Protein 5WKA (pdb70)

Nearest PDB structures (foldseek):
  5wka-assembly2_D  TM=1.002E+00  e=0.000E+00  metagenome
  5wka-assembly1_A  TM=1.000E+00  e=1.214E-97  metagenome
  5wka-assembly1_B  TM=9.982E-01  e=7.435E-96  metagenome
  1tr1-assembly1_A  TM=9.714E-01  e=1.075E-53  Paenibacillus polymyxa
  5n6s-assembly3_C  TM=9.539E-01  e=1.691E-50  Thermotoga maritima

B-factor: mean 56.99, std 7.03, range [36.9, 96.83]

Foldseek 3Di:
DFDDQFFEEFEDEDLWAAACCPPLLFAAFLQQVQLCDPQLAPPSFGSRPWLNCLVVVLVLLVLRLLLPGQAYEYEQALRLQCVPLVDHGRVVSLVSVLVSLVSCVVSNHAYEYEHDDLGHGVVCVVVPHLLDQVNLVSLLVSLLRCLASHPNHQEYAYEAALLCSQCVDAPCQSFPNRHNFLQSSLSSLLSSLLSQLSSLVSCCVRPVRHFYEYAHAAAQEAFLDPDPQRVVLSVLVNLSRPQQQQCLQFVLDRDPVNCVLSVVGPPGCVPDDPPSSVSSNRDGQEYEYEYEAHWYKGFAPCQPVSVVSPWADDDPDSSRMDTTHRVPFDAFPVRHGADLLSLLVVQVCCCPVGDQHEYEHAEYWTWHQWDQDPVRATEDLVGLVRVQSNVVSVVVSVVVPGRYRYYHYPHQEQTQPGRHGSRIGTHQWYADSVVSDIHGHLSSVLSSVCSVVVHHDDSVVSVVVVD/DFDPQFFEEFADEPLWAAACCPPLNFAAFLQQVQLCDPPQAVVSFGSNPWLNCLVVVLVLLVLRLLLPGQAYEYEQALRLQCVPLVDHGRVSSLVSVLVSLVSCVVSNYAYEYEHDDLGHHVVCVVVLHLLDLVNLVSSLVSLLSNLQRRDNHAEYAYEAALLCSQCCDAPVQNFPPGHNFPQSSLSSLLSSLLSQLSSVVSCCVRPVRHFYEYAHAQAQEAFLDPDPQRVVLSVLVNLSRPQQQQCLQFPLDRDPVNCVLQVPGPPRCVPPDPPSSVSSNDDGQEYEYEYEAHFHKGFAPCQPVSVVSVWAAVPPSSRMGTTHHPVFDAAPVRGTADLLSLLVVLVCCCPPGDQHEYEHAEYWTWHDWDQDPVRAIEDVVRLVRVQSNVVSVVVSVVVVRNYRYYHYPHQEQTQPGRHGSRTGTHQWYADSVVSDTHGHPNSVLSSCCNVVVHHDDD/DFDDQFFEEAEEEPLWAQAPCPPLNQAAFLQQVQLCDPPQAVVSFGSNQWLNCLVVVLVLLVLRLLLVGQAYEYEQAQSLQCVPLVDHGRVVSLVSVQCSLVSNVVSNYAYEYEHDDLGHHVVCVVVLHLQDLVNLVSLLVSLLCCLASHPNHQEYAYEAALLCSQCVDADVQNFPPGHNFLQSSLSSLLNSLLSQLSSLVSCCVRPVRGFYDYEHAAADEAALDPPVQFVVLSVLVNLSRPQQLQCLQFVLDHDPVNCVLQVPGPPRCVNDDDCSSVSSNRDGQEYEYEYEAHWYKGFAPCPVVSVVSPWDDPDDSSGMDTTHHPPFDAAPVRGGADLLRLLVVLVCCCPPGDQHEYEHNEYWGWHQWDQDPVRATEDLVRVVRVLSNVVSVVVNVVVPHNYRYYYYPHQEQTQPGRHGSRTGGHQWYAPSVVSDTHGHLNSVLSSVCSVVVDHDDSVVSSVVPD/DFDPLFFEEFEDEPLWAAACCVPLQFAAFLQQVQLCDPPLAPPSFGSRPWLNCLVCVLVLLVLRLLLPGQAYEYEQALSLQPVPLPDHGRVVSLVSVQVSLVSCVVSNHAYEYEHDDLGHHVVCVVVLNLQDLVNLVSLLVSLLVCLASRDNHQEYAYEAALLCNQCCDADCQSFPPRHHAPQSSLSSLLSSLLSQLSNVVSCCVRPVRHFYEYAAAQAQEAELDPDPQFVVLSVLVNLSRPQQQQCLQFVLDRDPVNCVLCVPRPPHCVPDDPPRSVSSNPDGQEYEYEYEAHWYKGFAPCVVVSVVSPWADDDDSDSSRMDTTHHDPFDAAPVRGTADLLSLLVVLVCCCPPGDQHEYEHAEYWGWHDWDQDPVRATEDLVGVVRVQSNVVSVVVSVVVPGRYRYYHYPHQEQTQPGNHGSVTGTHQWYADSVVSDIHGHVSSVLSSVCSVVVHHDDSVVSVVVVD

Solvent-accessible surface area: 61570 Å² total; per-residue (Å²): 154,17,50,146,66,3,21,0,0,0,0,1,1,2,5,0,4,6,2,12,17,91,74,52,48,15,36,58,0,4,1,1,52,6,2,116,64,196,70,80,7,59,30,51,10,27,0,57,70,2,0,33,4,20,100,67,31,92,68,0,0,62,18,1,42,112,1,44,6,58,3,1,0,5,2,0,1,0,0,4,0,14,23,91,24,122,25,119,24,25,110,116,0,4,68,3,0,33,116,3,0,73,8,0,82,119,66,131,2,48,0,6,0,0,0,1,3,14,1,0,1,40,62,10,9,100,129,17,0,1,27,54,57,77,2,0,75,86,0,20,93,1,0,27,17,0,1,97,96,3,81,33,11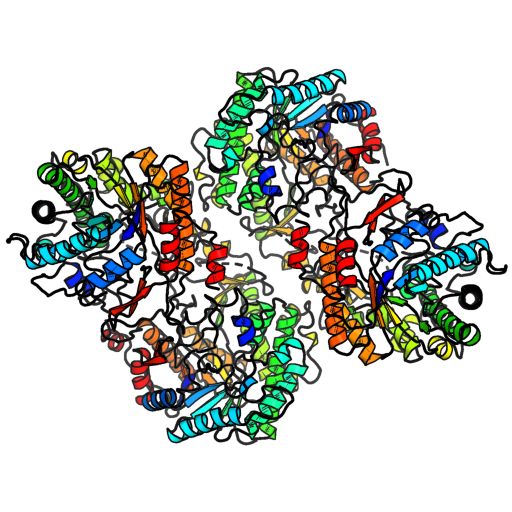,82,40,2,0,0,1,0,15,2,36,5,8,0,0,32,0,1,6,74,9,116,23,3,30,16,94,108,72,30,0,4,0,0,0,0,0,0,1,0,0,1,0,0,0,34,0,1,82,20,0,91,85,63,70,82,181,14,78,0,0,0,0,2,21,5,7,17,46,30,24,0,4,35,76,108,81,0,63,94,0,7,123,32,11,11,0,3,42,0,8,1,1,1,23,0,11,47,109,23,99,22,12,75,57,2,62,136,16,1,52,162,55,99,51,0,18,113,31,48,102,161,30,5,50,134,40,0,31,10,113,17,47,3,0,0,0,0,4,39,25,11,26,8,10,0,22,65,66,39,48,119,30,0,25,76,12,11,0,17,10,34,144,207,60,20,17,98,17,27,47,3,73,13,42,68,54,88,76,16,17,24,41,101,11,25,26,14,86,0,0,81,89,3,0,40,53,0,78,100,89,35,13,103,41,40,2,20,0,0,7,0,1,2,0,30,60,17,15,14,17,34,88,22,44,0,43,4,36,106,2,0,47,5,0,1,50,0,0,94,9,0,35,10,0,40,114,56,39,7,44,6,67,0,0,1,0,7,0,0,0,0,3,0,18,10,18,84,0,8,16,48,13,4,0,0,0,13,0,25,6,42,89,6,97,20,25,40,0,1,0,9,105,3,0,68,29,0,10,86,99,35,9,19,56,104,31,114,41,45,42,80,99,16,89,177,15,52,155,64,7,25,2,0,0,0,1,2,0,6,0,2,6,3,14,19,76,76,54,45,14,42,61,0,4,2,2,52,7,2,121,66,103,78,78,9,60,20,23,11,31,0,55,67,2,0,29,5,18,100,87,37,95,73,1,0,69,24,0,43,123,2,36,6,78,4,1,0,5,2,0,0,1,0,3,0,7,21,88,20,114,25,108,36,31,105,125,1,7,62,2,1,43,102,3,0,72,5,0,87,113,63,130,3,67,0,7,0,0,0,2,2,14,0,0,1,43,55,5,14,96,105,11,0,1,26,50,83,76,2,0,86,71,0,20,87,3,0,29,22,0,0,108,113,2,76,40,13,78,43,0,1,0,0,1,12,2,39,5,7,0,0,30,0,0,5,40,13,103,23,3,30,18,90,112,66,25,1,3,0,0,0,0,0,0,1,0,0,1,0,0,0,28,0,1,82,16,0,84,84,53,46,84,132,6,69,0,0,0,0,4,23,5,9,15,43,47,58,17,25,134,88,109,44,0,63,97,0,9,134,30,11,9,0,3,41,0,15,0,2,2,28,0,8,41,152,24,97,19,10,90,47,2,38,121,26,1,3,44,40,38,44,0,4,50,29,46,99,163,42,4,43,141,35,0,33,12,107,16,52,3,0,0,0,1,2,37,21,16,18,10,8,0,7,24,10,38,47,61,22,0,24,90,52,32,29,19,53,169,121,47,19,19,59,21,24,56,7,66,36,39,54,62,82,79,14,20,30,38,96,14,22,34,18,81,0,0,93,88,3,0,42,52,1,62,110,110,48,11,87,40,37,1,14,0,0,9,0,1,0,0,25,59,18,13,14,16,27,100,19,62,0,88,4,68,103,1,25,63,5,0,5,59,0,0,96,10,0,30,14,0,44,123,73,39,6,46,7,65,0,0,1,1,7,0,1,0,0,0,0,17,12,16,80,0,9,24,48,18,3,0,0,0,12,1,27,5,40,76,4,100,18,20,40,0,18,0,14,115,27,0,67,27,0,7,85,97,40,7,33,61,156,144,182,14,47,150,65,7,21,0,0,0,0,1,2,1,8,0,1,6,3,14,20,82,71,44,48,13,44,58,0,5,2,1,52,7,2,125,62,112,72,83,12,60,12,19,10,26,0,58,66,2,0,36,4,18,98,76,50,93,64,1,0,69,20,0,44,105,2,45,5,64,2,1,1,5,2,0,1,1,0,2,0,12,20,104,19,116,28,123,32,28,123,124,1,13,61,1,1,35,106,3,0,57,8,0,83,117,68,131,2,64,0,9,0,1,0,2,4,16,1,0,2,46,55,16,16,95,104,15,0,0,28,52,80,79,2,0,74,74,0,18,90,1,0,30,20,0,0,104,99,0,74,32,6,84,45,0,0,0,1,0,19,1,38,6,8,0,0,37,0,1,0,50,10,114,25,4,28,20,90,106,67,11,0,4,0,0,0,0,0,0,2,1,0,1,0,1,0,28,0,0,80,17,0,85,80,63,67,92,172,16,65,0,0,0,0,3,22,7,6,15,41,64,60,16,29,127,101,102,54,0,62,102,0,9,130,29,10,11,0,3,43,1,12,0,1,1,14,0,8,50,119,20,102,21,14,88,51,0,41,121,22,0,5,40,38,40,52,0,7,46,23,38,101,168,30,7,39,122,41,0,36,12,107,17,44,2,0,0,0,1,2,38,24,11,24,10,12,0,11,26,5,43,50,52,20,0,28,79,51,26,26,19,56,209,71,60,18,14,57,23,21,58,4,54,42,35,49,63,85,87,15,17,25,36,99,10,23,29,19,91,0,0,100,87,1,0,25,40,0,52,104,91,37,16,95,40,35,4,12,0,0,4,0,2,1,0,27,63,17,14,12,13,31,94,25,53,0,42,6,37,104,1,0,44,6,0,2,53,0,0,98,10,0,33,14,0,39,131,66,43,7,47,7,71,0,0,1,1,9,0,0,0,0,0,0,16,11,17,82,0,10,22,48,16,2,0,0,0,13,0,26,6,40,77,8,100,22,18,35,0,6,0,2,108,2,0,56,29,0,8,84,102,34,11,34,50,108,29,106,40,59,37,74,107,25,70,180,15,71,133,64,4,22,0,0,0,0,1,1,1,6,0,3,7,2,15,14,94,65,50,48,14,41,62,0,6,1,1,56,9,2,123,66,134,56,85,5,64,14,31,8,25,0,51,76,2,0,37,3,20,103,71,47,100,68,0,0,64,14,0,45,99,2,42,6,56,2,0,0,6,2,0,1,1,0,2,0,12,20,91,19,92,24,113,25,24,102,118,0,4,48,11,0,43,138,3,1,69,6,0,87,117,63,137,3,55,0,6,0,0,0,2,3,15,0,0,2,46,51,17,8,99,137,14,0,1,30,50,72,90,1,0,90,103,0,22,77,0,0,30,19,0,0,98,114,2,84,29,12,79,37,2,0,0,1,1,16,2,38,8,9,0,0,33,0,2,5,76,10,117,22,4,31,16,96,104,73,27,0,4,0,0,0,0,0,0,1,1,1,1,0,0,0,27,0,2,86,19,0,82,79,61,60,85,178,15,60,0,0,1,1,3,20,3,10,15,40,16,24,0,13,39,82,114,71,0,65,104,0,8,122,32,11,12,0,3,40,0,13,2,2,0,23,0,9,44,114,26,98,16,9,79,98,5,62,125,37,1,50,223,82,99,50,0,15,104,24,49,94,150,31,1,44,117,34,0,32,10,113,15,49,2,0,0,0,1,4,38,24,11,24,8,8,0,18,65,58,38,12,110,28,0,21,82,14,10,0,11,8,33,99,168,201,64,24,16,112,21,34,54,7,66,20,33,66,51,88,101,15,16,24,42,95,17,26,27,16,85,0,0,74,84,3,0,33,43,0,76,99,85,32,15,108,40,35,4,11,0,0,4,0,1,0,0,33,62,19,15,13,17,37,86,19,55,0,41,3,30,97,0,0,43,8,0,2,55,0,0,96,9,0,32,7,0,42,114,60,45,7,50,8,66,0,0,1,0,10,0,0,0,0,0,0,16,11,15,78,0,7,20,50,19,2,0,0,0,12,0,28,6,44,86,6,93,21,16,47,0,0,0,8,105,4,0,65,30,0,11,88,99,22,7,30,58,103,32,97,37,44,38,80,97,12,84

CATH classification: 3.20.20.80

Sequence (1859 aa):
MFPDGFVWGTSTAAYQIEGAVAEDGRTPSIWDTFSRTKGKVVNGDTGDVACDHYHRWEEDLDLLAELGVQAYRFSVAWPRIHPDVTGPANQKGLDFYQRLIDGLRDRNIIPLPTMYHWDLPQALEDEGGWIVRDTALRFADYAATVLEKLDGIDKWTTFNEPWTSAWLGYGYGHHAPGRTDIGAAAAATHHLLLAHGLGVQAARAIRPHVEIGLTLNLGVLRPGTTEDQDVEATWRADGNQNRIWLDPLFKGEYPADMIEHYSRWTPGFHTVQNGDLEIISSPIDFLGVNFYGPGTVMNVGREDAARAAGFNVGPDNHLRCIGVETPGRPKTAMGWEVDATALRELLVRIKNEYTDIPLYITENGAAYHDYVNASGDVKDPERITYLNDHLEACLGAIDDGVNLQGYFIWSLLDNFEWGFGYSRRFGIVWIDYDTGRRIPKASYRWYQGVVATNGLPDLDGHLDTLNMFPDGFVWGTSTAAYQIEGAVAEDGRTPSIWDTFSRTKGKVVNGDTGDVACDHYHRWEEDLDLLAELGVQAYRFSVAWPRIHPDVTGPANQKGLDFYQRLIDGLRDRNIIPLPTMYHWDLPQALEDEGGWIVRDTALRFADYAATVLEKLDGIDKWTTFNEPWTSAWLGYGYGHHAPGRTDIGAAAAATHHLLLAHGLGVQAARAIRPHVEIGLTLNLGVLRPGTTEDQDVEATWRADGNQNRIWLDPLFKGEYPADMIEHYSRWTPGFHTVQNGDLEIISSPIDFLGVNFYGPGTVMNVGREDAARAAGFNVEDNHLRCIGVETPGRPKTAMGWEVDATALRELLVRIKNEYTDIPLYITENGAAYHDYVNASGDVKDPERITYLNDHLEACLGAIDDGVNLQGYFIWSLLDNFEWGFGYSRRFGIVWIDYDTGRRIPKASYRWYQGVVATNGLPDLMFPDGFVWGTSTAAYQIEGAVAEDGRTPSIWDTFSRTKGKVVNGDTGDVACDHYHRWEEDLDLLAELGVQAYRFSVAWPRIHPDVTGPANQKGLDFYQRLIDGLRDRNIIPLPTMYHWDLPQALEDEGGWIVRDTALRFADYAATVLEKLDGIDKWTTFNEPWTSAWLGYGYGHHAPGRTDIGAAAAATHHLLLAHGLGVQAARAIRPHVEIGLTLNLGVLRPGTTEDQDVEATWRADGNQNRIWLDPLFKGEYPADMIEHYSRWTPGFHTVQNGDLEIISSPIDFLGVNFYGPGTVMNVGREDAARAAGFNVEDNHLRCIGVETPGRPKTAMGWEVDATALRELLVRIKNEYTDIPLYITENGAAYHDYVNASGDVKDPERITYLNDHLEACLGAIDDGVNLQGYFIWSLLDNFEWGFGYSRRFGIVWIDYDTGRRIPKASYRWYQGVVATNGLPDLDGHLDTLNMFPDGFVWGTSTAAYQIEGAVAEDGRTPSIWDTFSRTKGKVVNGDTGDVACDHYHRWEEDLDLLAELGVQAYRFSVAWPRIHPDVTGPANQKGLDFYQRLIDGLRDRNIIPLPTMYHWDLPQALEDEGGWIVRDTALRFADYAATVLEKLDGIDKWTTFNEPWTSAWLGYGYGHHAPGRTDIGAAAAATHHLLLAHGLGVQAARAIRPHVEIGLTLNLGVLRPGTTEDQDVEATWRADGNQNRIWLDPLFKGEYPADMIEHYSRWTPGFHTVQNGDLEIISSPIDFLGVNFYGPGTVMNVGREDAARAAGFNVGPRDNHLRCIGVETPGRPKTAMGWEVDATALRELLVRIKNEYTDIPLYITENGAAYHDYVNASGDVKDPERITYLNDHLEACLGAIDDGVNLQGYFIWSLLDNFEWGFGYSRRFGIVWIDYDTGRRIPKASYRWYQGVVATNGLPDLDGHLDTLN

Structure (mmCIF, N/CA/C/O backbone):
data_5WKA
#
_entry.id   5WKA
#
_cell.length_a   165.471
_cell.length_b   56.652
_cell.length_c   209.546
_cell.angle_alpha   90.000
_cell.angle_beta   96.660
_cell.angle_gamma   90.000
#
_symmetry.space_group_name_H-M   'C 1 2 1'
#
loop_
_entity.id
_entity.type
_entity.pdbx_description
1 polymer Beta-glucosidase
2 non-polymer GLYCEROL
3 non-polymer DI(HYDROXYETHYL)ETHER
4 water water
#
loop_
_atom_site.group_PDB
_atom_site.id
_atom_site.type_symbol
_atom_site.label_atom_id
_atom_site.label_alt_id
_atom_site.label_comp_id
_atom_site.label_asym_id
_atom_site.label_entity_id
_atom_site.label_seq_id
_atom_site.pdbx_PDB_ins_code
_atom_site.Cartn_x
_atom_site.Cartn_y
_atom_site.Cartn_z
_atom_site.occupancy
_atom_site.B_iso_or_equiv
_atom_site.auth_seq_id
_atom_site.auth_comp_id
_atom_site.auth_asym_id
_atom_site.auth_atom_id
_atom_site.pdbx_PDB_model_num
ATOM 1 N N . MET A 1 1 ? 128.986 -19.671 481.162 1.00 64.06 1 MET A N 1
ATOM 2 C CA . MET A 1 1 ? 128.806 -18.284 480.747 1.00 65.24 1 MET A CA 1
ATOM 3 C C . MET A 1 1 ? 129.376 -17.330 481.795 1.00 65.39 1 MET A C 1
ATOM 4 O O . MET A 1 1 ? 130.048 -16.355 481.461 1.00 68.66 1 MET A O 1
ATOM 9 N N . PHE A 1 2 ? 129.103 -17.624 483.063 1.00 64.61 2 PHE A N 1
ATOM 10 C CA . PHE A 1 2 ? 129.647 -16.858 484.181 1.00 65.48 2 PHE A CA 1
ATOM 11 C C . PHE A 1 2 ? 131.023 -17.397 484.585 1.00 67.94 2 PHE A C 1
ATOM 12 O O . PHE A 1 2 ? 131.409 -18.485 484.154 1.00 71.28 2 PHE A O 1
ATOM 20 N N . PRO A 1 3 ? 131.778 -16.632 485.397 1.00 67.05 3 PRO A N 1
ATOM 21 C CA . PRO A 1 3 ? 133.065 -17.119 485.915 1.00 65.67 3 PRO A CA 1
ATOM 22 C C . PRO A 1 3 ? 132.966 -18.444 486.673 1.00 66.99 3 PRO A C 1
ATOM 23 O O . PRO A 1 3 ? 131.870 -18.880 487.027 1.00 66.80 3 PRO A O 1
ATOM 27 N N . ASP A 1 4 ? 134.115 -19.065 486.924 1.00 72.21 4 ASP A N 1
ATOM 28 C CA . ASP A 1 4 ? 134.166 -20.387 487.544 1.00 74.52 4 ASP A CA 1
ATOM 29 C C . ASP A 1 4 ? 133.688 -20.383 488.994 1.00 75.00 4 ASP A C 1
ATOM 30 O O . ASP A 1 4 ? 132.783 -21.134 489.358 1.00 78.14 4 ASP A O 1
ATOM 35 N N . GLY A 1 5 ? 134.304 -19.542 489.820 1.00 68.18 5 GLY A N 1
ATOM 36 C CA . GLY A 1 5 ? 133.975 -19.489 491.233 1.00 61.26 5 GLY A CA 1
ATOM 37 C C . GLY A 1 5 ? 132.953 -18.422 491.573 1.00 62.57 5 GLY A C 1
ATOM 38 O O . GLY A 1 5 ? 133.022 -17.801 492.634 1.00 65.74 5 GLY A O 1
ATOM 39 N N . PHE A 1 6 ? 132.001 -18.210 490.671 1.00 64.87 6 PHE A N 1
ATOM 40 C CA . PHE A 1 6 ? 130.966 -17.201 490.866 1.00 62.42 6 PHE A CA 1
ATOM 41 C C . PHE A 1 6 ? 129.989 -17.640 491.954 1.00 58.13 6 PHE A C 1
ATOM 42 O O . PHE A 1 6 ? 129.447 -18.744 491.903 1.00 59.95 6 PHE A O 1
ATOM 50 N N . VAL A 1 7 ? 129.768 -16.771 492.935 1.00 54.25 7 VAL A N 1
ATOM 51 C CA . VAL A 1 7 ? 128.962 -17.121 494.100 1.00 54.39 7 VAL A CA 1
ATOM 52 C C . VAL A 1 7 ? 127.501 -16.705 493.952 1.00 51.77 7 VAL A C 1
ATOM 53 O O . VAL A 1 7 ? 127.165 -15.527 494.064 1.00 53.06 7 VAL A O 1
ATOM 57 N N . TRP A 1 8 ? 126.635 -17.682 493.703 1.00 52.94 8 TRP A N 1
ATOM 58 C CA . TRP A 1 8 ? 125.202 -17.432 493.609 1.00 52.53 8 TRP A CA 1
ATOM 59 C C . TRP A 1 8 ? 124.548 -17.536 494.980 1.00 50.21 8 TRP A C 1
ATOM 60 O O . TRP A 1 8 ? 124.922 -18.385 495.789 1.00 54.04 8 TRP A O 1
ATOM 71 N N . GLY A 1 9 ? 123.567 -16.678 495.239 1.00 48.61 9 GLY A N 1
ATOM 72 C CA . GLY A 1 9 ? 122.869 -16.700 496.510 1.00 51.88 9 GLY A CA 1
ATOM 73 C C . GLY A 1 9 ? 121.515 -16.018 496.487 1.00 49.50 9 GLY A C 1
ATOM 74 O O . GLY A 1 9 ? 120.955 -15.756 495.423 1.00 50.11 9 GLY A O 1
ATOM 75 N N . THR A 1 10 ? 120.987 -15.743 497.675 1.00 49.06 10 THR A N 1
ATOM 76 C CA . THR A 1 10 ? 119.728 -15.023 497.827 1.00 52.19 10 THR A CA 1
ATOM 77 C C . THR A 1 10 ? 119.647 -14.438 499.235 1.00 51.38 10 THR A C 1
ATOM 78 O O . THR A 1 10 ? 120.179 -15.013 500.185 1.00 53.72 10 THR A O 1
ATOM 82 N N . SER A 1 11 ? 118.981 -13.294 499.367 1.00 49.78 11 SER A N 1
ATOM 83 C CA . SER A 1 11 ? 119.043 -12.516 500.601 1.00 48.66 11 SER A CA 1
ATOM 84 C C . SER A 1 11 ? 117.706 -12.386 501.326 1.00 49.95 11 SER A C 1
ATOM 85 O O . SER A 1 11 ? 116.642 -12.448 500.711 1.00 57.08 11 SER A O 1
ATOM 88 N N . THR A 1 12 ? 117.780 -12.201 502.642 1.00 47.77 12 THR A N 1
ATOM 89 C CA . THR A 1 12 ? 116.606 -11.954 503.474 1.00 48.09 12 THR A CA 1
ATOM 90 C C . THR A 1 12 ? 116.920 -10.901 504.533 1.00 51.35 12 THR A C 1
ATOM 91 O O . THR A 1 12 ? 118.049 -10.418 504.623 1.00 54.06 12 THR A O 1
ATOM 95 N N . ALA A 1 13 ? 115.919 -10.550 505.334 1.00 49.62 13 ALA A N 1
ATOM 96 C CA . ALA A 1 13 ? 116.117 -9.628 506.448 1.00 51.20 13 ALA A CA 1
ATOM 97 C C . ALA A 1 13 ? 115.461 -10.168 507.714 1.00 50.43 13 ALA A C 1
ATOM 98 O O . ALA A 1 13 ? 114.533 -10.972 507.646 1.00 50.07 13 ALA A O 1
ATOM 100 N N . ALA A 1 14 ? 115.946 -9.714 508.866 1.00 52.79 14 ALA A N 1
ATOM 101 C CA . ALA A 1 14 ? 115.511 -10.241 510.156 1.00 53.01 14 ALA A CA 1
ATOM 102 C C . ALA A 1 14 ? 114.031 -9.993 510.419 1.00 53.80 14 ALA A C 1
ATOM 103 O O . ALA A 1 14 ? 113.246 -10.933 510.522 1.00 49.37 14 ALA A O 1
ATOM 105 N N . TYR A 1 15 ? 113.654 -8.724 510.525 1.00 55.81 15 TYR A N 1
ATOM 106 C CA . TYR A 1 15 ? 112.287 -8.366 510.882 1.00 51.35 15 TYR A CA 1
ATOM 107 C C . TYR A 1 15 ? 111.285 -8.728 509.790 1.00 50.09 15 TYR A C 1
ATOM 108 O O . TYR A 1 15 ? 110.091 -8.871 510.054 1.00 51.44 15 TYR A O 1
ATOM 117 N N . GLN A 1 16 ? 111.776 -8.889 508.566 1.00 48.92 16 GLN A N 1
ATOM 118 C CA . GLN A 1 16 ? 110.903 -9.118 507.422 1.00 50.88 16 GLN A CA 1
ATOM 119 C C . GLN A 1 16 ? 110.364 -10.547 507.345 1.00 51.82 16 GLN A C 1
ATOM 120 O O . GLN A 1 16 ? 109.237 -10.760 506.899 1.00 50.36 16 GLN A O 1
ATOM 126 N N . ILE A 1 17 ? 111.157 -11.524 507.781 1.00 53.48 17 ILE A N 1
ATOM 127 C CA . ILE A 1 17 ? 110.760 -12.923 507.630 1.00 49.31 17 ILE A CA 1
ATOM 128 C C . ILE A 1 17 ? 110.625 -13.698 508.942 1.00 50.69 17 ILE A C 1
ATOM 129 O O . ILE A 1 17 ? 109.866 -14.664 509.010 1.00 55.75 17 ILE A O 1
ATOM 134 N N . GLU A 1 18 ? 111.346 -13.284 509.979 1.00 49.78 18 GLU A N 1
ATOM 135 C CA . GLU A 1 18 ? 111.439 -14.086 511.198 1.00 50.42 18 GLU A CA 1
ATOM 136 C C . GLU A 1 18 ? 110.134 -14.152 511.986 1.00 48.73 18 GLU A C 1
ATOM 137 O O . GLU A 1 18 ? 109.576 -15.231 512.177 1.00 49.60 18 GLU A O 1
ATOM 143 N N . GLY A 1 19 ? 109.653 -13.005 512.449 1.00 50.02 19 GLY A N 1
ATOM 144 C CA . GLY A 1 19 ? 108.474 -12.976 513.294 1.00 51.95 19 GLY A CA 1
ATOM 145 C C . GLY A 1 19 ? 108.833 -13.336 514.722 1.00 51.78 19 GLY A C 1
ATOM 146 O O . GLY A 1 19 ? 109.993 -13.208 515.116 1.00 53.02 19 GLY A O 1
ATOM 147 N N . ALA A 1 20 ? 107.842 -13.794 515.487 1.00 51.60 20 ALA A N 1
ATOM 148 C CA . ALA A 1 20 ? 108.020 -14.125 516.901 1.00 50.63 20 ALA A CA 1
ATOM 149 C C . ALA A 1 20 ? 108.658 -12.959 517.646 1.00 54.50 20 ALA A C 1
ATOM 150 O O . ALA A 1 20 ? 109.655 -13.126 518.351 1.00 57.59 20 ALA A O 1
ATOM 152 N N . VAL A 1 21 ? 108.069 -11.780 517.481 1.00 51.27 21 VAL A N 1
ATOM 153 C CA . VAL A 1 21 ? 108.658 -10.537 517.967 1.00 51.12 21 VAL A CA 1
ATOM 154 C C . VAL A 1 21 ? 108.721 -10.450 519.491 1.00 51.03 21 VAL A C 1
ATOM 155 O O . VAL A 1 21 ? 109.576 -9.757 520.039 1.00 50.68 21 VAL A O 1
ATOM 159 N N . ALA A 1 22 ? 107.820 -11.152 520.170 1.00 57.75 22 ALA A N 1
ATOM 160 C CA . ALA A 1 22 ? 107.798 -11.152 521.628 1.00 50.62 22 ALA A CA 1
ATOM 161 C C . ALA A 1 22 ? 107.995 -12.561 522.170 1.00 51.52 22 ALA A C 1
ATOM 162 O O . ALA A 1 22 ? 107.285 -12.996 523.078 1.00 50.80 22 ALA A O 1
ATOM 164 N N . GLU A 1 23 ? 108.960 -13.272 521.597 1.00 50.56 23 GLU A N 1
ATOM 165 C CA . GLU A 1 23 ? 109.322 -14.601 522.069 1.00 59.35 23 GLU A CA 1
ATOM 166 C C . GLU A 1 23 ? 110.797 -14.655 522.446 1.00 60.32 23 GLU A C 1
ATOM 167 O O . GLU A 1 23 ? 111.629 -13.995 521.820 1.00 58.56 23 GLU A O 1
ATOM 173 N N . ASP A 1 24 ? 111.107 -15.441 523.473 1.00 58.28 24 ASP A N 1
ATOM 174 C CA . ASP A 1 24 ? 112.480 -15.645 523.929 1.00 61.55 24 ASP A CA 1
ATOM 175 C C . ASP A 1 24 ? 113.181 -14.336 524.292 1.00 57.29 24 ASP A C 1
ATOM 176 O O . ASP A 1 24 ? 114.363 -14.151 524.000 1.00 53.58 24 ASP A O 1
ATOM 181 N N . GLY A 1 25 ? 112.441 -13.433 524.926 1.00 54.75 25 GLY A N 1
ATOM 182 C CA . GLY A 1 25 ? 113.011 -12.212 525.467 1.00 59.70 25 GLY A CA 1
ATOM 183 C C . GLY A 1 25 ? 113.408 -11.152 524.456 1.00 61.75 25 GLY A C 1
ATOM 184 O O . GLY A 1 25 ? 114.234 -10.291 524.756 1.00 62.75 25 GLY A O 1
ATOM 185 N N . ARG A 1 26 ? 112.824 -11.201 523.263 1.00 56.49 26 ARG A N 1
ATOM 186 C CA . ARG A 1 26 ? 113.120 -10.205 522.239 1.00 53.00 26 ARG A CA 1
ATOM 187 C C . ARG A 1 26 ? 112.351 -8.911 522.492 1.00 54.83 26 ARG A C 1
ATOM 188 O O . ARG A 1 26 ? 111.152 -8.937 522.770 1.00 53.97 26 ARG A O 1
ATOM 196 N N . THR A 1 27 ? 113.047 -7.782 522.390 1.00 59.12 27 THR A N 1
ATOM 197 C CA . THR A 1 27 ? 112.449 -6.472 522.640 1.00 56.29 27 THR A CA 1
ATOM 198 C C . THR A 1 27 ? 112.077 -5.762 521.337 1.00 56.13 27 THR A C 1
ATOM 199 O O . THR A 1 27 ? 112.580 -6.117 520.271 1.00 54.32 27 THR A O 1
ATOM 203 N N . PRO A 1 28 ? 111.175 -4.768 521.418 1.00 52.78 28 PRO A N 1
ATOM 204 C CA . PRO A 1 28 ? 110.791 -3.984 520.240 1.00 48.54 28 PRO A CA 1
ATOM 205 C C . PRO A 1 28 ? 111.945 -3.273 519.534 1.00 51.00 28 PRO A C 1
ATOM 206 O O . PRO A 1 28 ? 112.754 -2.599 520.172 1.00 52.06 28 PRO A O 1
ATOM 210 N N . SER A 1 29 ? 112.007 -3.436 518.216 1.00 53.73 29 SER A N 1
ATOM 211 C CA . SER A 1 29 ? 112.906 -2.651 517.381 1.00 52.28 29 SER A CA 1
ATOM 212 C C . SER A 1 29 ? 112.181 -1.385 516.946 1.00 51.34 29 SER A C 1
ATOM 213 O O . SER A 1 29 ? 111.018 -1.185 517.297 1.00 51.32 29 SER A O 1
ATOM 216 N N . ILE A 1 30 ? 112.856 -0.530 516.184 1.00 51.41 30 ILE A N 1
ATOM 217 C CA . ILE A 1 30 ? 112.232 0.708 515.734 1.00 51.49 30 ILE A CA 1
ATOM 218 C C . ILE A 1 30 ? 111.087 0.421 514.770 1.00 52.40 30 ILE A C 1
ATOM 219 O O . ILE A 1 30 ? 110.151 1.210 514.665 1.00 52.60 30 ILE A O 1
ATOM 224 N N . TRP A 1 31 ? 111.158 -0.714 514.080 1.00 54.14 31 TRP A N 1
ATOM 225 C CA . TRP A 1 31 ? 110.111 -1.097 513.138 1.00 52.44 31 TRP A CA 1
ATOM 226 C C . TRP A 1 31 ? 108.941 -1.774 513.836 1.00 50.90 31 TRP A C 1
ATOM 227 O O . TRP A 1 31 ? 107.850 -1.875 513.276 1.00 52.05 31 TRP A O 1
ATOM 238 N N . ASP A 1 32 ? 109.170 -2.239 515.058 1.00 52.85 32 ASP A N 1
ATOM 239 C CA . ASP A 1 32 ? 108.078 -2.740 515.878 1.00 54.09 32 ASP A CA 1
ATOM 240 C C . ASP A 1 32 ? 107.138 -1.590 516.216 1.00 53.75 32 ASP A C 1
ATOM 241 O O . ASP A 1 32 ? 105.943 -1.654 515.940 1.00 53.09 32 ASP A O 1
ATOM 246 N N . THR A 1 33 ? 107.692 -0.527 516.787 1.00 55.56 33 THR A N 1
ATOM 247 C CA . THR A 1 33 ? 106.895 0.627 517.184 1.00 54.27 33 THR A CA 1
ATOM 248 C C . THR A 1 33 ? 106.391 1.420 515.979 1.00 51.62 33 THR A C 1
ATOM 249 O O . THR A 1 33 ? 105.299 1.985 516.020 1.00 56.56 33 THR A O 1
ATOM 253 N N . PHE A 1 34 ? 107.180 1.456 514.909 1.00 49.94 34 PHE A N 1
ATOM 254 C CA . PHE A 1 34 ? 106.816 2.235 513.725 1.00 53.63 34 PHE A CA 1
ATOM 255 C C . PHE A 1 34 ? 105.622 1.638 512.987 1.00 54.30 34 PHE A C 1
ATOM 256 O O . PHE A 1 34 ? 104.672 2.346 512.660 1.00 52.83 34 PHE A O 1
ATOM 264 N N . SER A 1 35 ? 105.676 0.336 512.723 1.00 52.28 35 SER A N 1
ATOM 265 C CA . SER A 1 35 ? 104.610 -0.334 511.984 1.00 52.64 35 SER A CA 1
ATOM 266 C C . SER A 1 35 ? 103.313 -0.380 512.787 1.00 53.67 35 SER A C 1
ATOM 267 O O . SER A 1 35 ? 102.222 -0.449 512.218 1.00 58.05 35 SER A O 1
ATOM 270 N N . ARG A 1 36 ? 103.436 -0.338 514.109 1.00 51.56 36 ARG A N 1
ATOM 271 C CA . ARG A 1 36 ? 102.273 -0.356 514.988 1.00 48.77 36 ARG A CA 1
ATOM 272 C C . ARG A 1 36 ? 101.674 1.038 515.140 1.00 49.73 36 ARG A C 1
ATOM 273 O O . ARG A 1 36 ? 100.631 1.210 515.770 1.00 49.70 36 ARG A O 1
ATOM 281 N N . THR A 1 37 ? 102.341 2.030 514.558 1.00 50.08 37 THR A N 1
ATOM 282 C CA . THR A 1 37 ? 101.845 3.401 514.569 1.00 52.92 37 THR A CA 1
ATOM 283 C C . THR A 1 37 ? 100.774 3.563 513.495 1.00 50.90 37 THR A C 1
ATOM 284 O O . THR A 1 37 ? 100.814 2.887 512.467 1.00 53.44 37 THR A O 1
ATOM 288 N N . LYS A 1 38 ? 99.817 4.454 513.737 1.00 49.11 38 LYS A N 1
ATOM 289 C CA . LYS A 1 38 ? 98.723 4.676 512.796 1.00 52.47 38 LYS A CA 1
ATOM 290 C C . LYS A 1 38 ? 99.204 5.182 511.440 1.00 49.25 38 LYS A C 1
ATOM 291 O O . LYS A 1 38 ? 99.847 6.227 511.347 1.00 47.12 38 LYS A O 1
ATOM 297 N N . GLY A 1 39 ? 98.885 4.428 510.392 1.00 47.67 39 GLY A N 1
ATOM 298 C CA . GLY A 1 39 ? 99.107 4.869 509.027 1.00 46.86 39 GLY A CA 1
ATOM 299 C C . GLY A 1 39 ? 100.553 5.026 508.598 1.00 46.81 39 GLY A C 1
ATOM 300 O O . GLY A 1 39 ? 100.881 5.939 507.840 1.00 54.00 39 GLY A O 1
ATOM 301 N N . LYS A 1 40 ? 101.421 4.140 509.071 1.00 45.55 40 LYS A N 1
ATOM 302 C CA . LYS A 1 40 ? 102.814 4.149 508.641 1.00 47.45 40 LYS A CA 1
ATOM 303 C C . LYS A 1 40 ? 103.080 3.006 507.667 1.00 49.72 40 LYS A C 1
ATOM 304 O O . LYS A 1 40 ? 103.945 3.105 506.796 1.00 47.54 40 LYS A O 1
ATOM 310 N N . VAL A 1 41 ? 102.327 1.922 507.826 1.00 48.16 41 VAL A N 1
ATOM 311 C CA . VAL A 1 41 ? 102.451 0.748 506.969 1.00 47.54 41 VAL A CA 1
ATOM 312 C C . VAL A 1 41 ? 101.079 0.372 506.404 1.00 51.34 41 VAL A C 1
ATOM 313 O O . VAL A 1 41 ? 100.066 0.502 507.092 1.00 51.64 41 VAL A O 1
ATOM 317 N N . VAL A 1 42 ? 101.056 -0.074 505.149 1.00 49.90 42 VAL A N 1
ATOM 318 C CA . VAL A 1 42 ? 99.820 -0.455 504.461 1.00 50.78 42 VAL A CA 1
ATOM 319 C C . VAL A 1 42 ? 98.960 -1.426 505.271 1.00 53.10 42 VAL A C 1
ATOM 320 O O . VAL A 1 42 ? 99.457 -2.431 505.783 1.00 49.00 42 VAL A O 1
ATOM 324 N N . ASN A 1 43 ? 97.673 -1.101 505.390 1.00 51.86 43 ASN A N 1
ATOM 325 C CA . ASN A 1 43 ? 96.695 -1.934 506.090 1.00 53.09 43 ASN A CA 1
ATOM 326 C C . ASN A 1 43 ? 97.056 -2.206 507.547 1.00 58.42 43 ASN A C 1
ATOM 327 O O . ASN A 1 43 ? 96.583 -3.177 508.139 1.00 64.69 43 ASN A O 1
ATOM 332 N N . GLY A 1 44 ? 97.889 -1.343 508.122 1.00 53.78 44 GLY A N 1
ATOM 333 C CA . GLY A 1 44 ? 98.306 -1.487 509.505 1.00 53.16 44 GLY A CA 1
ATOM 334 C C . GLY A 1 44 ? 99.114 -2.747 509.750 1.00 56.63 44 GLY A C 1
ATOM 335 O O . GLY A 1 44 ? 99.088 -3.309 510.845 1.00 53.74 44 GLY A O 1
ATOM 336 N N . ASP A 1 45 ? 99.837 -3.192 508.726 1.00 57.57 45 ASP A N 1
ATOM 337 C CA . ASP A 1 45 ? 100.633 -4.408 508.827 1.00 50.31 45 ASP A CA 1
ATOM 338 C C . ASP A 1 45 ? 101.838 -4.236 509.741 1.00 53.25 45 ASP A C 1
ATOM 339 O O . ASP A 1 45 ? 102.416 -3.152 509.836 1.00 53.62 45 ASP A O 1
ATOM 344 N N . THR A 1 46 ? 102.202 -5.320 510.418 1.00 55.13 46 THR A N 1
ATOM 345 C CA . THR A 1 46 ? 103.404 -5.364 511.239 1.00 49.05 46 THR A CA 1
ATOM 346 C C . THR A 1 46 ? 104.190 -6.623 510.896 1.00 46.91 46 THR A C 1
ATOM 347 O O . THR A 1 46 ? 103.795 -7.385 510.015 1.00 49.80 46 THR A O 1
ATOM 351 N N . GLY A 1 47 ? 105.300 -6.840 511.591 1.00 47.68 47 GLY A N 1
ATOM 352 C CA . GLY A 1 47 ? 106.116 -8.018 511.362 1.00 50.52 47 GLY A CA 1
ATOM 353 C C . GLY A 1 47 ? 105.999 -9.025 512.489 1.00 49.75 47 GLY A C 1
ATOM 354 O O . GLY A 1 47 ? 106.919 -9.809 512.729 1.00 43.84 47 GLY A O 1
ATOM 355 N N . ASP A 1 48 ? 104.860 -8.999 513.178 1.00 46.50 48 ASP A N 1
ATOM 356 C CA . ASP A 1 48 ? 104.608 -9.884 514.313 1.00 47.45 48 ASP A CA 1
ATOM 357 C C . ASP A 1 48 ? 104.772 -11.355 513.949 1.00 48.91 48 ASP A C 1
ATOM 358 O O . ASP A 1 48 ? 105.546 -12.077 514.576 1.00 48.54 48 ASP A O 1
ATOM 363 N N . VAL A 1 49 ? 104.038 -11.792 512.932 1.00 53.33 49 VAL A N 1
ATOM 364 C CA . VAL A 1 49 ? 104.090 -13.179 512.490 1.00 46.96 49 VAL A CA 1
ATOM 365 C C . VAL A 1 49 ? 104.987 -13.326 511.266 1.00 48.10 49 VAL A C 1
ATOM 366 O O . VAL A 1 49 ? 105.877 -14.175 511.240 1.00 52.73 49 VAL A O 1
ATOM 370 N N . ALA A 1 50 ? 104.742 -12.486 510.262 1.00 49.33 50 ALA A N 1
ATOM 371 C CA . ALA A 1 50 ? 105.510 -12.486 509.018 1.00 47.90 50 ALA A CA 1
ATOM 372 C C . ALA A 1 50 ? 105.569 -13.872 508.380 1.00 51.08 50 ALA A C 1
ATOM 373 O O . ALA A 1 50 ? 104.565 -14.582 508.325 1.00 54.15 50 ALA A O 1
ATOM 375 N N . CYS A 1 51 ? 106.751 -14.253 507.907 1.00 51.77 51 CYS A N 1
ATOM 376 C CA . CYS A 1 51 ? 106.938 -15.544 507.252 1.00 51.24 51 CYS A CA 1
ATOM 377 C C . CYS A 1 51 ? 107.076 -16.681 508.263 1.00 50.44 51 CYS A C 1
ATOM 378 O O . CYS A 1 51 ? 107.153 -17.850 507.881 1.00 50.13 51 CYS A O 1
ATOM 381 N N . ASP A 1 52 ? 107.106 -16.323 509.545 1.00 50.62 52 ASP A N 1
ATOM 382 C CA . ASP A 1 52 ? 107.277 -17.278 510.641 1.00 50.64 52 ASP A CA 1
ATOM 383 C C . ASP A 1 52 ? 108.551 -18.106 510.464 1.00 53.07 52 ASP A C 1
ATOM 384 O O . ASP A 1 52 ? 108.566 -19.311 510.710 1.00 52.85 52 ASP A O 1
ATOM 389 N N . HIS A 1 53 ? 109.622 -17.441 510.042 1.00 50.92 53 HIS A N 1
ATOM 390 C CA . HIS A 1 53 ? 110.899 -18.102 509.803 1.00 48.03 53 HIS A CA 1
ATOM 391 C C . HIS A 1 53 ? 111.594 -18.489 511.110 1.00 54.52 53 HIS A C 1
ATOM 392 O O . HIS A 1 53 ? 112.496 -19.324 511.116 1.00 54.24 53 HIS A O 1
ATOM 399 N N . TYR A 1 54 ? 111.172 -17.891 512.219 1.00 54.18 54 TYR A N 1
ATOM 400 C CA . TYR A 1 54 ? 111.760 -18.221 513.513 1.00 53.82 54 TYR A CA 1
ATOM 401 C C . TYR A 1 54 ? 111.363 -19.633 513.931 1.00 55.28 54 TYR A C 1
ATOM 402 O O . TYR A 1 54 ? 112.107 -20.313 514.637 1.00 62.15 54 TYR A O 1
ATOM 411 N N . HIS A 1 55 ? 110.189 -20.070 513.484 1.00 55.25 55 HIS A N 1
ATOM 412 C CA . HIS A 1 55 ? 109.704 -21.413 513.783 1.00 56.78 55 HIS A CA 1
ATOM 413 C C . HIS A 1 55 ? 109.864 -22.345 512.583 1.00 53.47 55 HIS A C 1
ATOM 414 O O . HIS A 1 55 ? 109.829 -23.567 512.725 1.00 55.84 55 HIS A O 1
ATOM 421 N N . ARG A 1 56 ? 110.042 -21.759 511.403 1.00 50.52 56 ARG A N 1
ATOM 422 C CA . ARG A 1 56 ? 110.148 -22.530 510.169 1.00 50.36 56 ARG A CA 1
ATOM 423 C C . ARG A 1 56 ? 111.522 -22.394 509.520 1.00 51.81 56 ARG A C 1
ATOM 424 O O . ARG A 1 56 ? 111.652 -22.529 508.304 1.00 54.49 56 ARG A O 1
ATOM 432 N N . TRP A 1 57 ? 112.542 -22.131 510.332 1.00 53.05 57 TRP A N 1
ATOM 433 C CA . TRP A 1 57 ? 113.890 -21.885 509.824 1.00 52.63 57 TRP A CA 1
ATOM 434 C C . TRP A 1 57 ? 114.476 -23.100 509.112 1.00 54.02 57 TRP A C 1
ATOM 435 O O . TRP A 1 57 ? 115.235 -22.960 508.153 1.00 54.50 57 TRP A O 1
ATOM 446 N N . GLU A 1 58 ? 114.119 -24.291 509.582 1.00 57.28 58 GLU A N 1
ATOM 447 C CA . GLU A 1 58 ? 114.682 -25.519 509.036 1.00 56.52 58 GLU A CA 1
ATOM 448 C C . GLU A 1 58 ? 114.083 -25.832 507.669 1.00 56.52 58 GLU A C 1
ATOM 449 O O . GLU A 1 58 ? 114.734 -26.443 506.822 1.00 57.23 58 GLU A O 1
ATOM 455 N N . GLU A 1 59 ? 112.842 -25.403 507.461 1.00 57.63 59 GLU A N 1
ATOM 456 C CA . GLU A 1 59 ? 112.174 -25.577 506.176 1.00 60.64 59 GLU A CA 1
ATOM 457 C C . GLU A 1 59 ? 112.807 -24.690 505.108 1.00 57.94 59 GLU A C 1
ATOM 458 O O . GLU A 1 59 ? 112.983 -25.107 503.962 1.00 57.73 59 GLU A O 1
ATOM 464 N N . ASP A 1 60 ? 113.148 -23.465 505.494 1.00 54.51 60 ASP A N 1
ATOM 465 C CA . ASP A 1 60 ? 113.744 -22.508 504.571 1.00 49.36 60 ASP A CA 1
ATOM 466 C C . ASP A 1 60 ? 115.187 -22.873 504.241 1.00 52.02 60 ASP A C 1
ATOM 467 O O . ASP A 1 60 ? 115.660 -22.614 503.135 1.00 50.29 60 ASP A O 1
ATOM 472 N N . LEU A 1 61 ? 115.883 -23.469 505.204 1.00 52.97 61 LEU A N 1
ATOM 473 C CA . LEU A 1 61 ? 117.237 -23.957 504.971 1.00 54.87 61 LEU A CA 1
ATOM 474 C C . LEU A 1 61 ? 117.224 -25.068 503.931 1.00 54.27 61 LEU A C 1
ATOM 475 O O . LEU A 1 61 ? 118.100 -25.138 503.069 1.00 53.93 61 LEU A O 1
ATOM 480 N N . ASP A 1 62 ? 116.221 -25.935 504.020 1.00 55.58 62 ASP A N 1
ATOM 481 C CA . ASP A 1 62 ? 116.070 -27.027 503.069 1.00 54.39 62 ASP A CA 1
ATOM 482 C C . ASP A 1 62 ? 115.779 -26.491 501.672 1.00 52.93 62 ASP A C 1
ATOM 483 O O . ASP A 1 62 ? 116.243 -27.050 500.681 1.00 53.37 62 ASP A O 1
ATOM 488 N N . LEU A 1 63 ? 115.020 -25.402 501.596 1.00 53.08 63 LEU A N 1
ATOM 489 C CA . LEU A 1 63 ? 114.750 -24.750 500.318 1.00 52.57 63 LEU A CA 1
ATOM 490 C C . LEU A 1 63 ? 116.023 -24.153 499.729 1.00 52.78 63 LEU A C 1
ATOM 491 O O . LEU A 1 63 ? 116.228 -24.180 498.516 1.00 54.95 63 LEU A O 1
ATOM 496 N N . LEU A 1 64 ? 116.873 -23.615 500.599 1.00 51.95 64 LEU A N 1
ATOM 497 C CA . LEU A 1 64 ? 118.139 -23.025 500.179 1.00 49.88 64 LEU A CA 1
ATOM 498 C C . LEU A 1 64 ? 119.102 -24.089 499.667 1.00 52.29 64 LEU A C 1
ATOM 499 O O . LEU A 1 64 ? 119.890 -23.841 498.755 1.00 52.20 64 LEU A O 1
ATOM 504 N N . ALA A 1 65 ? 119.034 -25.274 500.265 1.00 54.63 65 ALA A N 1
ATOM 505 C CA . ALA A 1 65 ? 119.881 -26.387 499.855 1.00 55.77 65 ALA A CA 1
ATOM 506 C C . ALA A 1 65 ? 119.377 -26.999 498.554 1.00 55.65 65 ALA A C 1
ATOM 507 O O . ALA A 1 65 ? 120.166 -27.407 497.702 1.00 60.18 65 ALA A O 1
ATOM 509 N N . GLU A 1 66 ? 118.057 -27.057 498.406 1.00 53.31 66 GLU A N 1
ATOM 510 C CA . GLU A 1 66 ? 117.446 -27.604 497.200 1.00 52.60 66 GLU A CA 1
ATOM 511 C C . GLU A 1 66 ? 117.583 -26.638 496.025 1.00 56.89 66 GLU A C 1
ATOM 512 O O . GLU A 1 66 ? 117.595 -27.056 494.868 1.00 58.43 66 GLU A O 1
ATOM 518 N N . LEU A 1 67 ? 117.692 -25.347 496.327 1.00 54.28 67 LEU A N 1
ATOM 519 C CA . LEU A 1 67 ? 117.893 -24.334 495.295 1.00 51.58 67 LEU A CA 1
ATOM 520 C C . LEU A 1 67 ? 119.301 -24.446 494.717 1.00 51.31 67 LEU A C 1
ATOM 521 O O . LEU A 1 67 ? 119.532 -24.140 493.548 1.00 46.35 67 LEU A O 1
ATOM 526 N N . GLY A 1 68 ? 120.240 -24.888 495.549 1.00 55.38 68 GLY A N 1
ATOM 527 C CA . GLY A 1 68 ? 121.593 -25.165 495.103 1.00 59.62 68 GLY A CA 1
ATOM 528 C C . GLY A 1 68 ? 122.539 -23.978 495.129 1.00 58.52 68 GLY A C 1
ATOM 529 O O . GLY A 1 68 ? 123.577 -23.995 494.468 1.00 56.97 68 GLY A O 1
ATOM 530 N N . VAL A 1 69 ? 122.191 -22.952 495.900 1.00 55.10 69 VAL A N 1
ATOM 531 C CA . VAL A 1 69 ? 123.002 -21.741 495.970 1.00 54.23 69 VAL A CA 1
ATOM 532 C C . VAL A 1 69 ? 124.260 -21.936 496.813 1.00 59.61 69 VAL A C 1
ATOM 533 O O . VAL A 1 69 ? 124.284 -22.748 497.739 1.00 57.06 69 VAL A O 1
ATOM 537 N N . GLN A 1 70 ? 125.304 -21.180 496.482 1.00 55.24 70 GLN A N 1
ATOM 538 C CA . GLN A 1 70 ? 126.569 -21.258 497.201 1.00 52.79 70 GLN A CA 1
ATOM 539 C C . GLN A 1 70 ? 126.509 -20.514 498.531 1.00 52.11 70 GLN A C 1
ATOM 540 O O . GLN A 1 70 ? 127.235 -20.848 499.466 1.00 56.64 70 GLN A O 1
ATOM 546 N N . ALA A 1 71 ? 125.645 -19.507 498.615 1.00 54.21 71 ALA A N 1
ATOM 547 C CA . ALA A 1 71 ? 125.577 -18.673 499.810 1.00 53.94 71 ALA A CA 1
ATOM 548 C C . ALA A 1 71 ? 124.167 -18.167 500.103 1.00 50.98 71 ALA A C 1
ATOM 549 O O . ALA A 1 71 ? 123.286 -18.215 499.246 1.00 53.25 71 ALA A O 1
ATOM 551 N N . TYR A 1 72 ? 123.965 -17.681 501.324 1.00 51.38 72 TYR A N 1
ATOM 552 C CA . TYR A 1 72 ? 122.671 -17.153 501.744 1.00 49.65 72 TYR A CA 1
ATOM 553 C C . TYR A 1 72 ? 122.833 -15.973 502.697 1.00 54.83 72 TYR A C 1
ATOM 554 O O . TYR A 1 72 ? 123.292 -16.137 503.828 1.00 53.11 72 TYR A O 1
ATOM 563 N N . ARG A 1 73 ? 122.456 -14.786 502.231 1.00 56.77 73 ARG A N 1
ATOM 564 C CA . ARG A 1 73 ? 122.480 -13.590 503.067 1.00 53.39 73 ARG A CA 1
ATOM 565 C C . ARG A 1 73 ? 121.292 -13.555 504.014 1.00 53.58 73 ARG A C 1
ATOM 566 O O . ARG A 1 73 ? 120.171 -13.889 503.634 1.00 51.90 73 ARG A O 1
ATOM 574 N N . PHE A 1 74 ? 121.544 -13.142 505.250 1.00 53.65 74 PHE A N 1
ATOM 575 C CA . PHE A 1 74 ? 120.474 -12.942 506.215 1.00 55.80 74 PHE A CA 1
ATOM 576 C C . PHE A 1 74 ? 120.871 -11.876 507.225 1.00 53.64 74 PHE A C 1
ATOM 577 O O . PHE A 1 74 ? 122.024 -11.446 507.271 1.00 50.62 74 PHE A O 1
ATOM 585 N N . SER A 1 75 ? 119.906 -11.444 508.024 1.00 52.37 75 SER A N 1
ATOM 586 C CA . SER A 1 75 ? 120.161 -10.430 509.032 1.00 50.10 75 SER A CA 1
ATOM 587 C C . SER A 1 75 ? 120.141 -11.030 510.428 1.00 53.26 75 SER A C 1
ATOM 588 O O . SER A 1 75 ? 119.333 -11.909 510.728 1.00 53.54 75 SER A O 1
ATOM 591 N N . VAL A 1 76 ? 121.044 -10.555 511.277 1.00 53.37 76 VAL A N 1
ATOM 592 C CA . VAL A 1 76 ? 121.049 -10.943 512.677 1.00 48.20 76 VAL A CA 1
ATOM 593 C C . VAL A 1 76 ? 120.412 -9.826 513.494 1.00 50.79 76 VAL A C 1
ATOM 594 O O . VAL A 1 76 ? 120.892 -8.693 513.487 1.00 56.94 76 VAL A O 1
ATOM 598 N N . ALA A 1 77 ? 119.325 -10.146 514.188 1.00 47.22 77 ALA A N 1
ATOM 599 C CA . ALA A 1 77 ? 118.548 -9.131 514.889 1.00 50.20 77 ALA A CA 1
ATOM 600 C C . ALA A 1 77 ? 119.247 -8.629 516.146 1.00 57.44 77 ALA A C 1
ATOM 601 O O . ALA A 1 77 ? 119.547 -9.401 517.057 1.00 61.17 77 ALA A O 1
ATOM 603 N N . TRP A 1 78 ? 119.501 -7.325 516.176 1.00 52.33 78 TRP A N 1
ATOM 604 C CA . TRP A 1 78 ? 120.038 -6.653 517.354 1.00 52.73 78 TRP A CA 1
ATOM 605 C C . TRP A 1 78 ? 119.153 -6.851 518.598 1.00 55.99 78 TRP A C 1
ATOM 606 O O . TRP A 1 78 ? 119.667 -7.214 519.657 1.00 59.12 78 TRP A O 1
ATOM 617 N N . PRO A 1 79 ? 117.825 -6.626 518.486 1.00 56.20 79 PRO A N 1
ATOM 618 C CA . PRO A 1 79 ? 117.021 -6.769 519.707 1.00 58.55 79 PRO A CA 1
ATOM 619 C C . PRO A 1 79 ? 116.898 -8.210 520.202 1.00 57.47 79 PRO A C 1
ATOM 620 O O . PRO A 1 79 ? 116.499 -8.426 521.347 1.00 58.86 79 PRO A O 1
ATOM 624 N N . ARG A 1 80 ? 117.229 -9.177 519.353 1.00 58.17 80 ARG A N 1
ATOM 625 C CA . ARG A 1 80 ? 117.150 -10.581 519.737 1.00 55.91 80 ARG A CA 1
ATOM 626 C C . ARG A 1 80 ? 118.411 -11.000 520.488 1.00 55.89 80 ARG A C 1
ATOM 627 O O . ARG A 1 80 ? 118.372 -11.870 521.359 1.00 51.95 80 ARG A O 1
ATOM 635 N N . ILE A 1 81 ? 119.527 -10.366 520.144 1.00 58.22 81 ILE A N 1
ATOM 636 C CA . ILE A 1 81 ? 120.808 -10.651 520.779 1.00 58.68 81 ILE A CA 1
ATOM 637 C C . ILE A 1 81 ? 120.995 -9.820 522.047 1.00 60.20 81 ILE A C 1
ATOM 638 O O . ILE A 1 81 ? 121.392 -10.342 523.090 1.00 62.33 81 ILE A O 1
ATOM 643 N N . HIS A 1 82 ? 120.700 -8.527 521.956 1.00 56.28 82 HIS A N 1
ATOM 644 C CA . HIS A 1 82 ? 120.775 -7.645 523.115 1.00 55.22 82 HIS A CA 1
ATOM 645 C C . HIS A 1 82 ? 119.449 -6.932 523.362 1.00 60.85 82 HIS A C 1
ATOM 646 O O . HIS A 1 82 ? 119.256 -5.803 522.908 1.00 63.11 82 HIS A O 1
ATOM 653 N N . PRO A 1 83 ? 118.528 -7.594 524.082 1.00 59.12 83 PRO A N 1
ATOM 654 C CA . PRO A 1 83 ? 117.242 -7.006 524.472 1.00 59.47 83 PRO A CA 1
ATOM 655 C C . PRO A 1 83 ? 117.447 -5.709 525.244 1.00 63.06 83 PRO A C 1
ATOM 656 O O . PRO A 1 83 ? 116.843 -4.686 524.922 1.00 63.13 83 PRO A O 1
ATOM 660 N N . ASP A 1 84 ? 118.297 -5.768 526.264 1.00 68.44 84 ASP A N 1
ATOM 661 C CA . ASP A 1 84 ? 118.789 -4.574 526.937 1.00 68.27 84 ASP A CA 1
ATOM 662 C C . ASP A 1 84 ? 120.260 -4.414 526.578 1.00 71.11 84 ASP A C 1
ATOM 663 O O . ASP A 1 84 ? 121.087 -5.237 526.972 1.00 76.23 84 ASP A O 1
ATOM 668 N N . VAL A 1 85 ? 120.583 -3.369 525.823 1.00 69.35 85 VAL A N 1
ATOM 669 C CA . VAL A 1 85 ? 121.937 -3.189 525.304 1.00 71.14 85 VAL A CA 1
ATOM 670 C C . VAL A 1 85 ? 122.965 -3.089 526.431 1.00 75.94 85 VAL A C 1
ATOM 671 O O . VAL A 1 85 ? 124.099 -3.553 526.294 1.00 74.01 85 VAL A O 1
ATOM 675 N N . THR A 1 86 ? 122.560 -2.493 527.548 1.00 74.49 86 THR A N 1
ATOM 676 C CA . THR A 1 86 ? 123.412 -2.427 528.729 1.00 74.16 86 THR A CA 1
ATOM 677 C C . THR A 1 86 ? 123.695 -3.825 529.267 1.00 74.61 86 THR A C 1
ATOM 678 O O . THR A 1 86 ? 124.792 -4.106 529.752 1.00 77.02 86 THR A O 1
ATOM 682 N N . GLY A 1 87 ? 122.699 -4.701 529.169 1.00 74.34 87 GLY A N 1
ATOM 683 C CA . GLY A 1 87 ? 122.818 -6.058 529.668 1.00 70.74 87 GLY A CA 1
ATOM 684 C C . GLY A 1 87 ? 123.667 -6.956 528.788 1.00 69.25 87 GLY A C 1
ATOM 685 O O . GLY A 1 87 ? 124.244 -6.501 527.799 1.00 66.91 87 GLY A O 1
ATOM 686 N N . PRO A 1 88 ? 123.746 -8.247 529.147 1.00 70.40 88 PRO A N 1
ATOM 687 C CA . PRO A 1 88 ? 124.543 -9.251 528.438 1.00 68.03 88 PRO A CA 1
ATOM 688 C C . PRO A 1 88 ? 123.810 -9.834 527.232 1.00 73.90 88 PRO A C 1
ATOM 689 O O . PRO A 1 88 ? 122.691 -9.420 526.924 1.00 71.39 88 PRO A O 1
ATOM 693 N N . ALA A 1 89 ? 124.440 -10.795 526.565 1.00 69.52 89 ALA A N 1
ATOM 694 C CA . ALA A 1 89 ? 123.864 -11.404 525.374 1.00 62.35 89 ALA A CA 1
ATOM 695 C C . ALA A 1 89 ? 122.758 -12.390 525.726 1.00 62.54 89 ALA A C 1
ATOM 696 O O . ALA A 1 89 ? 122.932 -13.251 526.587 1.00 62.48 89 ALA A O 1
ATOM 698 N N . ASN A 1 90 ? 121.617 -12.253 525.058 1.00 62.80 90 ASN A N 1
ATOM 699 C CA . ASN A 1 90 ? 120.534 -13.217 525.192 1.00 62.68 90 ASN A CA 1
ATOM 700 C C . ASN A 1 90 ? 120.923 -14.528 524.523 1.00 63.66 90 ASN A C 1
ATOM 701 O O . ASN A 1 90 ? 120.950 -14.618 523.295 1.00 63.98 90 ASN A O 1
ATOM 706 N N . GLN A 1 91 ? 121.231 -15.538 525.333 1.00 62.46 91 GLN A N 1
ATOM 707 C CA . GLN A 1 91 ? 121.713 -16.815 524.817 1.00 62.30 91 GLN A CA 1
ATOM 708 C C . GLN A 1 91 ? 120.704 -17.455 523.871 1.00 61.45 91 GLN A C 1
ATOM 709 O O . GLN A 1 91 ? 121.077 -18.000 522.833 1.00 62.92 91 GLN A O 1
ATOM 715 N N . LYS A 1 92 ? 119.426 -17.374 524.231 1.00 60.26 92 LYS A N 1
ATOM 716 C CA . LYS A 1 92 ? 118.355 -17.913 523.399 1.00 58.14 92 LYS A CA 1
ATOM 717 C C . LYS A 1 92 ? 118.335 -17.250 522.023 1.00 61.85 92 LYS A C 1
ATOM 718 O O . LYS A 1 92 ? 117.920 -17.859 521.037 1.00 61.83 92 LYS A O 1
ATOM 724 N N . GLY A 1 93 ? 118.790 -16.003 521.965 1.00 61.63 93 GLY A N 1
ATOM 725 C CA . GLY A 1 93 ? 118.897 -15.289 520.707 1.00 59.02 93 GLY A CA 1
ATOM 726 C C . GLY A 1 93 ? 120.098 -15.751 519.906 1.00 60.29 93 GLY A C 1
ATOM 727 O O . GLY A 1 93 ? 120.013 -15.932 518.692 1.00 63.57 93 GLY A O 1
ATOM 728 N N . LEU A 1 94 ? 121.219 -15.947 520.591 1.00 59.02 94 LEU A N 1
ATOM 729 C CA . LEU A 1 94 ? 122.447 -16.397 519.945 1.00 59.49 94 LEU A CA 1
ATOM 730 C C . LEU A 1 94 ? 122.304 -17.800 519.369 1.00 62.33 94 LEU A C 1
ATOM 731 O O . LEU A 1 94 ? 122.804 -18.085 518.281 1.00 61.00 94 LEU A O 1
ATOM 736 N N . ASP A 1 95 ? 121.621 -18.671 520.104 1.00 62.18 95 ASP A N 1
ATOM 737 C CA . ASP A 1 95 ? 121.483 -20.066 519.698 1.00 59.75 95 ASP A CA 1
ATOM 738 C C . ASP A 1 95 ? 120.609 -20.228 518.462 1.00 61.26 95 ASP A C 1
ATOM 739 O O . ASP A 1 95 ? 120.762 -21.195 517.720 1.00 63.76 95 ASP A O 1
ATOM 744 N N . PHE A 1 96 ? 119.695 -19.289 518.237 1.00 58.68 96 PHE A N 1
ATOM 745 C CA . PHE A 1 96 ? 118.840 -19.356 517.057 1.00 61.21 96 PHE A CA 1
ATOM 746 C C . PHE A 1 96 ? 119.646 -19.144 515.785 1.00 60.73 96 PHE A C 1
ATOM 747 O O . PHE A 1 96 ? 119.453 -19.844 514.790 1.00 60.31 96 PHE A O 1
ATOM 755 N N . TYR A 1 97 ? 120.549 -18.172 515.823 1.00 58.50 97 TYR A N 1
ATOM 756 C CA . TYR A 1 97 ? 121.350 -17.838 514.655 1.00 55.87 97 TYR A CA 1
ATOM 757 C C . TYR A 1 97 ? 122.525 -18.793 514.501 1.00 56.45 97 TYR A C 1
ATOM 758 O O . TYR A 1 97 ? 122.964 -19.064 513.388 1.00 54.50 97 TYR A O 1
ATOM 767 N N . GLN A 1 98 ? 123.021 -19.312 515.620 1.00 60.15 98 GLN A N 1
ATOM 768 C CA . GLN A 1 98 ? 124.107 -20.285 515.592 1.00 59.11 98 GLN A CA 1
ATOM 769 C C . GLN A 1 98 ? 123.625 -21.600 514.990 1.00 58.59 98 GLN A C 1
ATOM 770 O O . GLN A 1 98 ? 124.337 -22.243 514.219 1.00 57.28 98 GLN A O 1
ATOM 776 N N . ARG A 1 99 ? 122.406 -21.987 515.351 1.00 58.67 99 ARG A N 1
ATOM 777 C CA . ARG A 1 99 ? 121.775 -23.194 514.829 1.00 55.93 99 ARG A CA 1
ATOM 778 C C . ARG A 1 99 ? 121.438 -23.021 513.350 1.00 59.81 99 ARG A C 1
ATOM 779 O O . ARG A 1 99 ? 121.391 -23.991 512.591 1.00 62.53 99 ARG A O 1
ATOM 787 N N . LEU A 1 100 ? 121.208 -21.773 512.955 1.00 59.62 100 LEU A N 1
ATOM 788 C CA . LEU A 1 100 ? 120.938 -21.425 511.566 1.00 52.69 100 LEU A CA 1
ATOM 789 C C . LEU A 1 100 ? 122.230 -21.438 510.755 1.00 53.51 100 LEU A C 1
ATOM 790 O O . LEU A 1 100 ? 122.257 -21.901 509.615 1.00 50.74 100 LEU A O 1
ATOM 795 N N . ILE A 1 101 ? 123.300 -20.926 511.355 1.00 58.39 101 ILE A N 1
ATOM 796 C CA . ILE A 1 101 ? 124.618 -20.924 510.728 1.00 59.92 101 ILE A CA 1
ATOM 797 C C . ILE A 1 101 ? 125.173 -22.345 510.633 1.00 61.58 101 ILE A C 1
ATOM 798 O O . ILE A 1 101 ? 125.747 -22.729 509.612 1.00 61.98 101 ILE A O 1
ATOM 803 N N . ASP A 1 102 ? 124.994 -23.120 511.699 1.00 58.60 102 ASP A N 1
ATOM 804 C CA . ASP A 1 102 ? 125.401 -24.521 511.701 1.00 57.11 102 ASP A CA 1
ATOM 805 C C . ASP A 1 102 ? 124.650 -25.296 510.626 1.00 60.35 102 ASP A C 1
ATOM 806 O O . ASP A 1 102 ? 125.239 -26.095 509.898 1.00 62.08 102 ASP A O 1
ATOM 811 N N . GLY A 1 103 ? 123.347 -25.049 510.530 1.00 60.78 103 GLY A N 1
ATOM 812 C CA . GLY A 1 103 ? 122.516 -25.695 509.531 1.00 59.49 103 GLY A CA 1
ATOM 813 C C . GLY A 1 103 ? 122.895 -25.298 508.117 1.00 57.93 103 GLY A C 1
ATOM 814 O O . GLY A 1 103 ? 122.739 -26.080 507.179 1.00 57.05 103 GLY A O 1
ATOM 815 N N . LEU A 1 104 ? 123.393 -24.074 507.966 1.00 56.45 104 LEU A N 1
ATOM 816 C CA . LEU A 1 104 ? 123.846 -23.587 506.669 1.00 59.82 104 LEU A CA 1
ATOM 817 C C . LEU A 1 104 ? 125.129 -24.285 506.234 1.00 60.27 104 LEU A C 1
ATOM 818 O O . LEU A 1 104 ? 125.266 -24.683 505.077 1.00 61.01 104 LEU A O 1
ATOM 823 N N . ARG A 1 105 ? 126.065 -24.432 507.165 1.00 58.78 105 ARG A N 1
ATOM 824 C CA . ARG A 1 105 ? 127.339 -25.076 506.868 1.00 62.09 105 ARG A CA 1
ATOM 825 C C . ARG A 1 105 ? 127.181 -26.585 506.692 1.00 63.29 105 ARG A C 1
ATOM 826 O O . ARG A 1 105 ? 127.909 -27.204 505.914 1.00 60.51 105 ARG A O 1
ATOM 834 N N . ASP A 1 106 ? 126.230 -27.173 507.411 1.00 61.34 106 ASP A N 1
ATOM 835 C CA . ASP A 1 106 ? 125.941 -28.597 507.268 1.00 60.13 106 ASP A CA 1
ATOM 836 C C . ASP A 1 106 ? 125.313 -28.885 505.909 1.00 60.33 106 ASP A C 1
ATOM 837 O O . ASP A 1 106 ? 125.448 -29.984 505.372 1.00 61.87 106 ASP A O 1
ATOM 842 N N . ARG A 1 107 ? 124.625 -27.890 505.359 1.00 59.82 107 ARG A N 1
ATOM 843 C CA . ARG A 1 107 ? 124.048 -28.005 504.026 1.00 61.39 107 ARG A CA 1
ATOM 844 C C . ARG A 1 107 ? 124.997 -27.415 502.991 1.00 60.13 107 ARG A C 1
ATOM 845 O O . ARG A 1 107 ? 124.619 -27.196 501.840 1.00 58.16 107 ARG A O 1
ATOM 853 N N . ASN A 1 108 ? 126.231 -27.167 503.425 1.00 59.42 108 ASN A N 1
ATOM 854 C CA . ASN A 1 108 ? 127.290 -26.634 502.573 1.00 58.98 108 ASN A CA 1
ATOM 855 C C . ASN A 1 108 ? 126.881 -25.359 501.843 1.00 62.45 108 ASN A C 1
ATOM 856 O O . ASN A 1 108 ? 127.189 -25.172 500.665 1.00 64.26 108 ASN A O 1
ATOM 861 N N . ILE A 1 109 ? 126.177 -24.489 502.560 1.00 62.15 109 ILE A N 1
ATOM 862 C CA . ILE A 1 109 ? 125.839 -23.160 502.070 1.00 59.74 109 ILE A CA 1
ATOM 863 C C . ILE A 1 109 ? 126.613 -22.120 502.869 1.00 59.35 109 ILE A C 1
ATOM 864 O O . ILE A 1 109 ? 126.580 -22.129 504.099 1.00 61.33 109 ILE A O 1
ATOM 869 N N . ILE A 1 110 ? 127.314 -21.230 502.173 1.00 57.37 110 ILE A N 1
ATOM 870 C CA . ILE A 1 110 ? 128.091 -20.191 502.838 1.00 57.24 110 ILE A CA 1
ATOM 871 C C . ILE A 1 110 ? 127.182 -19.173 503.517 1.00 59.08 110 ILE A C 1
ATOM 872 O O . ILE A 1 110 ? 126.346 -18.552 502.865 1.00 61.40 110 ILE A O 1
ATOM 877 N N . PRO A 1 111 ? 127.337 -19.006 504.838 1.00 54.01 111 PRO A N 1
ATOM 878 C CA . PRO A 1 111 ? 126.556 -17.996 505.556 1.00 58.42 111 PRO A CA 1
ATOM 879 C C . PRO A 1 111 ? 127.151 -16.598 505.407 1.00 61.01 111 PRO A C 1
ATOM 880 O O . PRO A 1 111 ? 128.360 -16.422 505.558 1.00 66.59 111 PRO A O 1
ATOM 884 N N . LEU A 1 112 ? 126.306 -15.620 505.100 1.00 57.33 112 LEU A N 1
ATOM 885 C CA . LEU A 1 112 ? 126.737 -14.230 505.014 1.00 60.17 112 LEU A CA 1
ATOM 886 C C . LEU A 1 112 ? 125.796 -13.350 505.835 1.00 61.33 112 LEU A C 1
ATOM 887 O O . LEU A 1 112 ? 124.922 -12.677 505.286 1.00 60.72 112 LEU A O 1
ATOM 892 N N . PRO A 1 113 ? 125.967 -13.364 507.166 1.00 61.05 113 PRO A N 1
ATOM 893 C CA . PRO A 1 113 ? 125.074 -12.617 508.055 1.00 57.26 113 PRO A CA 1
ATOM 894 C C . PRO A 1 113 ? 125.321 -11.113 508.008 1.00 58.48 113 PRO A C 1
ATOM 895 O O . PRO A 1 113 ? 126.433 -10.673 507.715 1.00 55.41 113 PRO A O 1
ATOM 899 N N . THR A 1 114 ? 124.278 -10.340 508.290 1.00 60.35 114 THR A N 1
ATOM 900 C CA . THR A 1 114 ? 124.383 -8.889 508.348 1.00 54.57 114 THR A CA 1
ATOM 901 C C . THR A 1 114 ? 124.016 -8.402 509.744 1.00 51.04 114 THR A C 1
ATOM 902 O O . THR A 1 114 ? 122.957 -8.744 510.270 1.00 53.21 114 THR A O 1
ATOM 906 N N . MET A 1 115 ? 124.897 -7.607 510.340 1.00 49.54 115 MET A N 1
ATOM 907 C CA . MET A 1 115 ? 124.717 -7.156 511.714 1.00 52.70 115 MET A CA 1
ATOM 908 C C . MET A 1 115 ? 123.483 -6.275 511.888 1.00 56.88 115 MET A C 1
ATOM 909 O O . MET A 1 115 ? 122.725 -6.445 512.843 1.00 55.92 115 MET A O 1
ATOM 914 N N . TYR A 1 116 ? 123.278 -5.341 510.965 1.00 52.79 116 TYR A N 1
ATOM 915 C CA . TYR A 1 116 ? 122.189 -4.382 511.105 1.00 50.53 116 TYR A CA 1
ATOM 916 C C . TYR A 1 116 ? 121.321 -4.264 509.858 1.00 52.97 116 TYR A C 1
ATOM 917 O O . TYR A 1 116 ? 121.756 -3.728 508.838 1.00 52.08 116 TYR A O 1
ATOM 926 N N . HIS A 1 117 ? 120.088 -4.754 509.946 1.00 53.75 117 HIS A N 1
ATOM 927 C CA . HIS A 1 117 ? 119.112 -4.518 508.889 1.00 52.01 117 HIS A CA 1
ATOM 928 C C . HIS A 1 117 ? 117.926 -3.727 509.431 1.00 53.51 117 HIS A C 1
ATOM 929 O O . HIS A 1 117 ? 116.799 -4.225 509.475 1.00 52.00 117 HIS A O 1
ATOM 936 N N . TRP A 1 118 ? 118.217 -2.506 509.871 1.00 51.87 118 TRP A N 1
ATOM 937 C CA . TRP A 1 118 ? 117.220 -1.483 510.194 1.00 49.66 118 TRP A CA 1
ATOM 938 C C . TRP A 1 118 ? 116.430 -1.764 511.473 1.00 49.55 118 TRP A C 1
ATOM 939 O O . TRP A 1 118 ? 115.501 -1.024 511.793 1.00 48.61 118 TRP A O 1
ATOM 950 N N . ASP A 1 119 ? 116.782 -2.815 512.207 1.00 50.48 119 ASP A N 1
ATOM 951 C CA . ASP A 1 119 ? 116.085 -3.093 513.462 1.00 52.10 119 ASP A CA 1
ATOM 952 C C . ASP A 1 119 ? 116.907 -2.669 514.680 1.00 57.16 119 ASP A C 1
ATOM 953 O O . ASP A 1 119 ? 117.388 -3.503 515.448 1.00 57.17 119 ASP A O 1
ATOM 958 N N . LEU A 1 120 ? 117.059 -1.358 514.840 1.00 54.81 120 LEU A N 1
ATOM 959 C CA . LEU A 1 120 ? 117.661 -0.774 516.032 1.00 51.35 120 LEU A CA 1
ATOM 960 C C . LEU A 1 120 ? 116.695 -0.901 517.204 1.00 51.39 120 LEU A C 1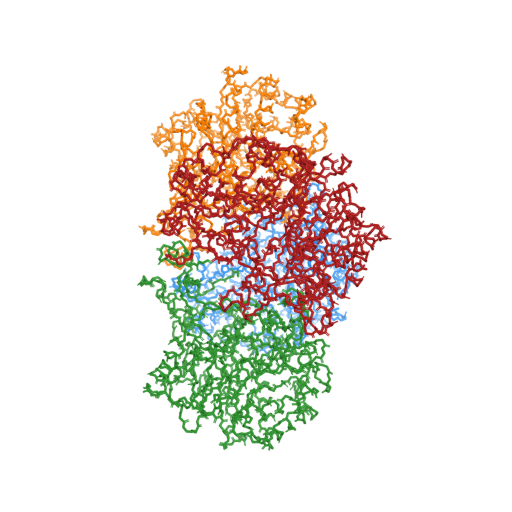
ATOM 961 O O . LEU A 1 120 ? 115.504 -0.640 517.049 1.00 55.21 120 LEU A O 1
ATOM 966 N N . PRO A 1 121 ? 117.200 -1.315 518.378 1.00 52.76 121 PRO A N 1
ATOM 967 C CA . PRO A 1 121 ? 116.349 -1.440 519.568 1.00 52.38 121 PRO A CA 1
ATOM 968 C C . PRO A 1 121 ? 115.639 -0.131 519.903 1.00 54.82 121 PRO A C 1
ATOM 969 O O . PRO A 1 121 ? 116.204 0.941 519.689 1.00 55.85 121 PRO A O 1
ATOM 973 N N . GLN A 1 122 ? 114.415 -0.221 520.413 1.00 52.57 122 GLN A N 1
ATOM 974 C CA . GLN A 1 122 ? 113.617 0.966 520.702 1.00 51.83 122 GLN A CA 1
ATOM 975 C C . GLN A 1 122 ? 114.222 1.786 521.838 1.00 56.60 122 GLN A C 1
ATOM 976 O O . GLN A 1 122 ? 114.109 3.012 521.859 1.00 59.88 122 GLN A O 1
ATOM 982 N N . ALA A 1 123 ? 114.871 1.103 522.775 1.00 55.63 123 ALA A N 1
ATOM 983 C CA . ALA A 1 123 ? 115.489 1.765 523.918 1.00 53.86 123 ALA A CA 1
ATOM 984 C C . ALA A 1 123 ? 116.621 2.689 523.479 1.00 54.74 123 ALA A C 1
ATOM 985 O O . ALA A 1 123 ? 116.875 3.715 524.111 1.00 55.92 123 ALA A O 1
ATOM 987 N N . LEU A 1 124 ? 117.299 2.320 522.397 1.00 50.50 124 LEU A N 1
ATOM 988 C CA . LEU A 1 124 ? 118.372 3.144 521.854 1.00 52.38 124 LEU A CA 1
ATOM 989 C C . LEU A 1 124 ? 117.812 4.319 521.061 1.00 55.47 124 LEU A C 1
ATOM 990 O O . LEU A 1 124 ? 118.432 5.380 520.985 1.00 58.15 124 LEU A O 1
ATOM 995 N N . GLU A 1 125 ? 116.638 4.123 520.470 1.00 51.52 125 GLU A N 1
ATOM 996 C CA . GLU A 1 125 ? 115.974 5.186 519.729 1.00 52.05 125 GLU A CA 1
ATOM 997 C C . GLU A 1 125 ? 115.454 6.255 520.681 1.00 52.12 125 GLU A C 1
ATOM 998 O O . GLU A 1 125 ? 115.536 7.450 520.395 1.00 51.86 125 GLU A O 1
ATOM 1004 N N . ASP A 1 126 ? 114.927 5.814 521.819 1.00 51.02 126 ASP A N 1
ATOM 1005 C CA . ASP A 1 126 ? 114.388 6.721 522.825 1.00 55.72 126 ASP A CA 1
ATOM 1006 C C . ASP A 1 126 ? 115.454 7.675 523.361 1.00 58.07 126 ASP A C 1
ATOM 1007 O O . ASP A 1 126 ? 115.136 8.760 523.847 1.00 58.36 126 ASP A O 1
ATOM 1012 N N . GLU A 1 127 ? 116.715 7.266 523.267 1.00 57.61 127 GLU A N 1
ATOM 1013 C CA . GLU A 1 127 ? 117.826 8.112 523.688 1.00 53.31 127 GLU A CA 1
ATOM 1014 C C . GLU A 1 127 ? 118.490 8.791 522.493 1.00 52.19 127 GLU A C 1
ATOM 1015 O O . GLU A 1 127 ? 119.702 9.003 522.486 1.00 49.97 127 GLU A O 1
ATOM 1021 N N . GLY A 1 128 ? 117.694 9.122 521.481 1.00 52.91 128 GLY A N 1
ATOM 1022 C CA . GLY A 1 128 ? 118.193 9.863 520.336 1.00 49.19 128 GLY A CA 1
ATOM 1023 C C . GLY A 1 128 ? 118.306 9.064 519.051 1.00 48.78 128 GLY A C 1
ATOM 1024 O O . GLY A 1 128 ? 118.160 9.613 517.960 1.00 52.55 128 GLY A O 1
ATOM 1025 N N . GLY A 1 129 ? 118.570 7.768 519.173 1.00 45.75 129 GLY A N 1
ATOM 1026 C CA . GLY A 1 129 ? 118.744 6.924 518.005 1.00 49.41 129 GLY A CA 1
ATOM 1027 C C . GLY A 1 129 ? 120.053 7.209 517.295 1.00 48.93 129 GLY A C 1
ATOM 1028 O O . GLY A 1 129 ? 121.033 7.600 517.925 1.00 50.82 129 GLY A O 1
ATOM 1029 N N . TRP A 1 130 ? 120.069 7.028 515.978 1.00 48.59 130 TRP A N 1
ATOM 1030 C CA . TRP A 1 130 ? 121.285 7.230 515.194 1.00 49.04 130 TRP A CA 1
ATOM 1031 C C . TRP A 1 130 ? 121.709 8.694 515.144 1.00 52.34 130 TRP A C 1
ATOM 1032 O O . TRP A 1 130 ? 122.798 9.016 514.668 1.00 53.64 130 TRP A O 1
ATOM 1043 N N . ILE A 1 131 ? 120.843 9.575 515.634 1.00 53.82 131 ILE A N 1
ATOM 1044 C CA . ILE A 1 131 ? 121.162 10.993 515.731 1.00 51.85 131 ILE A CA 1
ATOM 1045 C C . ILE A 1 131 ? 122.346 11.212 516.669 1.00 50.02 131 ILE A C 1
ATOM 1046 O O . ILE A 1 131 ? 123.284 11.937 516.337 1.00 50.11 131 ILE A O 1
ATOM 1051 N N . VAL A 1 132 ? 122.304 10.573 517.835 1.00 49.72 132 VAL A N 1
ATOM 1052 C CA . VAL A 1 132 ? 123.370 10.718 518.821 1.00 48.72 132 VAL A CA 1
ATOM 1053 C C . VAL A 1 132 ? 124.542 9.787 518.523 1.00 52.24 132 VAL A C 1
ATOM 1054 O O . VAL A 1 132 ? 124.395 8.782 517.825 1.00 54.95 132 VAL A O 1
ATOM 1058 N N . ARG A 1 133 ? 125.704 10.134 519.064 1.00 53.27 133 ARG A N 1
ATOM 1059 C CA . ARG A 1 133 ? 126.940 9.398 518.819 1.00 52.45 133 ARG A CA 1
ATOM 1060 C C . ARG A 1 133 ? 126.994 8.062 519.559 1.00 50.65 133 ARG A C 1
ATOM 1061 O O . ARG A 1 133 ? 127.532 7.081 519.041 1.00 47.50 133 ARG A O 1
ATOM 1069 N N . ASP A 1 134 ? 126.429 8.025 520.762 1.00 54.00 134 ASP A N 1
ATOM 1070 C CA . ASP A 1 134 ? 126.504 6.837 521.610 1.00 58.65 134 ASP A CA 1
ATOM 1071 C C . ASP A 1 134 ? 125.889 5.596 520.966 1.00 56.54 134 ASP A C 1
ATOM 1072 O O . ASP A 1 134 ? 126.272 4.473 521.291 1.00 57.00 134 ASP A O 1
ATOM 1077 N N . THR A 1 135 ? 124.941 5.799 520.056 1.00 54.90 135 THR A N 1
ATOM 1078 C CA . THR A 1 135 ? 124.331 4.685 519.337 1.00 54.77 135 THR A CA 1
ATOM 1079 C C . THR A 1 135 ? 125.379 3.949 518.508 1.00 49.70 135 THR A C 1
ATOM 1080 O O . THR A 1 135 ? 125.395 2.719 518.459 1.00 49.69 135 THR A O 1
ATOM 1084 N N . ALA A 1 136 ? 126.259 4.713 517.869 1.00 50.08 136 ALA A N 1
ATOM 1085 C CA . ALA A 1 136 ? 127.333 4.142 517.064 1.00 48.88 136 ALA A CA 1
ATOM 1086 C C . ALA A 1 136 ? 128.281 3.320 517.928 1.00 49.46 136 ALA A C 1
ATOM 1087 O O . ALA A 1 136 ? 128.774 2.276 517.504 1.00 51.83 136 ALA A O 1
ATOM 1089 N N . LEU A 1 137 ? 128.528 3.798 519.142 1.00 51.51 137 LEU A N 1
ATOM 1090 C CA . LEU A 1 137 ? 129.406 3.104 520.075 1.00 53.14 137 LEU A CA 1
ATOM 1091 C C . LEU A 1 137 ? 128.757 1.820 520.582 1.00 57.56 137 LEU A C 1
ATOM 1092 O O . LEU A 1 137 ? 129.420 0.793 520.731 1.00 55.35 137 LEU A O 1
ATOM 1097 N N . ARG A 1 138 ? 127.454 1.886 520.841 1.00 55.23 138 ARG A N 1
ATOM 1098 C CA . ARG A 1 138 ? 126.707 0.728 521.317 1.00 52.89 138 ARG A CA 1
ATOM 1099 C C . ARG A 1 138 ? 126.637 -0.364 520.252 1.00 57.58 138 ARG A C 1
ATOM 1100 O O . ARG A 1 138 ? 126.478 -1.541 520.575 1.00 58.40 138 ARG A O 1
ATOM 1108 N N . PHE A 1 139 ? 126.757 0.026 518.985 1.00 58.25 139 PHE A N 1
ATOM 1109 C CA . PHE A 1 139 ? 126.778 -0.948 517.900 1.00 55.06 139 PHE A CA 1
ATOM 1110 C C . PHE A 1 139 ? 128.101 -1.700 517.874 1.00 55.54 139 PHE A C 1
ATOM 1111 O O . PHE A 1 139 ? 128.134 -2.900 517.600 1.00 58.18 139 PHE A O 1
ATOM 1119 N N . ALA A 1 140 ? 129.188 -0.985 518.144 1.00 52.65 140 ALA A N 1
ATOM 1120 C CA . ALA A 1 140 ? 130.515 -1.588 518.170 1.00 55.96 140 ALA A CA 1
ATOM 1121 C C . ALA A 1 140 ? 130.581 -2.682 519.230 1.00 58.05 140 ALA A C 1
ATOM 1122 O O . ALA A 1 140 ? 131.222 -3.715 519.033 1.00 59.52 140 ALA A O 1
ATOM 1124 N N . ASP A 1 141 ? 129.909 -2.447 520.353 1.00 54.71 141 ASP A N 1
ATOM 1125 C CA . ASP A 1 141 ? 129.811 -3.444 521.409 1.00 55.27 141 ASP A CA 1
ATOM 1126 C C . ASP A 1 141 ? 128.939 -4.608 520.959 1.00 55.99 141 ASP A C 1
ATOM 1127 O O . ASP A 1 141 ? 129.229 -5.767 521.259 1.00 58.77 141 ASP A O 1
ATOM 1132 N N . TYR A 1 142 ? 127.867 -4.289 520.240 1.00 55.39 142 TYR A N 1
ATOM 1133 C CA . TYR A 1 142 ? 126.980 -5.305 519.686 1.00 57.21 142 TYR A CA 1
ATOM 1134 C C . TYR A 1 142 ? 127.711 -6.137 518.639 1.00 55.62 142 TYR A C 1
ATOM 1135 O O . TYR A 1 142 ? 127.631 -7.363 518.647 1.00 52.83 142 TYR A O 1
ATOM 1144 N N . ALA A 1 143 ? 128.430 -5.459 517.749 1.00 55.91 143 ALA A N 1
ATOM 1145 C CA . ALA A 1 143 ? 129.210 -6.129 516.715 1.00 54.54 143 ALA A CA 1
ATOM 1146 C C . ALA A 1 143 ? 130.244 -7.060 517.336 1.00 53.94 143 ALA A C 1
ATOM 1147 O O . ALA A 1 143 ? 130.468 -8.167 516.850 1.00 54.05 143 ALA A O 1
ATOM 1149 N N . ALA A 1 144 ? 130.865 -6.599 518.417 1.00 56.79 144 ALA A N 1
ATOM 1150 C CA . ALA A 1 144 ? 131.848 -7.393 519.144 1.00 55.22 144 ALA A CA 1
ATOM 1151 C C . ALA A 1 144 ? 131.230 -8.685 519.667 1.00 52.47 144 ALA A C 1
ATOM 1152 O O . ALA A 1 144 ? 131.833 -9.755 519.578 1.00 52.90 144 ALA A O 1
ATOM 1154 N N . THR A 1 145 ? 130.021 -8.570 520.207 1.00 52.30 145 THR A N 1
ATOM 1155 C CA . THR A 1 145 ? 129.303 -9.709 520.762 1.00 52.58 145 THR A CA 1
ATOM 1156 C C . THR A 1 145 ? 129.049 -10.783 519.711 1.00 55.31 145 THR A C 1
ATOM 1157 O O . THR A 1 145 ? 129.278 -11.968 519.953 1.00 59.86 145 THR A O 1
ATOM 1161 N N . VAL A 1 146 ? 128.585 -10.358 518.541 1.00 55.02 146 VAL A N 1
ATOM 1162 C CA . VAL A 1 146 ? 128.226 -11.289 517.479 1.00 50.58 146 VAL A CA 1
ATOM 1163 C C . VAL A 1 146 ? 129.461 -11.873 516.799 1.00 50.73 146 VAL A C 1
ATOM 1164 O O . VAL A 1 146 ? 129.478 -13.047 516.434 1.00 54.34 146 VAL A O 1
ATOM 1168 N N . LEU A 1 147 ? 130.490 -11.049 516.627 1.00 52.25 147 LEU A N 1
ATOM 1169 C CA . LEU A 1 147 ? 131.749 -11.502 516.042 1.00 52.11 147 LEU A CA 1
ATOM 1170 C C . LEU A 1 147 ? 132.393 -12.590 516.891 1.00 59.26 147 LEU A C 1
ATOM 1171 O O . LEU A 1 147 ? 133.026 -13.508 516.370 1.00 63.30 147 LEU A O 1
ATOM 1176 N N . GLU A 1 148 ? 132.220 -12.481 518.204 1.00 57.62 148 GLU A N 1
ATOM 1177 C CA . GLU A 1 148 ? 132.851 -13.398 519.142 1.00 54.37 148 GLU A CA 1
ATOM 1178 C C . GLU A 1 148 ? 132.046 -14.678 519.342 1.00 55.56 148 GLU A C 1
ATOM 1179 O O . GLU A 1 148 ? 132.580 -15.780 519.223 1.00 60.20 148 GLU A O 1
ATOM 1185 N N . LYS A 1 149 ? 130.760 -14.526 519.638 1.00 54.29 149 LYS A N 1
ATOM 1186 C CA . LYS A 1 149 ? 129.944 -15.648 520.091 1.00 55.64 149 LYS A CA 1
ATOM 1187 C C . LYS A 1 149 ? 129.253 -16.417 518.961 1.00 57.94 149 LYS A C 1
ATOM 1188 O O . LYS A 1 149 ? 128.520 -17.373 519.217 1.00 58.45 149 LYS A O 1
ATOM 1194 N N . LEU A 1 150 ? 129.488 -16.011 517.718 1.00 57.72 150 LEU A N 1
ATOM 1195 C CA . LEU A 1 150 ? 128.967 -16.759 516.576 1.00 57.83 150 LEU A CA 1
ATOM 1196 C C . LEU A 1 150 ? 130.101 -17.369 515.760 1.00 63.01 150 LEU A C 1
ATOM 1197 O O . LEU A 1 150 ? 130.896 -16.654 515.150 1.00 64.94 150 LEU A O 1
ATOM 1202 N N . ASP A 1 151 ? 130.164 -18.697 515.753 1.00 61.45 151 ASP A N 1
ATOM 1203 C CA . ASP A 1 151 ? 131.199 -19.420 515.023 1.00 61.83 151 ASP A CA 1
ATOM 1204 C C . ASP A 1 151 ? 130.730 -19.817 513.626 1.00 59.57 151 ASP A C 1
ATOM 1205 O O . ASP A 1 151 ? 129.533 -19.966 513.383 1.00 60.61 151 ASP A O 1
ATOM 1210 N N . GLY A 1 152 ? 131.680 -19.986 512.711 1.00 60.21 152 GLY A N 1
ATOM 1211 C CA . GLY A 1 152 ? 131.381 -20.494 511.384 1.00 56.38 152 GLY A CA 1
ATOM 1212 C C . GLY A 1 152 ? 131.265 -19.438 510.302 1.00 64.43 152 GLY A C 1
ATOM 1213 O O . GLY A 1 152 ? 131.029 -19.761 509.138 1.00 61.24 152 GLY A O 1
ATOM 1214 N N . ILE A 1 153 ? 131.433 -18.174 510.681 1.00 65.60 153 ILE A N 1
ATOM 1215 C CA . ILE A 1 153 ? 131.296 -17.071 509.736 1.00 57.15 153 ILE A CA 1
ATOM 1216 C C . ILE A 1 153 ? 132.638 -16.651 509.145 1.00 60.11 153 ILE A C 1
ATOM 1217 O O . ILE A 1 153 ? 133.561 -16.290 509.874 1.00 60.77 153 ILE A O 1
ATOM 1222 N N . ASP A 1 154 ? 132.739 -16.695 507.821 1.00 64.89 154 ASP A N 1
ATOM 1223 C CA . ASP A 1 154 ? 133.951 -16.263 507.134 1.00 66.24 154 ASP A CA 1
ATOM 1224 C C . ASP A 1 154 ? 133.795 -14.852 506.580 1.00 63.08 154 ASP A C 1
ATOM 1225 O O . ASP A 1 154 ? 134.743 -14.067 506.585 1.00 66.29 154 ASP A O 1
ATOM 1230 N N . LYS A 1 155 ? 132.597 -14.537 506.098 1.00 63.49 155 LYS A N 1
ATOM 1231 C CA . LYS A 1 155 ? 132.312 -13.206 505.573 1.00 63.73 155 LYS A CA 1
ATOM 1232 C C . LYS A 1 155 ? 131.218 -12.510 506.379 1.00 61.67 155 LYS A C 1
ATOM 1233 O O . LYS A 1 155 ? 130.123 -13.046 506.555 1.00 60.11 155 LYS A O 1
ATOM 1239 N N . TRP A 1 156 ? 131.530 -11.314 506.870 1.00 56.97 156 TRP A N 1
ATOM 1240 C CA . TRP A 1 156 ? 130.583 -10.520 507.645 1.00 54.28 156 TRP A CA 1
ATOM 1241 C C . TRP A 1 156 ? 130.136 -9.269 506.894 1.00 57.64 156 TRP A C 1
ATOM 1242 O O . TRP A 1 156 ? 130.871 -8.730 506.066 1.00 59.38 156 TRP A O 1
ATOM 1253 N N . THR A 1 157 ? 128.924 -8.814 507.193 1.00 54.70 157 THR A N 1
ATOM 1254 C CA . THR A 1 157 ? 128.430 -7.538 506.692 1.00 52.82 157 THR A CA 1
ATOM 1255 C C . THR A 1 157 ? 127.990 -6.684 507.875 1.00 52.60 157 THR A C 1
ATOM 1256 O O . THR A 1 157 ? 127.304 -7.170 508.775 1.00 55.37 157 THR A O 1
ATOM 1260 N N . THR A 1 158 ? 128.394 -5.418 507.882 1.00 48.98 158 THR A N 1
ATOM 1261 C CA . THR A 1 158 ? 128.066 -4.529 508.989 1.00 48.37 158 THR A CA 1
ATOM 1262 C C . THR A 1 158 ? 126.677 -3.918 508.842 1.00 48.74 158 THR A C 1
ATOM 1263 O O . THR A 1 158 ? 125.826 -4.075 509.718 1.00 48.60 158 THR A O 1
ATOM 1267 N N . PHE A 1 159 ? 126.449 -3.224 507.732 1.00 50.23 159 PHE A N 1
ATOM 1268 C CA . PHE A 1 159 ? 125.194 -2.507 507.538 1.00 48.70 159 PHE A CA 1
ATOM 1269 C C . PHE A 1 159 ? 124.552 -2.769 506.182 1.00 51.51 159 PHE A C 1
ATOM 1270 O O . PHE A 1 159 ? 125.232 -2.852 505.159 1.00 51.23 159 PHE A O 1
ATOM 1278 N N . ASN A 1 160 ? 123.230 -2.897 506.189 1.00 50.04 160 ASN A N 1
ATOM 1279 C CA . ASN A 1 160 ? 122.465 -3.007 504.959 1.00 52.09 160 ASN A CA 1
ATOM 1280 C C . ASN A 1 160 ? 121.760 -1.693 504.649 1.00 57.08 160 ASN A C 1
ATOM 1281 O O . ASN A 1 160 ? 120.826 -1.302 505.352 1.00 57.03 160 ASN A O 1
ATOM 1286 N N . GLU A 1 161 ? 122.225 -1.020 503.600 1.00 58.85 161 GLU A N 1
ATOM 1287 C CA . GLU A 1 161 ? 121.660 0.252 503.152 1.00 54.41 161 GLU A CA 1
ATOM 1288 C C . GLU A 1 161 ? 121.592 1.289 504.268 1.00 54.47 161 GLU A C 1
ATOM 1289 O O . GLU A 1 161 ? 120.536 1.490 504.868 1.00 53.43 161 GLU A O 1
ATOM 1295 N N . PRO A 1 162 ? 122.726 1.944 504.558 1.00 56.25 162 PRO A N 1
ATOM 1296 C CA . PRO A 1 162 ? 122.732 3.043 505.528 1.00 52.05 162 PRO A CA 1
ATOM 1297 C C . PRO A 1 162 ? 121.838 4.199 505.085 1.00 53.28 162 PRO A C 1
ATOM 1298 O O . PRO A 1 162 ? 121.195 4.827 505.927 1.00 54.80 162 PRO A O 1
ATOM 1302 N N . TRP A 1 163 ? 121.798 4.463 503.781 1.00 52.75 163 TRP A N 1
ATOM 1303 C CA . TRP A 1 163 ? 121.000 5.559 503.234 1.00 52.25 163 TRP A CA 1
ATOM 1304 C C . TRP A 1 163 ? 119.533 5.444 503.622 1.00 51.28 163 TRP A C 1
ATOM 1305 O O . TRP A 1 163 ? 118.902 6.431 503.998 1.00 53.54 163 TRP A O 1
ATOM 1316 N N . THR A 1 164 ? 118.996 4.234 503.529 1.00 49.85 164 THR A N 1
ATOM 1317 C CA . THR A 1 164 ? 117.592 4.005 503.835 1.00 49.12 164 THR A CA 1
ATOM 1318 C C . THR A 1 164 ? 117.334 4.113 505.334 1.00 54.69 164 THR A C 1
ATOM 1319 O O . THR A 1 164 ? 116.283 4.594 505.757 1.00 57.23 164 THR A O 1
ATOM 1323 N N . SER A 1 165 ? 118.298 3.666 506.135 1.00 57.13 165 SER A N 1
ATOM 1324 C CA . SER A 1 165 ? 118.203 3.799 507.584 1.00 52.55 165 SER A CA 1
ATOM 1325 C C . SER A 1 165 ? 118.192 5.269 507.984 1.00 51.47 165 SER A C 1
ATOM 1326 O O . SER A 1 165 ? 117.446 5.678 508.873 1.00 53.17 165 SER A O 1
ATOM 1329 N N . ALA A 1 166 ? 119.018 6.059 507.307 1.00 52.75 166 ALA A N 1
ATOM 1330 C CA . ALA A 1 166 ? 119.200 7.461 507.658 1.00 50.35 166 ALA A CA 1
ATOM 1331 C C . ALA A 1 166 ? 118.141 8.367 507.039 1.00 51.09 166 ALA A C 1
ATOM 1332 O O . ALA A 1 166 ? 117.438 9.082 507.749 1.00 53.31 166 ALA A O 1
ATOM 1334 N N . TRP A 1 167 ? 118.025 8.332 505.716 1.00 50.31 167 TRP A N 1
ATOM 1335 C CA . TRP A 1 167 ? 117.224 9.326 505.007 1.00 52.49 167 TRP A CA 1
ATOM 1336 C C . TRP A 1 167 ? 115.738 8.986 504.909 1.00 49.82 167 TRP A C 1
ATOM 1337 O O . TRP A 1 167 ? 114.898 9.884 504.907 1.00 53.83 167 TRP A O 1
ATOM 1348 N N . LEU A 1 168 ? 115.405 7.703 504.835 1.00 45.65 168 LEU A N 1
ATOM 1349 C CA . LEU A 1 168 ? 114.000 7.314 504.867 1.00 47.54 168 LEU A CA 1
ATOM 1350 C C . LEU A 1 168 ? 113.506 7.239 506.307 1.00 50.23 168 LEU A C 1
ATOM 1351 O O . LEU A 1 168 ? 112.312 7.377 506.572 1.00 53.50 168 LEU A O 1
ATOM 1356 N N . GLY A 1 169 ? 114.434 7.034 507.235 1.00 50.79 169 GLY A N 1
ATOM 1357 C CA . GLY A 1 169 ? 114.089 6.877 508.636 1.00 48.96 169 GLY A CA 1
ATOM 1358 C C . GLY A 1 169 ? 114.088 8.167 509.435 1.00 52.32 169 GLY A C 1
ATOM 1359 O O . GLY A 1 169 ? 113.241 8.361 510.307 1.00 52.34 169 GLY A O 1
ATOM 1360 N N . TYR A 1 170 ? 115.035 9.052 509.142 1.00 50.17 170 TYR A N 1
ATOM 1361 C CA . TYR A 1 170 ? 115.175 10.290 509.903 1.00 53.10 170 TYR A CA 1
ATOM 1362 C C . TYR A 1 170 ? 114.899 11.533 509.060 1.00 54.64 170 TYR A C 1
ATOM 1363 O O . TYR A 1 170 ? 114.479 12.564 509.584 1.00 58.24 170 TYR A O 1
ATOM 1372 N N . GLY A 1 171 ? 115.131 11.430 507.755 1.00 54.23 171 GLY A N 1
ATOM 1373 C CA . GLY A 1 171 ? 114.993 12.571 506.868 1.00 54.03 171 GLY A CA 1
ATOM 1374 C C . GLY A 1 171 ? 113.602 12.778 506.300 1.00 52.56 171 GLY A C 1
ATOM 1375 O O . GLY A 1 171 ? 113.045 13.872 506.390 1.00 55.35 171 GLY A O 1
ATOM 1376 N N . TYR A 1 172 ? 113.037 11.727 505.715 1.00 51.48 172 TYR A N 1
ATOM 1377 C CA . TYR A 1 172 ? 111.758 11.838 505.020 1.00 53.46 172 TYR A CA 1
ATOM 1378 C C . TYR A 1 172 ? 110.602 11.243 505.823 1.00 51.90 172 TYR A C 1
ATOM 1379 O O . TYR A 1 172 ? 109.438 11.565 505.581 1.00 53.51 172 TYR A O 1
ATOM 1388 N N . GLY A 1 173 ? 110.924 10.371 506.773 1.00 50.97 173 GLY A N 1
ATOM 1389 C CA . GLY A 1 173 ? 109.927 9.828 507.677 1.00 52.41 173 GLY A CA 1
ATOM 1390 C C . GLY A 1 173 ? 109.121 8.665 507.130 1.00 53.08 173 GLY A C 1
ATOM 1391 O O . GLY A 1 173 ? 108.100 8.290 507.707 1.00 55.28 173 GLY A O 1
ATOM 1392 N N . HIS A 1 174 ? 109.576 8.089 506.023 1.00 50.95 174 HIS A N 1
ATOM 1393 C CA . HIS A 1 174 ? 108.875 6.966 505.408 1.00 53.56 174 HIS A CA 1
ATOM 1394 C C . HIS A 1 174 ? 109.168 5.658 506.135 1.00 52.75 174 HIS A C 1
ATOM 1395 O O . HIS A 1 174 ? 108.327 4.761 506.181 1.00 57.59 174 HIS A O 1
ATOM 1402 N N . HIS A 1 175 ? 110.365 5.557 506.701 1.00 49.59 175 HIS A N 1
ATOM 1403 C CA . HIS A 1 175 ? 110.767 4.363 507.434 1.00 47.78 175 HIS A CA 1
ATOM 1404 C C . HIS A 1 175 ? 110.976 4.663 508.911 1.00 51.31 175 HIS A C 1
ATOM 1405 O O . HIS A 1 175 ? 111.006 5.822 509.319 1.00 52.55 175 HIS A O 1
ATOM 1412 N N . ALA A 1 176 ? 111.116 3.607 509.707 1.00 53.02 176 ALA A N 1
ATOM 1413 C CA . ALA A 1 176 ? 111.416 3.743 511.127 1.00 49.75 176 ALA A CA 1
ATOM 1414 C C . ALA A 1 176 ? 112.732 4.489 511.316 1.00 47.97 176 ALA A C 1
ATOM 1415 O O . ALA A 1 176 ? 113.664 4.303 510.535 1.00 47.10 176 ALA A O 1
ATOM 1417 N N . PRO A 1 177 ? 112.821 5.331 512.358 1.00 50.13 177 PRO A N 1
ATOM 1418 C CA . PRO A 1 177 ? 111.809 5.578 513.394 1.00 50.06 177 PRO A CA 1
ATOM 1419 C C . PRO A 1 177 ? 110.717 6.573 512.990 1.00 54.07 177 PRO A C 1
ATOM 1420 O O . PRO A 1 177 ? 109.811 6.823 513.785 1.00 55.31 177 PRO A O 1
ATOM 1424 N N . GLY A 1 178 ? 110.806 7.135 511.788 1.00 54.96 178 GLY A N 1
ATOM 1425 C CA . GLY A 1 178 ? 109.731 7.955 511.254 1.00 51.99 178 GLY A CA 1
ATOM 1426 C C . GLY A 1 178 ? 109.884 9.459 511.395 1.00 57.07 178 GLY A C 1
ATOM 1427 O O . GLY A 1 178 ? 108.919 10.202 511.210 1.00 62.00 178 GLY A O 1
ATOM 1428 N N . ARG A 1 179 ? 111.091 9.914 511.712 1.00 56.85 179 ARG A N 1
ATOM 1429 C CA . ARG A 1 179 ? 111.338 11.341 511.897 1.00 58.26 179 ARG A CA 1
ATOM 1430 C C . ARG A 1 179 ? 111.431 12.090 510.570 1.00 56.15 179 ARG A C 1
ATOM 1431 O O . ARG A 1 179 ? 111.837 11.527 509.556 1.00 54.12 179 ARG A O 1
ATOM 1439 N N . THR A 1 180 ? 111.051 13.364 510.588 1.00 59.53 180 THR A N 1
ATOM 1440 C CA . THR A 1 180 ? 111.187 14.228 509.420 1.00 57.90 180 THR A CA 1
ATOM 1441 C C . THR A 1 180 ? 112.108 15.403 509.740 1.00 60.06 180 THR A C 1
ATOM 1442 O O . THR A 1 180 ? 111.647 16.522 509.971 1.00 60.31 180 THR A O 1
ATOM 1446 N N . ASP A 1 181 ? 113.411 15.138 509.752 1.00 56.17 181 ASP A N 1
ATOM 1447 C CA . ASP A 1 181 ? 114.400 16.145 510.118 1.00 56.08 181 ASP A CA 1
ATOM 1448 C C . ASP A 1 181 ? 115.703 15.930 509.350 1.00 54.76 181 ASP A C 1
ATOM 1449 O O . ASP A 1 181 ? 116.341 14.885 509.476 1.00 53.49 181 ASP A O 1
ATOM 1454 N N . ILE A 1 182 ? 116.095 16.927 508.560 1.00 55.77 182 ILE A N 1
ATOM 1455 C CA . ILE A 1 182 ? 117.258 16.808 507.683 1.00 51.98 182 ILE A CA 1
ATOM 1456 C C . ILE A 1 182 ? 118.566 16.687 508.462 1.00 53.14 182 ILE A C 1
ATOM 1457 O O . ILE A 1 182 ? 119.430 15.881 508.113 1.00 54.39 182 ILE A O 1
ATOM 1462 N N . GLY A 1 183 ? 118.709 17.488 509.512 1.00 55.92 183 GLY A N 1
ATOM 1463 C CA . GLY A 1 183 ? 119.893 17.437 510.350 1.00 51.11 183 GLY A CA 1
ATOM 1464 C C . GLY A 1 183 ? 120.047 16.084 511.013 1.00 54.11 183 GLY A C 1
ATOM 1465 O O . GLY A 1 183 ? 121.158 15.579 511.172 1.00 54.02 183 GLY A O 1
ATOM 1466 N N . ALA A 1 184 ? 118.918 15.493 511.390 1.00 55.53 184 ALA A N 1
ATOM 1467 C CA . ALA A 1 184 ? 118.902 14.184 512.028 1.00 53.29 184 ALA A CA 1
ATOM 1468 C C . ALA A 1 184 ? 119.425 13.101 511.092 1.00 53.13 184 ALA A C 1
ATOM 1469 O O . ALA A 1 184 ? 120.163 12.210 511.510 1.00 56.23 184 ALA A O 1
ATOM 1471 N N . ALA A 1 185 ? 119.039 13.187 509.823 1.00 51.39 185 ALA A N 1
ATOM 1472 C CA . ALA A 1 185 ? 119.437 12.194 508.833 1.00 50.74 185 ALA A CA 1
ATOM 1473 C C . ALA A 1 185 ? 120.896 12.367 508.425 1.00 52.15 185 ALA A C 1
ATOM 1474 O O . ALA A 1 185 ? 121.596 11.388 508.168 1.00 52.29 185 ALA A O 1
ATOM 1476 N N . ALA A 1 186 ? 121.348 13.616 508.363 1.00 53.35 186 ALA A N 1
ATOM 1477 C CA . ALA A 1 186 ? 122.743 13.905 508.055 1.00 52.45 186 ALA A CA 1
ATOM 1478 C C . ALA A 1 186 ? 123.637 13.435 509.196 1.00 53.24 186 ALA A C 1
ATOM 1479 O O . ALA A 1 186 ? 124.778 13.026 508.979 1.00 51.82 186 ALA A O 1
ATOM 1481 N N . ALA A 1 187 ? 123.107 13.497 510.413 1.00 52.12 187 ALA A N 1
ATOM 1482 C CA . ALA A 1 187 ? 123.816 13.004 511.586 1.00 51.55 187 ALA A CA 1
ATOM 1483 C C . ALA A 1 187 ? 123.848 11.482 511.576 1.00 49.94 187 ALA A C 1
ATOM 1484 O O . ALA A 1 187 ? 124.889 10.871 511.817 1.00 48.25 187 ALA A O 1
ATOM 1486 N N . ALA A 1 188 ? 122.697 10.880 511.292 1.00 50.00 188 ALA A N 1
ATOM 1487 C CA . ALA A 1 188 ? 122.585 9.430 511.201 1.00 45.91 188 ALA A CA 1
ATOM 1488 C C . ALA A 1 188 ? 123.480 8.891 510.093 1.00 48.16 188 ALA A C 1
ATOM 1489 O O . ALA A 1 188 ? 124.019 7.793 510.202 1.00 50.24 188 ALA A O 1
ATOM 1491 N N . THR A 1 189 ? 123.632 9.674 509.029 1.00 48.99 189 THR A N 1
ATOM 1492 C CA . THR A 1 189 ? 124.528 9.330 507.929 1.00 47.48 189 THR A CA 1
ATOM 1493 C C . THR A 1 189 ? 125.941 9.060 508.431 1.00 51.21 189 THR A C 1
ATOM 1494 O O . THR A 1 189 ? 126.546 8.037 508.108 1.00 51.40 189 THR A O 1
ATOM 1498 N N . HIS A 1 190 ? 126.453 9.984 509.235 1.00 55.82 190 HIS A N 1
ATOM 1499 C CA . HIS A 1 190 ? 127.818 9.903 509.739 1.00 52.95 190 HIS A CA 1
ATOM 1500 C C . HIS A 1 190 ? 127.988 8.809 510.788 1.00 52.76 190 HIS A C 1
ATOM 1501 O O . HIS A 1 190 ? 128.991 8.096 510.794 1.00 55.15 190 HIS A O 1
ATOM 1508 N N . HIS A 1 191 ? 127.005 8.679 511.674 1.00 52.32 191 HIS A N 1
ATOM 1509 C CA . HIS A 1 191 ? 127.102 7.736 512.783 1.00 52.64 191 HIS A CA 1
ATOM 1510 C C . HIS A 1 191 ? 126.854 6.296 512.344 1.00 50.60 191 HIS A C 1
ATOM 1511 O O . HIS A 1 191 ? 127.280 5.358 513.017 1.00 47.36 191 HIS A O 1
ATOM 1518 N N . LEU A 1 192 ? 126.167 6.121 511.219 1.00 51.41 192 LEU A N 1
ATOM 1519 C CA . LEU A 1 192 ? 126.032 4.797 510.621 1.00 48.93 192 LEU A CA 1
ATOM 1520 C C . LEU A 1 192 ? 127.367 4.378 510.021 1.00 48.67 192 LEU A C 1
ATOM 1521 O O . LEU A 1 192 ? 127.826 3.254 510.224 1.00 51.23 192 LEU A O 1
ATOM 1526 N N . LEU A 1 193 ? 127.987 5.295 509.285 1.00 47.46 193 LEU A N 1
ATOM 1527 C CA . LEU A 1 193 ? 129.307 5.061 508.712 1.00 47.10 193 LEU A CA 1
ATOM 1528 C C . LEU A 1 193 ? 130.353 4.865 509.805 1.00 52.74 193 LEU A C 1
ATOM 1529 O O . LEU A 1 193 ? 131.266 4.051 509.662 1.00 55.80 193 LEU A O 1
ATOM 1534 N N . LEU A 1 194 ? 130.217 5.616 510.895 1.00 49.92 194 LEU A N 1
ATOM 1535 C CA . LEU A 1 194 ? 131.131 5.494 512.025 1.00 47.73 194 LEU A CA 1
ATOM 1536 C C . LEU A 1 194 ? 130.958 4.149 512.720 1.00 51.89 194 LEU A C 1
ATOM 1537 O O . LEU A 1 194 ? 131.929 3.552 513.185 1.00 56.25 194 LEU A O 1
ATOM 1542 N N . ALA A 1 195 ? 129.717 3.676 512.787 1.00 52.65 195 ALA A N 1
ATOM 1543 C CA . ALA A 1 195 ? 129.422 2.395 513.419 1.00 49.15 195 ALA A CA 1
ATOM 1544 C C . ALA A 1 195 ? 129.938 1.239 512.570 1.00 47.50 195 ALA A C 1
ATOM 1545 O O . ALA A 1 195 ? 130.314 0.192 513.095 1.00 50.54 195 ALA A O 1
ATOM 1547 N N . HIS A 1 196 ? 129.948 1.432 511.255 1.00 49.79 196 HIS A N 1
ATOM 1548 C CA . HIS A 1 196 ? 130.520 0.448 510.344 1.00 49.83 196 HIS A CA 1
ATOM 1549 C C . HIS A 1 196 ? 132.025 0.353 510.544 1.00 49.16 196 HIS A C 1
ATOM 1550 O O . HIS A 1 196 ? 132.587 -0.740 510.600 1.00 54.20 196 HIS A O 1
ATOM 1557 N N . GLY A 1 197 ? 132.670 1.511 510.649 1.00 49.52 197 GLY A N 1
ATOM 1558 C CA . GLY A 1 197 ? 134.109 1.580 510.817 1.00 52.79 197 GLY A CA 1
ATOM 1559 C C . GLY A 1 197 ? 134.579 0.946 512.111 1.00 52.96 197 GLY A C 1
ATOM 1560 O O . GLY A 1 197 ? 135.564 0.208 512.128 1.00 52.92 197 GLY A O 1
ATOM 1561 N N . LEU A 1 198 ? 133.872 1.238 513.198 1.00 49.65 198 LEU A N 1
ATOM 1562 C CA . LEU A 1 198 ? 134.171 0.629 514.486 1.00 52.72 198 LEU A CA 1
ATOM 1563 C C . LEU A 1 198 ? 133.907 -0.871 514.427 1.00 52.01 198 LEU A C 1
ATOM 1564 O O . LEU A 1 198 ? 134.606 -1.659 515.061 1.00 52.38 198 LEU A O 1
ATOM 1569 N N . GLY A 1 199 ? 132.895 -1.253 513.654 1.00 52.38 199 GLY A N 1
ATOM 1570 C CA . GLY A 1 199 ? 132.550 -2.651 513.469 1.00 49.12 199 GLY A CA 1
ATOM 1571 C C . GLY A 1 199 ? 133.610 -3.400 512.687 1.00 52.03 199 GLY A C 1
ATOM 1572 O O . GLY A 1 199 ? 133.890 -4.566 512.966 1.00 56.65 199 GLY A O 1
ATOM 1573 N N . VAL A 1 200 ? 134.200 -2.731 511.702 1.00 47.73 200 VAL A N 1
ATOM 1574 C CA . VAL A 1 200 ? 135.285 -3.318 510.923 1.00 52.40 200 VAL A CA 1
ATOM 1575 C C . VAL A 1 200 ? 136.518 -3.531 511.793 1.00 54.77 200 VAL A C 1
ATOM 1576 O O . VAL A 1 200 ? 137.125 -4.602 511.777 1.00 56.76 200 VAL A O 1
ATOM 1580 N N . GLN A 1 201 ? 136.880 -2.506 512.557 1.00 54.24 201 GLN A N 1
ATOM 1581 C CA . GLN A 1 201 ? 138.047 -2.576 513.426 1.00 52.26 201 GLN A CA 1
ATOM 1582 C C . GLN A 1 201 ? 137.849 -3.592 514.546 1.00 56.50 201 GLN A C 1
ATOM 1583 O O . GLN A 1 201 ? 138.791 -4.280 514.942 1.00 54.91 201 GLN A O 1
ATOM 1589 N N . ALA A 1 202 ? 136.622 -3.688 515.049 1.00 55.81 202 ALA A N 1
ATOM 1590 C CA . ALA A 1 202 ? 136.295 -4.675 516.071 1.00 53.09 202 ALA A CA 1
ATOM 1591 C C . ALA A 1 202 ? 136.492 -6.084 515.526 1.00 56.01 202 ALA A C 1
ATOM 1592 O O . ALA A 1 202 ? 136.844 -7.002 516.264 1.00 58.51 202 ALA A O 1
ATOM 1594 N N . ALA A 1 203 ? 136.268 -6.245 514.226 1.00 54.62 203 ALA A N 1
ATOM 1595 C CA . ALA A 1 203 ? 136.456 -7.534 513.573 1.00 55.95 203 ALA A CA 1
ATOM 1596 C C . ALA A 1 203 ? 137.933 -7.906 513.505 1.00 58.92 203 ALA A C 1
ATOM 1597 O O . ALA A 1 203 ? 138.299 -9.058 513.731 1.00 62.22 203 ALA A O 1
ATOM 1599 N N . ARG A 1 204 ? 138.776 -6.924 513.204 1.00 54.86 204 ARG A N 1
ATOM 1600 C CA . ARG A 1 204 ? 140.206 -7.162 513.030 1.00 55.79 204 ARG A CA 1
ATOM 1601 C C . ARG A 1 204 ? 140.880 -7.660 514.307 1.00 61.18 204 ARG A C 1
ATOM 1602 O O . ARG A 1 204 ? 141.896 -8.353 514.250 1.00 61.46 204 ARG A O 1
ATOM 1610 N N . ALA A 1 205 ? 140.313 -7.306 515.455 1.00 63.84 205 ALA A N 1
ATOM 1611 C CA . ALA A 1 205 ? 140.892 -7.682 516.740 1.00 57.92 205 ALA A CA 1
ATOM 1612 C C . ALA A 1 205 ? 140.301 -8.984 517.270 1.00 59.86 205 ALA A C 1
ATOM 1613 O O . ALA A 1 205 ? 141.011 -9.810 517.843 1.00 62.74 205 ALA A O 1
ATOM 1615 N N . ILE A 1 206 ? 139.000 -9.164 517.072 1.00 59.48 206 ILE A N 1
ATOM 1616 C CA . ILE A 1 206 ? 138.295 -10.327 517.603 1.00 61.23 206 ILE A CA 1
ATOM 1617 C C . ILE A 1 206 ? 138.389 -11.535 516.673 1.00 59.75 206 ILE A C 1
ATOM 1618 O O . ILE A 1 206 ? 138.702 -12.643 517.111 1.00 57.31 206 ILE A O 1
ATOM 1623 N N . ARG A 1 207 ? 138.114 -11.317 515.392 1.00 60.49 207 ARG A N 1
ATOM 1624 C CA . ARG A 1 207 ? 138.218 -12.374 514.392 1.00 60.47 207 ARG A CA 1
ATOM 1625 C C . ARG A 1 207 ? 139.091 -11.916 513.229 1.00 60.87 207 ARG A C 1
ATOM 1626 O O . ARG A 1 207 ? 138.578 -11.490 512.196 1.00 53.66 207 ARG A O 1
ATOM 1634 N N . PRO A 1 208 ? 140.419 -11.999 513.401 1.00 64.89 208 PRO A N 1
ATOM 1635 C CA . PRO A 1 208 ? 141.396 -11.501 512.425 1.00 64.05 208 PRO A CA 1
ATOM 1636 C C . PRO A 1 208 ? 141.206 -12.067 511.019 1.00 63.47 208 PRO A C 1
ATOM 1637 O O . PRO A 1 208 ? 141.408 -11.352 510.038 1.00 60.26 208 PRO A O 1
ATOM 1641 N N . HIS A 1 209 ? 140.807 -13.331 510.930 1.00 65.07 209 HIS A N 1
ATOM 1642 C CA . HIS A 1 209 ? 140.807 -14.044 509.656 1.00 67.23 209 HIS A CA 1
ATOM 1643 C C . HIS A 1 209 ? 139.579 -13.788 508.782 1.00 66.11 209 HIS A C 1
ATOM 1644 O O . HIS A 1 209 ? 139.598 -14.092 507.589 1.00 73.23 209 HIS A O 1
ATOM 1651 N N . VAL A 1 210 ? 138.515 -13.235 509.357 1.00 63.24 210 VAL A N 1
ATOM 1652 C CA . VAL A 1 210 ? 137.279 -13.057 508.596 1.00 63.17 210 VAL A CA 1
ATOM 1653 C C . VAL A 1 210 ? 137.335 -11.841 507.676 1.00 63.38 210 VAL A C 1
ATOM 1654 O O . VAL A 1 210 ? 137.985 -10.838 507.979 1.00 62.30 210 VAL A O 1
ATOM 1658 N N . GLU A 1 211 ? 136.662 -11.952 506.535 1.00 63.75 211 GLU A N 1
ATOM 1659 C CA . GLU A 1 211 ? 136.490 -10.826 505.627 1.00 57.11 211 GLU A CA 1
ATOM 1660 C C . GLU A 1 211 ? 135.253 -10.045 506.042 1.00 53.85 211 GLU A C 1
ATOM 1661 O O . GLU A 1 211 ? 134.278 -10.628 506.514 1.00 53.50 211 GLU A O 1
ATOM 1667 N N . ILE A 1 212 ? 135.288 -8.728 505.874 1.00 56.41 212 ILE A N 1
ATOM 1668 C CA . ILE A 1 212 ? 134.162 -7.898 506.284 1.00 54.28 212 ILE A CA 1
ATOM 1669 C C . ILE A 1 212 ? 133.961 -6.718 505.336 1.00 53.12 212 ILE A C 1
ATOM 1670 O O . ILE A 1 212 ? 134.913 -6.209 504.743 1.00 54.97 212 ILE A O 1
ATOM 1675 N N . GLY A 1 213 ? 132.707 -6.306 505.183 1.00 52.07 213 GLY A N 1
ATOM 1676 C CA . GLY A 1 213 ? 132.359 -5.168 504.353 1.00 48.11 213 GLY A CA 1
ATOM 1677 C C . GLY A 1 213 ? 131.007 -4.615 504.753 1.00 46.28 213 GLY A C 1
ATOM 1678 O O . GLY A 1 213 ? 130.534 -4.857 505.863 1.00 47.36 213 GLY A O 1
ATOM 1679 N N . LEU A 1 214 ? 130.382 -3.869 503.850 1.00 50.56 214 LEU A N 1
ATOM 1680 C CA . LEU A 1 214 ? 129.051 -3.330 504.101 1.00 48.38 214 LEU A CA 1
ATOM 1681 C C . LEU A 1 214 ? 128.231 -3.298 502.818 1.00 49.51 214 LEU A C 1
ATOM 1682 O O . LEU A 1 214 ? 128.771 -3.415 501.719 1.00 49.42 214 LEU A O 1
ATOM 1687 N N . THR A 1 215 ? 126.921 -3.135 502.969 1.00 50.57 215 THR A N 1
ATOM 1688 C CA . THR A 1 215 ? 126.011 -3.131 501.832 1.00 50.88 215 THR A CA 1
ATOM 1689 C C . THR A 1 215 ? 125.422 -1.745 501.578 1.00 51.47 215 THR A C 1
ATOM 1690 O O . THR A 1 215 ? 124.755 -1.177 502.443 1.00 51.33 215 THR A O 1
ATOM 1694 N N . LEU A 1 216 ? 125.675 -1.207 500.388 1.00 50.90 216 LEU A N 1
ATOM 1695 C CA . LEU A 1 216 ? 125.159 0.104 500.003 1.00 51.70 216 LEU A CA 1
ATOM 1696 C C . LEU A 1 216 ? 124.132 0.001 498.879 1.00 56.18 216 LEU A C 1
ATOM 1697 O O . LEU A 1 216 ? 124.313 -0.765 497.932 1.00 50.78 216 LEU A O 1
ATOM 1702 N N . ASN A 1 217 ? 123.058 0.778 498.983 1.00 59.27 217 ASN A N 1
ATOM 1703 C CA . ASN A 1 217 ? 122.094 0.876 497.894 1.00 55.01 217 ASN A CA 1
ATOM 1704 C C . ASN A 1 217 ? 122.386 2.095 497.026 1.00 56.90 217 ASN A C 1
ATOM 1705 O O . ASN A 1 217 ? 121.764 3.146 497.172 1.00 62.37 217 ASN A O 1
ATOM 1710 N N . LEU A 1 218 ? 123.348 1.942 496.123 1.00 57.06 218 LEU A N 1
ATOM 1711 C CA . LEU A 1 218 ? 123.757 3.028 495.244 1.00 57.77 218 LEU A CA 1
ATOM 1712 C C . LEU A 1 218 ? 122.780 3.190 494.085 1.00 59.97 218 LEU A C 1
ATOM 1713 O O . LEU A 1 218 ? 122.067 2.252 493.728 1.00 56.58 218 LEU A O 1
ATOM 1718 N N . GLY A 1 219 ? 122.750 4.381 493.498 1.00 53.94 219 GLY A N 1
ATOM 1719 C CA . GLY A 1 219 ? 121.823 4.661 492.419 1.00 57.44 219 GLY A CA 1
ATOM 1720 C C . GLY A 1 219 ? 122.484 5.160 491.151 1.00 54.71 219 GLY A C 1
ATOM 1721 O O . GLY A 1 219 ? 123.614 5.650 491.172 1.00 52.25 219 GLY A O 1
ATOM 1722 N N . VAL A 1 220 ? 121.772 5.021 490.038 1.00 52.20 220 VAL A N 1
ATOM 1723 C CA . VAL A 1 220 ? 122.210 5.577 488.765 1.00 53.92 220 VAL A CA 1
ATOM 1724 C C . VAL A 1 220 ? 121.249 6.682 488.354 1.00 58.56 220 VAL A C 1
ATOM 1725 O O . VAL A 1 220 ? 120.105 6.415 487.987 1.00 59.06 220 VAL A O 1
ATOM 1729 N N . LEU A 1 221 ? 121.712 7.924 488.421 1.00 57.68 221 LEU A N 1
ATOM 1730 C CA . LEU A 1 221 ? 120.835 9.064 488.194 1.00 56.21 221 LEU A CA 1
ATOM 1731 C C . LEU A 1 221 ? 121.147 9.782 486.886 1.00 55.88 221 LEU A C 1
ATOM 1732 O O . LEU A 1 221 ? 122.281 10.192 486.641 1.00 58.75 221 LEU A O 1
ATOM 1737 N N . ARG A 1 222 ? 120.125 9.922 486.047 1.00 55.73 222 ARG A N 1
ATOM 1738 C CA . ARG A 1 222 ? 120.263 10.590 484.759 1.00 60.75 222 ARG A CA 1
ATOM 1739 C C . ARG A 1 222 ? 119.594 11.961 484.787 1.00 61.23 222 ARG A C 1
ATOM 1740 O O . ARG A 1 222 ? 118.479 12.100 485.290 1.00 61.79 222 ARG A O 1
ATOM 1748 N N . PRO A 1 223 ? 120.278 12.983 484.252 1.00 58.82 223 PRO A N 1
ATOM 1749 C CA . PRO A 1 223 ? 119.688 14.320 484.131 1.00 57.80 223 PRO A CA 1
ATOM 1750 C C . PRO A 1 223 ? 118.564 14.345 483.099 1.00 60.93 223 PRO A C 1
ATOM 1751 O O . PRO A 1 223 ? 118.740 13.834 481.992 1.00 62.84 223 PRO A O 1
ATOM 1755 N N . GLY A 1 224 ? 117.427 14.929 483.463 1.00 58.94 224 GLY A N 1
ATOM 1756 C CA . GLY A 1 224 ? 116.284 15.002 482.571 1.00 57.92 224 GLY A CA 1
ATOM 1757 C C . GLY A 1 224 ? 116.576 15.774 481.300 1.00 61.63 224 GLY A C 1
ATOM 1758 O O . GLY A 1 224 ? 116.101 15.417 480.222 1.00 60.84 224 GLY A O 1
ATOM 1759 N N . THR A 1 225 ? 117.357 16.841 481.431 1.00 63.59 225 THR A N 1
ATOM 1760 C CA . THR A 1 225 ? 117.762 17.649 480.287 1.00 60.39 225 THR A CA 1
ATOM 1761 C C . THR A 1 225 ? 119.278 17.822 480.273 1.00 62.14 225 THR A C 1
ATOM 1762 O O . THR A 1 225 ? 119.962 17.427 481.218 1.00 60.13 225 THR A O 1
ATOM 1766 N N . THR A 1 226 ? 119.799 18.411 479.202 1.00 62.37 226 THR A N 1
ATOM 1767 C CA . THR A 1 226 ? 121.237 18.630 479.079 1.00 61.55 226 THR A CA 1
ATOM 1768 C C . THR A 1 226 ? 121.630 20.037 479.515 1.00 60.60 226 THR A C 1
ATOM 1769 O O . THR A 1 226 ? 122.717 20.516 479.191 1.00 61.05 226 THR A O 1
ATOM 1773 N N . GLU A 1 227 ? 120.742 20.695 480.251 1.00 58.46 227 GLU A N 1
ATOM 1774 C CA . GLU A 1 227 ? 121.003 22.045 480.733 1.00 62.48 227 GLU A CA 1
ATOM 1775 C C . GLU A 1 227 ? 121.762 22.009 482.054 1.00 61.44 227 GLU A C 1
ATOM 1776 O O . GLU A 1 227 ? 121.717 21.011 482.773 1.00 61.50 227 GLU A O 1
ATOM 1782 N N . ASP A 1 228 ? 122.455 23.100 482.367 1.00 62.19 228 ASP A N 1
ATOM 1783 C CA . ASP A 1 228 ? 123.240 23.195 483.595 1.00 57.84 228 ASP A CA 1
ATOM 1784 C C . ASP A 1 228 ? 122.367 23.029 484.836 1.00 56.35 228 ASP A C 1
ATOM 1785 O O . ASP A 1 228 ? 122.780 22.417 485.821 1.00 57.59 228 ASP A O 1
ATOM 1790 N N . GLN A 1 229 ? 121.158 23.576 484.769 1.00 55.39 229 GLN A N 1
ATOM 1791 C CA . GLN A 1 229 ? 120.226 23.574 485.891 1.00 53.11 229 GLN A CA 1
ATOM 1792 C C . GLN A 1 229 ? 119.886 22.169 486.392 1.00 59.11 229 GLN A C 1
ATOM 1793 O O . GLN A 1 229 ? 119.853 21.927 487.598 1.00 58.83 229 GLN A O 1
ATOM 1799 N N . ASP A 1 230 ? 119.636 21.248 485.466 1.00 62.60 230 ASP A N 1
ATOM 1800 C CA . ASP A 1 230 ? 119.216 19.897 485.829 1.00 56.27 230 ASP A CA 1
ATOM 1801 C C . ASP A 1 230 ? 120.390 18.955 486.065 1.00 55.79 230 ASP A C 1
ATOM 1802 O O . ASP A 1 230 ? 120.301 18.041 486.884 1.00 57.04 230 ASP A O 1
ATOM 1807 N N . VAL A 1 231 ? 121.484 19.171 485.343 1.00 56.90 231 VAL A N 1
ATOM 1808 C CA . VAL A 1 231 ? 122.685 18.364 485.526 1.00 56.36 231 VAL A CA 1
ATOM 1809 C C . VAL A 1 231 ? 123.227 18.542 486.941 1.00 56.39 231 VAL A C 1
ATOM 1810 O O . VAL A 1 231 ? 123.578 17.570 487.611 1.00 56.43 231 VAL A O 1
ATOM 1814 N N . GLU A 1 232 ? 123.275 19.790 487.396 1.00 61.20 232 GLU A N 1
ATOM 1815 C CA . GLU A 1 232 ? 123.747 20.101 488.740 1.00 58.47 232 GLU A CA 1
ATOM 1816 C C . GLU A 1 232 ? 122.738 19.671 489.800 1.00 57.64 232 GLU A C 1
ATOM 1817 O O . GLU A 1 232 ? 123.103 19.416 490.947 1.00 63.51 232 GLU A O 1
ATOM 1823 N N . ALA A 1 233 ? 121.469 19.592 489.413 1.00 57.27 233 ALA A N 1
ATOM 1824 C CA . ALA A 1 233 ? 120.427 19.116 490.315 1.00 55.31 233 ALA A CA 1
ATOM 1825 C C . ALA A 1 233 ? 120.560 17.613 490.514 1.00 58.37 233 ALA A C 1
ATOM 1826 O O . ALA A 1 233 ? 120.201 17.076 491.562 1.00 58.11 233 ALA A O 1
ATOM 1828 N N . THR A 1 234 ? 121.079 16.941 489.492 1.00 56.89 234 THR A N 1
ATOM 1829 C CA . THR A 1 234 ? 121.319 15.507 489.551 1.00 57.43 234 THR A CA 1
ATOM 1830 C C . THR A 1 234 ? 122.587 15.226 490.353 1.00 56.41 234 THR A C 1
ATOM 1831 O O . THR A 1 234 ? 122.696 14.202 491.029 1.00 50.06 234 THR A O 1
ATOM 1835 N N . TRP A 1 235 ? 123.538 16.153 490.277 1.00 58.89 235 TRP A N 1
ATOM 1836 C CA . TRP A 1 235 ? 124.797 16.046 491.009 1.00 58.81 235 TRP A CA 1
ATOM 1837 C C . TRP A 1 235 ? 124.563 16.160 492.514 1.00 57.91 235 TRP A C 1
ATOM 1838 O O . TRP A 1 235 ? 125.285 15.559 493.310 1.00 57.99 235 TRP A O 1
ATOM 1849 N N . ARG A 1 236 ? 123.549 16.930 492.897 1.00 56.38 236 ARG A N 1
ATOM 1850 C CA . ARG A 1 236 ? 123.157 17.031 494.297 1.00 52.99 236 ARG A CA 1
ATOM 1851 C C . ARG A 1 236 ? 122.479 15.743 494.746 1.00 50.79 236 ARG A C 1
ATOM 1852 O O . ARG A 1 236 ? 122.724 15.249 495.846 1.00 50.82 236 ARG A O 1
ATOM 1860 N N . ALA A 1 237 ? 121.622 15.206 493.883 1.00 56.14 237 ALA A N 1
ATOM 1861 C CA . ALA A 1 237 ? 120.919 13.961 494.166 1.00 54.04 237 ALA A CA 1
ATOM 1862 C C . ALA A 1 237 ? 121.892 12.788 494.202 1.00 55.18 237 ALA A C 1
ATOM 1863 O O . ALA A 1 237 ? 121.698 11.829 494.950 1.00 53.61 237 ALA A O 1
ATOM 1865 N N . ASP A 1 238 ? 122.939 12.874 493.388 1.00 57.74 238 ASP A N 1
ATOM 1866 C CA . ASP A 1 238 ? 123.968 11.843 493.346 1.00 54.12 238 ASP A CA 1
ATOM 1867 C C . ASP A 1 238 ? 124.803 11.861 494.620 1.00 53.66 238 ASP A C 1
ATOM 1868 O O . ASP A 1 238 ? 125.253 10.818 495.093 1.00 56.78 238 ASP A O 1
ATOM 1873 N N . GLY A 1 239 ? 125.009 13.055 495.168 1.00 58.37 239 GLY A N 1
ATOM 1874 C CA . GLY A 1 239 ? 125.769 13.210 496.394 1.00 54.60 239 GLY A CA 1
ATOM 1875 C C . GLY A 1 239 ? 125.090 12.530 497.563 1.00 53.30 239 GLY A C 1
ATOM 1876 O O . GLY A 1 239 ? 125.730 11.832 498.346 1.00 51.49 239 GLY A O 1
ATOM 1877 N N . ASN A 1 240 ? 123.781 12.732 497.672 1.00 51.79 240 ASN A N 1
ATOM 1878 C CA . ASN A 1 240 ? 122.993 12.126 498.736 1.00 54.42 240 ASN A CA 1
ATOM 1879 C C . ASN A 1 240 ? 122.918 10.608 498.607 1.00 59.13 240 ASN A C 1
ATOM 1880 O O . ASN A 1 240 ? 123.093 9.880 499.585 1.00 58.16 240 ASN A O 1
ATOM 1885 N N . GLN A 1 241 ? 122.665 10.138 497.390 1.00 57.36 241 GLN A N 1
ATOM 1886 C CA . GLN A 1 241 ? 122.474 8.716 497.134 1.00 57.82 241 GLN A CA 1
ATOM 1887 C C . GLN A 1 241 ? 123.781 7.925 497.205 1.00 58.26 241 GLN A C 1
ATOM 1888 O O . GLN A 1 241 ? 123.835 6.862 497.825 1.00 58.97 241 GLN A O 1
ATOM 1894 N N . ASN A 1 242 ? 124.831 8.445 496.576 1.00 53.92 242 ASN A N 1
ATOM 1895 C CA . ASN A 1 242 ? 126.065 7.682 496.407 1.00 51.34 242 ASN A CA 1
ATOM 1896 C C . ASN A 1 242 ? 127.287 8.251 497.125 1.00 53.20 242 ASN A C 1
ATOM 1897 O O . ASN A 1 242 ? 127.940 7.555 497.901 1.00 54.15 242 ASN A O 1
ATOM 1902 N N . ARG A 1 243 ? 127.591 9.517 496.861 1.00 56.45 243 ARG A N 1
ATOM 1903 C CA . ARG A 1 243 ? 128.909 10.070 497.165 1.00 55.75 243 ARG A CA 1
ATOM 1904 C C . ARG A 1 243 ? 129.189 10.381 498.638 1.00 54.23 243 ARG A C 1
ATOM 1905 O O . ARG A 1 243 ? 130.348 10.382 499.053 1.00 53.69 243 ARG A O 1
ATOM 1913 N N . ILE A 1 244 ? 128.153 10.633 499.434 1.00 51.45 244 ILE A N 1
ATOM 1914 C CA . ILE A 1 244 ? 128.372 10.857 500.864 1.00 54.22 244 ILE A CA 1
ATOM 1915 C C . ILE A 1 244 ? 128.555 9.531 501.598 1.00 55.66 244 ILE A C 1
ATOM 1916 O O . ILE A 1 244 ? 128.605 9.490 502.828 1.00 57.99 244 ILE A O 1
ATOM 1921 N N . TRP A 1 245 ? 128.651 8.449 500.832 1.00 51.80 245 TRP A N 1
ATOM 1922 C CA . TRP A 1 245 ? 128.950 7.136 501.382 1.00 48.88 245 TRP A CA 1
ATOM 1923 C C . TRP A 1 245 ? 130.258 6.619 500.797 1.00 51.33 245 TRP A C 1
ATOM 1924 O O . TRP A 1 245 ? 131.140 6.167 501.524 1.00 53.77 245 TRP A O 1
ATOM 1935 N N . LEU A 1 246 ? 130.377 6.707 499.476 1.00 51.30 246 LEU A N 1
ATOM 1936 C CA . LEU A 1 246 ? 131.524 6.158 498.759 1.00 55.96 246 LEU A CA 1
ATOM 1937 C C . LEU A 1 246 ? 132.828 6.892 499.063 1.00 57.45 246 LEU A C 1
ATOM 1938 O O . LEU A 1 246 ? 133.863 6.261 499.279 1.00 57.87 246 LEU A O 1
ATOM 1943 N N . ASP A 1 247 ? 132.781 8.220 499.075 1.00 57.19 247 ASP A N 1
ATOM 1944 C CA . ASP A 1 247 ? 133.975 9.012 499.360 1.00 56.04 247 ASP A CA 1
ATOM 1945 C C . ASP A 1 247 ? 134.494 8.834 500.798 1.00 57.22 247 ASP A C 1
ATOM 1946 O O . ASP A 1 247 ? 135.702 8.720 500.996 1.00 59.43 247 ASP A O 1
ATOM 1951 N N . PRO A 1 248 ? 133.600 8.818 501.808 1.00 57.66 248 PRO A N 1
ATOM 1952 C CA . PRO A 1 248 ? 134.138 8.523 503.143 1.00 55.44 248 PRO A CA 1
ATOM 1953 C C . PRO A 1 248 ? 134.782 7.139 503.252 1.00 54.78 248 PRO A C 1
ATOM 1954 O O . PRO A 1 248 ? 135.770 6.983 503.969 1.00 52.59 248 PRO A O 1
ATOM 1958 N N . LEU A 1 249 ? 134.234 6.157 502.543 1.00 58.76 249 LEU A N 1
ATOM 1959 C CA . LEU A 1 249 ? 134.728 4.784 502.627 1.00 53.51 249 LEU A CA 1
ATOM 1960 C C . LEU A 1 249 ? 136.034 4.571 501.867 1.00 52.93 249 LEU A C 1
ATOM 1961 O O . LEU A 1 249 ? 136.941 3.900 502.359 1.00 53.47 249 LEU A O 1
ATOM 1966 N N . PHE A 1 250 ? 136.129 5.139 500.669 1.00 54.51 250 PHE A N 1
ATOM 1967 C CA . PHE A 1 250 ? 137.243 4.828 499.777 1.00 53.70 250 PHE A CA 1
ATOM 1968 C C . PHE A 1 250 ? 138.187 6.006 499.533 1.00 57.55 250 PHE A C 1
ATOM 1969 O O . PHE A 1 250 ? 139.282 5.824 498.999 1.00 55.79 250 PHE A O 1
ATOM 1977 N N . LYS A 1 251 ? 137.769 7.207 499.919 1.00 53.72 251 LYS A N 1
ATOM 1978 C CA . LYS A 1 251 ? 138.617 8.385 499.767 1.00 51.24 251 LYS A CA 1
ATOM 1979 C C . LYS A 1 251 ? 138.980 8.966 501.130 1.00 50.59 251 LYS A C 1
ATOM 1980 O O . LYS A 1 251 ? 139.930 9.738 501.254 1.00 49.61 251 LYS A O 1
ATOM 1986 N N . GLY A 1 252 ? 138.214 8.590 502.150 1.00 50.62 252 GLY A N 1
ATOM 1987 C CA . GLY A 1 252 ? 138.478 9.028 503.508 1.00 53.81 252 GLY A CA 1
ATOM 1988 C C . GLY A 1 252 ? 138.095 10.473 503.764 1.00 56.84 252 GLY A C 1
ATOM 1989 O O . GLY A 1 252 ? 138.719 11.155 504.579 1.00 55.60 252 GLY A O 1
ATOM 1990 N N . GLU A 1 253 ? 137.060 10.937 503.071 1.00 57.13 253 GLU A N 1
ATOM 1991 C CA . GLU A 1 253 ? 136.604 12.317 503.191 1.00 56.68 253 GLU A CA 1
ATOM 1992 C C . GLU A 1 253 ? 135.187 12.467 502.651 1.00 56.05 253 GLU A C 1
ATOM 1993 O O . GLU A 1 253 ? 134.759 11.696 501.796 1.00 55.98 253 GLU A O 1
ATOM 1999 N N . TYR A 1 254 ? 134.459 13.457 503.155 1.00 57.62 254 TYR A N 1
ATOM 2000 C CA . TYR A 1 254 ? 133.145 13.780 502.612 1.00 56.69 254 TYR A CA 1
ATOM 2001 C C . TYR A 1 254 ? 133.290 14.703 501.407 1.00 54.59 254 TYR A C 1
ATOM 2002 O O . TYR A 1 254 ? 134.221 15.508 501.351 1.00 54.40 254 TYR A O 1
ATOM 2011 N N . PRO A 1 255 ? 132.376 14.583 500.431 1.00 54.56 255 PRO A N 1
ATOM 2012 C CA . PRO A 1 255 ? 132.367 15.508 499.293 1.00 59.95 255 PRO A CA 1
ATOM 2013 C C . PRO A 1 255 ? 132.137 16.947 499.750 1.00 60.20 255 PRO A C 1
ATOM 2014 O O . PRO A 1 255 ? 131.137 17.225 500.414 1.00 58.76 255 PRO A O 1
ATOM 2018 N N . ALA A 1 256 ? 133.061 17.838 499.399 1.00 55.87 256 ALA A N 1
ATOM 2019 C CA . ALA A 1 256 ? 133.024 19.226 499.849 1.00 51.05 256 ALA A CA 1
ATOM 2020 C C . ALA A 1 256 ? 131.704 19.915 499.520 1.00 58.01 256 ALA A C 1
ATOM 2021 O O . ALA A 1 256 ? 131.156 20.647 500.343 1.00 62.30 256 ALA A O 1
ATOM 2023 N N . ASP A 1 257 ? 131.196 19.670 498.316 1.00 55.85 257 ASP A N 1
ATOM 2024 C CA . ASP A 1 257 ? 129.971 20.314 497.854 1.00 56.94 257 ASP A CA 1
ATOM 2025 C C . ASP A 1 257 ? 128.744 19.857 498.638 1.00 58.10 257 ASP A C 1
ATOM 2026 O O . ASP A 1 257 ? 127.751 20.579 498.722 1.00 56.69 257 ASP A O 1
ATOM 2031 N N . MET A 1 258 ? 128.812 18.659 499.211 1.00 60.34 258 MET A N 1
ATOM 2032 C CA . MET A 1 258 ? 127.704 18.140 500.006 1.00 58.47 258 MET A CA 1
ATOM 2033 C C . MET A 1 258 ? 127.779 18.647 501.440 1.00 57.25 258 MET A C 1
ATOM 2034 O O . MET A 1 258 ? 126.754 18.816 502.100 1.00 59.10 258 MET A O 1
ATOM 2039 N N . ILE A 1 259 ? 128.996 18.888 501.917 1.00 55.36 259 ILE A N 1
ATOM 2040 C CA . ILE A 1 259 ? 129.196 19.458 503.244 1.00 55.11 259 ILE A CA 1
ATOM 2041 C C . ILE A 1 259 ? 128.664 20.887 503.283 1.00 58.22 259 ILE A C 1
ATOM 2042 O O . ILE A 1 259 ? 127.998 21.288 504.238 1.00 58.31 259 ILE A O 1
ATOM 2047 N N . GLU A 1 260 ? 128.955 21.645 502.229 1.00 59.04 260 GLU A N 1
ATOM 2048 C CA . GLU A 1 260 ? 128.453 23.007 502.098 1.00 61.79 260 GLU A CA 1
ATOM 2049 C C . GLU A 1 260 ? 126.929 23.021 502.009 1.00 63.04 260 GLU A C 1
ATOM 2050 O O . GLU A 1 260 ? 126.278 23.955 502.478 1.00 61.98 260 GLU A O 1
ATOM 2056 N N . HIS A 1 261 ? 126.370 21.975 501.409 1.00 65.04 261 HIS A N 1
ATOM 2057 C CA . HIS A 1 261 ? 124.925 21.865 501.231 1.00 63.42 261 HIS A CA 1
ATOM 2058 C C . HIS A 1 261 ? 124.211 21.540 502.542 1.00 63.29 261 HIS A C 1
ATOM 2059 O O . HIS A 1 261 ? 123.135 22.070 502.815 1.00 66.29 261 HIS A O 1
ATOM 2066 N N . TYR A 1 262 ? 124.814 20.670 503.349 1.00 59.09 262 TYR A N 1
ATOM 2067 C CA . TYR A 1 262 ? 124.170 20.181 504.568 1.00 57.43 262 TYR A CA 1
ATOM 2068 C C . TYR A 1 262 ? 124.574 20.942 505.827 1.00 59.65 262 TYR A C 1
ATOM 2069 O O . TYR A 1 262 ? 124.155 20.588 506.929 1.00 60.24 262 TYR A O 1
ATOM 2078 N N . SER A 1 263 ? 125.381 21.984 505.668 1.00 57.92 263 SER A N 1
ATOM 2079 C CA . SER A 1 263 ? 125.922 22.702 506.817 1.00 60.20 263 SER A CA 1
ATOM 2080 C C . SER A 1 263 ? 124.859 23.481 507.594 1.00 60.23 263 SER A C 1
ATOM 2081 O O . SER A 1 263 ? 125.045 23.779 508.774 1.00 62.33 263 SER A O 1
ATOM 2084 N N . ARG A 1 264 ? 123.747 23.801 506.940 1.00 57.08 264 ARG A N 1
ATOM 2085 C CA . ARG A 1 264 ? 122.727 24.651 507.551 1.00 56.40 264 ARG A CA 1
ATOM 2086 C C . ARG A 1 264 ? 121.866 23.908 508.571 1.00 55.50 264 ARG A C 1
ATOM 2087 O O . ARG A 1 264 ? 121.193 24.534 509.389 1.00 57.93 264 ARG A O 1
ATOM 2095 N N . TRP A 1 265 ? 121.883 22.580 508.521 1.00 58.44 265 TRP A N 1
ATOM 2096 C CA . TRP A 1 265 ? 121.083 21.779 509.444 1.00 57.67 265 TRP A CA 1
ATOM 2097 C C . TRP A 1 265 ? 121.925 21.220 510.588 1.00 55.36 265 TRP A C 1
ATOM 2098 O O . TRP A 1 265 ? 123.092 20.873 510.403 1.00 55.63 265 TRP A O 1
ATOM 2109 N N . THR A 1 266 ? 121.322 21.135 511.769 1.00 52.55 266 THR A N 1
ATOM 2110 C CA . THR A 1 266 ? 121.995 20.597 512.946 1.00 57.05 266 THR A CA 1
ATOM 2111 C C . THR A 1 266 ? 121.237 19.384 513.483 1.00 53.45 266 THR A C 1
ATOM 2112 O O . THR A 1 266 ? 120.011 19.330 513.385 1.00 55.33 266 THR A O 1
ATOM 2116 N N . PRO A 1 267 ? 121.956 18.404 514.059 1.00 51.93 267 PRO A N 1
ATOM 2117 C CA . PRO A 1 267 ? 123.410 18.318 514.256 1.00 52.29 267 PRO A CA 1
ATOM 2118 C C . PRO A 1 267 ? 124.189 18.131 512.955 1.00 55.62 267 PRO A C 1
ATOM 2119 O O . PRO A 1 267 ? 125.222 18.773 512.764 1.00 55.09 267 PRO A O 1
ATOM 2123 N N . GLY A 1 268 ? 123.695 17.259 512.081 1.00 56.14 268 GLY A N 1
ATOM 2124 C CA . GLY A 1 268 ? 124.294 17.055 510.774 1.00 52.03 268 GLY A CA 1
ATOM 2125 C C . GLY A 1 268 ? 125.733 16.580 510.812 1.00 53.75 268 GLY A C 1
ATOM 2126 O O . GLY A 1 268 ? 126.121 15.810 511.692 1.00 53.55 268 GLY A O 1
ATOM 2127 N N . PHE A 1 269 ? 126.529 17.050 509.856 1.00 53.16 269 PHE A N 1
ATOM 2128 C CA . PHE A 1 269 ? 127.925 16.639 509.747 1.00 54.41 269 PHE A CA 1
ATOM 2129 C C . PHE A 1 269 ? 128.838 17.476 510.640 1.00 56.84 269 PHE A C 1
ATOM 2130 O O . PHE A 1 269 ? 130.059 17.479 510.471 1.00 52.61 269 PHE A O 1
ATOM 2138 N N . HIS A 1 270 ? 128.237 18.187 511.588 1.00 56.51 270 HIS A N 1
ATOM 2139 C CA . HIS A 1 270 ? 128.994 18.874 512.625 1.00 55.26 270 HIS A CA 1
ATOM 2140 C C . HIS A 1 270 ? 129.354 17.876 513.720 1.00 52.75 270 HIS A C 1
ATOM 2141 O O . HIS A 1 270 ? 130.190 18.151 514.581 1.00 49.70 270 HIS A O 1
ATOM 2148 N N . THR A 1 271 ? 128.713 16.711 513.673 1.00 54.52 271 THR A N 1
ATOM 2149 C CA . THR A 1 271 ? 128.976 15.639 514.626 1.00 53.57 271 THR A CA 1
ATOM 2150 C C . THR A 1 271 ? 130.256 14.892 514.277 1.00 51.00 271 THR A C 1
ATOM 2151 O O . THR A 1 271 ? 130.669 13.981 514.996 1.00 51.84 271 THR A O 1
ATOM 2155 N N . VAL A 1 272 ? 130.876 15.276 513.167 1.00 49.48 272 VAL A N 1
ATOM 2156 C CA . VAL A 1 272 ? 132.146 14.691 512.765 1.00 52.09 272 VAL A CA 1
ATOM 2157 C C . VAL A 1 272 ? 133.260 15.147 513.697 1.00 56.81 272 VAL A C 1
ATOM 2158 O O . VAL A 1 272 ? 133.684 16.303 513.657 1.00 59.84 272 VAL A O 1
ATOM 2162 N N . GLN A 1 273 ? 133.721 14.238 514.548 1.00 57.46 273 GLN A N 1
ATOM 2163 C CA . GLN A 1 273 ? 134.844 14.527 515.427 1.00 53.71 273 GLN A CA 1
ATOM 2164 C C . GLN A 1 273 ? 136.147 14.203 514.708 1.00 56.77 273 GLN A C 1
ATOM 2165 O O . GLN A 1 273 ? 136.135 13.728 513.573 1.00 60.74 273 GLN A O 1
ATOM 2171 N N . ASN A 1 274 ? 137.270 14.466 515.367 1.00 64.71 274 ASN A N 1
ATOM 2172 C CA . ASN A 1 274 ? 138.571 14.207 514.768 1.00 64.87 274 ASN A CA 1
ATOM 2173 C C . ASN A 1 274 ? 138.864 12.712 514.677 1.00 65.09 274 ASN A C 1
ATOM 2174 O O . ASN A 1 274 ? 138.657 11.969 515.638 1.00 63.59 274 ASN A O 1
ATOM 2179 N N . GLY A 1 275 ? 139.335 12.274 513.514 1.00 65.12 275 GLY A N 1
ATOM 2180 C CA . GLY A 1 275 ? 139.736 10.892 513.324 1.00 62.33 275 GLY A CA 1
ATOM 2181 C C . GLY A 1 275 ? 138.613 9.948 512.936 1.00 61.24 275 GLY A C 1
ATOM 2182 O O . GLY A 1 275 ? 138.824 8.739 512.839 1.00 61.62 275 GLY A O 1
ATOM 2183 N N . ASP A 1 276 ? 137.419 10.490 512.716 1.00 59.16 276 ASP A N 1
ATOM 2184 C CA . ASP A 1 276 ? 136.282 9.671 512.307 1.00 56.65 276 ASP A CA 1
ATOM 2185 C C . ASP A 1 276 ? 136.466 9.132 510.894 1.00 57.32 276 ASP A C 1
ATOM 2186 O O . ASP A 1 276 ? 136.192 7.962 510.627 1.00 54.74 276 ASP A O 1
ATOM 2191 N N . LEU A 1 277 ? 136.934 9.993 509.995 1.00 56.88 277 LEU A N 1
ATOM 2192 C CA . LEU A 1 277 ? 137.097 9.634 508.590 1.00 57.68 277 LEU A CA 1
ATOM 2193 C C . LEU A 1 277 ? 138.067 8.472 508.394 1.00 60.50 277 LEU A C 1
ATOM 2194 O O . LEU A 1 277 ? 137.937 7.703 507.443 1.00 62.10 277 LEU A O 1
ATOM 2199 N N . GLU A 1 278 ? 139.039 8.348 509.293 1.00 56.68 278 GLU A N 1
ATOM 2200 C CA . GLU A 1 278 ? 139.995 7.250 509.224 1.00 55.52 278 GLU A CA 1
ATOM 2201 C C . GLU A 1 278 ? 139.363 5.957 509.727 1.00 57.86 278 GLU A C 1
ATOM 2202 O O . GLU A 1 278 ? 139.717 4.866 509.278 1.00 54.88 278 GLU A O 1
ATOM 2208 N N . ILE A 1 279 ? 138.424 6.086 510.659 1.00 56.54 279 ILE A N 1
ATOM 2209 C CA . ILE A 1 279 ? 137.667 4.938 511.143 1.00 54.34 279 ILE A CA 1
ATOM 2210 C C . ILE A 1 279 ? 136.703 4.460 510.063 1.00 60.21 279 ILE A C 1
ATOM 2211 O O . ILE A 1 279 ? 136.611 3.265 509.780 1.00 60.74 279 ILE A O 1
ATOM 2216 N N . ILE A 1 280 ? 135.994 5.410 509.461 1.00 58.62 280 ILE A N 1
ATOM 2217 C CA . ILE A 1 280 ? 135.044 5.119 508.393 1.00 52.47 280 ILE A CA 1
ATOM 2218 C C . ILE A 1 280 ? 135.735 4.462 507.199 1.00 54.71 280 ILE A C 1
ATOM 2219 O O . ILE A 1 280 ? 135.189 3.549 506.576 1.00 55.38 280 ILE A O 1
ATOM 2224 N N . SER A 1 281 ? 136.949 4.912 506.898 1.00 53.87 281 SER A N 1
ATOM 2225 C CA . SER A 1 281 ? 137.682 4.412 505.740 1.00 55.15 281 SER A CA 1
ATOM 2226 C C . SER A 1 281 ? 138.525 3.182 506.061 1.00 55.86 281 SER A C 1
ATOM 2227 O O . SER A 1 281 ? 139.469 2.871 505.334 1.00 59.53 281 SER A O 1
ATOM 2230 N N . SER A 1 282 ? 138.191 2.492 507.148 1.00 53.99 282 SER A N 1
ATOM 2231 C CA . SER A 1 282 ? 138.872 1.250 507.500 1.00 55.27 282 SER A CA 1
ATOM 2232 C C . SER A 1 282 ? 138.744 0.249 506.357 1.00 60.89 282 SER A C 1
ATOM 2233 O O . SER A 1 282 ? 137.630 -0.112 505.975 1.00 63.89 282 SER A O 1
ATOM 2236 N N . PRO A 1 283 ? 139.887 -0.186 505.800 1.00 59.70 283 PRO A N 1
ATOM 2237 C CA . PRO A 1 283 ? 139.951 -1.080 504.638 1.00 58.25 283 PRO A CA 1
ATOM 2238 C C . PRO A 1 283 ? 139.017 -2.281 504.751 1.00 57.30 283 PRO A C 1
ATOM 2239 O O . PRO A 1 283 ? 139.081 -3.031 505.724 1.00 59.52 283 PRO A O 1
ATOM 2243 N N . ILE A 1 284 ? 138.148 -2.444 503.759 1.00 58.00 284 ILE A N 1
ATOM 2244 C CA . ILE A 1 284 ? 137.186 -3.537 503.755 1.00 60.78 284 ILE A CA 1
ATOM 2245 C C . ILE A 1 284 ? 137.493 -4.524 502.633 1.00 61.04 284 ILE A C 1
ATOM 2246 O O . ILE A 1 284 ? 138.020 -4.148 501.586 1.00 64.46 284 ILE A O 1
ATOM 2251 N N . ASP A 1 285 ? 137.160 -5.790 502.861 1.00 57.90 285 ASP A N 1
ATOM 2252 C CA . ASP A 1 285 ? 137.505 -6.853 501.925 1.00 62.43 285 ASP A CA 1
ATOM 2253 C C . ASP A 1 285 ? 136.580 -6.884 500.710 1.00 59.11 285 ASP A C 1
ATOM 2254 O O . ASP A 1 285 ? 137.009 -7.220 499.606 1.00 58.81 285 ASP A O 1
ATOM 2259 N N . PHE A 1 286 ? 135.313 -6.536 500.913 1.00 58.55 286 PHE A N 1
ATOM 2260 C CA . PHE A 1 286 ? 134.366 -6.478 499.804 1.00 59.87 286 PHE A CA 1
ATOM 2261 C C . PHE A 1 286 ? 133.319 -5.388 500.011 1.00 56.76 286 PHE A C 1
ATOM 2262 O O . PHE A 1 286 ? 133.242 -4.777 501.077 1.00 53.02 286 PHE A O 1
ATOM 2270 N N . LEU A 1 287 ? 132.515 -5.155 498.979 1.00 56.07 287 LEU A N 1
ATOM 2271 C CA . LEU A 1 287 ? 131.456 -4.156 499.035 1.00 54.97 287 LEU A CA 1
ATOM 2272 C C . LEU A 1 287 ? 130.145 -4.715 498.496 1.00 54.30 287 LEU A C 1
ATOM 2273 O O . LEU A 1 287 ? 130.057 -5.097 497.329 1.00 55.00 287 LEU A O 1
ATOM 2278 N N . GLY A 1 288 ? 129.130 -4.761 499.352 1.00 55.12 288 GLY A N 1
ATOM 2279 C CA . GLY A 1 288 ? 127.813 -5.220 498.949 1.00 51.69 288 GLY A CA 1
ATOM 2280 C C . GLY A 1 288 ? 127.084 -4.167 498.139 1.00 49.72 288 GLY A C 1
ATOM 2281 O O . GLY A 1 288 ? 127.001 -3.009 498.547 1.00 49.78 288 GLY A O 1
ATOM 2282 N N . VAL A 1 289 ? 126.553 -4.569 496.988 1.00 52.88 289 VAL A N 1
ATOM 2283 C CA . VAL A 1 289 ? 125.880 -3.636 496.090 1.00 49.07 289 VAL A CA 1
ATOM 2284 C C . VAL A 1 289 ? 124.397 -3.956 495.926 1.00 49.85 289 VAL A C 1
ATOM 2285 O O . VAL A 1 289 ? 124.030 -5.055 495.512 1.00 56.38 289 VAL A O 1
ATOM 2289 N N . ASN A 1 290 ? 123.549 -2.987 496.253 1.00 48.87 290 ASN A N 1
ATOM 2290 C CA . ASN A 1 290 ? 122.114 -3.110 496.029 1.00 47.20 290 ASN A CA 1
ATOM 2291 C C . ASN A 1 290 ? 121.662 -2.215 494.886 1.00 52.45 290 ASN A C 1
ATOM 2292 O O . ASN A 1 290 ? 122.013 -1.036 494.837 1.00 57.12 290 ASN A O 1
ATOM 2297 N N . PHE A 1 291 ? 120.883 -2.775 493.967 1.00 51.62 291 PHE A N 1
ATOM 2298 C CA . PHE A 1 291 ? 120.384 -2.004 492.836 1.00 52.25 291 PHE A CA 1
ATOM 2299 C C . PHE A 1 291 ? 119.082 -2.578 492.288 1.00 54.55 291 PHE A C 1
ATOM 2300 O O . PHE A 1 291 ? 118.962 -3.783 492.071 1.00 55.04 291 PHE A O 1
ATOM 2308 N N . TYR A 1 292 ? 118.111 -1.700 492.061 1.00 55.10 292 TYR A N 1
ATOM 2309 C CA . TYR A 1 292 ? 116.806 -2.111 491.563 1.00 50.24 292 TYR A CA 1
ATOM 2310 C C . TYR A 1 292 ? 116.451 -1.383 490.272 1.00 54.68 292 TYR A C 1
ATOM 2311 O O . TYR A 1 292 ? 115.765 -1.931 489.409 1.00 58.29 292 TYR A O 1
ATOM 2320 N N . GLY A 1 293 ? 116.922 -0.147 490.143 1.00 53.87 293 GLY A N 1
ATOM 2321 C CA . GLY A 1 293 ? 116.644 0.644 488.959 1.00 59.59 293 GLY A CA 1
ATOM 2322 C C . GLY A 1 293 ? 117.017 2.106 489.107 1.00 60.37 293 GLY A C 1
ATOM 2323 O O . GLY A 1 293 ? 117.103 2.622 490.222 1.00 60.71 293 GLY A O 1
ATOM 2324 N N . PRO A 1 294 ? 117.236 2.785 487.972 1.00 62.62 294 PRO A N 1
ATOM 2325 C CA . PRO A 1 294 ? 117.647 4.191 487.927 1.00 59.66 294 PRO A CA 1
ATOM 2326 C C . PRO A 1 294 ? 116.479 5.152 488.114 1.00 61.60 294 PRO A C 1
ATOM 2327 O O . PRO A 1 294 ? 115.328 4.722 488.190 1.00 62.67 294 PRO A O 1
ATOM 2331 N N . GLY A 1 295 ? 116.786 6.443 488.184 1.00 54.35 295 GLY A N 1
ATOM 2332 C CA . GLY A 1 295 ? 115.768 7.471 488.297 1.00 61.03 295 GLY A CA 1
ATOM 2333 C C . GLY A 1 295 ? 116.220 8.756 487.633 1.00 58.36 295 GLY A C 1
ATOM 2334 O O . GLY A 1 295 ? 117.343 9.210 487.851 1.00 63.07 295 GLY A O 1
ATOM 2335 N N . THR A 1 296 ? 115.350 9.341 486.817 1.00 59.99 296 THR A N 1
ATOM 2336 C CA . THR A 1 296 ? 115.683 10.572 486.110 1.00 57.86 296 THR A CA 1
ATOM 2337 C C . THR A 1 296 ? 115.416 11.784 487.001 1.00 58.59 296 THR A C 1
ATOM 2338 O O . THR A 1 296 ? 114.369 11.876 487.642 1.00 59.04 296 THR A O 1
ATOM 2342 N N . VAL A 1 297 ? 116.368 12.712 487.035 1.00 60.54 297 VAL A N 1
ATOM 2343 C CA . VAL A 1 297 ? 116.324 13.825 487.980 1.00 59.38 297 VAL A CA 1
ATOM 2344 C C . VAL A 1 297 ? 116.322 15.189 487.293 1.00 58.05 297 VAL A C 1
ATOM 2345 O O . VAL A 1 297 ? 117.084 15.424 486.355 1.00 59.55 297 VAL A O 1
ATOM 2349 N N . MET A 1 298 ? 115.457 16.082 487.766 1.00 58.23 298 MET A N 1
ATOM 2350 C CA . MET A 1 298 ? 115.452 17.469 487.315 1.00 61.06 298 MET A CA 1
ATOM 2351 C C . MET A 1 298 ? 115.327 18.414 488.507 1.00 59.45 298 MET A C 1
ATOM 2352 O O . MET A 1 298 ? 114.999 17.986 489.612 1.00 55.61 298 MET A O 1
ATOM 2357 N N . ASN A 1 299 ? 115.591 19.696 488.273 1.00 60.36 299 ASN A N 1
ATOM 2358 C CA . ASN A 1 299 ? 115.584 20.695 489.338 1.00 63.27 299 ASN A CA 1
ATOM 2359 C C . ASN A 1 299 ? 114.203 20.868 489.967 1.00 63.68 299 ASN A C 1
ATOM 2360 O O . ASN A 1 299 ? 113.196 20.439 489.405 1.00 65.68 299 ASN A O 1
ATOM 2365 N N . VAL A 1 300 ? 114.166 21.495 491.140 1.00 62.84 300 VAL A N 1
ATOM 2366 C CA . VAL A 1 300 ? 112.915 21.708 491.857 1.00 63.87 300 VAL A CA 1
ATOM 2367 C C . VAL A 1 300 ? 112.063 22.747 491.130 1.00 65.02 300 VAL A C 1
ATOM 2368 O O . VAL A 1 300 ? 112.590 23.651 490.479 1.00 62.92 300 VAL A O 1
ATOM 2372 N N . GLY A 1 301 ? 110.745 22.596 491.225 1.00 62.18 301 GLY A N 1
ATOM 2373 C CA . GLY A 1 301 ? 109.820 23.506 490.577 1.00 64.46 301 GLY A CA 1
ATOM 2374 C C . GLY A 1 301 ? 109.965 23.500 489.069 1.00 62.62 301 GLY A C 1
ATOM 2375 O O . GLY A 1 301 ? 109.639 24.481 488.400 1.00 60.73 301 GLY A O 1
ATOM 2376 N N . ARG A 1 302 ? 110.461 22.392 488.528 1.00 60.98 302 ARG A N 1
ATOM 2377 C CA . ARG A 1 302 ? 110.652 22.285 487.090 1.00 64.16 302 ARG A CA 1
ATOM 2378 C C . ARG A 1 302 ? 109.802 21.168 486.498 1.00 65.06 302 ARG A C 1
ATOM 2379 O O . ARG A 1 302 ? 110.277 20.371 485.690 1.00 66.33 302 ARG A O 1
ATOM 2387 N N . GLU A 1 303 ? 108.538 21.126 486.904 1.00 62.97 303 GLU A N 1
ATOM 2388 C CA . GLU A 1 303 ? 107.601 20.137 486.393 1.00 57.18 303 GLU A CA 1
ATOM 2389 C C . GLU A 1 303 ? 107.211 20.443 484.949 1.00 62.37 303 GLU A C 1
ATOM 2390 O O . GLU A 1 303 ? 107.079 19.535 484.130 1.00 64.92 303 GLU A O 1
ATOM 2396 N N . ASP A 1 304 ? 107.035 21.726 484.643 1.00 62.89 304 ASP A N 1
ATOM 2397 C CA . ASP A 1 304 ? 106.615 22.153 483.310 1.00 59.73 304 ASP A CA 1
ATOM 2398 C C . ASP A 1 304 ? 107.645 21.821 482.234 1.00 63.15 304 ASP A C 1
ATOM 2399 O O . ASP A 1 304 ? 107.291 21.356 481.151 1.00 64.89 304 ASP A O 1
ATOM 2404 N N . ALA A 1 305 ? 108.916 22.069 482.533 1.00 63.13 305 ALA A N 1
ATOM 2405 C CA . ALA A 1 305 ? 109.989 21.795 481.583 1.00 60.66 305 ALA A CA 1
ATOM 2406 C C . ALA A 1 305 ? 110.167 20.294 481.383 1.00 63.75 305 ALA A C 1
ATOM 2407 O O . ALA A 1 305 ? 110.661 19.852 480.345 1.00 64.96 305 ALA A O 1
ATOM 2409 N N . ALA A 1 306 ? 109.764 19.518 482.384 1.00 61.73 306 ALA A N 1
ATOM 2410 C CA . ALA A 1 306 ? 109.820 18.064 482.301 1.00 62.71 306 ALA A CA 1
ATOM 2411 C C . ALA A 1 306 ? 108.786 17.546 481.307 1.00 62.53 306 ALA A C 1
ATOM 2412 O O . ALA A 1 306 ? 109.100 16.737 480.434 1.00 59.28 306 ALA A O 1
ATOM 2414 N N . ARG A 1 307 ? 107.550 18.018 481.448 1.00 62.79 307 ARG A N 1
ATOM 2415 C CA . ARG A 1 307 ? 106.484 17.658 480.522 1.00 61.35 307 ARG A CA 1
ATOM 2416 C C . ARG A 1 307 ? 106.798 18.196 479.131 1.00 59.50 307 ARG A C 1
ATOM 2417 O O . ARG A 1 307 ? 106.450 17.583 478.123 1.00 58.10 307 ARG A O 1
ATOM 2425 N N . ALA A 1 308 ? 107.464 19.345 479.089 1.00 62.12 308 ALA A N 1
ATOM 2426 C CA . ALA A 1 308 ? 107.884 19.945 477.829 1.00 59.60 308 ALA A CA 1
ATOM 2427 C C . ALA A 1 308 ? 108.958 19.096 477.160 1.00 58.93 308 ALA A C 1
ATOM 2428 O O . ALA A 1 308 ? 109.047 19.042 475.934 1.00 59.64 308 ALA A O 1
ATOM 2430 N N . ALA A 1 309 ? 109.772 18.433 477.976 1.00 62.26 309 ALA A N 1
ATOM 2431 C CA . ALA A 1 309 ? 110.846 17.589 477.467 1.00 60.85 309 ALA A CA 1
ATOM 2432 C C . ALA A 1 309 ? 110.315 16.229 477.024 1.00 58.38 309 ALA A C 1
ATOM 2433 O O . ALA A 1 309 ? 110.886 15.589 476.143 1.00 56.83 309 ALA A O 1
ATOM 2435 N N . GLY A 1 310 ? 109.221 15.791 477.641 1.00 59.23 310 GLY A N 1
ATOM 2436 C CA . GLY A 1 310 ? 108.591 14.536 477.271 1.00 58.49 310 GLY A CA 1
ATOM 2437 C C . GLY A 1 310 ? 108.478 13.542 478.413 1.00 62.12 310 GLY A C 1
ATOM 2438 O O . GLY A 1 310 ? 108.356 12.339 478.184 1.00 63.15 310 GLY A O 1
ATOM 2439 N N . PHE A 1 311 ? 108.517 14.043 479.644 1.00 55.25 311 PHE A N 1
ATOM 2440 C CA . PHE A 1 311 ? 108.401 13.189 480.820 1.00 52.64 311 PHE A CA 1
ATOM 2441 C C . PHE A 1 311 ? 106.991 13.200 481.399 1.00 55.61 311 PHE A C 1
ATOM 2442 O O . PHE A 1 311 ? 106.170 14.047 481.051 1.00 59.98 311 PHE A O 1
ATOM 2450 N N . ASN A 1 312 ? 106.722 12.244 482.283 1.00 57.72 312 ASN A N 1
ATOM 2451 C CA . ASN A 1 312 ? 105.529 12.270 483.118 1.00 58.81 312 ASN A CA 1
ATOM 2452 C C . ASN A 1 312 ? 105.919 12.647 484.541 1.00 60.27 312 ASN A C 1
ATOM 2453 O O . ASN A 1 312 ? 106.942 12.187 485.047 1.00 60.00 312 ASN A O 1
ATOM 2458 N N . VAL A 1 313 ? 105.122 13.498 485.179 1.00 64.77 313 VAL A N 1
ATOM 2459 C CA . VAL A 1 313 ? 105.381 13.889 486.563 1.00 63.81 313 VAL A CA 1
ATOM 2460 C C . VAL A 1 313 ? 104.095 13.822 487.382 1.00 64.28 313 VAL A C 1
ATOM 2461 O O . VAL A 1 313 ? 103.000 13.997 486.846 1.00 64.68 313 VAL A O 1
ATOM 2465 N N . GLY A 1 314 ? 104.229 13.565 488.680 1.00 66.08 314 GLY A N 1
ATOM 2466 C CA . GLY A 1 314 ? 103.090 13.574 489.579 1.00 71.33 314 GLY A CA 1
ATOM 2467 C C . GLY A 1 314 ? 102.681 14.990 489.941 1.00 73.99 314 GLY A C 1
ATOM 2468 O O . GLY A 1 314 ? 103.126 15.948 489.308 1.00 73.04 314 GLY A O 1
ATOM 2469 N N . PRO A 1 315 ? 101.824 15.133 490.963 1.00 79.03 315 PRO A N 1
ATOM 2470 C CA . PRO A 1 315 ? 101.388 16.449 491.436 1.00 79.88 315 PRO A CA 1
ATOM 2471 C C . PRO A 1 315 ? 102.318 17.015 492.507 1.00 71.93 315 PRO A C 1
ATOM 2472 O O . PRO A 1 315 ? 102.735 18.168 492.392 1.00 70.64 315 PRO A O 1
ATOM 2476 N N . ASP A 1 322 ? 108.653 20.303 501.916 1.00 81.17 322 ASP A N 1
ATOM 2477 C CA . ASP A 1 322 ? 110.000 20.784 501.634 1.00 79.11 322 ASP A CA 1
ATOM 2478 C C . ASP A 1 322 ? 110.718 19.913 500.607 1.00 76.67 322 ASP A C 1
ATOM 2479 O O . ASP A 1 322 ? 110.335 18.769 500.365 1.00 80.78 322 ASP A O 1
ATOM 2484 N N . ASN A 1 323 ? 111.760 20.477 500.005 1.00 72.17 323 ASN A N 1
ATOM 2485 C CA . ASN A 1 323 ? 112.681 19.730 499.156 1.00 68.92 323 ASN A CA 1
ATOM 2486 C C . ASN A 1 323 ? 114.094 20.248 499.399 1.00 64.61 323 ASN A C 1
ATOM 2487 O O . ASN A 1 323 ? 114.493 21.268 498.835 1.00 63.55 323 ASN A O 1
ATOM 2492 N N . HIS A 1 324 ? 114.845 19.547 500.242 1.00 59.20 324 HIS A N 1
ATOM 2493 C CA . HIS A 1 324 ? 116.141 20.042 500.692 1.00 58.30 324 HIS A CA 1
ATOM 2494 C C . HIS A 1 324 ? 117.242 19.819 499.658 1.00 58.14 324 HIS A C 1
ATOM 2495 O O . HIS A 1 324 ? 118.235 20.546 499.638 1.00 61.60 324 HIS A O 1
ATOM 2502 N N . LEU A 1 325 ? 117.068 18.818 498.803 1.00 58.28 325 LEU A N 1
ATOM 2503 C CA . LEU A 1 325 ? 118.036 18.559 497.742 1.00 59.26 325 LEU A CA 1
ATOM 2504 C C . LEU A 1 325 ? 117.752 19.428 496.523 1.00 60.32 325 LEU A C 1
ATOM 2505 O O . LEU A 1 325 ? 118.581 19.528 495.616 1.00 58.72 325 LEU A O 1
ATOM 2510 N N . ARG A 1 326 ? 116.575 20.051 496.518 1.00 61.13 326 ARG A N 1
ATOM 2511 C CA . ARG A 1 326 ? 116.146 20.936 495.437 1.00 62.29 326 ARG A CA 1
ATOM 2512 C C . ARG A 1 326 ? 116.160 20.230 494.085 1.00 63.27 326 ARG A C 1
ATOM 2513 O O . ARG A 1 326 ? 116.754 20.721 493.124 1.00 62.37 326 ARG A O 1
ATOM 2521 N N . CYS A 1 327 ? 115.506 19.075 494.020 1.00 61.00 327 CYS A N 1
ATOM 2522 C CA . CYS A 1 327 ? 115.396 18.323 492.777 1.00 58.99 327 CYS A CA 1
ATOM 2523 C C . CYS A 1 327 ? 114.215 17.361 492.836 1.00 58.46 327 CYS A C 1
ATOM 2524 O O . CYS A 1 327 ? 113.849 16.882 493.908 1.00 58.23 327 CYS A O 1
ATOM 2527 N N . ILE A 1 328 ? 113.622 17.083 491.679 1.00 60.11 328 ILE A N 1
ATOM 2528 C CA . ILE A 1 328 ? 112.465 16.198 491.610 1.00 57.95 328 ILE A CA 1
ATOM 2529 C C . ILE A 1 328 ? 112.723 14.994 490.711 1.00 59.86 328 ILE A C 1
ATOM 2530 O O . ILE A 1 328 ? 113.639 15.001 489.887 1.00 59.11 328 ILE A O 1
ATOM 2535 N N . GLY A 1 329 ? 111.908 13.958 490.878 1.00 60.51 329 GLY A N 1
ATOM 2536 C CA . GLY A 1 329 ? 111.995 12.777 490.042 1.00 55.96 329 GLY A CA 1
ATOM 2537 C C . GLY A 1 329 ? 110.975 12.823 488.921 1.00 58.92 329 GLY A C 1
ATOM 2538 O O . GLY A 1 329 ? 109.839 13.252 489.120 1.00 59.06 329 GLY A O 1
ATOM 2539 N N . VAL A 1 330 ? 111.385 12.389 487.734 1.00 56.76 330 VAL A N 1
ATOM 2540 C CA . VAL A 1 330 ? 110.493 12.370 486.583 1.00 56.57 330 VAL A CA 1
ATOM 2541 C C . VAL A 1 330 ? 110.496 10.993 485.923 1.00 62.22 330 VAL A C 1
ATOM 2542 O O . VAL A 1 330 ? 111.523 10.314 485.881 1.00 63.93 330 VAL A O 1
ATOM 2546 N N . GLU A 1 331 ? 109.340 10.581 485.413 1.00 59.90 331 GLU A N 1
ATOM 2547 C CA . GLU A 1 331 ? 109.177 9.231 484.886 1.00 54.92 331 GLU A CA 1
ATOM 2548 C C . GLU A 1 331 ? 109.210 9.182 483.362 1.00 58.61 331 GLU A C 1
ATOM 2549 O O . GLU A 1 331 ? 108.383 9.799 482.691 1.00 59.35 331 GLU A O 1
ATOM 2555 N N . THR A 1 332 ? 110.174 8.442 482.824 1.00 61.65 332 THR A N 1
ATOM 2556 C CA . THR A 1 332 ? 110.221 8.173 481.393 1.00 57.26 332 THR A CA 1
ATOM 2557 C C . THR A 1 332 ? 109.050 7.268 481.032 1.00 57.59 332 THR A C 1
ATOM 2558 O O . THR A 1 332 ? 108.973 6.133 481.502 1.00 58.21 332 THR A O 1
ATOM 2562 N N . PRO A 1 333 ? 108.130 7.771 480.195 1.00 60.44 333 PRO A N 1
ATOM 2563 C CA . PRO A 1 333 ? 106.851 7.103 479.926 1.00 59.42 333 PRO A CA 1
ATOM 2564 C C . PRO A 1 333 ? 106.989 5.727 479.274 1.00 57.38 333 PRO A C 1
ATOM 2565 O O . PRO A 1 333 ? 106.204 4.830 479.578 1.00 54.42 333 PRO A O 1
ATOM 2569 N N . GLY A 1 334 ? 107.975 5.565 478.399 1.00 53.78 334 GLY A N 1
ATOM 2570 C CA . GLY A 1 334 ? 108.125 4.334 477.646 1.00 53.81 334 GLY A CA 1
ATOM 2571 C C . GLY A 1 334 ? 108.560 3.125 478.454 1.00 58.75 334 GLY A C 1
ATOM 2572 O O . GLY A 1 334 ? 108.110 2.007 478.198 1.00 58.66 334 GLY A O 1
ATOM 2573 N N . ARG A 1 335 ? 109.431 3.346 479.433 1.00 58.85 335 ARG A N 1
ATOM 2574 C CA . ARG A 1 335 ? 110.067 2.249 480.161 1.00 57.42 335 ARG A CA 1
ATOM 2575 C C . ARG A 1 335 ? 109.122 1.524 481.120 1.00 55.56 335 ARG A C 1
ATOM 2576 O O . ARG A 1 335 ? 108.227 2.138 481.702 1.00 52.58 335 ARG A O 1
ATOM 2584 N N . PRO A 1 336 ? 109.325 0.204 481.281 1.00 54.36 336 PRO A N 1
ATOM 2585 C CA . PRO A 1 336 ? 108.516 -0.640 482.169 1.00 51.92 336 PRO A CA 1
ATOM 2586 C C . PRO A 1 336 ? 108.713 -0.317 483.648 1.00 55.31 336 PRO A C 1
ATOM 2587 O O . PRO A 1 336 ? 109.779 0.153 484.045 1.00 55.44 336 PRO A O 1
ATOM 2591 N N . LYS A 1 337 ? 107.683 -0.572 484.448 1.00 53.08 337 LYS A N 1
ATOM 2592 C CA . LYS A 1 337 ? 107.763 -0.394 485.892 1.00 48.82 337 LYS A CA 1
ATOM 2593 C C . LYS A 1 337 ? 107.485 -1.722 486.588 1.00 52.18 337 LYS A C 1
ATOM 2594 O O . LYS A 1 337 ? 106.869 -2.616 486.007 1.00 57.36 337 LYS A O 1
ATOM 2600 N N . THR A 1 338 ? 107.939 -1.851 487.830 1.00 48.50 338 THR A N 1
ATOM 2601 C CA . THR A 1 338 ? 107.609 -3.019 488.638 1.00 45.45 338 THR A CA 1
ATOM 2602 C C . THR A 1 338 ? 106.345 -2.730 489.440 1.00 46.97 338 THR A C 1
ATOM 2603 O O . THR A 1 338 ? 105.686 -1.715 489.216 1.00 49.42 338 THR A O 1
ATOM 2607 N N . ALA A 1 339 ? 106.005 -3.616 490.370 1.00 46.44 339 ALA A N 1
ATOM 2608 C CA . ALA A 1 339 ? 104.827 -3.409 491.208 1.00 51.03 339 ALA A CA 1
ATOM 2609 C C . ALA A 1 339 ? 105.070 -2.285 492.208 1.00 54.77 339 ALA A C 1
ATOM 2610 O O . ALA A 1 339 ? 104.127 -1.708 492.749 1.00 58.66 339 ALA A O 1
ATOM 2612 N N . MET A 1 340 ? 106.341 -1.985 492.454 1.00 52.34 340 MET A N 1
ATOM 2613 C CA . MET A 1 340 ? 106.711 -0.866 493.309 1.00 54.92 340 MET A CA 1
ATOM 2614 C C . MET A 1 340 ? 106.479 0.448 492.577 1.00 52.65 340 MET A C 1
ATOM 2615 O O . MET A 1 340 ? 106.078 1.445 493.176 1.00 59.38 340 MET A O 1
ATOM 2620 N N . GLY A 1 341 ? 106.733 0.435 491.273 1.00 50.88 341 GLY A N 1
ATOM 2621 C CA . GLY A 1 341 ? 106.632 1.629 490.456 1.00 48.12 341 GLY A CA 1
ATOM 2622 C C . GLY A 1 341 ? 108.002 2.047 489.963 1.00 49.09 341 GLY A C 1
ATOM 2623 O O . GLY A 1 341 ? 108.142 3.021 489.225 1.00 53.49 341 GLY A O 1
ATOM 2624 N N . TRP A 1 342 ? 109.017 1.297 490.377 1.00 48.63 342 TRP A N 1
ATOM 2625 C CA . TRP A 1 342 ? 110.398 1.600 490.024 1.00 51.17 342 TRP A CA 1
ATOM 2626 C C . TRP A 1 342 ? 110.674 1.270 488.564 1.00 51.25 342 TRP A C 1
ATOM 2627 O O . TRP A 1 342 ? 110.280 0.214 488.072 1.00 52.23 342 TRP A O 1
ATOM 2638 N N . GLU A 1 343 ? 111.356 2.178 487.873 1.00 54.45 343 GLU A N 1
ATOM 2639 C CA . GLU A 1 343 ? 111.666 1.984 486.462 1.00 54.10 343 GLU A CA 1
ATOM 2640 C C . GLU A 1 343 ? 112.732 0.912 486.265 1.00 57.65 343 GLU A C 1
ATOM 2641 O O . GLU A 1 343 ? 113.751 0.895 486.957 1.00 60.15 343 GLU A O 1
ATOM 2647 N N . VAL A 1 344 ? 112.484 0.016 485.316 1.00 58.89 344 VAL A N 1
ATOM 2648 C CA . VAL A 1 344 ? 113.421 -1.055 485.003 1.00 57.73 344 VAL A CA 1
ATOM 2649 C C . VAL A 1 344 ? 114.363 -0.637 483.878 1.00 57.82 344 VAL A C 1
ATOM 2650 O O . VAL A 1 344 ? 113.924 -0.153 482.835 1.00 58.91 344 VAL A O 1
ATOM 2654 N N . ASP A 1 345 ? 115.659 -0.822 484.107 1.00 58.25 345 ASP A N 1
ATOM 2655 C CA . ASP A 1 345 ? 116.679 -0.522 483.110 1.00 57.75 345 ASP A CA 1
ATOM 2656 C C . ASP A 1 345 ? 117.979 -1.217 483.496 1.00 60.95 345 ASP A C 1
ATOM 2657 O O . ASP A 1 345 ? 118.810 -0.652 484.207 1.00 63.37 345 ASP A O 1
ATOM 2662 N N . ALA A 1 346 ? 118.142 -2.447 483.020 1.00 59.16 346 ALA A N 1
ATOM 2663 C CA . ALA A 1 346 ? 119.248 -3.305 483.433 1.00 61.61 346 ALA A CA 1
ATOM 2664 C C . ALA A 1 346 ? 120.617 -2.743 483.061 1.00 62.31 346 ALA A C 1
ATOM 2665 O O . ALA A 1 346 ? 121.609 -3.016 483.737 1.00 59.25 346 ALA A O 1
ATOM 2667 N N . THR A 1 347 ? 120.670 -1.956 481.992 1.00 61.72 347 THR A N 1
ATOM 2668 C CA . THR A 1 347 ? 121.934 -1.400 481.519 1.00 63.38 347 THR A CA 1
ATOM 2669 C C . THR A 1 347 ? 122.521 -0.391 482.505 1.00 61.10 347 THR A C 1
ATOM 2670 O O . THR A 1 347 ? 123.708 -0.076 482.444 1.00 61.19 347 THR A O 1
ATOM 2674 N N . ALA A 1 348 ? 121.686 0.108 483.411 1.00 59.38 348 ALA A N 1
ATOM 2675 C CA . ALA A 1 348 ? 122.134 1.057 484.424 1.00 61.75 348 ALA A CA 1
ATOM 2676 C C . ALA A 1 348 ? 122.999 0.373 485.480 1.00 63.08 348 ALA A C 1
ATOM 2677 O O . ALA A 1 348 ? 123.900 0.988 486.049 1.00 61.78 348 ALA A O 1
ATOM 2679 N N . LEU A 1 349 ? 122.718 -0.902 485.737 1.00 62.75 349 LEU A N 1
ATOM 2680 C CA . LEU A 1 349 ? 123.490 -1.681 486.700 1.00 59.63 349 LEU A CA 1
ATOM 2681 C C . LEU A 1 349 ? 124.926 -1.869 486.221 1.00 59.32 349 LEU A C 1
ATOM 2682 O O . LEU A 1 349 ? 125.858 -1.934 487.023 1.00 62.53 349 LEU A O 1
ATOM 2687 N N . ARG A 1 350 ? 125.094 -1.953 484.906 1.00 59.68 350 ARG A N 1
ATOM 2688 C CA . ARG A 1 350 ? 126.414 -2.104 484.309 1.00 58.12 350 ARG A CA 1
ATOM 2689 C C . ARG A 1 350 ? 127.216 -0.817 484.455 1.00 61.88 350 ARG A C 1
ATOM 2690 O O . ARG A 1 350 ? 128.431 -0.850 484.633 1.00 66.61 350 ARG A O 1
ATOM 2698 N N . GLU A 1 351 ? 126.525 0.317 484.386 1.00 59.64 351 GLU A N 1
ATOM 2699 C CA . GLU A 1 351 ? 127.171 1.616 484.529 1.00 59.24 351 GLU A CA 1
ATOM 2700 C C . GLU A 1 351 ? 127.592 1.863 485.973 1.00 60.57 351 GLU A C 1
ATOM 2701 O O . GLU A 1 351 ? 128.646 2.444 486.231 1.00 61.24 351 GLU A O 1
ATOM 2707 N N . LEU A 1 352 ? 126.761 1.418 486.911 1.00 57.19 352 LEU A N 1
ATOM 2708 C CA . LEU A 1 352 ? 127.054 1.577 488.331 1.00 53.53 352 LEU A CA 1
ATOM 2709 C C . LEU A 1 352 ? 128.282 0.765 488.729 1.00 61.15 352 LEU A C 1
ATOM 2710 O O . LEU A 1 352 ? 129.155 1.259 489.439 1.00 62.01 352 LEU A O 1
ATOM 2715 N N . LEU A 1 353 ? 128.345 -0.479 488.263 1.00 61.96 353 LEU A N 1
ATOM 2716 C CA . LEU A 1 353 ? 129.457 -1.366 488.591 1.00 62.69 353 LEU A CA 1
ATOM 2717 C C . LEU A 1 353 ? 130.776 -0.866 488.006 1.00 62.50 353 LEU A C 1
ATOM 2718 O O . LEU A 1 353 ? 131.811 -0.902 488.671 1.00 59.70 353 LEU A O 1
ATOM 2723 N N . VAL A 1 354 ? 130.733 -0.398 486.762 1.00 62.85 354 VAL A N 1
ATOM 2724 C CA . VAL A 1 354 ? 131.921 0.128 486.099 1.00 61.93 354 VAL A CA 1
ATOM 2725 C C . VAL A 1 354 ? 132.371 1.437 486.752 1.00 61.73 354 VAL A C 1
ATOM 2726 O O . VAL A 1 354 ? 133.570 1.701 486.871 1.00 62.26 354 VAL A O 1
ATOM 2730 N N . ARG A 1 355 ? 131.409 2.242 487.192 1.00 58.22 355 ARG A N 1
ATOM 2731 C CA . ARG A 1 355 ? 131.718 3.496 487.873 1.00 58.82 355 ARG A CA 1
ATOM 2732 C C . ARG A 1 355 ? 132.459 3.249 489.184 1.00 58.61 355 ARG A C 1
ATOM 2733 O O . ARG A 1 355 ? 133.428 3.940 489.497 1.00 59.49 355 ARG A O 1
ATOM 2741 N N . ILE A 1 356 ? 131.993 2.264 489.945 1.00 57.82 356 ILE A N 1
ATOM 2742 C CA . ILE A 1 356 ? 132.619 1.905 491.213 1.00 57.11 356 ILE A CA 1
ATOM 2743 C C . ILE A 1 356 ? 134.048 1.417 490.986 1.00 60.65 356 ILE A C 1
ATOM 2744 O O . ILE A 1 356 ? 134.946 1.698 491.781 1.00 60.74 356 ILE A O 1
ATOM 2749 N N . LYS A 1 357 ? 134.253 0.697 489.888 1.00 61.42 357 LYS A N 1
ATOM 2750 C CA . LYS A 1 357 ? 135.581 0.215 489.526 1.00 61.99 357 LYS A CA 1
ATOM 2751 C C . LYS A 1 357 ? 136.527 1.371 489.220 1.00 62.89 357 LYS A C 1
ATOM 2752 O O . LYS A 1 357 ? 137.639 1.430 489.744 1.00 68.96 357 LYS A O 1
ATOM 2758 N N . ASN A 1 358 ? 136.076 2.290 488.372 1.00 60.15 358 ASN A N 1
ATOM 2759 C CA . ASN A 1 358 ? 136.912 3.397 487.920 1.00 60.82 358 ASN A CA 1
ATOM 2760 C C . ASN A 1 358 ? 137.154 4.456 488.990 1.00 59.30 358 ASN A C 1
ATOM 2761 O O . ASN A 1 358 ? 138.297 4.807 489.280 1.00 58.02 358 ASN A O 1
ATOM 2766 N N . GLU A 1 359 ? 136.074 4.962 489.574 1.00 58.85 359 GLU A N 1
ATOM 2767 C CA . GLU A 1 359 ? 136.160 6.101 490.479 1.00 58.03 359 GLU A CA 1
ATOM 2768 C C . GLU A 1 359 ? 136.577 5.730 491.898 1.00 61.21 359 GLU A C 1
ATOM 2769 O O . GLU A 1 359 ? 137.031 6.590 492.653 1.00 67.04 359 GLU A O 1
ATOM 2775 N N . TYR A 1 360 ? 136.430 4.463 492.268 1.00 59.90 360 TYR A N 1
ATOM 2776 C CA . TYR A 1 360 ? 136.657 4.085 493.659 1.00 63.75 360 TYR A CA 1
ATOM 2777 C C . TYR A 1 360 ? 137.525 2.840 493.853 1.00 62.96 360 TYR A C 1
ATOM 2778 O O . TYR A 1 360 ? 138.752 2.939 493.882 1.00 63.72 360 TYR A O 1
ATOM 2787 N N . THR A 1 361 ? 136.902 1.674 493.991 1.00 60.51 361 THR A N 1
ATOM 2788 C CA . THR A 1 361 ? 137.634 0.499 494.458 1.00 60.42 361 THR A CA 1
ATOM 2789 C C . THR A 1 361 ? 137.699 -0.671 493.473 1.00 66.11 361 THR A C 1
ATOM 2790 O O . THR A 1 361 ? 136.845 -0.822 492.598 1.00 67.64 361 THR A O 1
ATOM 2794 N N . ASP A 1 362 ? 138.728 -1.499 493.641 1.00 67.92 362 ASP A N 1
ATOM 2795 C CA . ASP A 1 362 ? 138.948 -2.673 492.802 1.00 68.79 362 ASP A CA 1
ATOM 2796 C C . ASP A 1 362 ? 138.733 -3.957 493.612 1.00 67.38 362 ASP A C 1
ATOM 2797 O O . ASP A 1 362 ? 138.952 -5.066 493.121 1.00 66.92 362 ASP A O 1
ATOM 2802 N N . ILE A 1 363 ? 138.292 -3.803 494.857 1.00 64.29 363 ILE A N 1
ATOM 2803 C CA . ILE A 1 363 ? 138.013 -4.953 495.713 1.00 62.62 363 ILE A CA 1
ATOM 2804 C C . ILE A 1 363 ? 136.859 -5.777 495.145 1.00 61.87 363 ILE A C 1
ATOM 2805 O O . ILE A 1 363 ? 136.060 -5.263 494.360 1.00 61.80 363 ILE A O 1
ATOM 2810 N N . PRO A 1 364 ? 136.786 -7.068 495.518 1.00 59.59 364 PRO A N 1
ATOM 2811 C CA . PRO A 1 364 ? 135.663 -7.929 495.130 1.00 59.66 364 PRO A CA 1
ATOM 2812 C C . PRO A 1 364 ? 134.302 -7.296 495.406 1.00 61.41 364 PRO A C 1
ATOM 2813 O O . PRO A 1 364 ? 134.101 -6.701 496.465 1.00 60.79 364 PRO A O 1
ATOM 2817 N N . LEU A 1 365 ? 133.385 -7.419 494.451 1.00 61.61 365 LEU A N 1
ATOM 2818 C CA . LEU A 1 365 ? 132.045 -6.865 494.597 1.00 58.26 365 LEU A CA 1
ATOM 2819 C C . LEU A 1 365 ? 130.987 -7.964 494.589 1.00 55.78 365 LEU A C 1
ATOM 2820 O O . LEU A 1 365 ? 131.182 -9.025 493.995 1.00 55.50 365 LEU A O 1
ATOM 2825 N N . TYR A 1 366 ? 129.869 -7.701 495.258 1.00 53.52 366 TYR A N 1
ATOM 2826 C CA . TYR A 1 366 ? 128.753 -8.637 495.309 1.00 53.57 366 TYR A CA 1
ATOM 2827 C C . TYR A 1 366 ? 127.426 -7.909 495.135 1.00 51.67 366 TYR A C 1
ATOM 2828 O O . TYR A 1 366 ? 127.139 -6.954 495.855 1.00 52.83 366 TYR A O 1
ATOM 2837 N N . ILE A 1 367 ? 126.617 -8.356 494.181 1.00 48.76 367 ILE A N 1
ATOM 2838 C CA . ILE A 1 367 ? 125.250 -7.864 494.088 1.00 53.56 367 ILE A CA 1
ATOM 2839 C C . ILE A 1 367 ? 124.445 -8.507 495.212 1.00 54.21 367 ILE A C 1
ATOM 2840 O O . ILE A 1 367 ? 123.896 -9.598 495.055 1.00 54.34 367 ILE A O 1
ATOM 2845 N N . THR A 1 368 ? 124.399 -7.832 496.356 1.00 51.29 368 THR A N 1
ATOM 2846 C CA . THR A 1 368 ? 123.771 -8.386 497.548 1.00 51.00 368 THR A CA 1
ATOM 2847 C C . THR A 1 368 ? 122.248 -8.340 497.478 1.00 51.82 368 THR A C 1
ATOM 2848 O O . THR A 1 368 ? 121.570 -9.163 498.092 1.00 52.14 368 THR A O 1
ATOM 2852 N N . GLU A 1 369 ? 121.710 -7.376 496.738 1.00 51.52 369 GLU A N 1
ATOM 2853 C CA . GLU A 1 369 ? 120.268 -7.304 496.524 1.00 54.15 369 GLU A CA 1
ATOM 2854 C C . GLU A 1 369 ? 119.919 -6.860 495.111 1.00 55.80 369 GLU A C 1
ATOM 2855 O O . GLU A 1 369 ? 120.222 -5.737 494.706 1.00 57.54 369 GLU A O 1
ATOM 2861 N N . ASN A 1 370 ? 119.282 -7.755 494.365 1.00 53.46 370 ASN A N 1
ATOM 2862 C CA . ASN A 1 370 ? 118.681 -7.404 493.089 1.00 50.41 370 ASN A CA 1
ATOM 2863 C C . ASN A 1 370 ? 117.451 -8.262 492.848 1.00 54.31 370 ASN A C 1
ATOM 2864 O O . ASN A 1 370 ? 117.479 -9.477 493.041 1.00 56.10 370 ASN A O 1
ATOM 2869 N N . GLY A 1 371 ? 116.368 -7.618 492.437 1.00 54.90 371 GLY A N 1
ATOM 2870 C CA . GLY A 1 371 ? 115.111 -8.304 492.221 1.00 48.71 371 GLY A CA 1
ATOM 2871 C C . GLY A 1 371 ? 114.019 -7.302 491.926 1.00 51.61 371 GLY A C 1
ATOM 2872 O O . GLY A 1 371 ? 114.278 -6.105 491.811 1.00 54.05 371 GLY A O 1
ATOM 2873 N N . ALA A 1 372 ? 112.792 -7.790 491.801 1.00 50.82 372 ALA A N 1
ATOM 2874 C CA . ALA A 1 372 ? 111.672 -6.921 491.478 1.00 53.36 372 ALA A CA 1
ATOM 2875 C C . ALA A 1 372 ? 110.417 -7.359 492.213 1.00 50.08 372 ALA A C 1
ATOM 2876 O O . ALA A 1 372 ? 110.328 -8.487 492.696 1.00 49.88 372 ALA A O 1
ATOM 2878 N N . ALA A 1 373 ? 109.451 -6.454 492.305 1.00 47.95 373 ALA A N 1
ATOM 2879 C CA . ALA A 1 373 ? 108.165 -6.783 492.894 1.00 46.02 373 ALA A CA 1
ATOM 2880 C C . ALA A 1 373 ? 107.120 -6.915 491.798 1.00 52.96 373 ALA A C 1
ATOM 2881 O O . ALA A 1 373 ? 107.058 -6.095 490.881 1.00 51.65 373 ALA A O 1
ATOM 2883 N N . TYR A 1 374 ? 106.315 -7.965 491.892 1.00 51.78 374 TYR A N 1
ATOM 2884 C CA . TYR A 1 374 ? 105.216 -8.173 490.965 1.00 44.82 374 TYR A CA 1
ATOM 2885 C C . TYR A 1 374 ? 104.025 -8.744 491.719 1.00 50.81 374 TYR A C 1
ATOM 2886 O O . TYR A 1 374 ? 104.150 -9.147 492.875 1.00 54.62 374 TYR A O 1
ATOM 2895 N N . HIS A 1 375 ? 102.869 -8.768 491.069 1.00 52.02 375 HIS A N 1
ATOM 2896 C CA . HIS A 1 375 ? 101.649 -9.216 491.723 1.00 52.55 375 HIS A CA 1
ATOM 2897 C C . HIS A 1 375 ? 101.393 -10.690 491.440 1.00 53.55 375 HIS A C 1
ATOM 2898 O O . HIS A 1 375 ? 100.609 -11.044 490.559 1.00 57.24 375 HIS A O 1
ATOM 2905 N N . ASP A 1 376 ? 102.069 -11.544 492.202 1.00 54.44 376 ASP A N 1
ATOM 2906 C CA . ASP A 1 376 ? 101.978 -12.986 492.024 1.00 51.04 376 ASP A CA 1
ATOM 2907 C C . ASP A 1 376 ? 100.656 -13.531 492.547 1.00 51.17 376 ASP A C 1
ATOM 2908 O O . ASP A 1 376 ? 99.953 -12.865 493.308 1.00 47.35 376 ASP A O 1
ATOM 2913 N N . TYR A 1 377 ? 100.324 -14.750 492.134 1.00 50.44 377 TYR A N 1
ATOM 2914 C CA . TYR A 1 377 ? 99.088 -15.390 492.561 1.00 51.88 377 TYR A CA 1
ATOM 2915 C C . TYR A 1 377 ? 99.159 -16.903 492.395 1.00 51.85 377 TYR A C 1
ATOM 2916 O O . TYR A 1 377 ? 99.718 -17.407 491.421 1.00 55.90 377 TYR A O 1
ATOM 2925 N N . VAL A 1 378 ? 98.595 -17.620 493.359 1.00 51.63 378 VAL A N 1
ATOM 2926 C CA . VAL A 1 378 ? 98.502 -19.069 493.275 1.00 51.61 378 VAL A CA 1
ATOM 2927 C C . VAL A 1 378 ? 97.336 -19.444 492.371 1.00 52.52 378 VAL A C 1
ATOM 2928 O O . VAL A 1 378 ? 96.191 -19.081 492.641 1.00 56.10 378 VAL A O 1
ATOM 2932 N N . ASN A 1 379 ? 97.629 -20.161 491.291 1.00 52.25 379 ASN A N 1
ATOM 2933 C CA . ASN A 1 379 ? 96.599 -20.539 490.331 1.00 51.05 379 ASN A CA 1
ATOM 2934 C C . ASN A 1 379 ? 95.906 -21.845 490.707 1.00 53.88 379 ASN A C 1
ATOM 2935 O O . ASN A 1 379 ? 96.110 -22.376 491.799 1.00 51.32 379 ASN A O 1
ATOM 2940 N N . ALA A 1 380 ? 95.088 -22.359 489.795 1.00 56.67 380 ALA A N 1
ATOM 2941 C CA . ALA A 1 380 ? 94.375 -23.608 490.025 1.00 50.56 380 ALA A CA 1
ATOM 2942 C C . ALA A 1 380 ? 95.336 -24.792 490.035 1.00 54.48 380 ALA A C 1
ATOM 2943 O O . ALA A 1 380 ? 95.107 -25.782 490.729 1.00 57.81 380 ALA A O 1
ATOM 2945 N N . SER A 1 381 ? 96.413 -24.680 489.264 1.00 56.70 381 SER A N 1
ATOM 2946 C CA . SER A 1 381 ? 97.405 -25.746 489.172 1.00 56.36 381 SER A CA 1
ATOM 2947 C C . SER A 1 381 ? 98.331 -25.760 490.387 1.00 57.87 381 SER A C 1
ATOM 2948 O O . SER A 1 381 ? 99.131 -26.680 490.557 1.00 56.51 381 SER A O 1
ATOM 2951 N N . GLY A 1 382 ? 98.218 -24.735 491.226 1.00 56.30 382 GLY A N 1
ATOM 2952 C CA . GLY A 1 382 ? 99.004 -24.650 492.443 1.00 53.04 382 GLY A CA 1
ATOM 2953 C C . GLY A 1 382 ? 100.338 -23.960 492.243 1.00 55.61 382 GLY A C 1
ATOM 2954 O O . GLY A 1 382 ? 101.121 -23.819 493.184 1.00 54.72 382 GLY A O 1
ATOM 2955 N N . ASP A 1 383 ? 100.598 -23.524 491.015 1.00 52.44 383 ASP A N 1
ATOM 2956 C CA . ASP A 1 383 ? 101.865 -22.881 490.686 1.00 56.17 383 ASP A CA 1
ATOM 2957 C C . ASP A 1 383 ? 101.809 -21.370 490.882 1.00 53.29 383 ASP A C 1
ATOM 2958 O O . ASP A 1 383 ? 100.736 -20.785 491.028 1.00 51.55 383 ASP A O 1
ATOM 2963 N N . VAL A 1 384 ? 102.982 -20.746 490.888 1.00 52.42 384 VAL A N 1
ATOM 2964 C CA . VAL A 1 384 ? 103.086 -19.295 490.917 1.00 51.22 384 VAL A CA 1
ATOM 2965 C C . VAL A 1 384 ? 104.042 -18.858 489.812 1.00 52.88 384 VAL A C 1
ATOM 2966 O O . VAL A 1 384 ? 105.249 -18.740 490.030 1.00 51.65 384 VAL A O 1
ATOM 2970 N N . LYS A 1 385 ? 103.499 -18.646 488.616 1.00 53.68 385 LYS A N 1
ATOM 2971 C CA . LYS A 1 385 ? 104.310 -18.261 487.466 1.00 54.76 385 LYS A CA 1
ATOM 2972 C C . LYS A 1 385 ? 104.603 -16.765 487.480 1.00 55.71 385 LYS A C 1
ATOM 2973 O O . LYS A 1 385 ? 103.688 -15.946 487.561 1.00 53.43 385 LYS A O 1
ATOM 2979 N N . ASP A 1 386 ? 105.883 -16.415 487.397 1.00 57.84 386 ASP A N 1
ATOM 2980 C CA . ASP A 1 386 ? 106.303 -15.017 487.434 1.00 57.21 386 ASP A CA 1
ATOM 2981 C C . ASP A 1 386 ? 107.305 -14.701 486.323 1.00 58.37 386 ASP A C 1
ATOM 2982 O O . ASP A 1 386 ? 108.494 -14.514 486.585 1.00 54.90 386 ASP A O 1
ATOM 2987 N N . PRO A 1 387 ? 106.818 -14.626 485.074 1.00 61.17 387 PRO A N 1
ATOM 2988 C CA . PRO A 1 387 ? 107.676 -14.433 483.899 1.00 59.79 387 PRO A CA 1
ATOM 2989 C C . PRO A 1 387 ? 108.394 -13.085 483.889 1.00 58.49 387 PRO A C 1
ATOM 2990 O O . PRO A 1 387 ? 109.551 -13.016 483.472 1.00 58.24 387 PRO A O 1
ATOM 2994 N N . GLU A 1 388 ? 107.718 -12.033 484.342 1.00 57.40 388 GLU A N 1
ATOM 2995 C CA . GLU A 1 388 ? 108.307 -10.697 484.363 1.00 59.16 388 GLU A CA 1
ATOM 2996 C C . GLU A 1 388 ? 109.478 -10.611 485.335 1.00 57.29 388 GLU A C 1
ATOM 2997 O O . GLU A 1 388 ? 110.383 -9.794 485.157 1.00 58.92 388 GLU A O 1
ATOM 3003 N N . ARG A 1 389 ? 109.456 -11.453 486.363 1.00 55.17 389 ARG A N 1
ATOM 3004 C CA . ARG A 1 389 ? 110.542 -11.496 487.334 1.00 54.44 389 ARG A CA 1
ATOM 3005 C C . ARG A 1 389 ? 111.740 -12.236 486.755 1.00 56.22 389 ARG A C 1
ATOM 3006 O O . ARG A 1 389 ? 112.889 -11.884 487.022 1.00 56.52 389 ARG A O 1
ATOM 3014 N N . ILE A 1 390 ? 111.464 -13.267 485.964 1.00 56.65 390 ILE A N 1
ATOM 3015 C CA . ILE A 1 390 ? 112.513 -13.991 485.260 1.00 53.92 390 ILE A CA 1
ATOM 3016 C C . ILE A 1 390 ? 113.139 -13.082 484.208 1.00 57.42 390 ILE A C 1
ATOM 3017 O O . ILE A 1 390 ? 114.359 -13.055 484.042 1.00 54.69 390 ILE A O 1
ATOM 3022 N N . THR A 1 391 ? 112.292 -12.329 483.510 1.00 58.46 391 THR A N 1
ATOM 3023 C CA . THR A 1 391 ? 112.749 -11.361 482.520 1.00 58.40 391 THR A CA 1
ATOM 3024 C C . THR A 1 391 ? 113.621 -10.292 483.172 1.00 57.86 391 THR A C 1
ATOM 3025 O O . THR A 1 391 ? 114.656 -9.903 482.628 1.00 57.37 391 THR A O 1
ATOM 3029 N N . TYR A 1 392 ? 113.195 -9.826 484.343 1.00 57.05 392 TYR A N 1
ATOM 3030 C CA . TYR A 1 392 ? 113.948 -8.833 485.100 1.00 53.55 392 TYR A CA 1
ATOM 3031 C C . TYR A 1 392 ? 115.334 -9.358 485.455 1.00 58.29 392 TYR A C 1
ATOM 3032 O O . TYR A 1 392 ? 116.347 -8.790 485.044 1.00 59.29 392 TYR A O 1
ATOM 3041 N N . LEU A 1 393 ? 115.361 -10.443 486.225 1.00 58.36 393 LEU A N 1
ATOM 3042 C CA . LEU A 1 393 ? 116.603 -11.045 486.700 1.00 54.08 393 LEU A CA 1
ATOM 3043 C C . LEU A 1 393 ? 117.563 -11.374 485.560 1.00 55.27 393 LEU A C 1
ATOM 3044 O O . LEU A 1 393 ? 118.769 -11.159 485.676 1.00 57.41 393 LEU A O 1
ATOM 3049 N N . ASN A 1 394 ? 117.021 -11.889 484.461 1.00 56.16 394 ASN A N 1
ATOM 3050 C CA . ASN A 1 394 ? 117.830 -12.233 483.297 1.00 56.40 394 ASN A CA 1
ATOM 3051 C C . ASN A 1 394 ? 118.544 -11.019 482.716 1.00 57.34 394 ASN A C 1
ATOM 3052 O O . ASN A 1 394 ? 119.755 -11.045 482.499 1.00 58.17 394 ASN A O 1
ATOM 3057 N N . ASP A 1 395 ? 117.783 -9.958 482.468 1.00 58.06 395 ASP A N 1
ATOM 3058 C CA . ASP A 1 395 ? 118.325 -8.742 481.873 1.00 59.40 395 ASP A CA 1
ATOM 3059 C C . ASP A 1 395 ? 119.394 -8.109 482.757 1.00 61.31 395 ASP A C 1
ATOM 3060 O O . ASP A 1 395 ? 120.382 -7.571 482.257 1.00 61.55 395 ASP A O 1
ATOM 3065 N N . HIS A 1 396 ? 119.196 -8.178 484.070 1.00 61.84 396 HIS A N 1
ATOM 3066 C CA . HIS A 1 396 ? 120.165 -7.629 485.013 1.00 59.52 396 HIS A CA 1
ATOM 3067 C C . HIS A 1 396 ? 121.400 -8.515 485.110 1.00 60.65 396 HIS A C 1
ATOM 3068 O O . HIS A 1 396 ? 122.510 -8.024 485.315 1.00 63.63 396 HIS A O 1
ATOM 3075 N N . LEU A 1 397 ? 121.207 -9.822 484.958 1.00 60.62 397 LEU A N 1
ATOM 3076 C CA . LEU A 1 397 ? 122.327 -10.755 484.951 1.00 57.24 397 LEU A CA 1
ATOM 3077 C C . LEU A 1 397 ? 123.110 -10.644 483.648 1.00 60.75 397 LEU A C 1
ATOM 3078 O O . LEU A 1 397 ? 124.324 -10.853 483.624 1.00 57.94 397 LEU A O 1
ATOM 3083 N N . GLU A 1 398 ? 122.412 -10.311 482.566 1.00 62.91 398 GLU A N 1
ATOM 3084 C CA . GLU A 1 398 ? 123.067 -10.059 481.287 1.00 64.10 398 GLU A CA 1
ATOM 3085 C C . GLU A 1 398 ? 123.951 -8.822 481.385 1.00 60.54 398 GLU A C 1
ATOM 3086 O O . GLU A 1 398 ? 125.007 -8.748 480.757 1.00 59.63 398 GLU A O 1
ATOM 3092 N N . ALA A 1 399 ? 123.511 -7.854 482.180 1.00 58.31 399 ALA A N 1
ATOM 3093 C CA . ALA A 1 399 ? 124.278 -6.635 482.400 1.00 62.98 399 ALA A CA 1
ATOM 3094 C C . ALA A 1 399 ? 125.474 -6.909 483.305 1.00 63.29 399 ALA A C 1
ATOM 3095 O O . ALA A 1 399 ? 126.507 -6.246 483.204 1.00 65.66 399 ALA A O 1
ATOM 3097 N N . CYS A 1 400 ? 125.325 -7.888 484.192 1.00 59.13 400 CYS A N 1
ATOM 3098 C CA . CYS A 1 400 ? 126.415 -8.291 485.072 1.00 59.50 400 CYS A CA 1
ATOM 3099 C C . CYS A 1 400 ? 127.534 -8.944 484.269 1.00 63.35 400 CYS A C 1
ATOM 3100 O O . CYS A 1 400 ? 128.713 -8.683 484.510 1.00 61.90 400 CYS A O 1
ATOM 3103 N N . LEU A 1 401 ? 127.156 -9.788 483.313 1.00 63.89 401 LEU A N 1
ATOM 3104 C CA . LEU A 1 401 ? 128.121 -10.425 482.421 1.00 60.83 401 LEU A CA 1
ATOM 3105 C C . LEU A 1 401 ? 128.873 -9.379 481.608 1.00 62.74 401 LEU A C 1
ATOM 3106 O O . LEU A 1 401 ? 130.036 -9.573 481.252 1.00 61.73 401 LEU A O 1
ATOM 3111 N N . GLY A 1 402 ? 128.199 -8.272 481.315 1.00 66.59 402 GLY A N 1
ATOM 3112 C CA . GLY A 1 402 ? 128.826 -7.157 480.633 1.00 64.46 402 GLY A CA 1
ATOM 3113 C C . GLY A 1 402 ? 129.834 -6.481 481.540 1.00 63.14 402 GLY A C 1
ATOM 3114 O O . GLY A 1 402 ? 130.949 -6.170 481.122 1.00 64.98 402 GLY A O 1
ATOM 3115 N N . ALA A 1 403 ? 129.436 -6.259 482.789 1.00 61.15 403 ALA A N 1
ATOM 3116 C CA . ALA A 1 403 ? 130.315 -5.662 483.787 1.00 61.41 403 ALA A CA 1
ATOM 3117 C C . ALA A 1 403 ? 131.553 -6.523 484.003 1.00 61.64 403 ALA A C 1
ATOM 3118 O O . ALA A 1 403 ? 132.671 -6.013 484.075 1.00 64.28 403 ALA A O 1
ATOM 3120 N N . ILE A 1 404 ? 131.342 -7.831 484.100 1.00 64.01 404 ILE A N 1
ATOM 3121 C CA . ILE A 1 404 ? 132.429 -8.784 484.295 1.00 61.25 404 ILE A CA 1
ATOM 3122 C C . ILE A 1 404 ? 133.372 -8.782 483.090 1.00 62.73 404 ILE A C 1
ATOM 3123 O O . ILE A 1 404 ? 134.589 -8.908 483.238 1.00 62.67 404 ILE A O 1
ATOM 3128 N N . ASP A 1 405 ? 132.801 -8.619 481.900 1.00 65.49 405 ASP A N 1
ATOM 3129 C CA . ASP A 1 405 ? 133.585 -8.511 480.675 1.00 63.90 405 ASP A CA 1
ATOM 3130 C C . ASP A 1 405 ? 134.334 -7.180 480.675 1.00 62.85 405 ASP A C 1
ATOM 3131 O O . ASP A 1 405 ? 135.488 -7.108 480.253 1.00 66.64 405 ASP A O 1
ATOM 3136 N N . ASP A 1 406 ? 133.678 -6.133 481.166 1.00 62.13 406 ASP A N 1
ATOM 3137 C CA . ASP A 1 406 ? 134.262 -4.793 481.180 1.00 67.44 406 ASP A CA 1
ATOM 3138 C C . ASP A 1 406 ? 135.516 -4.708 482.049 1.00 67.24 406 ASP A C 1
ATOM 3139 O O . ASP A 1 406 ? 136.393 -3.880 481.803 1.00 65.98 406 ASP A O 1
ATOM 3144 N N . GLY A 1 407 ? 135.595 -5.565 483.063 1.00 63.20 407 GLY A N 1
ATOM 3145 C CA . GLY A 1 407 ? 136.753 -5.605 483.937 1.00 60.11 407 GLY A CA 1
ATOM 3146 C C . GLY A 1 407 ? 136.404 -5.424 485.402 1.00 65.77 407 GLY A C 1
ATOM 3147 O O . GLY A 1 407 ? 137.287 -5.375 486.258 1.00 64.76 407 GLY A O 1
ATOM 3148 N N . VAL A 1 408 ? 135.110 -5.326 485.690 1.00 62.09 408 VAL A N 1
ATOM 3149 C CA . VAL A 1 408 ? 134.638 -5.154 487.060 1.00 59.75 408 VAL A CA 1
ATOM 3150 C C . VAL A 1 408 ? 134.845 -6.433 487.869 1.00 62.46 408 VAL A C 1
ATOM 3151 O O . VAL A 1 408 ? 134.578 -7.533 487.385 1.00 61.17 408 VAL A O 1
ATOM 3155 N N . ASN A 1 409 ? 135.326 -6.282 489.099 1.00 64.68 409 ASN A N 1
ATOM 3156 C CA . ASN A 1 409 ? 135.599 -7.426 489.962 1.00 62.66 409 ASN A CA 1
ATOM 3157 C C . ASN A 1 409 ? 134.344 -7.923 490.679 1.00 61.49 409 ASN A C 1
ATOM 3158 O O . ASN A 1 409 ? 134.260 -7.883 491.906 1.00 60.55 409 ASN A O 1
ATOM 3163 N N . LEU A 1 410 ? 133.371 -8.390 489.902 1.00 60.53 410 LEU A N 1
ATOM 3164 C CA . LEU A 1 410 ? 132.131 -8.925 490.457 1.00 60.96 410 LEU A CA 1
ATOM 3165 C C . LEU A 1 410 ? 132.244 -10.432 490.664 1.00 61.29 410 LEU A C 1
ATOM 3166 O O . LEU A 1 410 ? 132.412 -11.185 489.705 1.00 63.62 410 LEU A O 1
ATOM 3171 N N . GLN A 1 411 ? 132.144 -10.868 491.916 1.00 60.40 411 GLN A N 1
ATOM 3172 C CA . GLN A 1 411 ? 132.385 -12.268 492.252 1.00 62.18 411 GLN A CA 1
ATOM 3173 C C . GLN A 1 411 ? 131.168 -12.962 492.863 1.00 59.32 411 GLN A C 1
ATOM 3174 O O . GLN A 1 411 ? 131.278 -14.079 493.369 1.00 58.09 411 GLN A O 1
ATOM 3180 N N . GLY A 1 412 ? 130.012 -12.309 492.813 1.00 57.11 412 GLY A N 1
ATOM 3181 C CA . GLY A 1 412 ? 128.808 -12.882 493.388 1.00 56.31 412 GLY A CA 1
ATOM 3182 C C . GLY A 1 412 ? 127.516 -12.202 492.977 1.00 57.37 412 GLY A C 1
ATOM 3183 O O . GLY A 1 412 ? 127.530 -11.172 492.305 1.00 58.42 412 GLY A O 1
ATOM 3184 N N . TYR A 1 413 ? 126.395 -12.783 493.395 1.00 54.94 413 TYR A N 1
ATOM 3185 C CA . TYR A 1 413 ? 125.075 -12.271 493.040 1.00 50.39 413 TYR A CA 1
ATOM 3186 C C . TYR A 1 413 ? 124.000 -12.855 493.952 1.00 51.56 413 TYR A C 1
ATOM 3187 O O . TYR A 1 413 ? 123.882 -14.073 494.084 1.00 57.09 413 TYR A O 1
ATOM 3196 N N . PHE A 1 414 ? 123.218 -11.982 494.579 1.00 49.95 414 PHE A N 1
ATOM 3197 C CA . PHE A 1 414 ? 122.165 -12.410 495.497 1.00 49.84 414 PHE A CA 1
ATOM 3198 C C . PHE A 1 414 ? 120.803 -11.853 495.092 1.00 49.01 414 PHE A C 1
ATOM 3199 O O . PHE A 1 414 ? 120.647 -10.647 494.908 1.00 53.58 414 PHE A O 1
ATOM 3207 N N . ILE A 1 415 ? 119.818 -12.736 494.963 1.00 49.22 415 ILE A N 1
ATOM 3208 C CA . ILE A 1 415 ? 118.466 -12.320 494.607 1.00 54.56 415 ILE A CA 1
ATOM 3209 C C . ILE A 1 415 ? 117.661 -11.906 495.830 1.00 52.59 415 ILE A C 1
ATOM 3210 O O . ILE A 1 415 ? 117.573 -12.648 496.808 1.00 52.30 415 ILE A O 1
ATOM 3215 N N . TRP A 1 416 ? 117.077 -10.715 495.770 1.00 52.61 416 TRP A N 1
ATOM 3216 C CA . TRP A 1 416 ? 116.088 -10.312 496.757 1.00 53.62 416 TRP A CA 1
ATOM 3217 C C . TRP A 1 416 ? 114.693 -10.612 496.222 1.00 52.63 416 TRP A C 1
ATOM 3218 O O . TRP A 1 416 ? 114.288 -10.062 495.198 1.00 57.39 416 TRP A O 1
ATOM 3229 N N . SER A 1 417 ? 113.958 -11.484 496.906 1.00 51.51 417 SER A N 1
ATOM 3230 C CA . SER A 1 417 ? 114.432 -12.141 498.118 1.00 51.96 417 SER A CA 1
ATOM 3231 C C . SER A 1 417 ? 114.200 -13.647 498.035 1.00 53.42 417 SER A C 1
ATOM 3232 O O . SER A 1 417 ? 113.829 -14.168 496.983 1.00 54.07 417 SER A O 1
ATOM 3235 N N . LEU A 1 418 ? 114.423 -14.346 499.142 1.00 50.13 418 LEU A N 1
ATOM 3236 C CA . LEU A 1 418 ? 114.107 -15.766 499.207 1.00 48.23 418 LEU A CA 1
ATOM 3237 C C . LEU A 1 418 ? 112.608 -15.950 499.394 1.00 50.99 418 LEU A C 1
ATOM 3238 O O . LEU A 1 418 ? 111.973 -16.722 498.677 1.00 55.53 418 LEU A O 1
ATOM 3243 N N . LEU A 1 419 ? 112.047 -15.225 500.356 1.00 48.17 419 LEU A N 1
ATOM 3244 C CA . LEU A 1 419 ? 110.632 -15.340 500.683 1.00 49.82 419 LEU A CA 1
ATOM 3245 C C . LEU A 1 419 ? 109.868 -14.049 500.403 1.00 51.82 419 LEU A C 1
ATOM 3246 O O . LEU A 1 419 ? 110.412 -12.953 500.540 1.00 52.80 419 LEU A O 1
ATOM 3251 N N . ASP A 1 420 ? 108.606 -14.185 500.004 1.00 51.42 420 ASP A N 1
ATOM 3252 C CA . ASP A 1 420 ? 107.703 -13.043 499.935 1.00 51.70 420 ASP A CA 1
ATOM 3253 C C . ASP A 1 420 ? 107.505 -12.499 501.342 1.00 51.12 420 ASP A C 1
ATOM 3254 O O . ASP A 1 420 ? 106.745 -13.063 502.128 1.00 53.92 420 ASP A O 1
ATOM 3259 N N . ASN A 1 421 ? 108.187 -11.406 501.662 1.00 51.18 421 ASN A N 1
ATOM 3260 C CA . ASN A 1 421 ? 108.225 -10.930 503.038 1.00 50.62 421 ASN A CA 1
ATOM 3261 C C . ASN A 1 421 ? 107.542 -9.590 503.283 1.00 50.92 421 ASN A C 1
ATOM 3262 O O . ASN A 1 421 ? 106.875 -9.034 502.410 1.00 52.01 421 ASN A O 1
ATOM 3267 N N . PHE A 1 422 ? 107.724 -9.096 504.502 1.00 50.11 422 PHE A N 1
ATOM 3268 C CA . PHE A 1 422 ? 107.235 -7.795 504.927 1.00 49.10 422 PHE A CA 1
ATOM 3269 C C . PHE A 1 422 ? 108.020 -6.692 504.222 1.00 49.15 422 PHE A C 1
ATOM 3270 O O . PHE A 1 422 ? 109.127 -6.350 504.636 1.00 48.87 422 PHE A O 1
ATOM 3278 N N . GLU A 1 423 ? 107.455 -6.150 503.145 1.00 51.50 423 GLU A N 1
ATOM 3279 C CA . GLU A 1 423 ? 108.113 -5.083 502.396 1.00 51.69 423 GLU A CA 1
ATOM 3280 C C . GLU A 1 423 ? 107.904 -3.745 503.106 1.00 51.19 423 GLU A C 1
ATOM 3281 O O . GLU A 1 423 ? 107.231 -2.844 502.600 1.00 46.26 423 GLU A O 1
ATOM 3287 N N . TRP A 1 424 ? 108.471 -3.661 504.308 1.00 52.28 424 TRP A N 1
ATOM 3288 C CA . TRP A 1 424 ? 108.572 -2.433 505.092 1.00 47.19 424 TRP A CA 1
ATOM 3289 C C . TRP A 1 424 ? 107.326 -1.549 505.057 1.00 47.35 424 TRP A C 1
ATOM 3290 O O . TRP A 1 424 ? 106.305 -1.884 505.658 1.00 50.25 424 TRP A O 1
ATOM 3301 N N . GLY A 1 425 ? 107.411 -0.425 504.352 1.00 43.33 425 GLY A N 1
ATOM 3302 C CA . GLY A 1 425 ? 106.304 0.512 504.281 1.00 42.97 425 GLY A CA 1
ATOM 3303 C C . GLY A 1 425 ? 105.066 -0.052 503.608 1.00 48.95 425 GLY A C 1
ATOM 3304 O O . GLY A 1 425 ? 103.941 0.319 503.947 1.00 45.62 425 GLY A O 1
ATOM 3305 N N . PHE A 1 426 ? 105.272 -0.959 502.659 1.00 50.89 426 PHE A N 1
ATOM 3306 C CA . PHE A 1 426 ? 104.176 -1.498 501.860 1.00 48.89 426 PHE A CA 1
ATOM 3307 C C . PHE A 1 426 ? 103.603 -2.789 502.438 1.00 50.46 426 PHE A C 1
ATOM 3308 O O . PHE A 1 426 ? 102.807 -3.465 501.786 1.00 49.17 426 PHE A O 1
ATOM 3316 N N . GLY A 1 427 ? 104.006 -3.125 503.661 1.00 52.23 427 GLY A N 1
ATOM 3317 C CA . GLY A 1 427 ? 103.513 -4.316 504.331 1.00 49.46 427 GLY A CA 1
ATOM 3318 C C . GLY A 1 427 ? 103.777 -5.587 503.550 1.00 48.98 427 GLY A C 1
ATOM 3319 O O . GLY A 1 427 ? 104.857 -5.768 502.992 1.00 52.09 427 GLY A O 1
ATOM 3320 N N . TYR A 1 428 ? 102.783 -6.469 503.506 1.00 49.97 428 TYR A N 1
ATOM 3321 C CA . TYR A 1 428 ? 102.902 -7.717 502.761 1.00 51.55 428 TYR A CA 1
ATOM 3322 C C . TYR A 1 428 ? 102.289 -7.588 501.368 1.00 54.18 428 TYR A C 1
ATOM 3323 O O . TYR A 1 428 ? 102.234 -8.560 500.616 1.00 56.24 428 TYR A O 1
ATOM 3332 N N . SER A 1 429 ? 101.836 -6.383 501.031 1.00 54.51 429 SER A N 1
ATOM 3333 C CA . SER A 1 429 ? 101.124 -6.149 499.776 1.00 52.91 429 SER A CA 1
ATOM 3334 C C . SER A 1 429 ? 102.039 -6.229 498.554 1.00 55.72 429 SER A C 1
ATOM 3335 O O . SER A 1 429 ? 101.577 -6.494 497.443 1.00 56.02 429 SER A O 1
ATOM 3338 N N . ARG A 1 430 ? 103.331 -5.992 498.760 1.00 52.20 430 ARG A N 1
ATOM 3339 C CA . ARG A 1 430 ? 104.315 -6.124 497.690 1.00 50.10 430 ARG A CA 1
ATOM 3340 C C . ARG A 1 430 ? 105.156 -7.380 497.913 1.00 53.48 430 ARG A C 1
ATOM 3341 O O . ARG A 1 430 ? 105.577 -7.659 499.035 1.00 55.37 430 ARG A O 1
ATOM 3349 N N . ARG A 1 431 ? 105.395 -8.139 496.847 1.00 51.80 431 ARG A N 1
ATOM 3350 C CA . ARG A 1 431 ? 106.062 -9.433 496.968 1.00 47.45 431 ARG A CA 1
ATOM 3351 C C . ARG A 1 431 ? 107.299 -9.547 496.076 1.00 48.13 431 ARG A C 1
ATOM 3352 O O . ARG A 1 431 ? 107.200 -9.513 494.850 1.00 48.66 431 ARG A O 1
ATOM 3360 N N . PHE A 1 432 ? 108.461 -9.701 496.708 1.00 49.30 432 PHE A N 1
ATOM 3361 C CA . PHE A 1 432 ? 109.746 -9.702 496.009 1.00 47.96 432 PHE A CA 1
ATOM 3362 C C . PHE A 1 432 ? 110.338 -11.093 495.789 1.00 51.64 432 PHE A C 1
ATOM 3363 O O . PHE A 1 432 ? 111.155 -11.290 494.889 1.00 53.71 432 PHE A O 1
ATOM 3371 N N . GLY A 1 433 ? 109.934 -12.050 496.618 1.00 53.11 433 GLY A N 1
ATOM 3372 C CA . GLY A 1 433 ? 110.620 -13.328 496.697 1.00 51.15 433 GLY A CA 1
ATOM 3373 C C . GLY A 1 433 ? 110.535 -14.247 495.492 1.00 51.71 433 GLY A C 1
ATOM 3374 O O . GLY A 1 433 ? 109.784 -14.003 494.547 1.00 48.84 433 GLY A O 1
ATOM 3375 N N . ILE A 1 434 ? 111.333 -15.310 495.537 1.00 53.10 434 ILE A N 1
ATOM 3376 C CA . ILE A 1 434 ? 111.284 -16.373 494.542 1.00 53.08 434 ILE A CA 1
ATOM 3377 C C . ILE A 1 434 ? 110.471 -17.540 495.094 1.00 52.04 434 ILE A C 1
ATOM 3378 O O . ILE A 1 434 ? 110.246 -18.540 494.412 1.00 52.02 434 ILE A O 1
ATOM 3383 N N . VAL A 1 435 ? 110.040 -17.397 496.344 1.00 46.98 435 VAL A N 1
ATOM 3384 C CA . VAL A 1 435 ? 109.167 -18.371 496.984 1.00 49.44 435 VAL A CA 1
ATOM 3385 C C . VAL A 1 435 ? 107.915 -17.685 497.523 1.00 50.13 435 VAL A C 1
ATOM 3386 O O . VAL A 1 435 ? 108.001 -16.807 498.382 1.00 50.84 435 VAL A O 1
ATOM 3390 N N . TRP A 1 436 ? 106.755 -18.082 497.009 1.00 49.32 436 TRP A N 1
ATOM 3391 C CA . TRP A 1 436 ? 105.482 -17.536 497.469 1.00 49.12 436 TRP A CA 1
ATOM 3392 C C . TRP A 1 436 ? 105.207 -17.934 498.916 1.00 50.18 436 TRP A C 1
ATOM 3393 O O . TRP A 1 436 ? 105.582 -19.024 499.350 1.00 48.85 436 TRP A O 1
ATOM 3404 N N . ILE A 1 437 ? 104.549 -17.049 499.660 1.00 47.55 437 ILE A N 1
ATOM 3405 C CA . ILE A 1 437 ? 104.173 -17.345 501.038 1.00 48.38 437 ILE A CA 1
ATOM 3406 C C . ILE A 1 437 ? 102.677 -17.173 501.289 1.00 49.77 437 ILE A C 1
ATOM 3407 O O . ILE A 1 437 ? 102.115 -16.106 501.040 1.00 47.03 437 ILE A O 1
ATOM 3412 N N . ASP A 1 438 ? 102.039 -18.232 501.776 1.00 49.91 438 ASP A N 1
ATOM 3413 C CA . ASP A 1 438 ? 100.706 -18.121 502.357 1.00 51.81 438 ASP A CA 1
ATOM 3414 C C . ASP A 1 438 ? 100.866 -17.774 503.832 1.00 55.13 438 ASP A C 1
ATOM 3415 O O . ASP A 1 438 ? 101.277 -18.615 504.627 1.00 56.60 438 ASP A O 1
ATOM 3420 N N . TYR A 1 439 ? 100.550 -16.537 504.197 1.00 53.21 439 TYR A N 1
ATOM 3421 C CA . TYR A 1 439 ? 100.827 -16.060 505.548 1.00 53.03 439 TYR A CA 1
ATOM 3422 C C . TYR A 1 439 ? 99.895 -16.645 506.606 1.00 56.27 439 TYR A C 1
ATOM 3423 O O . TYR A 1 439 ? 100.298 -16.826 507.755 1.00 59.47 439 TYR A O 1
ATOM 3432 N N . ASP A 1 440 ? 98.656 -16.940 506.225 1.00 52.58 440 ASP A N 1
ATOM 3433 C CA . ASP A 1 440 ? 97.670 -17.424 507.188 1.00 53.25 440 ASP A CA 1
ATOM 3434 C C . ASP A 1 440 ? 97.992 -18.838 507.670 1.00 56.68 440 ASP A C 1
ATOM 3435 O O . ASP A 1 440 ? 97.664 -19.204 508.800 1.00 58.42 440 ASP A O 1
ATOM 3440 N N . THR A 1 441 ? 98.637 -19.626 506.817 1.00 57.04 441 THR A N 1
ATOM 3441 C CA . THR A 1 441 ? 99.031 -20.982 507.188 1.00 57.11 441 THR A CA 1
ATOM 3442 C C . THR A 1 441 ? 100.536 -21.076 507.417 1.00 55.81 441 THR A C 1
ATOM 3443 O O . THR A 1 441 ? 100.992 -21.790 508.309 1.00 57.00 441 THR A O 1
ATOM 3447 N N . GLY A 1 442 ? 101.301 -20.349 506.608 1.00 52.44 442 GLY A N 1
ATOM 3448 C CA . GLY A 1 442 ? 102.750 -20.398 506.678 1.00 52.94 442 GLY A CA 1
ATOM 3449 C C . GLY A 1 442 ? 103.323 -21.204 505.529 1.00 55.80 442 GLY A C 1
ATOM 3450 O O . GLY A 1 442 ? 104.531 -21.432 505.457 1.00 54.47 442 GLY A O 1
ATOM 3451 N N . ARG A 1 443 ? 102.445 -21.630 504.625 1.00 55.44 443 ARG A N 1
ATOM 3452 C CA . ARG A 1 443 ? 102.824 -22.482 503.501 1.00 52.86 443 ARG A CA 1
ATOM 3453 C C . ARG A 1 443 ? 103.779 -21.769 502.545 1.00 52.13 443 ARG A C 1
ATOM 3454 O O . ARG A 1 443 ? 103.736 -20.547 502.405 1.00 53.04 443 ARG A O 1
ATOM 3462 N N . ARG A 1 444 ? 104.647 -22.539 501.894 1.00 53.88 444 ARG A N 1
ATOM 3463 C CA . ARG A 1 444 ? 105.634 -21.979 500.976 1.00 51.16 444 ARG A CA 1
ATOM 3464 C C . ARG A 1 444 ? 105.600 -22.673 499.619 1.00 52.54 444 ARG A C 1
ATOM 3465 O O . ARG A 1 444 ? 105.622 -23.902 499.534 1.00 54.67 444 ARG A O 1
ATOM 3473 N N . ILE A 1 445 ? 105.545 -21.873 498.559 1.00 52.22 445 ILE A N 1
ATOM 3474 C CA . ILE A 1 445 ? 105.476 -22.391 497.198 1.00 47.82 445 ILE A CA 1
ATOM 3475 C C . ILE A 1 445 ? 106.530 -21.740 496.310 1.00 49.50 445 ILE A C 1
ATOM 3476 O O . ILE A 1 445 ? 106.424 -20.557 495.987 1.00 51.71 445 ILE A O 1
ATOM 3481 N N . PRO A 1 446 ? 107.559 -22.510 495.921 1.00 48.73 446 PRO A N 1
ATOM 3482 C CA . PRO A 1 446 ? 108.583 -22.009 494.999 1.00 49.69 446 PRO A CA 1
ATOM 3483 C C . PRO A 1 446 ? 107.980 -21.515 493.689 1.00 53.16 446 PRO A C 1
ATOM 3484 O O . PRO A 1 446 ? 107.193 -22.228 493.065 1.00 52.92 446 PRO A O 1
ATOM 3488 N N . LYS A 1 447 ? 108.341 -20.302 493.286 1.00 51.43 447 LYS A N 1
ATOM 3489 C CA . LYS A 1 447 ? 107.818 -19.716 492.059 1.00 52.37 447 LYS A CA 1
ATOM 3490 C C . LYS A 1 447 ? 108.572 -20.242 490.847 1.00 52.88 447 LYS A C 1
ATOM 3491 O O . LYS A 1 447 ? 109.552 -20.971 490.986 1.00 58.42 447 LYS A O 1
ATOM 3497 N N . ALA A 1 448 ? 108.112 -19.866 489.659 1.00 50.24 448 ALA A N 1
ATOM 3498 C CA . ALA A 1 448 ? 108.770 -20.266 488.422 1.00 52.30 448 ALA A CA 1
ATOM 3499 C C . ALA A 1 448 ? 110.184 -19.697 488.349 1.00 56.67 448 ALA A C 1
ATOM 3500 O O . ALA A 1 448 ? 111.062 -20.266 487.699 1.00 55.96 448 ALA A O 1
ATOM 3502 N N . SER A 1 449 ? 110.396 -18.570 489.023 1.00 59.47 449 SER A N 1
ATOM 3503 C CA . SER A 1 449 ? 111.710 -17.942 489.084 1.00 56.66 449 SER A CA 1
ATOM 3504 C C . SER A 1 449 ? 112.680 -18.786 489.904 1.00 52.05 449 SER A C 1
ATOM 3505 O O . SER A 1 449 ? 113.870 -18.847 489.600 1.00 52.28 449 SER A O 1
ATOM 3508 N N . TYR A 1 450 ? 112.158 -19.431 490.943 1.00 51.86 450 TYR A N 1
ATOM 3509 C CA . TYR A 1 450 ? 112.945 -20.333 491.779 1.00 52.47 450 TYR A CA 1
ATOM 3510 C C . TYR A 1 450 ? 113.512 -21.479 490.947 1.00 53.96 450 TYR A C 1
ATOM 3511 O O . TYR A 1 450 ? 114.688 -21.821 491.062 1.00 50.79 450 TYR A O 1
ATOM 3520 N N . ARG A 1 451 ? 112.665 -22.063 490.104 1.00 55.91 451 ARG A N 1
ATOM 3521 C CA . ARG A 1 451 ? 113.063 -23.183 489.259 1.00 51.71 451 ARG A CA 1
ATOM 3522 C C . ARG A 1 451 ? 113.962 -22.715 488.120 1.00 55.39 451 ARG A C 1
ATOM 3523 O O . ARG A 1 451 ? 114.802 -23.469 487.629 1.00 57.38 451 ARG A O 1
ATOM 3531 N N . TRP A 1 452 ? 113.772 -21.468 487.699 1.00 57.53 452 TRP A N 1
ATOM 3532 C CA . TRP A 1 452 ? 114.630 -20.863 486.688 1.00 54.17 452 TRP A CA 1
ATOM 3533 C C . TRP A 1 452 ? 116.004 -20.585 487.279 1.00 53.25 452 TRP A C 1
ATOM 3534 O O . TRP A 1 452 ? 117.028 -20.900 486.674 1.00 53.65 452 TRP A O 1
ATOM 3545 N N . TYR A 1 453 ? 116.010 -20.000 488.472 1.00 54.26 453 TYR A N 1
ATOM 3546 C CA . TYR A 1 453 ? 117.246 -19.685 489.178 1.00 55.51 453 TYR A CA 1
ATOM 3547 C C . TYR A 1 453 ? 117.974 -20.959 489.588 1.00 53.38 453 TYR A C 1
ATOM 3548 O O . TYR A 1 453 ? 119.203 -20.996 489.624 1.00 51.34 453 TYR A O 1
ATOM 3557 N N . GLN A 1 454 ? 117.208 -22.004 489.888 1.00 53.43 454 GLN A N 1
ATOM 3558 C CA . GLN A 1 454 ? 117.780 -23.292 490.263 1.00 54.36 454 GLN A CA 1
ATOM 3559 C C . GLN A 1 454 ? 118.610 -23.862 489.119 1.00 53.58 454 GLN A C 1
ATOM 3560 O O . GLN A 1 454 ? 119.669 -24.449 489.339 1.00 54.96 454 GLN A O 1
ATOM 3566 N N . GLY A 1 455 ? 118.125 -23.678 487.895 1.00 48.85 455 GLY A N 1
ATOM 3567 C CA . GLY A 1 455 ? 118.845 -24.121 486.717 1.00 49.21 455 GLY A CA 1
ATOM 3568 C C . GLY A 1 455 ? 120.030 -23.227 486.402 1.00 54.62 455 GLY A C 1
ATOM 3569 O O . GLY A 1 455 ? 121.090 -23.707 486.000 1.00 50.81 455 GLY A O 1
ATOM 3570 N N . VAL A 1 456 ? 119.847 -21.922 486.587 1.00 57.51 456 VAL A N 1
ATOM 3571 C CA . VAL A 1 456 ? 120.904 -20.947 486.330 1.00 56.88 456 VAL A CA 1
ATOM 3572 C C . VAL A 1 456 ? 122.097 -21.168 487.253 1.00 52.81 456 VAL A C 1
ATOM 3573 O O . VAL A 1 456 ? 123.244 -21.146 486.811 1.00 52.36 456 VAL A O 1
ATOM 3577 N N . VAL A 1 457 ? 121.821 -21.387 488.534 1.00 49.58 457 VAL A N 1
ATOM 3578 C CA . VAL A 1 457 ? 122.875 -21.648 489.508 1.00 53.98 457 VAL A CA 1
ATOM 3579 C C . VAL A 1 457 ? 123.572 -22.976 489.212 1.00 53.08 457 VAL A C 1
ATOM 3580 O O . VAL A 1 457 ? 124.797 -23.080 489.297 1.00 49.28 457 VAL A O 1
ATOM 3584 N N . ALA A 1 458 ? 122.783 -23.983 488.850 1.00 54.70 458 ALA A N 1
ATOM 3585 C CA . ALA A 1 458 ? 123.308 -25.316 488.572 1.00 53.19 458 ALA A CA 1
ATOM 3586 C C . ALA A 1 458 ? 124.188 -25.336 487.326 1.00 54.90 458 ALA A C 1
ATOM 3587 O O . ALA A 1 458 ? 125.238 -25.978 487.308 1.00 55.25 458 ALA A O 1
ATOM 3589 N N . THR A 1 459 ? 123.753 -24.635 486.284 1.00 56.68 459 THR A N 1
ATOM 3590 C CA . THR A 1 459 ? 124.496 -24.596 485.029 1.00 54.19 459 THR A CA 1
ATOM 3591 C C . THR A 1 459 ? 125.509 -23.457 485.015 1.00 55.09 459 THR A C 1
ATOM 3592 O O . THR A 1 459 ? 126.326 -23.357 484.098 1.00 50.90 459 THR A O 1
ATOM 3596 N N . ASN A 1 460 ? 125.446 -22.611 486.042 1.00 58.66 460 ASN A N 1
ATOM 3597 C CA . ASN A 1 460 ? 126.307 -21.436 486.163 1.00 54.88 460 ASN A CA 1
ATOM 3598 C C . ASN A 1 460 ? 126.285 -20.592 484.891 1.00 57.51 460 ASN A C 1
ATOM 3599 O O . ASN A 1 460 ? 127.323 -20.124 484.422 1.00 61.97 460 ASN A O 1
ATOM 3604 N N . GLY A 1 461 ? 125.091 -20.408 484.336 1.00 56.71 461 GLY A N 1
ATOM 3605 C CA . GLY A 1 461 ? 124.922 -19.654 483.107 1.00 58.76 461 GLY A CA 1
ATOM 3606 C C . GLY A 1 461 ? 123.462 -19.433 482.759 1.00 61.64 461 GLY A C 1
ATOM 3607 O O . GLY A 1 461 ? 122.583 -20.153 483.234 1.00 56.60 461 GLY A O 1
ATOM 3608 N N . LEU A 1 462 ? 123.206 -18.433 481.921 1.00 64.32 462 LEU A N 1
ATOM 3609 C CA . LEU A 1 462 ? 121.844 -18.065 481.547 1.00 60.46 462 LEU A CA 1
ATOM 3610 C C . LEU A 1 462 ? 121.315 -18.885 480.374 1.00 59.74 462 LEU A C 1
ATOM 3611 O O . LEU A 1 462 ? 121.943 -18.938 479.317 1.00 58.54 462 LEU A O 1
ATOM 3616 N N . PRO A 1 463 ? 120.157 -19.535 480.562 1.00 59.45 463 PRO A N 1
ATOM 3617 C CA . PRO A 1 463 ? 119.425 -20.150 479.449 1.00 60.68 463 PRO A CA 1
ATOM 3618 C C . PRO A 1 463 ? 118.774 -19.090 478.563 1.00 61.27 463 PRO A C 1
ATOM 3619 O O . PRO A 1 463 ? 118.795 -17.908 478.911 1.00 63.15 463 PRO A O 1
ATOM 3623 N N . ASP A 1 464 ? 118.204 -19.508 477.437 1.00 59.51 464 ASP A N 1
ATOM 3624 C CA . ASP A 1 464 ? 117.524 -18.582 476.538 1.00 60.27 464 ASP A CA 1
ATOM 3625 C C . ASP A 1 464 ? 116.250 -18.051 477.191 1.00 65.87 464 ASP A C 1
ATOM 3626 O O . ASP A 1 464 ? 115.365 -18.824 477.558 1.00 65.79 464 ASP A O 1
ATOM 3631 N N . LEU A 1 465 ? 116.166 -16.730 477.332 1.00 64.84 465 LEU A N 1
ATOM 3632 C CA . LEU A 1 465 ? 115.058 -16.094 478.043 1.00 64.97 465 LEU A CA 1
ATOM 3633 C C . LEU A 1 465 ? 113.705 -16.370 477.390 1.00 67.61 465 LEU A C 1
ATOM 3634 O O . LEU A 1 465 ? 112.784 -16.850 478.049 1.00 65.75 465 LEU A O 1
ATOM 3639 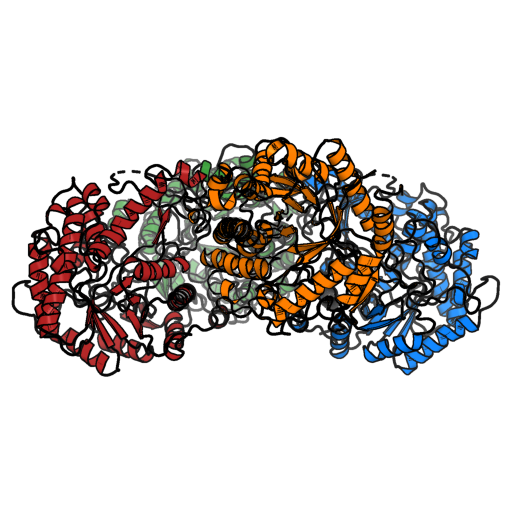N N . ASP A 1 466 ? 113.588 -16.064 476.102 1.00 69.11 466 ASP A N 1
ATOM 3640 C CA . ASP A 1 466 ? 112.335 -16.273 475.381 1.00 68.58 466 ASP A CA 1
ATOM 3641 C C . ASP A 1 466 ? 111.957 -17.751 475.337 1.00 68.93 466 ASP A C 1
ATOM 3642 O O . ASP A 1 466 ? 110.776 -18.099 475.331 1.00 71.63 466 ASP A O 1
ATOM 3647 N N . GLY A 1 467 ? 112.966 -18.615 475.313 1.00 68.11 467 GLY A N 1
ATOM 3648 C CA . GLY A 1 467 ? 112.742 -20.048 475.263 1.00 67.75 467 GLY A CA 1
ATOM 3649 C C . GLY A 1 467 ? 112.191 -20.617 476.558 1.00 70.00 467 GLY A C 1
ATOM 3650 O O . GLY A 1 467 ? 111.346 -21.513 476.537 1.00 67.68 467 GLY A O 1
ATOM 3651 N N . HIS A 1 468 ? 112.667 -20.097 477.686 1.00 67.40 468 HIS A N 1
ATOM 3652 C CA . HIS A 1 468 ? 112.248 -20.596 478.992 1.00 64.38 468 HIS A CA 1
ATOM 3653 C C . HIS A 1 468 ? 110.869 -20.075 479.385 1.00 66.05 468 HIS A C 1
ATOM 3654 O O . HIS A 1 468 ? 110.174 -20.688 480.195 1.00 68.12 468 HIS A O 1
ATOM 3661 N N . LEU A 1 469 ? 110.477 -18.942 478.812 1.00 66.41 469 LEU A N 1
ATOM 3662 C CA . LEU A 1 469 ? 109.163 -18.369 479.081 1.00 64.66 469 LEU A CA 1
ATOM 3663 C C . LEU A 1 469 ? 108.074 -19.180 478.385 1.00 65.47 469 LEU A C 1
ATOM 3664 O O . LEU A 1 469 ? 106.902 -19.115 478.755 1.00 64.62 469 LEU A O 1
ATOM 3669 N N . ASP A 1 470 ? 108.477 -19.950 477.378 1.00 67.08 470 ASP A N 1
ATOM 3670 C CA . ASP A 1 470 ? 107.549 -20.774 476.613 1.00 68.01 470 ASP A CA 1
ATOM 3671 C C . ASP A 1 470 ? 107.035 -21.952 477.436 1.00 66.04 470 ASP A C 1
ATOM 3672 O O . ASP A 1 470 ? 105.932 -22.446 477.203 1.00 68.16 470 ASP A O 1
ATOM 3677 N N . THR A 1 471 ? 107.837 -22.398 478.398 1.00 64.05 471 THR A N 1
ATOM 3678 C CA . THR A 1 471 ? 107.458 -23.522 479.248 1.00 64.98 471 THR A CA 1
ATOM 3679 C C . THR A 1 471 ? 106.462 -23.096 480.322 1.00 66.02 471 THR A C 1
ATOM 3680 O O . THR A 1 471 ? 105.863 -23.935 480.996 1.00 68.05 471 THR A O 1
ATOM 3684 N N . LEU A 1 472 ? 106.290 -21.788 480.477 1.00 66.16 472 LEU A N 1
ATOM 3685 C CA . LEU A 1 472 ? 105.343 -21.247 481.443 1.00 65.45 472 LEU A CA 1
ATOM 3686 C C . LEU A 1 472 ? 104.090 -20.739 480.739 1.00 64.39 472 LEU A C 1
ATOM 3687 O O . LEU A 1 472 ? 103.243 -20.088 481.354 1.00 58.02 472 LEU A O 1
ATOM 3692 N N . ASN A 1 473 ? 103.993 -21.046 479.447 1.00 65.75 473 ASN A N 1
ATOM 3693 C CA . ASN A 1 473 ? 102.858 -20.656 478.614 1.00 62.33 473 ASN A CA 1
ATOM 3694 C C . ASN A 1 473 ? 102.648 -19.146 478.581 1.00 59.19 473 ASN A C 1
ATOM 3695 O O . ASN A 1 473 ? 102.804 -18.514 477.536 1.00 56.83 473 ASN A O 1
ATOM 3700 N N . MET B 1 1 ? 69.478 5.793 503.090 1.00 67.86 1 MET B N 1
ATOM 3701 C CA . MET B 1 1 ? 69.335 6.939 502.200 1.00 69.52 1 MET B CA 1
ATOM 3702 C C . MET B 1 1 ? 68.768 6.523 500.846 1.00 71.34 1 MET B C 1
ATOM 3703 O O . MET B 1 1 ? 68.205 7.342 500.118 1.00 70.35 1 MET B O 1
ATOM 3708 N N . PHE B 1 2 ? 68.923 5.245 500.515 1.00 73.25 2 PHE B N 1
ATOM 3709 C CA . PHE B 1 2 ? 68.409 4.694 499.265 1.00 70.45 2 PHE B CA 1
ATOM 3710 C C . PHE B 1 2 ? 66.904 4.434 499.360 1.00 69.05 2 PHE B C 1
ATOM 3711 O O . PHE B 1 2 ? 66.364 4.329 500.462 1.00 70.54 2 PHE B O 1
ATOM 3719 N N . PRO B 1 3 ? 66.218 4.345 498.204 1.00 68.64 3 PRO B N 1
ATOM 3720 C CA . PRO B 1 3 ? 64.769 4.098 498.165 1.00 67.15 3 PRO B CA 1
ATOM 3721 C C . PRO B 1 3 ? 64.320 2.821 498.879 1.00 67.58 3 PRO B C 1
ATOM 3722 O O . PRO B 1 3 ? 65.146 2.022 499.319 1.00 68.52 3 PRO B O 1
ATOM 3726 N N . ASP B 1 4 ? 63.005 2.641 498.978 1.00 66.26 4 ASP B N 1
ATOM 3727 C CA . ASP B 1 4 ? 62.422 1.514 499.700 1.00 73.75 4 ASP B CA 1
ATOM 3728 C C . ASP B 1 4 ? 62.600 0.187 498.967 1.00 73.95 4 ASP B C 1
ATOM 3729 O O . ASP B 1 4 ? 62.864 -0.844 499.588 1.00 75.75 4 ASP B O 1
ATOM 3734 N N . GLY B 1 5 ? 62.446 0.213 497.649 1.00 63.55 5 GLY B N 1
ATOM 3735 C CA . GLY B 1 5 ? 62.554 -0.994 496.853 1.00 68.32 5 GLY B CA 1
ATOM 3736 C C . GLY B 1 5 ? 63.816 -1.035 496.016 1.00 66.34 5 GLY B C 1
ATOM 3737 O O . GLY B 1 5 ? 63.800 -1.505 494.878 1.00 74.12 5 GLY B O 1
ATOM 3738 N N . PHE B 1 6 ? 64.914 -0.543 496.578 1.00 62.67 6 PHE B N 1
ATOM 3739 C CA . PHE B 1 6 ? 66.182 -0.526 495.862 1.00 63.97 6 PHE B CA 1
ATOM 3740 C C . PHE B 1 6 ? 66.796 -1.918 495.831 1.00 62.72 6 PHE B C 1
ATOM 3741 O O . PHE B 1 6 ? 66.980 -2.550 496.871 1.00 69.52 6 PHE B O 1
ATOM 3749 N N . VAL B 1 7 ? 67.114 -2.390 494.631 1.00 63.87 7 VAL B N 1
ATOM 3750 C CA . VAL B 1 7 ? 67.641 -3.737 494.453 1.00 61.59 7 VAL B CA 1
ATOM 3751 C C . VAL B 1 7 ? 69.160 -3.779 494.589 1.00 59.82 7 VAL B C 1
ATOM 3752 O O . VAL B 1 7 ? 69.885 -3.277 493.731 1.00 56.73 7 VAL B O 1
ATOM 3756 N N . TRP B 1 8 ? 69.634 -4.377 495.676 1.00 58.06 8 TRP B N 1
ATOM 3757 C CA . TRP B 1 8 ? 71.063 -4.584 495.870 1.00 58.05 8 TRP B CA 1
ATOM 3758 C C . TRP B 1 8 ? 71.472 -5.926 495.279 1.00 56.12 8 TRP B C 1
ATOM 3759 O O . TRP B 1 8 ? 70.657 -6.843 495.190 1.00 54.09 8 TRP B O 1
ATOM 3770 N N . GLY B 1 9 ? 72.732 -6.042 494.873 1.00 54.87 9 GLY B N 1
ATOM 3771 C CA . GLY B 1 9 ? 73.207 -7.284 494.296 1.00 52.13 9 GLY B CA 1
ATOM 3772 C C . GLY B 1 9 ? 74.677 -7.333 493.938 1.00 55.65 9 GLY B C 1
ATOM 3773 O O . GLY B 1 9 ? 75.464 -6.475 494.337 1.00 61.28 9 GLY B O 1
ATOM 3774 N N . THR B 1 10 ? 75.042 -8.361 493.180 1.00 51.46 10 THR B N 1
ATOM 3775 C CA . THR B 1 10 ? 76.417 -8.564 492.748 1.00 53.47 10 THR B CA 1
ATOM 3776 C C . THR B 1 10 ? 76.427 -9.410 491.478 1.00 53.22 10 THR B C 1
ATOM 3777 O O . THR B 1 10 ? 75.563 -10.266 491.289 1.00 57.26 10 THR B O 1
ATOM 3781 N N . SER B 1 11 ? 77.401 -9.168 490.606 1.00 51.80 11 SER B N 1
ATOM 3782 C CA . SER B 1 11 ? 77.389 -9.771 489.277 1.00 56.77 11 SER B CA 1
ATOM 3783 C C . SER B 1 11 ? 78.543 -10.738 489.033 1.00 59.90 11 SER B C 1
ATOM 3784 O O . SER B 1 11 ? 79.658 -10.528 489.510 1.00 60.44 11 SER B O 1
ATOM 3787 N N . THR B 1 12 ? 78.259 -11.800 488.286 1.00 56.72 12 THR B N 1
ATOM 3788 C CA . THR B 1 12 ? 79.285 -12.732 487.832 1.00 58.59 12 THR B CA 1
ATOM 3789 C C . THR B 1 12 ? 79.051 -13.092 486.370 1.00 59.77 12 THR B C 1
ATOM 3790 O O . THR B 1 12 ? 78.043 -12.703 485.779 1.00 64.23 12 THR B O 1
ATOM 3794 N N . ALA B 1 13 ? 79.987 -13.834 485.790 1.00 58.61 13 ALA B N 1
ATOM 3795 C CA . ALA B 1 13 ? 79.828 -14.344 484.435 1.00 57.02 13 ALA B CA 1
ATOM 3796 C C . ALA B 1 13 ? 79.831 -15.864 484.457 1.00 58.47 13 ALA B C 1
ATOM 3797 O O . ALA B 1 13 ? 79.970 -16.474 485.516 1.00 61.08 13 ALA B O 1
ATOM 3799 N N . ALA B 1 14 ? 79.676 -16.475 483.289 1.00 58.39 14 ALA B N 1
ATOM 3800 C CA . ALA B 1 14 ? 79.683 -17.927 483.192 1.00 54.87 14 ALA B CA 1
ATOM 3801 C C . ALA B 1 14 ? 81.111 -18.454 483.140 1.00 55.99 14 ALA B C 1
ATOM 3802 O O . ALA B 1 14 ? 81.551 -19.171 484.036 1.00 57.79 14 ALA B O 1
ATOM 3804 N N . TYR B 1 15 ? 81.837 -18.077 482.094 1.00 56.27 15 TYR B N 1
ATOM 3805 C CA . TYR B 1 15 ? 83.184 -18.587 481.867 1.00 53.18 15 TYR B CA 1
ATOM 3806 C C . TYR B 1 15 ? 84.171 -18.173 482.955 1.00 52.07 15 TYR B C 1
ATOM 3807 O O . TYR B 1 15 ? 85.168 -18.855 483.190 1.00 54.63 15 TYR B O 1
ATOM 3816 N N . GLN B 1 16 ? 83.886 -17.061 483.624 1.00 55.75 16 GLN B N 1
ATOM 3817 C CA . GLN B 1 16 ? 84.822 -16.490 484.586 1.00 51.48 16 GLN B CA 1
ATOM 3818 C C . GLN B 1 16 ? 84.874 -17.243 485.914 1.00 53.72 16 GLN B C 1
ATOM 3819 O O . GLN B 1 16 ? 85.921 -17.287 486.559 1.00 55.24 16 GLN B O 1
ATOM 3825 N N . ILE B 1 17 ? 83.757 -17.837 486.325 1.00 55.72 17 ILE B N 1
ATOM 3826 C CA . ILE B 1 17 ? 83.694 -18.460 487.643 1.00 49.32 17 ILE B CA 1
ATOM 3827 C C . ILE B 1 17 ? 83.364 -19.954 487.624 1.00 52.66 17 ILE B C 1
ATOM 3828 O O . ILE B 1 17 ? 83.734 -20.679 488.547 1.00 56.47 17 ILE B O 1
ATOM 3833 N N . GLU B 1 18 ? 82.679 -20.416 486.582 1.00 54.34 18 GLU B N 1
ATOM 3834 C CA . GLU B 1 18 ? 82.151 -21.779 486.571 1.00 55.28 18 GLU B CA 1
ATOM 3835 C C . GLU B 1 18 ? 83.235 -22.851 486.511 1.00 54.02 18 GLU B C 1
ATOM 3836 O O . GLU B 1 18 ? 83.324 -23.700 487.398 1.00 57.45 18 GLU B O 1
ATOM 3842 N N . GLY B 1 19 ? 84.055 -22.815 485.467 1.00 53.96 19 GLY B N 1
ATOM 3843 C CA . GLY B 1 19 ? 85.021 -23.873 485.241 1.00 56.48 19 GLY B CA 1
ATOM 3844 C C . GLY B 1 19 ? 84.315 -25.077 484.649 1.00 58.85 19 GLY B C 1
ATOM 3845 O O . GLY B 1 19 ? 83.244 -24.928 484.058 1.00 58.26 19 GLY B O 1
ATOM 3846 N N . ALA B 1 20 ? 84.903 -26.261 484.818 1.00 54.53 20 ALA B N 1
ATOM 3847 C CA . ALA B 1 20 ? 84.352 -27.498 484.265 1.00 55.65 20 ALA B CA 1
ATOM 3848 C C . ALA B 1 20 ? 84.027 -27.326 482.785 1.00 58.54 20 ALA B C 1
ATOM 3849 O O . ALA B 1 20 ? 82.895 -27.549 482.355 1.00 60.51 20 ALA B O 1
ATOM 3851 N N . VAL B 1 21 ? 85.033 -26.921 482.017 1.00 56.55 21 VAL B N 1
ATOM 3852 C CA . VAL B 1 21 ? 84.844 -26.528 480.625 1.00 57.83 21 VAL B CA 1
ATOM 3853 C C . VAL B 1 21 ? 84.373 -27.661 479.715 1.00 61.10 21 VAL B C 1
ATOM 3854 O O . VAL B 1 21 ? 83.873 -27.409 478.618 1.00 59.08 21 VAL B O 1
ATOM 3858 N N . ALA B 1 22 ? 84.526 -28.901 480.165 1.00 59.92 22 ALA B N 1
ATOM 3859 C CA . ALA B 1 22 ? 84.183 -30.050 479.334 1.00 56.26 22 ALA B CA 1
ATOM 3860 C C . ALA B 1 22 ? 83.047 -30.883 479.920 1.00 60.86 22 ALA B C 1
ATOM 3861 O O . ALA B 1 22 ? 82.420 -31.670 479.209 1.00 67.37 22 ALA B O 1
ATOM 3863 N N . GLU B 1 23 ? 82.784 -30.709 481.211 1.00 58.42 23 GLU B N 1
ATOM 3864 C CA . GLU B 1 23 ? 81.776 -31.509 481.901 1.00 60.00 23 GLU B CA 1
ATOM 3865 C C . GLU B 1 23 ? 80.371 -31.302 481.345 1.00 60.95 23 GLU B C 1
ATOM 3866 O O . GLU B 1 23 ? 80.032 -30.217 480.869 1.00 62.93 23 GLU B O 1
ATOM 3872 N N . ASP B 1 24 ? 79.568 -32.361 481.412 1.00 58.25 24 ASP B N 1
ATOM 3873 C CA . ASP B 1 24 ? 78.169 -32.335 480.994 1.00 62.17 24 ASP B CA 1
ATOM 3874 C C . ASP B 1 24 ? 77.989 -31.885 479.544 1.00 64.67 24 ASP B C 1
ATOM 3875 O O . ASP B 1 24 ? 77.004 -31.231 479.203 1.00 62.98 24 ASP B O 1
ATOM 3880 N N . GLY B 1 25 ? 78.952 -32.239 478.699 1.00 64.45 25 GLY B N 1
ATOM 3881 C CA . GLY B 1 25 ? 78.833 -32.036 477.267 1.00 59.75 25 GLY B CA 1
ATOM 3882 C C . GLY B 1 25 ? 79.110 -30.634 476.759 1.00 60.16 25 GLY B C 1
ATOM 3883 O O . GLY B 1 25 ? 78.766 -30.311 475.624 1.00 65.69 25 GLY B O 1
ATOM 3884 N N . ARG B 1 26 ? 79.735 -29.799 477.581 1.00 58.08 26 ARG B N 1
ATOM 3885 C CA . ARG B 1 26 ? 80.032 -28.428 477.176 1.00 58.36 26 ARG B CA 1
ATOM 3886 C C . ARG B 1 26 ? 81.143 -28.380 476.127 1.00 61.19 26 ARG B C 1
ATOM 3887 O O . ARG B 1 26 ? 82.185 -29.017 476.282 1.00 62.04 26 ARG B O 1
ATOM 3895 N N . THR B 1 27 ? 80.911 -27.622 475.059 1.00 61.67 27 THR B N 1
ATOM 3896 C CA . THR B 1 27 ? 81.893 -27.467 473.989 1.00 62.52 27 THR B CA 1
ATOM 3897 C C . THR B 1 27 ? 82.762 -26.233 474.228 1.00 60.08 27 THR B C 1
ATOM 3898 O O . THR B 1 27 ? 82.353 -25.317 474.938 1.00 60.47 27 THR B O 1
ATOM 3902 N N . PRO B 1 28 ? 83.974 -26.209 473.650 1.00 57.54 28 PRO B N 1
ATOM 3903 C CA . PRO B 1 28 ? 84.840 -25.037 473.826 1.00 56.40 28 PRO B CA 1
ATOM 3904 C C . PRO B 1 28 ? 84.289 -23.777 473.161 1.00 60.44 28 PRO B C 1
ATOM 3905 O O . PRO B 1 28 ? 83.967 -23.790 471.972 1.00 61.58 28 PRO B O 1
ATOM 3909 N N . SER B 1 29 ? 84.183 -22.701 473.933 1.00 60.87 29 SER B N 1
ATOM 3910 C CA . SER B 1 29 ? 83.755 -21.413 473.401 1.00 58.87 29 SER B CA 1
ATOM 3911 C C . SER B 1 29 ? 84.928 -20.703 472.735 1.00 60.05 29 SER B C 1
ATOM 3912 O O . SER B 1 29 ? 86.012 -21.273 472.608 1.00 61.46 29 SER B O 1
ATOM 3915 N N . ILE B 1 30 ? 84.715 -19.460 472.313 1.00 58.64 30 ILE B N 1
ATOM 3916 C CA . ILE B 1 30 ? 85.779 -18.689 471.678 1.00 58.91 30 ILE B CA 1
ATOM 3917 C C . ILE B 1 30 ? 86.869 -18.327 472.679 1.00 61.27 30 ILE B C 1
ATOM 3918 O O . ILE B 1 30 ? 88.002 -18.046 472.295 1.00 62.47 30 ILE B O 1
ATOM 3923 N N . TRP B 1 31 ? 86.523 -18.337 473.963 1.00 59.48 31 TRP B N 1
ATOM 3924 C CA . TRP B 1 31 ? 87.486 -18.005 475.005 1.00 58.31 31 TRP B CA 1
ATOM 3925 C C . TRP B 1 31 ? 88.280 -19.227 475.445 1.00 61.65 31 TRP B C 1
ATOM 3926 O O . TRP B 1 31 ? 89.369 -19.098 476.004 1.00 62.23 31 TRP B O 1
ATOM 3937 N N . ASP B 1 32 ? 87.735 -20.411 475.191 1.00 61.81 32 ASP B N 1
ATOM 3938 C CA . ASP B 1 32 ? 88.485 -21.639 475.411 1.00 57.25 32 ASP B CA 1
ATOM 3939 C C . ASP B 1 32 ? 89.676 -21.682 474.463 1.00 56.72 32 ASP B C 1
ATOM 3940 O O . ASP B 1 32 ? 90.788 -22.007 474.866 1.00 60.06 32 ASP B O 1
ATOM 3945 N N . THR B 1 33 ? 89.436 -21.335 473.203 1.00 61.00 33 THR B N 1
ATOM 3946 C CA . THR B 1 33 ? 90.476 -21.389 472.181 1.00 63.22 33 THR B CA 1
ATOM 3947 C C . THR B 1 33 ? 91.384 -20.160 472.200 1.00 60.35 33 THR B C 1
ATOM 3948 O O . THR B 1 33 ? 92.554 -20.242 471.826 1.00 61.05 33 THR B O 1
ATOM 3952 N N . PHE B 1 34 ? 90.848 -19.024 472.634 1.00 56.96 34 PHE B N 1
ATOM 3953 C CA . PHE B 1 34 ? 91.628 -17.791 472.674 1.00 58.61 34 PHE B CA 1
ATOM 3954 C C . PHE B 1 34 ? 92.629 -17.804 473.822 1.00 61.27 34 PHE B C 1
ATOM 3955 O O . PHE B 1 34 ? 93.746 -17.310 473.684 1.00 65.18 34 PHE B O 1
ATOM 3963 N N . SER B 1 35 ? 92.223 -18.368 474.955 1.00 59.45 35 SER B N 1
ATOM 3964 C CA . SER B 1 35 ? 93.092 -18.430 476.125 1.00 58.74 35 SER B CA 1
ATOM 3965 C C . SER B 1 35 ? 94.172 -19.493 475.960 1.00 57.49 35 SER B C 1
ATOM 3966 O O . SER B 1 35 ? 95.246 -19.394 476.553 1.00 59.61 35 SER B O 1
ATOM 3969 N N . ARG B 1 36 ? 93.883 -20.507 475.152 1.00 60.05 36 ARG B N 1
ATOM 3970 C CA . ARG B 1 36 ? 94.836 -21.585 474.911 1.00 60.71 36 ARG B CA 1
ATOM 3971 C C . ARG B 1 36 ? 95.810 -21.218 473.795 1.00 61.95 36 ARG B C 1
ATOM 3972 O O . ARG B 1 36 ? 96.794 -21.922 473.560 1.00 58.23 36 ARG B O 1
ATOM 3980 N N . THR B 1 37 ? 95.533 -20.112 473.111 1.00 57.31 37 THR B N 1
ATOM 3981 C CA . THR B 1 37 ? 96.475 -19.556 472.147 1.00 56.70 37 THR B CA 1
ATOM 3982 C C . THR B 1 37 ? 97.518 -18.732 472.894 1.00 58.67 37 THR B C 1
ATOM 3983 O O . THR B 1 37 ? 97.172 -17.852 473.682 1.00 56.08 37 THR B O 1
ATOM 3987 N N . LYS B 1 38 ? 98.792 -19.026 472.653 1.00 60.55 38 LYS B N 1
ATOM 3988 C CA . LYS B 1 38 ? 99.878 -18.378 473.382 1.00 59.49 38 LYS B CA 1
ATOM 3989 C C . LYS B 1 38 ? 99.941 -16.875 473.132 1.00 59.48 38 LYS B C 1
ATOM 3990 O O . LYS B 1 38 ? 99.610 -16.399 472.046 1.00 59.36 38 LYS B O 1
ATOM 3996 N N . GLY B 1 39 ? 100.361 -16.134 474.154 1.00 57.12 39 GLY B N 1
ATOM 3997 C CA . GLY B 1 39 ? 100.531 -14.697 474.046 1.00 61.53 39 GLY B CA 1
ATOM 3998 C C . GLY B 1 39 ? 99.245 -13.903 474.171 1.00 65.27 39 GLY B C 1
ATOM 3999 O O . GLY B 1 39 ? 99.262 -12.673 474.111 1.00 66.12 39 GLY B O 1
ATOM 4000 N N . LYS B 1 40 ? 98.128 -14.601 474.349 1.00 62.61 40 LYS B N 1
ATOM 4001 C CA . LYS B 1 40 ? 96.825 -13.948 474.419 1.00 57.91 40 LYS B CA 1
ATOM 4002 C C . LYS B 1 40 ? 96.421 -13.629 475.856 1.00 55.83 40 LYS B C 1
ATOM 4003 O O . LYS B 1 40 ? 95.853 -12.571 476.128 1.00 61.41 40 LYS B O 1
ATOM 4009 N N . VAL B 1 41 ? 96.711 -14.549 476.769 1.00 54.41 41 VAL B N 1
ATOM 4010 C CA . VAL B 1 41 ? 96.395 -14.358 478.181 1.00 55.94 41 VAL B CA 1
ATOM 4011 C C . VAL B 1 41 ? 97.666 -14.459 479.024 1.00 53.76 41 VAL B C 1
ATOM 4012 O O . VAL B 1 41 ? 98.560 -15.247 478.717 1.00 55.58 41 VAL B O 1
ATOM 4016 N N . VAL B 1 42 ? 97.748 -13.645 480.074 1.00 54.45 42 VAL B N 1
ATOM 4017 C CA . VAL B 1 42 ? 98.901 -13.643 480.969 1.00 53.88 42 VAL B CA 1
ATOM 4018 C C . VAL B 1 42 ? 99.106 -15.010 481.618 1.00 55.46 42 VAL B C 1
ATOM 4019 O O . VAL B 1 42 ? 98.176 -15.576 482.195 1.00 57.62 42 VAL B O 1
ATOM 4023 N N . ASN B 1 43 ? 100.328 -15.529 481.503 1.00 54.45 43 ASN B N 1
ATOM 4024 C CA . ASN B 1 43 ? 100.711 -16.834 482.049 1.00 57.47 43 ASN B CA 1
ATOM 4025 C C . ASN B 1 43 ? 99.939 -17.999 481.434 1.00 56.22 43 ASN B C 1
ATOM 4026 O O . ASN B 1 43 ? 99.886 -19.085 482.012 1.00 59.40 43 ASN B O 1
ATOM 4031 N N . GLY B 1 44 ? 99.351 -17.772 480.264 1.00 53.59 44 GLY B N 1
ATOM 4032 C CA . GLY B 1 44 ? 98.583 -18.797 479.580 1.00 57.01 44 GLY B CA 1
ATOM 4033 C C . GLY B 1 44 ? 97.421 -19.318 480.405 1.00 59.90 44 GLY B C 1
ATOM 4034 O O . GLY B 1 44 ? 97.074 -20.497 480.331 1.00 62.42 44 GLY B O 1
ATOM 4035 N N . ASP B 1 45 ? 96.820 -18.434 481.196 1.00 58.57 45 ASP B N 1
ATOM 4036 C CA . ASP B 1 45 ? 95.701 -18.806 482.056 1.00 56.93 45 ASP B CA 1
ATOM 4037 C C . ASP B 1 45 ? 94.448 -19.121 481.248 1.00 59.42 45 ASP B C 1
ATOM 4038 O O . ASP B 1 45 ? 94.164 -18.470 480.242 1.00 62.46 45 ASP B O 1
ATOM 4043 N N . THR B 1 46 ? 93.704 -20.128 481.695 1.00 59.07 46 THR B N 1
ATOM 4044 C CA . THR B 1 46 ? 92.441 -20.496 481.067 1.00 56.81 46 THR B CA 1
ATOM 4045 C C . THR B 1 46 ? 91.340 -20.588 482.120 1.00 57.95 46 THR B C 1
ATOM 4046 O O . THR B 1 46 ? 91.603 -20.449 483.315 1.00 59.08 46 THR B O 1
ATOM 4050 N N . GLY B 1 47 ? 90.110 -20.825 481.675 1.00 55.84 47 GLY B N 1
ATOM 4051 C CA . GLY B 1 47 ? 88.978 -20.901 482.580 1.00 55.98 47 GLY B CA 1
ATOM 4052 C C . GLY B 1 47 ? 88.515 -22.322 482.844 1.00 58.48 47 GLY B C 1
ATOM 4053 O O . GLY B 1 47 ? 87.324 -22.567 483.040 1.00 59.14 47 GLY B O 1
ATOM 4054 N N . ASP B 1 48 ? 89.460 -23.257 482.855 1.00 57.43 48 ASP B N 1
ATOM 4055 C CA . ASP B 1 48 ? 89.146 -24.670 483.049 1.00 55.26 48 ASP B CA 1
ATOM 4056 C C . ASP B 1 48 ? 88.624 -24.954 484.452 1.00 59.26 48 ASP B C 1
ATOM 4057 O O . ASP B 1 48 ? 87.680 -25.725 484.627 1.00 64.02 48 ASP B O 1
ATOM 4062 N N . VAL B 1 49 ? 89.241 -24.331 485.450 1.00 54.35 49 VAL B N 1
ATOM 4063 C CA . VAL B 1 49 ? 88.823 -24.517 486.833 1.00 56.04 49 VAL B CA 1
ATOM 4064 C C . VAL B 1 49 ? 88.197 -23.244 487.388 1.00 53.30 49 VAL B C 1
ATOM 4065 O O . VAL B 1 49 ? 87.071 -23.264 487.888 1.00 52.49 49 VAL B O 1
ATOM 4069 N N . ALA B 1 50 ? 88.939 -22.143 487.289 1.00 53.63 50 ALA B N 1
ATOM 4070 C CA . ALA B 1 50 ? 88.502 -20.840 487.788 1.00 51.04 50 ALA B CA 1
ATOM 4071 C C . ALA B 1 50 ? 88.089 -20.905 489.256 1.00 53.71 50 ALA B C 1
ATOM 4072 O O . ALA B 1 50 ? 88.837 -21.399 490.101 1.00 55.41 50 ALA B O 1
ATOM 4074 N N . CYS B 1 51 ? 86.894 -20.404 489.553 1.00 49.63 51 CYS B N 1
ATOM 4075 C CA . CYS B 1 51 ? 86.374 -20.426 490.914 1.00 49.76 51 CYS B CA 1
ATOM 4076 C C . CYS B 1 51 ? 85.720 -21.760 491.240 1.00 55.77 51 CYS B C 1
ATOM 4077 O O . CYS B 1 51 ? 85.314 -21.992 492.380 1.00 59.67 51 CYS B O 1
ATOM 4080 N N . ASP B 1 52 ? 85.619 -22.623 490.231 1.00 53.88 52 ASP B N 1
ATOM 4081 C CA . ASP B 1 52 ? 84.967 -23.924 490.365 1.00 52.93 52 ASP B CA 1
ATOM 4082 C C . ASP B 1 52 ? 83.532 -23.747 490.858 1.00 55.91 52 ASP B C 1
ATOM 4083 O O . ASP B 1 52 ? 83.060 -24.491 491.715 1.00 60.57 52 ASP B O 1
ATOM 4088 N N . HIS B 1 53 ? 82.845 -22.752 490.306 1.00 52.77 53 HIS B N 1
ATOM 4089 C CA . HIS B 1 53 ? 81.486 -22.428 490.726 1.00 53.12 53 HIS B CA 1
ATOM 4090 C C . HIS B 1 53 ? 80.503 -23.529 490.347 1.00 54.74 53 HIS B C 1
ATOM 4091 O O . HIS B 1 53 ? 79.468 -23.691 490.991 1.00 57.78 53 HIS B O 1
ATOM 4098 N N . TYR B 1 54 ? 80.836 -24.284 489.304 1.00 55.07 54 TYR B N 1
ATOM 4099 C CA . TYR B 1 54 ? 79.958 -25.335 488.798 1.00 57.55 54 TYR B CA 1
ATOM 4100 C C . TYR B 1 54 ? 79.689 -26.404 489.854 1.00 59.80 54 TYR B C 1
ATOM 4101 O O . TYR B 1 54 ? 78.609 -26.993 489.894 1.00 61.68 54 TYR B O 1
ATOM 4110 N N . HIS B 1 55 ? 80.676 -26.647 490.710 1.00 61.70 55 HIS B N 1
ATOM 4111 C CA . HIS B 1 55 ? 80.525 -27.612 491.792 1.00 59.37 55 HIS B CA 1
ATOM 4112 C C . HIS B 1 55 ? 80.151 -26.920 493.100 1.00 58.00 55 HIS B C 1
ATOM 4113 O O . HIS B 1 55 ? 79.270 -27.380 493.825 1.00 58.81 55 HIS B O 1
ATOM 4120 N N . ARG B 1 56 ? 80.820 -25.809 493.392 1.00 55.85 56 ARG B N 1
ATOM 4121 C CA . ARG B 1 56 ? 80.598 -25.094 494.645 1.00 58.20 56 ARG B CA 1
ATOM 4122 C C . ARG B 1 56 ? 79.544 -24.002 494.497 1.00 59.29 56 ARG B C 1
ATOM 4123 O O . ARG B 1 56 ? 79.673 -22.923 495.076 1.00 59.70 56 ARG B O 1
ATOM 4131 N N . TRP B 1 57 ? 78.500 -24.287 493.727 1.00 58.33 57 TRP B N 1
ATOM 4132 C CA . TRP B 1 57 ? 77.434 -23.319 493.504 1.00 56.74 57 TRP B CA 1
ATOM 4133 C C . TRP B 1 57 ? 76.612 -23.096 494.772 1.00 58.03 57 TRP B C 1
ATOM 4134 O O . TRP B 1 57 ? 76.168 -21.981 495.042 1.00 58.12 57 TRP B O 1
ATOM 4145 N N . GLU B 1 58 ? 76.421 -24.156 495.552 1.00 60.98 58 GLU B N 1
ATOM 4146 C CA . GLU B 1 58 ? 75.570 -24.083 496.736 1.00 61.38 58 GLU B CA 1
ATOM 4147 C C . GLU B 1 58 ? 76.253 -23.329 497.874 1.00 64.14 58 GLU B C 1
ATOM 4148 O O . GLU B 1 58 ? 75.586 -22.776 498.748 1.00 68.11 58 GLU B O 1
ATOM 4154 N N . GLU B 1 59 ? 77.582 -23.307 497.863 1.00 61.84 59 GLU B N 1
ATOM 4155 C CA . GLU B 1 59 ? 78.324 -22.513 498.835 1.00 64.01 59 GLU B CA 1
ATOM 4156 C C . GLU B 1 59 ? 78.185 -21.032 498.503 1.00 62.24 59 GLU B C 1
ATOM 4157 O O . GLU B 1 59 ? 78.071 -20.190 499.395 1.00 60.66 59 GLU B O 1
ATOM 4163 N N . ASP B 1 60 ? 78.186 -20.726 497.210 1.00 61.01 60 ASP B N 1
ATOM 4164 C CA . ASP B 1 60 ? 78.106 -19.348 496.744 1.00 57.70 60 ASP B CA 1
ATOM 4165 C C . ASP B 1 60 ? 76.706 -18.768 496.921 1.00 58.45 60 ASP B C 1
ATOM 4166 O O . ASP B 1 60 ? 76.546 -17.559 497.086 1.00 57.20 60 ASP B O 1
ATOM 4171 N N . LEU B 1 61 ? 75.693 -19.629 496.883 1.00 55.68 61 LEU B N 1
ATOM 4172 C CA . LEU B 1 61 ? 74.327 -19.188 497.139 1.00 55.51 61 LEU B CA 1
ATOM 4173 C C . LEU B 1 61 ? 74.169 -18.810 498.607 1.00 58.69 61 LEU B C 1
ATOM 4174 O O . LEU B 1 61 ? 73.480 -17.846 498.939 1.00 58.62 61 LEU B O 1
ATOM 4179 N N . ASP B 1 62 ? 74.817 -19.575 499.480 1.00 61.29 62 ASP B N 1
ATOM 4180 C CA . ASP B 1 62 ? 74.779 -19.311 500.914 1.00 58.12 62 ASP B CA 1
ATOM 4181 C C . ASP B 1 62 ? 75.536 -18.033 501.259 1.00 58.17 62 ASP B C 1
ATOM 4182 O O . ASP B 1 62 ? 75.207 -17.352 502.230 1.00 59.08 62 ASP B O 1
ATOM 4187 N N . LEU B 1 63 ? 76.553 -17.715 500.464 1.00 57.72 63 LEU B N 1
ATOM 4188 C CA . LEU B 1 63 ? 77.281 -16.461 500.624 1.00 55.54 63 LEU B CA 1
ATOM 4189 C C . LEU B 1 63 ? 76.394 -15.287 500.233 1.00 58.09 63 LEU B C 1
ATOM 4190 O O . LEU B 1 63 ? 76.424 -14.234 500.869 1.00 59.29 63 LEU B O 1
ATOM 4195 N N . LEU B 1 64 ? 75.606 -15.480 499.180 1.00 58.02 64 LEU B N 1
ATOM 4196 C CA . LEU B 1 64 ? 74.647 -14.477 498.736 1.00 56.77 64 LEU B CA 1
ATOM 4197 C C . LEU B 1 64 ? 73.544 -14.289 499.769 1.00 56.15 64 LEU B C 1
ATOM 4198 O O . LEU B 1 64 ? 73.061 -13.178 499.984 1.00 57.00 64 LEU B O 1
ATOM 4203 N N . ALA B 1 65 ? 73.153 -15.389 500.404 1.00 55.48 65 ALA B N 1
ATOM 4204 C CA . ALA B 1 65 ? 72.125 -15.356 501.435 1.00 56.25 65 ALA B CA 1
ATOM 4205 C C . ALA B 1 65 ? 72.624 -14.623 502.675 1.00 60.28 65 ALA B C 1
ATOM 4206 O O . ALA B 1 65 ? 71.916 -13.788 503.238 1.00 65.26 65 ALA B O 1
ATOM 4208 N N . GLU B 1 66 ? 73.845 -14.940 503.097 1.00 57.54 66 GLU B N 1
ATOM 4209 C CA . GLU B 1 66 ? 74.446 -14.290 504.256 1.00 59.12 66 GLU B CA 1
ATOM 4210 C C . GLU B 1 66 ? 74.742 -12.820 503.968 1.00 62.08 66 GLU B C 1
ATOM 4211 O O . GLU B 1 66 ? 74.680 -11.979 504.865 1.00 61.66 66 GLU B O 1
ATOM 4217 N N . LEU B 1 67 ? 75.062 -12.516 502.714 1.00 61.14 67 LEU B N 1
ATOM 4218 C CA . LEU B 1 67 ? 75.292 -11.136 502.304 1.00 56.27 67 LEU B CA 1
ATOM 4219 C C . LEU B 1 67 ? 73.973 -10.371 502.318 1.00 57.93 67 LEU B C 1
ATOM 4220 O O . LEU B 1 67 ? 73.935 -9.183 502.641 1.00 61.23 67 LEU B O 1
ATOM 4225 N N . GLY B 1 68 ? 72.893 -11.064 501.967 1.00 57.62 68 GLY B N 1
ATOM 4226 C CA . GLY B 1 68 ? 71.552 -10.519 502.087 1.00 58.66 68 GLY B CA 1
ATOM 4227 C C . GLY B 1 68 ? 71.065 -9.700 500.906 1.00 56.39 68 GLY B C 1
ATOM 4228 O O . GLY B 1 68 ? 70.160 -8.879 501.051 1.00 51.41 68 GLY B O 1
ATOM 4229 N N . VAL B 1 69 ? 71.653 -9.926 499.736 1.00 56.95 69 VAL B N 1
ATOM 4230 C CA . VAL B 1 69 ? 71.272 -9.185 498.536 1.00 58.22 69 VAL B CA 1
ATOM 4231 C C . VAL B 1 69 ? 69.866 -9.546 498.064 1.00 58.54 69 VAL B C 1
ATOM 4232 O O . VAL B 1 69 ? 69.356 -10.625 498.364 1.00 54.18 69 VAL B O 1
ATOM 4236 N N . GLN B 1 70 ? 69.244 -8.630 497.326 1.00 59.08 70 GLN B N 1
ATOM 4237 C CA . GLN B 1 70 ? 67.920 -8.871 496.765 1.00 55.92 70 GLN B CA 1
ATOM 4238 C C . GLN B 1 70 ? 68.001 -9.644 495.452 1.00 58.34 70 GLN B C 1
ATOM 4239 O O . GLN B 1 70 ? 67.087 -10.393 495.109 1.00 56.71 70 GLN B O 1
ATOM 4245 N N . ALA B 1 71 ? 69.097 -9.464 494.722 1.00 54.76 71 ALA B N 1
ATOM 4246 C CA . ALA B 1 71 ? 69.243 -10.096 493.415 1.00 53.96 71 ALA B CA 1
ATOM 4247 C C . ALA B 1 71 ? 70.686 -10.482 493.106 1.00 52.64 71 ALA B C 1
ATOM 4248 O O . ALA B 1 71 ? 71.616 -9.749 493.424 1.00 49.94 71 ALA B O 1
ATOM 4250 N N . TYR B 1 72 ? 70.862 -11.639 492.477 1.00 56.31 72 TYR B N 1
ATOM 4251 C CA . TYR B 1 72 ? 72.184 -12.090 492.058 1.00 53.26 72 TYR B CA 1
ATOM 4252 C C . TYR B 1 72 ? 72.255 -12.214 490.541 1.00 56.51 72 TYR B C 1
ATOM 4253 O O . TYR B 1 72 ? 71.547 -13.022 489.939 1.00 58.25 72 TYR B O 1
ATOM 4262 N N . ARG B 1 73 ? 73.114 -11.407 489.929 1.00 58.37 73 ARG B N 1
ATOM 4263 C CA . ARG B 1 73 ? 73.271 -11.411 488.481 1.00 56.67 73 ARG B CA 1
ATOM 4264 C C . ARG B 1 73 ? 74.341 -12.406 488.053 1.00 58.95 73 ARG B C 1
ATOM 4265 O O . ARG B 1 73 ? 75.440 -12.427 488.608 1.00 59.65 73 ARG B O 1
ATOM 4273 N N . PHE B 1 74 ? 74.012 -13.230 487.064 1.00 60.80 74 PHE B N 1
ATOM 4274 C CA . PHE B 1 74 ? 74.944 -14.226 486.551 1.00 56.89 74 PHE B CA 1
ATOM 4275 C C . PHE B 1 74 ? 74.733 -14.445 485.058 1.00 57.32 74 PHE B C 1
ATOM 4276 O O . PHE B 1 74 ? 73.896 -13.791 484.437 1.00 60.48 74 PHE B O 1
ATOM 4284 N N . SER B 1 75 ? 75.495 -15.370 484.487 1.00 53.67 75 SER B N 1
ATOM 4285 C CA . SER B 1 75 ? 75.431 -15.627 483.056 1.00 50.64 75 SER B CA 1
ATOM 4286 C C . SER B 1 75 ? 75.185 -17.097 482.750 1.00 57.19 75 SER B C 1
ATOM 4287 O O . SER B 1 75 ? 75.717 -17.979 483.423 1.00 60.04 75 SER B O 1
ATOM 4290 N N . VAL B 1 76 ? 74.373 -17.352 481.729 1.00 58.32 76 VAL B N 1
ATOM 4291 C CA . VAL B 1 76 ? 74.140 -18.710 481.254 1.00 56.57 76 VAL B CA 1
ATOM 4292 C C . VAL B 1 76 ? 75.060 -18.995 480.071 1.00 58.62 76 VAL B C 1
ATOM 4293 O O . VAL B 1 76 ? 75.178 -18.179 479.157 1.00 62.21 76 VAL B O 1
ATOM 4297 N N . ALA B 1 77 ? 75.716 -20.150 480.097 1.00 55.74 77 ALA B N 1
ATOM 4298 C CA . ALA B 1 77 ? 76.704 -20.486 479.079 1.00 56.15 77 ALA B CA 1
ATOM 4299 C C . ALA B 1 77 ? 76.069 -21.100 477.838 1.00 61.33 77 ALA B C 1
ATOM 4300 O O . ALA B 1 77 ? 75.440 -22.156 477.905 1.00 63.07 77 ALA B O 1
ATOM 4302 N N . TRP B 1 78 ? 76.243 -20.419 476.709 1.00 61.84 78 TRP B N 1
ATOM 4303 C CA . TRP B 1 78 ? 75.819 -20.916 475.402 1.00 60.18 78 TRP B CA 1
ATOM 4304 C C . TRP B 1 78 ? 76.333 -22.337 475.104 1.00 61.95 78 TRP B C 1
ATOM 4305 O O . TRP B 1 78 ? 75.556 -23.186 474.665 1.00 62.24 78 TRP B O 1
ATOM 4316 N N . PRO B 1 79 ? 77.634 -22.611 475.342 1.00 58.83 79 PRO B N 1
ATOM 4317 C CA . PRO B 1 79 ? 78.088 -23.968 475.011 1.00 59.62 79 PRO B CA 1
ATOM 4318 C C . PRO B 1 79 ? 77.534 -25.061 475.927 1.00 62.24 79 PRO B C 1
ATOM 4319 O O . PRO B 1 79 ? 77.665 -26.240 475.599 1.00 66.83 79 PRO B O 1
ATOM 4323 N N . ARG B 1 80 ? 76.937 -24.686 477.054 1.00 62.77 80 ARG B N 1
ATOM 4324 C CA . ARG B 1 80 ? 76.331 -25.671 477.945 1.00 62.21 80 ARG B CA 1
ATOM 4325 C C . ARG B 1 80 ? 74.923 -26.030 477.483 1.00 64.58 80 ARG B C 1
ATOM 4326 O O . ARG B 1 80 ? 74.530 -27.196 477.507 1.00 65.16 80 ARG B O 1
ATOM 4334 N N . ILE B 1 81 ? 74.169 -25.018 477.064 1.00 62.84 81 ILE B N 1
ATOM 4335 C CA . ILE B 1 81 ? 72.797 -25.218 476.613 1.00 63.93 81 ILE B CA 1
ATOM 4336 C C . ILE B 1 81 ? 72.760 -25.865 475.233 1.00 66.55 81 ILE B C 1
ATOM 4337 O O . ILE B 1 81 ? 72.073 -26.865 475.024 1.00 67.23 81 ILE B O 1
ATOM 4342 N N . HIS B 1 82 ? 73.501 -25.288 474.294 1.00 67.14 82 HIS B N 1
ATOM 4343 C CA . HIS B 1 82 ? 73.592 -25.844 472.950 1.00 66.04 82 HIS B CA 1
ATOM 4344 C C . HIS B 1 82 ? 75.038 -26.111 472.543 1.00 65.78 82 HIS B C 1
ATOM 4345 O O . HIS B 1 82 ? 75.655 -25.292 471.862 1.00 66.70 82 HIS B O 1
ATOM 4352 N N . PRO B 1 83 ? 75.584 -27.260 472.972 1.00 63.28 83 PRO B N 1
ATOM 4353 C CA . PRO B 1 83 ? 76.900 -27.717 472.516 1.00 65.07 83 PRO B CA 1
ATOM 4354 C C . PRO B 1 83 ? 76.879 -27.905 471.007 1.00 71.35 83 PRO B C 1
ATOM 4355 O O . PRO B 1 83 ? 77.700 -27.332 470.291 1.00 71.36 83 PRO B O 1
ATOM 4359 N N . ASP B 1 84 ? 75.934 -28.714 470.538 1.00 77.40 84 ASP B N 1
ATOM 4360 C CA . ASP B 1 84 ? 75.590 -28.747 469.126 1.00 74.34 84 ASP B CA 1
ATOM 4361 C C . ASP B 1 84 ? 74.792 -27.484 468.837 1.00 74.71 84 ASP B C 1
ATOM 4362 O O . ASP B 1 84 ? 73.660 -27.346 469.300 1.00 77.72 84 ASP B O 1
ATOM 4367 N N . VAL B 1 85 ? 75.386 -26.558 468.091 1.00 71.78 85 VAL B N 1
ATOM 4368 C CA . VAL B 1 85 ? 74.778 -25.249 467.865 1.00 72.12 85 VAL B CA 1
ATOM 4369 C C . VAL B 1 85 ? 73.406 -25.350 467.204 1.00 75.90 85 VAL B C 1
ATOM 4370 O O . VAL B 1 85 ? 72.428 -24.784 467.695 1.00 73.84 85 VAL B O 1
ATOM 4374 N N . THR B 1 86 ? 73.337 -26.074 466.092 1.00 79.18 86 THR B N 1
ATOM 4375 C CA . THR B 1 86 ? 72.079 -26.253 465.376 1.00 73.14 86 THR B CA 1
ATOM 4376 C C . THR B 1 86 ? 71.247 -27.370 465.996 1.00 71.34 86 THR B C 1
ATOM 4377 O O . THR B 1 86 ? 70.031 -27.426 465.813 1.00 71.46 86 THR B O 1
ATOM 4381 N N . GLY B 1 87 ? 71.912 -28.253 466.735 1.00 72.50 87 GLY B N 1
ATOM 4382 C CA . GLY B 1 87 ? 71.263 -29.412 467.322 1.00 70.35 87 GLY B CA 1
ATOM 4383 C C . GLY B 1 87 ? 70.283 -29.093 468.436 1.00 68.97 87 GLY B C 1
ATOM 4384 O O . GLY B 1 87 ? 69.909 -27.936 468.632 1.00 69.44 87 GLY B O 1
ATOM 4385 N N . PRO B 1 88 ? 69.857 -30.128 469.175 1.00 68.45 88 PRO B N 1
ATOM 4386 C CA . PRO B 1 88 ? 68.884 -29.998 470.264 1.00 67.29 88 PRO B CA 1
ATOM 4387 C C . PRO B 1 88 ? 69.507 -29.473 471.554 1.00 67.98 88 PRO B C 1
ATOM 4388 O O . PRO B 1 88 ? 70.729 -29.354 471.650 1.00 66.77 88 PRO B O 1
ATOM 4392 N N . ALA B 1 89 ? 68.665 -29.169 472.535 1.00 67.13 89 ALA B N 1
ATOM 4393 C CA . ALA B 1 89 ? 69.131 -28.640 473.809 1.00 67.85 89 ALA B CA 1
ATOM 4394 C C . ALA B 1 89 ? 69.719 -29.737 474.688 1.00 68.51 89 ALA B C 1
ATOM 4395 O O . ALA B 1 89 ? 69.142 -30.816 474.825 1.00 68.22 89 ALA B O 1
ATOM 4397 N N . ASN B 1 90 ? 70.876 -29.451 475.276 1.00 70.54 90 ASN B N 1
ATOM 4398 C CA . ASN B 1 90 ? 71.506 -30.357 476.228 1.00 71.23 90 ASN B CA 1
ATOM 4399 C C . ASN B 1 90 ? 70.827 -30.260 477.588 1.00 69.78 90 ASN B C 1
ATOM 4400 O O . ASN B 1 90 ? 70.957 -29.252 478.283 1.00 65.80 90 ASN B O 1
ATOM 4405 N N . GLN B 1 91 ? 70.100 -31.310 477.961 1.00 72.60 91 GLN B N 1
ATOM 4406 C CA . GLN B 1 91 ? 69.312 -31.304 479.191 1.00 71.55 91 GLN B CA 1
ATOM 4407 C C . GLN B 1 91 ? 70.184 -31.119 480.430 1.00 70.35 91 GLN B C 1
ATOM 4408 O O . GLN B 1 91 ? 69.768 -30.487 481.400 1.00 67.21 91 GLN B O 1
ATOM 4414 N N . LYS B 1 92 ? 71.396 -31.664 480.387 1.00 70.79 92 LYS B N 1
ATOM 4415 C CA . LYS B 1 92 ? 72.332 -31.538 481.499 1.00 68.89 92 LYS B CA 1
ATOM 4416 C C . LYS B 1 92 ? 72.736 -30.085 481.738 1.00 67.89 92 LYS B C 1
ATOM 4417 O O . LYS B 1 92 ? 72.997 -29.683 482.872 1.00 65.85 92 LYS B O 1
ATOM 4423 N N . GLY B 1 93 ? 72.785 -29.303 480.664 1.00 67.50 93 GLY B N 1
ATOM 4424 C CA . GLY B 1 93 ? 73.142 -27.899 480.760 1.00 63.26 93 GLY B CA 1
ATOM 4425 C C . GLY B 1 93 ? 72.005 -27.050 481.294 1.00 61.73 93 GLY B C 1
ATOM 4426 O O . GLY B 1 93 ? 72.230 -26.033 481.949 1.00 59.66 93 GLY B O 1
ATOM 4427 N N . LEU B 1 94 ? 70.777 -27.470 481.008 1.00 65.55 94 LEU B N 1
ATOM 4428 C CA . LEU B 1 94 ? 69.592 -26.758 481.471 1.00 66.24 94 LEU B CA 1
ATOM 4429 C C . LEU B 1 94 ? 69.291 -27.072 482.932 1.00 69.24 94 LEU B C 1
ATOM 4430 O O . LEU B 1 94 ? 68.702 -26.259 483.643 1.00 69.13 94 LEU B O 1
ATOM 4435 N N . ASP B 1 95 ? 69.700 -28.257 483.373 1.00 71.17 95 ASP B N 1
ATOM 4436 C CA . ASP B 1 95 ? 69.450 -28.689 484.743 1.00 67.89 95 ASP B CA 1
ATOM 4437 C C . ASP B 1 95 ? 70.317 -27.929 485.742 1.00 67.89 95 ASP B C 1
ATOM 4438 O O . ASP B 1 95 ? 69.879 -27.640 486.856 1.00 73.17 95 ASP B O 1
ATOM 4443 N N . PHE B 1 96 ? 71.543 -27.605 485.342 1.00 65.83 96 PHE B N 1
ATOM 4444 C CA . PHE B 1 96 ? 72.474 -26.899 486.220 1.00 64.28 96 PHE B CA 1
ATOM 4445 C C . PHE B 1 96 ? 71.974 -25.509 486.593 1.00 65.41 96 PHE B C 1
ATOM 4446 O O . PHE B 1 96 ? 72.048 -25.105 487.753 1.00 69.88 96 PHE B O 1
ATOM 4454 N N . TYR B 1 97 ? 71.468 -24.777 485.606 1.00 61.22 97 TYR B N 1
ATOM 4455 C CA . TYR B 1 97 ? 71.034 -23.406 485.833 1.00 62.08 97 TYR B CA 1
ATOM 4456 C C . TYR B 1 97 ? 69.674 -23.345 486.518 1.00 66.41 97 TYR B C 1
ATOM 4457 O O . TYR B 1 97 ? 69.408 -22.426 487.290 1.00 69.21 97 TYR B O 1
ATOM 4466 N N . GLN B 1 98 ? 68.819 -24.325 486.245 1.00 66.62 98 GLN B N 1
ATOM 4467 C CA . GLN B 1 98 ? 67.516 -24.389 486.896 1.00 67.24 98 GLN B CA 1
ATOM 4468 C C . GLN B 1 98 ? 67.689 -24.678 488.384 1.00 68.64 98 GLN B C 1
ATOM 4469 O O . GLN B 1 98 ? 66.920 -24.198 489.216 1.00 66.94 98 GLN B O 1
ATOM 4475 N N . ARG B 1 99 ? 68.711 -25.463 488.708 1.00 67.02 99 ARG B N 1
ATOM 4476 C CA . ARG B 1 99 ? 69.026 -25.783 490.093 1.00 67.07 99 ARG B CA 1
ATOM 4477 C C . ARG B 1 99 ? 69.575 -24.547 490.797 1.00 66.51 99 ARG B C 1
ATOM 4478 O O . ARG B 1 99 ? 69.316 -24.321 491.979 1.00 61.10 99 ARG B O 1
ATOM 4486 N N . LEU B 1 100 ? 70.332 -23.750 490.050 1.00 67.46 100 LEU B N 1
ATOM 4487 C CA . LEU B 1 100 ? 70.876 -22.495 490.552 1.00 63.69 100 LEU B CA 1
ATOM 4488 C C . LEU B 1 100 ? 69.754 -21.491 490.798 1.00 66.01 100 LEU B C 1
ATOM 4489 O O . LEU B 1 100 ? 69.723 -20.814 491.826 1.00 61.53 100 LEU B O 1
ATOM 4494 N N . ILE B 1 101 ? 68.834 -21.407 489.840 1.00 65.45 101 ILE B N 1
ATOM 4495 C CA . ILE B 1 101 ? 67.679 -20.521 489.937 1.00 61.75 101 ILE B CA 1
ATOM 4496 C C . ILE B 1 101 ? 66.779 -20.918 491.104 1.00 62.35 101 ILE B C 1
ATOM 4497 O O . ILE B 1 101 ? 66.327 -20.065 491.870 1.00 58.11 101 ILE B O 1
ATOM 4502 N N . ASP B 1 102 ? 66.530 -22.218 491.235 1.00 66.46 102 ASP B N 1
ATOM 4503 C CA . ASP B 1 102 ? 65.704 -22.740 492.320 1.00 66.39 102 ASP B CA 1
ATOM 4504 C C . ASP B 1 102 ? 66.332 -22.465 493.681 1.00 65.58 102 ASP B C 1
ATOM 4505 O O . ASP B 1 102 ? 65.635 -22.137 494.641 1.00 64.63 102 ASP B O 1
ATOM 4510 N N . GLY B 1 103 ? 67.652 -22.600 493.757 1.00 64.18 103 GLY B N 1
ATOM 4511 C CA . GLY B 1 103 ? 68.374 -22.332 494.987 1.00 62.51 103 GLY B CA 1
ATOM 4512 C C . GLY B 1 103 ? 68.293 -20.869 495.376 1.00 64.42 103 GLY B C 1
ATOM 4513 O O . GLY B 1 103 ? 68.213 -20.533 496.558 1.00 63.54 103 GLY B O 1
ATOM 4514 N N . LEU B 1 104 ? 68.313 -19.997 494.373 1.00 61.87 104 LEU B N 1
ATOM 4515 C CA . LEU B 1 104 ? 68.207 -18.561 494.601 1.00 60.99 104 LEU B CA 1
ATOM 4516 C C . LEU B 1 104 ? 66.803 -18.174 495.053 1.00 63.95 104 LEU B C 1
ATOM 4517 O O . LEU B 1 104 ? 66.639 -17.321 495.926 1.00 65.10 104 LEU B O 1
ATOM 4522 N N . ARG B 1 105 ? 65.795 -18.803 494.457 1.00 64.06 105 ARG B N 1
ATOM 4523 C CA . ARG B 1 105 ? 64.408 -18.541 494.827 1.00 63.87 105 ARG B CA 1
ATOM 4524 C C . ARG B 1 105 ? 64.112 -19.029 496.242 1.00 62.72 105 ARG B C 1
ATOM 4525 O O . ARG B 1 105 ? 63.260 -18.472 496.934 1.00 61.79 105 ARG B O 1
ATOM 4533 N N . ASP B 1 106 ? 64.821 -20.072 496.665 1.00 63.74 106 ASP B N 1
ATOM 4534 C CA . ASP B 1 106 ? 64.677 -20.600 498.018 1.00 61.69 106 ASP B CA 1
ATOM 4535 C C . ASP B 1 106 ? 65.169 -19.593 499.050 1.00 64.10 106 ASP B C 1
ATOM 4536 O O . ASP B 1 106 ? 64.587 -19.455 500.126 1.00 67.78 106 ASP B O 1
ATOM 4541 N N . ARG B 1 107 ? 66.244 -18.891 498.709 1.00 63.92 107 ARG B N 1
ATOM 4542 C CA . ARG B 1 107 ? 66.859 -17.928 499.614 1.00 60.28 107 ARG B CA 1
ATOM 4543 C C . ARG B 1 107 ? 66.286 -16.529 499.414 1.00 61.60 107 ARG B C 1
ATOM 4544 O O . ARG B 1 107 ? 66.837 -15.547 499.915 1.00 60.76 107 ARG B O 1
ATOM 4552 N N . ASN B 1 108 ? 65.176 -16.458 498.684 1.00 63.99 108 ASN B N 1
ATOM 4553 C CA . ASN B 1 108 ? 64.518 -15.195 498.357 1.00 64.03 108 ASN B CA 1
ATOM 4554 C C . ASN B 1 108 ? 65.476 -14.202 497.704 1.00 60.34 108 ASN B C 1
ATOM 4555 O O . ASN B 1 108 ? 65.527 -13.028 498.072 1.00 59.12 108 ASN B O 1
ATOM 4560 N N . ILE B 1 109 ? 66.237 -14.697 496.734 1.00 59.39 109 ILE B N 1
ATOM 4561 C CA . ILE B 1 109 ? 67.140 -13.870 495.945 1.00 56.51 109 ILE B CA 1
ATOM 4562 C C . ILE B 1 109 ? 66.710 -13.899 494.481 1.00 63.93 109 ILE B C 1
ATOM 4563 O O . ILE B 1 109 ? 66.622 -14.967 493.875 1.00 62.76 109 ILE B O 1
ATOM 4568 N N . ILE B 1 110 ? 66.437 -12.724 493.920 1.00 61.71 110 ILE B N 1
ATOM 4569 C CA . ILE B 1 110 ? 65.952 -12.618 492.547 1.00 57.53 110 ILE B CA 1
ATOM 4570 C C . ILE B 1 110 ? 67.047 -12.901 491.522 1.00 59.77 110 ILE B C 1
ATOM 4571 O O . ILE B 1 110 ? 68.032 -12.173 491.445 1.00 61.46 110 ILE B O 1
ATOM 4576 N N . PRO B 1 111 ? 66.878 -13.961 490.720 1.00 60.61 111 PRO B N 1
ATOM 4577 C CA . PRO B 1 111 ? 67.884 -14.236 489.690 1.00 58.32 111 PRO B CA 1
ATOM 4578 C C . PRO B 1 111 ? 67.787 -13.266 488.514 1.00 60.35 111 PRO B C 1
ATOM 4579 O O . PRO B 1 111 ? 66.690 -12.961 488.047 1.00 55.86 111 PRO B O 1
ATOM 4583 N N . LEU B 1 112 ? 68.936 -12.780 488.055 1.00 60.07 112 LEU B N 1
ATOM 4584 C CA . LEU B 1 112 ? 69.001 -11.922 486.879 1.00 53.43 112 LEU B CA 1
ATOM 4585 C C . LEU B 1 112 ? 69.996 -12.512 485.883 1.00 57.02 112 LEU B C 1
ATOM 4586 O O . LEU B 1 112 ? 71.129 -12.040 485.771 1.00 57.65 112 LEU B O 1
ATOM 4591 N N . PRO B 1 113 ? 69.578 -13.565 485.162 1.00 56.89 113 PRO B N 1
ATOM 4592 C CA . PRO B 1 113 ? 70.485 -14.271 484.252 1.00 55.63 113 PRO B CA 1
ATOM 4593 C C . PRO B 1 113 ? 70.739 -13.519 482.949 1.00 55.58 113 PRO B C 1
ATOM 4594 O O . PRO B 1 113 ? 69.847 -12.854 482.423 1.00 55.17 113 PRO B O 1
ATOM 4598 N N . THR B 1 114 ? 71.963 -13.631 482.447 1.00 57.13 114 THR B N 1
ATOM 4599 C CA . THR B 1 114 ? 72.340 -13.044 481.170 1.00 53.64 114 THR B CA 1
ATOM 4600 C C . THR B 1 114 ? 72.551 -14.160 480.152 1.00 55.10 114 THR B C 1
ATOM 4601 O O . THR B 1 114 ? 73.187 -15.168 480.456 1.00 58.95 114 THR B O 1
ATOM 4605 N N . MET B 1 115 ? 72.008 -13.986 478.952 1.00 56.79 115 MET B N 1
ATOM 4606 C CA . MET B 1 115 ? 72.107 -15.010 477.918 1.00 56.60 115 MET B CA 1
ATOM 4607 C C . MET B 1 115 ? 73.518 -15.119 477.354 1.00 58.34 115 MET B C 1
ATOM 4608 O O . MET B 1 115 ? 73.994 -16.215 477.058 1.00 60.26 115 MET B O 1
ATOM 4613 N N . TYR B 1 116 ? 74.184 -13.978 477.209 1.00 56.69 116 TYR B N 1
ATOM 4614 C CA . TYR B 1 116 ? 75.484 -13.940 476.552 1.00 59.12 116 TYR B CA 1
ATOM 4615 C C . TYR B 1 116 ? 76.495 -13.094 477.318 1.00 59.67 116 TYR B C 1
ATOM 4616 O O . TYR B 1 116 ? 76.350 -11.876 477.421 1.00 58.52 116 TYR B O 1
ATOM 4625 N N . HIS B 1 117 ? 77.518 -13.750 477.857 1.00 62.27 117 HIS B N 1
ATOM 4626 C CA . HIS B 1 117 ? 78.629 -13.046 478.484 1.00 59.85 117 HIS B CA 1
ATOM 4627 C C . HIS B 1 117 ? 79.935 -13.439 477.802 1.00 58.15 117 HIS B C 1
ATOM 4628 O O . HIS B 1 117 ? 80.854 -13.955 478.442 1.00 52.82 117 HIS B O 1
ATOM 4635 N N . TRP B 1 118 ? 79.970 -13.219 476.489 1.00 59.72 118 TRP B N 1
ATOM 4636 C CA . TRP B 1 118 ? 81.168 -13.320 475.649 1.00 60.24 118 TRP B CA 1
ATOM 4637 C C . TRP B 1 118 ? 81.595 -14.753 475.313 1.00 57.12 118 TRP B C 1
ATOM 4638 O O . TRP B 1 118 ? 82.570 -14.944 474.587 1.00 58.36 118 TRP B O 1
ATOM 4649 N N . ASP B 1 119 ? 80.885 -15.758 475.819 1.00 55.86 119 ASP B N 1
ATOM 4650 C CA . ASP B 1 119 ? 81.259 -17.140 475.510 1.00 59.03 119 ASP B CA 1
ATOM 4651 C C . ASP B 1 119 ? 80.497 -17.692 474.300 1.00 65.09 119 ASP B C 1
ATOM 4652 O O . ASP B 1 119 ? 79.579 -18.503 474.436 1.00 64.01 119 ASP B O 1
ATOM 4657 N N . LEU B 1 120 ? 80.899 -17.241 473.115 1.00 60.88 120 LEU B N 1
ATOM 4658 C CA . LEU B 1 120 ? 80.359 -17.740 471.855 1.00 56.67 120 LEU B CA 1
ATOM 4659 C C . LEU B 1 120 ? 80.972 -19.092 471.505 1.00 58.44 120 LEU B C 1
ATOM 4660 O O . LEU B 1 120 ? 82.186 -19.261 471.596 1.00 60.58 120 LEU B O 1
ATOM 4665 N N . PRO B 1 121 ? 80.133 -20.064 471.112 1.00 58.62 121 PRO B N 1
ATOM 4666 C CA . PRO B 1 121 ? 80.625 -21.376 470.675 1.00 58.33 121 PRO B CA 1
ATOM 4667 C C . PRO B 1 121 ? 81.571 -21.266 469.482 1.00 59.71 121 PRO B C 1
ATOM 4668 O O . PRO B 1 121 ? 81.319 -20.479 468.570 1.00 61.26 121 PRO B O 1
ATOM 4672 N N . GLN B 1 122 ? 82.645 -22.052 469.499 1.00 59.00 122 GLN B N 1
ATOM 4673 C CA . GLN B 1 122 ? 83.678 -21.987 468.468 1.00 60.84 122 GLN B CA 1
ATOM 4674 C C . GLN B 1 122 ? 83.136 -22.283 467.069 1.00 66.49 122 GLN B C 1
ATOM 4675 O O . GLN B 1 122 ? 83.619 -21.732 466.078 1.00 65.56 122 GLN B O 1
ATOM 4681 N N . ALA B 1 123 ? 82.128 -23.147 466.997 1.00 65.41 123 ALA B N 1
ATOM 4682 C CA . ALA B 1 123 ? 81.562 -23.576 465.721 1.00 64.27 123 ALA B CA 1
ATOM 4683 C C . ALA B 1 123 ? 80.982 -22.410 464.921 1.00 69.57 123 ALA B C 1
ATOM 4684 O O . ALA B 1 123 ? 81.025 -22.410 463.691 1.00 70.54 123 ALA B O 1
ATOM 4686 N N . LEU B 1 124 ? 80.437 -21.421 465.622 1.00 68.63 124 LEU B N 1
ATOM 4687 C CA . LEU B 1 124 ? 79.906 -20.229 464.971 1.00 66.07 124 LEU B CA 1
ATOM 4688 C C . LEU B 1 124 ? 81.027 -19.257 464.625 1.00 65.45 124 LEU B C 1
ATOM 4689 O O . LEU B 1 124 ? 80.923 -18.485 463.672 1.00 66.73 124 LEU B O 1
ATOM 4694 N N . GLU B 1 125 ? 82.098 -19.302 465.410 1.00 64.19 125 GLU B N 1
ATOM 4695 C CA . GLU B 1 125 ? 83.253 -18.443 465.182 1.00 68.05 125 GLU B CA 1
ATOM 4696 C C . GLU B 1 125 ? 84.013 -18.871 463.933 1.00 65.03 125 GLU B C 1
ATOM 4697 O O . GLU B 1 125 ? 84.503 -18.033 463.174 1.00 61.60 125 GLU B O 1
ATOM 4703 N N . ASP B 1 126 ? 84.104 -20.181 463.727 1.00 66.69 126 ASP B N 1
ATOM 4704 C CA . ASP B 1 126 ? 84.764 -20.733 462.550 1.00 69.88 126 ASP B CA 1
ATOM 4705 C C . ASP B 1 126 ? 84.070 -20.279 461.269 1.00 67.58 126 ASP B C 1
ATOM 4706 O O . ASP B 1 126 ? 84.709 -20.108 460.231 1.00 67.33 126 ASP B O 1
ATOM 4711 N N . GLU B 1 127 ? 82.759 -20.080 461.352 1.00 63.68 127 GLU B N 1
ATOM 4712 C CA . GLU B 1 127 ? 81.983 -19.629 460.205 1.00 65.96 127 GLU B CA 1
ATOM 4713 C C . GLU B 1 127 ? 81.747 -18.122 460.234 1.00 67.52 127 GLU B C 1
ATOM 4714 O O . GLU B 1 127 ? 80.668 -17.650 459.876 1.00 68.12 127 GLU B O 1
ATOM 4720 N N . GLY B 1 128 ? 82.756 -17.371 460.665 1.00 71.57 128 GLY B N 1
ATOM 4721 C CA . GLY B 1 128 ? 82.702 -15.921 460.604 1.00 68.70 128 GLY B CA 1
ATOM 4722 C C . GLY B 1 128 ? 82.484 -15.214 461.928 1.00 65.30 128 GLY B C 1
ATOM 4723 O O . GLY B 1 128 ? 82.956 -14.093 462.123 1.00 62.05 128 GLY B O 1
ATOM 4724 N N . GLY B 1 129 ? 81.764 -15.860 462.840 1.00 65.91 129 GLY B N 1
ATOM 4725 C CA . GLY B 1 129 ? 81.460 -15.259 464.125 1.00 64.37 129 GLY B CA 1
ATOM 4726 C C . GLY B 1 129 ? 80.438 -14.145 464.001 1.00 62.59 129 GLY B C 1
ATOM 4727 O O . GLY B 1 129 ? 79.497 -14.243 463.216 1.00 66.38 129 GLY B O 1
ATOM 4728 N N . TRP B 1 130 ? 80.627 -13.076 464.768 1.00 60.98 130 TRP B N 1
ATOM 4729 C CA . TRP B 1 130 ? 79.682 -11.964 464.773 1.00 58.63 130 TRP B CA 1
ATOM 4730 C C . TRP B 1 130 ? 79.810 -11.093 463.531 1.00 58.25 130 TRP B C 1
ATOM 4731 O O . TRP B 1 130 ? 78.988 -10.207 463.296 1.00 57.45 130 TRP B O 1
ATOM 4742 N N . ILE B 1 131 ? 80.845 -11.351 462.739 1.00 60.66 131 ILE B N 1
ATOM 4743 C CA . ILE B 1 131 ? 81.030 -10.660 461.471 1.00 61.31 131 ILE B CA 1
ATOM 4744 C C . ILE B 1 131 ? 79.860 -10.949 460.537 1.00 57.21 131 ILE B C 1
ATOM 4745 O O . ILE B 1 131 ? 79.377 -10.060 459.837 1.00 55.90 131 ILE B O 1
ATOM 4750 N N . VAL B 1 132 ? 79.400 -12.197 460.543 1.00 60.35 132 VAL B N 1
ATOM 4751 C CA . VAL B 1 132 ? 78.298 -12.609 459.681 1.00 60.87 132 VAL B CA 1
ATOM 4752 C C . VAL B 1 132 ? 76.956 -12.550 460.407 1.00 61.91 132 VAL B C 1
ATOM 4753 O O . VAL B 1 132 ? 76.892 -12.590 461.636 1.00 59.77 132 VAL B O 1
ATOM 4757 N N . ARG B 1 133 ? 75.887 -12.459 459.623 1.00 59.95 133 ARG B N 1
ATOM 4758 C CA . ARG B 1 133 ? 74.535 -12.317 460.147 1.00 56.94 133 ARG B CA 1
ATOM 4759 C C . ARG B 1 133 ? 74.010 -13.622 460.744 1.00 60.69 133 ARG B C 1
ATOM 4760 O O . ARG B 1 133 ? 73.171 -13.605 461.645 1.00 60.00 133 ARG B O 1
ATOM 4768 N N . ASP B 1 134 ? 74.515 -14.747 460.239 1.00 61.99 134 ASP B N 1
ATOM 4769 C CA . ASP B 1 134 ? 74.063 -16.075 460.659 1.00 62.60 134 ASP B CA 1
ATOM 4770 C C . ASP B 1 134 ? 74.168 -16.303 462.164 1.00 60.66 134 ASP B C 1
ATOM 4771 O O . ASP B 1 134 ? 73.294 -16.927 462.767 1.00 60.98 134 ASP B O 1
ATOM 4776 N N . THR B 1 135 ? 75.242 -15.799 462.763 1.00 63.01 135 THR B N 1
ATOM 4777 C CA . THR B 1 135 ? 75.481 -15.980 464.190 1.00 59.92 135 THR B CA 1
ATOM 4778 C C . THR B 1 135 ? 74.409 -15.279 465.019 1.00 60.57 135 THR B C 1
ATOM 4779 O O . THR B 1 135 ? 73.980 -15.787 466.057 1.00 55.95 135 THR B O 1
ATOM 4783 N N . ALA B 1 136 ? 73.972 -14.116 464.547 1.00 63.39 136 ALA B N 1
ATOM 4784 C CA . ALA B 1 136 ? 72.920 -13.361 465.218 1.00 62.88 136 ALA B CA 1
ATOM 4785 C C . ALA B 1 136 ? 71.591 -14.108 465.164 1.00 62.94 136 ALA B C 1
ATOM 4786 O O . ALA B 1 136 ? 70.756 -13.977 466.060 1.00 61.63 136 ALA B O 1
ATOM 4788 N N . LEU B 1 137 ? 71.403 -14.891 464.106 1.00 63.50 137 LEU B N 1
ATOM 4789 C CA . LEU B 1 137 ? 70.193 -15.688 463.945 1.00 64.05 137 LEU B CA 1
ATOM 4790 C C . LEU B 1 137 ? 70.167 -16.856 464.923 1.00 63.96 137 LEU B C 1
ATOM 4791 O O . LEU B 1 137 ? 69.137 -17.143 465.534 1.00 66.36 137 LEU B O 1
ATOM 4796 N N . ARG B 1 138 ? 71.304 -17.528 465.067 1.00 61.00 138 ARG B N 1
ATOM 4797 C CA . ARG B 1 138 ? 71.373 -18.723 465.898 1.00 61.43 138 ARG B CA 1
ATOM 4798 C C . ARG B 1 138 ? 71.569 -18.384 467.373 1.00 60.95 138 ARG B C 1
ATOM 4799 O O . ARG B 1 138 ? 71.561 -19.274 468.225 1.00 55.89 138 ARG B O 1
ATOM 4807 N N . PHE B 1 139 ? 71.744 -17.101 467.674 1.00 58.07 139 PHE B N 1
ATOM 4808 C CA . PHE B 1 139 ? 71.659 -16.649 469.056 1.00 57.71 139 PHE B CA 1
ATOM 4809 C C . PHE B 1 139 ? 70.201 -16.656 469.478 1.00 60.43 139 PHE B C 1
ATOM 4810 O O . PHE B 1 139 ? 69.860 -17.102 470.573 1.00 61.09 139 PHE B O 1
ATOM 4818 N N . ALA B 1 140 ? 69.349 -16.147 468.592 1.00 61.69 140 ALA B N 1
ATOM 4819 C CA . ALA B 1 140 ? 67.913 -16.089 468.832 1.00 56.01 140 ALA B CA 1
ATOM 4820 C C . ALA B 1 140 ? 67.350 -17.481 469.081 1.00 58.35 140 ALA B C 1
ATOM 4821 O O . ALA B 1 140 ? 66.458 -17.658 469.909 1.00 60.87 140 ALA B O 1
ATOM 4823 N N . ASP B 1 141 ? 67.881 -18.466 468.364 1.00 61.59 141 ASP B N 1
ATOM 4824 C CA . ASP B 1 141 ? 67.464 -19.850 468.546 1.00 63.31 141 ASP B CA 1
ATOM 4825 C C . ASP B 1 141 ? 67.973 -20.378 469.883 1.00 61.33 141 ASP B C 1
ATOM 4826 O O . ASP B 1 141 ? 67.318 -21.198 470.528 1.00 61.16 141 ASP B O 1
ATOM 4831 N N . TYR B 1 142 ? 69.146 -19.905 470.290 1.00 58.26 142 TYR B N 1
ATOM 4832 C CA . TYR B 1 142 ? 69.681 -20.223 471.608 1.00 59.97 142 TYR B CA 1
ATOM 4833 C C . TYR B 1 142 ? 68.889 -19.492 472.682 1.00 58.30 142 TYR B C 1
ATOM 4834 O O . TYR B 1 142 ? 68.506 -20.081 473.690 1.00 57.00 142 TYR B O 1
ATOM 4843 N N . ALA B 1 143 ? 68.646 -18.206 472.448 1.00 57.64 143 ALA B N 1
ATOM 4844 C CA . ALA B 1 143 ? 67.893 -17.373 473.380 1.00 57.88 143 ALA B CA 1
ATOM 4845 C C . ALA B 1 143 ? 66.497 -17.932 473.624 1.00 62.25 143 ALA B C 1
ATOM 4846 O O . ALA B 1 143 ? 66.020 -17.957 474.757 1.00 61.49 143 ALA B O 1
ATOM 4848 N N . ALA B 1 144 ? 65.853 -18.383 472.552 1.00 63.43 144 ALA B N 1
ATOM 4849 C CA . ALA B 1 144 ? 64.505 -18.933 472.634 1.00 58.61 144 ALA B CA 1
ATOM 4850 C C . ALA B 1 144 ? 64.457 -20.175 473.518 1.00 61.36 144 ALA B C 1
ATOM 4851 O O . ALA B 1 144 ? 63.528 -20.350 474.306 1.00 65.11 144 ALA B O 1
ATOM 4853 N N . THR B 1 145 ? 65.463 -21.032 473.377 1.00 61.80 145 THR B N 1
ATOM 4854 C CA . THR B 1 145 ? 65.549 -22.258 474.163 1.00 65.03 145 THR B CA 1
ATOM 4855 C C . THR B 1 145 ? 65.652 -21.953 475.653 1.00 66.16 145 THR B C 1
ATOM 4856 O O . THR B 1 145 ? 64.982 -22.579 476.475 1.00 67.05 145 THR B O 1
ATOM 4860 N N . VAL B 1 146 ? 66.487 -20.977 475.992 1.00 67.33 146 VAL B N 1
ATOM 4861 C CA . VAL B 1 146 ? 66.704 -20.605 477.384 1.00 64.40 146 VAL B CA 1
ATOM 4862 C C . VAL B 1 146 ? 65.518 -19.807 477.925 1.00 61.65 146 VAL B C 1
ATOM 4863 O O . VAL B 1 146 ? 65.241 -19.819 479.124 1.00 62.59 146 VAL B O 1
ATOM 4867 N N . LEU B 1 147 ? 64.815 -19.120 477.031 1.00 62.88 147 LEU B N 1
ATOM 4868 C CA . LEU B 1 147 ? 63.615 -18.383 477.409 1.00 61.43 147 LEU B CA 1
ATOM 4869 C C . LEU B 1 147 ? 62.467 -19.328 477.741 1.00 64.38 147 LEU B C 1
ATOM 4870 O O . LEU B 1 147 ? 61.632 -19.029 478.591 1.00 65.73 147 LEU B O 1
ATOM 4875 N N . GLU B 1 148 ? 62.438 -20.475 477.072 1.00 61.36 148 GLU B N 1
ATOM 4876 C CA . GLU B 1 148 ? 61.303 -21.385 477.168 1.00 62.94 148 GLU B CA 1
ATOM 4877 C C . GLU B 1 148 ? 61.488 -22.447 478.247 1.00 64.22 148 GLU B C 1
ATOM 4878 O O . GLU B 1 148 ? 60.555 -22.756 478.989 1.00 65.67 148 GLU B O 1
ATOM 4884 N N . LYS B 1 149 ? 62.693 -23.001 478.334 1.00 65.96 149 LYS B N 1
ATOM 4885 C CA . LYS B 1 149 ? 62.961 -24.110 479.245 1.00 70.13 149 LYS B CA 1
ATOM 4886 C C . LYS B 1 149 ? 63.132 -23.670 480.699 1.00 70.12 149 LYS B C 1
ATOM 4887 O O . LYS B 1 149 ? 62.450 -24.179 481.588 1.00 75.30 149 LYS B O 1
ATOM 4893 N N . LEU B 1 150 ? 64.044 -22.733 480.938 1.00 68.89 150 LEU B N 1
ATOM 4894 C CA . LEU B 1 150 ? 64.338 -22.286 482.297 1.00 63.74 150 LEU B CA 1
ATOM 4895 C C . LEU B 1 150 ? 63.190 -21.478 482.894 1.00 65.57 150 LEU B C 1
ATOM 4896 O O . LEU B 1 150 ? 62.797 -20.443 482.356 1.00 65.56 150 LEU B O 1
ATOM 4901 N N . ASP B 1 151 ? 62.660 -21.960 484.014 1.00 66.52 151 ASP B N 1
ATOM 4902 C CA . ASP B 1 151 ? 61.551 -21.299 484.690 1.00 69.29 151 ASP B CA 1
ATOM 4903 C C . ASP B 1 151 ? 62.039 -20.520 485.908 1.00 65.83 151 ASP B C 1
ATOM 4904 O O . ASP B 1 151 ? 63.187 -20.664 486.328 1.00 64.75 151 ASP B O 1
ATOM 4909 N N . GLY B 1 152 ? 61.161 -19.694 486.470 1.00 65.49 152 GLY B N 1
ATOM 4910 C CA . GLY B 1 152 ? 61.473 -18.950 487.677 1.00 66.51 152 GLY B CA 1
ATOM 4911 C C . GLY B 1 152 ? 62.135 -17.608 487.423 1.00 64.81 152 GLY B C 1
ATOM 4912 O O . GLY B 1 152 ? 62.582 -16.942 488.356 1.00 58.29 152 GLY B O 1
ATOM 4913 N N . ILE B 1 153 ? 62.194 -17.209 486.157 1.00 65.08 153 ILE B N 1
ATOM 4914 C CA . ILE B 1 153 ? 62.836 -15.956 485.777 1.00 60.07 153 ILE B CA 1
ATOM 4915 C C . ILE B 1 153 ? 61.806 -14.883 485.444 1.00 57.26 153 ILE B C 1
ATOM 4916 O O . ILE B 1 153 ? 60.859 -15.135 484.703 1.00 53.68 153 ILE B O 1
ATOM 4921 N N . ASP B 1 154 ? 61.992 -13.690 486.001 1.00 61.22 154 ASP B N 1
ATOM 4922 C CA . ASP B 1 154 ? 61.108 -12.565 485.715 1.00 58.73 154 ASP B CA 1
ATOM 4923 C C . ASP B 1 154 ? 61.826 -11.502 484.890 1.00 58.97 154 ASP B C 1
ATOM 4924 O O . ASP B 1 154 ? 61.209 -10.806 484.085 1.00 57.15 154 ASP B O 1
ATOM 4929 N N . LYS B 1 155 ? 63.133 -11.377 485.099 1.00 59.71 155 LYS B N 1
ATOM 4930 C CA . LYS B 1 155 ? 63.940 -10.418 484.353 1.00 60.62 155 LYS B CA 1
ATOM 4931 C C . LYS B 1 155 ? 65.056 -11.117 483.583 1.00 60.02 155 LYS B C 1
ATOM 4932 O O . LYS B 1 155 ? 65.768 -11.958 484.130 1.00 57.35 155 LYS B O 1
ATOM 4938 N N . TRP B 1 156 ? 65.204 -10.760 482.312 1.00 58.77 156 TRP B N 1
ATOM 4939 C CA . TRP B 1 156 ? 66.244 -11.338 481.467 1.00 54.76 156 TRP B CA 1
ATOM 4940 C C . TRP B 1 156 ? 67.188 -10.274 480.919 1.00 56.68 156 TRP B C 1
ATOM 4941 O O . TRP B 1 156 ? 66.815 -9.110 480.773 1.00 60.69 156 TRP B O 1
ATOM 4952 N N . THR B 1 157 ? 68.415 -10.685 480.619 1.00 54.42 157 THR B N 1
ATOM 4953 C CA . THR B 1 157 ? 69.387 -9.807 479.980 1.00 54.94 157 THR B CA 1
ATOM 4954 C C . THR B 1 157 ? 69.962 -10.497 478.748 1.00 56.85 157 THR B C 1
ATOM 4955 O O . THR B 1 157 ? 70.494 -11.602 478.840 1.00 57.89 157 THR B O 1
ATOM 4959 N N . THR B 1 158 ? 69.845 -9.848 477.594 1.00 55.12 158 THR B N 1
ATOM 4960 C CA . THR B 1 158 ? 70.332 -10.431 476.349 1.00 56.24 158 THR B CA 1
ATOM 4961 C C . THR B 1 158 ? 71.855 -10.451 476.299 1.00 56.49 158 THR B C 1
ATOM 4962 O O . THR B 1 158 ? 72.471 -11.516 476.333 1.00 57.10 158 THR B O 1
ATOM 4966 N N . PHE B 1 159 ? 72.458 -9.269 476.226 1.00 54.68 159 PHE B N 1
ATOM 4967 C CA . PHE B 1 159 ? 73.904 -9.161 476.070 1.00 56.11 159 PHE B CA 1
ATOM 4968 C C . PHE B 1 159 ? 74.568 -8.370 477.190 1.00 58.01 159 PHE B C 1
ATOM 4969 O O . PHE B 1 159 ? 73.999 -7.413 477.715 1.00 59.48 159 PHE B O 1
ATOM 4977 N N . ASN B 1 160 ? 75.778 -8.785 477.550 1.00 58.85 160 ASN B N 1
ATOM 4978 C CA . ASN B 1 160 ? 76.595 -8.047 478.503 1.00 58.08 160 ASN B CA 1
ATOM 4979 C C . ASN B 1 160 ? 77.775 -7.388 477.801 1.00 61.78 160 ASN B C 1
ATOM 4980 O O . ASN B 1 160 ? 78.737 -8.060 477.426 1.00 64.17 160 ASN B O 1
ATOM 4985 N N . GLU B 1 161 ? 77.685 -6.072 477.630 1.00 63.43 161 GLU B N 1
ATOM 4986 C CA . GLU B 1 161 ? 78.718 -5.278 476.965 1.00 61.98 161 GLU B CA 1
ATOM 4987 C C . GLU B 1 161 ? 79.000 -5.748 475.539 1.00 59.68 161 GLU B C 1
ATOM 4988 O O . GLU B 1 161 ? 80.011 -6.407 475.289 1.00 57.12 161 GLU B O 1
ATOM 4994 N N . PRO B 1 162 ? 78.105 -5.409 474.599 1.00 58.17 162 PRO B N 1
ATOM 4995 C CA . PRO B 1 162 ? 78.317 -5.706 473.179 1.00 54.94 162 PRO B CA 1
ATOM 4996 C C . PRO B 1 162 ? 79.551 -5.003 472.622 1.00 53.08 162 PRO B C 1
ATOM 4997 O O . PRO B 1 162 ? 80.147 -5.485 471.659 1.00 52.27 162 PRO B O 1
ATOM 5001 N N . TRP B 1 163 ? 79.925 -3.876 473.221 1.00 54.66 163 TRP B N 1
ATOM 5002 C CA . TRP B 1 163 ? 81.084 -3.120 472.761 1.00 54.90 163 TRP B CA 1
ATOM 5003 C C . TRP B 1 163 ? 82.371 -3.920 472.905 1.00 57.15 163 TRP B C 1
ATOM 5004 O O . TRP B 1 163 ? 83.247 -3.862 472.043 1.00 59.45 163 TRP B O 1
ATOM 5015 N N . THR B 1 164 ? 82.484 -4.658 474.003 1.00 53.26 164 THR B N 1
ATOM 5016 C CA . THR B 1 164 ? 83.717 -5.370 474.304 1.00 56.85 164 THR B CA 1
ATOM 5017 C C . THR B 1 164 ? 83.864 -6.619 473.444 1.00 56.74 164 THR B C 1
ATOM 5018 O O . THR B 1 164 ? 84.959 -6.935 472.979 1.00 61.44 164 THR B O 1
ATOM 5022 N N . SER B 1 165 ? 82.758 -7.327 473.235 1.00 57.13 165 SER B N 1
ATOM 5023 C CA . SER B 1 165 ? 82.760 -8.508 472.379 1.00 56.78 165 SER B CA 1
ATOM 5024 C C . SER B 1 165 ? 83.174 -8.143 470.959 1.00 58.51 165 SER B C 1
ATOM 5025 O O . SER B 1 165 ? 83.908 -8.882 470.304 1.00 59.59 165 SER B O 1
ATOM 5028 N N . ALA B 1 166 ? 82.707 -6.988 470.498 1.00 54.98 166 ALA B N 1
ATOM 5029 C CA . ALA B 1 166 ? 82.940 -6.557 469.127 1.00 55.90 166 ALA B CA 1
ATOM 5030 C C . ALA B 1 166 ? 84.302 -5.897 468.942 1.00 58.88 166 ALA B C 1
ATOM 5031 O O . ALA B 1 166 ? 85.114 -6.348 468.135 1.00 61.40 166 ALA B O 1
ATOM 5033 N N . TRP B 1 167 ? 84.551 -4.832 469.695 1.00 59.73 167 TRP B N 1
ATOM 5034 C CA . TRP B 1 167 ? 85.696 -3.968 469.424 1.00 59.23 167 TRP B CA 1
ATOM 5035 C C . TRP B 1 167 ? 87.006 -4.460 470.034 1.00 58.82 167 TRP B C 1
ATOM 5036 O O . TRP B 1 167 ? 88.074 -4.230 469.469 1.00 59.65 167 TRP B O 1
ATOM 5047 N N . LEU B 1 168 ? 86.939 -5.140 471.173 1.00 58.25 168 LEU B N 1
ATOM 5048 C CA . LEU B 1 168 ? 88.135 -5.783 471.704 1.00 60.01 168 LEU B CA 1
ATOM 5049 C C . LEU B 1 168 ? 88.345 -7.129 471.022 1.00 57.22 168 LEU B C 1
ATOM 5050 O O . LEU B 1 168 ? 89.478 -7.569 470.832 1.00 60.78 168 LEU B O 1
ATOM 5055 N N . GLY B 1 169 ? 87.243 -7.769 470.642 1.00 58.51 169 GLY B N 1
ATOM 5056 C CA . GLY B 1 169 ? 87.285 -9.100 470.064 1.00 59.93 169 GLY B CA 1
ATOM 5057 C C . GLY B 1 169 ? 87.632 -9.154 468.588 1.00 63.25 169 GLY B C 1
ATOM 5058 O O . GLY B 1 169 ? 88.347 -10.054 468.147 1.00 64.55 169 GLY B O 1
ATOM 5059 N N . TYR B 1 170 ? 87.123 -8.198 467.818 1.00 62.45 170 TYR B N 1
ATOM 5060 C CA . TYR B 1 170 ? 87.360 -8.181 466.378 1.00 63.16 170 TYR B CA 1
ATOM 5061 C C . TYR B 1 170 ? 88.188 -6.976 465.944 1.00 65.24 170 TYR B C 1
ATOM 5062 O O . TYR B 1 170 ? 88.877 -7.020 464.925 1.00 67.60 170 TYR B O 1
ATOM 5071 N N . GLY B 1 171 ? 88.119 -5.901 466.721 1.00 63.59 171 GLY B N 1
ATOM 5072 C CA . GLY B 1 171 ? 88.776 -4.661 466.355 1.00 63.22 171 GLY B CA 1
ATOM 5073 C C . GLY B 1 171 ? 90.230 -4.558 466.776 1.00 62.82 171 GLY B C 1
ATOM 5074 O O . GLY B 1 171 ? 91.102 -4.296 465.948 1.00 64.81 171 GLY B O 1
ATOM 5075 N N . TYR B 1 172 ? 90.495 -4.767 468.061 1.00 62.85 172 TYR B N 1
ATOM 5076 C CA . TYR B 1 172 ? 91.826 -4.527 468.610 1.00 65.40 172 TYR B CA 1
ATOM 5077 C C . TYR B 1 172 ? 92.580 -5.819 468.925 1.00 65.89 172 TYR B C 1
ATOM 5078 O O . TYR B 1 172 ? 93.811 -5.837 468.944 1.00 70.46 172 TYR B O 1
ATOM 5087 N N . GLY B 1 173 ? 91.841 -6.895 469.174 1.00 62.09 173 GLY B N 1
ATOM 5088 C CA . GLY B 1 173 ? 92.440 -8.207 469.344 1.00 62.13 173 GLY B CA 1
ATOM 5089 C C . GLY B 1 173 ? 92.827 -8.573 470.765 1.00 62.46 173 GLY B C 1
ATOM 5090 O O . GLY B 1 173 ? 93.600 -9.506 470.980 1.00 61.36 173 GLY B O 1
ATOM 5091 N N . HIS B 1 174 ? 92.288 -7.845 471.738 1.00 61.58 174 HIS B N 1
ATOM 5092 C CA . HIS B 1 174 ? 92.578 -8.123 473.141 1.00 62.83 174 HIS B CA 1
ATOM 5093 C C . HIS B 1 174 ? 91.738 -9.283 473.663 1.00 60.23 174 HIS B C 1
ATOM 5094 O O . HIS B 1 174 ? 92.236 -10.149 474.381 1.00 60.39 174 HIS B O 1
ATOM 5101 N N . HIS B 1 175 ? 90.460 -9.292 473.298 1.00 59.21 175 HIS B N 1
ATOM 5102 C CA . HIS B 1 175 ? 89.549 -10.346 473.729 1.00 62.55 175 HIS B CA 1
ATOM 5103 C C . HIS B 1 175 ? 89.240 -11.309 472.586 1.00 62.12 175 HIS B C 1
ATOM 5104 O O . HIS B 1 175 ? 89.601 -11.058 471.438 1.00 60.53 175 HIS B O 1
ATOM 5111 N N . ALA B 1 176 ? 88.572 -12.411 472.911 1.00 59.26 176 ALA B N 1
ATOM 5112 C CA . ALA B 1 176 ? 88.198 -13.408 471.916 1.00 57.69 176 ALA B CA 1
ATOM 5113 C C . ALA B 1 176 ? 87.202 -12.827 470.913 1.00 64.51 176 ALA B C 1
ATOM 5114 O O . ALA B 1 176 ? 86.342 -12.027 471.286 1.00 66.46 176 ALA B O 1
ATOM 5116 N N . PRO B 1 177 ? 87.304 -13.233 469.636 1.00 63.82 177 PRO B N 1
ATOM 5117 C CA . PRO B 1 177 ? 88.229 -14.234 469.090 1.00 60.26 177 PRO B CA 1
ATOM 5118 C C . PRO B 1 177 ? 89.648 -13.717 468.853 1.00 59.99 177 PRO B C 1
ATOM 5119 O O . PRO B 1 177 ? 90.552 -14.519 468.622 1.00 61.05 177 PRO B O 1
ATOM 5123 N N . GLY B 1 178 ? 89.835 -12.401 468.895 1.00 59.57 178 GLY B N 1
ATOM 5124 C CA . GLY B 1 178 ? 91.164 -11.823 468.808 1.00 60.75 178 GLY B CA 1
ATOM 5125 C C . GLY B 1 178 ? 91.600 -11.390 467.422 1.00 65.05 178 GLY B C 1
ATOM 5126 O O . GLY B 1 178 ? 92.742 -11.625 467.026 1.00 68.97 178 GLY B O 1
ATOM 5127 N N . ARG B 1 179 ? 90.700 -10.749 466.683 1.00 64.14 179 ARG B N 1
ATOM 5128 C CA . ARG B 1 179 ? 91.038 -10.238 465.359 1.00 66.79 179 ARG B CA 1
ATOM 5129 C C . ARG B 1 179 ? 91.452 -8.771 465.427 1.00 68.27 179 ARG B C 1
ATOM 5130 O O . ARG B 1 179 ? 91.151 -8.072 466.394 1.00 66.52 179 ARG B O 1
ATOM 5138 N N . THR B 1 180 ? 92.145 -8.312 464.390 1.00 66.63 180 THR B N 1
ATOM 5139 C CA . THR B 1 180 ? 92.580 -6.924 464.307 1.00 62.66 180 THR B CA 1
ATOM 5140 C C . THR B 1 180 ? 92.032 -6.281 463.038 1.00 61.61 180 THR B C 1
ATOM 5141 O O . THR B 1 180 ? 92.785 -5.921 462.133 1.00 61.46 180 THR B O 1
ATOM 5145 N N . ASP B 1 181 ? 90.711 -6.141 462.984 1.00 57.06 181 ASP B N 1
ATOM 5146 C CA . ASP B 1 181 ? 90.032 -5.663 461.787 1.00 60.00 181 ASP B CA 1
ATOM 5147 C C . ASP B 1 181 ? 88.866 -4.750 462.156 1.00 60.82 181 ASP B C 1
ATOM 5148 O O . ASP B 1 181 ? 87.945 -5.166 462.858 1.00 62.24 181 ASP B O 1
ATOM 5153 N N . ILE B 1 182 ? 88.910 -3.507 461.682 1.00 58.69 182 ILE B N 1
ATOM 5154 C CA . ILE B 1 182 ? 87.894 -2.516 462.031 1.00 61.23 182 ILE B CA 1
ATOM 5155 C C . ILE B 1 182 ? 86.531 -2.852 461.429 1.00 62.97 182 ILE B C 1
ATOM 5156 O O . ILE B 1 182 ? 85.505 -2.752 462.103 1.00 62.55 182 ILE B O 1
ATOM 5161 N N . GLY B 1 183 ? 86.527 -3.250 460.160 1.00 64.93 183 GLY B N 1
ATOM 5162 C CA . GLY B 1 183 ? 85.297 -3.610 459.476 1.00 60.91 183 GLY B CA 1
ATOM 5163 C C . GLY B 1 183 ? 84.607 -4.804 460.105 1.00 60.31 183 GLY B C 1
ATOM 5164 O O . GLY B 1 183 ? 83.383 -4.930 460.048 1.00 56.46 183 GLY B O 1
ATOM 5165 N N . ALA B 1 184 ? 85.399 -5.681 460.712 1.00 59.38 184 ALA B N 1
ATOM 5166 C CA . ALA B 1 184 ? 84.870 -6.859 461.385 1.00 55.84 184 ALA B CA 1
ATOM 5167 C C . ALA B 1 184 ? 84.130 -6.471 462.659 1.00 57.40 184 ALA B C 1
ATOM 5168 O O . ALA B 1 184 ? 83.111 -7.071 463.003 1.00 54.84 184 ALA B O 1
ATOM 5170 N N . ALA B 1 185 ? 84.647 -5.462 463.352 1.00 60.07 185 ALA B N 1
ATOM 5171 C CA . ALA B 1 185 ? 84.068 -5.020 464.616 1.00 59.37 185 ALA B CA 1
ATOM 5172 C C . ALA B 1 185 ? 82.813 -4.182 464.395 1.00 57.50 185 ALA B C 1
ATOM 5173 O O . ALA B 1 185 ? 81.873 -4.241 465.188 1.00 57.60 185 ALA B O 1
ATOM 5175 N N . ALA B 1 186 ? 82.804 -3.401 463.319 1.00 57.06 186 ALA B N 1
ATOM 5176 C CA . ALA B 1 186 ? 81.641 -2.589 462.977 1.00 59.57 186 ALA B CA 1
ATOM 5177 C C . ALA B 1 186 ? 80.498 -3.474 462.492 1.00 58.76 186 ALA B C 1
ATOM 5178 O O . ALA B 1 186 ? 79.326 -3.116 462.612 1.00 58.74 186 ALA B O 1
ATOM 5180 N N . ALA B 1 187 ? 80.850 -4.630 461.938 1.00 54.94 187 ALA B N 1
ATOM 5181 C CA . ALA B 1 187 ? 79.859 -5.619 461.536 1.00 55.81 187 ALA B CA 1
ATOM 5182 C C . ALA B 1 187 ? 79.303 -6.319 462.768 1.00 57.89 187 ALA B C 1
ATOM 5183 O O . ALA B 1 187 ? 78.094 -6.525 462.889 1.00 56.98 187 ALA B O 1
ATOM 5185 N N . ALA B 1 188 ? 80.200 -6.679 463.681 1.00 56.65 188 ALA B N 1
ATOM 5186 C CA . ALA B 1 188 ? 79.817 -7.309 464.937 1.00 54.72 188 ALA B CA 1
ATOM 5187 C C . ALA B 1 188 ? 78.920 -6.383 465.747 1.00 56.79 188 ALA B C 1
ATOM 5188 O O . ALA B 1 188 ? 77.991 -6.835 466.412 1.00 57.14 188 ALA B O 1
ATOM 5190 N N . THR B 1 189 ? 79.206 -5.086 465.679 1.00 55.94 189 THR B N 1
ATOM 5191 C CA . THR B 1 189 ? 78.407 -4.071 466.357 1.00 56.87 189 THR B CA 1
ATOM 5192 C C . THR B 1 189 ? 76.935 -4.172 465.966 1.00 58.17 189 THR B C 1
ATOM 5193 O O . THR B 1 189 ? 76.048 -4.139 466.821 1.00 56.43 189 THR B O 1
ATOM 5197 N N . HIS B 1 190 ? 76.686 -4.312 464.668 1.00 61.38 190 HIS B N 1
ATOM 5198 C CA . HIS B 1 190 ? 75.327 -4.399 464.149 1.00 60.37 190 HIS B CA 1
ATOM 5199 C C . HIS B 1 190 ? 74.660 -5.724 464.504 1.00 57.22 190 HIS B C 1
ATOM 5200 O O . HIS B 1 190 ? 73.513 -5.751 464.951 1.00 56.32 190 HIS B O 1
ATOM 5207 N N . HIS B 1 191 ? 75.386 -6.820 464.309 1.00 55.11 191 HIS B N 1
ATOM 5208 C CA . HIS B 1 191 ? 74.824 -8.154 464.487 1.00 55.11 191 HIS B CA 1
ATOM 5209 C C . HIS B 1 191 ? 74.622 -8.517 465.956 1.00 55.75 191 HIS B C 1
ATOM 5210 O O . HIS B 1 191 ? 73.766 -9.339 466.279 1.00 58.92 191 HIS B O 1
ATOM 5217 N N . LEU B 1 192 ? 75.405 -7.909 466.843 1.00 57.68 192 LEU B N 1
ATOM 5218 C CA . LEU B 1 192 ? 75.190 -8.075 468.279 1.00 54.37 192 LEU B CA 1
ATOM 5219 C C . LEU B 1 192 ? 73.914 -7.352 468.694 1.00 56.49 192 LEU B C 1
ATOM 5220 O O . LEU B 1 192 ? 73.094 -7.893 469.436 1.00 55.50 192 LEU B O 1
ATOM 5225 N N . LEU B 1 193 ? 73.759 -6.124 468.207 1.00 55.39 193 LEU B N 1
ATOM 5226 C CA . LEU B 1 193 ? 72.552 -5.342 468.451 1.00 56.45 193 LEU B CA 1
ATOM 5227 C C . LEU B 1 193 ? 71.344 -5.997 467.794 1.00 62.30 193 LEU B C 1
ATOM 5228 O O . LEU B 1 193 ? 70.234 -5.951 468.325 1.00 64.46 193 LEU B O 1
ATOM 5233 N N . LEU B 1 194 ? 71.568 -6.601 466.632 1.00 62.03 194 LEU B N 1
ATOM 5234 C CA . LEU B 1 194 ? 70.517 -7.326 465.931 1.00 59.72 194 LEU B CA 1
ATOM 5235 C C . LEU B 1 194 ? 70.100 -8.547 466.741 1.00 60.28 194 LEU B C 1
ATOM 5236 O O . LEU B 1 194 ? 68.910 -8.801 466.930 1.00 62.98 194 LEU B O 1
ATOM 5241 N N . ALA B 1 195 ? 71.090 -9.294 467.222 1.00 58.07 195 ALA B N 1
ATOM 5242 C CA . ALA B 1 195 ? 70.836 -10.481 468.031 1.00 59.92 195 ALA B CA 1
ATOM 5243 C C . ALA B 1 195 ? 70.166 -10.106 469.349 1.00 59.06 195 ALA B C 1
ATOM 5244 O O . ALA B 1 195 ? 69.426 -10.904 469.925 1.00 59.42 195 ALA B O 1
ATOM 5246 N N . HIS B 1 196 ? 70.429 -8.892 469.823 1.00 58.45 196 HIS B N 1
ATOM 5247 C CA . HIS B 1 196 ? 69.731 -8.369 470.990 1.00 55.60 196 HIS B CA 1
ATOM 5248 C C . HIS B 1 196 ? 68.255 -8.175 470.675 1.00 56.11 196 HIS B C 1
ATOM 5249 O O . HIS B 1 196 ? 67.387 -8.555 471.461 1.00 54.14 196 HIS B O 1
ATOM 5256 N N . GLY B 1 197 ? 67.983 -7.577 469.519 1.00 61.83 197 GLY B N 1
ATOM 5257 C CA . GLY B 1 197 ? 66.622 -7.337 469.078 1.00 57.81 197 GLY B CA 1
ATOM 5258 C C . GLY B 1 197 ? 65.853 -8.628 468.892 1.00 54.54 197 GLY B C 1
ATOM 5259 O O . GLY B 1 197 ? 64.678 -8.719 469.251 1.00 55.11 197 GLY B O 1
ATOM 5260 N N . LEU B 1 198 ? 66.522 -9.632 468.335 1.00 55.15 198 LEU B N 1
ATOM 5261 C CA . LEU B 1 198 ? 65.914 -10.941 468.139 1.00 57.76 198 LEU B CA 1
ATOM 5262 C C . LEU B 1 198 ? 65.629 -11.606 469.480 1.00 58.50 198 LEU B C 1
ATOM 5263 O O . LEU B 1 198 ? 64.642 -12.325 469.628 1.00 60.44 198 LEU B O 1
ATOM 5268 N N . GLY B 1 199 ? 66.499 -11.358 470.454 1.00 56.27 199 GLY B N 1
ATOM 5269 C CA . GLY B 1 199 ? 66.312 -11.880 471.794 1.00 53.76 199 GLY B CA 1
ATOM 5270 C C . GLY B 1 199 ? 65.091 -11.272 472.457 1.00 55.19 199 GLY B C 1
ATOM 5271 O O . GLY B 1 199 ? 64.305 -11.973 473.093 1.00 54.98 199 GLY B O 1
ATOM 5272 N N . VAL B 1 200 ? 64.935 -9.961 472.301 1.00 55.39 200 VAL B N 1
ATOM 5273 C CA . VAL B 1 200 ? 63.783 -9.251 472.844 1.00 54.30 200 VAL B CA 1
ATOM 5274 C C . VAL B 1 200 ? 62.504 -9.710 472.153 1.00 57.79 200 VAL B C 1
ATOM 5275 O O . VAL B 1 200 ? 61.474 -9.906 472.799 1.00 61.98 200 VAL B O 1
ATOM 5279 N N . GLN B 1 201 ? 62.578 -9.887 470.837 1.00 59.51 201 GLN B N 1
ATOM 5280 C CA . GLN B 1 201 ? 61.440 -10.381 470.068 1.00 57.84 201 GLN B CA 1
ATOM 5281 C C . GLN B 1 201 ? 61.086 -11.809 470.467 1.00 56.91 201 GLN B C 1
ATOM 5282 O O . GLN B 1 201 ? 59.912 -12.170 470.533 1.00 60.92 201 GLN B O 1
ATOM 5288 N N . ALA B 1 202 ? 62.107 -12.618 470.735 1.00 54.49 202 ALA B N 1
ATOM 5289 C CA . ALA B 1 202 ? 61.898 -13.993 471.171 1.00 54.11 202 ALA B CA 1
ATOM 5290 C C . ALA B 1 202 ? 61.278 -14.025 472.562 1.00 57.95 202 ALA B C 1
ATOM 5291 O O . ALA B 1 202 ? 60.558 -14.959 472.912 1.00 58.95 202 ALA B O 1
ATOM 5293 N N . ALA B 1 203 ? 61.565 -12.995 473.352 1.00 59.29 203 ALA B N 1
ATOM 5294 C CA . ALA B 1 203 ? 61.033 -12.898 474.703 1.00 58.31 203 ALA B CA 1
ATOM 5295 C C . ALA B 1 203 ? 59.534 -12.628 474.685 1.00 59.52 203 ALA B C 1
ATOM 5296 O O . ALA B 1 203 ? 58.773 -13.294 475.377 1.00 60.77 203 ALA B O 1
ATOM 5298 N N . ARG B 1 204 ? 59.115 -11.659 473.878 1.00 58.93 204 ARG B N 1
ATOM 5299 C CA . ARG B 1 204 ? 57.718 -11.233 473.842 1.00 58.37 204 ARG B CA 1
ATOM 5300 C C . ARG B 1 204 ? 56.776 -12.298 473.274 1.00 59.65 204 ARG B C 1
ATOM 5301 O O . ARG B 1 204 ? 55.564 -12.234 473.478 1.00 54.75 204 ARG B O 1
ATOM 5309 N N . ALA B 1 205 ? 57.336 -13.276 472.568 1.00 58.84 205 ALA B N 1
ATOM 5310 C CA . ALA B 1 205 ? 56.541 -14.340 471.962 1.00 55.91 205 ALA B CA 1
ATOM 5311 C C . ALA B 1 205 ? 56.407 -15.528 472.904 1.00 61.42 205 ALA B C 1
ATOM 5312 O O . ALA B 1 205 ? 55.304 -16.012 473.165 1.00 60.93 205 ALA B O 1
ATOM 5314 N N . ILE B 1 206 ? 57.545 -15.996 473.405 1.00 59.44 206 ILE B N 1
ATOM 5315 C CA . ILE B 1 206 ? 57.575 -17.108 474.344 1.00 59.24 206 ILE B CA 1
ATOM 5316 C C . ILE B 1 206 ? 57.108 -16.685 475.733 1.00 61.54 206 ILE B C 1
ATOM 5317 O O . ILE B 1 206 ? 56.281 -17.360 476.349 1.00 62.98 206 ILE B O 1
ATOM 5322 N N . ARG B 1 207 ? 57.646 -15.576 476.232 1.00 64.06 207 ARG B N 1
ATOM 5323 C CA . ARG B 1 207 ? 57.331 -15.133 477.587 1.00 65.84 207 ARG B CA 1
ATOM 5324 C C . ARG B 1 207 ? 57.007 -13.643 477.647 1.00 65.40 207 ARG B C 1
ATOM 5325 O O . ARG B 1 207 ? 57.866 -12.829 477.986 1.00 67.55 207 ARG B O 1
ATOM 5333 N N . PRO B 1 208 ? 55.758 -13.281 477.316 1.00 66.82 208 PRO B N 1
ATOM 5334 C CA . PRO B 1 208 ? 55.268 -11.907 477.472 1.00 65.81 208 PRO B CA 1
ATOM 5335 C C . PRO B 1 208 ? 55.471 -11.483 478.913 1.00 65.04 208 PRO B C 1
ATOM 5336 O O . PRO B 1 208 ? 55.833 -10.339 479.195 1.00 63.33 208 PRO B O 1
ATOM 5340 N N . HIS B 1 209 ? 55.233 -12.453 479.794 1.00 68.27 209 HIS B N 1
ATOM 5341 C CA . HIS B 1 209 ? 55.538 -12.421 481.223 1.00 73.00 209 HIS B CA 1
ATOM 5342 C C . HIS B 1 209 ? 56.672 -11.480 481.600 1.00 68.29 209 HIS B C 1
ATOM 5343 O O . HIS B 1 209 ? 56.493 -10.542 482.371 1.00 63.47 209 HIS B O 1
ATOM 5350 N N . VAL B 1 210 ? 57.844 -11.771 481.048 1.00 64.13 210 VAL B N 1
ATOM 5351 C CA . VAL B 1 210 ? 59.103 -11.306 481.606 1.00 60.41 210 VAL B CA 1
ATOM 5352 C C . VAL B 1 210 ? 59.689 -10.024 481.009 1.00 60.44 210 VAL B C 1
ATOM 5353 O O . VAL B 1 210 ? 59.596 -9.761 479.810 1.00 62.91 210 VAL B O 1
ATOM 5357 N N . GLU B 1 211 ? 60.304 -9.228 481.876 1.00 63.93 211 GLU B N 1
ATOM 5358 C CA . GLU B 1 211 ? 60.997 -8.031 481.438 1.00 65.41 211 GLU B CA 1
ATOM 5359 C C . GLU B 1 211 ? 62.360 -8.411 480.882 1.00 63.11 211 GLU B C 1
ATOM 5360 O O . GLU B 1 211 ? 63.001 -9.342 481.369 1.00 61.94 211 GLU B O 1
ATOM 5366 N N . ILE B 1 212 ? 62.799 -7.696 479.855 1.00 61.05 212 ILE B N 1
ATOM 5367 C CA . ILE B 1 212 ? 64.070 -8.012 479.226 1.00 57.06 212 ILE B CA 1
ATOM 5368 C C . ILE B 1 212 ? 64.746 -6.749 478.710 1.00 55.71 212 ILE B C 1
ATOM 5369 O O . ILE B 1 212 ? 64.102 -5.867 478.140 1.00 57.41 212 ILE B O 1
ATOM 5374 N N . GLY B 1 213 ? 66.049 -6.663 478.948 1.00 53.15 213 GLY B N 1
ATOM 5375 C CA . GLY B 1 213 ? 66.851 -5.550 478.483 1.00 51.07 213 GLY B CA 1
ATOM 5376 C C . GLY B 1 213 ? 68.251 -6.042 478.194 1.00 49.86 213 GLY B C 1
ATOM 5377 O O . GLY B 1 213 ? 68.462 -7.237 477.990 1.00 51.77 213 GLY B O 1
ATOM 5378 N N . LEU B 1 214 ? 69.214 -5.129 478.182 1.00 52.13 214 LEU B N 1
ATOM 5379 C CA . LEU B 1 214 ? 70.599 -5.507 477.935 1.00 55.13 214 LEU B CA 1
ATOM 5380 C C . LEU B 1 214 ? 71.566 -4.661 478.754 1.00 58.72 214 LEU B C 1
ATOM 5381 O O . LEU B 1 214 ? 71.209 -3.595 479.257 1.00 61.17 214 LEU B O 1
ATOM 5386 N N . THR B 1 215 ? 72.794 -5.150 478.879 1.00 55.59 215 THR B N 1
ATOM 5387 C CA . THR B 1 215 ? 73.820 -4.473 479.657 1.00 57.20 215 THR B CA 1
ATOM 5388 C C . THR B 1 215 ? 74.864 -3.829 478.747 1.00 59.18 215 THR B C 1
ATOM 5389 O O . THR B 1 215 ? 75.420 -4.483 477.864 1.00 56.60 215 THR B O 1
ATOM 5393 N N . LEU B 1 216 ? 75.119 -2.542 478.964 1.00 60.65 216 LEU B N 1
ATOM 5394 C CA . LEU B 1 216 ? 76.088 -1.802 478.163 1.00 59.43 216 LEU B CA 1
ATOM 5395 C C . LEU B 1 216 ? 77.172 -1.173 479.033 1.00 58.90 216 LEU B C 1
ATOM 5396 O O . LEU B 1 216 ? 76.887 -0.661 480.116 1.00 56.25 216 LEU B O 1
ATOM 5401 N N . ASN B 1 217 ? 78.414 -1.207 478.559 1.00 56.87 217 ASN B N 1
ATOM 5402 C CA . ASN B 1 217 ? 79.490 -0.500 479.241 1.00 55.12 217 ASN B CA 1
ATOM 5403 C C . ASN B 1 217 ? 79.679 0.892 478.643 1.00 55.21 217 ASN B C 1
ATOM 5404 O O . ASN B 1 217 ? 80.615 1.145 477.884 1.00 52.55 217 ASN B O 1
ATOM 5409 N N . LEU B 1 218 ? 78.764 1.790 478.992 1.00 55.74 218 LEU B N 1
ATOM 5410 C CA . LEU B 1 218 ? 78.811 3.168 478.522 1.00 58.21 218 LEU B CA 1
ATOM 5411 C C . LEU B 1 218 ? 79.949 3.927 479.196 1.00 57.46 218 LEU B C 1
ATOM 5412 O O . LEU B 1 218 ? 80.360 3.588 480.305 1.00 56.09 218 LEU B O 1
ATOM 5417 N N . GLY B 1 219 ? 80.453 4.956 478.527 1.00 58.05 219 GLY B N 1
ATOM 5418 C CA . GLY B 1 219 ? 81.565 5.718 479.058 1.00 56.38 219 GLY B CA 1
ATOM 5419 C C . GLY B 1 219 ? 81.299 7.206 479.172 1.00 62.53 219 GLY B C 1
ATOM 5420 O O . GLY B 1 219 ? 80.483 7.766 478.438 1.00 61.52 219 GLY B O 1
ATOM 5421 N N . VAL B 1 220 ? 81.989 7.843 480.112 1.00 58.10 220 VAL B N 1
ATOM 5422 C CA . VAL B 1 220 ? 81.970 9.294 480.236 1.00 53.01 220 VAL B CA 1
ATOM 5423 C C . VAL B 1 220 ? 83.299 9.845 479.747 1.00 52.65 220 VAL B C 1
ATOM 5424 O O . VAL B 1 220 ? 84.344 9.579 480.338 1.00 54.21 220 VAL B O 1
ATOM 5428 N N . LEU B 1 221 ? 83.260 10.606 478.661 1.00 55.29 221 LEU B N 1
ATOM 5429 C CA . LEU B 1 221 ? 84.486 11.080 478.038 1.00 54.41 221 LEU B CA 1
ATOM 5430 C C . LEU B 1 221 ? 84.566 12.600 478.021 1.00 56.01 221 LEU B C 1
ATOM 5431 O O . LEU B 1 221 ? 83.645 13.282 477.570 1.00 53.33 221 LEU B O 1
ATOM 5436 N N . ARG B 1 222 ? 85.683 13.118 478.519 1.00 55.49 222 ARG B N 1
ATOM 5437 C CA . ARG B 1 222 ? 85.875 14.552 478.668 1.00 53.71 222 ARG B CA 1
ATOM 5438 C C . ARG B 1 222 ? 87.027 15.056 477.809 1.00 54.85 222 ARG B C 1
ATOM 5439 O O . ARG B 1 222 ? 88.081 14.425 477.744 1.00 51.99 222 ARG B O 1
ATOM 5447 N N . PRO B 1 223 ? 86.823 16.195 477.134 1.00 58.00 223 PRO B N 1
ATOM 5448 C CA . PRO B 1 223 ? 87.889 16.823 476.349 1.00 59.60 223 PRO B CA 1
ATOM 5449 C C . PRO B 1 223 ? 89.024 17.315 477.241 1.00 54.53 223 PRO B C 1
ATOM 5450 O O . PRO B 1 223 ? 88.761 17.918 478.281 1.00 56.58 223 PRO B O 1
ATOM 5454 N N . GLY B 1 224 ? 90.264 17.052 476.841 1.00 57.33 224 GLY B N 1
ATOM 5455 C CA . GLY B 1 224 ? 91.420 17.507 477.594 1.00 58.48 224 GLY B CA 1
ATOM 5456 C C . GLY B 1 224 ? 91.583 19.009 477.492 1.00 55.73 224 GLY B C 1
ATOM 5457 O O . GLY B 1 224 ? 91.907 19.683 478.469 1.00 50.22 224 GLY B O 1
ATOM 5458 N N . THR B 1 225 ? 91.363 19.527 476.289 1.00 52.81 225 THR B N 1
ATOM 5459 C CA . THR B 1 225 ? 91.358 20.962 476.052 1.00 52.31 225 THR B CA 1
ATOM 5460 C C . THR B 1 225 ? 90.003 21.355 475.477 1.00 58.51 225 THR B C 1
ATOM 5461 O O . THR B 1 225 ? 89.179 20.492 475.181 1.00 59.63 225 THR B O 1
ATOM 5465 N N . THR B 1 226 ? 89.770 22.652 475.318 1.00 58.07 226 THR B N 1
ATOM 5466 C CA . THR B 1 226 ? 88.492 23.123 474.800 1.00 60.32 226 THR B CA 1
ATOM 5467 C C . THR B 1 226 ? 88.591 23.506 473.327 1.00 60.20 226 THR B C 1
ATOM 5468 O O . THR B 1 226 ? 87.728 24.205 472.798 1.00 62.81 226 THR B O 1
ATOM 5472 N N . GLU B 1 227 ? 89.648 23.041 472.669 1.00 57.70 227 GLU B N 1
ATOM 5473 C CA . GLU B 1 227 ? 89.852 23.323 471.254 1.00 58.87 227 GLU B CA 1
ATOM 5474 C C . GLU B 1 227 ? 89.042 22.368 470.387 1.00 57.58 227 GLU B C 1
ATOM 5475 O O . GLU B 1 227 ? 88.663 21.287 470.834 1.00 57.98 227 GLU B O 1
ATOM 5481 N N . ASP B 1 228 ? 88.781 22.779 469.149 1.00 64.77 228 ASP B N 1
ATOM 5482 C CA . ASP B 1 228 ? 88.010 21.974 468.204 1.00 61.44 228 ASP B CA 1
ATOM 5483 C C . ASP B 1 228 ? 88.623 20.594 468.003 1.00 60.86 228 ASP B C 1
ATOM 5484 O O . ASP B 1 228 ? 87.929 19.580 468.066 1.00 60.11 228 ASP B O 1
ATOM 5489 N N . GLN B 1 229 ? 89.931 20.574 467.768 1.00 59.63 229 GLN B N 1
ATOM 5490 C CA . GLN B 1 229 ? 90.667 19.345 467.496 1.00 59.97 229 GLN B CA 1
ATOM 5491 C C . GLN B 1 229 ? 90.462 18.282 468.575 1.00 62.95 229 GLN B C 1
ATOM 5492 O O . GLN B 1 229 ? 90.358 17.093 468.275 1.00 65.91 229 GLN B O 1
ATOM 5498 N N . ASP B 1 230 ? 90.391 18.718 469.829 1.00 63.03 230 ASP B N 1
ATOM 5499 C CA . ASP B 1 230 ? 90.289 17.796 470.954 1.00 61.53 230 ASP B CA 1
ATOM 5500 C C . ASP B 1 230 ? 88.845 17.492 471.345 1.00 60.20 230 ASP B C 1
ATOM 5501 O O . ASP B 1 230 ? 88.535 16.377 471.763 1.00 65.65 230 ASP B O 1
ATOM 5506 N N . VAL B 1 231 ? 87.966 18.481 471.217 1.00 59.58 231 VAL B N 1
ATOM 5507 C CA . VAL B 1 231 ? 86.556 18.280 471.537 1.00 60.67 231 VAL B CA 1
ATOM 5508 C C . VAL B 1 231 ? 85.915 17.330 470.530 1.00 61.11 231 VAL B C 1
ATOM 5509 O O . VAL B 1 231 ? 85.146 16.442 470.903 1.00 60.26 231 VAL B O 1
ATOM 5513 N N . GLU B 1 232 ? 86.249 17.510 469.256 1.00 62.52 232 GLU B N 1
ATOM 5514 C CA . GLU B 1 232 ? 85.719 16.655 468.198 1.00 64.33 232 GLU B CA 1
ATOM 5515 C C . GLU B 1 232 ? 86.218 15.219 468.332 1.00 61.85 232 GLU B C 1
ATOM 5516 O O . GLU B 1 232 ? 85.512 14.275 467.981 1.00 63.01 232 GLU B O 1
ATOM 5522 N N . ALA B 1 233 ? 87.435 15.060 468.840 1.00 64.66 233 ALA B N 1
ATOM 5523 C CA . ALA B 1 233 ? 87.996 13.733 469.067 1.00 65.55 233 ALA B CA 1
ATOM 5524 C C . ALA B 1 233 ? 87.255 13.028 470.196 1.00 63.96 233 ALA B C 1
ATOM 5525 O O . ALA B 1 233 ? 87.093 11.807 470.181 1.00 65.02 233 ALA B O 1
ATOM 5527 N N . THR B 1 234 ? 86.808 13.809 471.174 1.00 60.89 234 THR B N 1
ATOM 5528 C CA . THR B 1 234 ? 86.031 13.283 472.287 1.00 61.77 234 THR B CA 1
ATOM 5529 C C . THR B 1 234 ? 84.668 12.815 471.795 1.00 62.31 234 THR B C 1
ATOM 5530 O O . THR B 1 234 ? 84.099 11.857 472.317 1.00 58.82 234 THR B O 1
ATOM 5534 N N . TRP B 1 235 ? 84.158 13.501 470.777 1.00 66.31 235 TRP B N 1
ATOM 5535 C CA . TRP B 1 235 ? 82.853 13.200 470.204 1.00 63.42 235 TRP B CA 1
ATOM 5536 C C . TRP B 1 235 ? 82.878 11.894 469.413 1.00 61.87 235 TRP B C 1
ATOM 5537 O O . TRP B 1 235 ? 81.865 11.202 469.309 1.00 61.91 235 TRP B O 1
ATOM 5548 N N . ARG B 1 236 ? 84.040 11.560 468.859 1.00 62.30 236 ARG B N 1
ATOM 5549 C CA . ARG B 1 236 ? 84.201 10.322 468.104 1.00 63.03 236 ARG B CA 1
ATOM 5550 C C . ARG B 1 236 ? 84.245 9.119 469.038 1.00 62.00 236 ARG B C 1
ATOM 5551 O O . ARG B 1 236 ? 83.573 8.113 468.806 1.00 63.24 236 ARG B O 1
ATOM 5559 N N . ALA B 1 237 ? 85.045 9.230 470.092 1.00 59.74 237 ALA B N 1
ATOM 5560 C CA . ALA B 1 237 ? 85.160 8.167 471.079 1.00 60.92 237 ALA B CA 1
ATOM 5561 C C . ALA B 1 237 ? 83.833 7.964 471.800 1.00 56.01 237 ALA B C 1
ATOM 5562 O O . ALA B 1 237 ? 83.454 6.838 472.115 1.00 58.20 237 ALA B O 1
ATOM 5564 N N . ASP B 1 238 ? 83.129 9.063 472.052 1.00 58.02 238 ASP B N 1
ATOM 5565 C CA . ASP B 1 238 ? 81.810 9.009 472.672 1.00 58.27 238 ASP B CA 1
ATOM 5566 C C . ASP B 1 238 ? 80.834 8.221 471.807 1.00 62.72 238 ASP B C 1
ATOM 5567 O O . ASP B 1 238 ? 80.094 7.372 472.305 1.00 64.59 238 ASP B O 1
ATOM 5572 N N . GLY B 1 239 ? 80.842 8.509 470.509 1.00 63.12 239 GLY B N 1
ATOM 5573 C CA . GLY B 1 239 ? 79.970 7.835 469.566 1.00 61.22 239 GLY B CA 1
ATOM 5574 C C . GLY B 1 239 ? 80.210 6.339 469.522 1.00 60.78 239 GLY B C 1
ATOM 5575 O O . GLY B 1 239 ? 79.267 5.550 469.564 1.00 63.81 239 GLY B O 1
ATOM 5576 N N . ASN B 1 240 ? 81.478 5.951 469.442 1.00 59.93 240 ASN B N 1
ATOM 5577 C CA . ASN B 1 240 ? 81.852 4.541 469.417 1.00 59.49 240 ASN B CA 1
ATOM 5578 C C . ASN B 1 240 ? 81.512 3.829 470.722 1.00 59.60 240 ASN B C 1
ATOM 5579 O O . ASN B 1 240 ? 81.097 2.670 470.720 1.00 59.25 240 ASN B O 1
ATOM 5584 N N . GLN B 1 241 ? 81.691 4.531 471.835 1.00 59.01 241 GLN B N 1
ATOM 5585 C CA . GLN B 1 241 ? 81.469 3.949 473.151 1.00 61.32 241 GLN B CA 1
ATOM 5586 C C . GLN B 1 241 ? 79.984 3.864 473.489 1.00 60.44 241 GLN B C 1
ATOM 5587 O O . GLN B 1 241 ? 79.523 2.873 474.056 1.00 60.82 241 GLN B O 1
ATOM 5593 N N . ASN B 1 242 ? 79.236 4.904 473.132 1.00 54.69 242 ASN B N 1
ATOM 5594 C CA . ASN B 1 242 ? 77.849 5.020 473.566 1.00 57.01 242 ASN B CA 1
ATOM 5595 C C . ASN B 1 242 ? 76.834 5.088 472.429 1.00 60.14 242 ASN B C 1
ATOM 5596 O O . ASN B 1 242 ? 75.918 4.269 472.349 1.00 60.13 242 ASN B O 1
ATOM 5601 N N . ARG B 1 243 ? 77.006 6.072 471.553 1.00 60.49 243 ARG B N 1
ATOM 5602 C CA . ARG B 1 243 ? 75.957 6.467 470.617 1.00 61.82 243 ARG B CA 1
ATOM 5603 C C . ARG B 1 243 ? 75.663 5.467 469.498 1.00 62.52 243 ARG B C 1
ATOM 5604 O O . ARG B 1 243 ? 74.545 5.432 468.986 1.00 67.01 243 ARG B O 1
ATOM 5612 N N . ILE B 1 244 ? 76.640 4.650 469.117 1.00 56.83 244 ILE B N 1
ATOM 5613 C CA . ILE B 1 244 ? 76.375 3.620 468.114 1.00 57.80 244 ILE B CA 1
ATOM 5614 C C . ILE B 1 244 ? 75.634 2.447 468.749 1.00 61.89 244 ILE B C 1
ATOM 5615 O O . ILE B 1 244 ? 75.352 1.446 468.090 1.00 66.04 244 ILE B O 1
ATOM 5620 N N . TRP B 1 245 ? 75.323 2.583 470.034 1.00 59.75 245 TRP B N 1
ATOM 5621 C CA . TRP B 1 245 ? 74.521 1.601 470.748 1.00 58.06 245 TRP B CA 1
ATOM 5622 C C . TRP B 1 245 ? 73.230 2.239 471.246 1.00 59.91 245 TRP B C 1
ATOM 5623 O O . TRP B 1 245 ? 72.152 1.664 471.116 1.00 58.93 245 TRP B O 1
ATOM 5634 N N . LEU B 1 246 ? 73.348 3.440 471.804 1.00 58.23 246 LEU B N 1
ATOM 5635 C CA . LEU B 1 246 ? 72.213 4.125 472.416 1.00 58.90 246 LEU B CA 1
ATOM 5636 C C . LEU B 1 246 ? 71.207 4.652 471.393 1.00 61.16 246 LEU B C 1
ATOM 5637 O O . LEU B 1 246 ? 69.998 4.524 471.583 1.00 62.83 246 LEU B O 1
ATOM 5642 N N . ASP B 1 247 ? 71.706 5.253 470.318 1.00 59.16 247 ASP B N 1
ATOM 5643 C CA . ASP B 1 247 ? 70.831 5.763 469.266 1.00 60.37 247 ASP B CA 1
ATOM 5644 C C . ASP B 1 247 ? 70.046 4.655 468.542 1.00 63.62 247 ASP B C 1
ATOM 5645 O O . ASP B 1 247 ? 68.857 4.831 468.274 1.00 66.14 247 ASP B O 1
ATOM 5650 N N . PRO B 1 248 ? 70.696 3.519 468.208 1.00 62.95 248 PRO B N 1
ATOM 5651 C CA . PRO B 1 248 ? 69.887 2.443 467.620 1.00 58.82 248 PRO B CA 1
ATOM 5652 C C . PRO B 1 248 ? 68.821 1.899 468.568 1.00 60.22 248 PRO B C 1
ATOM 5653 O O . PRO B 1 248 ? 67.674 1.722 468.160 1.00 67.07 248 PRO B O 1
ATOM 5657 N N . LEU B 1 249 ? 69.199 1.641 469.815 1.00 57.65 249 LEU B N 1
ATOM 5658 C CA . LEU B 1 249 ? 68.285 1.056 470.790 1.00 58.06 249 LEU B CA 1
ATOM 5659 C C . LEU B 1 249 ? 67.115 1.973 471.139 1.00 58.13 249 LEU B C 1
ATOM 5660 O O . LEU B 1 249 ? 65.994 1.506 471.335 1.00 59.99 249 LEU B O 1
ATOM 5665 N N . PHE B 1 250 ? 67.374 3.276 471.213 1.00 57.44 250 PHE B N 1
ATOM 5666 C CA . PHE B 1 250 ? 66.381 4.206 471.742 1.00 59.53 250 PHE B CA 1
ATOM 5667 C C . PHE B 1 250 ? 65.887 5.251 470.741 1.00 64.93 250 PHE B C 1
ATOM 5668 O O . PHE B 1 250 ? 65.156 6.168 471.115 1.00 67.97 250 PHE B O 1
ATOM 5676 N N . LYS B 1 251 ? 66.279 5.122 469.477 1.00 63.15 251 LYS B N 1
ATOM 5677 C CA . LYS B 1 251 ? 65.796 6.046 468.454 1.00 67.37 251 LYS B CA 1
ATOM 5678 C C . LYS B 1 251 ? 65.750 5.397 467.074 1.00 64.93 251 LYS B C 1
ATOM 5679 O O . LYS B 1 251 ? 65.385 6.038 466.088 1.00 59.47 251 LYS B O 1
ATOM 5685 N N . GLY B 1 252 ? 66.124 4.124 467.012 1.00 63.51 252 GLY B N 1
ATOM 5686 C CA . GLY B 1 252 ? 66.017 3.347 465.791 1.00 66.02 252 GLY B CA 1
ATOM 5687 C C . GLY B 1 252 ? 66.863 3.847 464.635 1.00 66.95 252 GLY B C 1
ATOM 5688 O O . GLY B 1 252 ? 66.440 3.789 463.481 1.00 70.86 252 GLY B O 1
ATOM 5689 N N . GLU B 1 253 ? 68.060 4.336 464.943 1.00 64.27 253 GLU B N 1
ATOM 5690 C CA . GLU B 1 253 ? 68.985 4.795 463.912 1.00 63.22 253 GLU B CA 1
ATOM 5691 C C . GLU B 1 253 ? 70.408 4.889 464.448 1.00 62.19 253 GLU B C 1
ATOM 5692 O O . GLU B 1 253 ? 70.619 5.113 465.637 1.00 60.85 253 GLU B O 1
ATOM 5698 N N . TYR B 1 254 ? 71.383 4.710 463.565 1.00 59.50 254 TYR B N 1
ATOM 5699 C CA . TYR B 1 254 ? 72.779 4.916 463.921 1.00 58.13 254 TYR B CA 1
ATOM 5700 C C . TYR B 1 254 ? 73.124 6.399 463.812 1.00 64.62 254 TYR B C 1
ATOM 5701 O O . TYR B 1 254 ? 72.458 7.137 463.084 1.00 66.41 254 TYR B O 1
ATOM 5710 N N . PRO B 1 255 ? 74.157 6.849 464.544 1.00 66.12 255 PRO B N 1
ATOM 5711 C CA . PRO B 1 255 ? 74.565 8.254 464.435 1.00 65.95 255 PRO B CA 1
ATOM 5712 C C . PRO B 1 255 ? 75.130 8.565 463.055 1.00 65.94 255 PRO B C 1
ATOM 5713 O O . PRO B 1 255 ? 75.859 7.745 462.494 1.00 67.55 255 PRO B O 1
ATOM 5717 N N . ALA B 1 256 ? 74.794 9.734 462.519 1.00 60.76 256 ALA B N 1
ATOM 5718 C CA . ALA B 1 256 ? 75.223 10.122 461.180 1.00 61.75 256 ALA B CA 1
ATOM 5719 C C . ALA B 1 256 ? 76.744 10.171 461.054 1.00 66.80 256 ALA B C 1
ATOM 5720 O O . ALA B 1 256 ? 77.310 9.674 460.080 1.00 64.27 256 ALA B O 1
ATOM 5722 N N . ASP B 1 257 ? 77.399 10.763 462.048 1.00 70.13 257 ASP B N 1
ATOM 5723 C CA . ASP B 1 257 ? 78.841 10.984 461.992 1.00 67.02 257 ASP B CA 1
ATOM 5724 C C . ASP B 1 257 ? 79.639 9.699 462.190 1.00 66.40 257 ASP B C 1
ATOM 5725 O O . ASP B 1 257 ? 80.759 9.578 461.695 1.00 68.60 257 ASP B O 1
ATOM 5730 N N . MET B 1 258 ? 79.067 8.744 462.916 1.00 66.44 258 MET B N 1
ATOM 5731 C CA . MET B 1 258 ? 79.746 7.475 463.159 1.00 69.72 258 MET B CA 1
ATOM 5732 C C . MET B 1 258 ? 79.602 6.544 461.960 1.00 71.62 258 MET B C 1
ATOM 5733 O O . MET B 1 258 ? 80.512 5.775 461.647 1.00 71.75 258 MET B O 1
ATOM 5738 N N . ILE B 1 259 ? 78.453 6.613 461.295 1.00 68.05 259 ILE B N 1
ATOM 5739 C CA . ILE B 1 259 ? 78.256 5.898 460.041 1.00 66.69 259 ILE B CA 1
ATOM 5740 C C . ILE B 1 259 ? 79.196 6.470 458.988 1.00 66.36 259 ILE B C 1
ATOM 5741 O O . ILE B 1 259 ? 79.813 5.734 458.216 1.00 68.70 259 ILE B O 1
ATOM 5746 N N . GLU B 1 260 ? 79.311 7.793 458.979 1.00 64.58 260 GLU B N 1
ATOM 5747 C CA . GLU B 1 260 ? 80.212 8.483 458.068 1.00 67.28 260 GLU B CA 1
ATOM 5748 C C . GLU B 1 260 ? 81.664 8.121 458.368 1.00 71.21 260 GLU B C 1
ATOM 5749 O O . GLU B 1 260 ? 82.475 7.961 457.456 1.00 72.27 260 GLU B O 1
ATOM 5755 N N . HIS B 1 261 ? 81.981 7.985 459.652 1.00 70.88 261 HIS B N 1
ATOM 5756 C CA . HIS B 1 261 ? 83.330 7.632 460.077 1.00 69.53 261 HIS B CA 1
ATOM 5757 C C . HIS B 1 261 ? 83.664 6.185 459.733 1.00 73.14 261 HIS B C 1
ATOM 5758 O O . HIS B 1 261 ? 84.798 5.871 459.372 1.00 74.52 261 HIS B O 1
ATOM 5765 N N . TYR B 1 262 ? 82.673 5.305 459.850 1.00 74.34 262 TYR B N 1
ATOM 5766 C CA . TYR B 1 262 ? 82.877 3.885 459.582 1.00 71.57 262 TYR B CA 1
ATOM 5767 C C . TYR B 1 262 ? 82.423 3.487 458.183 1.00 71.51 262 TYR B C 1
ATOM 5768 O O . TYR B 1 262 ? 82.220 2.305 457.904 1.00 72.06 262 TYR B O 1
ATOM 5777 N N . SER B 1 263 ? 82.263 4.472 457.305 1.00 72.61 263 SER B N 1
ATOM 5778 C CA . SER B 1 263 ? 81.843 4.204 455.935 1.00 73.12 263 SER B CA 1
ATOM 5779 C C . SER B 1 263 ? 82.941 3.485 455.158 1.00 72.96 263 SER B C 1
ATOM 5780 O O . SER B 1 263 ? 82.664 2.723 454.232 1.00 70.11 263 SER B O 1
ATOM 5783 N N . ARG B 1 264 ? 84.186 3.723 455.559 1.00 72.84 264 ARG B N 1
ATOM 5784 C CA . ARG B 1 264 ? 85.356 3.208 454.855 1.00 66.09 264 ARG B CA 1
ATOM 5785 C C . ARG B 1 264 ? 85.460 1.684 454.842 1.00 63.29 264 ARG B C 1
ATOM 5786 O O . ARG B 1 264 ? 85.630 1.079 453.785 1.00 67.73 264 ARG B O 1
ATOM 5794 N N . TRP B 1 265 ? 85.359 1.068 456.016 1.00 67.21 265 TRP B N 1
ATOM 5795 C CA . TRP B 1 265 ? 85.670 -0.352 456.164 1.00 69.61 265 TRP B CA 1
ATOM 5796 C C . TRP B 1 265 ? 84.545 -1.292 455.736 1.00 68.44 265 TRP B C 1
ATOM 5797 O O . TRP B 1 265 ? 83.368 -0.931 455.762 1.00 70.00 265 TRP B O 1
ATOM 5808 N N . THR B 1 266 ? 84.931 -2.506 455.347 1.00 66.78 266 THR B N 1
ATOM 5809 C CA . THR B 1 266 ? 83.988 -3.553 454.967 1.00 62.76 266 THR B CA 1
ATOM 5810 C C . THR B 1 266 ? 84.259 -4.826 455.772 1.00 64.44 266 THR B C 1
ATOM 5811 O O . THR B 1 266 ? 85.412 -5.123 456.089 1.00 60.32 266 THR B O 1
ATOM 5815 N N . PRO B 1 267 ? 83.202 -5.588 456.110 1.00 62.08 267 PRO B N 1
ATOM 5816 C CA . PRO B 1 267 ? 81.778 -5.366 455.815 1.00 59.77 267 PRO B CA 1
ATOM 5817 C C . PRO B 1 267 ? 81.186 -4.149 456.530 1.00 62.58 267 PRO B C 1
ATOM 5818 O O . PRO B 1 267 ? 80.498 -3.349 455.894 1.00 63.75 267 PRO B O 1
ATOM 5822 N N . GLY B 1 268 ? 81.455 -4.013 457.824 1.00 63.10 268 GLY B N 1
ATOM 5823 C CA . GLY B 1 268 ? 81.017 -2.854 458.582 1.00 59.32 268 GLY B CA 1
ATOM 5824 C C . GLY B 1 268 ? 79.512 -2.664 458.613 1.00 60.95 268 GLY B C 1
ATOM 5825 O O . GLY B 1 268 ? 78.761 -3.607 458.863 1.00 61.55 268 GLY B O 1
ATOM 5826 N N . PHE B 1 269 ? 79.070 -1.438 458.353 1.00 64.10 269 PHE B N 1
ATOM 5827 C CA . PHE B 1 269 ? 77.650 -1.111 458.405 1.00 63.73 269 PHE B CA 1
ATOM 5828 C C . PHE B 1 269 ? 76.979 -1.254 457.044 1.00 64.93 269 PHE B C 1
ATOM 5829 O O . PHE B 1 269 ? 75.891 -0.724 456.817 1.00 64.43 269 PHE B O 1
ATOM 5837 N N . HIS B 1 270 ? 77.635 -1.973 456.139 1.00 64.80 270 HIS B N 1
ATOM 5838 C CA . HIS B 1 270 ? 77.007 -2.362 454.885 1.00 68.16 270 HIS B CA 1
ATOM 5839 C C . HIS B 1 270 ? 76.047 -3.514 455.155 1.00 70.08 270 HIS B C 1
ATOM 5840 O O . HIS B 1 270 ? 75.160 -3.804 454.352 1.00 74.40 270 HIS B O 1
ATOM 5847 N N . THR B 1 271 ? 76.235 -4.160 456.303 1.00 64.98 271 THR B N 1
ATOM 5848 C CA . THR B 1 271 ? 75.394 -5.274 456.720 1.00 63.92 271 THR B CA 1
ATOM 5849 C C . THR B 1 271 ? 74.061 -4.791 457.287 1.00 66.89 271 THR B C 1
ATOM 5850 O O . THR B 1 271 ? 73.206 -5.596 457.655 1.00 70.99 271 THR B O 1
ATOM 5854 N N . VAL B 1 272 ? 73.890 -3.474 457.356 1.00 69.23 272 VAL B N 1
ATOM 5855 C CA . VAL B 1 272 ? 72.650 -2.887 457.851 1.00 68.25 272 VAL B CA 1
ATOM 5856 C C . VAL B 1 272 ? 71.562 -2.923 456.782 1.00 72.96 272 VAL B C 1
ATOM 5857 O O . VAL B 1 272 ? 71.617 -2.182 455.800 1.00 74.10 272 VAL B O 1
ATOM 5861 N N . GLN B 1 273 ? 70.577 -3.793 456.981 1.00 71.14 273 GLN B N 1
ATOM 5862 C CA . GLN B 1 273 ? 69.475 -3.936 456.037 1.00 72.44 273 GLN B CA 1
ATOM 5863 C C . GLN B 1 273 ? 68.237 -3.193 456.531 1.00 70.39 273 GLN B C 1
ATOM 5864 O O . GLN B 1 273 ? 68.112 -2.908 457.721 1.00 71.35 273 GLN B O 1
ATOM 5870 N N . ASN B 1 274 ? 67.327 -2.879 455.614 1.00 72.57 274 ASN B N 1
ATOM 5871 C CA . ASN B 1 274 ? 66.098 -2.179 455.974 1.00 74.02 274 ASN B CA 1
ATOM 5872 C C . ASN B 1 274 ? 65.188 -3.040 456.842 1.00 74.12 274 ASN B C 1
ATOM 5873 O O . ASN B 1 274 ? 64.769 -4.123 456.436 1.00 77.28 274 ASN B O 1
ATOM 5878 N N . GLY B 1 275 ? 64.888 -2.548 458.039 1.00 70.44 275 GLY B N 1
ATOM 5879 C CA . GLY B 1 275 ? 64.050 -3.272 458.976 1.00 68.19 275 GLY B CA 1
ATOM 5880 C C . GLY B 1 275 ? 64.830 -3.763 460.180 1.00 72.18 275 GLY B C 1
ATOM 5881 O O . GLY B 1 275 ? 64.247 -4.172 461.184 1.00 71.16 275 GLY B O 1
ATOM 5882 N N . ASP B 1 276 ? 66.155 -3.720 460.078 1.00 73.90 276 ASP B N 1
ATOM 5883 C CA . ASP B 1 276 ? 67.023 -4.165 461.163 1.00 69.64 276 ASP B CA 1
ATOM 5884 C C . ASP B 1 276 ? 66.937 -3.237 462.370 1.00 67.47 276 ASP B C 1
ATOM 5885 O O . ASP B 1 276 ? 66.892 -3.695 463.511 1.00 68.50 276 ASP B O 1
ATOM 5890 N N . LEU B 1 277 ? 66.913 -1.933 462.113 1.00 62.18 277 LEU B N 1
ATOM 5891 C CA . LEU B 1 277 ? 66.832 -0.951 463.187 1.00 64.16 277 LEU B CA 1
ATOM 5892 C C . LEU B 1 277 ? 65.509 -1.046 463.941 1.00 65.35 277 LEU B C 1
ATOM 5893 O O . LEU B 1 277 ? 65.438 -0.702 465.118 1.00 67.00 277 LEU B O 1
ATOM 5898 N N . GLU B 1 278 ? 64.464 -1.513 463.265 1.00 69.87 278 GLU B N 1
ATOM 5899 C CA . GLU B 1 278 ? 63.174 -1.698 463.920 1.00 72.89 278 GLU B CA 1
ATOM 5900 C C . GLU B 1 278 ? 63.237 -2.916 464.836 1.00 67.51 278 GLU B C 1
ATOM 5901 O O . GLU B 1 278 ? 62.539 -2.981 465.849 1.00 67.29 278 GLU B O 1
ATOM 5907 N N . ILE B 1 279 ? 64.079 -3.877 464.469 1.00 62.48 279 ILE B N 1
ATOM 5908 C CA . ILE B 1 279 ? 64.331 -5.041 465.308 1.00 64.17 279 ILE B CA 1
ATOM 5909 C C . ILE B 1 279 ? 65.198 -4.644 466.497 1.00 62.22 279 ILE B C 1
ATOM 5910 O O . ILE B 1 279 ? 64.919 -5.013 467.638 1.00 60.71 279 ILE B O 1
ATOM 5915 N N . ILE B 1 280 ? 66.250 -3.883 466.212 1.00 60.77 280 ILE B N 1
ATOM 5916 C CA . ILE B 1 280 ? 67.189 -3.439 467.234 1.00 64.86 280 ILE B CA 1
ATOM 5917 C C . ILE B 1 280 ? 66.521 -2.511 468.248 1.00 62.98 280 ILE B C 1
ATOM 5918 O O . ILE B 1 280 ? 66.789 -2.593 469.448 1.00 60.96 280 ILE B O 1
ATOM 5923 N N . SER B 1 281 ? 65.635 -1.645 467.767 1.00 60.37 281 SER B N 1
ATOM 5924 C CA . SER B 1 281 ? 64.963 -0.685 468.638 1.00 60.92 281 SER B CA 1
ATOM 5925 C C . SER B 1 281 ? 63.684 -1.247 469.251 1.00 64.26 281 SER B C 1
ATOM 5926 O O . SER B 1 281 ? 62.779 -0.490 469.606 1.00 64.96 281 SER B O 1
ATOM 5929 N N . SER B 1 282 ? 63.607 -2.570 469.368 1.00 62.04 282 SER B N 1
ATOM 5930 C CA . SER B 1 282 ? 62.482 -3.207 470.044 1.00 60.82 282 SER B CA 1
ATOM 5931 C C . SER B 1 282 ? 62.438 -2.741 471.493 1.00 64.57 282 SER B C 1
ATOM 5932 O O . SER B 1 282 ? 63.447 -2.814 472.196 1.00 67.31 282 SER B O 1
ATOM 5935 N N . PRO B 1 283 ? 61.269 -2.258 471.943 1.00 62.44 283 PRO B N 1
ATOM 5936 C CA . PRO B 1 283 ? 61.142 -1.642 473.269 1.00 62.79 283 PRO B CA 1
ATOM 5937 C C . PRO B 1 283 ? 61.554 -2.580 474.398 1.00 61.49 283 PRO B C 1
ATOM 5938 O O . PRO B 1 283 ? 60.964 -3.648 474.566 1.00 63.81 283 PRO B O 1
ATOM 5942 N N . ILE B 1 284 ? 62.573 -2.179 475.151 1.00 61.95 284 ILE B N 1
ATOM 5943 C CA . ILE B 1 284 ? 63.055 -2.966 476.279 1.00 56.06 284 ILE B CA 1
ATOM 5944 C C . ILE B 1 284 ? 62.527 -2.391 477.586 1.00 53.16 284 ILE B C 1
ATOM 5945 O O . ILE B 1 284 ? 62.215 -1.203 477.670 1.00 53.02 284 ILE B O 1
ATOM 5950 N N . ASP B 1 285 ? 62.425 -3.239 478.603 1.00 54.56 285 ASP B N 1
ATOM 5951 C CA . ASP B 1 285 ? 61.841 -2.837 479.878 1.00 57.28 285 ASP B CA 1
ATOM 5952 C C . ASP B 1 285 ? 62.816 -2.047 480.746 1.00 57.11 285 ASP B C 1
ATOM 5953 O O . ASP B 1 285 ? 62.420 -1.108 481.437 1.00 58.12 285 ASP B O 1
ATOM 5958 N N . PHE B 1 286 ? 64.088 -2.430 480.714 1.00 56.28 286 PHE B N 1
ATOM 5959 C CA . PHE B 1 286 ? 65.096 -1.775 481.538 1.00 56.17 286 PHE B CA 1
ATOM 5960 C C . PHE B 1 286 ? 66.455 -1.759 480.848 1.00 54.61 286 PHE B C 1
ATOM 5961 O O . PHE B 1 286 ? 66.687 -2.503 479.895 1.00 52.98 286 PHE B O 1
ATOM 5969 N N . LEU B 1 287 ? 67.352 -0.910 481.339 1.00 55.60 287 LEU B N 1
ATOM 5970 C CA . LEU B 1 287 ? 68.683 -0.780 480.756 1.00 60.06 287 LEU B CA 1
ATOM 5971 C C . LEU B 1 287 ? 69.782 -1.048 481.783 1.00 59.75 287 LEU B C 1
ATOM 5972 O O . LEU B 1 287 ? 69.782 -0.473 482.873 1.00 62.24 287 LEU B O 1
ATOM 5977 N N . GLY B 1 288 ? 70.715 -1.925 481.427 1.00 57.52 288 GLY B N 1
ATOM 5978 C CA . GLY B 1 288 ? 71.844 -2.232 482.287 1.00 57.02 288 GLY B CA 1
ATOM 5979 C C . GLY B 1 288 ? 73.019 -1.317 482.003 1.00 59.35 288 GLY B C 1
ATOM 5980 O O . GLY B 1 288 ? 73.347 -1.058 480.845 1.00 60.90 288 GLY B O 1
ATOM 5981 N N . VAL B 1 289 ? 73.654 -0.824 483.061 1.00 56.96 289 VAL B N 1
ATOM 5982 C CA . VAL B 1 289 ? 74.761 0.115 482.920 1.00 55.28 289 VAL B CA 1
ATOM 5983 C C . VAL B 1 289 ? 76.026 -0.385 483.617 1.00 58.98 289 VAL B C 1
ATOM 5984 O O . VAL B 1 289 ? 75.993 -0.769 484.786 1.00 62.11 289 VAL B O 1
ATOM 5988 N N . ASN B 1 290 ? 77.137 -0.378 482.886 1.00 59.33 290 ASN B N 1
ATOM 5989 C CA . ASN B 1 290 ? 78.430 -0.787 483.427 1.00 54.71 290 ASN B CA 1
ATOM 5990 C C . ASN B 1 290 ? 79.424 0.365 483.452 1.00 55.50 290 ASN B C 1
ATOM 5991 O O . ASN B 1 290 ? 79.899 0.800 482.403 1.00 58.63 290 ASN B O 1
ATOM 5996 N N . PHE B 1 291 ? 79.752 0.855 484.641 1.00 55.54 291 PHE B N 1
ATOM 5997 C CA . PHE B 1 291 ? 80.712 1.946 484.737 1.00 59.70 291 PHE B CA 1
ATOM 5998 C C . PHE B 1 291 ? 81.862 1.634 485.688 1.00 61.46 291 PHE B C 1
ATOM 5999 O O . PHE B 1 291 ? 81.690 0.934 486.685 1.00 61.13 291 PHE B O 1
ATOM 6007 N N . TYR B 1 292 ? 83.035 2.167 485.361 1.00 59.92 292 TYR B N 1
ATOM 6008 C CA . TYR B 1 292 ? 84.236 1.954 486.157 1.00 57.95 292 TYR B CA 1
ATOM 6009 C C . TYR B 1 292 ? 84.978 3.264 486.382 1.00 61.30 292 TYR B C 1
ATOM 6010 O O . TYR B 1 292 ? 85.336 3.605 487.510 1.00 63.96 292 TYR B O 1
ATOM 6019 N N . GLY B 1 293 ? 85.209 3.993 485.297 1.00 56.60 293 GLY B N 1
ATOM 6020 C CA . GLY B 1 293 ? 85.908 5.261 485.367 1.00 57.58 293 GLY B CA 1
ATOM 6021 C C . GLY B 1 293 ? 85.803 6.017 484.061 1.00 58.72 293 GLY B C 1
ATOM 6022 O O . GLY B 1 293 ? 85.628 5.413 483.003 1.00 65.61 293 GLY B O 1
ATOM 6023 N N . PRO B 1 294 ? 85.907 7.352 484.126 1.00 56.02 294 PRO B N 1
ATOM 6024 C CA . PRO B 1 294 ? 85.830 8.176 482.919 1.00 53.70 294 PRO B CA 1
ATOM 6025 C C . PRO B 1 294 ? 87.124 8.130 482.120 1.00 53.96 294 PRO B C 1
ATOM 6026 O O . PRO B 1 294 ? 87.944 7.231 482.309 1.00 56.39 294 PRO B O 1
ATOM 6030 N N . GLY B 1 295 ? 87.300 9.101 481.235 1.00 51.83 295 GLY B N 1
ATOM 6031 C CA . GLY B 1 295 ? 88.505 9.192 480.439 1.00 50.15 295 GLY B CA 1
ATOM 6032 C C . GLY B 1 295 ? 88.648 10.572 479.838 1.00 48.73 295 GLY B C 1
ATOM 6033 O O . GLY B 1 295 ? 87.742 11.063 479.166 1.00 58.02 295 GLY B O 1
ATOM 6034 N N . THR B 1 296 ? 89.783 11.209 480.093 1.00 50.65 296 THR B N 1
ATOM 6035 C CA . THR B 1 296 ? 90.069 12.497 479.485 1.00 53.44 296 THR B CA 1
ATOM 6036 C C . THR B 1 296 ? 90.617 12.248 478.085 1.00 55.12 296 THR B C 1
ATOM 6037 O O . THR B 1 296 ? 91.609 11.539 477.915 1.00 53.89 296 THR B O 1
ATOM 6041 N N . VAL B 1 297 ? 89.958 12.822 477.084 1.00 56.40 297 VAL B N 1
ATOM 6042 C CA . VAL B 1 297 ? 90.244 12.493 475.691 1.00 57.88 297 VAL B CA 1
ATOM 6043 C C . VAL B 1 297 ? 90.772 13.683 474.894 1.00 59.08 297 VAL B C 1
ATOM 6044 O O . VAL B 1 297 ? 90.257 14.797 475.001 1.00 57.90 297 VAL B O 1
ATOM 6048 N N . MET B 1 298 ? 91.810 13.436 474.101 1.00 59.64 298 MET B N 1
ATOM 6049 C CA . MET B 1 298 ? 92.331 14.433 473.176 1.00 60.79 298 MET B CA 1
ATOM 6050 C C . MET B 1 298 ? 92.559 13.810 471.800 1.00 64.72 298 MET B C 1
ATOM 6051 O O . MET B 1 298 ? 92.394 12.603 471.623 1.00 63.88 298 MET B O 1
ATOM 6056 N N . ASN B 1 299 ? 92.937 14.637 470.831 1.00 64.60 299 ASN B N 1
ATOM 6057 C CA . ASN B 1 299 ? 93.125 14.176 469.459 1.00 62.81 299 ASN B CA 1
ATOM 6058 C C . ASN B 1 299 ? 94.368 13.304 469.307 1.00 62.39 299 ASN B C 1
ATOM 6059 O O . ASN B 1 299 ? 95.265 13.334 470.149 1.00 65.88 299 ASN B O 1
ATOM 6064 N N . VAL B 1 300 ? 94.415 12.525 468.231 1.00 64.36 300 VAL B N 1
ATOM 6065 C CA . VAL B 1 300 ? 95.556 11.657 467.966 1.00 63.51 300 VAL B CA 1
ATOM 6066 C C . VAL B 1 300 ? 96.789 12.490 467.613 1.00 62.75 300 VAL B C 1
ATOM 6067 O O . VAL B 1 300 ? 96.691 13.507 466.923 1.00 62.04 300 VAL B O 1
ATOM 6071 N N . GLY B 1 301 ? 97.946 12.068 468.113 1.00 62.78 301 GLY B N 1
ATOM 6072 C CA . GLY B 1 301 ? 99.189 12.774 467.862 1.00 64.59 301 GLY B CA 1
ATOM 6073 C C . GLY B 1 301 ? 99.271 14.091 468.611 1.00 67.27 301 GLY B C 1
ATOM 6074 O O . GLY B 1 301 ? 100.057 14.971 468.258 1.00 67.47 301 GLY B O 1
ATOM 6075 N N . ARG B 1 302 ? 98.456 14.224 469.653 1.00 64.02 302 ARG B N 1
ATOM 6076 C CA . ARG B 1 302 ? 98.407 15.450 470.440 1.00 67.09 302 ARG B CA 1
ATOM 6077 C C . ARG B 1 302 ? 98.962 15.214 471.847 1.00 67.29 302 ARG B C 1
ATOM 6078 O O . ARG B 1 302 ? 98.316 15.535 472.846 1.00 64.62 302 ARG B O 1
ATOM 6086 N N . GLU B 1 303 ? 100.163 14.650 471.920 1.00 65.71 303 GLU B N 1
ATOM 6087 C CA . GLU B 1 303 ? 100.773 14.327 473.206 1.00 64.16 303 GLU B CA 1
ATOM 6088 C C . GLU B 1 303 ? 101.442 15.540 473.845 1.00 66.26 303 GLU B C 1
ATOM 6089 O O . GLU B 1 303 ? 101.501 15.646 475.069 1.00 61.02 303 GLU B O 1
ATOM 6095 N N . ASP B 1 304 ? 101.946 16.451 473.017 1.00 65.69 304 ASP B N 1
ATOM 6096 C CA . ASP B 1 304 ? 102.650 17.624 473.528 1.00 65.01 304 ASP B CA 1
ATOM 6097 C C . ASP B 1 304 ? 101.708 18.643 474.157 1.00 66.24 304 ASP B C 1
ATOM 6098 O O . ASP B 1 304 ? 102.042 19.256 475.169 1.00 69.68 304 ASP B O 1
ATOM 6103 N N . ALA B 1 305 ? 100.540 18.831 473.553 1.00 63.85 305 ALA B N 1
ATOM 6104 C CA . ALA B 1 305 ? 99.536 19.722 474.122 1.00 63.00 305 ALA B CA 1
ATOM 6105 C C . ALA B 1 305 ? 98.956 19.106 475.386 1.00 63.19 305 ALA B C 1
ATOM 6106 O O . ALA B 1 305 ? 98.559 19.815 476.311 1.00 63.25 305 ALA B O 1
ATOM 6108 N N . ALA B 1 306 ? 98.910 17.777 475.412 1.00 63.32 306 ALA B N 1
ATOM 6109 C CA . ALA B 1 306 ? 98.437 17.040 476.576 1.00 62.06 306 ALA B CA 1
ATOM 6110 C C . ALA B 1 306 ? 99.348 17.286 477.771 1.00 62.27 306 ALA B C 1
ATOM 6111 O O . ALA B 1 306 ? 98.881 17.563 478.875 1.00 60.63 306 ALA B O 1
ATOM 6113 N N . ARG B 1 307 ? 100.652 17.187 477.540 1.00 63.81 307 ARG B N 1
ATOM 6114 C CA . ARG B 1 307 ? 101.633 17.422 478.591 1.00 62.56 307 ARG B CA 1
ATOM 6115 C C . ARG B 1 307 ? 101.719 18.909 478.925 1.00 61.83 307 ARG B C 1
ATOM 6116 O O . ARG B 1 307 ? 102.055 19.283 480.047 1.00 62.36 307 ARG B O 1
ATOM 6124 N N . ALA B 1 308 ? 101.404 19.753 477.947 1.00 62.90 308 ALA B N 1
ATOM 6125 C CA . ALA B 1 308 ? 101.410 21.197 478.154 1.00 62.63 308 ALA B CA 1
ATOM 6126 C C . ALA B 1 308 ? 100.163 21.650 478.905 1.00 63.80 308 ALA B C 1
ATOM 6127 O O . ALA B 1 308 ? 100.126 22.749 479.458 1.00 68.29 308 ALA B O 1
ATOM 6129 N N . ALA B 1 309 ? 99.142 20.801 478.916 1.00 65.47 309 ALA B N 1
ATOM 6130 C CA . ALA B 1 309 ? 97.909 21.095 479.637 1.00 62.75 309 ALA B CA 1
ATOM 6131 C C . ALA B 1 309 ? 97.970 20.535 481.055 1.00 62.73 309 ALA B C 1
ATOM 6132 O O . ALA B 1 309 ? 97.026 20.682 481.832 1.00 60.37 309 ALA B O 1
ATOM 6134 N N . GLY B 1 310 ? 99.085 19.887 481.380 1.00 61.60 310 GLY B N 1
ATOM 6135 C CA . GLY B 1 310 ? 99.314 19.377 482.720 1.00 60.39 310 GLY B CA 1
ATOM 6136 C C . GLY B 1 310 ? 98.985 17.907 482.906 1.00 63.24 310 GLY B C 1
ATOM 6137 O O . GLY B 1 310 ? 98.913 17.425 484.036 1.00 61.14 310 GLY B O 1
ATOM 6138 N N . PHE B 1 311 ? 98.790 17.191 481.801 1.00 61.77 311 PHE B N 1
ATOM 6139 C CA . PHE B 1 311 ? 98.449 15.772 481.862 1.00 56.71 311 PHE B CA 1
ATOM 6140 C C . PHE B 1 311 ? 99.673 14.867 481.760 1.00 58.34 311 PHE B C 1
ATOM 6141 O O . PHE B 1 311 ? 100.769 15.312 481.419 1.00 56.59 311 PHE B O 1
ATOM 6149 N N . ASN B 1 312 ? 99.465 13.589 482.063 1.00 58.79 312 ASN B N 1
ATOM 6150 C CA . ASN B 1 312 ? 100.445 12.549 481.779 1.00 59.40 312 ASN B CA 1
ATOM 6151 C C . ASN B 1 312 ? 99.967 11.690 480.615 1.00 60.31 312 ASN B C 1
ATOM 6152 O O . ASN B 1 312 ? 98.763 11.531 480.409 1.00 58.32 312 ASN B O 1
ATOM 6157 N N . VAL B 1 313 ? 100.905 11.148 479.844 1.00 63.68 313 VAL B N 1
ATOM 6158 C CA . VAL B 1 313 ? 100.562 10.247 478.747 1.00 66.13 313 VAL B CA 1
ATOM 6159 C C . VAL B 1 313 ? 101.457 9.011 478.761 1.00 61.94 313 VAL B C 1
ATOM 6160 O O . VAL B 1 313 ? 101.024 7.921 479.134 1.00 60.97 313 VAL B O 1
ATOM 6164 N N . GLU B 1 321 ? 95.360 -1.885 467.913 1.00 83.95 321 GLU B N 1
ATOM 6165 C CA . GLU B 1 321 ? 95.788 -0.766 468.746 1.00 89.64 321 GLU B CA 1
ATOM 6166 C C . GLU B 1 321 ? 96.035 0.504 467.928 1.00 85.64 321 GLU B C 1
ATOM 6167 O O . GLU B 1 321 ? 96.321 1.559 468.493 1.00 77.18 321 GLU B O 1
ATOM 6173 N N . ASP B 1 322 ? 95.922 0.405 466.602 1.00 85.85 322 ASP B N 1
ATOM 6174 C CA . ASP B 1 322 ? 96.085 1.580 465.745 1.00 86.89 322 ASP B CA 1
ATOM 6175 C C . ASP B 1 322 ? 94.852 2.454 465.933 1.00 85.29 322 ASP B C 1
ATOM 6176 O O . ASP B 1 322 ? 93.719 1.972 465.976 1.00 82.63 322 ASP B O 1
ATOM 6181 N N . ASN B 1 323 ? 95.110 3.752 466.031 1.00 85.04 323 ASN B N 1
ATOM 6182 C CA . ASN B 1 323 ? 94.110 4.757 466.352 1.00 82.44 323 ASN B CA 1
ATOM 6183 C C . ASN B 1 323 ? 93.152 5.033 465.194 1.00 78.15 323 ASN B C 1
ATOM 6184 O O . ASN B 1 323 ? 93.342 5.991 464.448 1.00 76.41 323 ASN B O 1
ATOM 6189 N N . HIS B 1 324 ? 92.130 4.196 465.034 1.00 78.01 324 HIS B N 1
ATOM 6190 C CA . HIS B 1 324 ? 91.143 4.402 463.975 1.00 74.38 324 HIS B CA 1
ATOM 6191 C C . HIS B 1 324 ? 90.135 5.475 464.375 1.00 72.75 324 HIS B C 1
ATOM 6192 O O . HIS B 1 324 ? 89.495 6.090 463.522 1.00 76.82 324 HIS B O 1
ATOM 6199 N N . LEU B 1 325 ? 89.998 5.688 465.680 1.00 69.40 325 LEU B N 1
ATOM 6200 C CA . LEU B 1 325 ? 89.105 6.713 466.206 1.00 68.16 325 LEU B CA 1
ATOM 6201 C C . LEU B 1 325 ? 89.779 8.081 466.205 1.00 69.02 325 LEU B C 1
ATOM 6202 O O . LEU B 1 325 ? 89.122 9.105 466.400 1.00 69.93 325 LEU B O 1
ATOM 6207 N N . ARG B 1 326 ? 91.091 8.079 465.981 1.00 68.85 326 ARG B N 1
ATOM 6208 C CA . ARG B 1 326 ? 91.904 9.294 465.987 1.00 69.05 326 ARG B CA 1
ATOM 6209 C C . ARG B 1 326 ? 91.759 10.072 467.292 1.00 68.26 326 ARG B C 1
ATOM 6210 O O . ARG B 1 326 ? 91.479 11.271 467.285 1.00 69.63 326 ARG B O 1
ATOM 6218 N N . CYS B 1 327 ? 91.955 9.380 468.409 1.00 67.67 327 CYS B N 1
ATOM 6219 C CA . CYS B 1 327 ? 91.878 10.006 469.723 1.00 66.27 327 CYS B CA 1
ATOM 6220 C C . CYS B 1 327 ? 92.744 9.262 470.733 1.00 67.16 327 CYS B C 1
ATOM 6221 O O . CYS B 1 327 ? 92.904 8.044 470.651 1.00 65.64 327 CYS B O 1
ATOM 6224 N N . ILE B 1 328 ? 93.304 10.003 471.683 1.00 67.88 328 ILE B N 1
ATOM 6225 C CA . ILE B 1 328 ? 94.133 9.409 472.722 1.00 65.13 328 ILE B CA 1
ATOM 6226 C C . ILE B 1 328 ? 93.583 9.722 474.108 1.00 62.85 328 ILE B C 1
ATOM 6227 O O . ILE B 1 328 ? 92.953 10.759 474.319 1.00 61.63 328 ILE B O 1
ATOM 6232 N N . GLY B 1 329 ? 93.814 8.811 475.046 1.00 64.62 329 GLY B N 1
ATOM 6233 C CA . GLY B 1 329 ? 93.444 9.035 476.430 1.00 59.09 329 GLY B CA 1
ATOM 6234 C C . GLY B 1 329 ? 94.615 9.637 477.177 1.00 55.55 329 GLY B C 1
ATOM 6235 O O . GLY B 1 329 ? 95.766 9.286 476.919 1.00 57.70 329 GLY B O 1
ATOM 6236 N N . VAL B 1 330 ? 94.330 10.553 478.095 1.00 55.66 330 VAL B N 1
ATOM 6237 C CA . VAL B 1 330 ? 95.386 11.195 478.868 1.00 59.65 330 VAL B CA 1
ATOM 6238 C C . VAL B 1 330 ? 95.108 11.093 480.365 1.00 55.46 330 VAL B C 1
ATOM 6239 O O . VAL B 1 330 ? 93.954 11.063 480.797 1.00 52.06 330 VAL B O 1
ATOM 6243 N N . GLU B 1 331 ? 96.177 11.038 481.152 1.00 54.63 331 GLU B N 1
ATOM 6244 C CA . GLU B 1 331 ? 96.061 10.804 482.586 1.00 58.80 331 GLU B CA 1
ATOM 6245 C C . GLU B 1 331 ? 96.125 12.097 483.391 1.00 56.21 331 GLU B C 1
ATOM 6246 O O . GLU B 1 331 ? 96.868 13.018 483.053 1.00 56.27 331 GLU B O 1
ATOM 6252 N N . THR B 1 332 ? 95.333 12.158 484.456 1.00 56.78 332 THR B N 1
ATOM 6253 C CA . THR B 1 332 ? 95.386 13.273 485.393 1.00 62.16 332 THR B CA 1
ATOM 6254 C C . THR B 1 332 ? 96.258 12.887 486.585 1.00 62.58 332 THR B C 1
ATOM 6255 O O . THR B 1 332 ? 95.962 11.916 487.282 1.00 65.46 332 THR B O 1
ATOM 6259 N N . PRO B 1 333 ? 97.342 13.647 486.813 1.00 58.65 333 PRO B N 1
ATOM 6260 C CA . PRO B 1 333 ? 98.379 13.370 487.817 1.00 63.95 333 PRO B CA 1
ATOM 6261 C C . PRO B 1 333 ? 97.856 13.015 489.211 1.00 65.45 333 PRO B C 1
ATOM 6262 O O . PRO B 1 333 ? 98.331 12.049 489.809 1.00 60.39 333 PRO B O 1
ATOM 6266 N N . GLY B 1 334 ? 96.896 13.781 489.719 1.00 64.45 334 GLY B N 1
ATOM 6267 C CA . GLY B 1 334 ? 96.417 13.588 491.076 1.00 68.15 334 GLY B CA 1
ATOM 6268 C C . GLY B 1 334 ? 95.346 12.525 491.237 1.00 67.77 334 GLY B C 1
ATOM 6269 O O . GLY B 1 334 ? 95.132 12.013 492.337 1.00 63.89 334 GLY B O 1
ATOM 6270 N N . ARG B 1 335 ? 94.676 12.187 490.140 1.00 67.76 335 ARG B N 1
ATOM 6271 C CA . ARG B 1 335 ? 93.534 11.279 490.185 1.00 62.06 335 ARG B CA 1
ATOM 6272 C C . ARG B 1 335 ? 93.954 9.840 490.476 1.00 55.67 335 ARG B C 1
ATOM 6273 O O . ARG B 1 335 ? 94.878 9.321 489.849 1.00 55.31 335 ARG B O 1
ATOM 6281 N N . PRO B 1 336 ? 93.274 9.196 491.439 1.00 54.95 336 PRO B N 1
ATOM 6282 C CA . PRO B 1 336 ? 93.537 7.808 491.838 1.00 55.98 336 PRO B CA 1
ATOM 6283 C C . PRO B 1 336 ? 93.346 6.806 490.703 1.00 56.55 336 PRO B C 1
ATOM 6284 O O . PRO B 1 336 ? 92.508 7.008 489.823 1.00 55.99 336 PRO B O 1
ATOM 6288 N N . LYS B 1 337 ? 94.124 5.730 490.736 1.00 56.20 337 LYS B N 1
ATOM 6289 C CA . LYS B 1 337 ? 94.027 4.671 489.740 1.00 51.66 337 LYS B CA 1
ATOM 6290 C C . LYS B 1 337 ? 93.757 3.331 490.410 1.00 52.31 337 LYS B C 1
ATOM 6291 O O . LYS B 1 337 ? 94.030 3.156 491.598 1.00 52.01 337 LYS B O 1
ATOM 6297 N N . THR B 1 338 ? 93.215 2.388 489.647 1.00 53.18 338 THR B N 1
ATOM 6298 C CA . THR B 1 338 ? 92.998 1.038 490.150 1.00 51.98 338 THR B CA 1
ATOM 6299 C C . THR B 1 338 ? 94.099 0.119 489.634 1.00 50.14 338 THR B C 1
ATOM 6300 O O . THR B 1 338 ? 95.014 0.568 488.942 1.00 51.74 338 THR B O 1
ATOM 6304 N N . ALA B 1 339 ? 94.012 -1.165 489.968 1.00 46.01 339 ALA B N 1
ATOM 6305 C CA . ALA B 1 339 ? 95.014 -2.131 489.528 1.00 50.42 339 ALA B CA 1
ATOM 6306 C C . ALA B 1 339 ? 94.984 -2.304 488.013 1.00 50.89 339 ALA B C 1
ATOM 6307 O O . ALA B 1 339 ? 95.951 -2.772 487.413 1.00 54.31 339 ALA B O 1
ATOM 6309 N N . MET B 1 340 ? 93.869 -1.922 487.399 1.00 48.98 340 MET B N 1
ATOM 6310 C CA . MET B 1 340 ? 93.730 -1.989 485.950 1.00 50.63 340 MET B CA 1
ATOM 6311 C C . MET B 1 340 ? 94.381 -0.780 485.287 1.00 51.29 340 MET B C 1
ATOM 6312 O O . MET B 1 340 ? 94.716 -0.817 484.103 1.00 49.39 340 MET B O 1
ATOM 6317 N N . GLY B 1 341 ? 94.555 0.289 486.058 1.00 48.16 341 GLY B N 1
ATOM 6318 C CA . GLY B 1 341 ? 95.127 1.519 485.543 1.00 47.55 341 GLY B CA 1
ATOM 6319 C C . GLY B 1 341 ? 94.058 2.545 485.225 1.00 50.90 341 GLY B C 1
ATOM 6320 O O . GLY B 1 341 ? 94.351 3.637 484.736 1.00 51.94 341 GLY B O 1
ATOM 6321 N N . TRP B 1 342 ? 92.809 2.188 485.507 1.00 50.28 342 TRP B N 1
ATOM 6322 C CA . TRP B 1 342 ? 91.674 3.064 485.246 1.00 50.08 342 TRP B CA 1
ATOM 6323 C C . TRP B 1 342 ? 91.563 4.153 486.307 1.00 55.61 342 TRP B C 1
ATOM 6324 O O . TRP B 1 342 ? 91.696 3.880 487.500 1.00 57.03 342 TRP B O 1
ATOM 6335 N N . GLU B 1 343 ? 91.314 5.383 485.868 1.00 59.19 343 GLU B N 1
ATOM 6336 C CA . GLU B 1 343 ? 91.151 6.503 486.789 1.00 56.37 343 GLU B CA 1
ATOM 6337 C C . GLU B 1 343 ? 89.873 6.361 487.606 1.00 57.19 343 GLU B C 1
ATOM 6338 O O . GLU B 1 343 ? 88.931 5.686 487.190 1.00 56.71 343 GLU B O 1
ATOM 6344 N N . VAL B 1 344 ? 89.847 7.004 488.768 1.00 56.88 344 VAL B N 1
ATOM 6345 C CA . VAL B 1 344 ? 88.677 6.965 489.636 1.00 55.97 344 VAL B CA 1
ATOM 6346 C C . VAL B 1 344 ? 88.041 8.343 489.769 1.00 55.90 344 VAL B C 1
ATOM 6347 O O . VAL B 1 344 ? 88.683 9.294 490.217 1.00 58.22 344 VAL B O 1
ATOM 6351 N N . ASP B 1 345 ? 86.777 8.441 489.373 1.00 58.59 345 ASP B N 1
ATOM 6352 C CA . ASP B 1 345 ? 86.017 9.679 489.495 1.00 54.41 345 ASP B CA 1
ATOM 6353 C C . ASP B 1 345 ? 84.531 9.356 489.573 1.00 55.77 345 ASP B C 1
ATOM 6354 O O . ASP B 1 345 ? 83.881 9.128 488.552 1.00 59.09 345 ASP B O 1
ATOM 6359 N N . ALA B 1 346 ? 84.001 9.335 490.791 1.00 53.65 346 ALA B N 1
ATOM 6360 C CA . ALA B 1 346 ? 82.625 8.917 491.030 1.00 54.95 346 ALA B CA 1
ATOM 6361 C C . ALA B 1 346 ? 81.607 9.857 490.391 1.00 56.68 346 ALA B C 1
ATOM 6362 O O . ALA B 1 346 ? 80.513 9.432 490.021 1.00 57.41 346 ALA B O 1
ATOM 6364 N N . THR B 1 347 ? 81.969 11.130 490.256 1.00 56.89 347 THR B N 1
ATOM 6365 C CA . THR B 1 347 ? 81.068 12.125 489.679 1.00 59.17 347 THR B CA 1
ATOM 6366 C C . THR B 1 347 ? 80.734 11.819 488.221 1.00 59.66 347 THR B C 1
ATOM 6367 O O . THR B 1 347 ? 79.742 12.314 487.687 1.00 61.02 347 THR B O 1
ATOM 6371 N N . ALA B 1 348 ? 81.565 11.000 487.585 1.00 59.42 348 ALA B N 1
ATOM 6372 C CA . ALA B 1 348 ? 81.333 10.591 486.206 1.00 58.05 348 ALA B CA 1
ATOM 6373 C C . ALA B 1 348 ? 80.116 9.679 486.105 1.00 56.31 348 ALA B C 1
ATOM 6374 O O . ALA B 1 348 ? 79.362 9.742 485.135 1.00 59.27 348 ALA B O 1
ATOM 6376 N N . LEU B 1 349 ? 79.929 8.832 487.112 1.00 58.82 349 LEU B N 1
ATOM 6377 C CA . LEU B 1 349 ? 78.790 7.923 487.147 1.00 58.75 349 LEU B CA 1
ATOM 6378 C C . LEU B 1 349 ? 77.483 8.704 487.234 1.00 59.42 349 LEU B C 1
ATOM 6379 O O . LEU B 1 349 ? 76.463 8.289 486.685 1.00 57.57 349 LEU B O 1
ATOM 6384 N N . ARG B 1 350 ? 77.525 9.842 487.921 1.00 59.35 350 ARG B N 1
ATOM 6385 C CA . ARG B 1 350 ? 76.363 10.714 488.023 1.00 59.03 350 ARG B CA 1
ATOM 6386 C C . ARG B 1 350 ? 76.072 11.363 486.674 1.00 59.75 350 ARG B C 1
ATOM 6387 O O . ARG B 1 350 ? 74.921 11.444 486.251 1.00 58.02 350 ARG B O 1
ATOM 6395 N N . GLU B 1 351 ? 77.126 11.817 486.003 1.00 58.60 351 GLU B N 1
ATOM 6396 C CA . GLU B 1 351 ? 76.998 12.447 484.693 1.00 58.89 351 GLU B CA 1
ATOM 6397 C C . GLU B 1 351 ? 76.424 11.481 483.661 1.00 60.90 351 GLU B C 1
ATOM 6398 O O . GLU B 1 351 ? 75.705 11.886 482.747 1.00 61.48 351 GLU B O 1
ATOM 6404 N N . LEU B 1 352 ? 76.749 10.201 483.814 1.00 59.34 352 LEU B N 1
ATOM 6405 C CA . LEU B 1 352 ? 76.286 9.169 482.895 1.00 55.04 352 LEU B CA 1
ATOM 6406 C C . LEU B 1 352 ? 74.799 8.882 483.068 1.00 55.34 352 LEU B C 1
ATOM 6407 O O . LEU B 1 352 ? 74.046 8.858 482.096 1.00 59.28 352 LEU B O 1
ATOM 6412 N N . LEU B 1 353 ? 74.384 8.662 484.312 1.00 58.88 353 LEU B N 1
ATOM 6413 C CA . LEU B 1 353 ? 72.995 8.338 484.613 1.00 58.42 353 LEU B CA 1
ATOM 6414 C C . LEU B 1 353 ? 72.061 9.503 484.297 1.00 58.67 353 LEU B C 1
ATOM 6415 O O . LEU B 1 353 ? 70.926 9.299 483.867 1.00 61.80 353 LEU B O 1
ATOM 6420 N N . VAL B 1 354 ? 72.544 10.722 484.510 1.00 59.41 354 VAL B N 1
ATOM 6421 C CA . VAL B 1 354 ? 71.759 11.917 484.218 1.00 62.29 354 VAL B CA 1
ATOM 6422 C C . VAL B 1 354 ? 71.625 12.116 482.706 1.00 61.64 354 VAL B C 1
ATOM 6423 O O . VAL B 1 354 ? 70.588 12.572 482.220 1.00 64.62 354 VAL B O 1
ATOM 6427 N N . ARG B 1 355 ? 72.667 11.748 481.964 1.00 57.96 355 ARG B N 1
ATOM 6428 C CA . ARG B 1 355 ? 72.649 11.874 480.509 1.00 60.06 355 ARG B CA 1
ATOM 6429 C C . ARG B 1 355 ? 71.646 10.914 479.873 1.00 63.86 355 ARG B C 1
ATOM 6430 O O . ARG B 1 355 ? 70.921 11.283 478.947 1.00 63.11 355 ARG B O 1
ATOM 6438 N N . ILE B 1 356 ? 71.618 9.680 480.369 1.00 62.02 356 ILE B N 1
ATOM 6439 C CA . ILE B 1 356 ? 70.686 8.670 479.882 1.00 57.62 356 ILE B CA 1
ATOM 6440 C C . ILE B 1 356 ? 69.246 9.106 480.134 1.00 56.80 356 ILE B C 1
ATOM 6441 O O . ILE B 1 356 ? 68.377 8.949 479.276 1.00 61.94 356 ILE B O 1
ATOM 6446 N N . LYS B 1 357 ? 69.011 9.664 481.317 1.00 58.71 357 LYS B N 1
ATOM 6447 C CA . LYS B 1 357 ? 67.704 10.190 481.692 1.00 62.49 357 LYS B CA 1
ATOM 6448 C C . LYS B 1 357 ? 67.243 11.287 480.736 1.00 66.74 357 LYS B C 1
ATOM 6449 O O . LYS B 1 357 ? 66.103 11.281 480.269 1.00 68.04 357 LYS B O 1
ATOM 6455 N N . ASN B 1 358 ? 68.140 12.223 480.444 1.00 62.69 358 ASN B N 1
ATOM 6456 C CA . ASN B 1 358 ? 67.812 13.372 479.608 1.00 62.94 358 ASN B CA 1
ATOM 6457 C C . ASN B 1 358 ? 67.753 13.048 478.120 1.00 62.73 358 ASN B C 1
ATOM 6458 O O . ASN B 1 358 ? 66.730 13.262 477.470 1.00 64.01 358 ASN B O 1
ATOM 6463 N N . GLU B 1 359 ? 68.853 12.529 477.586 1.00 61.56 359 GLU B N 1
ATOM 6464 C CA . GLU B 1 359 ? 69.002 12.383 476.143 1.00 59.07 359 GLU B CA 1
ATOM 6465 C C . GLU B 1 359 ? 68.249 11.193 475.551 1.00 64.53 359 GLU B C 1
ATOM 6466 O O . GLU B 1 359 ? 67.681 11.300 474.465 1.00 70.76 359 GLU B O 1
ATOM 6472 N N . TYR B 1 360 ? 68.237 10.063 476.252 1.00 62.61 360 TYR B N 1
ATOM 6473 C CA . TYR B 1 360 ? 67.711 8.837 475.657 1.00 59.27 360 TYR B CA 1
ATOM 6474 C C . TYR B 1 360 ? 66.449 8.290 476.323 1.00 60.64 360 TYR B C 1
ATOM 6475 O O . TYR B 1 360 ? 65.338 8.612 475.903 1.00 63.76 360 TYR B O 1
ATOM 6484 N N . THR B 1 361 ? 66.611 7.460 477.349 1.00 56.59 361 THR B N 1
ATOM 6485 C CA . THR B 1 361 ? 65.475 6.713 477.885 1.00 55.58 361 THR B CA 1
ATOM 6486 C C . THR B 1 361 ? 65.132 7.025 479.341 1.00 58.38 361 THR B C 1
ATOM 6487 O O . THR B 1 361 ? 65.991 7.419 480.128 1.00 64.12 361 THR B O 1
ATOM 6491 N N . ASP B 1 362 ? 63.862 6.827 479.686 1.00 61.39 362 ASP B N 1
ATOM 6492 C CA . ASP B 1 362 ? 63.362 7.111 481.027 1.00 62.31 362 ASP B CA 1
ATOM 6493 C C . ASP B 1 362 ? 62.905 5.829 481.726 1.00 62.36 362 ASP B C 1
ATOM 6494 O O . ASP B 1 362 ? 62.190 5.877 482.727 1.00 63.84 362 ASP B O 1
ATOM 6499 N N . ILE B 1 363 ? 63.319 4.685 481.189 1.00 58.50 363 ILE B N 1
ATOM 6500 C CA . ILE B 1 363 ? 62.977 3.389 481.768 1.00 57.86 363 ILE B CA 1
ATOM 6501 C C . ILE B 1 363 ? 63.861 3.101 482.981 1.00 60.07 363 ILE B C 1
ATOM 6502 O O . ILE B 1 363 ? 64.909 3.729 483.140 1.00 62.78 363 ILE B O 1
ATOM 6507 N N . PRO B 1 364 ? 63.431 2.169 483.854 1.00 62.75 364 PRO B N 1
ATOM 6508 C CA . PRO B 1 364 ? 64.240 1.739 485.003 1.00 64.58 364 PRO B CA 1
ATOM 6509 C C . PRO B 1 364 ? 65.685 1.390 484.643 1.00 61.37 364 PRO B C 1
ATOM 6510 O O . PRO B 1 364 ? 65.923 0.635 483.700 1.00 62.70 364 PRO B O 1
ATOM 6514 N N . LEU B 1 365 ? 66.633 1.942 485.394 1.00 62.31 365 LEU B N 1
ATOM 6515 C CA . LEU B 1 365 ? 68.051 1.705 485.145 1.00 60.93 365 LEU B CA 1
ATOM 6516 C C . LEU B 1 365 ? 68.690 0.899 486.273 1.00 58.48 365 LEU B C 1
ATOM 6517 O O . LEU B 1 365 ? 68.354 1.077 487.444 1.00 57.34 365 LEU B O 1
ATOM 6522 N N . TYR B 1 366 ? 69.614 0.015 485.908 1.00 59.43 366 TYR B N 1
ATOM 6523 C CA . TYR B 1 366 ? 70.319 -0.819 486.877 1.00 58.59 366 TYR B CA 1
ATOM 6524 C C . TYR B 1 366 ? 71.828 -0.774 486.658 1.00 60.63 366 TYR B C 1
ATOM 6525 O O . TYR B 1 366 ? 72.308 -1.034 485.555 1.00 65.37 366 TYR B O 1
ATOM 6534 N N . ILE B 1 367 ? 72.577 -0.448 487.707 1.00 56.25 367 ILE B N 1
ATOM 6535 C CA . ILE B 1 367 ? 74.032 -0.520 487.641 1.00 50.84 367 ILE B CA 1
ATOM 6536 C C . ILE B 1 367 ? 74.452 -1.979 487.780 1.00 57.87 367 ILE B C 1
ATOM 6537 O O . ILE B 1 367 ? 74.681 -2.472 488.885 1.00 58.93 367 ILE B O 1
ATOM 6542 N N . THR B 1 368 ? 74.542 -2.667 486.646 1.00 57.96 368 THR B N 1
ATOM 6543 C CA . THR B 1 368 ? 74.732 -4.114 486.632 1.00 56.51 368 THR B CA 1
ATOM 6544 C C . THR B 1 368 ? 76.177 -4.546 486.862 1.00 56.33 368 THR B C 1
ATOM 6545 O O . THR B 1 368 ? 76.454 -5.736 487.011 1.00 53.18 368 THR B O 1
ATOM 6549 N N . GLU B 1 369 ? 77.094 -3.585 486.894 1.00 60.50 369 GLU B N 1
ATOM 6550 C CA . GLU B 1 369 ? 78.511 -3.906 487.011 1.00 59.35 369 GLU B CA 1
ATOM 6551 C C . GLU B 1 369 ? 79.331 -2.683 487.410 1.00 58.26 369 GLU B C 1
ATOM 6552 O O . GLU B 1 369 ? 79.648 -1.835 486.576 1.00 58.08 369 GLU B O 1
ATOM 6558 N N . ASN B 1 370 ? 79.665 -2.597 488.693 1.00 57.89 370 ASN B N 1
ATOM 6559 C CA . ASN B 1 370 ? 80.518 -1.528 489.192 1.00 54.88 370 ASN B CA 1
ATOM 6560 C C . ASN B 1 370 ? 81.455 -2.030 490.283 1.00 57.14 370 ASN B C 1
ATOM 6561 O O . ASN B 1 370 ? 81.015 -2.517 491.324 1.00 56.31 370 ASN B O 1
ATOM 6566 N N . GLY B 1 371 ? 82.752 -1.911 490.028 1.00 57.30 371 GLY B N 1
ATOM 6567 C CA . GLY B 1 371 ? 83.768 -2.346 490.965 1.00 49.54 371 GLY B CA 1
ATOM 6568 C C . GLY B 1 371 ? 85.128 -1.866 490.508 1.00 50.29 371 GLY B C 1
ATOM 6569 O O . GLY B 1 371 ? 85.225 -0.996 489.642 1.00 54.24 371 GLY B O 1
ATOM 6570 N N . ALA B 1 372 ? 86.181 -2.433 491.085 1.00 48.21 372 ALA B N 1
ATOM 6571 C CA . ALA B 1 372 ? 87.540 -2.050 490.728 1.00 48.48 372 ALA B CA 1
ATOM 6572 C C . ALA B 1 372 ? 88.538 -3.097 491.196 1.00 51.31 372 ALA B C 1
ATOM 6573 O O . ALA B 1 372 ? 88.361 -3.710 492.247 1.00 52.71 372 ALA B O 1
ATOM 6575 N N . ALA B 1 373 ? 89.590 -3.297 490.411 1.00 52.99 373 ALA B N 1
ATOM 6576 C CA . ALA B 1 373 ? 90.631 -4.247 490.772 1.00 47.77 373 ALA B CA 1
ATOM 6577 C C . ALA B 1 373 ? 91.631 -3.618 491.734 1.00 49.24 373 ALA B C 1
ATOM 6578 O O . ALA B 1 373 ? 92.061 -2.480 491.548 1.00 47.91 373 ALA B O 1
ATOM 6580 N N . TYR B 1 374 ? 91.985 -4.367 492.770 1.00 51.16 374 TYR B N 1
ATOM 6581 C CA . TYR B 1 374 ? 93.027 -3.955 493.699 1.00 49.61 374 TYR B CA 1
ATOM 6582 C C . TYR B 1 374 ? 93.841 -5.170 494.114 1.00 51.02 374 TYR B C 1
ATOM 6583 O O . TYR B 1 374 ? 93.310 -6.275 494.221 1.00 53.86 374 TYR B O 1
ATOM 6592 N N . HIS B 1 375 ? 95.132 -4.965 494.340 1.00 51.57 375 HIS B N 1
ATOM 6593 C CA . HIS B 1 375 ? 96.032 -6.069 494.642 1.00 51.03 375 HIS B CA 1
ATOM 6594 C C . HIS B 1 375 ? 95.855 -6.549 496.077 1.00 50.88 375 HIS B C 1
ATOM 6595 O O . HIS B 1 375 ? 96.507 -6.056 496.998 1.00 55.72 375 HIS B O 1
ATOM 6602 N N . ASP B 1 376 ? 94.963 -7.518 496.253 1.00 47.49 376 ASP B N 1
ATOM 6603 C CA . ASP B 1 376 ? 94.645 -8.046 497.572 1.00 52.89 376 ASP B CA 1
ATOM 6604 C C . ASP B 1 376 ? 95.559 -9.204 497.948 1.00 56.32 376 ASP B C 1
ATOM 6605 O O . ASP B 1 376 ? 96.271 -9.749 497.104 1.00 56.03 376 ASP B O 1
ATOM 6610 N N . TYR B 1 377 ? 95.523 -9.576 499.223 1.00 57.81 377 TYR B N 1
ATOM 6611 C CA . TYR B 1 377 ? 96.332 -10.673 499.735 1.00 55.67 377 TYR B CA 1
ATOM 6612 C C . TYR B 1 377 ? 95.763 -11.173 501.056 1.00 58.07 377 TYR B C 1
ATOM 6613 O O . TYR B 1 377 ? 95.130 -10.416 501.793 1.00 60.64 377 TYR B O 1
ATOM 6622 N N . VAL B 1 378 ? 95.984 -12.448 501.351 1.00 59.82 378 VAL B N 1
ATOM 6623 C CA . VAL B 1 378 ? 95.617 -12.995 502.649 1.00 55.97 378 VAL B CA 1
ATOM 6624 C C . VAL B 1 378 ? 96.747 -12.732 503.633 1.00 53.93 378 VAL B C 1
ATOM 6625 O O . VAL B 1 378 ? 97.860 -13.222 503.445 1.00 55.81 378 VAL B O 1
ATOM 6629 N N . ASN B 1 379 ? 96.472 -11.951 504.673 1.00 54.92 379 ASN B N 1
ATOM 6630 C CA . ASN B 1 379 ? 97.499 -11.648 505.662 1.00 52.12 379 ASN B CA 1
ATOM 6631 C C . ASN B 1 379 ? 97.622 -12.755 506.707 1.00 52.57 379 ASN B C 1
ATOM 6632 O O . ASN B 1 379 ? 96.966 -13.792 506.605 1.00 52.40 379 ASN B O 1
ATOM 6637 N N . ALA B 1 380 ? 98.465 -12.523 507.708 1.00 57.50 380 ALA B N 1
ATOM 6638 C CA . ALA B 1 380 ? 98.786 -13.537 508.709 1.00 57.17 380 ALA B CA 1
ATOM 6639 C C . ALA B 1 380 ? 97.558 -14.030 509.471 1.00 55.61 380 ALA B C 1
ATOM 6640 O O . ALA B 1 380 ? 97.440 -15.219 509.764 1.00 60.43 380 ALA B O 1
ATOM 6642 N N . SER B 1 381 ? 96.646 -13.116 509.788 1.00 53.85 381 SER B N 1
ATOM 6643 C CA . SER B 1 381 ? 95.458 -13.466 510.559 1.00 57.54 381 SER B CA 1
ATOM 6644 C C . SER B 1 381 ? 94.451 -14.253 509.723 1.00 61.82 381 SER B C 1
ATOM 6645 O O . SER B 1 381 ? 93.633 -14.999 510.262 1.00 65.71 381 SER B O 1
ATOM 6648 N N . GLY B 1 382 ? 94.515 -14.084 508.406 1.00 59.09 382 GLY B N 1
ATOM 6649 C CA . GLY B 1 382 ? 93.624 -14.792 507.504 1.00 56.76 382 GLY B CA 1
ATOM 6650 C C . GLY B 1 382 ? 92.593 -13.885 506.862 1.00 58.96 382 GLY B C 1
ATOM 6651 O O . GLY B 1 382 ? 91.709 -14.349 506.141 1.00 58.96 382 GLY B O 1
ATOM 6652 N N . ASP B 1 383 ? 92.707 -12.587 507.126 1.00 59.76 383 ASP B N 1
ATOM 6653 C CA . ASP B 1 383 ? 91.776 -11.606 506.581 1.00 54.99 383 ASP B CA 1
ATOM 6654 C C . ASP B 1 383 ? 92.299 -11.008 505.281 1.00 55.52 383 ASP B C 1
ATOM 6655 O O . ASP B 1 383 ? 93.506 -10.988 505.039 1.00 54.41 383 ASP B O 1
ATOM 6660 N N . VAL B 1 384 ? 91.384 -10.525 504.446 1.00 56.82 384 VAL B N 1
ATOM 6661 C CA . VAL B 1 384 ? 91.753 -9.828 503.220 1.00 51.99 384 VAL B CA 1
ATOM 6662 C C . VAL B 1 384 ? 91.266 -8.385 503.286 1.00 53.32 384 VAL B C 1
ATOM 6663 O O . VAL B 1 384 ? 90.085 -8.109 503.078 1.00 56.73 384 VAL B O 1
ATOM 6667 N N . LYS B 1 385 ? 92.183 -7.469 503.580 1.00 55.01 385 LYS B N 1
ATOM 6668 C CA . LYS B 1 385 ? 91.827 -6.074 503.809 1.00 52.71 385 LYS B CA 1
ATOM 6669 C C . LYS B 1 385 ? 91.978 -5.226 502.551 1.00 51.77 385 LYS B C 1
ATOM 6670 O O . LYS B 1 385 ? 93.086 -5.037 502.048 1.00 50.95 385 LYS B O 1
ATOM 6676 N N . ASP B 1 386 ? 90.857 -4.717 502.049 1.00 56.69 386 ASP B N 1
ATOM 6677 C CA . ASP B 1 386 ? 90.861 -3.858 500.868 1.00 57.06 386 ASP B CA 1
ATOM 6678 C C . ASP B 1 386 ? 90.086 -2.563 501.118 1.00 56.93 386 ASP B C 1
ATOM 6679 O O . ASP B 1 386 ? 88.931 -2.431 500.711 1.00 55.93 386 ASP B O 1
ATOM 6684 N N . PRO B 1 387 ? 90.728 -1.595 501.789 1.00 56.31 387 PRO B N 1
ATOM 6685 C CA . PRO B 1 387 ? 90.078 -0.324 502.126 1.00 56.98 387 PRO B CA 1
ATOM 6686 C C . PRO B 1 387 ? 89.812 0.549 500.902 1.00 56.72 387 PRO B C 1
ATOM 6687 O O . PRO B 1 387 ? 88.893 1.367 500.926 1.00 60.74 387 PRO B O 1
ATOM 6691 N N . GLU B 1 388 ? 90.604 0.375 499.849 1.00 54.06 388 GLU B N 1
ATOM 6692 C CA . GLU B 1 388 ? 90.450 1.188 498.647 1.00 54.48 388 GLU B CA 1
ATOM 6693 C C . GLU B 1 388 ? 89.263 0.735 497.804 1.00 56.12 388 GLU B C 1
ATOM 6694 O O . GLU B 1 388 ? 88.726 1.509 497.013 1.00 57.84 388 GLU B O 1
ATOM 6700 N N . ARG B 1 389 ? 88.859 -0.520 497.968 1.00 53.88 389 ARG B N 1
ATOM 6701 C CA . ARG B 1 389 ? 87.682 -1.023 497.274 1.00 51.67 389 ARG B CA 1
ATOM 6702 C C . ARG B 1 389 ? 86.428 -0.540 497.986 1.00 53.35 389 ARG B C 1
ATOM 6703 O O . ARG B 1 389 ? 85.438 -0.188 497.349 1.00 54.45 389 ARG B O 1
ATOM 6711 N N . ILE B 1 390 ? 86.482 -0.526 499.315 1.00 55.95 390 ILE B N 1
ATOM 6712 C CA . ILE B 1 390 ? 85.387 -0.006 500.125 1.00 58.64 390 ILE B CA 1
ATOM 6713 C C . ILE B 1 390 ? 85.183 1.479 499.839 1.00 59.21 390 ILE B C 1
ATOM 6714 O O . ILE B 1 390 ? 84.053 1.939 499.676 1.00 58.66 390 ILE B O 1
ATOM 6719 N N . THR B 1 391 ? 86.286 2.218 499.771 1.00 56.94 391 THR B N 1
ATOM 6720 C CA . THR B 1 391 ? 86.248 3.634 499.423 1.00 60.11 391 THR B CA 1
ATOM 6721 C C . THR B 1 391 ? 85.697 3.826 498.013 1.00 58.91 391 THR B C 1
ATOM 6722 O O . THR B 1 391 ? 84.903 4.735 497.762 1.00 55.28 391 THR B O 1
ATOM 6726 N N . TYR B 1 392 ? 86.118 2.958 497.098 1.00 57.08 392 TYR B N 1
ATOM 6727 C CA . TYR B 1 392 ? 85.667 3.015 495.713 1.00 55.82 392 TYR B CA 1
ATOM 6728 C C . TYR B 1 392 ? 84.163 2.786 495.613 1.00 56.77 392 TYR B C 1
ATOM 6729 O O . TYR B 1 392 ? 83.453 3.544 494.953 1.00 57.18 392 TYR B O 1
ATOM 6738 N N . LEU B 1 393 ? 83.689 1.727 496.261 1.00 55.97 393 LEU B N 1
ATOM 6739 C CA . LEU B 1 393 ? 82.272 1.389 496.244 1.00 54.52 393 LEU B CA 1
ATOM 6740 C C . LEU B 1 393 ? 81.450 2.479 496.917 1.00 58.75 393 LEU B C 1
ATOM 6741 O O . LEU B 1 393 ? 80.371 2.833 496.446 1.00 59.50 393 LEU B O 1
ATOM 6746 N N . ASN B 1 394 ? 81.973 3.013 498.016 1.00 58.90 394 ASN B N 1
ATOM 6747 C CA . ASN B 1 394 ? 81.278 4.048 498.767 1.00 60.02 394 ASN B CA 1
ATOM 6748 C C . ASN B 1 394 ? 81.162 5.341 497.968 1.00 59.11 394 ASN B C 1
ATOM 6749 O O . ASN B 1 394 ? 80.077 5.907 497.853 1.00 61.98 394 ASN B O 1
ATOM 6754 N N . ASP B 1 395 ? 82.284 5.798 497.416 1.00 58.40 395 ASP B N 1
ATOM 6755 C CA . ASP B 1 395 ? 82.312 7.022 496.617 1.00 59.05 395 ASP B CA 1
ATOM 6756 C C . ASP B 1 395 ? 81.348 6.955 495.438 1.00 61.93 395 ASP B C 1
ATOM 6757 O O . ASP B 1 395 ? 80.607 7.903 495.177 1.00 65.94 395 ASP B O 1
ATOM 6762 N N . HIS B 1 396 ? 81.361 5.831 494.731 1.00 59.41 396 HIS B N 1
ATOM 6763 C CA . HIS B 1 396 ? 80.508 5.659 493.562 1.00 61.24 396 HIS B CA 1
ATOM 6764 C C . HIS B 1 396 ? 79.034 5.533 493.939 1.00 63.64 396 HIS B C 1
ATOM 6765 O O . HIS B 1 396 ? 78.155 5.879 493.150 1.00 66.11 396 HIS B O 1
ATOM 6772 N N . LEU B 1 397 ? 78.764 5.043 495.145 1.00 62.80 397 LEU B N 1
ATOM 6773 C CA . LEU B 1 397 ? 77.386 4.885 495.597 1.00 62.71 397 LEU B CA 1
ATOM 6774 C C . LEU B 1 397 ? 76.774 6.212 496.043 1.00 64.71 397 LEU B C 1
ATOM 6775 O O . LEU B 1 397 ? 75.558 6.389 495.969 1.00 65.24 397 LEU B O 1
ATOM 6780 N N . GLU B 1 398 ? 77.608 7.145 496.498 1.00 61.27 398 GLU B N 1
ATOM 6781 C CA . GLU B 1 398 ? 77.116 8.483 496.824 1.00 63.11 398 GLU B CA 1
ATOM 6782 C C . GLU B 1 398 ? 76.797 9.260 495.555 1.00 62.89 398 GLU B C 1
ATOM 6783 O O . GLU B 1 398 ? 76.027 10.220 495.582 1.00 66.60 398 GLU B O 1
ATOM 6789 N N . ALA B 1 399 ? 77.405 8.849 494.447 1.00 61.09 399 ALA B N 1
ATOM 6790 C CA . ALA B 1 399 ? 77.096 9.438 493.153 1.00 59.53 399 ALA B CA 1
ATOM 6791 C C . ALA B 1 399 ? 75.729 8.954 492.691 1.00 59.94 399 ALA B C 1
ATOM 6792 O O . ALA B 1 399 ? 74.958 9.706 492.092 1.00 61.92 399 ALA B O 1
ATOM 6794 N N . CYS B 1 400 ? 75.438 7.689 492.980 1.00 58.93 400 CYS B N 1
ATOM 6795 C CA . CYS B 1 400 ? 74.150 7.097 492.649 1.00 57.13 400 CYS B CA 1
ATOM 6796 C C . CYS B 1 400 ? 73.036 7.723 493.480 1.00 57.42 400 CYS B C 1
ATOM 6797 O O . CYS B 1 400 ? 71.919 7.896 492.998 1.00 58.17 400 CYS B O 1
ATOM 6800 N N . LEU B 1 401 ? 73.347 8.060 494.729 1.00 58.26 401 LEU B N 1
ATOM 6801 C CA . LEU B 1 401 ? 72.398 8.752 495.595 1.00 56.17 401 LEU B CA 1
ATOM 6802 C C . LEU B 1 401 ? 72.083 10.136 495.046 1.00 54.79 401 LEU B C 1
ATOM 6803 O O . LEU B 1 401 ? 70.979 10.649 495.222 1.00 55.19 401 LEU B O 1
ATOM 6808 N N . GLY B 1 402 ? 73.066 10.737 494.382 1.00 54.11 402 GLY B N 1
ATOM 6809 C CA . GLY B 1 402 ? 72.889 12.039 493.768 1.00 58.97 402 GLY B CA 1
ATOM 6810 C C . GLY B 1 402 ? 72.071 11.946 492.496 1.00 60.79 402 GLY B C 1
ATOM 6811 O O . GLY B 1 402 ? 71.280 12.838 492.188 1.00 61.49 402 GLY B O 1
ATOM 6812 N N . ALA B 1 403 ? 72.265 10.859 491.755 1.00 58.90 403 ALA B N 1
ATOM 6813 C CA . ALA B 1 403 ? 71.518 10.625 490.526 1.00 57.41 403 ALA B CA 1
ATOM 6814 C C . ALA B 1 403 ? 70.043 10.386 490.832 1.00 58.33 403 ALA B C 1
ATOM 6815 O O . ALA B 1 403 ? 69.167 10.803 490.074 1.00 60.21 403 ALA B O 1
ATOM 6817 N N . ILE B 1 404 ? 69.776 9.714 491.947 1.00 56.41 404 ILE B N 1
ATOM 6818 C CA . ILE B 1 404 ? 68.407 9.473 492.385 1.00 57.85 404 ILE B CA 1
ATOM 6819 C C . ILE B 1 404 ? 67.772 10.786 492.837 1.00 60.14 404 ILE B C 1
ATOM 6820 O O . ILE B 1 404 ? 66.576 11.010 492.644 1.00 66.04 404 ILE B O 1
ATOM 6825 N N . ASP B 1 405 ? 68.584 11.661 493.423 1.00 59.14 405 ASP B N 1
ATOM 6826 C CA . ASP B 1 405 ? 68.108 12.973 493.843 1.00 60.71 405 ASP B CA 1
ATOM 6827 C C . ASP B 1 405 ? 67.878 13.868 492.628 1.00 64.37 405 ASP B C 1
ATOM 6828 O O . ASP B 1 405 ? 67.074 14.799 492.674 1.00 69.70 405 ASP B O 1
ATOM 6833 N N . ASP B 1 406 ? 68.589 13.579 491.541 1.00 60.33 406 ASP B N 1
ATOM 6834 C CA . ASP B 1 406 ? 68.422 14.325 490.298 1.00 61.40 406 ASP B CA 1
ATOM 6835 C C . ASP B 1 406 ? 67.139 13.915 489.579 1.00 62.10 406 ASP B C 1
ATOM 6836 O O . ASP B 1 406 ? 66.615 14.661 488.750 1.00 59.80 406 ASP B O 1
ATOM 6841 N N . GLY B 1 407 ? 66.638 12.725 489.899 1.00 59.26 407 GLY B N 1
ATOM 6842 C CA . GLY B 1 407 ? 65.392 12.247 489.331 1.00 59.19 407 GLY B CA 1
ATOM 6843 C C . GLY B 1 407 ? 65.564 11.093 488.361 1.00 63.86 407 GLY B C 1
ATOM 6844 O O . GLY B 1 407 ? 64.614 10.695 487.686 1.00 63.59 407 GLY B O 1
ATOM 6845 N N . VAL B 1 408 ? 66.776 10.554 488.291 1.00 62.19 408 VAL B N 1
ATOM 6846 C CA . VAL B 1 408 ? 67.062 9.430 487.406 1.00 60.16 408 VAL B CA 1
ATOM 6847 C C . VAL B 1 408 ? 66.432 8.147 487.940 1.00 61.65 408 VAL B C 1
ATOM 6848 O O . VAL B 1 408 ? 66.601 7.804 489.110 1.00 62.20 408 VAL B O 1
ATOM 6852 N N . ASN B 1 409 ? 65.707 7.444 487.076 1.00 62.64 409 ASN B N 1
ATOM 6853 C CA . ASN B 1 409 ? 65.027 6.211 487.460 1.00 64.33 409 ASN B CA 1
ATOM 6854 C C . ASN B 1 409 ? 66.010 5.075 487.746 1.00 62.39 409 ASN B C 1
ATOM 6855 O O . ASN B 1 409 ? 66.083 4.103 486.995 1.00 65.41 409 ASN B O 1
ATOM 6860 N N . LEU B 1 410 ? 66.762 5.205 488.835 1.00 59.95 410 LEU B N 1
ATOM 6861 C CA . LEU B 1 410 ? 67.740 4.194 489.228 1.00 61.83 410 LEU B CA 1
ATOM 6862 C C . LEU B 1 410 ? 67.161 3.266 490.291 1.00 59.36 410 LEU B C 1
ATOM 6863 O O . LEU B 1 410 ? 66.836 3.703 491.395 1.00 55.88 410 LEU B O 1
ATOM 6868 N N . GLN B 1 411 ? 67.044 1.983 489.964 1.00 55.96 411 GLN B N 1
ATOM 6869 C CA . GLN B 1 411 ? 66.353 1.047 490.844 1.00 57.58 411 GLN B CA 1
ATOM 6870 C C . GLN B 1 411 ? 67.213 -0.128 491.304 1.00 59.24 411 GLN B C 1
ATOM 6871 O O . GLN B 1 411 ? 66.698 -1.078 491.894 1.00 60.07 411 GLN B O 1
ATOM 6877 N N . GLY B 1 412 ? 68.515 -0.071 491.045 1.00 57.12 412 GLY B N 1
ATOM 6878 C CA . GLY B 1 412 ? 69.387 -1.166 491.427 1.00 56.95 412 GLY B CA 1
ATOM 6879 C C . GLY B 1 412 ? 70.875 -0.912 491.285 1.00 58.32 412 GLY B C 1
ATOM 6880 O O . GLY B 1 412 ? 71.302 -0.039 490.528 1.00 57.44 412 GLY B O 1
ATOM 6881 N N . TYR B 1 413 ? 71.664 -1.692 492.019 1.00 53.46 413 TYR B N 1
ATOM 6882 C CA . TYR B 1 413 ? 73.118 -1.589 491.987 1.00 54.00 413 TYR B CA 1
ATOM 6883 C C . TYR B 1 413 ? 73.753 -2.966 492.175 1.00 54.10 413 TYR B C 1
ATOM 6884 O O . TYR B 1 413 ? 73.385 -3.707 493.086 1.00 55.76 413 TYR B O 1
ATOM 6893 N N . PHE B 1 414 ? 74.704 -3.305 491.309 1.00 52.89 414 PHE B N 1
ATOM 6894 C CA . PHE B 1 414 ? 75.347 -4.617 491.346 1.00 54.89 414 PHE B CA 1
ATOM 6895 C C . PHE B 1 414 ? 76.869 -4.508 491.371 1.00 56.03 414 PHE B C 1
ATOM 6896 O O . PHE B 1 414 ? 77.474 -3.954 490.453 1.00 53.70 414 PHE B O 1
ATOM 6904 N N . ILE B 1 415 ? 77.484 -5.050 492.418 1.00 56.76 415 ILE B N 1
ATOM 6905 C CA . ILE B 1 415 ? 78.937 -5.016 492.551 1.00 55.50 415 ILE B CA 1
ATOM 6906 C C . ILE B 1 415 ? 79.619 -6.088 491.714 1.00 57.40 415 ILE B C 1
ATOM 6907 O O . ILE B 1 415 ? 79.287 -7.268 491.811 1.00 57.60 415 ILE B O 1
ATOM 6912 N N . TRP B 1 416 ? 80.578 -5.671 490.895 1.00 58.02 416 TRP B N 1
ATOM 6913 C CA . TRP B 1 416 ? 81.454 -6.616 490.220 1.00 57.15 416 TRP B CA 1
ATOM 6914 C C . TRP B 1 416 ? 82.756 -6.748 490.994 1.00 57.33 416 TRP B C 1
ATOM 6915 O O . TRP B 1 416 ? 83.506 -5.780 491.117 1.00 60.81 416 TRP B O 1
ATOM 6926 N N . SER B 1 417 ? 83.030 -7.941 491.513 1.00 60.39 417 SER B N 1
ATOM 6927 C CA . SER B 1 417 ? 82.148 -9.092 491.356 1.00 60.11 417 SER B CA 1
ATOM 6928 C C . SER B 1 417 ? 81.860 -9.732 492.707 1.00 57.17 417 SER B C 1
ATOM 6929 O O . SER B 1 417 ? 82.268 -9.213 493.745 1.00 62.68 417 SER B O 1
ATOM 6932 N N . LEU B 1 418 ? 81.152 -10.857 492.695 1.00 51.65 418 LEU B N 1
ATOM 6933 C CA . LEU B 1 418 ? 80.966 -11.628 493.915 1.00 55.00 418 LEU B CA 1
ATOM 6934 C C . LEU B 1 418 ? 82.268 -12.333 494.269 1.00 56.91 418 LEU B C 1
ATOM 6935 O O . LEU B 1 418 ? 82.693 -12.327 495.422 1.00 55.45 418 LEU B O 1
ATOM 6940 N N . LEU B 1 419 ? 82.903 -12.926 493.263 1.00 55.64 419 LEU B N 1
ATOM 6941 C CA . LEU B 1 419 ? 84.124 -13.695 493.469 1.00 55.27 419 LEU B CA 1
ATOM 6942 C C . LEU B 1 419 ? 85.289 -13.171 492.632 1.00 54.98 419 LEU B C 1
ATOM 6943 O O . LEU B 1 419 ? 85.087 -12.597 491.561 1.00 54.61 419 LEU B O 1
ATOM 6948 N N . ASP B 1 420 ? 86.508 -13.368 493.130 1.00 52.56 420 ASP B N 1
ATOM 6949 C CA . ASP B 1 420 ? 87.712 -13.116 492.343 1.00 53.33 420 ASP B CA 1
ATOM 6950 C C . ASP B 1 420 ? 87.750 -14.084 491.169 1.00 56.52 420 ASP B C 1
ATOM 6951 O O . ASP B 1 420 ? 87.882 -15.289 491.365 1.00 61.15 420 ASP B O 1
ATOM 6956 N N . ASN B 1 421 ? 87.647 -13.561 489.952 1.00 52.04 421 ASN B N 1
ATOM 6957 C CA . ASN B 1 421 ? 87.449 -14.418 488.788 1.00 52.64 421 ASN B CA 1
ATOM 6958 C C . ASN B 1 421 ? 88.499 -14.282 487.688 1.00 56.93 421 ASN B C 1
ATOM 6959 O O . ASN B 1 421 ? 89.450 -13.508 487.800 1.00 58.03 421 ASN B O 1
ATOM 6964 N N . PHE B 1 422 ? 88.301 -15.059 486.627 1.00 55.62 422 PHE B N 1
ATOM 6965 C CA . PHE B 1 422 ? 89.134 -15.017 485.432 1.00 52.95 422 PHE B CA 1
ATOM 6966 C C . PHE B 1 422 ? 88.957 -13.680 484.721 1.00 52.32 422 PHE B C 1
ATOM 6967 O O . PHE B 1 422 ? 87.967 -13.472 484.022 1.00 54.98 422 PHE B O 1
ATOM 6975 N N . GLU B 1 423 ? 89.910 -12.772 484.908 1.00 53.83 423 GLU B N 1
ATOM 6976 C CA . GLU B 1 423 ? 89.795 -11.432 484.340 1.00 59.22 423 GLU B CA 1
ATOM 6977 C C . GLU B 1 423 ? 90.324 -11.391 482.906 1.00 61.29 423 GLU B C 1
ATOM 6978 O O . GLU B 1 423 ? 91.229 -10.620 482.579 1.00 61.10 423 GLU B O 1
ATOM 6984 N N . TRP B 1 424 ? 89.754 -12.251 482.066 1.00 54.38 424 TRP B N 1
ATOM 6985 C CA . TRP B 1 424 ? 89.962 -12.218 480.621 1.00 57.05 424 TRP B CA 1
ATOM 6986 C C . TRP B 1 424 ? 91.433 -12.170 480.207 1.00 54.60 424 TRP B C 1
ATOM 6987 O O . TRP B 1 424 ? 92.199 -13.084 480.512 1.00 53.68 424 TRP B O 1
ATOM 6998 N N . GLY B 1 425 ? 91.818 -11.101 479.517 1.00 55.25 425 GLY B N 1
ATOM 6999 C CA . GLY B 1 425 ? 93.162 -10.972 478.982 1.00 57.71 425 GLY B CA 1
ATOM 7000 C C . GLY B 1 425 ? 94.276 -11.056 480.009 1.00 54.74 425 GLY B C 1
ATOM 7001 O O . GLY B 1 425 ? 95.387 -11.482 479.693 1.00 53.76 425 GLY B O 1
ATOM 7002 N N . PHE B 1 426 ? 93.981 -10.655 481.241 1.00 52.63 426 PHE B N 1
ATOM 7003 C CA . PHE B 1 426 ? 94.986 -10.642 482.298 1.00 53.59 426 PHE B CA 1
ATOM 7004 C C . PHE B 1 426 ? 94.927 -11.907 483.143 1.00 54.70 426 PHE B C 1
ATOM 7005 O O . PHE B 1 426 ? 95.670 -12.048 484.114 1.00 57.24 426 PHE B O 1
ATOM 7013 N N . GLY B 1 427 ? 94.040 -12.823 482.769 1.00 50.66 427 GLY B N 1
ATOM 7014 C CA . GLY B 1 427 ? 93.875 -14.063 483.504 1.00 51.56 427 GLY B CA 1
ATOM 7015 C C . GLY B 1 427 ? 93.376 -13.827 484.915 1.00 54.25 427 GLY B C 1
ATOM 7016 O O . GLY B 1 427 ? 92.437 -13.062 485.129 1.00 52.64 427 GLY B O 1
ATOM 7017 N N . TYR B 1 428 ? 94.014 -14.477 485.883 1.00 51.31 428 TYR B N 1
ATOM 7018 C CA . TYR B 1 428 ? 93.603 -14.366 487.278 1.00 52.06 428 TYR B CA 1
ATOM 7019 C C . TYR B 1 428 ? 94.447 -13.341 488.034 1.00 54.79 428 TYR B C 1
ATOM 7020 O O . TYR B 1 428 ? 94.413 -13.285 489.263 1.00 52.89 428 TYR B O 1
ATOM 7029 N N . SER B 1 429 ? 95.192 -12.525 487.292 1.00 55.14 429 SER B N 1
ATOM 7030 C CA . SER B 1 429 ? 96.124 -11.571 487.889 1.00 48.61 429 SER B CA 1
ATOM 7031 C C . SER B 1 429 ? 95.457 -10.263 488.308 1.00 46.93 429 SER B C 1
ATOM 7032 O O . SER B 1 429 ? 96.121 -9.353 488.802 1.00 55.16 429 SER B O 1
ATOM 7035 N N . ARG B 1 430 ? 94.148 -10.168 488.102 1.00 46.40 430 ARG B N 1
ATOM 7036 C CA . ARG B 1 430 ? 93.390 -8.988 488.508 1.00 45.69 430 ARG B CA 1
ATOM 7037 C C . ARG B 1 430 ? 92.133 -9.418 489.256 1.00 49.99 430 ARG B C 1
ATOM 7038 O O . ARG B 1 430 ? 91.347 -10.221 488.752 1.00 50.21 430 ARG B O 1
ATOM 7046 N N . ARG B 1 431 ? 91.942 -8.879 490.456 1.00 47.87 431 ARG B N 1
ATOM 7047 C CA . ARG B 1 431 ? 90.857 -9.326 491.322 1.00 48.55 431 ARG B CA 1
ATOM 7048 C C . ARG B 1 431 ? 89.820 -8.236 491.580 1.00 49.01 431 ARG B C 1
ATOM 7049 O O . ARG B 1 431 ? 90.126 -7.193 492.157 1.00 51.93 431 ARG B O 1
ATOM 7057 N N . PHE B 1 432 ? 88.590 -8.496 491.146 1.00 53.60 432 PHE B N 1
ATOM 7058 C CA . PHE B 1 432 ? 87.494 -7.538 491.265 1.00 52.02 432 PHE B CA 1
ATOM 7059 C C . PHE B 1 432 ? 86.520 -7.904 492.380 1.00 54.46 432 PHE B C 1
ATOM 7060 O O . PHE B 1 432 ? 85.752 -7.063 492.845 1.00 55.56 432 PHE B O 1
ATOM 7068 N N . GLY B 1 433 ? 86.552 -9.164 492.800 1.00 56.02 433 GLY B N 1
ATOM 7069 C CA . GLY B 1 433 ? 85.563 -9.685 493.724 1.00 56.06 433 GLY B CA 1
ATOM 7070 C C . GLY B 1 433 ? 85.637 -9.129 495.132 1.00 56.32 433 GLY B C 1
ATOM 7071 O O . GLY B 1 433 ? 86.680 -8.648 495.573 1.00 57.13 433 GLY B O 1
ATOM 7072 N N . ILE B 1 434 ? 84.512 -9.196 495.838 1.00 54.92 434 ILE B N 1
ATOM 7073 C CA . ILE B 1 434 ? 84.460 -8.806 497.240 1.00 51.44 434 ILE B CA 1
ATOM 7074 C C . ILE B 1 434 ? 84.662 -10.037 498.118 1.00 52.88 434 ILE B C 1
ATOM 7075 O O . ILE B 1 434 ? 84.669 -9.945 499.346 1.00 55.08 434 ILE B O 1
ATOM 7080 N N . VAL B 1 435 ? 84.823 -11.188 497.470 1.00 54.60 435 VAL B N 1
ATOM 7081 C CA . VAL B 1 435 ? 85.166 -12.433 498.152 1.00 54.13 435 VAL B CA 1
ATOM 7082 C C . VAL B 1 435 ? 86.441 -13.020 497.551 1.00 53.69 435 VAL B C 1
ATOM 7083 O O . VAL B 1 435 ? 86.490 -13.321 496.359 1.00 53.65 435 VAL B O 1
ATOM 7087 N N . TRP B 1 436 ? 87.468 -13.177 498.381 1.00 53.25 436 TRP B N 1
ATOM 7088 C CA . TRP B 1 436 ? 88.760 -13.684 497.927 1.00 52.77 436 TRP B CA 1
ATOM 7089 C C . TRP B 1 436 ? 88.693 -15.170 497.585 1.00 50.77 436 TRP B C 1
ATOM 7090 O O . TRP B 1 436 ? 87.940 -15.925 498.199 1.00 48.15 436 TRP B O 1
ATOM 7101 N N . ILE B 1 437 ? 89.488 -15.579 496.599 1.00 52.02 437 ILE B N 1
ATOM 7102 C CA . ILE B 1 437 ? 89.529 -16.971 496.165 1.00 51.35 437 ILE B CA 1
ATOM 7103 C C . ILE B 1 437 ? 90.939 -17.555 496.191 1.00 54.78 437 ILE B C 1
ATOM 7104 O O . ILE B 1 437 ? 91.865 -16.991 495.608 1.00 52.64 437 ILE B O 1
ATOM 7109 N N . ASP B 1 438 ? 91.095 -18.685 496.872 1.00 57.93 438 ASP B N 1
ATOM 7110 C CA . ASP B 1 438 ? 92.296 -19.497 496.724 1.00 59.09 438 ASP B CA 1
ATOM 7111 C C . ASP B 1 438 ? 92.060 -20.475 495.581 1.00 60.75 438 ASP B C 1
ATOM 7112 O O . ASP B 1 438 ? 91.362 -21.473 495.746 1.00 63.14 438 ASP B O 1
ATOM 7117 N N . TYR B 1 439 ? 92.636 -20.178 494.420 1.00 59.55 439 TYR B N 1
ATOM 7118 C CA . TYR B 1 439 ? 92.344 -20.933 493.204 1.00 56.31 439 TYR B CA 1
ATOM 7119 C C . TYR B 1 439 ? 92.791 -22.392 493.263 1.00 61.33 439 TYR B C 1
ATOM 7120 O O . TYR B 1 439 ? 92.179 -23.253 492.631 1.00 67.57 439 TYR B O 1
ATOM 7129 N N . ASP B 1 440 ? 93.851 -22.672 494.016 1.00 54.34 440 ASP B N 1
ATOM 7130 C CA . ASP B 1 440 ? 94.384 -24.030 494.078 1.00 54.93 440 ASP B CA 1
ATOM 7131 C C . ASP B 1 440 ? 93.479 -24.952 494.893 1.00 58.06 440 ASP B C 1
ATOM 7132 O O . ASP B 1 440 ? 93.440 -26.160 494.658 1.00 57.85 440 ASP B O 1
ATOM 7137 N N . THR B 1 441 ? 92.748 -24.378 495.843 1.00 58.04 441 THR B N 1
ATOM 7138 C CA . THR B 1 441 ? 91.849 -25.159 496.687 1.00 58.68 441 THR B CA 1
ATOM 7139 C C . THR B 1 441 ? 90.383 -24.886 496.361 1.00 61.73 441 THR B C 1
ATOM 7140 O O . THR B 1 441 ? 89.552 -25.794 496.397 1.00 64.68 441 THR B O 1
ATOM 7144 N N . GLY B 1 442 ? 90.071 -23.633 496.045 1.00 59.06 442 GLY B N 1
ATOM 7145 C CA . GLY B 1 442 ? 88.705 -23.238 495.756 1.00 53.87 442 GLY B CA 1
ATOM 7146 C C . GLY B 1 442 ? 88.002 -22.693 496.984 1.00 56.03 442 GLY B C 1
ATOM 7147 O O . GLY B 1 442 ? 86.775 -22.712 497.069 1.00 58.23 442 GLY B O 1
ATOM 7148 N N . ARG B 1 443 ? 88.789 -22.207 497.939 1.00 60.37 443 ARG B N 1
ATOM 7149 C CA . ARG B 1 443 ? 88.254 -21.667 499.185 1.00 57.06 443 ARG B CA 1
ATOM 7150 C C . ARG B 1 443 ? 87.656 -20.277 498.977 1.00 57.20 443 ARG B C 1
ATOM 7151 O O . ARG B 1 443 ? 88.111 -19.518 498.122 1.00 55.24 443 ARG B O 1
ATOM 7159 N N . ARG B 1 444 ? 86.631 -19.956 499.761 1.00 57.98 444 ARG B N 1
ATOM 7160 C CA . ARG B 1 444 ? 85.995 -18.646 499.709 1.00 54.69 444 ARG B CA 1
ATOM 7161 C C . ARG B 1 444 ? 86.298 -17.835 500.969 1.00 52.88 444 ARG B C 1
ATOM 7162 O O . ARG B 1 444 ? 85.813 -18.164 502.053 1.00 53.50 444 ARG B O 1
ATOM 7170 N N . ILE B 1 445 ? 87.098 -16.781 500.828 1.00 50.27 445 ILE B N 1
ATOM 7171 C CA . ILE B 1 445 ? 87.358 -15.868 501.940 1.00 53.34 445 ILE B CA 1
ATOM 7172 C C . ILE B 1 445 ? 86.745 -14.494 501.689 1.00 48.66 445 ILE B C 1
ATOM 7173 O O . ILE B 1 445 ? 87.269 -13.719 500.891 1.00 49.84 445 ILE B O 1
ATOM 7178 N N . PRO B 1 446 ? 85.628 -14.190 502.367 1.00 45.91 446 PRO B N 1
ATOM 7179 C CA . PRO B 1 446 ? 85.017 -12.860 502.281 1.00 47.98 446 PRO B CA 1
ATOM 7180 C C . PRO B 1 446 ? 85.987 -11.747 502.674 1.00 53.36 446 PRO B C 1
ATOM 7181 O O . PRO B 1 446 ? 86.627 -11.828 503.724 1.00 52.70 446 PRO B O 1
ATOM 7185 N N . LYS B 1 447 ? 86.097 -10.725 501.831 1.00 55.47 447 LYS B N 1
ATOM 7186 C CA . LYS B 1 447 ? 86.986 -9.600 502.102 1.00 54.61 447 LYS B CA 1
ATOM 7187 C C . LYS B 1 447 ? 86.301 -8.571 502.992 1.00 55.00 447 LYS B C 1
ATOM 7188 O O . LYS B 1 447 ? 85.174 -8.777 503.443 1.00 58.54 447 LYS B O 1
ATOM 7194 N N . ALA B 1 448 ? 86.985 -7.458 503.235 1.00 53.46 448 ALA B N 1
ATOM 7195 C CA . ALA B 1 448 ? 86.422 -6.372 504.027 1.00 52.74 448 ALA B CA 1
ATOM 7196 C C . ALA B 1 448 ? 85.251 -5.728 503.296 1.00 55.01 448 ALA B C 1
ATOM 7197 O O . ALA B 1 448 ? 84.371 -5.131 503.916 1.00 59.93 448 ALA B O 1
ATOM 7199 N N . SER B 1 449 ? 85.251 -5.857 501.972 1.00 59.18 449 SER B N 1
ATOM 7200 C CA . SER B 1 449 ? 84.182 -5.320 501.137 1.00 55.83 449 SER B CA 1
ATOM 7201 C C . SER B 1 449 ? 82.864 -6.036 501.413 1.00 54.78 449 SER B C 1
ATOM 7202 O O . SER B 1 449 ? 81.826 -5.398 501.588 1.00 56.31 449 SER B O 1
ATOM 7205 N N . TYR B 1 450 ? 82.924 -7.364 501.446 1.00 52.59 450 TYR B N 1
ATOM 7206 C CA . TYR B 1 450 ? 81.763 -8.212 501.706 1.00 52.83 450 TYR B CA 1
ATOM 7207 C C . TYR B 1 450 ? 81.072 -7.827 503.010 1.00 56.84 450 TYR B C 1
ATOM 7208 O O . TYR B 1 450 ? 79.847 -7.718 503.069 1.00 57.96 450 TYR B O 1
ATOM 7217 N N . ARG B 1 451 ? 81.869 -7.621 504.052 1.00 60.94 451 ARG B N 1
ATOM 7218 C CA . ARG B 1 451 ? 81.340 -7.263 505.361 1.00 61.09 451 ARG B CA 1
ATOM 7219 C C . ARG B 1 451 ? 80.759 -5.853 505.340 1.00 59.21 451 ARG B C 1
ATOM 7220 O O . ARG B 1 451 ? 79.686 -5.605 505.892 1.00 58.87 451 ARG B O 1
ATOM 7228 N N . TRP B 1 452 ? 81.474 -4.937 504.694 1.00 53.85 452 TRP B N 1
ATOM 7229 C CA . TRP B 1 452 ? 81.021 -3.557 504.564 1.00 55.10 452 TRP B CA 1
ATOM 7230 C C . TRP B 1 452 ? 79.750 -3.464 503.730 1.00 60.02 452 TRP B C 1
ATOM 7231 O O . TRP B 1 452 ? 78.831 -2.715 504.064 1.00 62.00 452 TRP B O 1
ATOM 7242 N N . TYR B 1 453 ? 79.706 -4.227 502.643 1.00 60.66 453 TYR B N 1
ATOM 7243 C CA . TYR B 1 453 ? 78.562 -4.212 501.740 1.00 59.86 453 TYR B CA 1
ATOM 7244 C C . TYR B 1 453 ? 77.335 -4.824 502.404 1.00 57.85 453 TYR B C 1
ATOM 7245 O O . TYR B 1 453 ? 76.204 -4.449 502.104 1.00 58.69 453 TYR B O 1
ATOM 7254 N N . GLN B 1 454 ? 77.572 -5.765 503.313 1.00 58.63 454 GLN B N 1
ATOM 7255 C CA . GLN B 1 454 ? 76.498 -6.404 504.062 1.00 58.47 454 GLN B CA 1
ATOM 7256 C C . GLN B 1 454 ? 75.749 -5.381 504.909 1.00 59.65 454 GLN B C 1
ATOM 7257 O O . GLN B 1 454 ? 74.532 -5.464 505.071 1.00 59.48 454 GLN B O 1
ATOM 7263 N N . GLY B 1 455 ? 76.490 -4.417 505.446 1.00 59.48 455 GLY B N 1
ATOM 7264 C CA . GLY B 1 455 ? 75.907 -3.352 506.239 1.00 59.40 455 GLY B CA 1
ATOM 7265 C C . GLY B 1 455 ? 75.169 -2.351 505.374 1.00 64.52 455 GLY B C 1
ATOM 7266 O O . GLY B 1 455 ? 74.149 -1.798 505.781 1.00 66.52 455 GLY B O 1
ATOM 7267 N N . VAL B 1 456 ? 75.691 -2.116 504.174 1.00 65.07 456 VAL B N 1
ATOM 7268 C CA . VAL B 1 456 ? 75.042 -1.229 503.216 1.00 61.92 456 VAL B CA 1
ATOM 7269 C C . VAL B 1 456 ? 73.731 -1.843 502.733 1.00 64.41 456 VAL B C 1
ATOM 7270 O O . VAL B 1 456 ? 72.717 -1.155 502.609 1.00 66.04 456 VAL B O 1
ATOM 7274 N N . VAL B 1 457 ? 73.758 -3.146 502.473 1.00 59.62 457 VAL B N 1
ATOM 7275 C CA . VAL B 1 457 ? 72.578 -3.859 501.999 1.00 60.98 457 VAL B CA 1
ATOM 7276 C C . VAL B 1 457 ? 71.490 -3.936 503.068 1.00 63.33 457 VAL B C 1
ATOM 7277 O O . VAL B 1 457 ? 70.335 -3.594 502.813 1.00 66.34 457 VAL B O 1
ATOM 7281 N N . ALA B 1 458 ? 71.864 -4.379 504.264 1.00 61.64 458 ALA B N 1
ATOM 7282 C CA . ALA B 1 458 ? 70.908 -4.551 505.353 1.00 62.95 458 ALA B CA 1
ATOM 7283 C C . ALA B 1 458 ? 70.254 -3.230 505.757 1.00 68.74 458 ALA B C 1
ATOM 7284 O O . ALA B 1 458 ? 69.033 -3.153 505.897 1.00 66.75 458 ALA B O 1
ATOM 7286 N N . THR B 1 459 ? 71.067 -2.194 505.939 1.00 68.55 459 THR B N 1
ATOM 7287 C CA . THR B 1 459 ? 70.560 -0.896 506.375 1.00 70.06 459 THR B CA 1
ATOM 7288 C C . THR B 1 459 ? 69.964 -0.088 505.226 1.00 71.93 459 THR B C 1
ATOM 7289 O O . THR B 1 459 ? 69.336 0.947 505.457 1.00 77.95 459 THR B O 1
ATOM 7293 N N . ASN B 1 460 ? 70.166 -0.563 503.999 1.00 68.60 460 ASN B N 1
ATOM 7294 C CA . ASN B 1 460 ? 69.679 0.117 502.798 1.00 66.10 460 ASN B CA 1
ATOM 7295 C C . ASN B 1 460 ? 70.212 1.547 502.706 1.00 70.75 460 ASN B C 1
ATOM 7296 O O . ASN B 1 460 ? 69.466 2.489 502.437 1.00 72.66 460 ASN B O 1
ATOM 7301 N N . GLY B 1 461 ? 71.512 1.698 502.936 1.00 68.72 461 GLY B N 1
ATOM 7302 C CA . GLY B 1 461 ? 72.150 3.001 502.903 1.00 67.35 461 GLY B CA 1
ATOM 7303 C C . GLY B 1 461 ? 73.608 2.917 503.309 1.00 71.55 461 GLY B C 1
ATOM 7304 O O . GLY B 1 461 ? 74.049 1.913 503.868 1.00 72.60 461 GLY B O 1
ATOM 7305 N N . LEU B 1 462 ? 74.358 3.977 503.032 1.00 69.18 462 LEU B N 1
ATOM 7306 C CA . LEU B 1 462 ? 75.790 3.992 503.306 1.00 68.85 462 LEU B CA 1
ATOM 7307 C C . LEU B 1 462 ? 76.108 4.460 504.722 1.00 78.23 462 LEU B C 1
ATOM 7308 O O . LEU B 1 462 ? 75.680 5.538 505.133 1.00 79.61 462 LEU B O 1
ATOM 7313 N N . PRO B 1 463 ? 76.859 3.642 505.476 1.00 79.08 463 PRO B N 1
ATOM 7314 C CA . PRO B 1 463 ? 77.387 4.089 506.768 1.00 75.67 463 PRO B CA 1
ATOM 7315 C C . PRO B 1 463 ? 78.470 5.140 506.559 1.00 78.00 463 PRO B C 1
ATOM 7316 O O . PRO B 1 463 ? 79.192 5.076 505.562 1.00 78.07 463 PRO B O 1
ATOM 7320 N N . ASP B 1 464 ? 78.580 6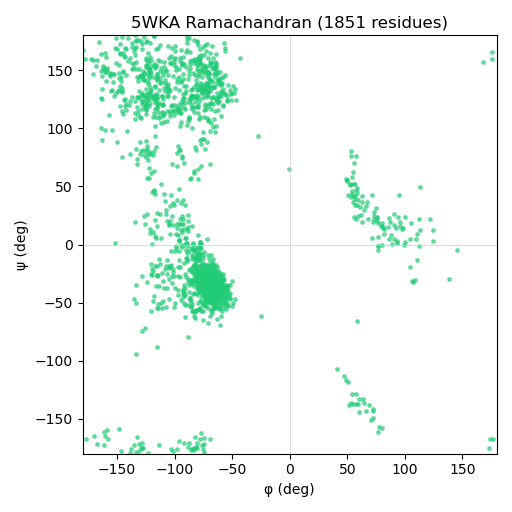.096 507.474 1.00 78.70 464 ASP B N 1
ATOM 7321 C CA . ASP B 1 464 ? 79.580 7.146 507.334 1.00 82.01 464 ASP B CA 1
ATOM 7322 C C . ASP B 1 464 ? 80.932 6.672 507.856 1.00 83.36 464 ASP B C 1
ATOM 7323 O O . ASP B 1 464 ? 81.078 6.348 509.036 1.00 81.92 464 ASP B O 1
ATOM 7328 N N . LEU B 1 465 ? 81.916 6.635 506.963 1.00 82.95 465 LEU B N 1
ATOM 7329 C CA . LEU B 1 465 ? 83.231 6.086 507.273 1.00 82.78 465 LEU B CA 1
ATOM 7330 C C . LEU B 1 465 ? 83.990 6.933 508.289 1.00 86.66 465 LEU B C 1
ATOM 7331 O O . LEU B 1 465 ? 84.853 6.427 509.009 1.00 84.84 465 LEU B O 1
ATOM 7336 N N . MET C 1 1 ? 126.474 22.962 428.003 1.00 64.38 1 MET C N 1
ATOM 7337 C CA . MET C 1 1 ? 125.633 23.614 429.002 1.00 68.76 1 MET C CA 1
ATOM 7338 C C . MET C 1 1 ? 126.352 23.758 430.340 1.00 68.40 1 MET C C 1
ATOM 7339 O O . MET C 1 1 ? 126.226 24.779 431.015 1.00 71.89 1 MET C O 1
ATOM 7344 N N . PHE C 1 2 ? 127.105 22.729 430.716 1.00 68.33 2 PHE C N 1
ATOM 7345 C CA . PHE C 1 2 ? 127.815 22.709 431.993 1.00 69.75 2 PHE C CA 1
ATOM 7346 C C . PHE C 1 2 ? 129.146 23.463 431.923 1.00 69.50 2 PHE C C 1
ATOM 7347 O O . PHE C 1 2 ? 129.673 23.689 430.833 1.00 67.99 2 PHE C O 1
ATOM 7355 N N . PRO C 1 3 ? 129.683 23.870 433.090 1.00 68.56 3 PRO C N 1
ATOM 7356 C CA . PRO C 1 3 ? 130.995 24.526 433.171 1.00 67.47 3 PRO C CA 1
ATOM 7357 C C . PRO C 1 3 ? 132.139 23.716 432.555 1.00 69.39 3 PRO C C 1
ATOM 7358 O O . PRO C 1 3 ? 131.981 22.535 432.245 1.00 70.08 3 PRO C O 1
ATOM 7362 N N . ASP C 1 4 ? 133.289 24.364 432.397 1.00 69.62 4 ASP C N 1
ATOM 7363 C CA . ASP C 1 4 ? 134.419 23.788 431.674 1.00 70.49 4 ASP C CA 1
ATOM 7364 C C . ASP C 1 4 ? 135.175 22.734 432.477 1.00 71.02 4 ASP C C 1
ATOM 7365 O O . ASP C 1 4 ? 135.631 21.734 431.923 1.00 71.57 4 ASP C O 1
ATOM 7370 N N . GLY C 1 5 ? 135.313 22.962 433.779 1.00 68.86 5 GLY C N 1
ATOM 7371 C CA . GLY C 1 5 ? 136.058 22.054 434.630 1.00 67.49 5 GLY C CA 1
ATOM 7372 C C . GLY C 1 5 ? 135.171 21.181 435.495 1.00 69.82 5 GLY C C 1
ATOM 7373 O O . GLY C 1 5 ? 135.620 20.636 436.505 1.00 64.96 5 GLY C O 1
ATOM 7374 N N . PHE C 1 6 ? 133.910 21.047 435.096 1.00 68.93 6 PHE C N 1
ATOM 7375 C CA . PHE C 1 6 ? 132.943 20.258 435.849 1.00 65.34 6 PHE C CA 1
ATOM 7376 C C . PHE C 1 6 ? 133.383 18.801 435.934 1.00 65.78 6 PHE C C 1
ATOM 7377 O O . PHE C 1 6 ? 133.938 18.254 434.982 1.00 65.61 6 PHE C O 1
ATOM 7385 N N . VAL C 1 7 ? 133.137 18.182 437.083 1.00 67.87 7 VAL C N 1
ATOM 7386 C CA . VAL C 1 7 ? 133.586 16.818 437.329 1.00 64.47 7 VAL C CA 1
ATOM 7387 C C . VAL C 1 7 ? 132.442 15.813 437.224 1.00 65.86 7 VAL C C 1
ATOM 7388 O O . VAL C 1 7 ? 131.522 15.818 438.041 1.00 67.24 7 VAL C O 1
ATOM 7392 N N . TRP C 1 8 ? 132.506 14.954 436.212 1.00 63.39 8 TRP C N 1
ATOM 7393 C CA . TRP C 1 8 ? 131.523 13.889 436.052 1.00 59.22 8 TRP C CA 1
ATOM 7394 C C . TRP C 1 8 ? 132.034 12.600 436.686 1.00 57.97 8 TRP C C 1
ATOM 7395 O O . TRP C 1 8 ? 133.215 12.270 436.574 1.00 57.42 8 TRP C O 1
ATOM 7406 N N . GLY C 1 9 ? 131.146 11.871 437.353 1.00 55.07 9 GLY C N 1
ATOM 7407 C CA . GLY C 1 9 ? 131.540 10.641 438.012 1.00 53.56 9 GLY C CA 1
ATOM 7408 C C . GLY C 1 9 ? 130.396 9.761 438.472 1.00 53.12 9 GLY C C 1
ATOM 7409 O O . GLY C 1 9 ? 129.232 10.006 438.155 1.00 52.80 9 GLY C O 1
ATOM 7410 N N . THR C 1 10 ? 130.740 8.722 439.225 1.00 57.54 10 THR C N 1
ATOM 7411 C CA . THR C 1 10 ? 129.760 7.786 439.760 1.00 61.02 10 THR C CA 1
ATOM 7412 C C . THR C 1 10 ? 130.237 7.254 441.110 1.00 58.34 10 THR C C 1
ATOM 7413 O O . THR C 1 10 ? 131.438 7.225 441.382 1.00 56.51 10 THR C O 1
ATOM 7417 N N . SER C 1 11 ? 129.298 6.836 441.952 1.00 55.72 11 SER C N 1
ATOM 7418 C CA . SER C 1 11 ? 129.627 6.458 443.323 1.00 53.65 11 SER C CA 1
ATOM 7419 C C . SER C 1 11 ? 129.307 5.000 443.643 1.00 56.51 11 SER C C 1
ATOM 7420 O O . SER C 1 11 ? 128.321 4.447 443.159 1.00 57.00 11 SER C O 1
ATOM 7423 N N . THR C 1 12 ? 130.157 4.389 444.462 1.00 55.30 12 THR C N 1
ATOM 7424 C CA . THR C 1 12 ? 129.926 3.042 444.973 1.00 53.50 12 THR C CA 1
ATOM 7425 C C . THR C 1 12 ? 130.305 2.973 446.448 1.00 56.86 12 THR C C 1
ATOM 7426 O O . THR C 1 12 ? 130.722 3.969 447.037 1.00 58.91 12 THR C O 1
ATOM 7430 N N . ALA C 1 13 ? 130.159 1.793 447.040 1.00 60.69 13 ALA C N 1
ATOM 7431 C CA . ALA C 1 13 ? 130.597 1.570 448.413 1.00 59.48 13 ALA C CA 1
ATOM 7432 C C . ALA C 1 13 ? 131.491 0.340 448.484 1.00 58.18 13 ALA C C 1
ATOM 7433 O O . ALA C 1 13 ? 131.893 -0.204 447.457 1.00 62.46 13 ALA C O 1
ATOM 7435 N N . ALA C 1 14 ? 131.802 -0.094 449.699 1.00 61.53 14 ALA C N 1
ATOM 7436 C CA . ALA C 1 14 ? 132.637 -1.272 449.890 1.00 64.36 14 ALA C CA 1
ATOM 7437 C C . ALA C 1 14 ? 131.782 -2.529 449.980 1.00 59.70 14 ALA C C 1
ATOM 7438 O O . ALA C 1 14 ? 131.879 -3.420 449.139 1.00 59.03 14 ALA C O 1
ATOM 7440 N N . TYR C 1 15 ? 130.933 -2.585 451.000 1.00 61.14 15 TYR C N 1
ATOM 7441 C CA . TYR C 1 15 ? 130.127 -3.769 451.274 1.00 59.73 15 TYR C CA 1
ATOM 7442 C C . TYR C 1 15 ? 129.126 -4.070 450.161 1.00 59.17 15 TYR C C 1
ATOM 7443 O O . TYR C 1 15 ? 128.680 -5.208 450.006 1.00 56.13 15 TYR C O 1
ATOM 7452 N N . GLN C 1 16 ? 128.785 -3.050 449.382 1.00 57.00 16 GLN C N 1
ATOM 7453 C CA . GLN C 1 16 ? 127.722 -3.170 448.393 1.00 52.97 16 GLN C CA 1
ATOM 7454 C C . GLN C 1 16 ? 128.158 -3.844 447.092 1.00 56.09 16 GLN C C 1
ATOM 7455 O O . GLN C 1 16 ? 127.329 -4.413 446.383 1.00 54.40 16 GLN C O 1
ATOM 7461 N N . ILE C 1 17 ? 129.449 -3.789 446.774 1.00 56.45 17 ILE C N 1
ATOM 7462 C CA . ILE C 1 17 ? 129.918 -4.337 445.503 1.00 54.43 17 ILE C CA 1
ATOM 7463 C C . ILE C 1 17 ? 131.086 -5.318 445.629 1.00 55.93 17 ILE C C 1
ATOM 7464 O O . ILE C 1 17 ? 131.245 -6.203 444.787 1.00 55.15 17 ILE C O 1
ATOM 7469 N N . GLU C 1 18 ? 131.894 -5.174 446.676 1.00 55.59 18 GLU C N 1
ATOM 7470 C CA . GLU C 1 18 ? 133.136 -5.938 446.788 1.00 56.64 18 GLU C CA 1
ATOM 7471 C C . GLU C 1 18 ? 132.923 -7.439 446.951 1.00 54.26 18 GLU C C 1
ATOM 7472 O O . GLU C 1 18 ? 133.518 -8.236 446.227 1.00 57.46 18 GLU C O 1
ATOM 7478 N N . GLY C 1 19 ? 132.080 -7.824 447.902 1.00 50.99 19 GLY C N 1
ATOM 7479 C CA . GLY C 1 19 ? 131.972 -9.222 448.272 1.00 51.97 19 GLY C CA 1
ATOM 7480 C C . GLY C 1 19 ? 133.246 -9.622 448.990 1.00 60.28 19 GLY C C 1
ATOM 7481 O O . GLY C 1 19 ? 133.889 -8.775 449.613 1.00 60.53 19 GLY C O 1
ATOM 7482 N N . ALA C 1 20 ? 133.614 -10.899 448.895 1.00 59.73 20 ALA C N 1
ATOM 7483 C CA . ALA C 1 20 ? 134.833 -11.417 449.517 1.00 58.66 20 ALA C CA 1
ATOM 7484 C C . ALA C 1 20 ? 134.939 -10.986 450.978 1.00 59.91 20 ALA C C 1
ATOM 7485 O O . ALA C 1 20 ? 135.925 -10.374 451.386 1.00 61.87 20 ALA C O 1
ATOM 7487 N N . VAL C 1 21 ? 133.912 -11.311 451.756 1.00 58.11 21 VAL C N 1
ATOM 7488 C CA . VAL C 1 21 ? 133.782 -10.805 453.117 1.00 57.07 21 VAL C CA 1
ATOM 7489 C C . VAL C 1 21 ? 134.766 -11.432 454.102 1.00 59.34 21 VAL C C 1
ATOM 7490 O O . VAL C 1 21 ? 135.005 -10.884 455.178 1.00 61.41 21 VAL C O 1
ATOM 7494 N N . ALA C 1 22 ? 135.333 -12.577 453.739 1.00 61.93 22 ALA C N 1
ATOM 7495 C CA . ALA C 1 22 ? 136.256 -13.276 454.627 1.00 61.63 22 ALA C CA 1
ATOM 7496 C C . ALA C 1 22 ? 137.633 -13.433 453.993 1.00 60.80 22 ALA C C 1
ATOM 7497 O O . ALA C 1 22 ? 138.543 -14.001 454.596 1.00 58.70 22 ALA C O 1
ATOM 7499 N N . GLU C 1 23 ? 137.782 -12.922 452.776 1.00 59.26 23 GLU C N 1
ATOM 7500 C CA . GLU C 1 23 ? 139.035 -13.065 452.047 1.00 63.49 23 GLU C CA 1
ATOM 7501 C C . GLU C 1 23 ? 140.066 -12.033 452.493 1.00 66.77 23 GLU C C 1
ATOM 7502 O O . GLU C 1 23 ? 139.728 -10.879 452.765 1.00 65.01 23 GLU C O 1
ATOM 7508 N N . ASP C 1 24 ? 141.320 -12.472 452.569 1.00 66.51 24 ASP C N 1
ATOM 7509 C CA . ASP C 1 24 ? 142.447 -11.618 452.934 1.00 65.99 24 ASP C CA 1
ATOM 7510 C C . ASP C 1 24 ? 142.274 -11.006 454.322 1.00 66.96 24 ASP C C 1
ATOM 7511 O O . ASP C 1 24 ? 142.623 -9.847 454.555 1.00 64.01 24 ASP C O 1
ATOM 7516 N N . GLY C 1 25 ? 141.728 -11.800 455.238 1.00 65.15 25 GLY C N 1
ATOM 7517 C CA . GLY C 1 25 ? 141.662 -11.435 456.640 1.00 67.34 25 GLY C CA 1
ATOM 7518 C C . GLY C 1 25 ? 140.651 -10.367 457.006 1.00 61.49 25 GLY C C 1
ATOM 7519 O O . GLY C 1 25 ? 140.806 -9.695 458.024 1.00 65.76 25 GLY C O 1
ATOM 7520 N N . ARG C 1 26 ? 139.612 -10.207 456.194 1.00 59.44 26 ARG C N 1
ATOM 7521 C CA . ARG C 1 26 ? 138.575 -9.229 456.504 1.00 63.52 26 ARG C CA 1
ATOM 7522 C C . ARG C 1 26 ? 137.598 -9.772 457.543 1.00 61.44 26 ARG C C 1
ATOM 7523 O O . ARG C 1 26 ? 136.928 -10.779 457.313 1.00 61.45 26 ARG C O 1
ATOM 7531 N N . THR C 1 27 ? 137.525 -9.099 458.686 1.00 62.55 27 THR C N 1
ATOM 7532 C CA . THR C 1 27 ? 136.585 -9.469 459.739 1.00 62.81 27 THR C CA 1
ATOM 7533 C C . THR C 1 27 ? 135.183 -8.977 459.389 1.00 60.25 27 THR C C 1
ATOM 7534 O O . THR C 1 27 ? 135.034 -8.048 458.597 1.00 59.82 27 THR C O 1
ATOM 7538 N N . PRO C 1 28 ? 134.147 -9.608 459.966 1.00 56.91 28 PRO C N 1
ATOM 7539 C CA . PRO C 1 28 ? 132.780 -9.145 459.703 1.00 57.18 28 PRO C CA 1
ATOM 7540 C C . PRO C 1 28 ? 132.502 -7.753 460.269 1.00 58.25 28 PRO C C 1
ATOM 7541 O O . PRO C 1 28 ? 132.881 -7.456 461.403 1.00 58.63 28 PRO C O 1
ATOM 7545 N N . SER C 1 29 ? 131.854 -6.909 459.473 1.00 56.79 29 SER C N 1
ATOM 7546 C CA . SER C 1 29 ? 131.413 -5.602 459.942 1.00 55.41 29 SER C CA 1
ATOM 7547 C C . SER C 1 29 ? 130.030 -5.732 460.563 1.00 53.40 29 SER C C 1
ATOM 7548 O O . SER C 1 29 ? 129.509 -6.839 460.702 1.00 53.50 29 SER C O 1
ATOM 7551 N N . ILE C 1 30 ? 129.431 -4.605 460.932 1.00 51.48 30 ILE C N 1
ATOM 7552 C CA . ILE C 1 30 ? 128.105 -4.628 461.536 1.00 53.07 30 ILE C CA 1
ATOM 7553 C C . ILE C 1 30 ? 127.040 -5.019 460.518 1.00 53.37 30 ILE C C 1
ATOM 7554 O O . ILE C 1 30 ? 125.943 -5.431 460.891 1.00 52.38 30 ILE C O 1
ATOM 7559 N N . TRP C 1 31 ? 127.366 -4.894 459.235 1.00 53.47 31 TRP C N 1
ATOM 7560 C CA . TRP C 1 31 ? 126.423 -5.241 458.177 1.00 51.67 31 TRP C CA 1
ATOM 7561 C C . TRP C 1 31 ? 126.505 -6.716 457.806 1.00 50.05 31 TRP C C 1
ATOM 7562 O O . TRP C 1 31 ? 125.560 -7.275 457.250 1.00 50.30 31 TRP C O 1
ATOM 7573 N N . ASP C 1 32 ? 127.637 -7.342 458.111 1.00 49.31 32 ASP C N 1
ATOM 7574 C CA . ASP C 1 32 ? 127.745 -8.789 457.996 1.00 48.31 32 ASP C CA 1
ATOM 7575 C C . ASP C 1 32 ? 126.786 -9.439 458.983 1.00 47.08 32 ASP C C 1
ATOM 7576 O O . ASP C 1 32 ? 126.011 -10.323 458.625 1.00 47.05 32 ASP C O 1
ATOM 7581 N N . THR C 1 33 ? 126.836 -8.975 460.227 1.00 46.37 33 THR C N 1
ATOM 7582 C CA . THR C 1 33 ? 126.030 -9.545 461.299 1.00 48.90 33 THR C CA 1
ATOM 7583 C C . THR C 1 33 ? 124.562 -9.120 461.233 1.00 49.62 33 THR C C 1
ATOM 7584 O O . THR C 1 33 ? 123.678 -9.866 461.654 1.00 49.63 33 THR C O 1
ATOM 7588 N N . PHE C 1 34 ? 124.301 -7.928 460.707 1.00 51.69 34 PHE C N 1
ATOM 7589 C CA . PHE C 1 34 ? 122.931 -7.425 460.628 1.00 49.84 34 PHE C CA 1
ATOM 7590 C C . PHE C 1 34 ? 122.145 -8.111 459.518 1.00 49.63 34 PHE C C 1
ATOM 7591 O O . PHE C 1 34 ? 120.949 -8.365 459.662 1.00 51.34 34 PHE C O 1
ATOM 7599 N N . SER C 1 35 ? 122.818 -8.408 458.411 1.00 49.01 35 SER C N 1
ATOM 7600 C CA . SER C 1 35 ? 122.165 -9.046 457.275 1.00 44.11 35 SER C CA 1
ATOM 7601 C C . SER C 1 35 ? 121.883 -10.519 457.550 1.00 47.58 35 SER C C 1
ATOM 7602 O O . SER C 1 35 ? 120.875 -11.061 457.100 1.00 51.68 35 SER C O 1
ATOM 7605 N N . ARG C 1 36 ? 122.778 -11.161 458.296 1.00 47.88 36 ARG C N 1
ATOM 7606 C CA . ARG C 1 36 ? 122.618 -12.568 458.644 1.00 45.07 36 ARG C CA 1
ATOM 7607 C C . ARG C 1 36 ? 121.604 -12.745 459.768 1.00 43.06 36 ARG C C 1
ATOM 7608 O O . ARG C 1 36 ? 121.236 -13.867 460.116 1.00 43.11 36 ARG C O 1
ATOM 7616 N N . THR C 1 37 ? 121.161 -11.629 460.336 1.00 44.58 37 THR C N 1
ATOM 7617 C CA . THR C 1 37 ? 120.119 -11.652 461.351 1.00 45.72 37 THR C CA 1
ATOM 7618 C C . THR C 1 37 ? 118.774 -11.877 460.672 1.00 47.16 37 THR C C 1
ATOM 7619 O O . THR C 1 37 ? 118.497 -11.297 459.623 1.00 51.83 37 THR C O 1
ATOM 7623 N N . LYS C 1 38 ? 117.944 -12.724 461.270 1.00 50.22 38 LYS C N 1
ATOM 7624 C CA . LYS C 1 38 ? 116.679 -13.119 460.661 1.00 52.05 38 LYS C CA 1
ATOM 7625 C C . LYS C 1 38 ? 115.674 -11.970 460.603 1.00 51.45 38 LYS C C 1
ATOM 7626 O O . LYS C 1 38 ? 115.374 -11.341 461.618 1.00 51.66 38 LYS C O 1
ATOM 7632 N N . GLY C 1 39 ? 115.164 -11.701 459.404 1.00 50.29 39 GLY C N 1
ATOM 7633 C CA . GLY C 1 39 ? 114.107 -10.723 459.219 1.00 50.59 39 GLY C CA 1
ATOM 7634 C C . GLY C 1 39 ? 114.567 -9.284 459.075 1.00 50.29 39 GLY C C 1
ATOM 7635 O O . GLY C 1 39 ? 113.760 -8.359 459.181 1.00 49.99 39 GLY C O 1
ATOM 7636 N N . LYS C 1 40 ? 115.857 -9.086 458.823 1.00 47.87 40 LYS C N 1
ATOM 7637 C CA . LYS C 1 40 ? 116.410 -7.738 458.733 1.00 48.64 40 LYS C CA 1
ATOM 7638 C C . LYS C 1 40 ? 116.640 -7.293 457.290 1.00 46.32 40 LYS C C 1
ATOM 7639 O O . LYS C 1 40 ? 116.621 -6.099 456.993 1.00 46.21 40 LYS C O 1
ATOM 7645 N N . VAL C 1 41 ? 116.864 -8.254 456.400 1.00 46.28 41 VAL C N 1
ATOM 7646 C CA . VAL C 1 41 ? 117.073 -7.959 454.985 1.00 50.42 41 VAL C CA 1
ATOM 7647 C C . VAL C 1 41 ? 116.152 -8.823 454.120 1.00 49.50 41 VAL C C 1
ATOM 7648 O O . VAL C 1 41 ? 115.848 -9.963 454.476 1.00 48.34 41 VAL C O 1
ATOM 7652 N N . VAL C 1 42 ? 115.699 -8.267 452.996 1.00 52.62 42 VAL C N 1
ATOM 7653 C CA . VAL C 1 42 ? 114.833 -8.991 452.071 1.00 50.04 42 VAL C CA 1
ATOM 7654 C C . VAL C 1 42 ? 115.566 -10.230 451.539 1.00 48.03 42 VAL C C 1
ATOM 7655 O O . VAL C 1 42 ? 116.761 -10.211 451.205 1.00 48.20 42 VAL C O 1
ATOM 7659 N N . ASN C 1 43 ? 114.740 -11.267 451.447 1.00 46.81 43 ASN C N 1
ATOM 7660 C CA . ASN C 1 43 ? 114.995 -12.696 451.592 1.00 53.38 43 ASN C CA 1
ATOM 7661 C C . ASN C 1 43 ? 116.465 -13.003 451.881 1.00 53.36 43 ASN C C 1
ATOM 7662 O O . ASN C 1 43 ? 117.199 -13.628 451.094 1.00 57.05 43 ASN C O 1
ATOM 7667 N N . GLY C 1 44 ? 116.867 -12.516 453.052 1.00 50.01 44 GLY C N 1
ATOM 7668 C CA . GLY C 1 44 ? 118.100 -12.887 453.712 1.00 45.35 44 GLY C CA 1
ATOM 7669 C C . GLY C 1 44 ? 119.355 -12.613 452.925 1.00 46.50 44 GLY C C 1
ATOM 7670 O O . GLY C 1 44 ? 120.378 -13.261 453.143 1.00 51.00 44 GLY C O 1
ATOM 7671 N N . ASP C 1 45 ? 119.277 -11.656 452.011 1.00 44.89 45 ASP C N 1
ATOM 7672 C CA . ASP C 1 45 ? 120.417 -11.309 451.184 1.00 46.72 45 ASP C CA 1
ATOM 7673 C C . ASP C 1 45 ? 121.527 -10.719 452.041 1.00 49.33 45 ASP C C 1
ATOM 7674 O O . ASP C 1 45 ? 121.273 -9.901 452.924 1.00 54.08 45 ASP C O 1
ATOM 7679 N N . THR C 1 46 ? 122.756 -11.151 451.791 1.00 49.36 46 THR C N 1
ATOM 7680 C CA . THR C 1 46 ? 123.913 -10.556 452.444 1.00 47.07 46 THR C CA 1
ATOM 7681 C C . THR C 1 46 ? 124.893 -10.079 451.381 1.00 49.85 46 THR C C 1
ATOM 7682 O O . THR C 1 46 ? 124.682 -10.303 450.188 1.00 50.10 46 THR C O 1
ATOM 7686 N N . GLY C 1 47 ? 125.961 -9.419 451.815 1.00 46.55 47 GLY C N 1
ATOM 7687 C CA . GLY C 1 47 ? 126.951 -8.894 450.894 1.00 45.08 47 GLY C CA 1
ATOM 7688 C C . GLY C 1 47 ? 128.108 -9.846 450.667 1.00 47.08 47 GLY C C 1
ATOM 7689 O O . GLY C 1 47 ? 129.203 -9.420 450.301 1.00 47.75 47 GLY C O 1
ATOM 7690 N N . ASP C 1 48 ? 127.861 -11.136 450.876 1.00 50.53 48 ASP C N 1
ATOM 7691 C CA . ASP C 1 48 ? 128.908 -12.150 450.768 1.00 51.83 48 ASP C CA 1
ATOM 7692 C C . ASP C 1 48 ? 129.513 -12.216 449.368 1.00 52.69 48 ASP C C 1
ATOM 7693 O O . ASP C 1 48 ? 130.731 -12.319 449.218 1.00 52.58 48 ASP C O 1
ATOM 7698 N N . VAL C 1 49 ? 128.667 -12.153 448.345 1.00 50.23 49 VAL C N 1
ATOM 7699 C CA . VAL C 1 49 ? 129.148 -12.195 446.969 1.00 49.59 49 VAL C CA 1
ATOM 7700 C C . VAL C 1 49 ? 129.036 -10.829 446.299 1.00 51.21 49 VAL C C 1
ATOM 7701 O O . VAL C 1 49 ? 130.021 -10.311 445.770 1.00 53.22 49 VAL C O 1
ATOM 7705 N N . ALA C 1 50 ? 127.833 -10.261 446.329 1.00 52.53 50 ALA C N 1
ATOM 7706 C CA . ALA C 1 50 ? 127.547 -8.964 445.713 1.00 51.65 50 ALA C CA 1
ATOM 7707 C C . ALA C 1 50 ? 127.932 -8.931 444.235 1.00 52.71 50 ALA C C 1
ATOM 7708 O O . ALA C 1 50 ? 127.683 -9.883 443.496 1.00 52.50 50 ALA C O 1
ATOM 7710 N N . CYS C 1 51 ? 128.540 -7.827 443.810 1.00 53.36 51 CYS C N 1
ATOM 7711 C CA . CYS C 1 51 ? 128.981 -7.678 442.429 1.00 52.54 51 CYS C CA 1
ATOM 7712 C C . CYS C 1 51 ? 130.299 -8.399 442.195 1.00 54.27 51 CYS C C 1
ATOM 7713 O O . CYS C 1 51 ? 130.754 -8.516 441.055 1.00 58.02 51 CYS C O 1
ATOM 7716 N N . ASP C 1 52 ? 130.903 -8.873 443.283 1.00 53.76 52 ASP C N 1
ATOM 7717 C CA . ASP C 1 52 ? 132.219 -9.503 443.249 1.00 55.92 52 ASP C CA 1
ATOM 7718 C C . ASP C 1 52 ? 133.244 -8.532 442.666 1.00 57.83 52 ASP C C 1
ATOM 7719 O O . ASP C 1 52 ? 134.013 -8.880 441.771 1.00 63.18 52 ASP C O 1
ATOM 7724 N N . HIS C 1 53 ? 133.238 -7.308 443.186 1.00 53.89 53 HIS C N 1
ATOM 7725 C CA . HIS C 1 53 ? 134.120 -6.248 442.708 1.00 56.01 53 HIS C CA 1
ATOM 7726 C C . HIS C 1 53 ? 135.562 -6.470 443.154 1.00 58.67 53 HIS C C 1
ATOM 7727 O O . HIS C 1 53 ? 136.498 -5.996 442.510 1.00 59.65 53 HIS C O 1
ATOM 7734 N N . TYR C 1 54 ? 135.734 -7.198 444.253 1.00 58.60 54 TYR C N 1
ATOM 7735 C CA . TYR C 1 54 ? 137.058 -7.447 444.814 1.00 59.95 54 TYR C CA 1
ATOM 7736 C C . TYR C 1 54 ? 137.928 -8.259 443.860 1.00 61.09 54 TYR C C 1
ATOM 7737 O O . TYR C 1 54 ? 139.151 -8.112 443.842 1.00 59.44 54 TYR C O 1
ATOM 7746 N N . HIS C 1 55 ? 137.293 -9.117 443.068 1.00 61.77 55 HIS C N 1
ATOM 7747 C CA . HIS C 1 55 ? 138.006 -9.903 442.068 1.00 61.73 55 HIS C CA 1
ATOM 7748 C C . HIS C 1 55 ? 137.910 -9.238 440.699 1.00 58.82 55 HIS C C 1
ATOM 7749 O O . HIS C 1 55 ? 138.874 -9.224 439.933 1.00 56.57 55 HIS C O 1
ATOM 7756 N N . ARG C 1 56 ? 136.739 -8.684 440.404 1.00 56.38 56 ARG C N 1
ATOM 7757 C CA . ARG C 1 56 ? 136.496 -8.021 439.129 1.00 60.65 56 ARG C CA 1
ATOM 7758 C C . ARG C 1 56 ? 136.686 -6.511 439.228 1.00 63.29 56 ARG C C 1
ATOM 7759 O O . ARG C 1 56 ? 135.842 -5.746 438.762 1.00 66.12 56 ARG C O 1
ATOM 7767 N N . TRP C 1 57 ? 137.788 -6.077 439.833 1.00 63.05 57 TRP C N 1
ATOM 7768 C CA . TRP C 1 57 ? 138.034 -4.646 439.980 1.00 61.97 57 TRP C CA 1
ATOM 7769 C C . TRP C 1 57 ? 138.492 -4.033 438.660 1.00 61.15 57 TRP C C 1
ATOM 7770 O O . TRP C 1 57 ? 138.062 -2.939 438.297 1.00 61.24 57 TRP C O 1
ATOM 7781 N N . GLU C 1 58 ? 139.350 -4.747 437.935 1.00 62.99 58 GLU C N 1
ATOM 7782 C CA . GLU C 1 58 ? 139.900 -4.232 436.686 1.00 62.51 58 GLU C CA 1
ATOM 7783 C C . GLU C 1 58 ? 138.825 -4.134 435.610 1.00 61.18 58 GLU C C 1
ATOM 7784 O O . GLU C 1 58 ? 138.887 -3.272 434.734 1.00 63.27 58 GLU C O 1
ATOM 7790 N N . GLU C 1 59 ? 137.837 -5.019 435.682 1.00 62.34 59 GLU C N 1
ATOM 7791 C CA . GLU C 1 59 ? 136.722 -4.987 434.747 1.00 63.57 59 GLU C CA 1
ATOM 7792 C C . GLU C 1 59 ? 135.867 -3.749 434.988 1.00 63.44 59 GLU C C 1
ATOM 7793 O O . GLU C 1 59 ? 135.376 -3.127 434.045 1.00 67.31 59 GLU C O 1
ATOM 7799 N N . ASP C 1 60 ? 135.701 -3.391 436.257 1.00 58.28 60 ASP C N 1
ATOM 7800 C CA . ASP C 1 60 ? 134.901 -2.229 436.622 1.00 60.77 60 ASP C CA 1
ATOM 7801 C C . ASP C 1 60 ? 135.655 -0.925 436.374 1.00 63.06 60 ASP C C 1
ATOM 7802 O O . ASP C 1 60 ? 135.041 0.120 436.158 1.00 60.98 60 ASP C O 1
ATOM 7807 N N . LEU C 1 61 ? 136.983 -0.985 436.407 1.00 62.13 61 LEU C N 1
ATOM 7808 C CA . LEU C 1 61 ? 137.795 0.185 436.090 1.00 60.14 61 LEU C CA 1
ATOM 7809 C C . LEU C 1 61 ? 137.751 0.474 434.595 1.00 60.43 61 LEU C C 1
ATOM 7810 O O . LEU C 1 61 ? 137.765 1.631 434.178 1.00 62.21 61 LEU C O 1
ATOM 7815 N N . ASP C 1 62 ? 137.699 -0.586 433.793 1.00 62.46 62 ASP C N 1
ATOM 7816 C CA . ASP C 1 62 ? 137.612 -0.446 432.344 1.00 59.54 62 ASP C CA 1
ATOM 7817 C C . ASP C 1 62 ? 136.291 0.198 431.940 1.00 60.06 62 ASP C C 1
ATOM 7818 O O . ASP C 1 62 ? 136.248 1.015 431.020 1.00 59.04 62 ASP C O 1
ATOM 7823 N N . LEU C 1 63 ? 135.217 -0.174 432.631 1.00 58.58 63 LEU C N 1
ATOM 7824 C CA . LEU C 1 63 ? 133.911 0.433 432.398 1.00 60.40 63 LEU C CA 1
ATOM 7825 C C . LEU C 1 63 ? 133.942 1.914 432.747 1.00 61.74 63 LEU C C 1
ATOM 7826 O O . LEU C 1 63 ? 133.324 2.735 432.071 1.00 65.50 63 LEU C O 1
ATOM 7831 N N . LEU C 1 64 ? 134.667 2.247 433.809 1.00 61.83 64 LEU C N 1
ATOM 7832 C CA . LEU C 1 64 ? 134.837 3.633 434.221 1.00 62.28 64 LEU C CA 1
ATOM 7833 C C . LEU C 1 64 ? 135.644 4.410 433.191 1.00 64.75 64 LEU C C 1
ATOM 7834 O O . LEU C 1 64 ? 135.369 5.581 432.923 1.00 67.07 64 LEU C O 1
ATOM 7839 N N . ALA C 1 65 ? 136.645 3.750 432.617 1.00 62.64 65 ALA C N 1
ATOM 7840 C CA . ALA C 1 65 ? 137.461 4.354 431.573 1.00 64.35 65 ALA C CA 1
ATOM 7841 C C . ALA C 1 65 ? 136.652 4.503 430.290 1.00 66.06 65 ALA C C 1
ATOM 7842 O O . ALA C 1 65 ? 136.793 5.490 429.567 1.00 66.13 65 ALA C O 1
ATOM 7844 N N . GLU C 1 66 ? 135.803 3.517 430.018 1.00 67.13 66 GLU C N 1
ATOM 7845 C CA . GLU C 1 66 ? 134.963 3.528 428.825 1.00 67.95 66 GLU C CA 1
ATOM 7846 C C . GLU C 1 66 ? 133.847 4.562 428.953 1.00 66.51 66 GLU C C 1
ATOM 7847 O O . GLU C 1 66 ? 133.383 5.117 427.956 1.00 67.04 66 GLU C O 1
ATOM 7853 N N . LEU C 1 67 ? 133.422 4.815 430.186 1.00 65.82 67 LEU C N 1
ATOM 7854 C CA . LEU C 1 67 ? 132.397 5.817 430.457 1.00 65.31 67 LEU C CA 1
ATOM 7855 C C . LEU C 1 67 ? 132.981 7.221 430.308 1.00 64.26 67 LEU C C 1
ATOM 7856 O O . LEU C 1 67 ? 132.266 8.176 429.997 1.00 59.76 67 LEU C O 1
ATOM 7861 N N . GLY C 1 68 ? 134.287 7.335 430.530 1.00 63.49 68 GLY C N 1
ATOM 7862 C CA . GLY C 1 68 ? 135.000 8.582 430.321 1.00 66.40 68 GLY C CA 1
ATOM 7863 C C . GLY C 1 68 ? 134.853 9.589 431.445 1.00 63.56 68 GLY C C 1
ATOM 7864 O O . GLY C 1 68 ? 135.108 10.778 431.255 1.00 58.73 68 GLY C O 1
ATOM 7865 N N . VAL C 1 69 ? 134.447 9.115 432.619 1.00 67.69 69 VAL C N 1
ATOM 7866 C CA . VAL C 1 69 ? 134.259 9.990 433.771 1.00 64.50 69 VAL C CA 1
ATOM 7867 C C . VAL C 1 69 ? 135.576 10.595 434.240 1.00 62.99 69 VAL C C 1
ATOM 7868 O O . VAL C 1 69 ? 136.644 10.017 434.040 1.00 64.46 69 VAL C O 1
ATOM 7872 N N . GLN C 1 70 ? 135.489 11.766 434.863 1.00 61.77 70 GLN C N 1
ATOM 7873 C CA . GLN C 1 70 ? 136.663 12.435 435.408 1.00 61.36 70 GLN C CA 1
ATOM 7874 C C . GLN C 1 70 ? 137.042 11.846 436.762 1.00 65.07 70 GLN C C 1
ATOM 7875 O O . GLN C 1 70 ? 138.221 11.778 437.113 1.00 62.36 70 GLN C O 1
ATOM 7881 N N . ALA C 1 71 ? 136.037 11.415 437.518 1.00 62.30 71 ALA C N 1
ATOM 7882 C CA . ALA C 1 71 ? 136.266 10.890 438.858 1.00 59.87 71 ALA C CA 1
ATOM 7883 C C . ALA C 1 71 ? 135.456 9.629 439.130 1.00 57.78 71 ALA C C 1
ATOM 7884 O O . ALA C 1 71 ? 134.423 9.393 438.506 1.00 58.39 71 ALA C O 1
ATOM 7886 N N . TYR C 1 72 ? 135.939 8.820 440.067 1.00 60.57 72 TYR C N 1
ATOM 7887 C CA . TYR C 1 72 ? 135.209 7.646 440.527 1.00 59.54 72 TYR C CA 1
ATOM 7888 C C . TYR C 1 72 ? 135.180 7.605 442.048 1.00 60.01 72 TYR C C 1
ATOM 7889 O O . TYR C 1 72 ? 136.217 7.458 442.695 1.00 62.99 72 TYR C O 1
ATOM 7898 N N . ARG C 1 73 ? 133.986 7.736 442.614 1.00 58.19 73 ARG C N 1
ATOM 7899 C CA . ARG C 1 73 ? 133.828 7.729 444.061 1.00 54.07 73 ARG C CA 1
ATOM 7900 C C . ARG C 1 73 ? 133.574 6.321 444.585 1.00 55.60 73 ARG C C 1
ATOM 7901 O O . ARG C 1 73 ? 132.717 5.601 444.075 1.00 61.91 73 ARG C O 1
ATOM 7909 N N . PHE C 1 74 ? 134.333 5.936 445.604 1.00 57.07 74 PHE C N 1
ATOM 7910 C CA . PHE C 1 74 ? 134.167 4.638 446.244 1.00 55.09 74 PHE C CA 1
ATOM 7911 C C . PHE C 1 74 ? 134.457 4.757 447.734 1.00 57.50 74 PHE C C 1
ATOM 7912 O O . PHE C 1 74 ? 134.798 5.834 448.221 1.00 59.76 74 PHE C O 1
ATOM 7920 N N . SER C 1 75 ? 134.320 3.653 448.457 1.00 57.91 75 SER C N 1
ATOM 7921 C CA . SER C 1 75 ? 134.578 3.660 449.889 1.00 55.17 75 SER C CA 1
ATOM 7922 C C . SER C 1 75 ? 135.605 2.604 450.271 1.00 57.34 75 SER C C 1
ATOM 7923 O O . SER C 1 75 ? 135.769 1.601 449.577 1.00 57.58 75 SER C O 1
ATOM 7926 N N . VAL C 1 76 ? 136.295 2.839 451.381 1.00 59.85 76 VAL C N 1
ATOM 7927 C CA . VAL C 1 76 ? 137.312 1.914 451.862 1.00 60.74 76 VAL C CA 1
ATOM 7928 C C . VAL C 1 76 ? 136.801 1.141 453.073 1.00 59.21 76 VAL C C 1
ATOM 7929 O O . VAL C 1 76 ? 136.271 1.727 454.018 1.00 60.42 76 VAL C O 1
ATOM 7933 N N . ALA C 1 77 ? 136.959 -0.178 453.038 1.00 55.07 77 ALA C N 1
ATOM 7934 C CA . ALA C 1 77 ? 136.433 -1.039 454.089 1.00 57.08 77 ALA C CA 1
ATOM 7935 C C . ALA C 1 77 ? 137.327 -1.050 455.323 1.00 61.02 77 ALA C C 1
ATOM 7936 O O . ALA C 1 77 ? 138.457 -1.540 455.282 1.00 63.70 77 ALA C O 1
ATOM 7938 N N . TRP C 1 78 ? 136.804 -0.501 456.415 1.00 59.53 78 TRP C N 1
ATOM 7939 C CA . TRP C 1 78 ? 137.471 -0.520 457.714 1.00 60.55 78 TRP C CA 1
ATOM 7940 C C . TRP C 1 78 ? 137.920 -1.932 458.140 1.00 61.32 78 TRP C C 1
ATOM 7941 O O . TRP C 1 78 ? 139.059 -2.103 458.575 1.00 61.19 78 TRP C O 1
ATOM 7952 N N . PRO C 1 79 ? 137.044 -2.952 458.009 1.00 60.47 79 PRO C N 1
ATOM 7953 C CA . PRO C 1 79 ? 137.510 -4.274 458.447 1.00 60.98 79 PRO C CA 1
ATOM 7954 C C . PRO C 1 79 ? 138.574 -4.902 457.543 1.00 61.38 79 PRO C C 1
ATOM 7955 O O . PRO C 1 79 ? 139.141 -5.930 457.912 1.00 63.16 79 PRO C O 1
ATOM 7959 N N . ARG C 1 80 ? 138.836 -4.307 456.384 1.00 60.06 80 ARG C N 1
ATOM 7960 C CA . ARG C 1 80 ? 139.878 -4.821 455.499 1.00 62.10 80 ARG C CA 1
ATOM 7961 C C . ARG C 1 80 ? 141.252 -4.309 455.912 1.00 62.10 80 ARG C C 1
ATOM 7962 O O . ARG C 1 80 ? 142.248 -5.026 455.812 1.00 60.47 80 ARG C O 1
ATOM 7970 N N . ILE C 1 81 ? 141.298 -3.066 456.379 1.00 63.51 81 ILE C N 1
ATOM 7971 C CA . ILE C 1 81 ? 142.554 -2.446 456.783 1.00 60.03 81 ILE C CA 1
ATOM 7972 C C . ILE C 1 81 ? 142.878 -2.764 458.239 1.00 64.29 81 ILE C C 1
ATOM 7973 O O . ILE C 1 81 ? 144.008 -3.127 458.566 1.00 67.75 81 ILE C O 1
ATOM 7978 N N . HIS C 1 82 ? 141.883 -2.635 459.110 1.00 63.94 82 HIS C N 1
ATOM 7979 C CA . HIS C 1 82 ? 142.059 -2.984 460.516 1.00 62.67 82 HIS C CA 1
ATOM 7980 C C . HIS C 1 82 ? 141.021 -4.004 460.978 1.00 61.85 82 HIS C C 1
ATOM 7981 O O . HIS C 1 82 ? 140.025 -3.640 461.605 1.00 63.45 82 HIS C O 1
ATOM 7988 N N . PRO C 1 83 ? 141.257 -5.288 460.665 1.00 62.09 83 PRO C N 1
ATOM 7989 C CA . PRO C 1 83 ? 140.396 -6.398 461.091 1.00 63.85 83 PRO C CA 1
ATOM 7990 C C . PRO C 1 83 ? 140.310 -6.444 462.609 1.00 65.35 83 PRO C C 1
ATOM 7991 O O . PRO C 1 83 ? 139.223 -6.391 463.184 1.00 64.34 83 PRO C O 1
ATOM 7995 N N . ASP C 1 84 ? 141.470 -6.548 463.245 1.00 70.67 84 ASP C N 1
ATOM 7996 C CA . ASP C 1 84 ? 141.581 -6.293 464.671 1.00 69.37 84 ASP C CA 1
ATOM 7997 C C . ASP C 1 84 ? 141.834 -4.802 464.836 1.00 66.68 84 ASP C C 1
ATOM 7998 O O . ASP C 1 84 ? 142.914 -4.308 464.508 1.00 67.31 84 ASP C O 1
ATOM 8003 N N . VAL C 1 85 ? 140.822 -4.096 465.334 1.00 64.53 85 VAL C N 1
ATOM 8004 C CA . VAL C 1 85 ? 140.774 -2.635 465.300 1.00 67.25 85 VAL C CA 1
ATOM 8005 C C . VAL C 1 85 ? 142.016 -1.947 465.869 1.00 69.82 85 VAL C C 1
ATOM 8006 O O . VAL C 1 85 ? 142.505 -0.969 465.301 1.00 68.20 85 VAL C O 1
ATOM 8010 N N . THR C 1 86 ? 142.531 -2.463 466.979 1.00 70.36 86 THR C N 1
ATOM 8011 C CA . THR C 1 86 ? 143.665 -1.835 467.649 1.00 66.73 86 THR C CA 1
ATOM 8012 C C . THR C 1 86 ? 145.006 -2.348 467.130 1.00 67.27 86 THR C C 1
ATOM 8013 O O . THR C 1 86 ? 146.052 -1.759 467.405 1.00 68.59 86 THR C O 1
ATOM 8017 N N . GLY C 1 87 ? 144.970 -3.442 466.376 1.00 69.89 87 GLY C N 1
ATOM 8018 C CA . GLY C 1 87 ? 146.183 -4.063 465.875 1.00 69.24 87 GLY C CA 1
ATOM 8019 C C . GLY C 1 87 ? 146.837 -3.307 464.733 1.00 67.03 87 GLY C C 1
ATOM 8020 O O . GLY C 1 87 ? 146.505 -2.150 464.476 1.00 67.30 87 GLY C O 1
ATOM 8021 N N . PRO C 1 88 ? 147.783 -3.962 464.042 1.00 63.44 88 PRO C N 1
ATOM 8022 C CA . PRO C 1 88 ? 148.493 -3.377 462.900 1.00 62.77 88 PRO C CA 1
ATOM 8023 C C . PRO C 1 88 ? 147.611 -3.297 461.658 1.00 66.30 88 PRO C C 1
ATOM 8024 O O . PRO C 1 88 ? 146.502 -3.834 461.651 1.00 66.16 88 PRO C O 1
ATOM 8028 N N . ALA C 1 89 ? 148.105 -2.635 460.618 1.00 63.33 89 ALA C N 1
ATOM 8029 C CA . ALA C 1 89 ? 147.361 -2.512 459.372 1.00 63.77 89 ALA C CA 1
ATOM 8030 C C . ALA C 1 89 ? 147.550 -3.747 458.499 1.00 67.76 89 ALA C C 1
ATOM 8031 O O . ALA C 1 89 ? 148.677 -4.166 458.238 1.00 71.16 89 ALA C O 1
ATOM 8033 N N . ASN C 1 90 ? 146.439 -4.328 458.057 1.00 69.29 90 ASN C N 1
ATOM 8034 C CA . ASN C 1 90 ? 146.473 -5.454 457.132 1.00 68.02 90 ASN C CA 1
ATOM 8035 C C . ASN C 1 90 ? 146.888 -4.985 455.742 1.00 68.02 90 ASN C C 1
ATOM 8036 O O . ASN C 1 90 ? 146.126 -4.301 455.059 1.00 68.98 90 ASN C O 1
ATOM 8041 N N . GLN C 1 91 ? 148.097 -5.349 455.323 1.00 68.65 91 GLN C N 1
ATOM 8042 C CA . GLN C 1 91 ? 148.660 -4.801 454.093 1.00 70.13 91 GLN C CA 1
ATOM 8043 C C . GLN C 1 91 ? 148.002 -5.383 452.843 1.00 67.34 91 GLN C C 1
ATOM 8044 O O . GLN C 1 91 ? 148.028 -4.764 451.779 1.00 70.84 91 GLN C O 1
ATOM 8050 N N . LYS C 1 92 ? 147.405 -6.565 452.966 1.00 66.12 92 LYS C N 1
ATOM 8051 C CA . LYS C 1 92 ? 146.635 -7.124 451.860 1.00 64.64 92 LYS C CA 1
ATOM 8052 C C . LYS C 1 92 ? 145.451 -6.214 451.556 1.00 65.79 92 LYS C C 1
ATOM 8053 O O . LYS C 1 92 ? 145.087 -6.013 450.398 1.00 63.77 92 LYS C O 1
ATOM 8059 N N . GLY C 1 93 ? 144.862 -5.660 452.611 1.00 65.26 93 GLY C N 1
ATOM 8060 C CA . GLY C 1 93 ? 143.756 -4.732 452.475 1.00 63.36 93 GLY C CA 1
ATOM 8061 C C . GLY C 1 93 ? 144.195 -3.411 451.875 1.00 62.78 93 GLY C C 1
ATOM 8062 O O . GLY C 1 93 ? 143.452 -2.780 451.127 1.00 68.48 93 GLY C O 1
ATOM 8063 N N . LEU C 1 94 ? 145.411 -2.990 452.207 1.00 65.43 94 LEU C N 1
ATOM 8064 C CA . LEU C 1 94 ? 145.967 -1.758 451.662 1.00 63.82 94 LEU C CA 1
ATOM 8065 C C . LEU C 1 94 ? 146.370 -1.937 450.204 1.00 64.94 94 LEU C C 1
ATOM 8066 O O . LEU C 1 94 ? 146.290 -1.000 449.411 1.00 65.14 94 LEU C O 1
ATOM 8071 N N . ASP C 1 95 ? 146.800 -3.146 449.856 1.00 65.48 95 ASP C N 1
ATOM 8072 C CA . ASP C 1 95 ? 147.249 -3.439 448.500 1.00 67.39 95 ASP C CA 1
ATOM 8073 C C . ASP C 1 95 ? 146.084 -3.527 447.519 1.00 67.18 95 ASP C C 1
ATOM 8074 O O . ASP C 1 95 ? 146.260 -3.317 446.320 1.00 67.30 95 ASP C O 1
ATOM 8079 N N . PHE C 1 96 ? 144.896 -3.836 448.028 1.00 65.48 96 PHE C N 1
ATOM 8080 C CA . PHE C 1 96 ? 143.712 -3.903 447.180 1.00 65.36 96 PHE C CA 1
ATOM 8081 C C . PHE C 1 96 ? 143.301 -2.523 446.682 1.00 65.30 96 PHE C C 1
ATOM 8082 O O . PHE C 1 96 ? 143.007 -2.340 445.499 1.00 63.68 96 PHE C O 1
ATOM 8090 N N . TYR C 1 97 ? 143.277 -1.555 447.592 1.00 65.84 97 TYR C N 1
ATOM 8091 C CA . TYR C 1 97 ? 142.855 -0.204 447.251 1.00 63.14 97 TYR C CA 1
ATOM 8092 C C . TYR C 1 97 ? 143.976 0.558 446.572 1.00 66.22 97 TYR C C 1
ATOM 8093 O O . TYR C 1 97 ? 143.736 1.510 445.836 1.00 68.45 97 TYR C O 1
ATOM 8102 N N . GLN C 1 98 ? 145.203 0.118 446.814 1.00 67.44 98 GLN C N 1
ATOM 8103 C CA . GLN C 1 98 ? 146.366 0.757 446.228 1.00 65.32 98 GLN C CA 1
ATOM 8104 C C . GLN C 1 98 ? 146.368 0.595 444.723 1.00 68.41 98 GLN C C 1
ATOM 8105 O O . GLN C 1 98 ? 146.471 1.569 443.977 1.00 71.13 98 GLN C O 1
ATOM 8111 N N . ARG C 1 99 ? 146.252 -0.654 444.290 1.00 70.41 99 ARG C N 1
ATOM 8112 C CA . ARG C 1 99 ? 146.240 -0.976 442.874 1.00 68.26 99 ARG C CA 1
ATOM 8113 C C . ARG C 1 99 ? 144.953 -0.474 442.237 1.00 65.69 99 ARG C C 1
ATOM 8114 O O . ARG C 1 99 ? 144.887 -0.268 441.026 1.00 69.52 99 ARG C O 1
ATOM 8122 N N . LEU C 1 100 ? 143.932 -0.272 443.064 1.00 64.20 100 LEU C N 1
ATOM 8123 C CA . LEU C 1 100 ? 142.668 0.280 442.599 1.00 62.99 100 LEU C CA 1
ATOM 8124 C C . LEU C 1 100 ? 142.834 1.758 442.269 1.00 68.20 100 LEU C C 1
ATOM 8125 O O . LEU C 1 100 ? 142.339 2.238 441.250 1.00 65.42 100 LEU C O 1
ATOM 8130 N N . ILE C 1 101 ? 143.546 2.470 443.138 1.00 70.52 101 ILE C N 1
ATOM 8131 C CA . ILE C 1 101 ? 143.747 3.907 442.985 1.00 69.78 101 ILE C CA 1
ATOM 8132 C C . ILE C 1 101 ? 144.663 4.239 441.807 1.00 70.61 101 ILE C C 1
ATOM 8133 O O . ILE C 1 101 ? 144.331 5.087 440.977 1.00 72.40 101 ILE C O 1
ATOM 8138 N N . ASP C 1 102 ? 145.811 3.570 441.731 1.00 70.42 102 ASP C N 1
ATOM 8139 C CA . ASP C 1 102 ? 146.736 3.787 440.622 1.00 72.33 102 ASP C CA 1
ATOM 8140 C C . ASP C 1 102 ? 146.215 3.141 439.346 1.00 72.63 102 ASP C C 1
ATOM 8141 O O . ASP C 1 102 ? 146.673 3.461 438.250 1.00 74.96 102 ASP C O 1
ATOM 8146 N N . GLY C 1 103 ? 145.257 2.232 439.493 1.00 67.82 103 GLY C N 1
ATOM 8147 C CA . GLY C 1 103 ? 144.558 1.687 438.346 1.00 66.15 103 GLY C CA 1
ATOM 8148 C C . GLY C 1 103 ? 143.690 2.777 437.750 1.00 69.35 103 GLY C C 1
ATOM 8149 O O . GLY C 1 103 ? 143.614 2.938 436.532 1.00 69.03 103 GLY C O 1
ATOM 8150 N N . LEU C 1 104 ? 143.039 3.534 438.628 1.00 68.75 104 LEU C N 1
ATOM 8151 C CA . LEU C 1 104 ? 142.248 4.690 438.225 1.00 65.72 104 LEU C CA 1
ATOM 8152 C C . LEU C 1 104 ? 143.136 5.803 437.678 1.00 70.23 104 LEU C C 1
ATOM 8153 O O . LEU C 1 104 ? 142.836 6.395 436.640 1.00 70.35 104 LEU C O 1
ATOM 8158 N N . ARG C 1 105 ? 144.227 6.083 438.385 1.00 70.46 105 ARG C N 1
ATOM 8159 C CA . ARG C 1 105 ? 145.152 7.144 437.998 1.00 70.48 105 ARG C CA 1
ATOM 8160 C C . ARG C 1 105 ? 145.826 6.856 436.658 1.00 72.63 105 ARG C C 1
ATOM 8161 O O . ARG C 1 105 ? 146.195 7.780 435.932 1.00 74.31 105 ARG C O 1
ATOM 8169 N N . ASP C 1 106 ? 145.987 5.576 436.335 1.00 70.78 106 ASP C N 1
ATOM 8170 C CA . ASP C 1 106 ? 146.530 5.183 435.039 1.00 70.39 106 ASP C CA 1
ATOM 8171 C C . ASP C 1 106 ? 145.538 5.498 433.927 1.00 69.96 106 ASP C C 1
ATOM 8172 O O . ASP C 1 106 ? 145.927 5.889 432.826 1.00 70.77 106 ASP C O 1
ATOM 8177 N N . ARG C 1 107 ? 144.254 5.329 434.225 1.00 71.16 107 ARG C N 1
ATOM 8178 C CA . ARG C 1 107 ? 143.193 5.594 433.259 1.00 69.04 107 ARG C CA 1
ATOM 8179 C C . ARG C 1 107 ? 142.726 7.044 433.327 1.00 71.45 107 ARG C C 1
ATOM 8180 O O . ARG C 1 107 ? 141.690 7.395 432.760 1.00 69.68 107 ARG C O 1
ATOM 8188 N N . ASN C 1 108 ? 143.502 7.875 434.020 1.00 74.10 108 ASN C N 1
ATOM 8189 C CA . ASN C 1 108 ? 143.166 9.281 434.242 1.00 72.18 108 ASN C CA 1
ATOM 8190 C C . ASN C 1 108 ? 141.778 9.460 434.847 1.00 68.25 108 ASN C C 1
ATOM 8191 O O . ASN C 1 108 ? 140.914 10.123 434.272 1.00 62.20 108 ASN C O 1
ATOM 8196 N N . ILE C 1 109 ? 141.575 8.852 436.010 1.00 68.83 109 ILE C N 1
ATOM 8197 C CA . ILE C 1 109 ? 140.331 8.989 436.755 1.00 68.28 109 ILE C CA 1
ATOM 8198 C C . ILE C 1 109 ? 140.637 9.412 438.188 1.00 67.12 109 ILE C C 1
ATOM 8199 O O . ILE C 1 109 ? 141.444 8.778 438.867 1.00 66.36 109 ILE C O 1
ATOM 8204 N N . ILE C 1 110 ? 139.997 10.484 438.644 1.00 65.19 110 ILE C N 1
ATOM 8205 C CA . ILE C 1 110 ? 140.213 10.981 439.998 1.00 60.58 110 ILE C CA 1
ATOM 8206 C C . ILE C 1 110 ? 139.604 10.053 441.040 1.00 61.37 110 ILE C C 1
ATOM 8207 O O . ILE C 1 110 ? 138.396 9.823 441.040 1.00 63.11 110 ILE C O 1
ATOM 8212 N N . PRO C 1 111 ? 140.441 9.511 441.936 1.00 60.40 111 PRO C N 1
ATOM 8213 C CA . PRO C 1 111 ? 139.909 8.690 443.027 1.00 60.49 111 PRO C CA 1
ATOM 8214 C C . PRO C 1 111 ? 139.326 9.547 444.149 1.00 62.92 111 PRO C C 1
ATOM 8215 O O . PRO C 1 111 ? 140.020 10.403 444.699 1.00 64.31 111 PRO C O 1
ATOM 8219 N N . LEU C 1 112 ? 138.057 9.322 444.474 1.00 60.70 112 LEU C N 1
ATOM 8220 C CA . LEU C 1 112 ? 137.409 10.028 445.574 1.00 61.75 112 LEU C CA 1
ATOM 8221 C C . LEU C 1 112 ? 136.972 9.026 446.640 1.00 58.47 112 LEU C C 1
ATOM 8222 O O . LEU C 1 112 ? 135.805 8.634 446.693 1.00 55.62 112 LEU C O 1
ATOM 8227 N N . PRO C 1 113 ? 137.917 8.598 447.490 1.00 57.41 113 PRO C N 1
ATOM 8228 C CA . PRO C 1 113 ? 137.639 7.553 448.479 1.00 60.49 113 PRO C CA 1
ATOM 8229 C C . PRO C 1 113 ? 136.916 8.063 449.722 1.00 58.09 113 PRO C C 1
ATOM 8230 O O . PRO C 1 113 ? 137.243 9.126 450.249 1.00 56.34 113 PRO C O 1
ATOM 8234 N N . THR C 1 114 ? 135.931 7.295 450.172 1.00 59.07 114 THR C N 1
ATOM 8235 C CA . THR C 1 114 ? 135.251 7.559 451.431 1.00 56.33 114 THR C CA 1
ATOM 8236 C C . THR C 1 114 ? 135.827 6.635 452.497 1.00 54.35 114 THR C C 1
ATOM 8237 O O . THR C 1 114 ? 136.017 5.444 452.250 1.00 57.41 114 THR C O 1
ATOM 8241 N N . MET C 1 115 ? 136.118 7.181 453.673 1.00 54.29 115 MET C N 1
ATOM 8242 C CA . MET C 1 115 ? 136.705 6.387 454.749 1.00 56.76 115 MET C CA 1
ATOM 8243 C C . MET C 1 115 ? 135.689 5.440 455.374 1.00 55.89 115 MET C C 1
ATOM 8244 O O . MET C 1 115 ? 135.976 4.261 455.589 1.00 56.69 115 MET C O 1
ATOM 8249 N N . TYR C 1 116 ? 134.501 5.959 455.665 1.00 53.04 116 TYR C N 1
ATOM 8250 C CA . TYR C 1 116 ? 133.477 5.178 456.348 1.00 55.68 116 TYR C CA 1
ATOM 8251 C C . TYR C 1 116 ? 132.165 5.151 455.575 1.00 56.91 116 TYR C C 1
ATOM 8252 O O . TYR C 1 116 ? 131.518 6.183 455.397 1.00 58.84 116 TYR C O 1
ATOM 8261 N N . HIS C 1 117 ? 131.775 3.964 455.120 1.00 60.24 117 HIS C N 1
ATOM 8262 C CA . HIS C 1 117 ? 130.491 3.788 454.455 1.00 54.52 117 HIS C CA 1
ATOM 8263 C C . HIS C 1 117 ? 129.673 2.716 455.167 1.00 56.20 117 HIS C C 1
ATOM 8264 O O . HIS C 1 117 ? 129.301 1.705 454.567 1.00 55.10 117 HIS C O 1
ATOM 8271 N N . TRP C 1 118 ? 129.441 2.948 456.458 1.00 58.02 118 TRP C N 1
ATOM 8272 C CA . TRP C 1 118 ? 128.527 2.170 457.303 1.00 56.72 118 TRP C CA 1
ATOM 8273 C C . TRP C 1 118 ? 129.092 0.819 457.751 1.00 57.03 118 TRP C C 1
ATOM 8274 O O . TRP C 1 118 ? 128.456 0.115 458.535 1.00 58.72 118 TRP C O 1
ATOM 8285 N N . ASP C 1 119 ? 130.278 0.456 457.271 1.00 57.83 119 ASP C N 1
ATOM 8286 C CA . ASP C 1 119 ? 130.858 -0.838 457.630 1.00 53.31 119 ASP C CA 1
ATOM 8287 C C . ASP C 1 119 ? 131.768 -0.757 458.857 1.00 57.58 119 ASP C C 1
ATOM 8288 O O . ASP C 1 119 ? 132.989 -0.890 458.755 1.00 60.17 119 ASP C O 1
ATOM 8293 N N . LEU C 1 120 ? 131.156 -0.544 460.017 1.00 58.55 120 LEU C N 1
ATOM 8294 C CA . LEU C 1 120 ? 131.869 -0.531 461.290 1.00 52.30 120 LEU C CA 1
ATOM 8295 C C . LEU C 1 120 ? 132.246 -1.946 461.715 1.00 53.04 120 LEU C C 1
ATOM 8296 O O . LEU C 1 120 ? 131.420 -2.853 461.638 1.00 56.39 120 LEU C O 1
ATOM 8301 N N . PRO C 1 121 ? 133.500 -2.140 462.159 1.00 56.88 121 PRO C N 1
ATOM 8302 C CA . PRO C 1 121 ? 133.952 -3.431 462.693 1.00 56.88 121 PRO C CA 1
ATOM 8303 C C . PRO C 1 121 ? 133.040 -3.931 463.812 1.00 54.66 121 PRO C C 1
ATOM 8304 O O . PRO C 1 121 ? 132.633 -3.142 464.665 1.00 52.90 121 PRO C O 1
ATOM 8308 N N . GLN C 1 122 ? 132.725 -5.223 463.801 1.00 53.20 122 GLN C N 1
ATOM 8309 C CA . GLN C 1 122 ? 131.757 -5.786 464.739 1.00 54.14 122 GLN C CA 1
ATOM 8310 C C . GLN C 1 122 ? 132.236 -5.695 466.188 1.00 57.32 122 GLN C C 1
ATOM 8311 O O . GLN C 1 122 ? 131.428 -5.622 467.114 1.00 58.37 122 GLN C O 1
ATOM 8317 N N . ALA C 1 123 ? 133.552 -5.692 466.376 1.00 55.39 123 ALA C N 1
ATOM 8318 C CA . ALA C 1 123 ? 134.133 -5.595 467.710 1.00 55.26 123 ALA C CA 1
ATOM 8319 C C . ALA C 1 123 ? 133.738 -4.287 468.392 1.00 56.76 123 ALA C C 1
ATOM 8320 O O . ALA C 1 123 ? 133.403 -4.270 469.577 1.00 61.09 123 ALA C O 1
ATOM 8322 N N . LEU C 1 124 ? 133.773 -3.195 467.635 1.00 53.29 124 LEU C N 1
ATOM 8323 C CA . LEU C 1 124 ? 133.429 -1.881 468.166 1.00 54.48 124 LEU C CA 1
ATOM 8324 C C . LEU C 1 124 ? 131.946 -1.781 468.513 1.00 56.30 124 LEU C C 1
ATOM 8325 O O . LEU C 1 124 ? 131.560 -1.017 469.396 1.00 58.36 124 LEU C O 1
ATOM 8330 N N . GLU C 1 125 ? 131.118 -2.556 467.818 1.00 54.59 125 GLU C N 1
ATOM 8331 C CA . GLU C 1 125 ? 129.684 -2.571 468.088 1.00 58.19 125 GLU C CA 1
ATOM 8332 C C . GLU C 1 125 ? 129.389 -3.323 469.382 1.00 59.51 125 GLU C C 1
ATOM 8333 O O . GLU C 1 125 ? 128.416 -3.027 470.078 1.00 60.57 125 GLU C O 1
ATOM 8339 N N . ASP C 1 126 ? 130.238 -4.293 469.702 1.00 60.12 126 ASP C N 1
ATOM 8340 C CA . ASP C 1 126 ? 130.130 -5.018 470.961 1.00 61.44 126 ASP C CA 1
ATOM 8341 C C . ASP C 1 126 ? 130.370 -4.071 472.131 1.00 64.41 126 ASP C C 1
ATOM 8342 O O . ASP C 1 126 ? 129.845 -4.271 473.227 1.00 67.93 126 ASP C O 1
ATOM 8347 N N . GLU C 1 127 ? 131.165 -3.033 471.883 1.00 61.07 127 GLU C N 1
ATOM 8348 C CA . GLU C 1 127 ? 131.519 -2.064 472.912 1.00 59.43 127 GLU C CA 1
ATOM 8349 C C . GLU C 1 127 ? 130.611 -0.837 472.875 1.00 60.95 127 GLU C C 1
ATOM 8350 O O . GLU C 1 127 ? 130.979 0.230 473.365 1.00 59.39 127 GLU C O 1
ATOM 8356 N N . GLY C 1 128 ? 129.429 -0.992 472.289 1.00 58.09 128 GLY C N 1
ATOM 8357 C CA . GLY C 1 128 ? 128.457 0.085 472.249 1.00 56.99 128 GLY C CA 1
ATOM 8358 C C . GLY C 1 128 ? 128.338 0.758 470.895 1.00 59.71 128 GLY C C 1
ATOM 8359 O O . GLY C 1 128 ? 127.339 1.415 470.609 1.00 58.49 128 GLY C O 1
ATOM 8360 N N . GLY C 1 129 ? 129.357 0.597 470.057 1.00 57.30 129 GLY C N 1
ATOM 8361 C CA . GLY C 1 129 ? 129.359 1.220 468.747 1.00 54.02 129 GLY C CA 1
ATOM 8362 C C . GLY C 1 129 ? 129.481 2.727 468.841 1.00 54.25 129 GLY C C 1
ATOM 8363 O O . GLY C 1 129 ? 130.253 3.245 469.647 1.00 54.13 129 GLY C O 1
ATOM 8364 N N . TRP C 1 130 ? 128.706 3.436 468.026 1.00 51.80 130 TRP C N 1
ATOM 8365 C CA . TRP C 1 130 ? 128.773 4.893 467.988 1.00 52.74 130 TRP C CA 1
ATOM 8366 C C . TRP C 1 130 ? 128.115 5.539 469.206 1.00 53.88 130 TRP C C 1
ATOM 8367 O O . TRP C 1 130 ? 128.195 6.755 469.389 1.00 52.97 130 TRP C O 1
ATOM 8378 N N . ILE C 1 131 ? 127.468 4.723 470.034 1.00 54.30 131 ILE C N 1
ATOM 8379 C CA . ILE C 1 131 ? 126.884 5.198 471.284 1.00 49.54 131 ILE C CA 1
ATOM 8380 C C . ILE C 1 131 ? 127.962 5.770 472.195 1.00 52.28 131 ILE C C 1
ATOM 8381 O O . ILE C 1 131 ? 127.769 6.808 472.828 1.00 57.13 131 ILE C O 1
ATOM 8386 N N . VAL C 1 132 ? 129.102 5.089 472.251 1.00 53.55 132 VAL C N 1
ATOM 8387 C CA . VAL C 1 132 ? 130.197 5.503 473.119 1.00 55.55 132 VAL C CA 1
ATOM 8388 C C . VAL C 1 132 ? 131.266 6.279 472.350 1.00 53.23 132 VAL C C 1
ATOM 8389 O O . VAL C 1 132 ? 131.442 6.094 471.146 1.00 53.35 132 VAL C O 1
ATOM 8393 N N . ARG C 1 133 ? 131.973 7.150 473.063 1.00 52.92 133 ARG C N 1
ATOM 8394 C CA . ARG C 1 133 ? 132.964 8.039 472.464 1.00 53.22 133 ARG C CA 1
ATOM 8395 C C . ARG C 1 133 ? 134.153 7.288 471.863 1.00 53.44 133 ARG C C 1
ATOM 8396 O O . ARG C 1 133 ? 134.752 7.738 470.885 1.00 50.78 133 ARG C O 1
ATOM 8404 N N . ASP C 1 134 ? 134.477 6.136 472.444 1.00 58.71 134 ASP C N 1
ATOM 8405 C CA . ASP C 1 134 ? 135.680 5.388 472.079 1.00 56.41 134 ASP C CA 1
ATOM 8406 C C . ASP C 1 134 ? 135.716 4.952 470.615 1.00 55.30 134 ASP C C 1
ATOM 8407 O O . ASP C 1 134 ? 136.792 4.767 470.045 1.00 56.45 134 ASP C O 1
ATOM 8412 N N . THR C 1 135 ? 134.545 4.787 470.010 1.00 55.10 135 THR C N 1
ATOM 8413 C CA . THR C 1 135 ? 134.467 4.390 468.608 1.00 54.80 135 THR C CA 1
ATOM 8414 C C . THR C 1 135 ? 135.007 5.494 467.704 1.00 52.16 135 THR C C 1
ATOM 8415 O O . THR C 1 135 ? 135.710 5.225 466.728 1.00 52.03 135 THR C O 1
ATOM 8419 N N . ALA C 1 136 ? 134.683 6.737 468.046 1.00 49.99 136 ALA C N 1
ATOM 8420 C CA . ALA C 1 136 ? 135.136 7.894 467.282 1.00 49.47 136 ALA C CA 1
ATOM 8421 C C . ALA C 1 136 ? 136.655 8.021 467.312 1.00 54.20 136 ALA C C 1
ATOM 8422 O O . ALA C 1 136 ? 137.263 8.526 466.368 1.00 54.76 136 ALA C O 1
ATOM 8424 N N . LEU C 1 137 ? 137.263 7.561 468.401 1.00 58.68 137 LEU C N 1
ATOM 8425 C CA . LEU C 1 137 ? 138.714 7.601 468.541 1.00 57.18 137 LEU C CA 1
ATOM 8426 C C . LEU C 1 137 ? 139.377 6.546 467.662 1.00 55.35 137 LEU C C 1
ATOM 8427 O O . LEU C 1 137 ? 140.418 6.797 467.055 1.00 53.11 137 LEU C O 1
ATOM 8432 N N . ARG C 1 138 ? 138.766 5.367 467.595 1.00 57.68 138 ARG C N 1
ATOM 8433 C CA . ARG C 1 138 ? 139.301 4.278 466.784 1.00 56.87 138 ARG C CA 1
ATOM 8434 C C . ARG C 1 138 ? 139.130 4.556 465.294 1.00 59.39 138 ARG C C 1
ATOM 8435 O O . ARG C 1 138 ? 139.844 3.990 464.465 1.00 58.98 138 ARG C O 1
ATOM 8443 N N . PHE C 1 139 ? 138.183 5.424 464.954 1.00 54.75 139 PHE C N 1
ATOM 8444 C CA . PHE C 1 139 ? 138.044 5.875 463.577 1.00 54.02 139 PHE C CA 1
ATOM 8445 C C . PHE C 1 139 ? 139.208 6.782 463.213 1.00 60.45 139 PHE C C 1
ATOM 8446 O O . PHE C 1 139 ? 139.722 6.728 462.097 1.00 63.87 139 PHE C O 1
ATOM 8454 N N . ALA C 1 140 ? 139.615 7.615 464.166 1.00 58.73 140 ALA C N 1
ATOM 8455 C CA . ALA C 1 140 ? 140.710 8.553 463.958 1.00 53.70 140 ALA C CA 1
ATOM 8456 C C . ALA C 1 140 ? 142.020 7.818 463.698 1.00 57.32 140 ALA C C 1
ATOM 8457 O O . ALA C 1 140 ? 142.831 8.254 462.883 1.00 60.55 140 ALA C O 1
ATOM 8459 N N . ASP C 1 141 ? 142.221 6.703 464.394 1.00 56.37 141 ASP C N 1
ATOM 8460 C CA . ASP C 1 141 ? 143.392 5.863 464.166 1.00 57.97 141 ASP C CA 1
ATOM 8461 C C . ASP C 1 141 ? 143.315 5.213 462.790 1.00 60.93 141 ASP C C 1
ATOM 8462 O O . ASP C 1 141 ? 144.315 5.120 462.077 1.00 58.95 141 ASP C O 1
ATOM 8467 N N . TYR C 1 142 ? 142.117 4.762 462.427 1.00 62.87 142 TYR C N 1
ATOM 8468 C CA . TYR C 1 142 ? 141.870 4.203 461.104 1.00 59.94 142 TYR C CA 1
ATOM 8469 C C . TYR C 1 142 ? 142.060 5.279 460.044 1.00 55.98 142 TYR C C 1
ATOM 8470 O O . TYR C 1 142 ? 142.801 5.083 459.084 1.00 59.08 142 TYR C O 1
ATOM 8479 N N . ALA C 1 143 ? 141.400 6.418 460.240 1.00 54.21 143 ALA C N 1
ATOM 8480 C CA . ALA C 1 143 ? 141.509 7.552 459.327 1.00 54.19 143 ALA C CA 1
ATOM 8481 C C . ALA C 1 143 ? 142.963 7.940 459.093 1.00 56.54 143 ALA C C 1
ATOM 8482 O O . ALA C 1 143 ? 143.368 8.205 457.963 1.00 59.64 143 ALA C O 1
ATOM 8484 N N . ALA C 1 144 ? 143.743 7.961 460.169 1.00 60.51 144 ALA C N 1
ATOM 8485 C CA . ALA C 1 144 ? 145.159 8.295 460.086 1.00 59.66 144 ALA C CA 1
ATOM 8486 C C . ALA C 1 144 ? 145.929 7.246 459.291 1.00 59.66 144 ALA C C 1
ATOM 8487 O O . ALA C 1 144 ? 146.879 7.570 458.578 1.00 61.18 144 ALA C O 1
ATOM 8489 N N . THR C 1 145 ? 145.514 5.990 459.420 1.00 61.07 145 THR C N 1
ATOM 8490 C CA . THR C 1 145 ? 146.176 4.891 458.727 1.00 62.16 145 THR C CA 1
ATOM 8491 C C . THR C 1 145 ? 145.958 4.979 457.221 1.00 60.21 145 THR C C 1
ATOM 8492 O O . THR C 1 145 ? 146.890 4.800 456.438 1.00 60.21 145 THR C O 1
ATOM 8496 N N . VAL C 1 146 ? 144.725 5.266 456.820 1.00 61.20 146 VAL C N 1
ATOM 8497 C CA . VAL C 1 146 ? 144.387 5.328 455.403 1.00 62.45 146 VAL C CA 1
ATOM 8498 C C . VAL C 1 146 ? 144.930 6.605 454.766 1.00 64.98 146 VAL C C 1
ATOM 8499 O O . VAL C 1 146 ? 145.214 6.639 453.568 1.00 67.28 146 VAL C O 1
ATOM 8503 N N . LEU C 1 147 ? 145.077 7.652 455.572 1.00 64.72 147 LEU C N 1
ATOM 8504 C CA . LEU C 1 147 ? 145.646 8.911 455.098 1.00 64.87 147 LEU C CA 1
ATOM 8505 C C . LEU C 1 147 ? 147.135 8.775 454.801 1.00 67.49 147 LEU C C 1
ATOM 8506 O O . LEU C 1 147 ? 147.662 9.435 453.905 1.00 70.90 147 LEU C O 1
ATOM 8511 N N . GLU C 1 148 ? 147.808 7.914 455.557 1.00 63.17 148 GLU C N 1
ATOM 8512 C CA . GLU C 1 148 ? 149.251 7.751 455.431 1.00 65.05 148 GLU C CA 1
ATOM 8513 C C . GLU C 1 148 ? 149.626 6.660 454.432 1.00 66.55 148 GLU C C 1
ATOM 8514 O O . GLU C 1 148 ? 150.531 6.840 453.618 1.00 65.52 148 GLU C O 1
ATOM 8520 N N . LYS C 1 149 ? 148.920 5.535 454.490 1.00 70.29 149 LYS C N 1
ATOM 8521 C CA . LYS C 1 149 ? 149.298 4.353 453.718 1.00 68.03 149 LYS C CA 1
ATOM 8522 C C . LYS C 1 149 ? 148.878 4.400 452.245 1.00 62.63 149 LYS C C 1
ATOM 8523 O O . LYS C 1 149 ? 149.599 3.899 451.380 1.00 63.60 149 LYS C O 1
ATOM 8529 N N . LEU C 1 150 ? 147.720 4.988 451.955 1.00 63.97 150 LEU C N 1
ATOM 8530 C CA . LEU C 1 150 ? 147.230 5.044 450.575 1.00 70.35 150 LEU C CA 1
ATOM 8531 C C . LEU C 1 150 ? 147.615 6.344 449.880 1.00 73.34 150 LEU C C 1
ATOM 8532 O O . LEU C 1 150 ? 147.145 7.424 450.232 1.00 70.82 150 LEU C O 1
ATOM 8537 N N . ASP C 1 151 ? 148.472 6.218 448.876 1.00 75.93 151 ASP C N 1
ATOM 8538 C CA . ASP C 1 151 ? 148.917 7.354 448.087 1.00 74.35 151 ASP C CA 1
ATOM 8539 C C . ASP C 1 151 ? 148.011 7.606 446.890 1.00 72.27 151 ASP C C 1
ATOM 8540 O O . ASP C 1 151 ? 147.122 6.809 446.596 1.00 68.85 151 ASP C O 1
ATOM 8545 N N . GLY C 1 152 ? 148.254 8.707 446.187 1.00 70.22 152 GLY C N 1
ATOM 8546 C CA . GLY C 1 152 ? 147.506 9.012 444.981 1.00 63.77 152 GLY C CA 1
ATOM 8547 C C . GLY C 1 152 ? 146.145 9.633 445.237 1.00 66.08 152 GLY C C 1
ATOM 8548 O O . GLY C 1 152 ? 145.307 9.708 444.336 1.00 70.70 152 GLY C O 1
ATOM 8549 N N . ILE C 1 153 ? 145.920 10.086 446.465 1.00 64.51 153 ILE C N 1
ATOM 8550 C CA . ILE C 1 153 ? 144.642 10.695 446.822 1.00 63.20 153 ILE C CA 1
ATOM 8551 C C . ILE C 1 153 ? 144.780 12.191 447.090 1.00 64.34 153 ILE C C 1
ATOM 8552 O O . ILE C 1 153 ? 145.524 12.605 447.978 1.00 71.25 153 ILE C O 1
ATOM 8557 N N . ASP C 1 154 ? 144.058 13.000 446.320 1.00 61.16 154 ASP C N 1
ATOM 8558 C CA . ASP C 1 154 ? 144.099 14.449 446.488 1.00 62.22 154 ASP C CA 1
ATOM 8559 C C . ASP C 1 154 ? 142.888 14.948 447.269 1.00 64.10 154 ASP C C 1
ATOM 8560 O O . ASP C 1 154 ? 142.949 15.985 447.931 1.00 59.86 154 ASP C O 1
ATOM 8565 N N . LYS C 1 155 ? 141.787 14.207 447.186 1.00 66.16 155 LYS C N 1
ATOM 8566 C CA . LYS C 1 155 ? 140.572 14.561 447.911 1.00 61.98 155 LYS C CA 1
ATOM 8567 C C . LYS C 1 155 ? 140.057 13.385 448.732 1.00 59.48 155 LYS C C 1
ATOM 8568 O O . LYS C 1 155 ? 139.892 12.279 448.217 1.00 57.69 155 LYS C O 1
ATOM 8574 N N . TRP C 1 156 ? 139.802 13.636 450.012 1.00 59.68 156 TRP C N 1
ATOM 8575 C CA . TRP C 1 156 ? 139.328 12.599 450.919 1.00 57.11 156 TRP C CA 1
ATOM 8576 C C . TRP C 1 156 ? 137.920 12.879 451.430 1.00 57.06 156 TRP C C 1
ATOM 8577 O O . TRP C 1 156 ? 137.528 14.031 451.613 1.00 57.78 156 TRP C O 1
ATOM 8588 N N . THR C 1 157 ? 137.163 11.811 451.656 1.00 57.95 157 THR C N 1
ATOM 8589 C CA . THR C 1 157 ? 135.849 11.915 452.272 1.00 55.86 157 THR C CA 1
ATOM 8590 C C . THR C 1 157 ? 135.842 11.119 453.571 1.00 58.82 157 THR C C 1
ATOM 8591 O O . THR C 1 157 ? 136.192 9.939 453.582 1.00 61.14 157 THR C O 1
ATOM 8595 N N . THR C 1 158 ? 135.455 11.765 454.665 1.00 52.46 158 THR C N 1
ATOM 8596 C CA . THR C 1 158 ? 135.426 11.091 455.958 1.00 56.18 158 THR C CA 1
ATOM 8597 C C . THR C 1 158 ? 134.229 10.152 456.060 1.00 53.59 158 THR C C 1
ATOM 8598 O O . THR C 1 158 ? 134.390 8.934 456.143 1.00 54.07 158 THR C O 1
ATOM 8602 N N . PHE C 1 159 ? 133.029 10.721 456.043 1.00 49.76 159 PHE C N 1
ATOM 8603 C CA . PHE C 1 159 ? 131.817 9.931 456.212 1.00 51.00 159 PHE C CA 1
ATOM 8604 C C . PHE C 1 159 ? 130.850 10.065 455.042 1.00 58.27 159 PHE C C 1
ATOM 8605 O O . PHE C 1 159 ? 130.884 11.043 454.294 1.00 57.54 159 PHE C O 1
ATOM 8613 N N . ASN C 1 160 ? 129.992 9.063 454.894 1.00 56.71 160 ASN C N 1
ATOM 8614 C CA . ASN C 1 160 ? 128.895 9.120 453.942 1.00 57.37 160 ASN C CA 1
ATOM 8615 C C . ASN C 1 160 ? 127.567 8.870 454.643 1.00 59.56 160 ASN C C 1
ATOM 8616 O O . ASN C 1 160 ? 127.306 7.765 455.122 1.00 60.63 160 ASN C O 1
ATOM 8621 N N . GLU C 1 161 ? 126.740 9.911 454.701 1.00 57.58 161 GLU C N 1
ATOM 8622 C CA . GLU C 1 161 ? 125.428 9.852 455.340 1.00 55.73 161 GLU C CA 1
ATOM 8623 C C . GLU C 1 161 ? 125.504 9.388 456.793 1.00 55.40 161 GLU C C 1
ATOM 8624 O O . GLU C 1 161 ? 125.075 8.280 457.116 1.00 54.06 161 GLU C O 1
ATOM 8630 N N . PRO C 1 162 ? 126.048 10.239 457.680 1.00 55.24 162 PRO C N 1
ATOM 8631 C CA . PRO C 1 162 ? 126.087 9.905 459.107 1.00 53.15 162 PRO C CA 1
ATOM 8632 C C . PRO C 1 162 ? 124.692 9.894 459.722 1.00 52.91 162 PRO C C 1
ATOM 8633 O O . PRO C 1 162 ? 124.497 9.325 460.795 1.00 53.79 162 PRO C O 1
ATOM 8637 N N . TRP C 1 163 ? 123.735 10.521 459.044 1.00 53.16 163 TRP C N 1
ATOM 8638 C CA . TRP C 1 163 ? 122.347 10.489 459.484 1.00 52.75 163 TRP C CA 1
ATOM 8639 C C . TRP C 1 163 ? 121.804 9.069 459.412 1.00 53.13 163 TRP C C 1
ATOM 8640 O O . TRP C 1 163 ? 121.123 8.605 460.327 1.00 54.94 163 TRP C O 1
ATOM 8651 N N . THR C 1 164 ? 122.114 8.384 458.317 1.00 48.63 164 THR C N 1
ATOM 8652 C CA . THR C 1 164 ? 121.626 7.029 458.098 1.00 55.11 164 THR C CA 1
ATOM 8653 C C . THR C 1 164 ? 122.347 6.036 459.008 1.00 55.19 164 THR C C 1
ATOM 8654 O O . THR C 1 164 ? 121.753 5.059 459.467 1.00 54.58 164 THR C O 1
ATOM 8658 N N . SER C 1 165 ? 123.625 6.294 459.270 1.00 53.79 165 SER C N 1
ATOM 8659 C CA . SER C 1 165 ? 124.397 5.459 460.185 1.00 49.55 165 SER C CA 1
ATOM 8660 C C . SER C 1 165 ? 123.812 5.516 461.590 1.00 51.59 165 SER C C 1
ATOM 8661 O O . SER C 1 165 ? 123.684 4.494 462.263 1.00 52.15 165 SER C O 1
ATOM 8664 N N . ALA C 1 166 ? 123.450 6.719 462.020 1.00 52.47 166 ALA C N 1
ATOM 8665 C CA . ALA C 1 166 ? 122.980 6.938 463.382 1.00 51.46 166 ALA C CA 1
ATOM 8666 C C . ALA C 1 166 ? 121.500 6.617 463.553 1.00 53.37 166 ALA C C 1
ATOM 8667 O O . ALA C 1 166 ? 121.133 5.732 464.326 1.00 53.83 166 ALA C O 1
ATOM 8669 N N . TRP C 1 167 ? 120.654 7.335 462.824 1.00 54.14 167 TRP C N 1
ATOM 8670 C CA . TRP C 1 167 ? 119.219 7.315 463.083 1.00 52.68 167 TRP C CA 1
ATOM 8671 C C . TRP C 1 167 ? 118.501 6.091 462.530 1.00 52.04 167 TRP C C 1
ATOM 8672 O O . TRP C 1 167 ? 117.587 5.570 463.167 1.00 54.96 167 TRP C O 1
ATOM 8683 N N . LEU C 1 168 ? 118.910 5.622 461.358 1.00 51.31 168 LEU C N 1
ATOM 8684 C CA . LEU C 1 168 ? 118.341 4.392 460.824 1.00 52.79 168 LEU C CA 1
ATOM 8685 C C . LEU C 1 168 ? 119.035 3.178 461.431 1.00 53.57 168 LEU C C 1
ATOM 8686 O O . LEU C 1 168 ? 118.507 2.067 461.395 1.00 57.11 168 LEU C O 1
ATOM 8691 N N . GLY C 1 169 ? 120.214 3.401 462.003 1.00 53.52 169 GLY C N 1
ATOM 8692 C CA . GLY C 1 169 ? 120.997 2.327 462.586 1.00 51.74 169 GLY C CA 1
ATOM 8693 C C . GLY C 1 169 ? 120.727 2.095 464.061 1.00 53.01 169 GLY C C 1
ATOM 8694 O O . GLY C 1 169 ? 120.604 0.952 464.502 1.00 54.21 169 GLY C O 1
ATOM 8695 N N . TYR C 1 170 ? 120.632 3.178 464.827 1.00 48.58 170 TYR C N 1
ATOM 8696 C CA . TYR C 1 170 ? 120.465 3.075 466.274 1.00 51.90 170 TYR C CA 1
ATOM 8697 C C . TYR C 1 170 ? 119.098 3.565 466.743 1.00 52.98 170 TYR C C 1
ATOM 8698 O O . TYR C 1 170 ? 118.677 3.272 467.863 1.00 54.63 170 TYR C O 1
ATOM 8707 N N . GLY C 1 171 ? 118.407 4.309 465.886 1.00 45.62 171 GLY C N 1
ATOM 8708 C CA . GLY C 1 171 ? 117.142 4.912 466.262 1.00 46.12 171 GLY C CA 1
ATOM 8709 C C . GLY C 1 171 ? 115.917 4.166 465.771 1.00 50.08 171 GLY C C 1
ATOM 8710 O O . GLY C 1 171 ? 115.037 3.820 466.559 1.00 52.28 171 GLY C O 1
ATOM 8711 N N . TYR C 1 172 ? 115.855 3.919 464.466 1.00 49.88 172 TYR C N 1
ATOM 8712 C CA . TYR C 1 172 ? 114.682 3.287 463.871 1.00 53.84 172 TYR C CA 1
ATOM 8713 C C . TYR C 1 172 ? 114.883 1.783 463.693 1.00 55.05 172 TYR C C 1
ATOM 8714 O O . TYR C 1 172 ? 113.918 1.034 463.541 1.00 60.46 172 TYR C O 1
ATOM 8723 N N . GLY C 1 173 ? 116.138 1.347 463.713 1.00 51.80 173 GLY C N 1
ATOM 8724 C CA . GLY C 1 173 ? 116.457 -0.071 463.711 1.00 53.93 173 GLY C CA 1
ATOM 8725 C C . GLY C 1 173 ? 116.307 -0.784 462.381 1.00 49.53 173 GLY C C 1
ATOM 8726 O O . GLY C 1 173 ? 116.197 -2.010 462.342 1.00 48.06 173 GLY C O 1
ATOM 8727 N N . HIS C 1 174 ? 116.309 -0.025 461.290 1.00 52.55 174 HIS C N 1
ATOM 8728 C CA . HIS C 1 174 ? 116.164 -0.607 459.959 1.00 53.78 174 HIS C CA 1
ATOM 8729 C C . HIS C 1 174 ? 117.518 -0.960 459.353 1.00 51.21 174 HIS C C 1
ATOM 8730 O O . HIS C 1 174 ? 117.624 -1.877 458.537 1.00 49.76 174 HIS C O 1
ATOM 8737 N N . HIS C 1 175 ? 118.552 -0.229 459.754 1.00 48.58 175 HIS C N 1
ATOM 8738 C CA . HIS C 1 175 ? 119.902 -0.487 459.270 1.00 49.52 175 HIS C CA 1
ATOM 8739 C C . HIS C 1 175 ? 120.803 -0.991 460.390 1.00 52.91 175 HIS C C 1
ATOM 8740 O O . HIS C 1 175 ? 120.412 -0.996 461.556 1.00 53.45 175 HIS C O 1
ATOM 8747 N N . ALA C 1 176 ? 122.007 -1.419 460.025 1.00 49.12 176 ALA C N 1
ATOM 8748 C CA . ALA C 1 176 ? 122.988 -1.868 461.004 1.00 50.68 176 ALA C CA 1
ATOM 8749 C C . ALA C 1 176 ? 123.346 -0.728 461.952 1.00 54.29 176 ALA C C 1
ATOM 8750 O O . ALA C 1 176 ? 123.487 0.416 461.519 1.00 56.29 176 ALA C O 1
ATOM 8752 N N . PRO C 1 177 ? 123.498 -1.033 463.253 1.00 54.42 177 PRO C N 1
ATOM 8753 C CA . PRO C 1 177 ? 123.394 -2.360 463.872 1.00 49.77 177 PRO C CA 1
ATOM 8754 C C . PRO C 1 177 ? 121.961 -2.824 464.146 1.00 49.34 177 PRO C C 1
ATOM 8755 O O . PRO C 1 177 ? 121.738 -4.026 464.281 1.00 52.18 177 PRO C O 1
ATOM 8759 N N . GLY C 1 178 ? 121.014 -1.894 464.246 1.00 48.51 178 GLY C N 1
ATOM 8760 C CA . GLY C 1 178 ? 119.612 -2.259 464.351 1.00 45.60 178 GLY C CA 1
ATOM 8761 C C . GLY C 1 178 ? 118.922 -1.972 465.672 1.00 48.31 178 GLY C C 1
ATOM 8762 O O . GLY C 1 178 ? 117.901 -2.587 465.983 1.00 50.72 178 GLY C O 1
ATOM 8763 N N . ARG C 1 179 ? 119.462 -1.040 466.450 1.00 48.88 179 ARG C N 1
ATOM 8764 C CA . ARG C 1 179 ? 118.851 -0.678 467.726 1.00 52.64 179 ARG C CA 1
ATOM 8765 C C . ARG C 1 179 ? 117.650 0.243 467.531 1.00 54.09 179 ARG C C 1
ATOM 8766 O O . ARG C 1 179 ? 117.544 0.932 466.519 1.00 51.74 179 ARG C O 1
ATOM 8774 N N . THR C 1 180 ? 116.749 0.251 468.509 1.00 54.61 180 THR C N 1
ATOM 8775 C CA . THR C 1 180 ? 115.614 1.167 468.499 1.00 51.60 180 THR C CA 1
ATOM 8776 C C . THR C 1 180 ? 115.613 2.014 469.766 1.00 57.14 180 THR C C 1
ATOM 8777 O O . THR C 1 180 ? 114.796 1.811 470.665 1.00 62.01 180 THR C O 1
ATOM 8781 N N . ASP C 1 181 ? 116.543 2.961 469.828 1.00 52.69 181 ASP C N 1
ATOM 8782 C CA . ASP C 1 181 ? 116.691 3.828 470.989 1.00 53.66 181 ASP C CA 1
ATOM 8783 C C . ASP C 1 181 ? 117.074 5.231 470.535 1.00 52.34 181 ASP C C 1
ATOM 8784 O O . ASP C 1 181 ? 118.062 5.410 469.822 1.00 51.29 181 ASP C O 1
ATOM 8789 N N . ILE C 1 182 ? 116.290 6.222 470.947 1.00 50.44 182 ILE C N 1
ATOM 8790 C CA . ILE C 1 182 ? 116.531 7.602 470.539 1.00 53.64 182 ILE C CA 1
ATOM 8791 C C . ILE C 1 182 ? 117.809 8.146 471.171 1.00 57.84 182 ILE C C 1
ATOM 8792 O O . ILE C 1 182 ? 118.557 8.891 470.535 1.00 54.70 182 ILE C O 1
ATOM 8797 N N . GLY C 1 183 ? 118.057 7.764 472.421 1.00 58.57 183 GLY C N 1
ATOM 8798 C CA . GLY C 1 183 ? 119.255 8.182 473.125 1.00 51.87 183 GLY C CA 1
ATOM 8799 C C . GLY C 1 183 ? 120.516 7.642 472.479 1.00 50.87 183 GLY C C 1
ATOM 8800 O O . GLY C 1 183 ? 121.557 8.300 472.476 1.00 51.19 183 GLY C O 1
ATOM 8801 N N . ALA C 1 184 ? 120.419 6.437 471.927 1.00 50.47 184 ALA C N 1
ATOM 8802 C CA . ALA C 1 184 ? 121.550 5.806 471.259 1.00 52.09 184 ALA C CA 1
ATOM 8803 C C . ALA C 1 184 ? 121.922 6.551 469.981 1.00 54.55 184 ALA C C 1
ATOM 8804 O O . ALA C 1 184 ? 123.088 6.883 469.763 1.00 51.27 184 ALA C O 1
ATOM 8806 N N . ALA C 1 185 ? 120.922 6.813 469.144 1.00 52.16 185 ALA C N 1
ATOM 8807 C CA . ALA C 1 185 ? 121.141 7.470 467.860 1.00 52.87 185 ALA C CA 1
ATOM 8808 C C . ALA C 1 185 ? 121.525 8.938 468.031 1.00 54.29 185 ALA C C 1
ATOM 8809 O O . ALA C 1 185 ? 122.331 9.468 467.265 1.00 54.71 185 ALA C O 1
ATOM 8811 N N . ALA C 1 186 ? 120.944 9.592 469.033 1.00 53.14 186 ALA C N 1
ATOM 8812 C CA . ALA C 1 186 ? 121.282 10.980 469.328 1.00 51.59 186 ALA C CA 1
ATOM 8813 C C . ALA C 1 186 ? 122.732 11.085 469.784 1.00 51.27 186 ALA C C 1
ATOM 8814 O O . ALA C 1 186 ? 123.404 12.082 469.524 1.00 53.98 186 ALA C O 1
ATOM 8816 N N . ALA C 1 187 ? 123.204 10.046 470.466 1.00 51.93 187 ALA C N 1
ATOM 8817 C CA . ALA C 1 187 ? 124.592 9.978 470.906 1.00 47.69 187 ALA C CA 1
ATOM 8818 C C . ALA C 1 187 ? 125.501 9.605 469.742 1.00 50.85 187 ALA C C 1
ATOM 8819 O O . ALA C 1 187 ? 126.631 10.084 469.643 1.00 49.37 187 ALA C O 1
ATOM 8821 N N . ALA C 1 188 ? 124.997 8.743 468.864 1.00 47.89 188 ALA C N 1
ATOM 8822 C CA . ALA C 1 188 ? 125.729 8.344 467.668 1.00 46.71 188 ALA C CA 1
ATOM 8823 C C . ALA C 1 188 ? 125.866 9.522 466.711 1.00 48.03 188 ALA C C 1
ATOM 8824 O O . ALA C 1 188 ? 126.863 9.648 466.003 1.00 46.94 188 ALA C O 1
ATOM 8826 N N . THR C 1 189 ? 124.848 10.378 466.699 1.00 48.95 189 THR C N 1
ATOM 8827 C CA . THR C 1 189 ? 124.862 11.601 465.904 1.00 51.76 189 THR C CA 1
ATOM 8828 C C . THR C 1 189 ? 126.077 12.458 466.237 1.00 51.33 189 THR C C 1
ATOM 8829 O O . THR C 1 189 ? 126.777 12.944 465.347 1.00 52.19 189 THR C O 1
ATOM 8833 N N . HIS C 1 190 ? 126.327 12.624 467.530 1.00 53.21 190 HIS C N 1
ATOM 8834 C CA . HIS C 1 190 ? 127.415 13.466 468.009 1.00 51.83 190 HIS C CA 1
ATOM 8835 C C . HIS C 1 190 ? 128.789 12.856 467.750 1.00 51.39 190 HIS C C 1
ATOM 8836 O O . HIS C 1 190 ? 129.733 13.562 467.396 1.00 51.81 190 HIS C O 1
ATOM 8843 N N . HIS C 1 191 ? 128.898 11.544 467.929 1.00 49.42 191 HIS C N 1
ATOM 8844 C CA . HIS C 1 191 ? 130.185 10.867 467.814 1.00 51.69 191 HIS C CA 1
ATOM 8845 C C . HIS C 1 191 ? 130.603 10.662 466.361 1.00 53.33 191 HIS C C 1
ATOM 8846 O O . HIS C 1 191 ? 131.788 10.500 466.068 1.00 52.97 191 HIS C O 1
ATOM 8853 N N . LEU C 1 192 ? 129.631 10.671 465.454 1.00 53.59 192 LEU C N 1
ATOM 8854 C CA . LEU C 1 192 ? 129.930 10.602 464.028 1.00 50.52 192 LEU C CA 1
ATOM 8855 C C . LEU C 1 192 ? 130.499 11.934 463.549 1.00 49.42 192 LEU C C 1
ATOM 8856 O O . LEU C 1 192 ? 131.442 11.969 462.759 1.00 49.15 192 LEU C O 1
ATOM 8861 N N . LEU C 1 193 ? 129.922 13.027 464.038 1.00 47.38 193 LEU C N 1
ATOM 8862 C CA . LEU C 1 193 ? 130.438 14.358 463.744 1.00 47.73 193 LEU C CA 1
ATOM 8863 C C . LEU C 1 193 ? 131.789 14.555 464.419 1.00 53.55 193 LEU C C 1
ATOM 8864 O O . LEU C 1 193 ? 132.672 15.225 463.882 1.00 53.55 193 LEU C O 1
ATOM 8869 N N . LEU C 1 194 ? 131.938 13.963 465.601 1.00 55.13 194 LEU C N 1
ATOM 8870 C CA . LEU C 1 194 ? 133.194 14.005 466.341 1.00 48.47 194 LEU C CA 1
ATOM 8871 C C . LEU C 1 194 ? 134.300 13.287 465.576 1.00 47.75 194 LEU C C 1
ATOM 8872 O O . LEU C 1 194 ? 135.391 13.824 465.391 1.00 47.96 194 LEU C O 1
ATOM 8877 N N . ALA C 1 195 ? 134.003 12.070 465.132 1.00 47.53 195 ALA C N 1
ATOM 8878 C CA . ALA C 1 195 ? 134.961 11.265 464.384 1.00 48.44 195 ALA C CA 1
ATOM 8879 C C . ALA C 1 195 ? 135.337 11.940 463.070 1.00 52.59 195 ALA C C 1
ATOM 8880 O O . ALA C 1 195 ? 136.481 11.852 462.622 1.00 55.82 195 ALA C O 1
ATOM 8882 N N . HIS C 1 196 ? 134.366 12.610 462.455 1.00 51.90 196 HIS C N 1
ATOM 8883 C CA . HIS C 1 196 ? 134.615 13.370 461.237 1.00 51.87 196 HIS C CA 1
ATOM 8884 C C . HIS C 1 196 ? 135.604 14.497 461.501 1.00 56.01 196 HIS C C 1
ATOM 8885 O O . HIS C 1 196 ? 136.536 14.712 460.726 1.00 56.06 196 HIS C O 1
ATOM 8892 N N . GLY C 1 197 ? 135.392 15.211 462.602 1.00 54.93 197 GLY C N 1
ATOM 8893 C CA . GLY C 1 197 ? 136.276 16.292 462.996 1.00 55.37 197 GLY C CA 1
ATOM 8894 C C . GLY C 1 197 ? 137.682 15.799 463.268 1.00 53.66 197 GLY C C 1
ATOM 8895 O O . GLY C 1 197 ? 138.660 16.453 462.903 1.00 53.89 197 GLY C O 1
ATOM 8896 N N . LEU C 1 198 ? 137.782 14.637 463.907 1.00 52.23 198 LEU C N 1
ATOM 8897 C CA . LEU C 1 198 ? 139.075 14.029 464.196 1.00 52.49 198 LEU C CA 1
ATOM 8898 C C . LEU C 1 198 ? 139.777 13.611 462.910 1.00 55.97 198 LEU C C 1
ATOM 8899 O O . LEU C 1 198 ? 141.001 13.688 462.806 1.00 51.70 198 LEU C O 1
ATOM 8904 N N . GLY C 1 199 ? 138.991 13.169 461.932 1.00 57.98 199 GLY C N 1
ATOM 8905 C CA . GLY C 1 199 ? 139.524 12.782 460.640 1.00 54.42 199 GLY C CA 1
ATOM 8906 C C . GLY C 1 199 ? 140.073 13.976 459.884 1.00 57.32 199 GLY C C 1
ATOM 8907 O O . GLY C 1 199 ? 141.117 13.887 459.237 1.00 56.15 199 GLY C O 1
ATOM 8908 N N . VAL C 1 200 ? 139.364 15.098 459.970 1.00 57.33 200 VAL C N 1
ATOM 8909 C CA . VAL C 1 200 ? 139.802 16.335 459.335 1.00 56.25 200 VAL C CA 1
ATOM 8910 C C . VAL C 1 200 ? 141.079 16.847 459.993 1.00 58.57 200 VAL C C 1
ATOM 8911 O O . VAL C 1 200 ? 142.001 17.295 459.311 1.00 58.44 200 VAL C O 1
ATOM 8915 N N . GLN C 1 201 ? 141.132 16.770 461.321 1.00 60.11 201 GLN C N 1
ATOM 8916 C CA . GLN C 1 201 ? 142.331 17.153 462.060 1.00 57.14 201 GLN C CA 1
ATOM 8917 C C . GLN C 1 201 ? 143.497 16.232 461.721 1.00 57.20 201 GLN C C 1
ATOM 8918 O O . GLN C 1 201 ? 144.638 16.678 461.604 1.00 58.48 201 GLN C O 1
ATOM 8924 N N . ALA C 1 202 ? 143.201 14.944 461.564 1.00 57.71 202 ALA C N 1
ATOM 8925 C CA . ALA C 1 202 ? 144.215 13.969 461.183 1.00 58.93 202 ALA C CA 1
ATOM 8926 C C . ALA C 1 202 ? 144.724 14.252 459.775 1.00 58.32 202 ALA C C 1
ATOM 8927 O O . ALA C 1 202 ? 145.876 13.967 459.450 1.00 60.32 202 ALA C O 1
ATOM 8929 N N . ALA C 1 203 ? 143.856 14.820 458.945 1.00 59.75 203 ALA C N 1
ATOM 8930 C CA . ALA C 1 203 ? 144.219 15.170 457.578 1.00 60.59 203 ALA C CA 1
ATOM 8931 C C . ALA C 1 203 ? 145.208 16.330 457.555 1.00 61.67 203 ALA C C 1
ATOM 8932 O O . ALA C 1 203 ? 146.204 16.288 456.836 1.00 61.67 203 ALA C O 1
ATOM 8934 N N . ARG C 1 204 ? 144.930 17.362 458.347 1.00 61.41 204 ARG C N 1
ATOM 8935 C CA . ARG C 1 204 ? 145.797 18.535 458.404 1.00 58.27 204 ARG C CA 1
ATOM 8936 C C . ARG C 1 204 ? 147.141 18.192 459.034 1.00 58.40 204 ARG C C 1
ATOM 8937 O O . ARG C 1 204 ? 148.139 18.875 458.805 1.00 58.62 204 ARG C O 1
ATOM 8945 N N . ALA C 1 205 ? 147.158 17.128 459.830 1.00 60.52 205 ALA C N 1
ATOM 8946 C CA . ALA C 1 205 ? 148.380 16.683 460.484 1.00 60.60 205 ALA C CA 1
ATOM 8947 C C . ALA C 1 205 ? 149.273 15.908 459.521 1.00 62.81 205 ALA C C 1
ATOM 8948 O O . ALA C 1 205 ? 150.436 16.256 459.322 1.00 62.33 205 ALA C O 1
ATOM 8950 N N . ILE C 1 206 ? 148.717 14.859 458.922 1.00 63.73 206 ILE C N 1
ATOM 8951 C CA . ILE C 1 206 ? 149.491 13.955 458.077 1.00 61.02 206 ILE C CA 1
ATOM 8952 C C . ILE C 1 206 ? 149.680 14.487 456.658 1.00 61.80 206 ILE C C 1
ATOM 8953 O O . ILE C 1 206 ? 150.809 14.614 456.185 1.00 66.91 206 ILE C O 1
ATOM 8958 N N . ARG C 1 207 ? 148.577 14.788 455.979 1.00 58.35 207 ARG C N 1
ATOM 8959 C CA . ARG C 1 207 ? 148.639 15.309 454.617 1.00 61.86 207 ARG C CA 1
ATOM 8960 C C . ARG C 1 207 ? 148.086 16.729 454.532 1.00 66.01 207 ARG C C 1
ATOM 8961 O O . ARG C 1 207 ? 146.919 16.924 454.189 1.00 65.47 207 ARG C O 1
ATOM 8969 N N . PRO C 1 208 ? 148.928 17.729 454.835 1.00 68.05 208 PRO C N 1
ATOM 8970 C CA . PRO C 1 208 ? 148.508 19.135 454.863 1.00 66.77 208 PRO C CA 1
ATOM 8971 C C . PRO C 1 208 ? 148.133 19.683 453.486 1.00 71.25 208 PRO C C 1
ATOM 8972 O O . PRO C 1 208 ? 147.544 20.761 453.399 1.00 69.49 208 PRO C O 1
ATOM 8976 N N . HIS C 1 209 ? 148.467 18.949 452.429 1.00 76.53 209 HIS C N 1
ATOM 8977 C CA . HIS C 1 209 ? 148.181 19.393 451.068 1.00 73.38 209 HIS C CA 1
ATOM 8978 C C . HIS C 1 209 ? 146.783 18.996 450.603 1.00 70.42 209 HIS C C 1
ATOM 8979 O O . HIS C 1 209 ? 146.046 19.821 450.065 1.00 73.77 209 HIS C O 1
ATOM 8986 N N . VAL C 1 210 ? 146.427 17.732 450.814 1.00 68.25 210 VAL C N 1
ATOM 8987 C CA . VAL C 1 210 ? 145.186 17.182 450.276 1.00 66.96 210 VAL C CA 1
ATOM 8988 C C . VAL C 1 210 ? 143.940 17.849 450.854 1.00 65.70 210 VAL C C 1
ATOM 8989 O O . VAL C 1 210 ? 143.964 18.394 451.959 1.00 67.41 210 VAL C O 1
ATOM 8993 N N . GLU C 1 211 ? 142.855 17.809 450.087 1.00 63.42 211 GLU C N 1
ATOM 8994 C CA . GLU C 1 211 ? 141.578 18.358 450.523 1.00 61.97 211 GLU C CA 1
ATOM 8995 C C . GLU C 1 211 ? 140.757 17.271 451.205 1.00 58.27 211 GLU C C 1
ATOM 8996 O O . GLU C 1 211 ? 140.958 16.086 450.944 1.00 59.62 211 GLU C O 1
ATOM 9002 N N . ILE C 1 212 ? 139.836 17.671 452.076 1.00 56.23 212 ILE C N 1
ATOM 9003 C CA . ILE C 1 212 ? 139.006 16.702 452.783 1.00 55.81 212 ILE C CA 1
ATOM 9004 C C . ILE C 1 212 ? 137.688 17.313 453.259 1.00 58.04 212 ILE C C 1
ATOM 9005 O O . ILE C 1 212 ? 137.615 18.499 453.586 1.00 62.58 212 ILE C O 1
ATOM 9010 N N . GLY C 1 213 ? 136.644 16.492 453.270 1.00 58.79 213 GLY C N 1
ATOM 9011 C CA . GLY C 1 213 ? 135.341 16.892 453.763 1.00 57.06 213 GLY C CA 1
ATOM 9012 C C . GLY C 1 213 ? 134.513 15.660 454.069 1.00 57.33 213 GLY C C 1
ATOM 9013 O O . GLY C 1 213 ? 135.054 14.565 454.221 1.00 59.38 213 GLY C O 1
ATOM 9014 N N . LEU C 1 214 ? 133.199 15.832 454.160 1.00 54.42 214 LEU C N 1
ATOM 9015 C CA . LEU C 1 214 ? 132.304 14.707 454.394 1.00 51.78 214 LEU C CA 1
ATOM 9016 C C . LEU C 1 214 ? 131.139 14.734 453.414 1.00 57.42 214 LEU C C 1
ATOM 9017 O O . LEU C 1 214 ? 131.004 15.666 452.619 1.00 57.90 214 LEU C O 1
ATOM 9022 N N . THR C 1 215 ? 130.300 13.706 453.475 1.00 53.36 215 THR C N 1
ATOM 9023 C CA . THR C 1 215 ? 129.135 13.616 452.606 1.00 51.69 215 THR C CA 1
ATOM 9024 C C . THR C 1 215 ? 127.854 13.447 453.418 1.00 53.76 215 THR C C 1
ATOM 9025 O O . THR C 1 215 ? 127.712 12.493 454.183 1.00 58.32 215 THR C O 1
ATOM 9029 N N . LEU C 1 216 ? 126.927 14.385 453.249 1.00 50.86 216 LEU C N 1
ATOM 9030 C CA . LEU C 1 216 ? 125.662 14.361 453.973 1.00 51.77 216 LEU C CA 1
ATOM 9031 C C . LEU C 1 216 ? 124.495 14.048 453.045 1.00 53.87 216 LEU C C 1
ATOM 9032 O O . LEU C 1 216 ? 124.494 14.450 451.882 1.00 53.40 216 LEU C O 1
ATOM 9037 N N . ASN C 1 217 ? 123.500 13.332 453.559 1.00 52.62 217 ASN C N 1
ATOM 9038 C CA . ASN C 1 217 ? 122.257 13.152 452.822 1.00 48.35 217 ASN C CA 1
ATOM 9039 C C . ASN C 1 217 ? 121.219 14.167 453.294 1.00 48.16 217 ASN C C 1
ATOM 9040 O O . ASN C 1 217 ? 120.396 13.887 454.167 1.00 47.34 217 ASN C O 1
ATOM 9045 N N . LEU C 1 218 ? 121.282 15.361 452.715 1.00 49.83 218 LEU C N 1
ATOM 9046 C CA . LEU C 1 218 ? 120.360 16.435 453.057 1.00 49.97 218 LEU C CA 1
ATOM 9047 C C . LEU C 1 218 ? 119.019 16.233 452.360 1.00 55.22 218 LEU C C 1
ATOM 9048 O O . LEU C 1 218 ? 118.921 15.475 451.395 1.00 57.11 218 LEU C O 1
ATOM 9053 N N . GLY C 1 219 ? 117.988 16.911 452.853 1.00 52.03 219 GLY C N 1
ATOM 9054 C CA . GLY C 1 219 ? 116.657 16.762 452.297 1.00 51.53 219 GLY C CA 1
ATOM 9055 C C . GLY C 1 219 ? 115.849 18.043 452.304 1.00 54.20 219 GLY C C 1
ATOM 9056 O O . GLY C 1 219 ? 116.023 18.898 453.173 1.00 59.09 219 GLY C O 1
ATOM 9057 N N . VAL C 1 220 ? 114.962 18.174 451.324 1.00 50.14 220 VAL C N 1
ATOM 9058 C CA . VAL C 1 220 ? 114.075 19.326 451.237 1.00 48.02 220 VAL C CA 1
ATOM 9059 C C . VAL C 1 220 ? 112.692 18.965 451.759 1.00 50.29 220 VAL C C 1
ATOM 9060 O O . VAL C 1 220 ? 111.973 18.176 451.146 1.00 51.67 220 VAL C O 1
ATOM 9064 N N . LEU C 1 221 ? 112.325 19.546 452.895 1.00 48.39 221 LEU C N 1
ATOM 9065 C CA . LEU C 1 221 ? 111.060 19.219 453.535 1.00 47.90 221 LEU C CA 1
ATOM 9066 C C . LEU C 1 221 ? 110.063 20.366 453.409 1.00 47.63 221 LEU C C 1
ATOM 9067 O O . LEU C 1 221 ? 110.423 21.536 453.544 1.00 47.39 221 LEU C O 1
ATOM 9072 N N . ARG C 1 222 ? 108.809 20.018 453.144 1.00 44.63 222 ARG C N 1
ATOM 9073 C CA . ARG C 1 222 ? 107.768 21.009 452.903 1.00 47.19 222 ARG C CA 1
ATOM 9074 C C . ARG C 1 222 ? 106.534 20.740 453.753 1.00 46.58 222 ARG C C 1
ATOM 9075 O O . ARG C 1 222 ? 106.194 19.587 454.015 1.00 48.66 222 ARG C O 1
ATOM 9083 N N . PRO C 1 223 ? 105.864 21.810 454.200 1.00 48.72 223 PRO C N 1
ATOM 9084 C CA . PRO C 1 223 ? 104.598 21.679 454.926 1.00 48.69 223 PRO C CA 1
ATOM 9085 C C . PRO C 1 223 ? 103.472 21.174 454.026 1.00 52.35 223 PRO C C 1
ATOM 9086 O O . PRO C 1 223 ? 103.396 21.560 452.859 1.00 50.71 223 PRO C O 1
ATOM 9090 N N . GLY C 1 224 ? 102.612 20.316 454.566 1.00 53.23 224 GLY C N 1
ATOM 9091 C CA . GLY C 1 224 ? 101.444 19.854 453.839 1.00 49.50 224 GLY C CA 1
ATOM 9092 C C . GLY C 1 224 ? 100.387 20.935 453.828 1.00 50.10 224 GLY C C 1
ATOM 9093 O O . GLY C 1 224 ? 99.734 21.178 452.813 1.00 57.76 224 GLY C O 1
ATOM 9094 N N . THR C 1 225 ? 100.216 21.579 454.977 1.00 52.92 225 THR C N 1
ATOM 9095 C CA . THR C 1 225 ? 99.353 22.745 455.094 1.00 54.36 225 THR C CA 1
ATOM 9096 C C . THR C 1 225 ? 100.158 23.901 455.669 1.00 54.50 225 THR C C 1
ATOM 9097 O O . THR C 1 225 ? 101.311 23.727 456.059 1.00 50.19 225 THR C O 1
ATOM 9101 N N . THR C 1 226 ? 99.552 25.080 455.725 1.00 56.23 226 THR C N 1
ATOM 9102 C CA . THR C 1 226 ? 100.220 26.235 456.306 1.00 54.18 226 THR C CA 1
ATOM 9103 C C . THR C 1 226 ? 99.806 26.425 457.760 1.00 58.91 226 THR C C 1
ATOM 9104 O O . THR C 1 226 ? 100.131 27.438 458.379 1.00 61.06 226 THR C O 1
ATOM 9108 N N . GLU C 1 227 ? 99.077 25.450 458.297 1.00 59.02 227 GLU C N 1
ATOM 9109 C CA . GLU C 1 227 ? 98.775 25.431 459.721 1.00 60.86 227 GLU C CA 1
ATOM 9110 C C . GLU C 1 227 ? 100.086 25.297 460.474 1.00 60.99 227 GLU C C 1
ATOM 9111 O O . GLU C 1 227 ? 100.960 24.533 460.068 1.00 56.99 227 GLU C O 1
ATOM 9117 N N . ASP C 1 228 ? 100.231 26.039 461.564 1.00 65.68 228 ASP C N 1
ATOM 9118 C CA . ASP C 1 228 ? 101.504 26.062 462.271 1.00 64.88 228 ASP C CA 1
ATOM 9119 C C . ASP C 1 228 ? 101.805 24.731 462.949 1.00 58.83 228 ASP C C 1
ATOM 9120 O O . ASP C 1 228 ? 102.964 24.410 463.183 1.00 55.27 228 ASP C O 1
ATOM 9125 N N . GLN C 1 229 ? 100.770 23.948 463.240 1.00 60.25 229 GLN C N 1
ATOM 9126 C CA . GLN C 1 229 ? 100.975 22.603 463.771 1.00 56.67 229 GLN C CA 1
ATOM 9127 C C . GLN C 1 229 ? 101.823 21.776 462.808 1.00 55.54 229 GLN C C 1
ATOM 9128 O O . GLN C 1 229 ? 102.666 20.984 463.228 1.00 55.82 229 GLN C O 1
ATOM 9134 N N . ASP C 1 230 ? 101.600 21.981 461.514 1.00 56.47 230 ASP C N 1
ATOM 9135 C CA . ASP C 1 230 ? 102.328 21.257 460.478 1.00 53.46 230 ASP C CA 1
ATOM 9136 C C . ASP C 1 230 ? 103.650 21.933 460.125 1.00 56.39 230 ASP C C 1
ATOM 9137 O O . ASP C 1 230 ? 104.623 21.262 459.781 1.00 54.39 230 ASP C O 1
ATOM 9142 N N . VAL C 1 231 ? 103.679 23.261 460.205 1.00 61.83 231 VAL C N 1
ATOM 9143 C CA . VAL C 1 231 ? 104.893 24.014 459.908 1.00 59.74 231 VAL C CA 1
ATOM 9144 C C . VAL C 1 231 ? 105.961 23.735 460.962 1.00 53.91 231 VAL C C 1
ATOM 9145 O O . VAL C 1 231 ? 107.128 23.526 460.629 1.00 52.78 231 VAL C O 1
ATOM 9149 N N . GLU C 1 232 ? 105.558 23.724 462.231 1.00 55.55 232 GLU C N 1
ATOM 9150 C CA . GLU C 1 232 ? 106.467 23.355 463.313 1.00 56.96 232 GLU C CA 1
ATOM 9151 C C . GLU C 1 232 ? 106.961 21.924 463.137 1.00 55.95 232 GLU C C 1
ATOM 9152 O O . GLU C 1 232 ? 108.127 21.626 463.392 1.00 57.52 232 GLU C O 1
ATOM 9158 N N . ALA C 1 233 ? 106.067 21.043 462.696 1.00 55.44 233 ALA C N 1
ATOM 9159 C CA . ALA C 1 233 ? 106.400 19.635 462.503 1.00 51.01 233 ALA C CA 1
ATOM 9160 C C . ALA C 1 233 ? 107.458 19.454 461.422 1.00 47.78 233 ALA C C 1
ATOM 9161 O O . ALA C 1 233 ? 108.362 18.631 461.557 1.00 50.48 233 ALA C O 1
ATOM 9163 N N . THR C 1 234 ? 107.335 20.225 460.349 1.00 50.08 234 THR C N 1
ATOM 9164 C CA . THR C 1 234 ? 108.306 20.187 459.263 1.00 50.87 234 THR C CA 1
ATOM 9165 C C . THR C 1 234 ? 109.657 20.700 459.746 1.00 48.96 234 THR C C 1
ATOM 9166 O O . THR C 1 234 ? 110.708 20.204 459.338 1.00 45.31 234 THR C O 1
ATOM 9170 N N . TRP C 1 235 ? 109.617 21.695 460.627 1.00 54.42 235 TRP C N 1
ATOM 9171 C CA . TRP C 1 235 ? 110.830 22.298 461.164 1.00 55.36 235 TRP C CA 1
ATOM 9172 C C . TRP C 1 235 ? 111.570 21.319 462.072 1.00 51.20 235 TRP C C 1
ATOM 9173 O O . TRP C 1 235 ? 112.800 21.290 462.091 1.00 50.93 235 TRP C O 1
ATOM 9184 N N . ARG C 1 236 ? 110.816 20.519 462.821 1.00 50.03 236 ARG C N 1
ATOM 9185 C CA . ARG C 1 236 ? 111.408 19.474 463.649 1.00 52.87 236 ARG C CA 1
ATOM 9186 C C . ARG C 1 236 ? 112.079 18.422 462.775 1.00 50.98 236 ARG C C 1
ATOM 9187 O O . ARG C 1 236 ? 113.185 17.967 463.068 1.00 53.40 236 ARG C O 1
ATOM 9195 N N . ALA C 1 237 ? 111.401 18.042 461.698 1.00 50.26 237 ALA C N 1
ATOM 9196 C CA . ALA C 1 237 ? 111.944 17.076 460.756 1.00 50.87 237 ALA C CA 1
ATOM 9197 C C . ALA C 1 237 ? 113.165 17.653 460.045 1.00 52.22 237 ALA C C 1
ATOM 9198 O O . ALA C 1 237 ? 114.141 16.945 459.798 1.00 50.30 237 ALA C O 1
ATOM 9200 N N . ASP C 1 238 ? 113.104 18.942 459.726 1.00 55.97 238 ASP C N 1
ATOM 9201 C CA . ASP C 1 238 ? 114.215 19.630 459.074 1.00 54.39 238 ASP C CA 1
ATOM 9202 C C . ASP C 1 238 ? 115.455 19.647 459.961 1.00 51.88 238 ASP C C 1
ATOM 9203 O O . ASP C 1 238 ? 116.583 19.600 459.469 1.00 50.26 238 ASP C O 1
ATOM 9208 N N . GLY C 1 239 ? 115.239 19.715 461.271 1.00 54.19 239 GLY C N 1
ATOM 9209 C CA . GLY C 1 239 ? 116.332 19.726 462.225 1.00 55.06 239 GLY C CA 1
ATOM 9210 C C . GLY C 1 239 ? 117.041 18.390 462.300 1.00 52.91 239 GLY C C 1
ATOM 9211 O O . GLY C 1 239 ? 118.270 18.330 462.325 1.00 51.94 239 GLY C O 1
ATOM 9212 N N . ASN C 1 240 ? 116.260 17.315 462.331 1.00 52.02 240 ASN C N 1
ATOM 9213 C CA . ASN C 1 240 ? 116.805 15.965 462.396 1.00 47.60 240 ASN C CA 1
ATOM 9214 C C . ASN C 1 240 ? 117.548 15.578 461.122 1.00 49.99 240 ASN C C 1
ATOM 9215 O O . ASN C 1 240 ? 118.580 14.909 461.171 1.00 52.41 240 ASN C O 1
ATOM 9220 N N . GLN C 1 241 ? 117.018 16.011 459.984 1.00 51.54 241 GLN C N 1
ATOM 9221 C CA . GLN C 1 241 ? 117.577 15.655 458.685 1.00 48.63 241 GLN C CA 1
ATOM 9222 C C . GLN C 1 241 ? 118.803 16.492 458.332 1.00 48.30 241 GLN C C 1
ATOM 9223 O O . GLN C 1 241 ? 119.845 15.952 457.960 1.00 47.66 241 GLN C O 1
ATOM 9229 N N . ASN C 1 242 ? 118.678 17.810 458.455 1.00 51.81 242 ASN C N 1
ATOM 9230 C CA . ASN C 1 242 ? 119.705 18.720 457.955 1.00 52.00 242 ASN C CA 1
ATOM 9231 C C . ASN C 1 242 ? 120.487 19.476 459.025 1.00 51.01 242 ASN C C 1
ATOM 9232 O O . ASN C 1 242 ? 121.717 19.486 459.010 1.00 53.52 242 ASN C O 1
ATOM 9237 N N . ARG C 1 243 ? 119.773 20.108 459.950 1.00 48.82 243 ARG C N 1
ATOM 9238 C CA . ARG C 1 243 ? 120.362 21.168 460.766 1.00 54.92 243 ARG C CA 1
ATOM 9239 C C . ARG C 1 243 ? 121.269 20.725 461.918 1.00 54.69 243 ARG C C 1
ATOM 9240 O O . ARG C 1 243 ? 122.171 21.468 462.298 1.00 54.88 243 ARG C O 1
ATOM 9248 N N . ILE C 1 244 ? 121.058 19.536 462.475 1.00 55.03 244 ILE C N 1
ATOM 9249 C CA . ILE C 1 244 ? 121.942 19.072 463.547 1.00 53.70 244 ILE C CA 1
ATOM 9250 C C . ILE C 1 244 ? 123.264 18.565 462.984 1.00 50.49 244 ILE C C 1
ATOM 9251 O O . ILE C 1 244 ? 124.139 18.122 463.726 1.00 53.37 244 ILE C O 1
ATOM 9256 N N . TRP C 1 245 ? 123.398 18.632 461.666 1.00 47.57 245 TRP C N 1
ATOM 9257 C CA . TRP C 1 245 ? 124.641 18.274 461.004 1.00 48.87 245 TRP C CA 1
ATOM 9258 C C . TRP C 1 245 ? 125.291 19.530 460.444 1.00 54.29 245 TRP C C 1
ATOM 9259 O O . TRP C 1 245 ? 126.474 19.775 460.661 1.00 58.52 245 TRP C O 1
ATOM 9270 N N . LEU C 1 246 ? 124.499 20.336 459.744 1.00 52.63 246 LEU C N 1
ATOM 9271 C CA . LEU C 1 246 ? 124.997 21.549 459.106 1.00 54.75 246 LEU C CA 1
ATOM 9272 C C . LEU C 1 246 ? 125.457 22.602 460.112 1.00 53.20 246 LEU C C 1
ATOM 9273 O O . LEU C 1 246 ? 126.492 23.238 459.918 1.00 55.54 246 LEU C O 1
ATOM 9278 N N . ASP C 1 247 ? 124.690 22.789 461.182 1.00 51.50 247 ASP C N 1
ATOM 9279 C CA . ASP C 1 247 ? 125.018 23.818 462.168 1.00 54.70 247 ASP C CA 1
ATOM 9280 C C . ASP C 1 247 ? 126.303 23.509 462.955 1.00 54.00 247 ASP C C 1
ATOM 9281 O O . ASP C 1 247 ? 127.148 24.386 463.099 1.00 56.25 247 ASP C O 1
ATOM 9286 N N . PRO C 1 248 ? 126.466 22.274 463.469 1.00 51.00 248 PRO C N 1
ATOM 9287 C CA . PRO C 1 248 ? 127.765 22.036 464.112 1.00 52.21 248 PRO C CA 1
ATOM 9288 C C . PRO C 1 248 ? 128.944 22.112 463.139 1.00 53.11 248 PRO C C 1
ATOM 9289 O O . PRO C 1 248 ? 130.032 22.533 463.531 1.00 54.08 248 PRO C O 1
ATOM 9293 N N . LEU C 1 249 ? 128.721 21.722 461.888 1.00 55.37 249 LEU C N 1
ATOM 9294 C CA . LEU C 1 249 ? 129.788 21.698 460.891 1.00 57.08 249 LEU C CA 1
ATOM 9295 C C . LEU C 1 249 ? 130.241 23.089 460.459 1.00 55.01 249 LEU C C 1
ATOM 9296 O O . LEU C 1 249 ? 131.433 23.321 460.254 1.00 56.21 249 LEU C O 1
ATOM 9301 N N . PHE C 1 250 ? 129.295 24.010 460.314 1.00 52.34 250 PHE C N 1
ATOM 9302 C CA . PHE C 1 250 ? 129.609 25.322 459.759 1.00 56.45 250 PHE C CA 1
ATOM 9303 C C . PHE C 1 250 ? 129.389 26.461 460.754 1.00 56.41 250 PHE C C 1
ATOM 9304 O O . PHE C 1 250 ? 130.142 27.434 460.761 1.00 58.29 250 PHE C O 1
ATOM 9312 N N . LYS C 1 251 ? 128.364 26.341 461.592 1.00 54.65 251 LYS C N 1
ATOM 9313 C CA . LYS C 1 251 ? 128.099 27.355 462.609 1.00 57.07 251 LYS C CA 1
ATOM 9314 C C . LYS C 1 251 ? 128.931 27.095 463.863 1.00 57.54 251 LYS C C 1
ATOM 9315 O O . LYS C 1 251 ? 129.359 28.030 464.539 1.00 60.47 251 LYS C O 1
ATOM 9321 N N . GLY C 1 252 ? 129.153 25.819 464.168 1.00 56.95 252 GLY C N 1
ATOM 9322 C CA . GLY C 1 252 ? 129.946 25.431 465.321 1.00 55.73 252 GLY C CA 1
ATOM 9323 C C . GLY C 1 252 ? 129.109 25.251 466.573 1.00 59.60 252 GLY C C 1
ATOM 9324 O O . GLY C 1 252 ? 129.606 25.388 467.692 1.00 57.66 252 GLY C O 1
ATOM 9325 N N . GLU C 1 253 ? 127.833 24.937 466.380 1.00 58.99 253 GLU C N 1
ATOM 9326 C CA . GLU C 1 253 ? 126.896 24.787 467.486 1.00 59.23 253 GLU C CA 1
ATOM 9327 C C . GLU C 1 253 ? 125.692 23.955 467.069 1.00 55.18 253 GLU C C 1
ATOM 9328 O O . GLU C 1 253 ? 125.320 23.934 465.899 1.00 58.22 253 GLU C O 1
ATOM 9334 N N . TYR C 1 254 ? 125.084 23.267 468.028 1.00 53.97 254 TYR C N 1
ATOM 9335 C CA . TYR C 1 254 ? 123.858 22.527 467.763 1.00 54.03 254 TYR C CA 1
ATOM 9336 C C . TYR C 1 254 ? 122.667 23.478 467.758 1.00 50.42 254 TYR C C 1
ATOM 9337 O O . TYR C 1 254 ? 122.719 24.538 468.379 1.00 52.25 254 TYR C O 1
ATOM 9346 N N . PRO C 1 255 ? 121.592 23.111 467.041 1.00 51.78 255 PRO C N 1
ATOM 9347 C CA . PRO C 1 255 ? 120.379 23.933 467.067 1.00 51.68 255 PRO C CA 1
ATOM 9348 C C . PRO C 1 255 ? 119.709 23.874 468.434 1.00 52.10 255 PRO C C 1
ATOM 9349 O O . PRO C 1 255 ? 119.579 22.790 469.001 1.00 57.40 255 PRO C O 1
ATOM 9353 N N . ALA C 1 256 ? 119.296 25.026 468.952 1.00 48.83 256 ALA C N 1
ATOM 9354 C CA . ALA C 1 256 ? 118.675 25.095 470.269 1.00 49.63 256 ALA C CA 1
ATOM 9355 C C . ALA C 1 256 ? 117.400 24.259 470.336 1.00 55.85 256 ALA C C 1
ATOM 9356 O O . ALA C 1 256 ? 117.144 23.583 471.334 1.00 58.89 256 ALA C O 1
ATOM 9358 N N . ASP C 1 257 ? 116.611 24.297 469.267 1.00 52.61 257 ASP C N 1
ATOM 9359 C CA . ASP C 1 257 ? 115.317 23.624 469.251 1.00 53.24 257 ASP C CA 1
ATOM 9360 C C . ASP C 1 257 ? 115.448 22.104 469.196 1.00 55.50 257 ASP C C 1
ATOM 9361 O O . ASP C 1 257 ? 114.586 21.384 469.700 1.00 60.75 257 ASP C O 1
ATOM 9366 N N . MET C 1 258 ? 116.523 21.617 468.585 1.00 50.20 258 MET C N 1
ATOM 9367 C CA . MET C 1 258 ? 116.728 20.179 468.466 1.00 54.29 258 MET C CA 1
ATOM 9368 C C . MET C 1 258 ? 117.334 19.602 469.741 1.00 58.18 258 MET C C 1
ATOM 9369 O O . MET C 1 258 ? 117.080 18.449 470.094 1.00 59.53 258 MET C O 1
ATOM 9374 N N . ILE C 1 259 ? 118.135 20.409 470.429 1.00 56.99 259 ILE C N 1
ATOM 9375 C CA . ILE C 1 259 ? 118.674 20.018 471.725 1.00 55.20 259 ILE C CA 1
ATOM 9376 C C . ILE C 1 259 ? 117.541 19.967 472.744 1.00 57.30 259 ILE C C 1
ATOM 9377 O O . ILE C 1 259 ? 117.483 19.066 473.582 1.00 59.71 259 ILE C O 1
ATOM 9382 N N . GLU C 1 260 ? 116.634 20.935 472.655 1.00 56.58 260 GLU C N 1
ATOM 9383 C CA . GLU C 1 260 ? 115.452 20.962 473.508 1.00 59.34 260 GLU C CA 1
ATOM 9384 C C . GLU C 1 260 ? 114.561 19.757 473.228 1.00 58.67 260 GLU C C 1
ATOM 9385 O O . GLU C 1 260 ? 113.924 19.216 474.132 1.00 60.17 260 GLU C O 1
ATOM 9391 N N . HIS C 1 261 ? 114.526 19.339 471.966 1.00 59.09 261 HIS C N 1
ATOM 9392 C CA . HIS C 1 261 ? 113.723 18.194 471.557 1.00 57.12 261 HIS C CA 1
ATOM 9393 C C . HIS C 1 261 ? 114.340 16.887 472.047 1.00 53.64 261 HIS C C 1
ATOM 9394 O O . HIS C 1 261 ? 113.631 15.982 472.485 1.00 53.65 261 HIS C O 1
ATOM 9401 N N . TYR C 1 262 ? 115.664 16.801 471.978 1.00 55.22 262 TYR C N 1
ATOM 9402 C CA . TYR C 1 262 ? 116.380 15.584 472.350 1.00 57.66 262 TYR C CA 1
ATOM 9403 C C . TYR C 1 262 ? 117.021 15.658 473.733 1.00 60.81 262 TYR C C 1
ATOM 9404 O O . TYR C 1 262 ? 118.102 15.109 473.948 1.00 62.40 262 TYR C O 1
ATOM 9413 N N . SER C 1 263 ? 116.360 16.326 474.671 1.00 61.77 263 SER C N 1
ATOM 9414 C CA . SER C 1 263 ? 116.925 16.494 476.005 1.00 60.17 263 SER C CA 1
ATOM 9415 C C . SER C 1 263 ? 116.572 15.328 476.924 1.00 62.48 263 SER C C 1
ATOM 9416 O O . SER C 1 263 ? 117.373 14.931 477.770 1.00 65.21 263 SER C O 1
ATOM 9419 N N . ARG C 1 264 ? 115.377 14.775 476.746 1.00 58.49 264 ARG C N 1
ATOM 9420 C CA . ARG C 1 264 ? 114.869 13.740 477.641 1.00 56.98 264 ARG C CA 1
ATOM 9421 C C . ARG C 1 264 ? 115.615 12.412 477.529 1.00 57.71 264 ARG C C 1
ATOM 9422 O O . ARG C 1 264 ? 115.590 11.605 478.457 1.00 59.82 264 ARG C O 1
ATOM 9430 N N . TRP C 1 265 ? 116.278 12.185 476.399 1.00 58.16 265 TRP C N 1
ATOM 9431 C CA . TRP C 1 265 ? 116.887 10.884 476.136 1.00 58.10 265 TRP C CA 1
ATOM 9432 C C . TRP C 1 265 ? 118.342 10.791 476.583 1.00 61.74 265 TRP C C 1
ATOM 9433 O O . TRP C 1 265 ? 119.085 11.771 476.539 1.00 62.90 265 TRP C O 1
ATOM 9444 N N . THR C 1 266 ? 118.731 9.593 477.013 1.00 60.89 266 THR C N 1
ATOM 9445 C CA . THR C 1 266 ? 120.095 9.314 477.449 1.00 57.66 266 THR C CA 1
ATOM 9446 C C . THR C 1 266 ? 120.652 8.096 476.712 1.00 56.26 266 THR C C 1
ATOM 9447 O O . THR C 1 266 ? 119.919 7.140 476.457 1.00 58.97 266 THR C O 1
ATOM 9451 N N . PRO C 1 267 ? 121.951 8.121 476.362 1.00 52.45 267 PRO C N 1
ATOM 9452 C CA . PRO C 1 267 ? 122.932 9.189 476.598 1.00 52.86 267 PRO C CA 1
ATOM 9453 C C . PRO C 1 267 ? 122.633 10.448 475.790 1.00 57.70 267 PRO C C 1
ATOM 9454 O O . PRO C 1 267 ? 122.658 11.549 476.339 1.00 61.19 267 PRO C O 1
ATOM 9458 N N . GLY C 1 268 ? 122.342 10.273 474.506 1.00 55.18 268 GLY C N 1
ATOM 9459 C CA . GLY C 1 268 ? 121.973 11.381 473.646 1.00 55.23 268 GLY C CA 1
ATOM 9460 C C . GLY C 1 268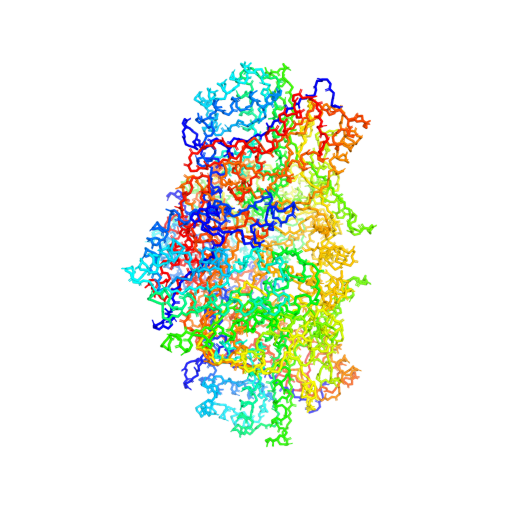 ? 123.026 12.468 473.583 1.00 53.34 268 GLY C C 1
ATOM 9461 O O . GLY C 1 268 ? 124.203 12.196 473.348 1.00 50.32 268 GLY C O 1
ATOM 9462 N N . PHE C 1 269 ? 122.600 13.706 473.808 1.00 52.01 269 PHE C N 1
ATOM 9463 C CA . PHE C 1 269 ? 123.504 14.844 473.715 1.00 57.37 269 PHE C CA 1
ATOM 9464 C C . PHE C 1 269 ? 124.122 15.196 475.066 1.00 57.01 269 PHE C C 1
ATOM 9465 O O . PHE C 1 269 ? 124.578 16.321 475.276 1.00 55.36 269 PHE C O 1
ATOM 9473 N N . HIS C 1 270 ? 124.135 14.227 475.977 1.00 56.00 270 HIS C N 1
ATOM 9474 C CA . HIS C 1 270 ? 124.927 14.337 477.196 1.00 56.04 270 HIS C CA 1
ATOM 9475 C C . HIS C 1 270 ? 126.379 14.006 476.869 1.00 54.71 270 HIS C C 1
ATOM 9476 O O . HIS C 1 270 ? 127.281 14.238 477.673 1.00 57.93 270 HIS C O 1
ATOM 9483 N N . THR C 1 271 ? 126.589 13.461 475.675 1.00 55.96 271 THR C N 1
ATOM 9484 C CA . THR C 1 271 ? 127.915 13.067 475.217 1.00 54.04 271 THR C CA 1
ATOM 9485 C C . THR C 1 271 ? 128.717 14.262 474.709 1.00 56.17 271 THR C C 1
ATOM 9486 O O . THR C 1 271 ? 129.918 14.153 474.463 1.00 56.83 271 THR C O 1
ATOM 9490 N N . VAL C 1 272 ? 128.046 15.399 474.551 1.00 57.41 272 VAL C N 1
ATOM 9491 C CA . VAL C 1 272 ? 128.700 16.616 474.085 1.00 58.17 272 VAL C CA 1
ATOM 9492 C C . VAL C 1 272 ? 129.536 17.235 475.203 1.00 61.47 272 VAL C C 1
ATOM 9493 O O . VAL C 1 272 ? 129.066 17.380 476.332 1.00 62.10 272 VAL C O 1
ATOM 9497 N N . GLN C 1 273 ? 130.776 17.595 474.886 1.00 60.71 273 GLN C N 1
ATOM 9498 C CA . GLN C 1 273 ? 131.684 18.162 475.877 1.00 58.76 273 GLN C CA 1
ATOM 9499 C C . GLN C 1 273 ? 132.237 19.511 475.430 1.00 62.05 273 GLN C C 1
ATOM 9500 O O . GLN C 1 273 ? 132.212 19.839 474.243 1.00 66.51 273 GLN C O 1
ATOM 9506 N N . ASN C 1 274 ? 132.733 20.289 476.387 1.00 63.60 274 ASN C N 1
ATOM 9507 C CA . ASN C 1 274 ? 133.347 21.576 476.082 1.00 67.25 274 ASN C CA 1
ATOM 9508 C C . ASN C 1 274 ? 134.615 21.402 475.254 1.00 66.62 274 ASN C C 1
ATOM 9509 O O . ASN C 1 274 ? 135.693 21.142 475.790 1.00 67.11 274 ASN C O 1
ATOM 9514 N N . GLY C 1 275 ? 134.472 21.543 473.940 1.00 67.27 275 GLY C N 1
ATOM 9515 C CA . GLY C 1 275 ? 135.586 21.385 473.025 1.00 66.68 275 GLY C CA 1
ATOM 9516 C C . GLY C 1 275 ? 135.197 20.609 471.782 1.00 61.25 275 GLY C C 1
ATOM 9517 O O . GLY C 1 275 ? 135.759 20.824 470.707 1.00 57.13 275 GLY C O 1
ATOM 9518 N N . ASP C 1 276 ? 134.227 19.711 471.932 1.00 59.09 276 ASP C N 1
ATOM 9519 C CA . ASP C 1 276 ? 133.780 18.849 470.841 1.00 57.90 276 ASP C CA 1
ATOM 9520 C C . ASP C 1 276 ? 133.291 19.634 469.628 1.00 57.72 276 ASP C C 1
ATOM 9521 O O . ASP C 1 276 ? 133.623 19.299 468.491 1.00 55.78 276 ASP C O 1
ATOM 9526 N N . LEU C 1 277 ? 132.504 20.676 469.874 1.00 58.73 277 LEU C N 1
ATOM 9527 C CA . LEU C 1 277 ? 131.959 21.492 468.796 1.00 54.06 277 LEU C CA 1
ATOM 9528 C C . LEU C 1 277 ? 133.060 22.207 468.019 1.00 55.03 277 LEU C C 1
ATOM 9529 O O . LEU C 1 277 ? 132.900 22.510 466.836 1.00 55.05 277 LEU C O 1
ATOM 9534 N N . GLU C 1 278 ? 134.179 22.471 468.685 1.00 55.13 278 GLU C N 1
ATOM 9535 C CA . GLU C 1 278 ? 135.319 23.105 468.033 1.00 56.95 278 GLU C CA 1
ATOM 9536 C C . GLU C 1 278 ? 136.087 22.106 467.173 1.00 55.72 278 GLU C C 1
ATOM 9537 O O . GLU C 1 278 ? 136.806 22.493 466.253 1.00 60.31 278 GLU C O 1
ATOM 9543 N N . ILE C 1 279 ? 135.933 20.821 467.477 1.00 53.67 279 ILE C N 1
ATOM 9544 C CA . ILE C 1 279 ? 136.558 19.770 466.681 1.00 55.75 279 ILE C CA 1
ATOM 9545 C C . ILE C 1 279 ? 135.685 19.428 465.477 1.00 56.15 279 ILE C C 1
ATOM 9546 O O . ILE C 1 279 ? 136.182 19.248 464.364 1.00 50.99 279 ILE C O 1
ATOM 9551 N N . ILE C 1 280 ? 134.379 19.342 465.715 1.00 51.73 280 ILE C N 1
ATOM 9552 C CA . ILE C 1 280 ? 133.403 19.075 464.665 1.00 50.15 280 ILE C CA 1
ATOM 9553 C C . ILE C 1 280 ? 133.469 20.128 463.562 1.00 53.97 280 ILE C C 1
ATOM 9554 O O . ILE C 1 280 ? 133.334 19.817 462.376 1.00 52.22 280 ILE C O 1
ATOM 9559 N N . SER C 1 281 ? 133.698 21.374 463.963 1.00 57.49 281 SER C N 1
ATOM 9560 C CA . SER C 1 281 ? 133.661 22.503 463.040 1.00 57.38 281 SER C CA 1
ATOM 9561 C C . SER C 1 281 ? 135.006 22.782 462.373 1.00 56.63 281 SER C C 1
ATOM 9562 O O . SER C 1 281 ? 135.182 23.829 461.748 1.00 57.33 281 SER C O 1
ATOM 9565 N N . SER C 1 282 ? 135.949 21.852 462.512 1.00 50.91 282 SER C N 1
ATOM 9566 C CA . SER C 1 282 ? 137.255 21.979 461.871 1.00 52.58 282 SER C CA 1
ATOM 9567 C C . SER C 1 282 ? 137.083 22.193 460.372 1.00 58.52 282 SER C C 1
ATOM 9568 O O . SER C 1 282 ? 136.387 21.422 459.713 1.00 62.35 282 SER C O 1
ATOM 9571 N N . PRO C 1 283 ? 137.719 23.247 459.833 1.00 63.25 283 PRO C N 1
ATOM 9572 C CA . PRO C 1 283 ? 137.495 23.710 458.457 1.00 65.23 283 PRO C CA 1
ATOM 9573 C C . PRO C 1 283 ? 137.685 22.621 457.406 1.00 65.10 283 PRO C C 1
ATOM 9574 O O . PRO C 1 283 ? 138.738 21.985 457.349 1.00 62.66 283 PRO C O 1
ATOM 9578 N N . ILE C 1 284 ? 136.655 22.411 456.591 1.00 65.75 284 ILE C N 1
ATOM 9579 C CA . ILE C 1 284 ? 136.705 21.431 455.513 1.00 63.24 284 ILE C CA 1
ATOM 9580 C C . ILE C 1 284 ? 136.759 22.131 454.159 1.00 62.36 284 ILE C C 1
ATOM 9581 O O . ILE C 1 284 ? 136.338 23.282 454.028 1.00 63.03 284 ILE C O 1
ATOM 9586 N N . ASP C 1 285 ? 137.273 21.430 453.154 1.00 60.51 285 ASP C N 1
ATOM 9587 C CA . ASP C 1 285 ? 137.512 22.032 451.847 1.00 59.71 285 ASP C CA 1
ATOM 9588 C C . ASP C 1 285 ? 136.295 21.950 450.928 1.00 58.81 285 ASP C C 1
ATOM 9589 O O . ASP C 1 285 ? 136.102 22.814 450.072 1.00 61.87 285 ASP C O 1
ATOM 9594 N N . PHE C 1 286 ? 135.477 20.916 451.102 1.00 58.46 286 PHE C N 1
ATOM 9595 C CA . PHE C 1 286 ? 134.265 20.770 450.301 1.00 55.53 286 PHE C CA 1
ATOM 9596 C C . PHE C 1 286 ? 133.165 20.029 451.057 1.00 52.90 286 PHE C C 1
ATOM 9597 O O . PHE C 1 286 ? 133.361 19.595 452.192 1.00 55.20 286 PHE C O 1
ATOM 9605 N N . LEU C 1 287 ? 132.008 19.891 450.418 1.00 51.03 287 LEU C N 1
ATOM 9606 C CA . LEU C 1 287 ? 130.869 19.206 451.021 1.00 50.11 287 LEU C CA 1
ATOM 9607 C C . LEU C 1 287 ? 130.145 18.325 450.008 1.00 55.20 287 LEU C C 1
ATOM 9608 O O . LEU C 1 287 ? 129.654 18.811 448.989 1.00 58.11 287 LEU C O 1
ATOM 9613 N N . GLY C 1 288 ? 130.081 17.029 450.295 1.00 56.44 288 GLY C N 1
ATOM 9614 C CA . GLY C 1 288 ? 129.379 16.090 449.438 1.00 53.46 288 GLY C CA 1
ATOM 9615 C C . GLY C 1 288 ? 127.896 16.046 449.752 1.00 54.52 288 GLY C C 1
ATOM 9616 O O . GLY C 1 288 ? 127.504 15.868 450.905 1.00 55.96 288 GLY C O 1
ATOM 9617 N N . VAL C 1 289 ? 127.068 16.207 448.726 1.00 55.21 289 VAL C N 1
ATOM 9618 C CA . VAL C 1 289 ? 125.624 16.258 448.918 1.00 54.67 289 VAL C CA 1
ATOM 9619 C C . VAL C 1 289 ? 124.906 15.087 448.253 1.00 54.03 289 VAL C C 1
ATOM 9620 O O . VAL C 1 289 ? 124.972 14.918 447.036 1.00 55.88 289 VAL C O 1
ATOM 9624 N N . ASN C 1 290 ? 124.224 14.283 449.063 1.00 55.45 290 ASN C N 1
ATOM 9625 C CA . ASN C 1 290 ? 123.399 13.186 448.562 1.00 52.42 290 ASN C CA 1
ATOM 9626 C C . ASN C 1 290 ? 121.925 13.564 448.537 1.00 52.79 290 ASN C C 1
ATOM 9627 O O . ASN C 1 290 ? 121.322 13.796 449.585 1.00 51.73 290 ASN C O 1
ATOM 9632 N N . PHE C 1 291 ? 121.341 13.624 447.345 1.00 54.14 291 PHE C N 1
ATOM 9633 C CA . PHE C 1 291 ? 119.925 13.949 447.230 1.00 53.71 291 PHE C CA 1
ATOM 9634 C C . PHE C 1 291 ? 119.199 12.996 446.290 1.00 52.15 291 PHE C C 1
ATOM 9635 O O . PHE C 1 291 ? 119.752 12.557 445.281 1.00 55.28 291 PHE C O 1
ATOM 9643 N N . TYR C 1 292 ? 117.952 12.682 446.629 1.00 52.55 292 TYR C N 1
ATOM 9644 C CA . TYR C 1 292 ? 117.146 11.774 445.825 1.00 52.08 292 TYR C CA 1
ATOM 9645 C C . TYR C 1 292 ? 115.745 12.324 445.587 1.00 54.50 292 TYR C C 1
ATOM 9646 O O . TYR C 1 292 ? 115.166 12.125 444.520 1.00 60.51 292 TYR C O 1
ATOM 9655 N N . GLY C 1 293 ? 115.204 13.019 446.581 1.00 52.91 293 GLY C N 1
ATOM 9656 C CA . GLY C 1 293 ? 113.877 13.589 446.456 1.00 53.15 293 GLY C CA 1
ATOM 9657 C C . GLY C 1 293 ? 113.380 14.255 447.721 1.00 52.44 293 GLY C C 1
ATOM 9658 O O . GLY C 1 293 ? 113.878 13.980 448.812 1.00 56.65 293 GLY C O 1
ATOM 9659 N N . PRO C 1 294 ? 112.391 15.146 447.577 1.00 51.34 294 PRO C N 1
ATOM 9660 C CA . PRO C 1 294 ? 111.783 15.846 448.709 1.00 52.91 294 PRO C CA 1
ATOM 9661 C C . PRO C 1 294 ? 110.706 15.009 449.381 1.00 52.11 294 PRO C C 1
ATOM 9662 O O . PRO C 1 294 ? 110.392 13.914 448.917 1.00 53.63 294 PRO C O 1
ATOM 9666 N N . GLY C 1 295 ? 110.150 15.532 450.466 1.00 55.44 295 GLY C N 1
ATOM 9667 C CA . GLY C 1 295 ? 109.067 14.875 451.168 1.00 54.23 295 GLY C CA 1
ATOM 9668 C C . GLY C 1 295 ? 108.184 15.907 451.837 1.00 50.92 295 GLY C C 1
ATOM 9669 O O . GLY C 1 295 ? 108.676 16.799 452.527 1.00 48.89 295 GLY C O 1
ATOM 9670 N N . THR C 1 296 ? 106.879 15.797 451.623 1.00 49.08 296 THR C N 1
ATOM 9671 C CA . THR C 1 296 ? 105.937 16.726 452.230 1.00 47.89 296 THR C CA 1
ATOM 9672 C C . THR C 1 296 ? 105.576 16.246 453.632 1.00 47.27 296 THR C C 1
ATOM 9673 O O . THR C 1 296 ? 105.070 15.139 453.809 1.00 52.04 296 THR C O 1
ATOM 9677 N N . VAL C 1 297 ? 105.843 17.087 454.626 1.00 49.41 297 VAL C N 1
ATOM 9678 C CA . VAL C 1 297 ? 105.726 16.688 456.024 1.00 46.12 297 VAL C CA 1
ATOM 9679 C C . VAL C 1 297 ? 104.580 17.398 456.740 1.00 46.30 297 VAL C C 1
ATOM 9680 O O . VAL C 1 297 ? 104.341 18.587 456.529 1.00 51.24 297 VAL C O 1
ATOM 9684 N N . MET C 1 298 ? 103.868 16.653 457.581 1.00 49.22 298 MET C N 1
ATOM 9685 C CA . MET C 1 298 ? 102.841 17.218 458.448 1.00 52.07 298 MET C CA 1
ATOM 9686 C C . MET C 1 298 ? 103.009 16.677 459.863 1.00 53.60 298 MET C C 1
ATOM 9687 O O . MET C 1 298 ? 103.863 15.826 460.106 1.00 54.15 298 MET C O 1
ATOM 9692 N N . ASN C 1 299 ? 102.196 17.166 460.792 1.00 55.57 299 ASN C N 1
ATOM 9693 C CA . ASN C 1 299 ? 102.292 16.736 462.183 1.00 57.23 299 ASN C CA 1
ATOM 9694 C C . ASN C 1 299 ? 101.735 15.332 462.382 1.00 58.81 299 ASN C C 1
ATOM 9695 O O . ASN C 1 299 ? 100.888 14.877 461.611 1.00 59.38 299 ASN C O 1
ATOM 9700 N N . VAL C 1 300 ? 102.221 14.646 463.413 1.00 56.63 300 VAL C N 1
ATOM 9701 C CA . VAL C 1 300 ? 101.765 13.297 463.725 1.00 57.17 300 VAL C CA 1
ATOM 9702 C C . VAL C 1 300 ? 100.275 13.304 464.061 1.00 57.50 300 VAL C C 1
ATOM 9703 O O . VAL C 1 300 ? 99.776 14.224 464.711 1.00 58.67 300 VAL C O 1
ATOM 9707 N N . GLY C 1 301 ? 99.562 12.287 463.591 1.00 53.95 301 GLY C N 1
ATOM 9708 C CA . GLY C 1 301 ? 98.141 12.173 463.855 1.00 57.66 301 GLY C CA 1
ATOM 9709 C C . GLY C 1 301 ? 97.303 13.127 463.027 1.00 62.29 301 GLY C C 1
ATOM 9710 O O . GLY C 1 301 ? 96.185 13.471 463.410 1.00 62.85 301 GLY C O 1
ATOM 9711 N N . ARG C 1 302 ? 97.842 13.561 461.892 1.00 62.54 302 ARG C N 1
ATOM 9712 C CA . ARG C 1 302 ? 97.097 14.423 460.980 1.00 62.48 302 ARG C CA 1
ATOM 9713 C C . ARG C 1 302 ? 96.891 13.767 459.620 1.00 61.27 302 ARG C C 1
ATOM 9714 O O . ARG C 1 302 ? 97.115 14.394 458.586 1.00 59.29 302 ARG C O 1
ATOM 9722 N N . GLU C 1 303 ? 96.466 12.508 459.621 1.00 60.79 303 GLU C N 1
ATOM 9723 C CA . GLU C 1 303 ? 96.172 11.810 458.374 1.00 58.16 303 GLU C CA 1
ATOM 9724 C C . GLU C 1 303 ? 94.821 12.238 457.814 1.00 56.71 303 GLU C C 1
ATOM 9725 O O . GLU C 1 303 ? 94.635 12.301 456.599 1.00 56.17 303 GLU C O 1
ATOM 9731 N N . ASP C 1 304 ? 93.879 12.530 458.707 1.00 58.15 304 ASP C N 1
ATOM 9732 C CA . ASP C 1 304 ? 92.545 12.953 458.301 1.00 56.40 304 ASP C CA 1
ATOM 9733 C C . ASP C 1 304 ? 92.586 14.324 457.635 1.00 59.82 304 ASP C C 1
ATOM 9734 O O . ASP C 1 304 ? 91.812 14.604 456.719 1.00 62.53 304 ASP C O 1
ATOM 9739 N N . ALA C 1 305 ? 93.497 15.172 458.099 1.00 56.43 305 ALA C N 1
ATOM 9740 C CA . ALA C 1 305 ? 93.655 16.506 457.535 1.00 55.79 305 ALA C CA 1
ATOM 9741 C C . ALA C 1 305 ? 94.565 16.476 456.314 1.00 55.69 305 ALA C C 1
ATOM 9742 O O . ALA C 1 305 ? 94.513 17.370 455.470 1.00 53.37 305 ALA C O 1
ATOM 9744 N N . ALA C 1 306 ? 95.401 15.446 456.230 1.00 55.03 306 ALA C N 1
ATOM 9745 C CA . ALA C 1 306 ? 96.310 15.287 455.101 1.00 54.89 306 ALA C CA 1
ATOM 9746 C C . ALA C 1 306 ? 95.539 14.907 453.846 1.00 56.91 306 ALA C C 1
ATOM 9747 O O . ALA C 1 306 ? 95.840 15.381 452.752 1.00 56.34 306 ALA C O 1
ATOM 9749 N N . ARG C 1 307 ? 94.540 14.049 454.010 1.00 55.12 307 ARG C N 1
ATOM 9750 C CA . ARG C 1 307 ? 93.715 13.634 452.88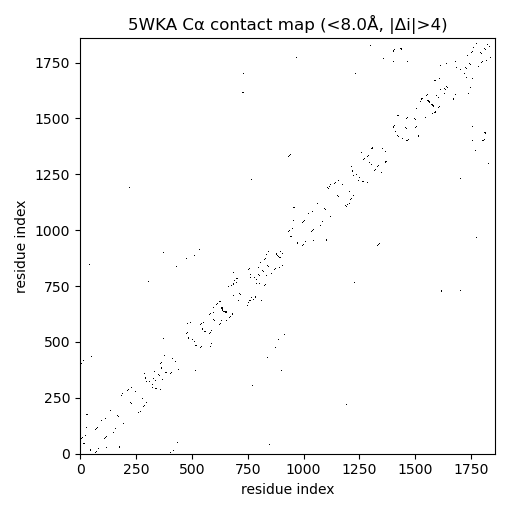6 1.00 56.60 307 ARG C CA 1
ATOM 9751 C C . ARG C 1 307 ? 92.686 14.712 452.569 1.00 54.57 307 ARG C C 1
ATOM 9752 O O . ARG C 1 307 ? 92.325 14.915 451.413 1.00 58.78 307 ARG C O 1
ATOM 9760 N N . ALA C 1 308 ? 92.233 15.420 453.597 1.00 54.72 308 ALA C N 1
ATOM 9761 C CA . ALA C 1 308 ? 91.348 16.561 453.394 1.00 55.76 308 ALA C CA 1
ATOM 9762 C C . ALA C 1 308 ? 92.070 17.652 452.605 1.00 54.86 308 ALA C C 1
ATOM 9763 O O . ALA C 1 308 ? 91.449 18.407 451.857 1.00 52.55 308 ALA C O 1
ATOM 9765 N N . ALA C 1 309 ? 93.387 17.719 452.774 1.00 55.97 309 ALA C N 1
ATOM 9766 C CA . ALA C 1 309 ? 94.211 18.690 452.064 1.00 53.14 309 ALA C CA 1
ATOM 9767 C C . ALA C 1 309 ? 94.525 18.217 450.647 1.00 54.40 309 ALA C C 1
ATOM 9768 O O . ALA C 1 309 ? 95.027 18.985 449.826 1.00 52.78 309 ALA C O 1
ATOM 9770 N N . GLY C 1 310 ? 94.235 16.949 450.371 1.00 53.93 310 GLY C N 1
ATOM 9771 C CA . GLY C 1 310 ? 94.406 16.396 449.039 1.00 48.65 310 GLY C CA 1
ATOM 9772 C C . GLY C 1 310 ? 95.607 15.483 448.874 1.00 51.63 310 GLY C C 1
ATOM 9773 O O . GLY C 1 310 ? 96.046 15.230 447.752 1.00 51.57 310 GLY C O 1
ATOM 9774 N N . PHE C 1 311 ? 96.141 14.983 449.985 1.00 54.81 311 PHE C N 1
ATOM 9775 C CA . PHE C 1 311 ? 97.305 14.102 449.939 1.00 53.05 311 PHE C CA 1
ATOM 9776 C C . PHE C 1 311 ? 96.928 12.630 450.073 1.00 51.73 311 PHE C C 1
ATOM 9777 O O . PHE C 1 311 ? 95.783 12.290 450.371 1.00 50.66 311 PHE C O 1
ATOM 9785 N N . ASN C 1 312 ? 97.915 11.767 449.851 1.00 52.36 312 ASN C N 1
ATOM 9786 C CA . ASN C 1 312 ? 97.771 10.332 450.064 1.00 54.24 312 ASN C CA 1
ATOM 9787 C C . ASN C 1 312 ? 98.701 9.849 451.171 1.00 56.95 312 ASN C C 1
ATOM 9788 O O . ASN C 1 312 ? 99.896 10.143 451.154 1.00 54.98 312 ASN C O 1
ATOM 9793 N N . VAL C 1 313 ? 98.154 9.115 452.135 1.00 59.37 313 VAL C N 1
ATOM 9794 C CA . VAL C 1 313 ? 98.966 8.555 453.212 1.00 58.28 313 VAL C CA 1
ATOM 9795 C C . VAL C 1 313 ? 98.750 7.050 453.332 1.00 52.91 313 VAL C C 1
ATOM 9796 O O . VAL C 1 313 ? 99.662 6.262 453.083 1.00 52.03 313 VAL C O 1
ATOM 9800 N N . GLU C 1 321 ? 107.579 2.134 464.115 1.00 77.44 321 GLU C N 1
ATOM 9801 C CA . GLU C 1 321 ? 106.664 1.896 465.225 1.00 83.19 321 GLU C CA 1
ATOM 9802 C C . GLU C 1 321 ? 106.558 3.141 466.100 1.00 81.93 321 GLU C C 1
ATOM 9803 O O . GLU C 1 321 ? 105.459 3.606 466.406 1.00 75.63 321 GLU C O 1
ATOM 9809 N N . ASP C 1 322 ? 107.707 3.681 466.495 1.00 82.39 322 ASP C N 1
ATOM 9810 C CA . ASP C 1 322 ? 107.745 4.900 467.294 1.00 79.54 322 ASP C CA 1
ATOM 9811 C C . ASP C 1 322 ? 107.872 6.128 466.397 1.00 77.78 322 ASP C C 1
ATOM 9812 O O . ASP C 1 322 ? 108.274 6.022 465.237 1.00 76.87 322 ASP C O 1
ATOM 9817 N N . ASN C 1 323 ? 107.529 7.290 466.943 1.00 70.37 323 ASN C N 1
ATOM 9818 C CA . ASN C 1 323 ? 107.582 8.539 466.193 1.00 65.12 323 ASN C CA 1
ATOM 9819 C C . ASN C 1 323 ? 107.977 9.701 467.098 1.00 63.12 323 ASN C C 1
ATOM 9820 O O . ASN C 1 323 ? 107.141 10.525 467.468 1.00 60.08 323 ASN C O 1
ATOM 9825 N N . HIS C 1 324 ? 109.259 9.760 467.445 1.00 61.60 324 HIS C N 1
ATOM 9826 C CA . HIS C 1 324 ? 109.756 10.732 468.414 1.00 62.56 324 HIS C CA 1
ATOM 9827 C C . HIS C 1 324 ? 109.771 12.159 467.871 1.00 63.70 324 HIS C C 1
ATOM 9828 O O . HIS C 1 324 ? 109.738 13.122 468.639 1.00 61.79 324 HIS C O 1
ATOM 9835 N N . LEU C 1 325 ? 109.832 12.293 466.550 1.00 60.16 325 LEU C N 1
ATOM 9836 C CA . LEU C 1 325 ? 109.861 13.609 465.919 1.00 56.24 325 LEU C CA 1
ATOM 9837 C C . LEU C 1 325 ? 108.459 14.187 465.781 1.00 60.03 325 LEU C C 1
ATOM 9838 O O . LEU C 1 325 ? 108.297 15.367 465.468 1.00 62.30 325 LEU C O 1
ATOM 9843 N N . ARG C 1 326 ? 107.458 13.344 466.021 1.00 60.25 326 ARG C N 1
ATOM 9844 C CA . ARG C 1 326 ? 106.054 13.739 465.941 1.00 61.37 326 ARG C CA 1
ATOM 9845 C C . ARG C 1 326 ? 105.704 14.356 464.590 1.00 61.08 326 ARG C C 1
ATOM 9846 O O . ARG C 1 326 ? 105.317 15.522 464.512 1.00 61.94 326 ARG C O 1
ATOM 9854 N N . CYS C 1 327 ? 105.844 13.568 463.529 1.00 57.44 327 CYS C N 1
ATOM 9855 C CA . CYS C 1 327 ? 105.505 14.034 462.192 1.00 52.78 327 CYS C CA 1
ATOM 9856 C C . CYS C 1 327 ? 105.292 12.866 461.238 1.00 53.22 327 CYS C C 1
ATOM 9857 O O . CYS C 1 327 ? 105.916 11.815 461.375 1.00 50.18 327 CYS C O 1
ATOM 9860 N N . ILE C 1 328 ? 104.399 13.059 460.273 1.00 55.75 328 ILE C N 1
ATOM 9861 C CA . ILE C 1 328 ? 104.155 12.060 459.242 1.00 49.24 328 ILE C CA 1
ATOM 9862 C C . ILE C 1 328 ? 104.621 12.575 457.888 1.00 46.90 328 ILE C C 1
ATOM 9863 O O . ILE C 1 328 ? 104.747 13.782 457.682 1.00 47.53 328 ILE C O 1
ATOM 9868 N N . GLY C 1 329 ? 104.887 11.651 456.972 1.00 45.78 329 GLY C N 1
ATOM 9869 C CA . GLY C 1 329 ? 105.224 12.006 455.607 1.00 44.13 329 GLY C CA 1
ATOM 9870 C C . GLY C 1 329 ? 104.042 11.717 454.706 1.00 48.45 329 GLY C C 1
ATOM 9871 O O . GLY C 1 329 ? 103.500 10.613 454.721 1.00 53.76 329 GLY C O 1
ATOM 9872 N N . VAL C 1 330 ? 103.628 12.711 453.927 1.00 47.61 330 VAL C N 1
ATOM 9873 C CA . VAL C 1 330 ? 102.472 12.551 453.055 1.00 47.77 330 VAL C CA 1
ATOM 9874 C C . VAL C 1 330 ? 102.872 12.660 451.587 1.00 46.93 330 VAL C C 1
ATOM 9875 O O . VAL C 1 330 ? 103.878 13.285 451.251 1.00 47.83 330 VAL C O 1
ATOM 9879 N N . GLU C 1 331 ? 102.079 12.045 450.716 1.00 50.07 331 GLU C N 1
ATOM 9880 C CA . GLU C 1 331 ? 102.423 11.961 449.303 1.00 53.46 331 GLU C CA 1
ATOM 9881 C C . GLU C 1 331 ? 101.441 12.709 448.409 1.00 52.92 331 GLU C C 1
ATOM 9882 O O . GLU C 1 331 ? 100.237 12.729 448.664 1.00 52.92 331 GLU C O 1
ATOM 9888 N N . THR C 1 332 ? 101.972 13.321 447.356 1.00 52.37 332 THR C N 1
ATOM 9889 C CA . THR C 1 332 ? 101.150 13.980 446.352 1.00 54.26 332 THR C CA 1
ATOM 9890 C C . THR C 1 332 ? 100.719 12.954 445.308 1.00 56.19 332 THR C C 1
ATOM 9891 O O . THR C 1 332 ? 101.560 12.238 444.762 1.00 56.92 332 THR C O 1
ATOM 9895 N N . PRO C 1 333 ? 99.404 12.869 445.044 1.00 53.61 333 PRO C N 1
ATOM 9896 C CA . PRO C 1 333 ? 98.804 11.907 444.111 1.00 53.89 333 PRO C CA 1
ATOM 9897 C C . PRO C 1 333 ? 99.484 11.839 442.742 1.00 55.89 333 PRO C C 1
ATOM 9898 O O . PRO C 1 333 ? 99.824 10.748 442.286 1.00 56.43 333 PRO C O 1
ATOM 9902 N N . GLY C 1 334 ? 99.684 12.986 442.104 1.00 52.95 334 GLY C N 1
ATOM 9903 C CA . GLY C 1 334 ? 100.209 13.016 440.750 1.00 58.11 334 GLY C CA 1
ATOM 9904 C C . GLY C 1 334 ? 101.698 12.765 440.615 1.00 59.23 334 GLY C C 1
ATOM 9905 O O . GLY C 1 334 ? 102.155 12.248 439.595 1.00 60.36 334 GLY C O 1
ATOM 9906 N N . ARG C 1 335 ? 102.455 13.128 441.645 1.00 59.43 335 ARG C N 1
ATOM 9907 C CA . ARG C 1 335 ? 103.913 13.097 441.587 1.00 54.53 335 ARG C CA 1
ATOM 9908 C C . ARG C 1 335 ? 104.462 11.687 441.376 1.00 54.51 335 ARG C C 1
ATOM 9909 O O . ARG C 1 335 ? 104.127 10.768 442.122 1.00 54.95 335 ARG C O 1
ATOM 9917 N N . PRO C 1 336 ? 105.312 11.520 440.349 1.00 55.62 336 PRO C N 1
ATOM 9918 C CA . PRO C 1 336 ? 105.929 10.237 439.989 1.00 53.60 336 PRO C CA 1
ATOM 9919 C C . PRO C 1 336 ? 106.873 9.708 441.067 1.00 53.29 336 PRO C C 1
ATOM 9920 O O . PRO C 1 336 ? 107.442 10.490 441.828 1.00 55.44 336 PRO C O 1
ATOM 9924 N N . LYS C 1 337 ? 107.037 8.390 441.121 1.00 50.47 337 LYS C N 1
ATOM 9925 C CA . LYS C 1 337 ? 107.857 7.763 442.150 1.00 47.14 337 LYS C CA 1
ATOM 9926 C C . LYS C 1 337 ? 108.895 6.810 441.569 1.00 48.05 337 LYS C C 1
ATOM 9927 O O . LYS C 1 337 ? 108.847 6.459 440.389 1.00 42.22 337 LYS C O 1
ATOM 9933 N N . THR C 1 338 ? 109.833 6.399 442.415 1.00 47.29 338 THR C N 1
ATOM 9934 C CA . THR C 1 338 ? 110.837 5.412 442.045 1.00 45.14 338 THR C CA 1
ATOM 9935 C C . THR C 1 338 ? 110.467 4.065 442.658 1.00 46.24 338 THR C C 1
ATOM 9936 O O . THR C 1 338 ? 109.418 3.937 443.289 1.00 48.55 338 THR C O 1
ATOM 9940 N N . ALA C 1 339 ? 111.325 3.065 442.483 1.00 44.40 339 ALA C N 1
ATOM 9941 C CA . ALA C 1 339 ? 111.061 1.738 443.034 1.00 45.89 339 ALA C CA 1
ATOM 9942 C C . ALA C 1 339 ? 111.082 1.754 444.559 1.00 47.03 339 ALA C C 1
ATOM 9943 O O . ALA C 1 339 ? 110.589 0.829 445.204 1.00 46.50 339 ALA C O 1
ATOM 9945 N N . MET C 1 340 ? 111.654 2.810 445.128 1.00 48.60 340 MET C N 1
ATOM 9946 C CA . MET C 1 340 ? 111.769 2.939 446.574 1.00 44.21 340 MET C CA 1
ATOM 9947 C C . MET C 1 340 ? 110.535 3.596 447.185 1.00 43.45 340 MET C C 1
ATOM 9948 O O . MET C 1 340 ? 110.418 3.702 448.405 1.00 39.99 340 MET C O 1
ATOM 9953 N N . GLY C 1 341 ? 109.617 4.038 446.333 1.00 45.91 341 GLY C N 1
ATOM 9954 C CA . GLY C 1 341 ? 108.438 4.748 446.792 1.00 45.75 341 GLY C CA 1
ATOM 9955 C C . GLY C 1 341 ? 108.751 6.210 447.044 1.00 46.80 341 GLY C C 1
ATOM 9956 O O . GLY C 1 341 ? 107.933 6.949 447.592 1.00 51.57 341 GLY C O 1
ATOM 9957 N N . TRP C 1 342 ? 109.946 6.623 446.635 1.00 45.80 342 TRP C N 1
ATOM 9958 C CA . TRP C 1 342 ? 110.409 7.991 446.835 1.00 46.85 342 TRP C CA 1
ATOM 9959 C C . TRP C 1 342 ? 109.875 8.921 445.753 1.00 50.59 342 TRP C C 1
ATOM 9960 O O . TRP C 1 342 ? 110.034 8.653 444.563 1.00 52.15 342 TRP C O 1
ATOM 9971 N N . GLU C 1 343 ? 109.247 10.016 446.170 1.00 55.35 343 GLU C N 1
ATOM 9972 C CA . GLU C 1 343 ? 108.721 10.997 445.228 1.00 53.65 343 GLU C CA 1
ATOM 9973 C C . GLU C 1 343 ? 109.842 11.644 444.422 1.00 56.78 343 GLU C C 1
ATOM 9974 O O . GLU C 1 343 ? 110.980 11.738 444.885 1.00 56.05 343 GLU C O 1
ATOM 9980 N N . VAL C 1 344 ? 109.511 12.086 443.213 1.00 56.09 344 VAL C N 1
ATOM 9981 C CA . VAL C 1 344 ? 110.486 12.713 442.330 1.00 52.70 344 VAL C CA 1
ATOM 9982 C C . VAL C 1 344 ? 110.134 14.173 442.071 1.00 53.18 344 VAL C C 1
ATOM 9983 O O . VAL C 1 344 ? 109.022 14.486 441.646 1.00 58.55 344 VAL C O 1
ATOM 9987 N N . ASP C 1 345 ? 111.088 15.061 442.333 1.00 51.54 345 ASP C N 1
ATOM 9988 C CA . ASP C 1 345 ? 110.904 16.489 442.102 1.00 49.82 345 ASP C CA 1
ATOM 9989 C C . ASP C 1 345 ? 112.263 17.181 442.032 1.00 56.69 345 ASP C C 1
ATOM 9990 O O . ASP C 1 345 ? 112.867 17.493 443.058 1.00 59.39 345 ASP C O 1
ATOM 9995 N N . ALA C 1 346 ? 112.734 17.418 440.811 1.00 56.33 346 ALA C N 1
ATOM 9996 C CA . ALA C 1 346 ? 114.091 17.904 440.584 1.00 57.25 346 ALA C CA 1
ATOM 9997 C C . ALA C 1 346 ? 114.318 19.328 441.091 1.00 58.55 346 ALA C C 1
ATOM 9998 O O . ALA C 1 346 ? 115.445 19.696 441.417 1.00 57.97 346 ALA C O 1
ATOM 10000 N N . THR C 1 347 ? 113.256 20.124 441.164 1.00 57.74 347 THR C N 1
ATOM 10001 C CA . THR C 1 347 ? 113.377 21.504 441.631 1.00 56.19 347 THR C CA 1
ATOM 10002 C C . THR C 1 347 ? 113.867 21.564 443.075 1.00 58.12 347 THR C C 1
ATOM 10003 O O . THR C 1 347 ? 114.446 22.563 443.504 1.00 62.10 347 THR C O 1
ATOM 10007 N N . ALA C 1 348 ? 113.634 20.486 443.817 1.00 58.66 348 ALA C N 1
ATOM 10008 C CA . ALA C 1 348 ? 114.070 20.398 445.205 1.00 54.66 348 ALA C CA 1
ATOM 10009 C C . ALA C 1 348 ? 115.592 20.353 445.308 1.00 55.24 348 ALA C C 1
ATOM 10010 O O . ALA C 1 348 ? 116.170 20.884 446.255 1.00 60.42 348 ALA C O 1
ATOM 10012 N N . LEU C 1 349 ? 116.235 19.718 444.333 1.00 54.71 349 LEU C N 1
ATOM 10013 C CA . LEU C 1 349 ? 117.693 19.657 444.299 1.00 53.96 349 LEU C CA 1
ATOM 10014 C C . LEU C 1 349 ? 118.276 21.051 444.104 1.00 57.07 349 LEU C C 1
ATOM 10015 O O . LEU C 1 349 ? 119.312 21.389 444.679 1.00 54.76 349 LEU C O 1
ATOM 10020 N N . ARG C 1 350 ? 117.598 21.857 443.293 1.00 59.22 350 ARG C N 1
ATOM 10021 C CA . ARG C 1 350 ? 118.024 23.229 443.046 1.00 61.07 350 ARG C CA 1
ATOM 10022 C C . ARG C 1 350 ? 117.961 24.069 444.318 1.00 56.88 350 ARG C C 1
ATOM 10023 O O . ARG C 1 350 ? 118.923 24.752 444.661 1.00 53.23 350 ARG C O 1
ATOM 10031 N N . GLU C 1 351 ? 116.826 24.018 445.010 1.00 54.87 351 GLU C N 1
ATOM 10032 C CA . GLU C 1 351 ? 116.651 24.776 446.245 1.00 55.39 351 GLU C CA 1
ATOM 10033 C C . GLU C 1 351 ? 117.627 24.316 447.322 1.00 59.11 351 GLU C C 1
ATOM 10034 O O . GLU C 1 351 ? 118.201 25.142 448.034 1.00 62.06 351 GLU C O 1
ATOM 10040 N N . LEU C 1 352 ? 117.820 23.004 447.433 1.00 54.28 352 LEU C N 1
ATOM 10041 C CA . LEU C 1 352 ? 118.725 22.458 448.441 1.00 56.69 352 LEU C CA 1
ATOM 10042 C C . LEU C 1 352 ? 120.122 23.058 448.322 1.00 57.55 352 LEU C C 1
ATOM 10043 O O . LEU C 1 352 ? 120.734 23.424 449.325 1.00 58.97 352 LEU C O 1
ATOM 10048 N N . LEU C 1 353 ? 120.616 23.164 447.094 1.00 53.51 353 LEU C N 1
ATOM 10049 C CA . LEU C 1 353 ? 121.941 23.722 446.856 1.00 54.33 353 LEU C CA 1
ATOM 10050 C C . LEU C 1 353 ? 121.976 25.222 447.140 1.00 58.86 353 LEU C C 1
ATOM 10051 O O . LEU C 1 353 ? 123.007 25.761 447.542 1.00 61.13 353 LEU C O 1
ATOM 10056 N N . VAL C 1 354 ? 120.846 25.892 446.932 1.00 55.50 354 VAL C N 1
ATOM 10057 C CA . VAL C 1 354 ? 120.738 27.320 447.209 1.00 58.31 354 VAL C CA 1
ATOM 10058 C C . VAL C 1 354 ? 120.647 27.557 448.717 1.00 59.26 354 VAL C C 1
ATOM 10059 O O . VAL C 1 354 ? 121.157 28.552 449.234 1.00 60.60 354 VAL C O 1
ATOM 10063 N N . ARG C 1 355 ? 120.012 26.623 449.421 1.00 60.78 355 ARG C N 1
ATOM 10064 C CA . ARG C 1 355 ? 119.906 26.693 450.875 1.00 58.43 355 ARG C CA 1
ATOM 10065 C C . ARG C 1 355 ? 121.279 26.572 451.535 1.00 55.57 355 ARG C C 1
ATOM 10066 O O . ARG C 1 355 ? 121.557 27.232 452.537 1.00 55.64 355 ARG C O 1
ATOM 10074 N N . ILE C 1 356 ? 122.135 25.728 450.965 1.00 55.23 356 ILE C N 1
ATOM 10075 C CA . ILE C 1 356 ? 123.498 25.564 451.459 1.00 53.47 356 ILE C CA 1
ATOM 10076 C C . ILE C 1 356 ? 124.316 26.823 451.195 1.00 58.06 356 ILE C C 1
ATOM 10077 O O . ILE C 1 356 ? 125.146 27.226 452.012 1.00 59.57 356 ILE C O 1
ATOM 10082 N N . LYS C 1 357 ? 124.066 27.447 450.048 1.00 58.31 357 LYS C N 1
ATOM 10083 C CA . LYS C 1 357 ? 124.804 28.636 449.639 1.00 57.56 357 LYS C CA 1
ATOM 10084 C C . LYS C 1 357 ? 124.461 29.851 450.496 1.00 58.47 357 LYS C C 1
ATOM 10085 O O . LYS C 1 357 ? 125.348 30.595 450.914 1.00 63.09 357 LYS C O 1
ATOM 10091 N N . ASN C 1 358 ? 123.173 30.043 450.761 1.00 55.47 358 ASN C N 1
ATOM 10092 C CA . ASN C 1 358 ? 122.708 31.245 451.444 1.00 57.85 358 ASN C CA 1
ATOM 10093 C C . ASN C 1 358 ? 122.821 31.192 452.965 1.00 58.23 358 ASN C C 1
ATOM 10094 O O . ASN C 1 358 ? 122.940 32.231 453.613 1.00 59.86 358 ASN C O 1
ATOM 10099 N N . GLU C 1 359 ? 122.786 29.993 453.536 1.00 59.21 359 GLU C N 1
ATOM 10100 C CA . GLU C 1 359 ? 122.698 29.870 454.987 1.00 59.96 359 GLU C CA 1
ATOM 10101 C C . GLU C 1 359 ? 123.950 29.315 455.666 1.00 60.40 359 GLU C C 1
ATOM 10102 O O . GLU C 1 359 ? 124.182 29.584 456.845 1.00 58.99 359 GLU C O 1
ATOM 10108 N N . TYR C 1 360 ? 124.759 28.548 454.941 1.00 61.17 360 TYR C N 1
ATOM 10109 C CA . TYR C 1 360 ? 125.855 27.834 455.595 1.00 62.92 360 TYR C CA 1
ATOM 10110 C C . TYR C 1 360 ? 127.238 28.091 455.002 1.00 62.15 360 TYR C C 1
ATOM 10111 O O . TYR C 1 360 ? 128.063 28.761 455.624 1.00 62.29 360 TYR C O 1
ATOM 10120 N N . THR C 1 361 ? 127.501 27.559 453.814 1.00 60.64 361 THR C N 1
ATOM 10121 C CA . THR C 1 361 ? 128.847 27.639 453.258 1.00 61.95 361 THR C CA 1
ATOM 10122 C C . THR C 1 361 ? 128.869 27.945 451.764 1.00 59.38 361 THR C C 1
ATOM 10123 O O . THR C 1 361 ? 127.874 27.762 451.063 1.00 54.53 361 THR C O 1
ATOM 10127 N N . ASP C 1 362 ? 130.019 28.414 451.289 1.00 58.76 362 ASP C N 1
ATOM 10128 C CA . ASP C 1 362 ? 130.210 28.702 449.874 1.00 59.68 362 ASP C CA 1
ATOM 10129 C C . ASP C 1 362 ? 131.442 27.975 449.343 1.00 60.70 362 ASP C C 1
ATOM 10130 O O . ASP C 1 362 ? 132.054 28.398 448.362 1.00 63.19 362 ASP C O 1
ATOM 10135 N N . ILE C 1 363 ? 131.800 26.882 450.008 1.00 57.14 363 ILE C N 1
ATOM 10136 C CA . ILE C 1 363 ? 132.890 26.023 449.563 1.00 55.58 363 ILE C CA 1
ATOM 10137 C C . ILE C 1 363 ? 132.403 25.152 448.403 1.00 60.74 363 ILE C C 1
ATOM 10138 O O . ILE C 1 363 ? 131.195 25.048 448.183 1.00 59.08 363 ILE C O 1
ATOM 10143 N N . PRO C 1 364 ? 133.335 24.547 447.641 1.00 60.92 364 PRO C N 1
ATOM 10144 C CA . PRO C 1 364 ? 132.946 23.653 446.542 1.00 58.80 364 PRO C CA 1
ATOM 10145 C C . PRO C 1 364 ? 131.949 22.567 446.946 1.00 57.73 364 PRO C C 1
ATOM 10146 O O . PRO C 1 364 ? 132.207 21.802 447.872 1.00 56.76 364 PRO C O 1
ATOM 10150 N N . LEU C 1 365 ? 130.815 22.514 446.254 1.00 58.10 365 LEU C N 1
ATOM 10151 C CA . LEU C 1 365 ? 129.831 21.464 446.485 1.00 55.78 365 LEU C CA 1
ATOM 10152 C C . LEU C 1 365 ? 129.965 20.357 445.448 1.00 57.70 365 LEU C C 1
ATOM 10153 O O . LEU C 1 365 ? 130.386 20.597 444.316 1.00 60.37 365 LEU C O 1
ATOM 10158 N N . TYR C 1 366 ? 129.612 19.141 445.846 1.00 60.50 366 TYR C N 1
ATOM 10159 C CA . TYR C 1 366 ? 129.621 17.998 444.943 1.00 55.98 366 TYR C CA 1
ATOM 10160 C C . TYR C 1 366 ? 128.398 17.124 445.176 1.00 57.32 366 TYR C C 1
ATOM 10161 O O . TYR C 1 366 ? 128.163 16.664 446.294 1.00 54.62 366 TYR C O 1
ATOM 10170 N N . ILE C 1 367 ? 127.616 16.901 444.126 1.00 61.32 367 ILE C N 1
ATOM 10171 C CA . ILE C 1 367 ? 126.537 15.926 444.195 1.00 56.29 367 ILE C CA 1
ATOM 10172 C C . ILE C 1 367 ? 127.161 14.535 444.203 1.00 52.96 367 ILE C C 1
ATOM 10173 O O . ILE C 1 367 ? 127.361 13.924 443.154 1.00 55.47 367 ILE C O 1
ATOM 10178 N N . THR C 1 368 ? 127.487 14.051 445.397 1.00 53.22 368 THR C N 1
ATOM 10179 C CA . THR C 1 368 ? 128.202 12.789 445.548 1.00 53.12 368 THR C CA 1
ATOM 10180 C C . THR C 1 368 ? 127.302 11.585 445.286 1.00 54.41 368 THR C C 1
ATOM 10181 O O . THR C 1 368 ? 127.782 10.517 444.909 1.00 50.65 368 THR C O 1
ATOM 10185 N N . GLU C 1 369 ? 126.001 11.758 445.497 1.00 54.30 369 GLU C N 1
ATOM 10186 C CA . GLU C 1 369 ? 125.030 10.723 445.157 1.00 53.11 369 GLU C CA 1
ATOM 10187 C C . GLU C 1 369 ? 123.726 11.317 444.645 1.00 52.53 369 GLU C C 1
ATOM 10188 O O . GLU C 1 369 ? 123.099 12.145 445.308 1.00 48.58 369 GLU C O 1
ATOM 10194 N N . ASN C 1 370 ? 123.333 10.887 443.452 1.00 53.06 370 ASN C N 1
ATOM 10195 C CA . ASN C 1 370 ? 122.008 11.165 442.918 1.00 50.64 370 ASN C CA 1
ATOM 10196 C C . ASN C 1 370 ? 121.637 10.101 441.902 1.00 49.74 370 ASN C C 1
ATOM 10197 O O . ASN C 1 370 ? 122.431 9.763 441.024 1.00 50.81 370 ASN C O 1
ATOM 10202 N N . GLY C 1 371 ? 120.431 9.565 442.033 1.00 49.56 371 GLY C N 1
ATOM 10203 C CA . GLY C 1 371 ? 119.968 8.520 441.144 1.00 46.51 371 GLY C CA 1
ATOM 10204 C C . GLY C 1 371 ? 118.604 8.015 441.556 1.00 44.65 371 GLY C C 1
ATOM 10205 O O . GLY C 1 371 ? 117.924 8.624 442.380 1.00 44.92 371 GLY C O 1
ATOM 10206 N N . ALA C 1 372 ? 118.199 6.891 440.983 1.00 45.94 372 ALA C N 1
ATOM 10207 C CA . ALA C 1 372 ? 116.894 6.333 441.285 1.00 47.88 372 ALA C CA 1
ATOM 10208 C C . ALA C 1 372 ? 116.901 4.823 441.134 1.00 46.45 372 ALA C C 1
ATOM 10209 O O . ALA C 1 372 ? 117.725 4.262 440.412 1.00 45.37 372 ALA C O 1
ATOM 10211 N N . ALA C 1 373 ? 115.980 4.170 441.831 1.00 46.49 373 ALA C N 1
ATOM 10212 C CA . ALA C 1 373 ? 115.774 2.743 441.663 1.00 47.74 373 ALA C CA 1
ATOM 10213 C C . ALA C 1 373 ? 114.565 2.513 440.769 1.00 51.52 373 ALA C C 1
ATOM 10214 O O . ALA C 1 373 ? 113.490 3.062 441.010 1.00 50.40 373 ALA C O 1
ATOM 10216 N N . TYR C 1 374 ? 114.755 1.721 439.721 1.00 52.69 374 TYR C N 1
ATOM 10217 C CA . TYR C 1 374 ? 113.657 1.327 438.849 1.00 49.99 374 TYR C CA 1
ATOM 10218 C C . TYR C 1 374 ? 113.791 -0.153 438.521 1.00 52.23 374 TYR C C 1
ATOM 10219 O O . TYR C 1 374 ? 114.895 -0.697 438.507 1.00 50.11 374 TYR C O 1
ATOM 10228 N N . HIS C 1 375 ? 112.663 -0.804 438.266 1.00 53.65 375 HIS C N 1
ATOM 10229 C CA . HIS C 1 375 ? 112.641 -2.252 438.109 1.00 51.65 375 HIS C CA 1
ATOM 10230 C C . HIS C 1 375 ? 113.065 -2.684 436.709 1.00 53.16 375 HIS C C 1
ATOM 10231 O O . HIS C 1 375 ? 112.231 -2.972 435.850 1.00 54.98 375 HIS C O 1
ATOM 10238 N N . ASP C 1 376 ? 114.376 -2.733 436.498 1.00 53.68 376 ASP C N 1
ATOM 10239 C CA . ASP C 1 376 ? 114.951 -3.077 435.204 1.00 50.03 376 ASP C CA 1
ATOM 10240 C C . ASP C 1 376 ? 114.920 -4.578 434.945 1.00 56.05 376 ASP C C 1
ATOM 10241 O O . ASP C 1 376 ? 114.663 -5.373 435.850 1.00 56.10 376 ASP C O 1
ATOM 10246 N N . TYR C 1 377 ? 115.195 -4.954 433.699 1.00 57.38 377 TYR C N 1
ATOM 10247 C CA . TYR C 1 377 ? 115.220 -6.354 433.296 1.00 56.16 377 TYR C CA 1
ATOM 10248 C C . TYR C 1 377 ? 116.025 -6.525 432.011 1.00 54.72 377 TYR C C 1
ATOM 10249 O O . TYR C 1 377 ? 116.268 -5.559 431.289 1.00 58.42 377 TYR C O 1
ATOM 10258 N N . VAL C 1 378 ? 116.445 -7.754 431.735 1.00 55.36 378 VAL C N 1
ATOM 10259 C CA . VAL C 1 378 ? 117.132 -8.062 430.488 1.00 55.94 378 VAL C CA 1
ATOM 10260 C C . VAL C 1 378 ? 116.143 -8.641 429.487 1.00 56.89 378 VAL C C 1
ATOM 10261 O O . VAL C 1 378 ? 115.603 -9.726 429.703 1.00 60.59 378 VAL C O 1
ATOM 10265 N N . ASN C 1 379 ? 115.896 -7.920 428.397 1.00 54.23 379 ASN C N 1
ATOM 10266 C CA . ASN C 1 379 ? 114.943 -8.391 427.397 1.00 57.88 379 ASN C CA 1
ATOM 10267 C C . ASN C 1 379 ? 115.562 -9.421 426.455 1.00 58.31 379 ASN C C 1
ATOM 10268 O O . ASN C 1 379 ? 116.682 -9.885 426.675 1.00 58.31 379 ASN C O 1
ATOM 10273 N N . ALA C 1 380 ? 114.827 -9.769 425.404 1.00 55.53 380 ALA C N 1
ATOM 10274 C CA . ALA C 1 380 ? 115.263 -10.796 424.465 1.00 54.35 380 ALA C CA 1
ATOM 10275 C C . ALA C 1 380 ? 116.491 -10.363 423.669 1.00 52.33 380 ALA C C 1
ATOM 10276 O O . ALA C 1 380 ? 117.316 -11.193 423.287 1.00 48.33 380 ALA C O 1
ATOM 10278 N N . SER C 1 381 ? 116.614 -9.063 423.425 1.00 53.53 381 SER C N 1
ATOM 10279 C CA . SER C 1 381 ? 117.711 -8.540 422.617 1.00 56.59 381 SER C CA 1
ATOM 10280 C C . SER C 1 381 ? 119.009 -8.422 423.412 1.00 58.94 381 SER C C 1
ATOM 10281 O O . SER C 1 381 ? 120.083 -8.235 422.836 1.00 58.63 381 SER C O 1
ATOM 10284 N N . GLY C 1 382 ? 118.908 -8.530 424.732 1.00 53.62 382 GLY C N 1
ATOM 10285 C CA . GLY C 1 382 ? 120.074 -8.443 425.592 1.00 55.07 382 GLY C CA 1
ATOM 10286 C C . GLY C 1 382 ? 120.328 -7.039 426.107 1.00 56.57 382 GLY C C 1
ATOM 10287 O O . GLY C 1 382 ? 121.319 -6.792 426.794 1.00 55.39 382 GLY C O 1
ATOM 10288 N N . ASP C 1 383 ? 119.432 -6.116 425.769 1.00 55.70 383 ASP C N 1
ATOM 10289 C CA . ASP C 1 383 ? 119.529 -4.742 426.248 1.00 60.42 383 ASP C CA 1
ATOM 10290 C C . ASP C 1 383 ? 118.856 -4.597 427.608 1.00 56.97 383 ASP C C 1
ATOM 10291 O O . ASP C 1 383 ? 117.930 -5.340 427.934 1.00 51.93 383 ASP C O 1
ATOM 10296 N N . VAL C 1 384 ? 119.329 -3.642 428.401 1.00 52.80 384 VAL C N 1
ATOM 10297 C CA . VAL C 1 384 ? 118.648 -3.275 429.636 1.00 50.30 384 VAL C CA 1
ATOM 10298 C C . VAL C 1 384 ? 118.181 -1.830 429.532 1.00 58.05 384 VAL C C 1
ATOM 10299 O O . VAL C 1 384 ? 118.931 -0.902 429.832 1.00 60.47 384 VAL C O 1
ATOM 10303 N N . LYS C 1 385 ? 116.940 -1.647 429.095 1.00 61.80 385 LYS C N 1
ATOM 10304 C CA . LYS C 1 385 ? 116.413 -0.314 428.836 1.00 59.31 385 LYS C CA 1
ATOM 10305 C C . LYS C 1 385 ? 115.685 0.261 430.047 1.00 59.49 385 LYS C C 1
ATOM 10306 O O . LYS C 1 385 ? 114.773 -0.360 430.592 1.00 62.18 385 LYS C O 1
ATOM 10312 N N . ASP C 1 386 ? 116.103 1.454 430.459 1.00 57.42 386 ASP C N 1
ATOM 10313 C CA . ASP C 1 386 ? 115.502 2.137 431.598 1.00 57.61 386 ASP C CA 1
ATOM 10314 C C . ASP C 1 386 ? 115.340 3.627 431.309 1.00 57.76 386 ASP C C 1
ATOM 10315 O O . ASP C 1 386 ? 116.128 4.447 431.780 1.00 58.57 386 ASP C O 1
ATOM 10320 N N . PRO C 1 387 ? 114.310 3.982 430.528 1.00 58.53 387 PRO C N 1
ATOM 10321 C CA . PRO C 1 387 ? 114.090 5.377 430.128 1.00 57.29 387 PRO C CA 1
ATOM 10322 C C . PRO C 1 387 ? 113.736 6.284 431.304 1.00 56.81 387 PRO C C 1
ATOM 10323 O O . PRO C 1 387 ? 114.065 7.470 431.280 1.00 57.35 387 PRO C O 1
ATOM 10327 N N . GLU C 1 388 ? 113.078 5.730 432.319 1.00 53.13 388 GLU C N 1
ATOM 10328 C CA . GLU C 1 388 ? 112.687 6.509 433.489 1.00 53.77 388 GLU C CA 1
ATOM 10329 C C . GLU C 1 388 ? 113.906 6.967 434.285 1.00 54.24 388 GLU C C 1
ATOM 10330 O O . GLU C 1 388 ? 113.887 8.027 434.913 1.00 54.09 388 GLU C O 1
ATOM 10336 N N . ARG C 1 389 ? 114.963 6.163 434.253 1.00 52.04 389 ARG C N 1
ATOM 10337 C CA . ARG C 1 389 ? 116.215 6.519 434.910 1.00 53.81 389 ARG C CA 1
ATOM 10338 C C . ARG C 1 389 ? 116.876 7.684 434.189 1.00 55.76 389 ARG C C 1
ATOM 10339 O O . ARG C 1 389 ? 117.398 8.603 434.819 1.00 56.48 389 ARG C O 1
ATOM 10347 N N . ILE C 1 390 ? 116.852 7.632 432.861 1.00 56.95 390 ILE C N 1
ATOM 10348 C CA . ILE C 1 390 ? 117.396 8.703 432.037 1.00 56.43 390 ILE C CA 1
ATOM 10349 C C . ILE C 1 390 ? 116.613 9.989 432.270 1.00 55.79 390 ILE C C 1
ATOM 10350 O O . ILE C 1 390 ? 117.197 11.061 432.431 1.00 54.24 390 ILE C O 1
ATOM 10355 N N . THR C 1 391 ? 115.289 9.869 432.296 1.00 56.91 391 THR C N 1
ATOM 10356 C CA . THR C 1 391 ? 114.416 10.995 432.603 1.00 58.67 391 THR C CA 1
ATOM 10357 C C . THR C 1 391 ? 114.762 11.575 433.969 1.00 57.83 391 THR C C 1
ATOM 10358 O O . THR C 1 391 ? 114.811 12.793 434.143 1.00 57.41 391 THR C O 1
ATOM 10362 N N . TYR C 1 392 ? 115.011 10.694 434.933 1.00 57.31 392 TYR C N 1
ATOM 10363 C CA . TYR C 1 392 ? 115.388 11.121 436.274 1.00 52.51 392 TYR C CA 1
ATOM 10364 C C . TYR C 1 392 ? 116.714 11.869 436.254 1.00 55.94 392 TYR C C 1
ATOM 10365 O O . TYR C 1 392 ? 116.815 12.986 436.761 1.00 59.35 392 TYR C O 1
ATOM 10374 N N . LEU C 1 393 ? 117.730 11.239 435.674 1.00 57.83 393 LEU C N 1
ATOM 10375 C CA . LEU C 1 393 ? 119.074 11.803 435.658 1.00 54.92 393 LEU C CA 1
ATOM 10376 C C . LEU C 1 393 ? 119.143 13.086 434.834 1.00 59.31 393 LEU C C 1
ATOM 10377 O O . LEU C 1 393 ? 119.913 13.990 435.151 1.00 61.56 393 LEU C O 1
ATOM 10382 N N . ASN C 1 394 ? 118.335 13.164 433.781 1.00 60.41 394 ASN C N 1
ATOM 10383 C CA . ASN C 1 394 ? 118.277 14.367 432.958 1.00 61.48 394 ASN C CA 1
ATOM 10384 C C . ASN C 1 394 ? 117.665 15.536 433.721 1.00 61.61 394 ASN C C 1
ATOM 10385 O O . ASN C 1 394 ? 118.217 16.636 433.738 1.00 63.59 394 ASN C O 1
ATOM 10390 N N . ASP C 1 395 ? 116.522 15.285 434.352 1.00 57.84 395 ASP C N 1
ATOM 10391 C CA . ASP C 1 395 ? 115.791 16.320 435.075 1.00 58.28 395 ASP C CA 1
ATOM 10392 C C . ASP C 1 395 ? 116.579 16.879 436.255 1.00 59.03 395 ASP C C 1
ATOM 10393 O O . ASP C 1 395 ? 116.586 18.087 436.487 1.00 62.31 395 ASP C O 1
ATOM 10398 N N . HIS C 1 396 ? 117.243 16.001 436.999 1.00 55.97 396 HIS C N 1
ATOM 10399 C CA . HIS C 1 396 ? 117.998 16.427 438.172 1.00 59.19 396 HIS C CA 1
ATOM 10400 C C . HIS C 1 396 ? 119.311 17.112 437.799 1.00 62.05 396 HIS C C 1
ATOM 10401 O O . HIS C 1 396 ? 119.965 17.714 438.650 1.00 65.79 396 HIS C O 1
ATOM 10408 N N . LEU C 1 397 ? 119.693 17.024 436.529 1.00 61.37 397 LEU C N 1
ATOM 10409 C CA . LEU C 1 397 ? 120.883 17.720 436.051 1.00 61.64 397 LEU C CA 1
ATOM 10410 C C . LEU C 1 397 ? 120.530 19.113 435.536 1.00 63.86 397 LEU C C 1
ATOM 10411 O O . LEU C 1 397 ? 121.372 20.012 435.528 1.00 62.22 397 LEU C O 1
ATOM 10416 N N . GLU C 1 398 ? 119.282 19.289 435.110 1.00 61.43 398 GLU C N 1
ATOM 10417 C CA . GLU C 1 398 ? 118.793 20.606 434.716 1.00 61.84 398 GLU C CA 1
ATOM 10418 C C . GLU C 1 398 ? 118.690 21.510 435.938 1.00 65.63 398 GLU C C 1
ATOM 10419 O O . GLU C 1 398 ? 118.906 22.720 435.853 1.00 66.14 398 GLU C O 1
ATOM 10425 N N . ALA C 1 399 ? 118.353 20.910 437.074 1.00 67.56 399 ALA C N 1
ATOM 10426 C CA . ALA C 1 399 ? 118.266 21.637 438.333 1.00 62.87 399 ALA C CA 1
ATOM 10427 C C . ALA C 1 399 ? 119.660 21.980 438.837 1.00 62.67 399 ALA C C 1
ATOM 10428 O O . ALA C 1 399 ? 119.856 22.985 439.521 1.00 63.79 399 ALA C O 1
ATOM 10430 N N . CYS C 1 400 ? 120.626 21.131 438.501 1.00 61.32 400 CYS C N 1
ATOM 10431 C CA . CYS C 1 400 ? 122.022 21.415 438.802 1.00 60.09 400 CYS C CA 1
ATOM 10432 C C . CYS C 1 400 ? 122.494 22.593 437.961 1.00 61.14 400 CYS C C 1
ATOM 10433 O O . CYS C 1 400 ? 123.227 23.454 438.441 1.00 59.50 400 CYS C O 1
ATOM 10436 N N . LEU C 1 401 ? 122.058 22.627 436.704 1.00 61.79 401 LEU C N 1
ATOM 10437 C CA . LEU C 1 401 ? 122.374 23.734 435.808 1.00 59.45 401 LEU C CA 1
ATOM 10438 C C . LEU C 1 401 ? 121.728 25.027 436.292 1.00 59.57 401 LEU C C 1
ATOM 10439 O O . LEU C 1 401 ? 122.300 26.109 436.153 1.00 60.68 401 LEU C O 1
ATOM 10444 N N . GLY C 1 402 ? 120.533 24.907 436.861 1.00 57.87 402 GLY C N 1
ATOM 10445 C CA . GLY C 1 402 ? 119.828 26.054 437.398 1.00 59.13 402 GLY C CA 1
ATOM 10446 C C . GLY C 1 402 ? 120.522 26.608 438.626 1.00 62.67 402 GLY C C 1
ATOM 10447 O O . GLY C 1 402 ? 120.554 27.819 438.841 1.00 63.54 402 GLY C O 1
ATOM 10448 N N . ALA C 1 403 ? 121.086 25.714 439.431 1.00 63.52 403 ALA C N 1
ATOM 10449 C CA . ALA C 1 403 ? 121.778 26.109 440.652 1.00 64.91 403 ALA C CA 1
ATOM 10450 C C . ALA C 1 403 ? 123.114 26.783 440.346 1.00 64.41 403 ALA C C 1
ATOM 10451 O O . ALA C 1 403 ? 123.533 27.696 441.056 1.00 64.89 403 ALA C O 1
ATOM 10453 N N . ILE C 1 404 ? 123.778 26.329 439.288 1.00 62.59 404 ILE C N 1
ATOM 10454 C CA . ILE C 1 404 ? 125.082 26.870 438.920 1.00 57.69 404 ILE C CA 1
ATOM 10455 C C . ILE C 1 404 ? 124.961 28.318 438.441 1.00 64.27 404 ILE C C 1
ATOM 10456 O O . ILE C 1 404 ? 125.838 29.142 438.706 1.00 68.10 404 ILE C O 1
ATOM 10461 N N . ASP C 1 405 ? 123.865 28.638 437.760 1.00 65.82 405 ASP C N 1
ATOM 10462 C CA . ASP C 1 405 ? 123.640 30.009 437.315 1.00 70.28 405 ASP C CA 1
ATOM 10463 C C . ASP C 1 405 ? 123.015 30.813 438.457 1.00 68.31 405 ASP C C 1
ATOM 10464 O O . ASP C 1 405 ? 123.057 32.043 438.460 1.00 70.66 405 ASP C O 1
ATOM 10469 N N . ASP C 1 406 ? 122.443 30.120 439.437 1.00 64.80 406 ASP C N 1
ATOM 10470 C CA . ASP C 1 406 ? 121.983 30.794 440.646 1.00 65.59 406 ASP C CA 1
ATOM 10471 C C . ASP C 1 406 ? 123.182 31.325 441.426 1.00 66.10 406 ASP C C 1
ATOM 10472 O O . ASP C 1 406 ? 123.092 32.352 442.100 1.00 61.96 406 ASP C O 1
ATOM 10477 N N . GLY C 1 407 ? 124.306 30.621 441.324 1.00 64.21 407 GLY C N 1
ATOM 10478 C CA . GLY C 1 407 ? 125.540 31.063 441.948 1.00 64.53 407 GLY C CA 1
ATOM 10479 C C . GLY C 1 407 ? 126.160 30.038 442.877 1.00 64.93 407 GLY C C 1
ATOM 10480 O O . GLY C 1 407 ? 127.071 30.355 443.642 1.00 69.98 407 GLY C O 1
ATOM 10481 N N . VAL C 1 408 ? 125.669 28.805 442.814 1.00 65.37 408 VAL C N 1
ATOM 10482 C CA . VAL C 1 408 ? 126.192 27.731 443.650 1.00 63.40 408 VAL C CA 1
ATOM 10483 C C . VAL C 1 408 ? 127.551 27.259 443.143 1.00 61.20 408 VAL C C 1
ATOM 10484 O O . VAL C 1 408 ? 127.729 27.030 441.947 1.00 56.74 408 VAL C O 1
ATOM 10488 N N . ASN C 1 409 ? 128.511 27.122 444.053 1.00 64.44 409 ASN C N 1
ATOM 10489 C CA . ASN C 1 409 ? 129.820 26.594 443.692 1.00 64.16 409 ASN C CA 1
ATOM 10490 C C . ASN C 1 409 ? 129.760 25.079 443.527 1.00 62.37 409 ASN C C 1
ATOM 10491 O O . ASN C 1 409 ? 130.332 24.330 444.319 1.00 60.23 409 ASN C O 1
ATOM 10496 N N . LEU C 1 410 ? 129.050 24.639 442.494 1.00 59.58 410 LEU C N 1
ATOM 10497 C CA . LEU C 1 410 ? 128.913 23.220 442.197 1.00 59.68 410 LEU C CA 1
ATOM 10498 C C . LEU C 1 410 ? 129.956 22.801 441.170 1.00 59.54 410 LEU C C 1
ATOM 10499 O O . LEU C 1 410 ? 129.911 23.231 440.018 1.00 62.07 410 LEU C O 1
ATOM 10504 N N . GLN C 1 411 ? 130.897 21.961 441.589 1.00 59.38 411 GLN C N 1
ATOM 10505 C CA . GLN C 1 411 ? 132.002 21.576 440.721 1.00 64.70 411 GLN C CA 1
ATOM 10506 C C . GLN C 1 411 ? 132.020 20.080 440.408 1.00 64.31 411 GLN C C 1
ATOM 10507 O O . GLN C 1 411 ? 133.056 19.539 440.022 1.00 62.82 411 GLN C O 1
ATOM 10513 N N . GLY C 1 412 ? 130.880 19.412 440.563 1.00 60.76 412 GLY C N 1
ATOM 10514 C CA . GLY C 1 412 ? 130.820 17.989 440.284 1.00 60.39 412 GLY C CA 1
ATOM 10515 C C . GLY C 1 412 ? 129.466 17.321 440.445 1.00 60.27 412 GLY C C 1
ATOM 10516 O O . GLY C 1 412 ? 128.582 17.829 441.135 1.00 54.26 412 GLY C O 1
ATOM 10517 N N . TYR C 1 413 ? 129.318 16.166 439.801 1.00 57.74 413 TYR C N 1
ATOM 10518 C CA . TYR C 1 413 ? 128.100 15.366 439.881 1.00 56.07 413 TYR C CA 1
ATOM 10519 C C . TYR C 1 413 ? 128.435 13.876 439.833 1.00 57.40 413 TYR C C 1
ATOM 10520 O O . TYR C 1 413 ? 129.235 13.439 439.005 1.00 59.32 413 TYR C O 1
ATOM 10529 N N . PHE C 1 414 ? 127.821 13.101 440.723 1.00 53.06 414 PHE C N 1
ATOM 10530 C CA . PHE C 1 414 ? 128.063 11.661 440.789 1.00 51.85 414 PHE C CA 1
ATOM 10531 C C . PHE C 1 414 ? 126.757 10.871 440.788 1.00 54.03 414 PHE C C 1
ATOM 10532 O O . PHE C 1 414 ? 125.860 11.140 441.588 1.00 52.04 414 PHE C O 1
ATOM 10540 N N . ILE C 1 415 ? 126.659 9.893 439.892 1.00 54.53 415 ILE C N 1
ATOM 10541 C CA . ILE C 1 415 ? 125.482 9.032 439.821 1.00 52.82 415 ILE C CA 1
ATOM 10542 C C . ILE C 1 415 ? 125.586 7.864 440.792 1.00 53.91 415 ILE C C 1
ATOM 10543 O O . ILE C 1 415 ? 126.622 7.205 440.871 1.00 56.13 415 ILE C O 1
ATOM 10548 N N . TRP C 1 416 ? 124.513 7.614 441.534 1.00 53.08 416 TRP C N 1
ATOM 10549 C CA . TRP C 1 416 ? 124.405 6.390 442.316 1.00 52.64 416 TRP C CA 1
ATOM 10550 C C . TRP C 1 416 ? 123.453 5.434 441.612 1.00 53.62 416 TRP C C 1
ATOM 10551 O O . TRP C 1 416 ? 122.262 5.720 441.491 1.00 57.22 416 TRP C O 1
ATOM 10562 N N . SER C 1 417 ? 123.972 4.302 441.145 1.00 53.73 417 SER C N 1
ATOM 10563 C CA . SER C 1 417 ? 125.380 3.953 441.303 1.00 52.87 417 SER C CA 1
ATOM 10564 C C . SER C 1 417 ? 125.969 3.452 439.990 1.00 53.80 417 SER C C 1
ATOM 10565 O O . SER C 1 417 ? 125.280 3.407 438.971 1.00 56.86 417 SER C O 1
ATOM 10568 N N . LEU C 1 418 ? 127.245 3.081 440.014 1.00 51.93 418 LEU C N 1
ATOM 10569 C CA . LEU C 1 418 ? 127.879 2.488 438.844 1.00 50.63 418 LEU C CA 1
ATOM 10570 C C . LEU C 1 418 ? 127.268 1.124 438.564 1.00 52.68 418 LEU C C 1
ATOM 10571 O O . LEU C 1 418 ? 126.769 0.868 437.470 1.00 52.42 418 LEU C O 1
ATOM 10576 N N . LEU C 1 419 ? 127.301 0.256 439.570 1.00 51.97 419 LEU C N 1
ATOM 10577 C CA . LEU C 1 419 ? 126.768 -1.095 439.443 1.00 52.59 419 LEU C CA 1
ATOM 10578 C C . LEU C 1 419 ? 125.491 -1.265 440.257 1.00 50.60 419 LEU C C 1
ATOM 10579 O O . LEU C 1 419 ? 125.285 -0.569 441.250 1.00 54.34 419 LEU C O 1
ATOM 10584 N N . ASP C 1 420 ? 124.633 -2.186 439.829 1.00 48.99 420 ASP C N 1
ATOM 10585 C CA . ASP C 1 420 ? 123.527 -2.631 440.667 1.00 50.38 420 ASP C CA 1
ATOM 10586 C C . ASP C 1 420 ? 124.121 -3.302 441.895 1.00 51.41 420 ASP C C 1
ATOM 10587 O O . ASP C 1 420 ? 124.896 -4.245 441.769 1.00 54.63 420 ASP C O 1
ATOM 10592 N N . ASN C 1 421 ? 123.766 -2.821 443.080 1.00 50.74 421 ASN C N 1
ATOM 10593 C CA . ASN C 1 421 ? 124.419 -3.291 444.295 1.00 48.95 421 ASN C CA 1
ATOM 10594 C C . ASN C 1 421 ? 123.465 -3.754 445.390 1.00 50.40 421 ASN C C 1
ATOM 10595 O O . ASN C 1 421 ? 122.251 -3.814 445.197 1.00 47.68 421 ASN C O 1
ATOM 10600 N N . PHE C 1 422 ? 124.044 -4.084 446.540 1.00 52.27 422 PHE C N 1
ATOM 10601 C CA . PHE C 1 422 ? 123.295 -4.538 447.704 1.00 49.51 422 PHE C CA 1
ATOM 10602 C C . PHE C 1 422 ? 122.594 -3.368 448.385 1.00 52.95 422 PHE C C 1
ATOM 10603 O O . PHE C 1 422 ? 123.196 -2.654 449.182 1.00 56.19 422 PHE C O 1
ATOM 10611 N N . GLU C 1 423 ? 121.317 -3.171 448.076 1.00 54.17 423 GLU C N 1
ATOM 10612 C CA . GLU C 1 423 ? 120.584 -2.035 448.625 1.00 52.12 423 GLU C CA 1
ATOM 10613 C C . GLU C 1 423 ? 120.128 -2.298 450.060 1.00 50.77 423 GLU C C 1
ATOM 10614 O O . GLU C 1 423 ? 118.937 -2.238 450.369 1.00 51.04 423 GLU C O 1
ATOM 10620 N N . TRP C 1 424 ? 121.099 -2.606 450.917 1.00 51.04 424 TRP C N 1
ATOM 10621 C CA . TRP C 1 424 ? 120.920 -2.674 452.367 1.00 52.18 424 TRP C CA 1
ATOM 10622 C C . TRP C 1 424 ? 119.687 -3.453 452.820 1.00 52.60 424 TRP C C 1
ATOM 10623 O O . TRP C 1 424 ? 119.607 -4.666 452.630 1.00 53.55 424 TRP C O 1
ATOM 10634 N N . GLY C 1 425 ? 118.731 -2.749 453.418 1.00 57.09 425 GLY C N 1
ATOM 10635 C CA . GLY C 1 425 ? 117.546 -3.378 453.975 1.00 53.05 425 GLY C CA 1
ATOM 10636 C C . GLY C 1 425 ? 116.702 -4.130 452.964 1.00 53.57 425 GLY C C 1
ATOM 10637 O O . GLY C 1 425 ? 116.005 -5.082 453.315 1.00 55.26 425 GLY C O 1
ATOM 10638 N N . PHE C 1 426 ? 116.766 -3.707 451.705 1.00 51.54 426 PHE C N 1
ATOM 10639 C CA . PHE C 1 426 ? 115.965 -4.325 450.654 1.00 57.02 426 PHE C CA 1
ATOM 10640 C C . PHE C 1 426 ? 116.743 -5.391 449.889 1.00 53.19 426 PHE C C 1
ATOM 10641 O O . PHE C 1 426 ? 116.186 -6.087 449.040 1.00 52.55 426 PHE C O 1
ATOM 10649 N N . GLY C 1 427 ? 118.029 -5.518 450.196 1.00 49.57 427 GLY C N 1
ATOM 10650 C CA . GLY C 1 427 ? 118.874 -6.484 449.521 1.00 46.84 427 GLY C CA 1
ATOM 10651 C C . GLY C 1 427 ? 119.179 -6.065 448.097 1.00 48.90 427 GLY C C 1
ATOM 10652 O O . GLY C 1 427 ? 119.348 -4.881 447.814 1.00 52.04 427 GLY C O 1
ATOM 10653 N N . TYR C 1 428 ? 119.243 -7.037 447.195 1.00 47.17 428 TYR C N 1
ATOM 10654 C CA . TYR C 1 428 ? 119.573 -6.762 445.802 1.00 46.94 428 TYR C CA 1
ATOM 10655 C C . TYR C 1 428 ? 118.331 -6.455 444.971 1.00 45.36 428 TYR C C 1
ATOM 10656 O O . TYR C 1 428 ? 118.423 -6.221 443.766 1.00 45.55 428 TYR C O 1
ATOM 10665 N N . SER C 1 429 ? 117.173 -6.447 445.624 1.00 43.08 429 SER C N 1
ATOM 10666 C CA . SER C 1 429 ? 115.898 -6.254 444.941 1.00 45.06 429 SER C CA 1
ATOM 10667 C C . SER C 1 429 ? 115.772 -4.867 444.311 1.00 50.92 429 SER C C 1
ATOM 10668 O O . SER C 1 429 ? 115.130 -4.708 443.272 1.00 55.47 429 SER C O 1
ATOM 10671 N N . ARG C 1 430 ? 116.383 -3.869 444.940 1.00 47.60 430 ARG C N 1
ATOM 10672 C CA . ARG C 1 430 ? 116.331 -2.502 444.432 1.00 46.71 430 ARG C CA 1
ATOM 10673 C C . ARG C 1 430 ? 117.629 -2.141 443.717 1.00 48.57 430 ARG C C 1
ATOM 10674 O O . ARG C 1 430 ? 118.690 -2.076 444.336 1.00 47.28 430 ARG C O 1
ATOM 10682 N N . ARG C 1 431 ? 117.539 -1.904 442.411 1.00 49.24 431 ARG C N 1
ATOM 10683 C CA . ARG C 1 431 ? 118.720 -1.629 441.597 1.00 50.95 431 ARG C CA 1
ATOM 10684 C C . ARG C 1 431 ? 118.858 -0.143 441.260 1.00 51.49 431 ARG C C 1
ATOM 10685 O O . ARG C 1 431 ? 117.985 0.443 440.621 1.00 53.24 431 ARG C O 1
ATOM 10693 N N . PHE C 1 432 ? 119.965 0.455 441.694 1.00 53.67 432 PHE C N 1
ATOM 10694 C CA . PHE C 1 432 ? 120.227 1.880 441.491 1.00 53.50 432 PHE C CA 1
ATOM 10695 C C . PHE C 1 432 ? 121.235 2.146 440.376 1.00 53.75 432 PHE C C 1
ATOM 10696 O O . PHE C 1 432 ? 121.488 3.297 440.022 1.00 53.73 432 PHE C O 1
ATOM 10704 N N . GLY C 1 433 ? 121.816 1.083 439.831 1.00 51.47 433 GLY C N 1
ATOM 10705 C CA . GLY C 1 433 ? 122.958 1.222 438.945 1.00 53.14 433 GLY C CA 1
ATOM 10706 C C . GLY C 1 433 ? 122.660 1.488 437.482 1.00 55.14 433 GLY C C 1
ATOM 10707 O O . GLY C 1 433 ? 121.569 1.201 436.988 1.00 52.44 433 GLY C O 1
ATOM 10708 N N . ILE C 1 434 ? 123.650 2.045 436.790 1.00 53.64 434 ILE C N 1
ATOM 10709 C CA . ILE C 1 434 ? 123.563 2.266 435.353 1.00 54.05 434 ILE C CA 1
ATOM 10710 C C . ILE C 1 434 ? 124.173 1.079 434.614 1.00 55.67 434 ILE C C 1
ATOM 10711 O O . ILE C 1 434 ? 124.176 1.030 433.384 1.00 57.98 434 ILE C O 1
ATOM 10716 N N . VAL C 1 435 ? 124.695 0.127 435.382 1.00 54.47 435 VAL C N 1
ATOM 10717 C CA . VAL C 1 435 ? 125.218 -1.121 434.837 1.00 54.34 435 VAL C CA 1
ATOM 10718 C C . VAL C 1 435 ? 124.491 -2.308 435.460 1.00 54.83 435 VAL C C 1
ATOM 10719 O O . VAL C 1 435 ? 124.535 -2.500 436.675 1.00 55.97 435 VAL C O 1
ATOM 10723 N N . TRP C 1 436 ? 123.821 -3.099 434.626 1.00 52.69 436 TRP C N 1
ATOM 10724 C CA . TRP C 1 436 ? 123.068 -4.255 435.102 1.00 51.09 436 TRP C CA 1
ATOM 10725 C C . TRP C 1 436 ? 123.993 -5.357 435.601 1.00 50.86 436 TRP C C 1
ATOM 10726 O O . TRP C 1 436 ? 125.059 -5.592 435.031 1.00 53.31 436 TRP C O 1
ATOM 10737 N N . ILE C 1 437 ? 123.576 -6.032 436.667 1.00 49.72 437 ILE C N 1
ATOM 10738 C CA . ILE C 1 437 ? 124.366 -7.114 437.240 1.00 52.87 437 ILE C CA 1
ATOM 10739 C C . ILE C 1 437 ? 123.577 -8.415 437.347 1.00 52.53 437 ILE C C 1
ATOM 10740 O O . ILE C 1 437 ? 122.552 -8.476 438.026 1.00 52.49 437 ILE C O 1
ATOM 10745 N N . ASP C 1 438 ? 124.056 -9.450 436.663 1.00 53.33 438 ASP C N 1
ATOM 10746 C CA . ASP C 1 438 ? 123.581 -10.806 436.905 1.00 50.99 438 ASP C CA 1
ATOM 10747 C C . ASP C 1 438 ? 124.374 -11.374 438.073 1.00 54.10 438 ASP C C 1
ATOM 10748 O O . ASP C 1 438 ? 125.514 -11.800 437.904 1.00 57.83 438 ASP C O 1
ATOM 10753 N N . TYR C 1 439 ? 123.773 -11.372 439.258 1.00 52.17 439 TYR C N 1
ATOM 10754 C CA . TYR C 1 439 ? 124.496 -11.718 440.479 1.00 50.36 439 TYR C CA 1
ATOM 10755 C C . TYR C 1 439 ? 124.958 -13.174 440.528 1.00 52.66 439 TYR C C 1
ATOM 10756 O O . TYR C 1 439 ? 125.849 -13.517 441.304 1.00 56.10 439 TYR C O 1
ATOM 10765 N N . ASP C 1 440 ? 124.360 -14.027 439.703 1.00 52.56 440 ASP C N 1
ATOM 10766 C CA . ASP C 1 440 ? 124.723 -15.439 439.696 1.00 53.52 440 ASP C CA 1
ATOM 10767 C C . ASP C 1 440 ? 125.977 -15.691 438.863 1.00 56.56 440 ASP C C 1
ATOM 10768 O O . ASP C 1 440 ? 126.694 -16.666 439.088 1.00 62.45 440 ASP C O 1
ATOM 10773 N N . THR C 1 441 ? 126.239 -14.810 437.903 1.00 57.03 441 THR C N 1
ATOM 10774 C CA . THR C 1 441 ? 127.385 -14.970 437.013 1.00 58.31 441 THR C CA 1
ATOM 10775 C C . THR C 1 441 ? 128.341 -13.785 437.104 1.00 55.13 441 THR C C 1
ATOM 10776 O O . THR C 1 441 ? 129.492 -13.871 436.675 1.00 54.76 441 THR C O 1
ATOM 10780 N N . GLY C 1 442 ? 127.859 -12.679 437.662 1.00 55.21 442 GLY C N 1
ATOM 10781 C CA . GLY C 1 442 ? 128.674 -11.489 437.830 1.00 56.51 442 GLY C CA 1
ATOM 10782 C C . GLY C 1 442 ? 128.888 -10.725 436.537 1.00 59.90 442 GLY C C 1
ATOM 10783 O O . GLY C 1 442 ? 129.852 -9.969 436.408 1.00 60.66 442 GLY C O 1
ATOM 10784 N N . ARG C 1 443 ? 127.986 -10.917 435.579 1.00 58.82 443 ARG C N 1
ATOM 10785 C CA . ARG C 1 443 ? 128.111 -10.278 434.273 1.00 62.29 443 ARG C CA 1
ATOM 10786 C C . ARG C 1 443 ? 127.846 -8.775 434.354 1.00 61.74 443 ARG C C 1
ATOM 10787 O O . ARG C 1 443 ? 126.998 -8.321 435.124 1.00 61.35 443 ARG C O 1
ATOM 10795 N N . ARG C 1 444 ? 128.584 -8.010 433.556 1.00 57.47 444 ARG C N 1
ATOM 10796 C CA . ARG C 1 444 ? 128.432 -6.561 433.513 1.00 57.00 444 ARG C CA 1
ATOM 10797 C C . ARG C 1 444 ? 127.740 -6.115 432.229 1.00 57.41 444 ARG C C 1
ATOM 10798 O O . ARG C 1 444 ? 128.341 -6.137 431.154 1.00 60.04 444 ARG C O 1
ATOM 10806 N N . ILE C 1 445 ? 126.479 -5.711 432.344 1.00 55.64 445 ILE C N 1
ATOM 10807 C CA . ILE C 1 445 ? 125.736 -5.185 431.202 1.00 57.86 445 ILE C CA 1
ATOM 10808 C C . ILE C 1 445 ? 125.428 -3.704 431.384 1.00 55.64 445 ILE C C 1
ATOM 10809 O O . ILE C 1 445 ? 124.618 -3.336 432.236 1.00 54.32 445 ILE C O 1
ATOM 10814 N N . PRO C 1 446 ? 126.074 -2.845 430.584 1.00 56.84 446 PRO C N 1
ATOM 10815 C CA . PRO C 1 446 ? 125.768 -1.413 430.640 1.00 56.37 446 PRO C CA 1
ATOM 10816 C C . PRO C 1 446 ? 124.351 -1.128 430.153 1.00 60.60 446 PRO C C 1
ATOM 10817 O O . PRO C 1 446 ? 123.974 -1.557 429.062 1.00 63.16 446 PRO C O 1
ATOM 10821 N N . LYS C 1 447 ? 123.573 -0.419 430.965 1.00 58.06 447 LYS C N 1
ATOM 10822 C CA . LYS C 1 447 ? 122.188 -0.116 430.624 1.00 56.61 447 LYS C CA 1
ATOM 10823 C C . LYS C 1 447 ? 122.103 1.058 429.657 1.00 60.87 447 LYS C C 1
ATOM 10824 O O . LYS C 1 447 ? 123.123 1.567 429.192 1.00 62.26 447 LYS C O 1
ATOM 10830 N N . ALA C 1 448 ? 120.879 1.482 429.359 1.00 60.93 448 ALA C N 1
ATOM 10831 C CA . ALA C 1 448 ? 120.658 2.646 428.512 1.00 58.23 448 ALA C CA 1
ATOM 10832 C C . ALA C 1 448 ? 121.114 3.908 429.234 1.00 63.57 448 ALA C C 1
ATOM 10833 O O . ALA C 1 448 ? 121.461 4.908 428.604 1.00 66.11 448 ALA C O 1
ATOM 10835 N N . SER C 1 449 ? 121.106 3.849 430.563 1.00 62.53 449 SER C N 1
ATOM 10836 C CA . SER C 1 449 ? 121.601 4.941 431.390 1.00 59.39 449 SER C CA 1
ATOM 10837 C C . SER C 1 449 ? 123.080 5.178 431.120 1.00 61.05 449 SER C C 1
ATOM 10838 O O . SER C 1 449 ? 123.527 6.317 430.997 1.00 62.83 449 SER C O 1
ATOM 10841 N N . TYR C 1 450 ? 123.827 4.082 431.024 1.00 59.49 450 TYR C N 1
ATOM 10842 C CA . TYR C 1 450 ? 125.270 4.126 430.823 1.00 62.19 450 TYR C CA 1
ATOM 10843 C C . TYR C 1 450 ? 125.645 4.810 429.511 1.00 63.61 450 TYR C C 1
ATOM 10844 O O . TYR C 1 450 ? 126.585 5.601 429.464 1.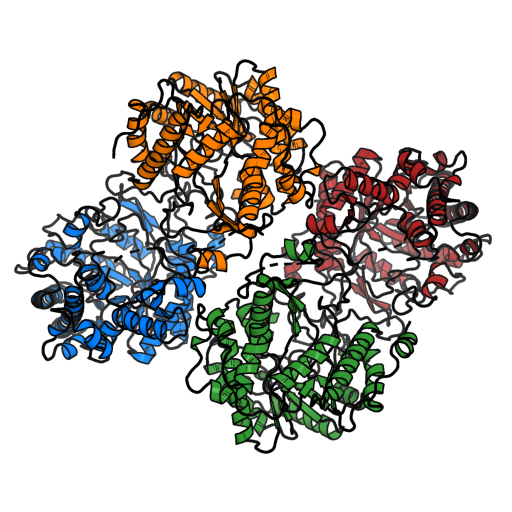00 64.83 450 TYR C O 1
ATOM 10853 N N . ARG C 1 451 ? 124.906 4.503 428.450 1.00 63.90 451 ARG C N 1
ATOM 10854 C CA . ARG C 1 451 ? 125.193 5.066 427.135 1.00 64.13 451 ARG C CA 1
ATOM 10855 C C . ARG C 1 451 ? 124.728 6.514 427.033 1.00 64.85 451 ARG C C 1
ATOM 10856 O O . ARG C 1 451 ? 125.375 7.337 426.385 1.00 67.10 451 ARG C O 1
ATOM 10864 N N . TRP C 1 452 ? 123.602 6.821 427.669 1.00 63.14 452 TRP C N 1
ATOM 10865 C CA . TRP C 1 452 ? 123.103 8.189 427.708 1.00 64.30 452 TRP C CA 1
ATOM 10866 C C . TRP C 1 452 ? 124.058 9.081 428.492 1.00 64.33 452 TRP C C 1
ATOM 10867 O O . TRP C 1 452 ? 124.369 10.196 428.075 1.00 68.27 452 TRP C O 1
ATOM 10878 N N . TYR C 1 453 ? 124.524 8.574 429.629 1.00 62.85 453 TYR C N 1
ATOM 10879 C CA . TYR C 1 453 ? 125.445 9.309 430.486 1.00 64.69 453 TYR C CA 1
ATOM 10880 C C . TYR C 1 453 ? 126.808 9.462 429.822 1.00 64.84 453 TYR C C 1
ATOM 10881 O O . TYR C 1 453 ? 127.461 10.496 429.959 1.00 67.52 453 TYR C O 1
ATOM 10890 N N . GLN C 1 454 ? 127.223 8.427 429.096 1.00 62.92 454 GLN C N 1
ATOM 10891 C CA . GLN C 1 454 ? 128.507 8.426 428.400 1.00 64.54 454 GLN C CA 1
ATOM 10892 C C . GLN C 1 454 ? 128.600 9.592 427.420 1.00 64.21 454 GLN C C 1
ATOM 10893 O O . GLN C 1 454 ? 129.673 10.159 427.214 1.00 63.58 454 GLN C O 1
ATOM 10899 N N . GLY C 1 455 ? 127.465 9.948 426.826 1.00 60.78 455 GLY C N 1
ATOM 10900 C CA . GLY C 1 455 ? 127.396 11.088 425.932 1.00 64.48 455 GLY C CA 1
ATOM 10901 C C . GLY C 1 455 ? 127.404 12.399 426.695 1.00 65.29 455 GLY C C 1
ATOM 10902 O O . GLY C 1 455 ? 128.017 13.375 426.261 1.00 66.33 455 GLY C O 1
ATOM 10903 N N . VAL C 1 456 ? 126.719 12.419 427.835 1.00 64.38 456 VAL C N 1
ATOM 10904 C CA . VAL C 1 456 ? 126.671 13.601 428.689 1.00 64.48 456 VAL C CA 1
ATOM 10905 C C . VAL C 1 456 ? 128.062 13.959 429.198 1.00 62.46 456 VAL C C 1
ATOM 10906 O O . VAL C 1 456 ? 128.459 15.123 429.185 1.00 62.42 456 VAL C O 1
ATOM 10910 N N . VAL C 1 457 ? 128.802 12.946 429.635 1.00 61.20 457 VAL C N 1
ATOM 10911 C CA . VAL C 1 457 ? 130.145 13.143 430.167 1.00 62.10 457 VAL C CA 1
ATOM 10912 C C . VAL C 1 457 ? 131.116 13.598 429.079 1.00 64.62 457 VAL C C 1
ATOM 10913 O O . VAL C 1 457 ? 131.958 14.468 429.308 1.00 68.19 457 VAL C O 1
ATOM 10917 N N . ALA C 1 458 ? 130.987 13.014 427.892 1.00 63.46 458 ALA C N 1
ATOM 10918 C CA . ALA C 1 458 ? 131.882 13.329 426.784 1.00 62.70 458 ALA C CA 1
ATOM 10919 C C . ALA C 1 458 ? 131.654 14.741 426.248 1.00 67.10 458 ALA C C 1
ATOM 10920 O O . ALA C 1 458 ? 132.609 15.474 425.989 1.00 70.97 458 ALA C O 1
ATOM 10922 N N . THR C 1 459 ? 130.390 15.117 426.085 1.00 67.69 459 THR C N 1
ATOM 10923 C CA . THR C 1 459 ? 130.043 16.412 425.503 1.00 66.86 459 THR C CA 1
ATOM 10924 C C . THR C 1 459 ? 129.920 17.515 426.551 1.00 65.43 459 THR C C 1
ATOM 10925 O O . THR C 1 459 ? 129.887 18.698 426.209 1.00 66.29 459 THR C O 1
ATOM 10929 N N . ASN C 1 460 ? 129.851 17.115 427.819 1.00 66.04 460 ASN C N 1
ATOM 10930 C CA . ASN C 1 460 ? 129.658 18.039 428.937 1.00 65.06 460 ASN C CA 1
ATOM 10931 C C . ASN C 1 460 ? 128.366 18.842 428.787 1.00 66.62 460 ASN C C 1
ATOM 10932 O O . ASN C 1 460 ? 128.344 20.051 429.017 1.00 67.98 460 ASN C O 1
ATOM 10937 N N . GLY C 1 461 ? 127.291 18.157 428.403 1.00 67.57 461 GLY C N 1
ATOM 10938 C CA . GLY C 1 461 ? 125.998 18.794 428.216 1.00 67.10 461 GLY C CA 1
ATOM 10939 C C . GLY C 1 461 ? 124.858 17.801 428.067 1.00 68.14 461 GLY C C 1
ATOM 10940 O O . GLY C 1 461 ? 125.075 16.639 427.721 1.00 67.59 461 GLY C O 1
ATOM 10941 N N . LEU C 1 462 ? 123.637 18.264 428.324 1.00 64.25 462 LEU C N 1
ATOM 10942 C CA . LEU C 1 462 ? 122.453 17.408 428.277 1.00 64.83 462 LEU C CA 1
ATOM 10943 C C . LEU C 1 462 ? 121.790 17.384 426.902 1.00 70.58 462 LEU C C 1
ATOM 10944 O O . LEU C 1 462 ? 121.388 18.427 426.386 1.00 72.66 462 LEU C O 1
ATOM 10949 N N . PRO C 1 463 ? 121.666 16.187 426.306 1.00 68.67 463 PRO C N 1
ATOM 10950 C CA . PRO C 1 463 ? 120.935 16.041 425.043 1.00 63.72 463 PRO C CA 1
ATOM 10951 C C . PRO C 1 463 ? 119.430 16.175 425.247 1.00 69.32 463 PRO C C 1
ATOM 10952 O O . PRO C 1 463 ? 118.960 16.129 426.385 1.00 70.66 463 PRO C O 1
ATOM 10956 N N . ASP C 1 464 ? 118.688 16.339 424.156 1.00 71.13 464 ASP C N 1
ATOM 10957 C CA . ASP C 1 464 ? 117.232 16.399 424.218 1.00 70.89 464 ASP C CA 1
ATOM 10958 C C . ASP C 1 464 ? 116.675 15.085 424.758 1.00 70.86 464 ASP C C 1
ATOM 10959 O O . ASP C 1 464 ? 116.990 14.011 424.245 1.00 69.83 464 ASP C O 1
ATOM 10964 N N . LEU C 1 465 ? 115.851 15.176 425.797 1.00 68.77 465 LEU C N 1
ATOM 10965 C CA . LEU C 1 465 ? 115.352 13.991 426.488 1.00 66.59 465 LEU C CA 1
ATOM 10966 C C . LEU C 1 465 ? 114.400 13.166 425.628 1.00 68.51 465 LEU C C 1
ATOM 10967 O O . LEU C 1 465 ? 114.633 11.980 425.399 1.00 68.39 465 LEU C O 1
ATOM 10972 N N . ASP C 1 466 ? 113.329 13.797 425.156 1.00 70.17 466 ASP C N 1
ATOM 10973 C CA . ASP C 1 466 ? 112.306 13.097 424.384 1.00 68.86 466 ASP C CA 1
ATOM 10974 C C . ASP C 1 466 ? 112.838 12.593 423.045 1.00 71.42 466 ASP C C 1
ATOM 10975 O O . ASP C 1 466 ? 112.280 11.667 422.456 1.00 72.94 466 ASP C O 1
ATOM 10980 N N . GLY C 1 467 ? 113.918 13.203 422.570 1.00 70.64 467 GLY C N 1
ATOM 10981 C CA . GLY C 1 467 ? 114.568 12.753 421.354 1.00 70.64 467 GLY C CA 1
ATOM 10982 C C . GLY C 1 467 ? 115.400 11.511 421.607 1.00 72.77 467 GLY C C 1
ATOM 10983 O O . GLY C 1 467 ? 115.444 10.600 420.780 1.00 74.23 467 GLY C O 1
ATOM 10984 N N . HIS C 1 468 ? 116.058 11.476 422.761 1.00 74.92 468 HIS C N 1
ATOM 10985 C CA . HIS C 1 468 ? 116.905 10.348 423.132 1.00 73.55 468 HIS C CA 1
ATOM 10986 C C . HIS C 1 468 ? 116.065 9.178 423.634 1.00 73.36 468 HIS C C 1
ATOM 10987 O O . HIS C 1 468 ? 116.353 8.021 423.328 1.00 73.56 468 HIS C O 1
ATOM 10994 N N . LEU C 1 469 ? 115.026 9.491 424.405 1.00 73.98 469 LEU C N 1
ATOM 10995 C CA . LEU C 1 469 ? 114.108 8.478 424.920 1.00 71.52 469 LEU C CA 1
ATOM 10996 C C . LEU C 1 469 ? 113.438 7.705 423.791 1.00 73.00 469 LEU C C 1
ATOM 10997 O O . LEU C 1 469 ? 113.151 6.516 423.926 1.00 76.40 469 LEU C O 1
ATOM 11002 N N . ASP C 1 470 ? 113.197 8.388 422.677 1.00 74.98 470 ASP C N 1
ATOM 11003 C CA . ASP C 1 470 ? 112.435 7.811 421.576 1.00 75.74 470 ASP C CA 1
ATOM 11004 C C . ASP C 1 470 ? 113.324 7.102 420.555 1.00 76.55 470 ASP C C 1
ATOM 11005 O O . ASP C 1 470 ? 113.051 7.121 419.355 1.00 84.12 470 ASP C O 1
ATOM 11010 N N . THR C 1 471 ? 114.397 6.488 421.038 1.00 73.55 471 THR C N 1
ATOM 11011 C CA . THR C 1 471 ? 115.170 5.553 420.232 1.00 74.63 471 THR C CA 1
ATOM 11012 C C . THR C 1 471 ? 115.257 4.256 421.025 1.00 74.34 471 THR C C 1
ATOM 11013 O O . THR C 1 471 ? 116.100 3.398 420.762 1.00 74.60 471 THR C O 1
ATOM 11017 N N . LEU C 1 472 ? 114.365 4.139 422.009 1.00 72.74 472 LEU C N 1
ATOM 11018 C CA . LEU C 1 472 ? 114.350 3.027 422.958 1.00 70.83 472 LEU C CA 1
ATOM 11019 C C . LEU C 1 472 ? 112.962 2.434 423.195 1.00 68.23 472 LEU C C 1
ATOM 11020 O O . LEU C 1 472 ? 112.742 1.781 424.215 1.00 67.52 472 LEU C O 1
ATOM 11025 N N . ASN C 1 473 ? 112.020 2.663 422.287 1.00 67.71 473 ASN C N 1
ATOM 11026 C CA . ASN C 1 473 ? 110.659 2.178 422.507 1.00 64.12 473 ASN C CA 1
ATOM 11027 C C . ASN C 1 473 ? 109.830 2.089 421.233 1.00 66.56 473 ASN C C 1
ATOM 11028 O O . ASN C 1 473 ? 108.604 1.989 421.293 1.00 65.67 473 ASN C O 1
ATOM 11033 N N . MET D 1 1 ? 94.253 -30.340 453.762 1.00 63.05 1 MET D N 1
ATOM 11034 C CA . MET D 1 1 ? 93.103 -29.464 453.960 1.00 59.17 1 MET D CA 1
ATOM 11035 C C . MET D 1 1 ? 92.098 -29.596 452.817 1.00 55.81 1 MET D C 1
ATOM 11036 O O . MET D 1 1 ? 90.891 -29.662 453.048 1.00 59.99 1 MET D O 1
ATOM 11041 N N . PHE D 1 2 ? 92.603 -29.634 451.587 1.00 53.36 2 PHE D N 1
ATOM 11042 C CA . PHE D 1 2 ? 91.753 -29.766 450.404 1.00 56.87 2 PHE D CA 1
ATOM 11043 C C . PHE D 1 2 ? 91.279 -31.205 450.199 1.00 57.50 2 PHE D C 1
ATOM 11044 O O . PHE D 1 2 ? 91.917 -32.144 450.676 1.00 59.22 2 PHE D O 1
ATOM 11052 N N . PRO D 1 3 ? 90.149 -31.383 449.492 1.00 60.81 3 PRO D N 1
ATOM 11053 C CA . PRO D 1 3 ? 89.716 -32.734 449.115 1.00 58.10 3 PRO D CA 1
ATOM 11054 C C . PRO D 1 3 ? 90.697 -33.360 448.130 1.00 58.07 3 PRO D C 1
ATOM 11055 O O . PRO D 1 3 ? 91.340 -32.631 447.375 1.00 55.74 3 PRO D O 1
ATOM 11059 N N . ASP D 1 4 ? 90.807 -34.686 448.135 1.00 59.28 4 ASP D N 1
ATOM 11060 C CA . ASP D 1 4 ? 91.799 -35.373 447.311 1.00 56.84 4 ASP D CA 1
ATOM 11061 C C . ASP D 1 4 ? 91.524 -35.199 445.820 1.00 53.52 4 ASP D C 1
ATOM 11062 O O . ASP D 1 4 ? 92.443 -35.246 445.001 1.00 55.07 4 ASP D O 1
ATOM 11067 N N . GLY D 1 5 ? 90.259 -34.984 445.473 1.00 49.98 5 GLY D N 1
ATOM 11068 C CA . GLY D 1 5 ? 89.873 -34.820 444.083 1.00 51.80 5 GLY D CA 1
ATOM 11069 C C . GLY D 1 5 ? 90.154 -33.435 443.528 1.00 53.97 5 GLY D C 1
ATOM 11070 O O . GLY D 1 5 ? 89.935 -33.182 442.344 1.00 55.28 5 GLY D O 1
ATOM 11071 N N . PHE D 1 6 ? 90.643 -32.540 444.382 1.00 58.87 6 PHE D N 1
ATOM 11072 C CA . PHE D 1 6 ? 90.909 -31.159 443.990 1.00 54.52 6 PHE D CA 1
ATOM 11073 C C . PHE D 1 6 ? 91.986 -31.084 442.911 1.00 57.08 6 PHE D C 1
ATOM 11074 O O . PHE D 1 6 ? 93.056 -31.680 443.043 1.00 53.27 6 PHE D O 1
ATOM 11082 N N . VAL D 1 7 ? 91.694 -30.342 441.847 1.00 56.86 7 VAL D N 1
ATOM 11083 C CA . VAL D 1 7 ? 92.567 -30.285 440.679 1.00 55.15 7 VAL D CA 1
ATOM 11084 C C . VAL D 1 7 ? 93.522 -29.093 440.715 1.00 49.08 7 VAL D C 1
ATOM 11085 O O . VAL D 1 7 ? 93.128 -27.965 440.426 1.00 50.25 7 VAL D O 1
ATOM 11089 N N . TRP D 1 8 ? 94.777 -29.348 441.067 1.00 49.20 8 TRP D N 1
ATOM 11090 C CA . TRP D 1 8 ? 95.796 -28.305 441.055 1.00 48.94 8 TRP D CA 1
ATOM 11091 C C . TRP D 1 8 ? 96.342 -28.117 439.645 1.00 49.59 8 TRP D C 1
ATOM 11092 O O . TRP D 1 8 ? 96.450 -29.077 438.882 1.00 50.12 8 TRP D O 1
ATOM 11103 N N . GLY D 1 9 ? 96.688 -26.881 439.301 1.00 52.13 9 GLY D N 1
ATOM 11104 C CA . GLY D 1 9 ? 97.206 -26.586 437.979 1.00 49.07 9 GLY D CA 1
ATOM 11105 C C . GLY D 1 9 ? 97.948 -25.267 437.876 1.00 54.73 9 GLY D C 1
ATOM 11106 O O . GLY D 1 9 ? 98.211 -24.605 438.881 1.00 52.94 9 GLY D O 1
ATOM 11107 N N . THR D 1 10 ? 98.291 -24.892 436.648 1.00 53.39 10 THR D N 1
ATOM 11108 C CA . THR D 1 10 ? 98.971 -23.631 436.379 1.00 52.25 10 THR D CA 1
ATOM 11109 C C . THR D 1 10 ? 98.660 -23.173 434.955 1.00 51.16 10 THR D C 1
ATOM 11110 O O . THR D 1 10 ? 98.608 -23.984 434.030 1.00 53.96 10 THR D O 1
ATOM 11114 N N . SER D 1 11 ? 98.448 -21.872 434.785 1.00 50.12 11 SER D N 1
ATOM 11115 C CA . SER D 1 11 ? 97.925 -21.343 433.528 1.00 45.84 11 SER D CA 1
ATOM 11116 C C . SER D 1 11 ? 98.959 -20.590 432.696 1.00 47.48 11 SER D C 1
ATOM 11117 O O . SER D 1 11 ? 99.880 -19.986 433.233 1.00 47.72 11 SER D O 1
ATOM 11120 N N . THR D 1 12 ? 98.791 -20.639 431.377 1.00 52.48 12 THR D N 1
ATOM 11121 C CA . THR D 1 12 ? 99.580 -19.831 430.452 1.00 50.05 12 THR D CA 1
ATOM 11122 C C . THR D 1 12 ? 98.712 -19.359 429.293 1.00 48.00 12 THR D C 1
ATOM 11123 O O . THR D 1 12 ? 97.587 -19.827 429.119 1.00 50.01 12 THR D O 1
ATOM 11127 N N . ALA D 1 13 ? 99.241 -18.430 428.505 1.00 52.05 13 ALA D N 1
ATOM 11128 C CA . ALA D 1 13 ? 98.563 -17.964 427.302 1.00 53.25 13 ALA D CA 1
ATOM 11129 C C . ALA D 1 13 ? 99.467 -18.148 426.089 1.00 51.90 13 ALA D C 1
ATOM 11130 O O . ALA D 1 13 ? 100.690 -18.177 426.218 1.00 53.15 13 ALA D O 1
ATOM 11132 N N . ALA D 1 14 ? 98.857 -18.268 424.915 1.00 50.61 14 ALA D N 1
ATOM 11133 C CA . ALA D 1 14 ? 99.593 -18.553 423.688 1.00 53.16 14 ALA D CA 1
ATOM 11134 C C . ALA D 1 14 ? 100.614 -17.469 423.356 1.00 54.40 14 ALA D C 1
ATOM 11135 O O . ALA D 1 14 ? 101.821 -17.695 423.450 1.00 52.31 14 ALA D O 1
ATOM 11137 N N . TYR D 1 15 ? 100.121 -16.293 422.977 1.00 57.48 15 TYR D N 1
ATOM 11138 C CA . TYR D 1 15 ? 100.975 -15.202 422.516 1.00 54.12 15 TYR D CA 1
ATOM 11139 C C . TYR D 1 15 ? 102.017 -14.782 423.551 1.00 50.55 15 TYR D C 1
ATOM 11140 O O . TYR D 1 15 ? 103.103 -14.324 423.197 1.00 52.81 15 TYR D O 1
ATOM 11149 N N . GLN D 1 16 ? 101.688 -14.950 424.826 1.00 52.87 16 GLN D N 1
ATOM 11150 C CA . GLN D 1 16 ? 102.549 -14.471 425.900 1.00 49.71 16 GLN D CA 1
ATOM 11151 C C . GLN D 1 16 ? 103.840 -15.277 426.043 1.00 55.11 16 GLN D C 1
ATOM 11152 O O . GLN D 1 16 ? 104.872 -14.723 426.420 1.00 56.56 16 GLN D O 1
ATOM 11158 N N . ILE D 1 17 ? 103.795 -16.572 425.740 1.00 56.56 17 ILE D N 1
ATOM 11159 C CA . ILE D 1 17 ? 104.960 -17.425 425.980 1.00 55.94 17 ILE D CA 1
ATOM 11160 C C . ILE D 1 17 ? 105.559 -18.084 424.733 1.00 56.28 17 ILE D C 1
ATOM 11161 O O . ILE D 1 17 ? 106.735 -18.444 424.735 1.00 56.30 17 ILE D O 1
ATOM 11166 N N . GLU D 1 18 ? 104.768 -18.236 423.675 1.00 52.01 18 GLU D N 1
ATOM 11167 C CA . GLU D 1 18 ? 105.185 -19.063 422.543 1.00 54.57 18 GLU D CA 1
ATOM 11168 C C . GLU D 1 18 ? 106.310 -18.461 421.698 1.00 52.55 18 GLU D C 1
ATOM 11169 O O . GLU D 1 18 ? 107.338 -19.102 421.487 1.00 54.29 18 GLU D O 1
ATOM 11175 N N . GLY D 1 19 ? 106.121 -17.239 421.214 1.00 55.69 19 GLY D N 1
ATOM 11176 C CA . GLY D 1 19 ? 107.097 -16.631 420.327 1.00 55.73 19 GLY D CA 1
ATOM 11177 C C . GLY D 1 19 ? 106.991 -17.207 418.927 1.00 61.03 19 GLY D C 1
ATOM 11178 O O . GLY D 1 19 ? 105.969 -17.801 418.581 1.00 63.68 19 GLY D O 1
ATOM 11179 N N . ALA D 1 20 ? 108.045 -17.034 418.129 1.00 59.93 20 ALA D N 1
ATOM 11180 C CA . ALA D 1 20 ? 108.081 -17.517 416.747 1.00 62.26 20 ALA D CA 1
ATOM 11181 C C . ALA D 1 20 ? 106.830 -17.096 415.978 1.00 64.28 20 ALA D C 1
ATOM 11182 O O . ALA D 1 20 ? 106.128 -17.930 415.405 1.00 61.50 20 ALA D O 1
ATOM 11184 N N . VAL D 1 21 ? 106.564 -15.794 415.973 1.00 62.03 21 VAL D N 1
ATOM 11185 C CA . VAL D 1 21 ? 105.305 -15.261 415.462 1.00 60.95 21 VAL D CA 1
ATOM 11186 C C . VAL D 1 21 ? 105.138 -15.408 413.949 1.00 62.02 21 VAL D C 1
ATOM 11187 O O . VAL D 1 21 ? 104.015 -15.493 413.454 1.00 64.82 21 VAL D O 1
ATOM 11191 N N . ALA D 1 22 ? 106.248 -15.435 413.218 1.00 64.89 22 ALA D N 1
ATOM 11192 C CA . ALA D 1 22 ? 106.194 -15.566 411.766 1.00 64.69 22 ALA D CA 1
ATOM 11193 C C . ALA D 1 22 ? 106.855 -16.862 411.319 1.00 70.82 22 ALA D C 1
ATOM 11194 O O . ALA D 1 22 ? 107.605 -16.887 410.342 1.00 74.32 22 ALA D O 1
ATOM 11196 N N . GLU D 1 23 ? 106.565 -17.939 412.041 1.00 67.85 23 GLU D N 1
ATOM 11197 C CA . GLU D 1 23 ? 107.192 -19.229 411.787 1.00 66.79 23 GLU D CA 1
ATOM 11198 C C . GLU D 1 23 ? 106.139 -20.311 411.575 1.00 65.46 23 GLU D C 1
ATOM 11199 O O . GLU D 1 23 ? 105.106 -20.318 412.244 1.00 64.01 23 GLU D O 1
ATOM 11205 N N . ASP D 1 24 ? 106.412 -21.214 410.636 1.00 66.03 24 ASP D N 1
ATOM 11206 C CA . ASP D 1 24 ? 105.502 -22.308 410.295 1.00 63.71 24 ASP D CA 1
ATOM 11207 C C . ASP D 1 24 ? 104.098 -21.823 409.934 1.00 64.15 24 ASP D C 1
ATOM 11208 O O . ASP D 1 24 ? 103.103 -22.465 410.271 1.00 63.13 24 ASP D O 1
ATOM 11213 N N . GLY D 1 25 ? 104.025 -20.682 409.255 1.00 63.44 25 GLY D N 1
ATOM 11214 C CA . GLY D 1 25 ? 102.781 -20.228 408.659 1.00 58.75 25 GLY D CA 1
ATOM 11215 C C . GLY D 1 25 ? 101.878 -19.345 409.500 1.00 58.84 25 GLY D C 1
ATOM 11216 O O . GLY D 1 25 ? 100.775 -19.011 409.073 1.00 64.37 25 GLY D O 1
ATOM 11217 N N . ARG D 1 26 ? 102.330 -18.958 410.688 1.00 59.61 26 ARG D N 1
ATOM 11218 C CA . ARG D 1 26 ? 101.519 -18.099 411.546 1.00 56.42 26 ARG D CA 1
ATOM 11219 C C . ARG D 1 26 ? 101.452 -16.680 410.986 1.00 58.25 26 ARG D C 1
ATOM 11220 O O . ARG D 1 26 ? 102.450 -16.146 410.500 1.00 59.81 26 ARG D O 1
ATOM 11228 N N . THR D 1 27 ? 100.267 -16.080 411.047 1.00 57.20 27 THR D N 1
ATOM 11229 C CA . THR D 1 27 ? 100.064 -14.710 410.587 1.00 57.43 27 THR D CA 1
ATOM 11230 C C . THR D 1 27 ? 99.929 -13.771 411.788 1.00 57.33 27 THR D C 1
ATOM 11231 O O . THR D 1 27 ? 99.666 -14.228 412.900 1.00 56.24 27 THR D O 1
ATOM 11235 N N . PRO D 1 28 ? 100.133 -12.458 411.576 1.00 56.29 28 PRO D N 1
ATOM 11236 C CA . PRO D 1 28 ? 100.012 -11.500 412.682 1.00 54.89 28 PRO D CA 1
ATOM 11237 C C . PRO D 1 28 ? 98.630 -11.467 413.332 1.00 51.12 28 PRO D C 1
ATOM 11238 O O . PRO D 1 28 ? 97.612 -11.522 412.642 1.00 48.93 28 PRO D O 1
ATOM 11242 N N . SER D 1 29 ? 98.610 -11.382 414.659 1.00 49.73 29 SER D N 1
ATOM 11243 C CA . SER D 1 29 ? 97.374 -11.173 415.401 1.00 50.96 29 SER D CA 1
ATOM 11244 C C . SER D 1 29 ? 97.240 -9.692 415.728 1.00 51.83 29 SER D C 1
ATOM 11245 O O . SER D 1 29 ? 98.071 -8.885 415.312 1.00 51.92 29 SER D O 1
ATOM 11248 N N . ILE D 1 30 ? 96.200 -9.330 416.472 1.00 50.30 30 ILE D N 1
ATOM 11249 C CA . ILE D 1 30 ? 96.007 -7.935 416.842 1.00 47.25 30 ILE D CA 1
ATOM 11250 C C . ILE D 1 30 ? 97.105 -7.474 417.795 1.00 50.13 30 ILE D C 1
ATOM 11251 O O . ILE D 1 30 ? 97.498 -6.310 417.774 1.00 50.42 30 ILE D O 1
ATOM 11256 N N . TRP D 1 31 ? 97.615 -8.393 418.610 1.00 50.00 31 TRP D N 1
ATOM 11257 C CA . TRP D 1 31 ? 98.648 -8.055 419.585 1.00 49.55 31 TRP D CA 1
ATOM 11258 C C . TRP D 1 31 ? 100.032 -7.984 418.956 1.00 51.63 31 TRP D C 1
ATOM 11259 O O . TRP D 1 31 ? 100.978 -7.498 419.576 1.00 49.24 31 TRP D O 1
ATOM 11270 N N . ASP D 1 32 ? 100.151 -8.473 417.727 1.00 53.28 32 ASP D N 1
ATOM 11271 C CA . ASP D 1 32 ? 101.382 -8.293 416.973 1.00 54.44 32 ASP D CA 1
ATOM 11272 C C . ASP D 1 32 ? 101.474 -6.847 416.505 1.00 56.35 32 ASP D C 1
ATOM 11273 O O . ASP D 1 32 ? 102.467 -6.167 416.750 1.00 57.57 32 ASP D O 1
ATOM 11278 N N . THR D 1 33 ? 100.419 -6.377 415.849 1.00 52.75 33 THR D N 1
ATOM 11279 C CA . THR D 1 33 ? 100.388 -5.021 415.317 1.00 53.71 33 THR D CA 1
ATOM 11280 C C . THR D 1 33 ? 100.254 -3.973 416.423 1.00 55.21 33 THR D C 1
ATOM 11281 O O . THR D 1 33 ? 100.760 -2.858 416.294 1.00 57.18 33 THR D O 1
ATOM 11285 N N . PHE D 1 34 ? 99.576 -4.333 417.509 1.00 52.36 34 PHE D N 1
ATOM 11286 C CA . PHE D 1 34 ? 99.361 -3.405 418.617 1.00 51.35 34 PHE D CA 1
ATOM 11287 C C . PHE D 1 34 ? 100.653 -3.132 419.380 1.00 53.43 34 PHE D C 1
ATOM 11288 O O . PHE D 1 34 ? 100.964 -1.984 419.696 1.00 56.65 34 PHE D O 1
ATOM 11296 N N . SER D 1 35 ? 101.405 -4.189 419.671 1.00 50.89 35 SER D N 1
ATOM 11297 C CA . SER D 1 35 ? 102.643 -4.053 420.428 1.00 49.14 35 SER D CA 1
ATOM 11298 C C . SER D 1 35 ? 103.762 -3.451 419.583 1.00 51.27 35 SER D C 1
ATOM 11299 O O . SER D 1 35 ? 104.713 -2.880 420.117 1.00 56.23 35 SER D O 1
ATOM 11302 N N . ARG D 1 36 ? 103.647 -3.577 418.265 1.00 52.55 36 ARG D N 1
ATOM 11303 C CA . ARG D 1 36 ? 104.647 -3.020 417.360 1.00 52.90 36 ARG D CA 1
ATOM 11304 C C . ARG D 1 36 ? 104.422 -1.527 417.142 1.00 52.32 36 ARG D C 1
ATOM 11305 O O . ARG D 1 36 ? 105.248 -0.848 416.532 1.00 50.89 36 ARG D O 1
ATOM 11313 N N . THR D 1 37 ? 103.300 -1.024 417.646 1.00 48.65 37 THR D N 1
ATOM 11314 C CA . THR D 1 37 ? 103.018 0.405 417.607 1.00 53.09 37 THR D CA 1
ATOM 11315 C C . THR D 1 37 ? 103.734 1.107 418.758 1.00 55.92 37 THR D C 1
ATOM 11316 O O . THR D 1 37 ? 103.769 0.597 419.879 1.00 58.47 37 THR D O 1
ATOM 11320 N N . LYS D 1 38 ? 104.311 2.269 418.471 1.00 52.17 38 LYS D N 1
ATOM 11321 C CA . LYS D 1 38 ? 104.998 3.060 419.484 1.00 53.99 38 LYS D CA 1
ATOM 11322 C C . LYS D 1 38 ? 104.062 3.464 420.620 1.00 56.74 38 LYS D C 1
ATOM 11323 O O . LYS D 1 38 ? 102.914 3.844 420.386 1.00 56.36 38 LYS D O 1
ATOM 11329 N N . GLY D 1 39 ? 104.553 3.360 421.852 1.00 54.12 39 GLY D N 1
ATOM 11330 C CA . GLY D 1 39 ? 103.841 3.868 423.011 1.00 51.38 39 GLY D CA 1
ATOM 11331 C C . GLY D 1 39 ? 102.683 3.022 423.503 1.00 50.82 39 GLY D C 1
ATOM 11332 O O . GLY D 1 39 ? 101.953 3.433 424.405 1.00 53.61 39 GLY D O 1
ATOM 11333 N N . LYS D 1 40 ? 102.508 1.841 422.920 1.00 50.64 40 LYS D N 1
ATOM 11334 C CA . LYS D 1 40 ? 101.432 0.950 423.339 1.00 50.13 40 LYS D CA 1
ATOM 11335 C C . LYS D 1 40 ? 101.910 -0.019 424.414 1.00 55.49 40 LYS D C 1
ATOM 11336 O O . LYS D 1 40 ? 101.195 -0.295 425.378 1.00 54.83 40 LYS D O 1
ATOM 11342 N N . VAL D 1 41 ? 103.123 -0.533 424.238 1.00 56.43 41 VAL D N 1
ATOM 11343 C CA . VAL D 1 41 ? 103.718 -1.462 425.192 1.00 55.17 41 VAL D CA 1
ATOM 11344 C C . VAL D 1 41 ? 105.053 -0.916 425.697 1.00 57.64 41 VAL D C 1
ATOM 11345 O O . VAL D 1 41 ? 105.841 -0.374 424.921 1.00 56.68 41 VAL D O 1
ATOM 11349 N N . VAL D 1 42 ? 105.288 -1.055 427.000 1.00 58.67 42 VAL D N 1
ATOM 11350 C CA . VAL D 1 42 ? 106.497 -0.551 427.651 1.00 56.90 42 VAL D CA 1
ATOM 11351 C C . VAL D 1 42 ? 107.778 -1.018 426.960 1.00 55.61 42 VAL D C 1
ATOM 11352 O O . VAL D 1 42 ? 107.920 -2.196 426.632 1.00 60.22 42 VAL D O 1
ATOM 11356 N N . ASN D 1 43 ? 108.692 -0.077 426.730 1.00 55.05 43 ASN D N 1
ATOM 11357 C CA . ASN D 1 43 ? 109.990 -0.350 426.111 1.00 56.51 43 ASN D CA 1
ATOM 11358 C C . ASN D 1 43 ? 109.894 -1.037 424.752 1.00 59.08 43 ASN D C 1
ATOM 11359 O O . ASN D 1 43 ? 110.835 -1.702 424.318 1.00 62.01 43 ASN D O 1
ATOM 11364 N N . GLY D 1 44 ? 108.756 -0.869 424.084 1.00 56.09 44 GLY D N 1
ATOM 11365 C CA . GLY D 1 44 ? 108.548 -1.438 422.766 1.00 59.59 44 GLY D CA 1
ATOM 11366 C C . GLY D 1 44 ? 108.624 -2.953 422.731 1.00 60.71 44 GLY D C 1
ATOM 11367 O O . GLY D 1 44 ? 109.049 -3.538 421.734 1.00 62.76 44 GLY D O 1
ATOM 11368 N N . ASP D 1 45 ? 108.214 -3.593 423.821 1.00 57.75 45 ASP D N 1
ATOM 11369 C CA . ASP D 1 45 ? 108.222 -5.049 423.895 1.00 57.31 45 ASP D CA 1
ATOM 11370 C C . ASP D 1 45 ? 107.117 -5.658 423.042 1.00 58.48 45 ASP D C 1
ATOM 11371 O O . ASP D 1 45 ? 105.997 -5.149 423.003 1.00 60.83 45 ASP D O 1
ATOM 11376 N N . THR D 1 46 ? 107.444 -6.745 422.352 1.00 59.72 46 THR D N 1
ATOM 11377 C CA . THR D 1 46 ? 106.450 -7.520 421.619 1.00 60.11 46 THR D CA 1
ATOM 11378 C C . THR D 1 46 ? 106.549 -8.980 422.043 1.00 56.00 46 THR D C 1
ATOM 11379 O O . THR D 1 46 ? 107.313 -9.318 422.946 1.00 52.20 46 THR D O 1
ATOM 11383 N N . GLY D 1 47 ? 105.777 -9.844 421.393 1.00 56.48 47 GLY D N 1
ATOM 11384 C CA . GLY D 1 47 ? 105.783 -11.257 421.727 1.00 54.76 47 GLY D CA 1
ATOM 11385 C C . GLY D 1 47 ? 106.469 -12.106 420.676 1.00 53.28 47 GLY D C 1
ATOM 11386 O O . GLY D 1 47 ? 106.124 -13.273 420.490 1.00 54.15 47 GLY D O 1
ATOM 11387 N N . ASP D 1 48 ? 107.447 -11.522 419.992 1.00 50.69 48 ASP D N 1
ATOM 11388 C CA . ASP D 1 48 ? 108.128 -12.207 418.900 1.00 54.23 48 ASP D CA 1
ATOM 11389 C C . ASP D 1 48 ? 109.026 -13.335 419.400 1.00 55.34 48 ASP D C 1
ATOM 11390 O O . ASP D 1 48 ? 109.065 -14.412 418.805 1.00 59.37 48 ASP D O 1
ATOM 11395 N N . VAL D 1 49 ? 109.745 -13.091 420.490 1.00 53.82 49 VAL D N 1
ATOM 11396 C CA . VAL D 1 49 ? 110.614 -14.116 421.059 1.00 50.63 49 VAL D CA 1
ATOM 11397 C C . VAL D 1 49 ? 110.003 -14.705 422.328 1.00 53.06 49 VAL D C 1
ATOM 11398 O O . VAL D 1 49 ? 109.960 -15.925 422.492 1.00 53.81 49 VAL D O 1
ATOM 11402 N N . ALA D 1 50 ? 109.531 -13.829 423.214 1.00 54.54 50 ALA D N 1
ATOM 11403 C CA . ALA D 1 50 ? 108.852 -14.230 424.449 1.00 54.36 50 ALA D CA 1
ATOM 11404 C C . ALA D 1 50 ? 109.656 -15.245 425.261 1.00 56.30 50 ALA D C 1
ATOM 11405 O O . ALA D 1 50 ? 110.873 -15.123 425.397 1.00 57.02 50 ALA D O 1
ATOM 11407 N N . CYS D 1 51 ? 108.964 -16.245 425.799 1.00 56.14 51 CYS D N 1
ATOM 11408 C CA . CYS D 1 51 ? 109.615 -17.315 426.546 1.00 55.35 51 CYS D CA 1
ATOM 11409 C C . CYS D 1 51 ? 110.242 -18.335 425.604 1.00 56.32 51 CYS D C 1
ATOM 11410 O O . CYS D 1 51 ? 111.037 -19.175 426.032 1.00 57.38 51 CYS D O 1
ATOM 11413 N N . ASP D 1 52 ? 109.870 -18.248 424.328 1.00 52.94 52 ASP D N 1
ATOM 11414 C CA . ASP D 1 52 ? 110.265 -19.214 423.302 1.00 54.02 52 ASP D CA 1
ATOM 11415 C C . ASP D 1 52 ? 109.703 -20.598 423.628 1.00 51.37 52 ASP D C 1
ATOM 11416 O O . ASP D 1 52 ? 110.383 -21.614 423.481 1.00 53.46 52 ASP D O 1
ATOM 11421 N N . HIS D 1 53 ? 108.448 -20.622 424.069 1.00 48.99 53 HIS D N 1
ATOM 11422 C CA . HIS D 1 53 ? 107.755 -21.863 424.402 1.00 55.46 53 HIS D CA 1
ATOM 11423 C C . HIS D 1 53 ? 107.543 -22.741 423.172 1.00 57.91 53 HIS D C 1
ATOM 11424 O O . HIS D 1 53 ? 107.410 -23.959 423.284 1.00 57.85 53 HIS D O 1
ATOM 11431 N N . TYR D 1 54 ? 107.515 -22.117 421.998 1.00 57.84 54 TYR D N 1
ATOM 11432 C CA . TYR D 1 54 ? 107.300 -22.837 420.748 1.00 55.75 54 TYR D CA 1
ATOM 11433 C C . TYR D 1 54 ? 108.454 -23.789 420.442 1.00 56.78 54 TYR D C 1
ATOM 11434 O O . TYR D 1 54 ? 108.254 -24.848 419.849 1.00 64.36 54 TYR D O 1
ATOM 11443 N N . HIS D 1 55 ? 109.660 -23.407 420.853 1.00 55.24 55 HIS D N 1
ATOM 11444 C CA . HIS D 1 55 ? 110.843 -24.229 420.623 1.00 55.88 55 HIS D CA 1
ATOM 11445 C C . HIS D 1 55 ? 111.249 -24.995 421.877 1.00 57.37 55 HIS D C 1
ATOM 11446 O O . HIS D 1 55 ? 111.953 -26.002 421.800 1.00 57.12 55 HIS D O 1
ATOM 11453 N N . ARG D 1 56 ? 110.799 -24.514 423.031 1.00 53.66 56 ARG D N 1
ATOM 11454 C CA . ARG D 1 56 ? 111.184 -25.104 424.307 1.00 55.26 56 ARG D CA 1
ATOM 11455 C C . ARG D 1 56 ? 110.007 -25.780 425.005 1.00 58.74 56 ARG D C 1
ATOM 11456 O O . ARG D 1 56 ? 109.993 -25.903 426.231 1.00 58.66 56 ARG D O 1
ATOM 11464 N N . TRP D 1 57 ? 109.029 -26.224 424.221 1.00 57.78 57 TRP D N 1
ATOM 11465 C CA . TRP D 1 57 ? 107.805 -26.804 424.766 1.00 54.76 57 TRP D CA 1
ATOM 11466 C C . TRP D 1 57 ? 108.072 -28.066 425.577 1.00 57.40 57 TRP D C 1
ATOM 11467 O O . TRP D 1 57 ? 107.401 -28.318 426.578 1.00 60.42 57 TRP D O 1
ATOM 11478 N N . GLU D 1 58 ? 109.055 -28.852 425.151 1.00 57.71 58 GLU D N 1
ATOM 11479 C CA . GLU D 1 58 ? 109.388 -30.092 425.845 1.00 61.82 58 GLU D CA 1
ATOM 11480 C C . GLU D 1 58 ? 109.926 -29.817 427.246 1.00 58.87 58 GLU D C 1
ATOM 11481 O O . GLU D 1 58 ? 109.596 -30.527 428.194 1.00 58.96 58 GLU D O 1
ATOM 11487 N N . GLU D 1 59 ? 110.746 -28.778 427.373 1.00 56.72 59 GLU D N 1
ATOM 11488 C CA . GLU D 1 59 ? 111.314 -28.403 428.663 1.00 56.30 59 GLU D CA 1
ATOM 11489 C C . GLU D 1 59 ? 110.230 -27.966 429.642 1.00 56.84 59 GLU D C 1
ATOM 11490 O O . GLU D 1 59 ? 110.234 -28.368 430.806 1.00 56.44 59 GLU D O 1
ATOM 11496 N N . ASP D 1 60 ? 109.301 -27.144 429.162 1.00 56.00 60 ASP D N 1
ATOM 11497 C CA . ASP D 1 60 ? 108.218 -26.638 429.998 1.00 55.29 60 ASP D CA 1
ATOM 11498 C C . ASP D 1 60 ? 107.293 -27.762 430.451 1.00 58.18 60 ASP D C 1
ATOM 11499 O O . ASP D 1 60 ? 106.758 -27.724 431.558 1.00 59.48 60 ASP D O 1
ATOM 11504 N N . LEU D 1 61 ? 107.107 -28.759 429.589 1.00 56.72 61 LEU D N 1
ATOM 11505 C CA . LEU D 1 61 ? 106.262 -29.904 429.918 1.00 58.09 61 LEU D CA 1
ATOM 11506 C C . LEU D 1 61 ? 106.857 -30.723 431.051 1.00 56.98 61 LEU D C 1
ATOM 11507 O O . LEU D 1 61 ? 106.149 -31.116 431.978 1.00 54.43 61 LEU D O 1
ATOM 11512 N N . ASP D 1 62 ? 108.155 -30.994 430.963 1.00 56.72 62 ASP D N 1
ATOM 11513 C CA . ASP D 1 62 ? 108.842 -31.690 432.039 1.00 61.23 62 ASP D CA 1
ATOM 11514 C C . ASP D 1 62 ? 108.657 -30.904 433.329 1.00 63.09 62 ASP D C 1
ATOM 11515 O O . ASP D 1 62 ? 108.220 -31.463 434.329 1.00 63.07 62 ASP D O 1
ATOM 11520 N N . LEU D 1 63 ? 108.937 -29.602 433.281 1.00 62.66 63 LEU D N 1
ATOM 11521 C CA . LEU D 1 63 ? 108.721 -28.707 434.421 1.00 58.37 63 LEU D CA 1
ATOM 11522 C C . LEU D 1 63 ? 107.320 -28.837 435.018 1.00 54.49 63 LEU D C 1
ATOM 11523 O O . LEU D 1 63 ? 107.129 -28.643 436.218 1.00 55.26 63 LEU D O 1
ATOM 11528 N N . LEU D 1 64 ? 106.345 -29.159 434.175 1.00 55.30 64 LEU D N 1
ATOM 11529 C CA . LEU D 1 64 ? 104.981 -29.388 434.633 1.00 55.73 64 LEU D CA 1
ATOM 11530 C C . LEU D 1 64 ? 104.873 -30.730 435.347 1.00 57.07 64 LEU D C 1
ATOM 11531 O O . LEU D 1 64 ? 104.070 -30.893 436.265 1.00 57.41 64 LEU D O 1
ATOM 11536 N N . ALA D 1 65 ? 105.688 -31.689 434.919 1.00 59.12 65 ALA D N 1
ATOM 11537 C CA . ALA D 1 65 ? 105.701 -33.011 435.532 1.00 58.84 65 ALA D CA 1
ATOM 11538 C C . ALA D 1 65 ? 106.468 -33.005 436.852 1.00 58.02 65 ALA D C 1
ATOM 11539 O O . ALA D 1 65 ? 106.070 -33.671 437.807 1.00 55.06 65 ALA D O 1
ATOM 11541 N N . GLU D 1 66 ? 107.567 -32.257 436.905 1.00 55.02 66 GLU D N 1
ATOM 11542 C CA . GLU D 1 66 ? 108.334 -32.127 438.143 1.00 56.54 66 GLU D CA 1
ATOM 11543 C C . GLU D 1 66 ? 107.517 -31.376 439.191 1.00 53.82 66 GLU D C 1
ATOM 11544 O O . GLU D 1 66 ? 107.640 -31.631 440.388 1.00 50.15 66 GLU D O 1
ATOM 11550 N N . LEU D 1 67 ? 106.678 -30.455 438.730 1.00 54.35 67 LEU D N 1
ATOM 11551 C CA . LEU D 1 67 ? 105.791 -29.713 439.616 1.00 54.82 67 LEU D CA 1
ATOM 11552 C C . LEU D 1 67 ? 104.745 -30.647 440.215 1.00 51.44 67 LEU D C 1
ATOM 11553 O O . LEU D 1 67 ? 104.431 -30.567 441.402 1.00 50.63 67 LEU D O 1
ATOM 11558 N N . GLY D 1 68 ? 104.212 -31.537 439.383 1.00 54.87 68 GLY D N 1
ATOM 11559 C CA . GLY D 1 68 ? 103.297 -32.564 439.844 1.00 56.30 68 GLY D CA 1
ATOM 11560 C C . GLY D 1 68 ? 101.827 -32.194 439.780 1.00 55.28 68 GLY D C 1
ATOM 11561 O O . GLY D 1 68 ? 100.990 -32.871 440.376 1.00 55.05 68 GLY D O 1
ATOM 11562 N N . VAL D 1 69 ? 101.509 -31.126 439.055 1.00 54.24 69 VAL D N 1
ATOM 11563 C CA . VAL D 1 69 ? 100.126 -30.673 438.932 1.00 55.32 69 VAL D CA 1
ATOM 11564 C C . VAL D 1 69 ? 99.246 -31.699 438.223 1.00 56.80 69 VAL D C 1
ATOM 11565 O O . VAL D 1 69 ? 99.736 -32.535 437.463 1.00 55.41 69 VAL D O 1
ATOM 11569 N N . GLN D 1 70 ? 97.945 -31.628 438.483 1.00 54.32 70 GLN D N 1
ATOM 11570 C CA . GLN D 1 70 ? 96.984 -32.500 437.821 1.00 50.61 70 GLN D CA 1
ATOM 11571 C C . GLN D 1 70 ? 96.707 -32.020 436.402 1.00 52.71 70 GLN D C 1
ATOM 11572 O O . GLN D 1 70 ? 96.562 -32.825 435.482 1.00 53.70 70 GLN D O 1
ATOM 11578 N N . ALA D 1 71 ? 96.639 -30.703 436.230 1.00 53.97 71 ALA D N 1
ATOM 11579 C CA . ALA D 1 71 ? 96.271 -30.118 434.946 1.00 49.59 71 ALA D CA 1
ATOM 11580 C C . ALA D 1 71 ? 97.172 -28.950 434.559 1.00 51.95 71 ALA D C 1
ATOM 11581 O O . ALA D 1 71 ? 97.776 -28.305 435.414 1.00 52.65 71 ALA D O 1
ATOM 11583 N N . TYR D 1 72 ? 97.257 -28.689 433.259 1.00 53.50 72 TYR D N 1
ATOM 11584 C CA . TYR D 1 72 ? 97.979 -27.531 432.747 1.00 49.81 72 TYR D CA 1
ATOM 11585 C C . TYR D 1 72 ? 97.087 -26.749 431.795 1.00 50.01 72 TYR D C 1
ATOM 11586 O O . TYR D 1 72 ? 96.683 -27.259 430.750 1.00 52.20 72 TYR D O 1
ATOM 11595 N N . ARG D 1 73 ? 96.775 -25.511 432.164 1.00 52.67 73 ARG D N 1
ATOM 11596 C CA . ARG D 1 73 ? 95.893 -24.673 431.359 1.00 52.47 73 ARG D CA 1
ATOM 11597 C C . ARG D 1 73 ? 96.679 -23.797 430.391 1.00 50.24 73 ARG D C 1
ATOM 11598 O O . ARG D 1 73 ? 97.507 -22.988 430.804 1.00 51.48 73 ARG D O 1
ATOM 11606 N N . PHE D 1 74 ? 96.414 -23.960 429.099 1.00 52.84 74 PHE D N 1
ATOM 11607 C CA . PHE D 1 74 ? 97.102 -23.176 428.081 1.00 53.86 74 PHE D CA 1
ATOM 11608 C C . PHE D 1 74 ? 96.128 -22.638 427.038 1.00 58.62 74 PHE D C 1
ATOM 11609 O O . PHE D 1 74 ? 94.922 -22.878 427.112 1.00 58.94 74 PHE D O 1
ATOM 11617 N N . SER D 1 75 ? 96.664 -21.908 426.067 1.00 56.72 75 SER D N 1
ATOM 11618 C CA . SER D 1 75 ? 95.846 -21.290 425.032 1.00 52.15 75 SER D CA 1
ATOM 11619 C C . SER D 1 75 ? 96.262 -21.742 423.639 1.00 53.00 75 SER D C 1
ATOM 11620 O O . SER D 1 75 ? 97.421 -22.083 423.403 1.00 55.22 75 SER D O 1
ATOM 11623 N N . VAL D 1 76 ? 95.304 -21.740 422.718 1.00 52.85 76 VAL D N 1
ATOM 11624 C CA . VAL D 1 76 ? 95.568 -22.106 421.333 1.00 52.98 76 VAL D CA 1
ATOM 11625 C C . VAL D 1 76 ? 95.462 -20.876 420.434 1.00 52.27 76 VAL D C 1
ATOM 11626 O O . VAL D 1 76 ? 94.418 -20.225 420.377 1.00 50.92 76 VAL D O 1
ATOM 11630 N N . ALA D 1 77 ? 96.549 -20.560 419.736 1.00 50.14 77 ALA D N 1
ATOM 11631 C CA . ALA D 1 77 ? 96.608 -19.353 418.918 1.00 53.23 77 ALA D CA 1
ATOM 11632 C C . ALA D 1 77 ? 95.781 -19.480 417.643 1.00 53.15 77 ALA D C 1
ATOM 11633 O O . ALA D 1 77 ? 96.032 -20.350 416.808 1.00 52.82 77 ALA D O 1
ATOM 11635 N N . TRP D 1 78 ? 94.795 -18.600 417.507 1.00 53.09 78 TRP D N 1
ATOM 11636 C CA . TRP D 1 78 ? 93.946 -18.550 416.322 1.00 52.47 78 TRP D CA 1
ATOM 11637 C C . TRP D 1 78 ? 94.748 -18.404 415.017 1.00 54.12 78 TRP D C 1
ATOM 11638 O O . TRP D 1 78 ? 94.557 -19.196 414.095 1.00 56.97 78 TRP D O 1
ATOM 11649 N N . PRO D 1 79 ? 95.661 -17.413 414.930 1.00 51.35 79 PRO D N 1
ATOM 11650 C CA . PRO D 1 79 ? 96.335 -17.268 413.634 1.00 51.43 79 PRO D CA 1
ATOM 11651 C C . PRO D 1 79 ? 97.343 -18.376 413.326 1.00 52.64 79 PRO D C 1
ATOM 11652 O O . PRO D 1 79 ? 98.022 -18.310 412.301 1.00 55.75 79 PRO D O 1
ATOM 11656 N N . ARG D 1 80 ? 97.437 -19.376 414.196 1.00 53.57 80 ARG D N 1
ATOM 11657 C CA . ARG D 1 80 ? 98.351 -20.489 413.977 1.00 54.56 80 ARG D CA 1
ATOM 11658 C C . ARG D 1 80 ? 97.626 -21.659 413.320 1.00 55.31 80 ARG D C 1
ATOM 11659 O O . ARG D 1 80 ? 98.231 -22.453 412.600 1.00 53.81 80 ARG D O 1
ATOM 11667 N N . ILE D 1 81 ? 96.324 -21.754 413.571 1.00 55.07 81 ILE D N 1
ATOM 11668 C CA . ILE D 1 81 ? 95.503 -22.806 412.983 1.00 61.32 81 ILE D CA 1
ATOM 11669 C C . ILE D 1 81 ? 94.856 -22.333 411.683 1.00 61.97 81 ILE D C 1
ATOM 11670 O O . ILE D 1 81 ? 94.854 -23.051 410.682 1.00 63.91 81 ILE D O 1
ATOM 11675 N N . HIS D 1 82 ? 94.314 -21.119 411.700 1.00 57.66 82 HIS D N 1
ATOM 11676 C CA . HIS D 1 82 ? 93.730 -20.524 410.502 1.00 58.16 82 HIS D CA 1
ATOM 11677 C C . HIS D 1 82 ? 94.404 -19.205 410.139 1.00 55.63 82 HIS D C 1
ATOM 11678 O O . HIS D 1 82 ? 93.856 -18.135 410.402 1.00 55.70 82 HIS D O 1
ATOM 11685 N N . PRO D 1 83 ? 95.597 -19.279 409.527 1.00 55.15 83 PRO D N 1
ATOM 11686 C CA . PRO D 1 83 ? 96.338 -18.084 409.113 1.00 55.77 83 PRO D CA 1
ATOM 11687 C C . PRO D 1 83 ? 95.544 -17.212 408.145 1.00 64.04 83 PRO D C 1
ATOM 11688 O O . PRO D 1 83 ? 95.697 -15.991 408.149 1.00 62.46 83 PRO D O 1
ATOM 11692 N N . ASP D 1 84 ? 94.701 -17.841 407.331 1.00 69.79 84 ASP D N 1
ATOM 11693 C CA . ASP D 1 84 ? 93.926 -17.126 406.323 1.00 68.71 84 ASP D CA 1
ATOM 11694 C C . ASP D 1 84 ? 92.467 -16.970 406.732 1.00 67.24 84 ASP D C 1
ATOM 11695 O O . ASP D 1 84 ? 91.611 -16.700 405.888 1.00 73.79 84 ASP D O 1
ATOM 11700 N N . VAL D 1 85 ? 92.192 -17.152 408.023 1.00 64.33 85 VAL D N 1
ATOM 11701 C CA . VAL D 1 85 ? 90.834 -17.082 408.567 1.00 63.14 85 VAL D CA 1
ATOM 11702 C C . VAL D 1 85 ? 89.885 -18.087 407.911 1.00 65.29 85 VAL D C 1
ATOM 11703 O O . VAL D 1 85 ? 89.401 -19.015 408.562 1.00 61.48 85 VAL D O 1
ATOM 11707 N N . THR D 1 86 ? 89.627 -17.898 406.621 1.00 68.98 86 THR D N 1
ATOM 11708 C CA . THR D 1 86 ? 88.647 -18.701 405.902 1.00 68.97 86 THR D CA 1
ATOM 11709 C C . THR D 1 86 ? 89.288 -19.828 405.099 1.00 67.51 86 THR D C 1
ATOM 11710 O O . THR D 1 86 ? 88.593 -20.614 404.455 1.00 70.46 86 THR D O 1
ATOM 11714 N N . GLY D 1 87 ? 90.613 -19.902 405.135 1.00 68.72 87 GLY D N 1
ATOM 11715 C CA . GLY D 1 87 ? 91.327 -20.947 404.424 1.00 67.60 87 GLY D CA 1
ATOM 11716 C C . GLY D 1 87 ? 91.231 -22.283 405.135 1.00 65.00 87 GLY D C 1
ATOM 11717 O O . GLY D 1 87 ? 90.488 -22.423 406.107 1.00 59.07 87 GLY D O 1
ATOM 11718 N N . PRO D 1 88 ? 91.984 -23.280 404.653 1.00 64.39 88 PRO D N 1
ATOM 11719 C CA . PRO D 1 88 ? 92.004 -24.582 405.323 1.00 62.36 88 PRO D CA 1
ATOM 11720 C C . PRO D 1 88 ? 92.926 -24.560 406.537 1.00 63.68 88 PRO D C 1
ATOM 11721 O O . PRO D 1 88 ? 93.786 -23.684 406.638 1.00 61.96 88 PRO D O 1
ATOM 11725 N N . ALA D 1 89 ? 92.739 -25.509 407.447 1.00 60.69 89 ALA D N 1
ATOM 11726 C CA . ALA D 1 89 ? 93.503 -25.541 408.688 1.00 61.75 89 ALA D CA 1
ATOM 11727 C C . ALA D 1 89 ? 94.991 -25.761 408.439 1.00 65.49 89 ALA D C 1
ATOM 11728 O O . ALA D 1 89 ? 95.384 -26.719 407.772 1.00 65.07 89 ALA D O 1
ATOM 11730 N N . ASN D 1 90 ? 95.812 -24.862 408.972 1.00 65.25 90 ASN D N 1
ATOM 11731 C CA . ASN D 1 90 ? 97.258 -25.032 408.931 1.00 64.70 90 ASN D CA 1
ATOM 11732 C C . ASN D 1 90 ? 97.648 -26.280 409.705 1.00 64.13 90 ASN D C 1
ATOM 11733 O O . ASN D 1 90 ? 97.434 -26.360 410.915 1.00 61.53 90 ASN D O 1
ATOM 11738 N N . GLN D 1 91 ? 98.211 -27.258 409.005 1.00 69.59 91 GLN D N 1
ATOM 11739 C CA . GLN D 1 91 ? 98.498 -28.549 409.613 1.00 69.36 91 GLN D CA 1
ATOM 11740 C C . GLN D 1 91 ? 99.682 -28.478 410.574 1.00 65.32 91 GLN D C 1
ATOM 11741 O O . GLN D 1 91 ? 99.649 -29.082 411.645 1.00 67.14 91 GLN D O 1
ATOM 11747 N N . LYS D 1 92 ? 100.718 -27.733 410.197 1.00 60.91 92 LYS D N 1
ATOM 11748 C CA . LYS D 1 92 ? 101.904 -27.599 411.041 1.00 60.19 92 LYS D CA 1
ATOM 11749 C C . LYS D 1 92 ? 101.578 -26.906 412.359 1.00 60.53 92 LYS D C 1
ATOM 11750 O O . LYS D 1 92 ? 102.288 -27.071 413.350 1.00 62.57 92 LYS D O 1
ATOM 11756 N N . GLY D 1 93 ? 100.505 -26.125 412.363 1.00 61.33 93 GLY D N 1
ATOM 11757 C CA . GLY D 1 93 ? 100.036 -25.496 413.581 1.00 62.63 93 GLY D CA 1
ATOM 11758 C C . GLY D 1 93 ? 99.292 -26.495 414.444 1.00 61.32 93 GLY D C 1
ATOM 11759 O O . GLY D 1 93 ? 99.421 -26.490 415.668 1.00 62.41 93 GLY D O 1
ATOM 11760 N N . LEU D 1 94 ? 98.514 -27.360 413.799 1.00 64.56 94 LEU D N 1
ATOM 11761 C CA . LEU D 1 94 ? 97.726 -28.367 414.504 1.00 64.30 94 LEU D CA 1
ATOM 11762 C C . LEU D 1 94 ? 98.592 -29.425 415.174 1.00 63.23 94 LEU D C 1
ATOM 11763 O O . LEU D 1 94 ? 98.260 -29.913 416.256 1.00 59.03 94 LEU D O 1
ATOM 11768 N N . ASP D 1 95 ? 99.694 -29.785 414.523 1.00 62.72 95 ASP D N 1
ATOM 11769 C CA . ASP D 1 95 ? 100.609 -30.764 415.088 1.00 64.42 95 ASP D CA 1
ATOM 11770 C C . ASP D 1 95 ? 101.350 -30.200 416.291 1.00 65.67 95 ASP D C 1
ATOM 11771 O O . ASP D 1 95 ? 101.520 -30.910 417.275 1.00 63.71 95 ASP D O 1
ATOM 11776 N N . PHE D 1 96 ? 101.766 -28.934 416.232 1.00 65.59 96 PHE D N 1
ATOM 11777 C CA . PHE D 1 96 ? 102.442 -28.311 417.370 1.00 61.72 96 PHE D CA 1
ATOM 11778 C C . PHE D 1 96 ? 101.624 -28.411 418.647 1.00 59.73 96 PHE D C 1
ATOM 11779 O O . PHE D 1 96 ? 102.161 -28.702 419.716 1.00 63.50 96 PHE D O 1
ATOM 11787 N N . TYR D 1 97 ? 100.328 -28.147 418.534 1.00 59.17 97 TYR D N 1
ATOM 11788 C CA . TYR D 1 97 ? 99.455 -28.214 419.692 1.00 59.94 97 TYR D CA 1
ATOM 11789 C C . TYR D 1 97 ? 99.105 -29.653 420.038 1.00 60.15 97 TYR D C 1
ATOM 11790 O O . TYR D 1 97 ? 98.679 -29.938 421.154 1.00 61.65 97 TYR D O 1
ATOM 11799 N N . GLN D 1 98 ? 99.296 -30.561 419.086 1.00 57.60 98 GLN D N 1
ATOM 11800 C CA . GLN D 1 98 ? 98.968 -31.962 419.317 1.00 59.45 98 GLN D CA 1
ATOM 11801 C C . GLN D 1 98 ? 100.076 -32.675 420.093 1.00 58.59 98 GLN D C 1
ATOM 11802 O O . GLN D 1 98 ? 99.788 -33.445 421.008 1.00 58.84 98 GLN D O 1
ATOM 11808 N N . ARG D 1 99 ? 101.335 -32.423 419.736 1.00 55.50 99 ARG D N 1
ATOM 11809 C CA . ARG D 1 99 ? 102.454 -32.990 420.492 1.00 55.53 99 ARG D CA 1
ATOM 11810 C C . ARG D 1 99 ? 102.461 -32.444 421.913 1.00 62.92 99 ARG D C 1
ATOM 11811 O O . ARG D 1 99 ? 102.872 -33.131 422.849 1.00 63.25 99 ARG D O 1
ATOM 11819 N N . LEU D 1 100 ? 102.002 -31.206 422.067 1.00 61.35 100 LEU D N 1
ATOM 11820 C CA . LEU D 1 100 ? 101.870 -30.598 423.383 1.00 58.94 100 LEU D CA 1
ATOM 11821 C C . LEU D 1 100 ? 100.843 -31.371 424.204 1.00 59.14 100 LEU D C 1
ATOM 11822 O O . LEU D 1 100 ? 101.106 -31.756 425.343 1.00 60.15 100 LEU D O 1
ATOM 11827 N N . ILE D 1 101 ? 99.677 -31.602 423.607 1.00 58.31 101 ILE D N 1
ATOM 11828 C CA . ILE D 1 101 ? 98.619 -32.377 424.246 1.00 58.84 101 ILE D CA 1
ATOM 11829 C C . ILE D 1 101 ? 99.065 -33.823 424.463 1.00 59.29 101 ILE D C 1
ATOM 11830 O O . ILE D 1 101 ? 98.796 -34.415 425.510 1.00 58.57 101 ILE D O 1
ATOM 11835 N N . ASP D 1 102 ? 99.753 -34.382 423.471 1.00 61.21 102 ASP D N 1
ATOM 11836 C CA . ASP D 1 102 ? 100.294 -35.733 423.578 1.00 59.45 102 ASP D CA 1
ATOM 11837 C C . ASP D 1 102 ? 101.284 -35.831 424.730 1.00 56.20 102 ASP D C 1
ATOM 11838 O O . ASP D 1 102 ? 101.239 -36.773 425.521 1.00 54.13 102 ASP D O 1
ATOM 11843 N N . GLY D 1 103 ? 102.175 -34.848 424.820 1.00 58.67 103 GLY D N 1
ATOM 11844 C CA . GLY D 1 103 ? 103.163 -34.806 425.882 1.00 58.81 103 GLY D CA 1
ATOM 11845 C C . GLY D 1 103 ? 102.528 -34.672 427.252 1.00 54.23 103 GLY D C 1
ATOM 11846 O O . GLY D 1 103 ? 102.997 -35.263 428.224 1.00 53.23 103 GLY D O 1
ATOM 11847 N N . LEU D 1 104 ? 101.456 -33.890 427.327 1.00 58.00 104 LEU D N 1
ATOM 11848 C CA . LEU D 1 104 ? 100.723 -33.704 428.574 1.00 56.82 104 LEU D CA 1
ATOM 11849 C C . LEU D 1 104 ? 100.084 -35.006 429.045 1.00 56.60 104 LEU D C 1
ATOM 11850 O O . LEU D 1 104 ? 100.155 -35.349 430.225 1.00 55.76 104 LEU D O 1
ATOM 11855 N N . ARG D 1 105 ? 99.464 -35.728 428.116 1.00 58.32 105 ARG D N 1
ATOM 11856 C CA . ARG D 1 105 ? 98.809 -36.991 428.437 1.00 53.49 105 ARG D CA 1
ATOM 11857 C C . ARG D 1 105 ? 99.827 -38.070 428.802 1.00 56.60 105 ARG D C 1
ATOM 11858 O O . ARG D 1 105 ? 99.524 -38.982 429.572 1.00 59.46 105 ARG D O 1
ATOM 11866 N N . ASP D 1 106 ? 101.033 -37.961 428.253 1.00 56.52 106 ASP D N 1
ATOM 11867 C CA . ASP D 1 106 ? 102.103 -38.905 428.567 1.00 57.53 106 ASP D CA 1
ATOM 11868 C C . ASP D 1 106 ? 102.635 -38.716 429.993 1.00 54.13 106 ASP D C 1
ATOM 11869 O O . ASP D 1 106 ? 103.189 -39.647 430.580 1.00 58.01 106 ASP D O 1
ATOM 11874 N N . ARG D 1 107 ? 102.459 -37.517 430.547 1.00 51.08 107 ARG D N 1
ATOM 11875 C CA . ARG D 1 107 ? 103.007 -37.162 431.866 1.00 54.06 107 ARG D CA 1
ATOM 11876 C C . ARG D 1 107 ? 101.904 -37.024 432.913 1.00 54.99 107 ARG D C 1
ATOM 11877 O O . ARG D 1 107 ? 101.953 -36.145 433.763 1.00 57.68 107 ARG D O 1
ATOM 11885 N N . ASN D 1 108 ? 100.980 -37.971 432.879 1.00 54.82 108 ASN D N 1
ATOM 11886 C CA . ASN D 1 108 ? 99.541 -37.729 432.923 1.00 56.55 108 ASN D CA 1
ATOM 11887 C C . ASN D 1 108 ? 99.151 -36.431 433.654 1.00 51.79 108 ASN D C 1
ATOM 11888 O O . ASN D 1 108 ? 99.004 -36.355 434.884 1.00 57.60 108 ASN D O 1
ATOM 11893 N N . ILE D 1 109 ? 99.035 -35.404 432.812 1.00 57.05 109 ILE D N 1
ATOM 11894 C CA . ILE D 1 109 ? 98.555 -34.058 433.112 1.00 54.92 109 ILE D CA 1
ATOM 11895 C C . ILE D 1 109 ? 97.353 -33.764 432.224 1.00 52.63 109 ILE D C 1
ATOM 11896 O O . ILE D 1 109 ? 97.413 -33.975 431.012 1.00 52.31 109 ILE D O 1
ATOM 11901 N N . ILE D 1 110 ? 96.274 -33.267 432.818 1.00 51.38 110 ILE D N 1
ATOM 11902 C CA . ILE D 1 110 ? 95.063 -32.919 432.074 1.00 52.44 110 ILE D CA 1
ATOM 11903 C C . ILE D 1 110 ? 95.218 -31.626 431.273 1.00 53.71 110 ILE D C 1
ATOM 11904 O O . ILE D 1 110 ? 95.393 -30.554 431.850 1.00 54.16 110 ILE D O 1
ATOM 11909 N N . PRO D 1 111 ? 95.152 -31.721 429.937 1.00 55.00 111 PRO D N 1
ATOM 11910 C CA . PRO D 1 111 ? 95.205 -30.510 429.113 1.00 53.78 111 PRO D CA 1
ATOM 11911 C C . PRO D 1 111 ? 93.896 -29.729 429.184 1.00 52.18 111 PRO D C 1
ATOM 11912 O O . PRO D 1 111 ? 92.826 -30.295 428.960 1.00 54.57 111 PRO D O 1
ATOM 11916 N N . LEU D 1 112 ? 93.989 -28.443 429.509 1.00 48.59 112 LEU D N 1
ATOM 11917 C CA . LEU D 1 112 ? 92.816 -27.582 429.600 1.00 48.94 112 LEU D CA 1
ATOM 11918 C C . LEU D 1 112 ? 92.987 -26.393 428.660 1.00 52.11 112 LEU D C 1
ATOM 11919 O O . LEU D 1 112 ? 93.309 -25.288 429.097 1.00 57.47 112 LEU D O 1
ATOM 11924 N N . PRO D 1 113 ? 92.764 -26.617 427.357 1.00 52.09 113 PRO D N 1
ATOM 11925 C CA . PRO D 1 113 ? 93.093 -25.617 426.339 1.00 51.71 113 PRO D CA 1
ATOM 11926 C C . PRO D 1 113 ? 92.051 -24.515 426.207 1.00 49.23 113 PRO D C 1
ATOM 11927 O O . PRO D 1 113 ? 90.868 -24.729 426.474 1.00 46.06 113 PRO D O 1
ATOM 11931 N N . THR D 1 114 ? 92.510 -23.337 425.797 1.00 54.49 114 THR D N 1
ATOM 11932 C CA . THR D 1 114 ? 91.632 -22.201 425.557 1.00 53.52 114 THR D CA 1
ATOM 11933 C C . THR D 1 114 ? 91.661 -21.827 424.079 1.00 51.12 114 THR D C 1
ATOM 11934 O O . THR D 1 114 ? 92.730 -21.658 423.493 1.00 50.29 114 THR D O 1
ATOM 11938 N N . MET D 1 115 ? 90.481 -21.706 423.480 1.00 51.33 115 MET D N 1
ATOM 11939 C CA . MET D 1 115 ? 90.374 -21.410 422.057 1.00 49.65 115 MET D CA 1
ATOM 11940 C C . MET D 1 115 ? 90.816 -19.987 421.738 1.00 48.86 115 MET D C 1
ATOM 11941 O O . MET D 1 115 ? 91.523 -19.753 420.758 1.00 46.34 115 MET D O 1
ATOM 11946 N N . TYR D 1 116 ? 90.402 -19.038 422.571 1.00 49.66 116 TYR D N 1
ATOM 11947 C CA . TYR D 1 116 ? 90.710 -17.634 422.329 1.00 52.07 116 TYR D CA 1
ATOM 11948 C C . TYR D 1 116 ? 91.254 -16.935 423.571 1.00 50.31 116 TYR D C 1
ATOM 11949 O O . TYR D 1 116 ? 90.534 -16.733 424.550 1.00 46.46 116 TYR D O 1
ATOM 11958 N N . HIS D 1 117 ? 92.531 -16.569 423.520 1.00 53.47 117 HIS D N 1
ATOM 11959 C CA . HIS D 1 117 ? 93.142 -15.761 424.568 1.00 51.07 117 HIS D CA 1
ATOM 11960 C C . HIS D 1 117 ? 93.670 -14.460 423.969 1.00 50.86 117 HIS D C 1
ATOM 11961 O O . HIS D 1 117 ? 94.876 -14.209 423.970 1.00 51.24 117 HIS D O 1
ATOM 11968 N N . TRP D 1 118 ? 92.744 -13.674 423.419 1.00 51.94 118 TRP D N 1
ATOM 11969 C CA . TRP D 1 118 ? 92.968 -12.290 422.982 1.00 52.62 118 TRP D CA 1
ATOM 11970 C C . TRP D 1 118 ? 93.734 -12.141 421.661 1.00 53.64 118 TRP D C 1
ATOM 11971 O O . TRP D 1 118 ? 93.947 -11.019 421.202 1.00 51.08 118 TRP D O 1
ATOM 11982 N N . ASP D 1 119 ? 94.141 -13.247 421.043 1.00 49.96 119 ASP D N 1
ATOM 11983 C CA . ASP D 1 119 ? 94.935 -13.153 419.816 1.00 51.13 119 ASP D CA 1
ATOM 11984 C C . ASP D 1 119 ? 94.103 -13.318 418.542 1.00 51.59 119 ASP D C 1
ATOM 11985 O O . ASP D 1 119 ? 94.255 -14.295 417.808 1.00 54.24 119 ASP D O 1
ATOM 11990 N N . LEU D 1 120 ? 93.234 -12.346 418.281 1.00 47.03 120 LEU D N 1
ATOM 11991 C CA . LEU D 1 120 ? 92.432 -12.323 417.062 1.00 52.98 120 LEU D CA 1
ATOM 11992 C C . LEU D 1 120 ? 93.293 -12.016 415.839 1.00 53.31 120 LEU D C 1
ATOM 11993 O O . LEU D 1 120 ? 94.085 -11.076 415.862 1.00 52.63 120 LEU D O 1
ATOM 11998 N N . PRO D 1 121 ? 93.144 -12.814 414.767 1.00 54.78 121 PRO D N 1
ATOM 11999 C CA . PRO D 1 121 ? 93.867 -12.567 413.513 1.00 53.94 121 PRO D CA 1
ATOM 12000 C C . PRO D 1 121 ? 93.561 -11.180 412.953 1.00 55.14 121 PRO D C 1
ATOM 12001 O O . PRO D 1 121 ? 92.395 -10.788 412.907 1.00 55.21 121 PRO D O 1
ATOM 12005 N N . GLN D 1 122 ? 94.599 -10.460 412.536 1.00 52.91 122 GLN D N 1
ATOM 12006 C CA . GLN D 1 122 ? 94.471 -9.065 412.116 1.00 51.52 122 GLN D CA 1
ATOM 12007 C C . GLN D 1 122 ? 93.467 -8.871 410.980 1.00 56.35 122 GLN D C 1
ATOM 12008 O O . GLN D 1 122 ? 92.831 -7.820 410.880 1.00 56.79 122 GLN D O 1
ATOM 12014 N N . ALA D 1 123 ? 93.324 -9.887 410.134 1.00 53.13 123 ALA D N 1
ATOM 12015 C CA . ALA D 1 123 ? 92.404 -9.826 409.003 1.00 47.35 123 ALA D CA 1
ATOM 12016 C C . ALA D 1 123 ? 90.964 -9.608 409.459 1.00 50.38 123 ALA D C 1
ATOM 12017 O O . ALA D 1 123 ? 90.200 -8.895 408.808 1.00 56.16 123 ALA D O 1
ATOM 12019 N N . LEU D 1 124 ? 90.601 -10.221 410.580 1.00 47.78 124 LEU D N 1
ATOM 12020 C CA . LEU D 1 124 ? 89.257 -10.081 411.129 1.00 49.84 124 LEU D CA 1
ATOM 12021 C C . LEU D 1 124 ? 89.059 -8.714 411.777 1.00 55.42 124 LEU D C 1
ATOM 12022 O O . LEU D 1 124 ? 87.974 -8.136 411.707 1.00 57.39 124 LEU D O 1
ATOM 12027 N N . GLU D 1 125 ? 90.113 -8.204 412.408 1.00 52.91 125 GLU D N 1
ATOM 12028 C CA . GLU D 1 125 ? 90.066 -6.896 413.053 1.00 50.35 125 GLU D CA 1
ATOM 12029 C C . GLU D 1 125 ? 89.865 -5.780 412.035 1.00 54.61 125 GLU D C 1
ATOM 12030 O O . GLU D 1 125 ? 89.099 -4.844 412.274 1.00 55.62 125 GLU D O 1
ATOM 12036 N N . ASP D 1 126 ? 90.558 -5.892 410.904 1.00 53.46 126 ASP D N 1
ATOM 12037 C CA . ASP D 1 126 ? 90.457 -4.917 409.821 1.00 51.36 126 ASP D CA 1
ATOM 12038 C C . ASP D 1 126 ? 89.007 -4.676 409.416 1.00 56.33 126 ASP D C 1
ATOM 12039 O O . ASP D 1 126 ? 88.627 -3.558 409.065 1.00 61.49 126 ASP D O 1
ATOM 12044 N N . GLU D 1 127 ? 88.202 -5.731 409.476 1.00 54.60 127 GLU D N 1
ATOM 12045 C CA . GLU D 1 127 ? 86.798 -5.647 409.100 1.00 57.70 127 GLU D CA 1
ATOM 12046 C C . GLU D 1 127 ? 85.889 -5.607 410.323 1.00 57.75 127 GLU D C 1
ATOM 12047 O O . GLU D 1 127 ? 84.857 -6.276 410.361 1.00 58.63 127 GLU D O 1
ATOM 12053 N N . GLY D 1 128 ? 86.282 -4.825 411.324 1.00 58.55 128 GLY D N 1
ATOM 12054 C CA . GLY D 1 128 ? 85.442 -4.594 412.485 1.00 56.66 128 GLY D CA 1
ATOM 12055 C C . GLY D 1 128 ? 85.886 -5.289 413.758 1.00 55.03 128 GLY D C 1
ATOM 12056 O O . GLY D 1 128 ? 85.680 -4.772 414.856 1.00 53.96 128 GLY D O 1
ATOM 12057 N N . GLY D 1 129 ? 86.499 -6.459 413.618 1.00 52.01 129 GLY D N 1
ATOM 12058 C CA . GLY D 1 129 ? 86.849 -7.259 414.776 1.00 48.39 129 GLY D CA 1
ATOM 12059 C C . GLY D 1 129 ? 85.585 -7.696 415.488 1.00 51.59 129 GLY D C 1
ATOM 12060 O O . GLY D 1 129 ? 84.615 -8.086 414.844 1.00 56.85 129 GLY D O 1
ATOM 12061 N N . TRP D 1 130 ? 85.581 -7.605 416.814 1.00 52.27 130 TRP D N 1
ATOM 12062 C CA . TRP D 1 130 ? 84.433 -8.047 417.601 1.00 50.92 130 TRP D CA 1
ATOM 12063 C C . TRP D 1 130 ? 83.277 -7.050 417.577 1.00 52.71 130 TRP D C 1
ATOM 12064 O O . TRP D 1 130 ? 82.216 -7.309 418.146 1.00 48.71 130 TRP D O 1
ATOM 12075 N N . ILE D 1 131 ? 83.485 -5.912 416.921 1.00 53.18 131 ILE D N 1
ATOM 12076 C CA . ILE D 1 131 ? 82.423 -4.927 416.754 1.00 54.89 131 ILE D CA 1
ATOM 12077 C C . ILE D 1 131 ? 81.321 -5.498 415.872 1.00 53.54 131 ILE D C 1
ATOM 12078 O O . ILE D 1 131 ? 80.135 -5.386 416.186 1.00 53.62 131 ILE D O 1
ATOM 12083 N N . VAL D 1 132 ? 81.726 -6.119 414.769 1.00 55.88 132 VAL D N 1
ATOM 12084 C CA . VAL D 1 132 ? 80.783 -6.732 413.844 1.00 53.54 132 VAL D CA 1
ATOM 12085 C C . VAL D 1 132 ? 80.454 -8.163 414.268 1.00 54.76 132 VAL D C 1
ATOM 12086 O O . VAL D 1 132 ? 81.242 -8.820 414.949 1.00 51.37 132 VAL D O 1
ATOM 12090 N N . ARG D 1 133 ? 79.282 -8.634 413.857 1.00 54.38 133 ARG D N 1
ATOM 12091 C CA . ARG D 1 133 ? 78.790 -9.952 414.240 1.00 52.34 133 ARG D CA 1
ATOM 12092 C C . ARG D 1 133 ? 79.497 -11.066 413.467 1.00 51.58 133 ARG D C 1
ATOM 12093 O O . ARG D 1 133 ? 79.507 -12.222 413.890 1.00 51.29 133 ARG D O 1
ATOM 12101 N N . ASP D 1 134 ? 80.102 -10.706 412.339 1.00 53.31 134 ASP D N 1
ATOM 12102 C CA . ASP D 1 134 ? 80.744 -11.681 411.461 1.00 55.25 134 ASP D CA 1
ATOM 12103 C C . ASP D 1 134 ? 81.933 -12.382 412.113 1.00 53.43 134 ASP D C 1
ATOM 12104 O O . ASP D 1 134 ? 82.256 -13.518 411.766 1.00 54.23 134 ASP D O 1
ATOM 12109 N N . THR D 1 135 ? 82.581 -11.705 413.055 1.00 56.05 135 THR D N 1
ATOM 12110 C CA . THR D 1 135 ? 83.754 -12.259 413.723 1.00 51.97 135 THR D CA 1
ATOM 12111 C C . THR D 1 135 ? 83.371 -13.421 414.634 1.00 52.54 135 THR D C 1
ATOM 12112 O O . THR D 1 135 ? 84.103 -14.406 414.740 1.00 54.00 135 THR D O 1
ATOM 12116 N N . ALA D 1 136 ? 82.221 -13.300 415.288 1.00 50.22 136 ALA D N 1
ATOM 12117 C CA . ALA D 1 136 ? 81.710 -14.367 416.138 1.00 49.71 136 ALA D CA 1
ATOM 12118 C C . ALA D 1 136 ? 81.407 -15.610 415.309 1.00 50.82 136 ALA D C 1
ATOM 12119 O O . ALA D 1 136 ? 81.603 -16.736 415.764 1.00 53.85 136 ALA D O 1
ATOM 12121 N N . LEU D 1 137 ? 80.932 -15.395 414.087 1.00 54.51 137 LEU D N 1
ATOM 12122 C CA . LEU D 1 137 ? 80.630 -16.489 413.173 1.00 50.47 137 LEU D CA 1
ATOM 12123 C C . LEU D 1 137 ? 81.906 -17.181 412.705 1.00 52.33 137 LEU D C 1
ATOM 12124 O O . LEU D 1 137 ? 81.960 -18.409 412.627 1.00 55.67 137 LEU D O 1
ATOM 12129 N N . ARG D 1 138 ? 82.930 -16.388 412.397 1.00 51.20 138 ARG D N 1
ATOM 12130 C CA . ARG D 1 138 ? 84.210 -16.928 411.945 1.00 52.46 138 ARG D CA 1
ATOM 12131 C C . ARG D 1 138 ? 84.915 -17.663 413.089 1.00 52.16 138 ARG D C 1
ATOM 12132 O O . ARG D 1 138 ? 85.765 -18.519 412.852 1.00 50.12 138 ARG D O 1
ATOM 12140 N N . PHE D 1 139 ? 84.557 -17.330 414.328 1.00 49.20 139 PHE D N 1
ATOM 12141 C CA . PHE D 1 139 ? 85.103 -18.032 415.489 1.00 54.57 139 PHE D CA 1
ATOM 12142 C C . PHE D 1 139 ? 84.533 -19.439 415.582 1.00 55.09 139 PHE D C 1
ATOM 12143 O O . PHE D 1 139 ? 85.250 -20.393 415.890 1.00 54.48 139 PHE D O 1
ATOM 12151 N N . ALA D 1 140 ? 83.236 -19.556 415.315 1.00 50.92 140 ALA D N 1
ATOM 12152 C CA . ALA D 1 140 ? 82.550 -20.839 415.368 1.00 49.21 140 ALA D CA 1
ATOM 12153 C C . ALA D 1 140 ? 83.147 -21.831 414.370 1.00 49.46 140 ALA D C 1
ATOM 12154 O O . ALA D 1 140 ? 83.084 -23.040 414.586 1.00 50.57 140 ALA D O 1
ATOM 12156 N N . ASP D 1 141 ? 83.724 -21.321 413.282 1.00 49.37 141 ASP D N 1
ATOM 12157 C CA . ASP D 1 141 ? 84.435 -22.172 412.329 1.00 52.65 141 ASP D CA 1
ATOM 12158 C C . ASP D 1 141 ? 85.756 -22.610 412.913 1.00 54.82 141 ASP D C 1
ATOM 12159 O O . ASP D 1 141 ? 86.151 -23.771 412.801 1.00 57.93 141 ASP D O 1
ATOM 12164 N N . TYR D 1 142 ? 86.453 -21.648 413.504 1.00 52.75 142 TYR D N 1
ATOM 12165 C CA . TYR D 1 142 ? 87.722 -21.914 414.149 1.00 53.42 142 TYR D CA 1
ATOM 12166 C C . TYR D 1 142 ? 87.500 -22.888 415.294 1.00 53.19 142 TYR D C 1
ATOM 12167 O O . TYR D 1 142 ? 88.185 -23.903 415.392 1.00 52.97 142 TYR D O 1
ATOM 12176 N N . ALA D 1 143 ? 86.518 -22.581 416.137 1.00 50.82 143 ALA D N 1
ATOM 12177 C CA . ALA D 1 143 ? 86.172 -23.431 417.270 1.00 49.39 143 ALA D CA 1
ATOM 12178 C C . ALA D 1 143 ? 85.902 -24.863 416.825 1.00 51.88 143 ALA D C 1
ATOM 12179 O O . ALA D 1 143 ? 86.380 -25.812 417.445 1.00 53.19 143 ALA D O 1
ATOM 12181 N N . ALA D 1 144 ? 85.147 -25.011 415.740 1.00 50.34 144 ALA D N 1
ATOM 12182 C CA . ALA D 1 144 ? 84.835 -26.328 415.196 1.00 48.96 144 ALA D CA 1
ATOM 12183 C C . ALA D 1 144 ? 86.093 -27.040 414.709 1.00 49.86 144 ALA D C 1
ATOM 12184 O O . ALA D 1 144 ? 86.241 -28.247 414.894 1.00 52.64 144 ALA D O 1
ATOM 12186 N N . THR D 1 145 ? 86.995 -26.286 414.088 1.00 48.80 145 THR D N 1
ATOM 12187 C CA . THR D 1 145 ? 88.244 -26.841 413.576 1.00 47.89 145 THR D CA 1
ATOM 12188 C C . THR D 1 145 ? 89.085 -27.448 414.693 1.00 50.98 145 THR D C 1
ATOM 12189 O O . THR D 1 145 ? 89.618 -28.549 414.555 1.00 52.34 145 THR D O 1
ATOM 12193 N N . VAL D 1 146 ? 89.190 -26.724 415.802 1.00 52.17 146 VAL D N 1
ATOM 12194 C CA . VAL D 1 146 ? 90.013 -27.154 416.925 1.00 46.80 146 VAL D CA 1
ATOM 12195 C C . VAL D 1 146 ? 89.344 -28.286 417.700 1.00 46.93 146 VAL D C 1
ATOM 12196 O O . VAL D 1 146 ? 90.007 -29.228 418.132 1.00 48.02 146 VAL D O 1
ATOM 12200 N N . LEU D 1 147 ? 88.029 -28.184 417.873 1.00 48.74 147 LEU D N 1
ATOM 12201 C CA . LEU D 1 147 ? 87.253 -29.229 418.536 1.00 48.53 147 LEU D CA 1
ATOM 12202 C C . LEU D 1 147 ? 87.348 -30.554 417.787 1.00 51.20 147 LEU D C 1
ATOM 12203 O O . LEU D 1 147 ? 87.315 -31.626 418.390 1.00 54.18 147 LEU D O 1
ATOM 12208 N N . GLU D 1 148 ? 87.469 -30.469 416.467 1.00 52.64 148 GLU D N 1
ATOM 12209 C CA . GLU D 1 148 ? 87.485 -31.653 415.619 1.00 53.19 148 GLU D CA 1
ATOM 12210 C C . GLU D 1 148 ? 88.875 -32.265 415.480 1.00 52.91 148 GLU D C 1
ATOM 12211 O O . GLU D 1 148 ? 89.063 -33.457 415.725 1.00 57.02 148 GLU D O 1
ATOM 12217 N N . LYS D 1 149 ? 89.849 -31.447 415.091 1.00 49.32 149 LYS D N 1
ATOM 12218 C CA . LYS D 1 149 ? 91.149 -31.964 414.677 1.00 50.98 149 LYS D CA 1
ATOM 12219 C C . LYS D 1 149 ? 92.228 -31.911 415.762 1.00 53.71 149 LYS D C 1
ATOM 12220 O O . LYS D 1 149 ? 93.401 -32.163 415.485 1.00 54.86 149 LYS D O 1
ATOM 12226 N N . LEU D 1 150 ? 91.833 -31.583 416.988 1.00 52.07 150 LEU D N 1
ATOM 12227 C CA . LEU D 1 150 ? 92.721 -31.738 418.139 1.00 48.78 150 LEU D CA 1
ATOM 12228 C C . LEU D 1 150 ? 92.103 -32.721 419.124 1.00 47.99 150 LEU D C 1
ATOM 12229 O O . LEU D 1 150 ? 91.104 -32.415 419.773 1.00 48.01 150 LEU D O 1
ATOM 12234 N N . ASP D 1 151 ? 92.697 -33.905 419.231 1.00 50.12 151 ASP D N 1
ATOM 12235 C CA . ASP D 1 151 ? 92.121 -34.966 420.050 1.00 53.86 151 ASP D CA 1
ATOM 12236 C C . ASP D 1 151 ? 92.858 -35.122 421.375 1.00 53.82 151 ASP D C 1
ATOM 12237 O O . ASP D 1 151 ? 94.023 -34.743 421.498 1.00 53.98 151 ASP D O 1
ATOM 12242 N N . GLY D 1 152 ? 92.168 -35.680 422.364 1.00 56.39 152 GLY D N 1
ATOM 12243 C CA . GLY D 1 152 ? 92.756 -35.910 423.670 1.00 55.13 152 GLY D CA 1
ATOM 12244 C C . GLY D 1 152 ? 92.372 -34.856 424.690 1.00 53.70 152 GLY D C 1
ATOM 12245 O O . GLY D 1 152 ? 93.081 -34.647 425.674 1.00 52.24 152 GLY D O 1
ATOM 12246 N N . ILE D 1 153 ? 91.245 -34.191 424.454 1.00 48.36 153 ILE D N 1
ATOM 12247 C CA . ILE D 1 153 ? 90.764 -33.157 425.363 1.00 49.26 153 ILE D CA 1
ATOM 12248 C C . ILE D 1 153 ? 89.418 -33.539 425.966 1.00 50.66 153 ILE D C 1
ATOM 12249 O O . ILE D 1 153 ? 88.482 -33.884 425.246 1.00 52.53 153 ILE D O 1
ATOM 12254 N N . ASP D 1 154 ? 89.326 -33.475 427.290 1.00 50.23 154 ASP D N 1
ATOM 12255 C CA . ASP D 1 154 ? 88.079 -33.777 427.983 1.00 51.09 154 ASP D CA 1
ATOM 12256 C C . ASP D 1 154 ? 87.368 -32.498 428.409 1.00 53.10 154 ASP D C 1
ATOM 12257 O O . ASP D 1 154 ? 86.139 -32.444 428.445 1.00 53.60 154 ASP D O 1
ATOM 12262 N N . LYS D 1 155 ? 88.147 -31.471 428.733 1.00 54.74 155 LYS D N 1
ATOM 12263 C CA . LYS D 1 155 ? 87.589 -30.185 429.138 1.00 50.07 155 LYS D CA 1
ATOM 12264 C C . LYS D 1 155 ? 88.072 -29.066 428.220 1.00 49.20 155 LYS D C 1
ATOM 12265 O O . LYS D 1 155 ? 89.274 -28.831 428.096 1.00 46.78 155 LYS D O 1
ATOM 12271 N N . TRP D 1 156 ? 87.130 -28.377 427.583 1.00 50.14 156 TRP D N 1
ATOM 12272 C CA . TRP D 1 156 ? 87.456 -27.290 426.664 1.00 49.36 156 TRP D CA 1
ATOM 12273 C C . TRP D 1 156 ? 87.057 -25.925 427.220 1.00 47.43 156 TRP D C 1
ATOM 12274 O O . TRP D 1 156 ? 86.080 -25.803 427.958 1.00 47.37 156 TRP D O 1
ATOM 12285 N N . THR D 1 157 ? 87.823 -24.900 426.856 1.00 44.59 157 THR D N 1
ATOM 12286 C CA . THR D 1 157 ? 87.492 -23.524 427.211 1.00 45.98 157 THR D CA 1
ATOM 12287 C C . THR D 1 157 ? 87.400 -22.671 425.952 1.00 42.31 157 THR D C 1
ATOM 12288 O O . THR D 1 157 ? 88.300 -22.693 425.114 1.00 44.93 157 THR D O 1
ATOM 12292 N N . THR D 1 158 ? 86.311 -21.923 425.816 1.00 42.36 158 THR D N 1
ATOM 12293 C CA . THR D 1 158 ? 86.133 -21.066 424.649 1.00 49.26 158 THR D CA 1
ATOM 12294 C C . THR D 1 158 ? 86.905 -19.756 424.782 1.00 51.50 158 THR D C 1
ATOM 12295 O O . THR D 1 158 ? 87.732 -19.429 423.929 1.00 51.76 158 THR D O 1
ATOM 12299 N N . PHE D 1 159 ? 86.644 -19.010 425.852 1.00 47.43 159 PHE D N 1
ATOM 12300 C CA . PHE D 1 159 ? 87.228 -17.680 426.001 1.00 47.76 159 PHE D CA 1
ATOM 12301 C C . PHE D 1 159 ? 87.881 -17.428 427.355 1.00 51.00 159 PHE D C 1
ATOM 12302 O O . PHE D 1 159 ? 87.404 -17.892 428.391 1.00 51.98 159 PHE D O 1
ATOM 12310 N N . ASN D 1 160 ? 88.978 -16.676 427.330 1.00 50.41 160 ASN D N 1
ATOM 12311 C CA . ASN D 1 160 ? 89.605 -16.184 428.547 1.00 51.74 160 ASN D CA 1
ATOM 12312 C C . ASN D 1 160 ? 89.447 -14.675 428.662 1.00 51.20 160 ASN D C 1
ATOM 12313 O O . ASN D 1 160 ? 89.996 -13.926 427.853 1.00 52.90 160 ASN D O 1
ATOM 12318 N N . GLU D 1 161 ? 88.696 -14.243 429.671 1.00 50.47 161 GLU D N 1
ATOM 12319 C CA . GLU D 1 161 ? 88.480 -12.824 429.946 1.00 55.17 161 GLU D CA 1
ATOM 12320 C C . GLU D 1 161 ? 87.967 -12.061 428.727 1.00 54.63 161 GLU D C 1
ATOM 12321 O O . GLU D 1 161 ? 88.724 -11.334 428.082 1.00 55.47 161 GLU D O 1
ATOM 12327 N N . PRO D 1 162 ? 86.677 -12.232 428.402 1.00 53.08 162 PRO D N 1
ATOM 12328 C CA . PRO D 1 162 ? 86.087 -11.468 427.299 1.00 52.86 162 PRO D CA 1
ATOM 12329 C C . PRO D 1 162 ? 85.922 -9.996 427.670 1.00 49.74 162 PRO D C 1
ATOM 12330 O O . PRO D 1 162 ? 85.911 -9.136 426.791 1.00 47.28 162 PRO D O 1
ATOM 12334 N N . TRP D 1 163 ? 85.801 -9.719 428.965 1.00 51.03 163 TRP D N 1
ATOM 12335 C CA . TRP D 1 163 ? 85.686 -8.347 429.447 1.00 48.73 163 TRP D CA 1
ATOM 12336 C C . TRP D 1 163 ? 86.934 -7.548 429.106 1.00 48.50 163 TRP D C 1
ATOM 12337 O O . TRP D 1 163 ? 86.852 -6.385 428.714 1.00 50.58 163 TRP D O 1
ATOM 12348 N N . THR D 1 164 ? 88.090 -8.182 429.258 1.00 48.85 164 THR D N 1
ATOM 12349 C CA . THR D 1 164 ? 89.359 -7.528 428.977 1.00 47.72 164 THR D CA 1
ATOM 12350 C C . THR D 1 164 ? 89.565 -7.379 427.473 1.00 46.55 164 THR D C 1
ATOM 12351 O O . THR D 1 164 ? 90.146 -6.397 427.012 1.00 48.24 164 THR D O 1
ATOM 12355 N N . SER D 1 165 ? 89.084 -8.356 426.711 1.00 46.49 165 SER D N 1
ATOM 12356 C CA . SER D 1 165 ? 89.131 -8.278 425.255 1.00 47.07 165 SER D CA 1
ATOM 12357 C C . SER D 1 165 ? 88.272 -7.122 424.758 1.00 47.80 165 SER D C 1
ATOM 12358 O O . SER D 1 165 ? 88.696 -6.331 423.915 1.00 42.33 165 SER D O 1
ATOM 12361 N N . ALA D 1 166 ? 87.063 -7.028 425.299 1.00 46.77 166 ALA D N 1
ATOM 12362 C CA . ALA D 1 166 ? 86.099 -6.034 424.855 1.00 43.39 166 ALA D CA 1
ATOM 12363 C C . ALA D 1 166 ? 86.429 -4.636 425.363 1.00 49.54 166 ALA D C 1
ATOM 12364 O O . ALA D 1 166 ? 86.597 -3.706 424.577 1.00 50.75 166 ALA D O 1
ATOM 12366 N N . TRP D 1 167 ? 86.532 -4.493 426.680 1.00 46.84 167 TRP D N 1
ATOM 12367 C CA . TRP D 1 167 ? 86.551 -3.169 427.290 1.00 47.10 167 TRP D CA 1
ATOM 12368 C C . TRP D 1 167 ? 87.935 -2.528 427.372 1.00 44.31 167 TRP D C 1
ATOM 12369 O O . TRP D 1 167 ? 88.051 -1.308 427.306 1.00 48.69 167 TRP D O 1
ATOM 12380 N N . LEU D 1 168 ? 88.984 -3.332 427.498 1.00 42.04 168 LEU D N 1
ATOM 12381 C CA . LEU D 1 168 ? 90.332 -2.787 427.390 1.00 43.80 168 LEU D CA 1
ATOM 12382 C C . LEU D 1 168 ? 90.746 -2.712 425.924 1.00 46.69 168 LEU D C 1
ATOM 12383 O O . LEU D 1 168 ? 91.603 -1.913 425.550 1.00 48.66 168 LEU D O 1
ATOM 12388 N N . GLY D 1 169 ? 90.121 -3.542 425.096 1.00 51.10 169 GLY D N 1
ATOM 12389 C CA . GLY D 1 169 ? 90.461 -3.612 423.687 1.00 52.05 169 GLY D CA 1
ATOM 12390 C C . GLY D 1 169 ? 89.718 -2.616 422.817 1.00 51.36 169 GLY D C 1
ATOM 12391 O O . GLY D 1 169 ? 90.299 -2.027 421.906 1.00 51.00 169 GLY D O 1
ATOM 12392 N N . TYR D 1 170 ? 88.432 -2.425 423.093 1.00 49.34 170 TYR D N 1
ATOM 12393 C CA . TYR D 1 170 ? 87.606 -1.544 422.274 1.00 50.98 170 TYR D CA 1
ATOM 12394 C C . TYR D 1 170 ? 87.105 -0.331 423.052 1.00 49.63 170 TYR D C 1
ATOM 12395 O O . TYR D 1 170 ? 86.834 0.719 422.470 1.00 51.64 170 TYR D O 1
ATOM 12404 N N . GLY D 1 171 ? 86.994 -0.477 424.368 1.00 49.46 171 GLY D N 1
ATOM 12405 C CA . GLY D 1 171 ? 86.460 0.580 425.207 1.00 50.51 171 GLY D CA 1
ATOM 12406 C C . GLY D 1 171 ? 87.463 1.633 425.640 1.00 49.19 171 GLY D C 1
ATOM 12407 O O . GLY D 1 171 ? 87.272 2.820 425.382 1.00 50.77 171 GLY D O 1
ATOM 12408 N N . TYR D 1 172 ? 88.534 1.203 426.302 1.00 46.66 172 TYR D N 1
ATOM 12409 C CA . TYR D 1 172 ? 89.500 2.139 426.870 1.00 46.96 172 TYR D CA 1
ATOM 12410 C C . TYR D 1 172 ? 90.801 2.208 426.066 1.00 48.80 172 TYR D C 1
ATOM 12411 O O . TYR D 1 172 ? 91.571 3.160 426.203 1.00 54.38 172 TYR D O 1
ATOM 12420 N N . GLY D 1 173 ? 91.048 1.199 425.238 1.00 46.41 173 GLY D N 1
ATOM 12421 C CA . GLY D 1 173 ? 92.189 1.213 424.337 1.00 48.47 173 GLY D CA 1
ATOM 12422 C C . GLY D 1 173 ? 93.521 0.834 424.957 1.00 54.07 173 GLY D C 1
ATOM 12423 O O . GLY D 1 173 ? 94.576 1.087 424.374 1.00 53.46 173 GLY D O 1
ATOM 12424 N N . HIS D 1 174 ? 93.480 0.220 426.134 1.00 51.93 174 HIS D N 1
ATOM 12425 C CA . HIS D 1 174 ? 94.700 -0.183 426.823 1.00 47.60 174 HIS D CA 1
ATOM 12426 C C . HIS D 1 174 ? 95.289 -1.453 426.213 1.00 48.32 174 HIS D C 1
ATOM 12427 O O . HIS D 1 174 ? 96.505 -1.644 426.206 1.00 48.98 174 HIS D O 1
ATOM 12434 N N . HIS D 1 175 ? 94.418 -2.315 425.699 1.00 50.63 175 HIS D N 1
ATOM 12435 C CA . HIS D 1 175 ? 94.845 -3.538 425.025 1.00 53.79 175 HIS D CA 1
ATOM 12436 C C . HIS D 1 175 ? 94.447 -3.520 423.553 1.00 53.17 175 HIS D C 1
ATOM 12437 O O . HIS D 1 175 ? 93.664 -2.672 423.124 1.00 55.10 175 HIS D O 1
ATOM 12444 N N . ALA D 1 176 ? 94.993 -4.461 422.787 1.00 50.21 176 ALA D N 1
ATOM 12445 C CA . ALA D 1 176 ? 94.659 -4.607 421.374 1.00 51.14 176 ALA D CA 1
ATOM 12446 C C . ALA D 1 176 ? 93.157 -4.827 421.188 1.00 55.37 176 ALA D C 1
ATOM 12447 O O . ALA D 1 176 ? 92.523 -5.485 422.013 1.00 55.52 176 ALA D O 1
ATOM 12449 N N . PRO D 1 177 ? 92.580 -4.282 420.101 1.00 56.12 177 PRO D N 1
ATOM 12450 C CA . PRO D 1 177 ? 93.233 -3.531 419.020 1.00 51.00 177 PRO D CA 1
ATOM 12451 C C . PRO D 1 177 ? 93.556 -2.081 419.379 1.00 50.11 177 PRO D C 1
ATOM 12452 O O . PRO D 1 177 ? 94.240 -1.402 418.613 1.00 50.12 177 PRO D O 1
ATOM 12456 N N . GLY D 1 178 ? 93.065 -1.612 420.521 1.00 49.81 178 GLY D N 1
ATOM 12457 C CA . GLY D 1 178 ? 93.410 -0.286 420.999 1.00 52.22 178 GLY D CA 1
ATOM 12458 C C . GLY D 1 178 ? 92.414 0.798 420.639 1.00 50.86 178 GLY D C 1
ATOM 12459 O O . GLY D 1 178 ? 92.744 1.982 420.673 1.00 53.15 178 GLY D O 1
ATOM 12460 N N . ARG D 1 179 ? 91.195 0.398 420.295 1.00 53.40 179 ARG D N 1
ATOM 12461 C CA . ARG D 1 179 ? 90.140 1.361 419.997 1.00 54.26 179 ARG D CA 1
ATOM 12462 C C . ARG D 1 179 ? 89.595 1.966 421.286 1.00 51.76 179 ARG D C 1
ATOM 12463 O O . ARG D 1 179 ? 89.660 1.345 422.345 1.00 49.55 179 ARG D O 1
ATOM 12471 N N . THR D 1 180 ? 89.059 3.178 421.192 1.00 53.43 180 THR D N 1
ATOM 12472 C CA . THR D 1 180 ? 88.484 3.852 422.351 1.00 53.64 180 THR D CA 1
ATOM 12473 C C . THR D 1 180 ? 87.042 4.258 422.073 1.00 52.34 180 THR D C 1
ATOM 12474 O O . THR D 1 180 ? 86.752 5.432 421.846 1.00 57.80 180 THR D O 1
ATOM 12478 N N . ASP D 1 181 ? 86.142 3.279 422.095 1.00 49.06 181 ASP D N 1
ATOM 12479 C CA . ASP D 1 181 ? 84.745 3.514 421.750 1.00 48.15 181 ASP D CA 1
ATOM 12480 C C . ASP D 1 181 ? 83.812 2.629 422.574 1.00 47.76 181 ASP D C 1
ATOM 12481 O O . ASP D 1 181 ? 83.827 1.406 422.441 1.00 53.52 181 ASP D O 1
ATOM 12486 N N . ILE D 1 182 ? 82.997 3.256 423.417 1.00 43.63 182 ILE D N 1
ATOM 12487 C CA . ILE D 1 182 ? 82.111 2.535 424.329 1.00 45.61 182 ILE D CA 1
ATOM 12488 C C . ILE D 1 182 ? 81.093 1.674 423.582 1.00 48.87 182 ILE D C 1
ATOM 12489 O O . ILE D 1 182 ? 80.773 0.563 424.009 1.00 52.64 182 ILE D O 1
ATOM 12494 N N . GLY D 1 183 ? 80.597 2.184 422.460 1.00 53.88 183 GLY D N 1
ATOM 12495 C CA . GLY D 1 183 ? 79.665 1.437 421.636 1.00 55.63 183 GLY D CA 1
ATOM 12496 C C . GLY D 1 183 ? 80.312 0.213 421.019 1.00 50.57 183 GLY D C 1
ATOM 12497 O O . GLY D 1 183 ? 79.649 -0.794 420.767 1.00 49.24 183 GLY D O 1
ATOM 12498 N N . ALA D 1 184 ? 81.616 0.302 420.780 1.00 48.32 184 ALA D N 1
ATOM 12499 C CA . ALA D 1 184 ? 82.370 -0.802 420.202 1.00 51.53 184 ALA D CA 1
ATOM 12500 C C . ALA D 1 184 ? 82.584 -1.914 421.222 1.00 52.96 184 ALA D C 1
ATOM 12501 O O . ALA D 1 184 ? 82.463 -3.096 420.900 1.00 54.15 184 ALA D O 1
ATOM 12503 N N . ALA D 1 185 ? 82.901 -1.526 422.454 1.00 51.15 185 ALA D N 1
ATOM 12504 C CA . ALA D 1 185 ? 83.170 -2.485 423.519 1.00 52.25 185 ALA D CA 1
ATOM 12505 C C . ALA D 1 185 ? 81.896 -3.187 423.969 1.00 52.99 185 ALA D C 1
ATOM 12506 O O . ALA D 1 185 ? 81.924 -4.360 424.345 1.00 54.94 185 ALA D O 1
ATOM 12508 N N . ALA D 1 186 ? 80.781 -2.465 423.937 1.00 49.10 186 ALA D N 1
ATOM 12509 C CA . ALA D 1 186 ? 79.494 -3.048 424.288 1.00 51.35 186 ALA D CA 1
ATOM 12510 C C . ALA D 1 186 ? 79.045 -4.012 423.194 1.00 55.42 186 ALA D C 1
ATOM 12511 O O . ALA D 1 186 ? 78.388 -5.016 423.467 1.00 53.74 186 ALA D O 1
ATOM 12513 N N . ALA D 1 187 ? 79.413 -3.700 421.954 1.00 55.23 187 ALA D N 1
ATOM 12514 C CA . ALA D 1 187 ? 79.134 -4.580 420.826 1.00 56.10 187 ALA D CA 1
ATOM 12515 C C . ALA D 1 187 ? 80.049 -5.799 420.872 1.00 56.78 187 ALA D C 1
ATOM 12516 O O . ALA D 1 187 ? 79.634 -6.914 420.550 1.00 56.64 187 ALA D O 1
ATOM 12518 N N . ALA D 1 188 ? 81.296 -5.575 421.275 1.00 53.20 188 ALA D N 1
ATOM 12519 C CA . ALA D 1 188 ? 82.261 -6.657 421.427 1.00 51.75 188 ALA D CA 1
ATOM 12520 C C . ALA D 1 188 ? 81.841 -7.578 422.564 1.00 52.78 188 ALA D C 1
ATOM 12521 O O . ALA D 1 188 ? 82.025 -8.791 422.491 1.00 53.35 188 ALA D O 1
ATOM 12523 N N . THR D 1 189 ? 81.273 -6.987 423.610 1.00 54.11 189 THR D N 1
ATOM 12524 C CA . THR D 1 189 ? 80.771 -7.735 424.759 1.00 51.70 189 THR D CA 1
ATOM 12525 C C . THR D 1 189 ? 79.749 -8.791 424.338 1.00 52.98 189 THR D C 1
ATOM 12526 O O . THR D 1 189 ? 79.811 -9.942 424.775 1.00 52.48 189 THR D O 1
ATOM 12530 N N . HIS D 1 190 ? 78.821 -8.393 423.475 1.00 52.96 190 HIS D N 1
ATOM 12531 C CA . HIS D 1 190 ? 77.771 -9.290 423.008 1.00 49.24 190 HIS D CA 1
ATOM 12532 C C . HIS D 1 190 ? 78.315 -10.364 422.072 1.00 50.61 190 HIS D C 1
ATOM 12533 O O . HIS D 1 190 ? 77.990 -11.542 422.212 1.00 51.81 190 HIS D O 1
ATOM 12540 N N . HIS D 1 191 ? 79.146 -9.951 421.121 1.00 52.12 191 HIS D N 1
ATOM 12541 C CA . HIS D 1 191 ? 79.634 -10.859 420.088 1.00 52.12 191 HIS D CA 1
ATOM 12542 C C . HIS D 1 191 ? 80.690 -11.828 420.612 1.00 53.42 191 HIS D C 1
ATOM 12543 O O . HIS D 1 191 ? 80.908 -12.888 420.025 1.00 52.10 191 HIS D O 1
ATOM 12550 N N . LEU D 1 192 ? 81.346 -11.466 421.710 1.00 54.84 192 LEU D N 1
ATOM 12551 C CA . LEU D 1 192 ? 82.234 -12.398 422.397 1.00 48.13 192 LEU D CA 1
ATOM 12552 C C . LEU D 1 192 ? 81.400 -13.455 423.111 1.00 51.07 192 LEU D C 1
ATOM 12553 O O . LEU D 1 192 ? 81.694 -14.649 423.036 1.00 49.37 192 LEU D O 1
ATOM 12558 N N . LEU D 1 193 ? 80.355 -13.003 423.798 1.00 49.23 193 LEU D N 1
ATOM 12559 C CA . LEU D 1 193 ? 79.432 -13.903 424.480 1.00 50.57 193 LEU D CA 1
ATOM 12560 C C . LEU D 1 193 ? 78.688 -14.790 423.488 1.00 53.88 193 LEU D C 1
ATOM 12561 O O . LEU D 1 193 ? 78.393 -15.950 423.778 1.00 55.77 193 LEU D O 1
ATOM 12566 N N . LEU D 1 194 ? 78.382 -14.236 422.319 1.00 51.62 194 LEU D N 1
ATOM 12567 C CA . LEU D 1 194 ? 77.728 -14.999 421.264 1.00 49.71 194 LEU D CA 1
ATOM 12568 C C . LEU D 1 194 ? 78.666 -16.076 420.736 1.00 51.22 194 LEU D C 1
ATOM 12569 O O . LEU D 1 194 ? 78.266 -17.226 420.549 1.00 50.14 194 LEU D O 1
ATOM 12574 N N . ALA D 1 195 ? 79.919 -15.694 420.503 1.00 51.38 195 ALA D N 1
ATOM 12575 C CA . ALA D 1 195 ? 80.931 -16.618 420.004 1.00 50.60 195 ALA D CA 1
ATOM 12576 C C . ALA D 1 195 ? 81.197 -17.738 421.005 1.00 52.81 195 ALA D C 1
ATOM 12577 O O . ALA D 1 195 ? 81.548 -18.854 420.622 1.00 52.01 195 ALA D O 1
ATOM 12579 N N . HIS D 1 196 ? 81.034 -17.431 422.289 1.00 50.85 196 HIS D N 1
ATOM 12580 C CA . HIS D 1 196 ? 81.110 -18.452 423.326 1.00 50.28 196 HIS D CA 1
ATOM 12581 C C . HIS D 1 196 ? 79.980 -19.456 423.155 1.00 47.84 196 HIS D C 1
ATOM 12582 O O . HIS D 1 196 ? 80.197 -20.666 423.206 1.00 48.93 196 HIS D O 1
ATOM 12589 N N . GLY D 1 197 ? 78.772 -18.938 422.954 1.00 50.85 197 GLY D N 1
ATOM 12590 C CA . GLY D 1 197 ? 77.598 -19.770 422.771 1.00 48.91 197 GLY D CA 1
ATOM 12591 C C . GLY D 1 197 ? 77.707 -20.667 421.555 1.00 49.53 197 GLY D C 1
ATOM 12592 O O . GLY D 1 197 ? 77.297 -21.827 421.590 1.00 47.46 197 GLY D O 1
ATOM 12593 N N . LEU D 1 198 ? 78.265 -20.127 420.476 1.00 48.35 198 LEU D N 1
ATOM 12594 C CA . LEU D 1 198 ? 78.463 -20.893 419.253 1.00 45.76 198 LEU D CA 1
ATOM 12595 C C . LEU D 1 198 ? 79.504 -21.985 419.467 1.00 51.50 198 LEU D C 1
ATOM 12596 O O . LEU D 1 198 ? 79.453 -23.036 418.828 1.00 58.09 198 LEU D O 1
ATOM 12601 N N . GLY D 1 199 ? 80.444 -21.730 420.372 1.00 47.24 199 GLY D N 1
ATOM 12602 C CA . GLY D 1 199 ? 81.494 -22.685 420.679 1.00 49.26 199 GLY D CA 1
ATOM 12603 C C . GLY D 1 199 ? 81.001 -23.861 421.500 1.00 46.34 199 GLY D C 1
ATOM 12604 O O . GLY D 1 199 ? 81.510 -24.974 421.375 1.00 44.87 199 GLY D O 1
ATOM 12605 N N . VAL D 1 200 ? 80.008 -23.613 422.348 1.00 45.30 200 VAL D N 1
ATOM 12606 C CA . VAL D 1 200 ? 79.411 -24.670 423.156 1.00 45.42 200 VAL D CA 1
ATOM 12607 C C . VAL D 1 200 ? 78.566 -25.594 422.288 1.00 50.66 200 VAL D C 1
ATOM 12608 O O . VAL D 1 200 ? 78.691 -26.816 422.361 1.00 47.16 200 VAL D O 1
ATOM 12612 N N . GLN D 1 201 ? 77.709 -24.999 421.463 1.00 54.44 201 GLN D N 1
ATOM 12613 C CA . GLN D 1 201 ? 76.826 -25.761 420.588 1.00 47.99 201 GLN D CA 1
ATOM 12614 C C . GLN D 1 201 ? 77.613 -26.564 419.560 1.00 48.51 201 GLN D C 1
ATOM 12615 O O . GLN D 1 201 ? 77.190 -27.647 419.155 1.00 48.75 201 GLN D O 1
ATOM 12621 N N . ALA D 1 202 ? 78.755 -26.031 419.139 1.00 48.72 202 ALA D N 1
ATOM 12622 C CA . ALA D 1 202 ? 79.634 -26.751 418.227 1.00 48.65 202 ALA D CA 1
ATOM 12623 C C . ALA D 1 202 ? 80.267 -27.936 418.944 1.00 49.72 202 ALA D C 1
ATOM 12624 O O . ALA D 1 202 ? 80.506 -28.983 418.343 1.00 49.98 202 ALA D O 1
ATOM 12626 N N . ALA D 1 203 ? 80.530 -27.763 420.235 1.00 51.93 203 ALA D N 1
ATOM 12627 C CA . ALA D 1 203 ? 81.124 -28.818 421.046 1.00 51.10 203 ALA D CA 1
ATOM 12628 C C . ALA D 1 203 ? 80.160 -29.986 421.222 1.00 48.03 203 ALA D C 1
ATOM 12629 O O . ALA D 1 203 ? 80.529 -31.136 421.001 1.00 50.58 203 ALA D O 1
ATOM 12631 N N . ARG D 1 204 ? 78.924 -29.682 421.611 1.00 45.84 204 ARG D N 1
ATOM 12632 C CA . ARG D 1 204 ? 77.909 -30.710 421.828 1.00 46.06 204 ARG D CA 1
ATOM 12633 C C . ARG D 1 204 ? 77.680 -31.548 420.572 1.00 55.66 204 ARG D C 1
ATOM 12634 O O . ARG D 1 204 ? 77.315 -32.721 420.654 1.00 59.53 204 ARG D O 1
ATOM 12642 N N . ALA D 1 205 ? 77.899 -30.937 419.413 1.00 54.80 205 ALA D N 1
ATOM 12643 C CA . ALA D 1 205 ? 77.752 -31.630 418.141 1.00 51.24 205 ALA D CA 1
ATOM 12644 C C . ALA D 1 205 ? 78.969 -32.502 417.847 1.00 53.40 205 ALA D C 1
ATOM 12645 O O . ALA D 1 205 ? 78.839 -33.704 417.616 1.00 56.96 205 ALA D O 1
ATOM 12647 N N . ILE D 1 206 ? 80.150 -31.891 417.863 1.00 49.94 206 ILE D N 1
ATOM 12648 C CA . ILE D 1 206 ? 81.384 -32.592 417.519 1.00 50.25 206 ILE D CA 1
ATOM 12649 C C . ILE D 1 206 ? 81.853 -33.525 418.630 1.00 52.97 206 ILE D C 1
ATOM 12650 O O . ILE D 1 206 ? 82.110 -34.705 418.394 1.00 56.34 206 ILE D O 1
ATOM 12655 N N . ARG D 1 207 ? 81.964 -32.988 419.840 1.00 54.81 207 ARG D N 1
ATOM 12656 C CA . ARG D 1 207 ? 82.448 -33.756 420.982 1.00 50.67 207 ARG D CA 1
ATOM 12657 C C . ARG D 1 207 ? 81.414 -33.790 422.103 1.00 55.73 207 ARG D C 1
ATOM 12658 O O . ARG D 1 207 ? 81.524 -33.041 423.075 1.00 56.82 207 ARG D O 1
ATOM 12666 N N . PRO D 1 208 ? 80.402 -34.663 421.974 1.00 55.06 208 PRO D N 1
ATOM 12667 C CA . PRO D 1 208 ? 79.300 -34.709 422.941 1.00 58.31 208 PRO D CA 1
ATOM 12668 C C . PRO D 1 208 ? 79.720 -35.203 424.325 1.00 60.69 208 PRO D C 1
ATOM 12669 O O . PRO D 1 208 ? 78.970 -35.023 425.284 1.00 61.25 208 PRO D O 1
ATOM 12673 N N . HIS D 1 209 ? 80.900 -35.807 424.429 1.00 58.84 209 HIS D N 1
ATOM 12674 C CA . HIS D 1 209 ? 81.344 -36.385 425.694 1.00 63.38 209 HIS D CA 1
ATOM 12675 C C . HIS D 1 209 ? 82.311 -35.488 426.464 1.00 61.58 209 HIS D C 1
ATOM 12676 O O . HIS D 1 209 ? 82.685 -35.806 427.593 1.00 59.69 209 HIS D O 1
ATOM 12683 N N . VAL D 1 210 ? 82.717 -34.373 425.866 1.00 60.08 210 VAL D N 1
ATOM 12684 C CA . VAL D 1 210 ? 83.661 -33.481 426.534 1.00 61.40 210 VAL D CA 1
ATOM 12685 C C . VAL D 1 210 ? 82.947 -32.341 427.256 1.00 57.91 210 VAL D C 1
ATOM 12686 O O . VAL D 1 210 ? 81.851 -31.927 426.870 1.00 54.04 210 VAL D O 1
ATOM 12690 N N . GLU D 1 211 ? 83.574 -31.853 428.322 1.00 55.36 211 GLU D N 1
ATOM 12691 C CA . GLU D 1 211 ? 83.044 -30.728 429.080 1.00 53.58 211 GLU D CA 1
ATOM 12692 C C . GLU D 1 211 ? 83.537 -29.419 428.479 1.00 53.18 211 GLU D C 1
ATOM 12693 O O . GLU D 1 211 ? 84.631 -29.363 427.917 1.00 52.83 211 GLU D O 1
ATOM 12699 N N . ILE D 1 212 ? 82.734 -28.368 428.597 1.00 50.76 212 ILE D N 1
ATOM 12700 C CA . ILE D 1 212 ? 83.114 -27.072 428.049 1.00 49.84 212 ILE D CA 1
ATOM 12701 C C . ILE D 1 212 ? 82.585 -25.921 428.905 1.00 50.64 212 ILE D C 1
ATOM 12702 O O . ILE D 1 212 ? 81.498 -26.001 429.480 1.00 52.38 212 ILE D O 1
ATOM 12707 N N . GLY D 1 213 ? 83.379 -24.859 429.002 1.00 44.22 213 GLY D N 1
ATOM 12708 C CA . GLY D 1 213 ? 82.989 -23.665 429.727 1.00 48.53 213 GLY D CA 1
ATOM 12709 C C . GLY D 1 213 ? 83.778 -22.466 429.242 1.00 47.22 213 GLY D C 1
ATOM 12710 O O . GLY D 1 213 ? 84.438 -22.529 428.204 1.00 47.25 213 GLY D O 1
ATOM 12711 N N . LEU D 1 214 ? 83.713 -21.370 429.988 1.00 43.24 214 LEU D N 1
ATOM 12712 C CA . LEU D 1 214 ? 84.486 -20.183 429.647 1.00 45.35 214 LEU D CA 1
ATOM 12713 C C . LEU D 1 214 ? 85.111 -19.571 430.895 1.00 50.52 214 LEU D C 1
ATOM 12714 O O . LEU D 1 214 ? 84.785 -19.956 432.018 1.00 48.46 214 LEU D O 1
ATOM 12719 N N . THR D 1 215 ? 86.008 -18.614 430.687 1.00 51.19 215 THR D N 1
ATOM 12720 C CA . THR D 1 215 ? 86.769 -18.020 431.778 1.00 48.27 215 THR D CA 1
ATOM 12721 C C . THR D 1 215 ? 86.498 -16.525 431.922 1.00 48.00 215 THR D C 1
ATOM 12722 O O . THR D 1 215 ? 86.856 -15.731 431.050 1.00 49.39 215 THR D O 1
ATOM 12726 N N . LEU D 1 216 ? 85.866 -16.146 433.028 1.00 44.19 216 LEU D N 1
ATOM 12727 C CA . LEU D 1 216 ? 85.557 -14.746 433.289 1.00 44.61 216 LEU D CA 1
ATOM 12728 C C . LEU D 1 216 ? 86.470 -14.170 434.362 1.00 49.79 216 LEU D C 1
ATOM 12729 O O . LEU D 1 216 ? 86.862 -14.869 435.297 1.00 48.73 216 LEU D O 1
ATOM 12734 N N . ASN D 1 217 ? 86.810 -12.892 434.222 1.00 53.73 217 ASN D N 1
ATOM 12735 C CA . ASN D 1 217 ? 87.506 -12.173 435.282 1.00 46.98 217 ASN D CA 1
ATOM 12736 C C . ASN D 1 217 ? 86.515 -11.356 436.098 1.00 45.96 217 ASN D C 1
ATOM 12737 O O . ASN D 1 217 ? 86.386 -10.144 435.920 1.00 52.35 217 ASN D O 1
ATOM 12742 N N . LEU D 1 218 ? 85.805 -12.036 436.990 1.00 44.27 218 LEU D N 1
ATOM 12743 C CA . LEU D 1 218 ? 84.802 -11.388 437.819 1.00 46.45 218 LEU D CA 1
ATOM 12744 C C . LEU D 1 218 ? 85.468 -10.598 438.936 1.00 47.07 218 LEU D C 1
ATOM 12745 O O . LEU D 1 218 ? 86.363 -11.097 439.616 1.00 49.34 218 LEU D O 1
ATOM 12750 N N . GLY D 1 219 ? 85.033 -9.358 439.116 1.00 47.94 219 GLY D N 1
ATOM 12751 C CA . GLY D 1 219 ? 85.596 -8.511 440.147 1.00 43.67 219 GLY D CA 1
ATOM 12752 C C . GLY D 1 219 ? 84.720 -8.453 441.379 1.00 43.06 219 GLY D C 1
ATOM 12753 O O . GLY D 1 219 ? 83.518 -8.713 441.316 1.00 39.91 219 GLY D O 1
ATOM 12754 N N . VAL D 1 220 ? 85.330 -8.124 442.511 1.00 45.82 220 VAL D N 1
ATOM 12755 C CA . VAL D 1 220 ? 84.580 -7.883 443.733 1.00 45.72 220 VAL D CA 1
ATOM 12756 C C . VAL D 1 220 ? 84.658 -6.401 444.058 1.00 48.66 220 VAL D C 1
ATOM 12757 O O . VAL D 1 220 ? 85.728 -5.877 444.361 1.00 51.19 220 VAL D O 1
ATOM 12761 N N . LEU D 1 221 ? 83.520 -5.725 443.982 1.00 49.14 221 LEU D N 1
ATOM 12762 C CA . LEU D 1 221 ? 83.494 -4.283 444.153 1.00 43.10 221 LEU D CA 1
ATOM 12763 C C . LEU D 1 221 ? 82.751 -3.893 445.422 1.00 46.96 221 LEU D C 1
ATOM 12764 O O . LEU D 1 221 ? 81.665 -4.400 445.702 1.00 46.15 221 LEU D O 1
ATOM 12769 N N . ARG D 1 222 ? 83.354 -2.992 446.189 1.00 48.02 222 ARG D N 1
ATOM 12770 C CA . ARG D 1 222 ? 82.780 -2.541 447.449 1.00 47.23 222 ARG D CA 1
ATOM 12771 C C . ARG D 1 222 ? 82.559 -1.033 447.435 1.00 49.01 222 ARG D C 1
ATOM 12772 O O . ARG D 1 222 ? 83.456 -0.274 447.071 1.00 51.00 222 ARG D O 1
ATOM 12780 N N . PRO D 1 223 ? 81.354 -0.594 447.824 1.00 49.61 223 PRO D N 1
ATOM 12781 C CA . PRO D 1 223 ? 81.042 0.838 447.863 1.00 53.38 223 PRO D CA 1
ATOM 12782 C C . PRO D 1 223 ? 81.798 1.555 448.978 1.00 56.11 223 PRO D C 1
ATOM 12783 O O . PRO D 1 223 ? 81.891 1.039 450.091 1.00 63.24 223 PRO D O 1
ATOM 12787 N N . GLY D 1 224 ? 82.333 2.732 448.671 1.00 55.74 224 GLY D N 1
ATOM 12788 C CA . GLY D 1 224 ? 83.125 3.482 449.627 1.00 55.46 224 GLY D CA 1
ATOM 12789 C C . GLY D 1 224 ? 82.341 3.960 450.832 1.00 56.38 224 GLY D C 1
ATOM 12790 O O . GLY D 1 224 ? 82.903 4.135 451.910 1.00 62.70 224 GLY D O 1
ATOM 12791 N N . THR D 1 225 ? 81.044 4.185 450.648 1.00 58.00 225 THR D N 1
ATOM 12792 C CA . THR D 1 225 ? 80.178 4.630 451.737 1.00 58.77 225 THR D CA 1
ATOM 12793 C C . THR D 1 225 ? 78.874 3.841 451.753 1.00 57.77 225 THR D C 1
ATOM 12794 O O . THR D 1 225 ? 78.572 3.109 450.811 1.00 61.50 225 THR D O 1
ATOM 12798 N N . THR D 1 226 ? 78.104 3.993 452.825 1.00 61.85 226 THR D N 1
ATOM 12799 C CA . THR D 1 226 ? 76.793 3.360 452.916 1.00 62.17 226 THR D CA 1
ATOM 12800 C C . THR D 1 226 ? 75.721 4.304 452.377 1.00 62.88 226 THR D C 1
ATOM 12801 O O . THR D 1 226 ? 74.525 4.019 452.454 1.00 66.56 226 THR D O 1
ATOM 12805 N N . GLU D 1 227 ? 76.174 5.434 451.840 1.00 64.87 227 GLU D N 1
ATOM 12806 C CA . GLU D 1 227 ? 75.317 6.377 451.130 1.00 65.04 227 GLU D CA 1
ATOM 12807 C C . GLU D 1 227 ? 74.668 5.700 449.928 1.00 60.19 227 GLU D C 1
ATOM 12808 O O . GLU D 1 227 ? 75.326 4.942 449.216 1.00 62.82 227 GLU D O 1
ATOM 12814 N N . ASP D 1 228 ? 73.386 5.974 449.698 1.00 64.34 228 ASP D N 1
ATOM 12815 C CA . ASP D 1 228 ? 72.675 5.420 448.546 1.00 64.82 228 ASP D CA 1
ATOM 12816 C C . ASP D 1 228 ? 73.374 5.757 447.232 1.00 59.82 228 ASP D C 1
ATOM 12817 O O . ASP D 1 228 ? 73.381 4.959 446.295 1.00 58.64 228 ASP D O 1
ATOM 12822 N N . GLN D 1 229 ? 73.967 6.945 447.183 1.00 59.50 229 GLN D N 1
ATOM 12823 C CA . GLN D 1 229 ? 74.644 7.442 445.992 1.00 58.07 229 GLN D CA 1
ATOM 12824 C C . GLN D 1 229 ? 75.782 6.537 445.522 1.00 57.95 229 GLN D C 1
ATOM 12825 O O . GLN D 1 229 ? 75.866 6.195 444.343 1.00 54.43 229 GLN D O 1
ATOM 12831 N N . ASP D 1 230 ? 76.656 6.155 446.448 1.00 59.29 230 ASP D N 1
ATOM 12832 C CA . ASP D 1 230 ? 77.833 5.361 446.109 1.00 57.60 230 ASP D CA 1
ATOM 12833 C C . ASP D 1 230 ? 77.508 3.883 445.925 1.00 56.16 230 ASP D C 1
ATOM 12834 O O . ASP D 1 230 ? 78.174 3.188 445.156 1.00 52.52 230 ASP D O 1
ATOM 12839 N N . VAL D 1 231 ? 76.492 3.404 446.637 1.00 57.92 231 VAL D N 1
ATOM 12840 C CA . VAL D 1 231 ? 76.045 2.023 446.495 1.00 55.83 231 VAL D CA 1
ATOM 12841 C C . VAL D 1 231 ? 75.558 1.780 445.073 1.00 55.81 231 VAL D C 1
ATOM 12842 O O . VAL D 1 231 ? 75.869 0.758 444.460 1.00 56.56 231 VAL D O 1
ATOM 12846 N N . GLU D 1 232 ? 74.804 2.740 444.549 1.00 58.27 232 GLU D N 1
ATOM 12847 C CA . GLU D 1 232 ? 74.277 2.656 443.194 1.00 57.72 232 GLU D CA 1
ATOM 12848 C C . GLU D 1 232 ? 75.391 2.777 442.159 1.00 57.17 232 GLU D C 1
ATOM 12849 O O . GLU D 1 232 ? 75.326 2.170 441.089 1.00 58.77 232 GLU D O 1
ATOM 12855 N N . ALA D 1 233 ? 76.415 3.558 442.486 1.00 57.44 233 ALA D N 1
ATOM 12856 C CA . ALA D 1 233 ? 77.556 3.740 441.597 1.00 56.72 233 ALA D CA 1
ATOM 12857 C C . ALA D 1 233 ? 78.372 2.458 441.475 1.00 59.92 233 ALA D C 1
ATOM 12858 O O . ALA D 1 233 ? 78.879 2.133 440.401 1.00 58.21 233 ALA D O 1
ATOM 12860 N N . THR D 1 234 ? 78.502 1.740 442.585 1.00 60.54 234 THR D N 1
ATOM 12861 C CA . THR D 1 234 ? 79.189 0.456 442.588 1.00 57.99 234 THR D CA 1
ATOM 12862 C C . THR D 1 234 ? 78.356 -0.568 441.827 1.00 54.22 234 THR D C 1
ATOM 12863 O O . THR D 1 234 ? 78.893 -1.440 441.143 1.00 50.30 234 THR D O 1
ATOM 12867 N N . TRP D 1 235 ? 77.038 -0.441 441.944 1.00 56.85 235 TRP D N 1
ATOM 12868 C CA . TRP D 1 235 ? 76.105 -1.329 441.261 1.00 60.02 235 TRP D CA 1
ATOM 12869 C C . TRP D 1 235 ? 76.243 -1.207 439.746 1.00 56.77 235 TRP D C 1
ATOM 12870 O O . TRP D 1 235 ? 76.046 -2.179 439.017 1.00 59.00 235 TRP D O 1
ATOM 12881 N N . ARG D 1 236 ? 76.588 -0.012 439.276 1.00 54.84 236 ARG D N 1
ATOM 12882 C CA . ARG D 1 236 ? 76.835 0.201 437.855 1.00 53.14 236 ARG D CA 1
ATOM 12883 C C . ARG D 1 236 ? 78.144 -0.456 437.433 1.00 52.15 236 ARG D C 1
ATOM 12884 O O . ARG D 1 236 ? 78.221 -1.086 436.381 1.00 56.85 236 ARG D O 1
ATOM 12892 N N . ALA D 1 237 ? 79.172 -0.308 438.263 1.00 52.42 237 ALA D N 1
ATOM 12893 C CA . ALA D 1 237 ? 80.473 -0.902 437.982 1.00 50.32 237 ALA D CA 1
ATOM 12894 C C . ALA D 1 237 ? 80.415 -2.421 438.107 1.00 51.88 237 ALA D C 1
ATOM 12895 O O . ALA D 1 237 ? 81.141 -3.139 437.417 1.00 46.05 237 ALA D O 1
ATOM 12897 N N . ASP D 1 238 ? 79.550 -2.907 438.992 1.00 52.86 238 ASP D N 1
ATOM 12898 C CA . ASP D 1 238 ? 79.370 -4.342 439.173 1.00 51.10 238 ASP D CA 1
ATOM 12899 C C . ASP D 1 238 ? 78.682 -4.948 437.957 1.00 54.56 238 ASP D C 1
ATOM 12900 O O . ASP D 1 238 ? 78.932 -6.098 437.597 1.00 52.55 238 ASP D O 1
ATOM 12905 N N . GLY D 1 239 ? 77.813 -4.165 437.327 1.00 55.22 239 GLY D N 1
ATOM 12906 C CA . GLY D 1 239 ? 77.096 -4.615 436.150 1.00 50.96 239 GLY D CA 1
ATOM 12907 C C . GLY D 1 239 ? 77.997 -4.724 434.937 1.00 50.72 239 GLY D C 1
ATOM 12908 O O . GLY D 1 239 ? 77.856 -5.639 434.127 1.00 52.80 239 GLY D O 1
ATOM 12909 N N . ASN D 1 240 ? 78.933 -3.789 434.815 1.00 46.29 240 ASN D N 1
ATOM 12910 C CA . ASN D 1 240 ? 79.833 -3.756 433.669 1.00 47.93 240 ASN D CA 1
ATOM 12911 C C . ASN D 1 240 ? 80.825 -4.917 433.649 1.00 51.05 240 ASN D C 1
ATOM 12912 O O . ASN D 1 240 ? 81.118 -5.469 432.590 1.00 50.13 240 ASN D O 1
ATOM 12917 N N . GLN D 1 241 ? 81.336 -5.292 434.818 1.00 54.47 241 GLN D N 1
ATOM 12918 C CA . GLN D 1 241 ? 82.383 -6.308 434.884 1.00 51.45 241 GLN D CA 1
ATOM 12919 C C . GLN D 1 241 ? 81.847 -7.709 435.183 1.00 47.01 241 GLN D C 1
ATOM 12920 O O . GLN D 1 241 ? 82.451 -8.705 434.784 1.00 47.03 241 GLN D O 1
ATOM 12926 N N . ASN D 1 242 ? 80.714 -7.792 435.873 1.00 45.99 242 ASN D N 1
ATOM 12927 C CA . ASN D 1 242 ? 80.184 -9.092 436.273 1.00 51.10 242 ASN D CA 1
ATOM 12928 C C . ASN D 1 242 ? 78.856 -9.462 435.618 1.00 54.45 242 ASN D C 1
ATOM 12929 O O . ASN D 1 242 ? 78.730 -10.520 435.001 1.00 56.16 242 ASN D O 1
ATOM 12934 N N . ARG D 1 243 ? 77.870 -8.583 435.755 1.00 51.81 243 ARG D N 1
ATOM 12935 C CA . ARG D 1 243 ? 76.485 -8.945 435.480 1.00 54.50 243 ARG D CA 1
ATOM 12936 C C . ARG D 1 243 ? 76.104 -9.019 434.000 1.00 56.67 243 ARG D C 1
ATOM 12937 O O . ARG D 1 243 ? 75.203 -9.774 433.639 1.00 60.16 243 ARG D O 1
ATOM 12945 N N . ILE D 1 244 ? 76.775 -8.262 433.137 1.00 52.04 244 ILE D N 1
ATOM 12946 C CA . ILE D 1 244 ? 76.458 -8.345 431.711 1.00 55.39 244 ILE D CA 1
ATOM 12947 C C . ILE D 1 244 ? 77.075 -9.593 431.086 1.00 56.92 244 ILE D C 1
ATOM 12948 O O . ILE D 1 244 ? 76.957 -9.819 429.882 1.00 58.30 244 ILE D O 1
ATOM 12953 N N . TRP D 1 245 ? 77.730 -10.402 431.914 1.00 53.68 245 TRP D N 1
ATOM 12954 C CA . TRP D 1 245 ? 78.270 -11.682 431.475 1.00 51.07 245 TRP D CA 1
ATOM 12955 C C . TRP D 1 245 ? 77.557 -12.823 432.186 1.00 52.18 245 TRP D C 1
ATOM 12956 O O . TRP D 1 245 ? 77.069 -13.755 431.549 1.00 56.59 245 TRP D O 1
ATOM 12967 N N . LEU D 1 246 ? 77.491 -12.732 433.510 1.00 52.28 246 LEU D N 1
ATOM 12968 C CA . LEU D 1 246 ? 76.899 -13.781 434.331 1.00 55.56 246 LEU D CA 1
ATOM 12969 C C . LEU D 1 246 ? 75.399 -13.948 434.089 1.00 57.59 246 LEU D C 1
ATOM 12970 O O . LEU D 1 246 ? 74.902 -15.071 434.016 1.00 57.60 246 LEU D O 1
ATOM 12975 N N . ASP D 1 247 ? 74.681 -12.835 433.965 1.00 58.48 247 ASP D N 1
ATOM 12976 C CA . ASP D 1 247 ? 73.238 -12.890 433.729 1.00 60.19 247 ASP D CA 1
ATOM 12977 C C . ASP D 1 247 ? 72.868 -13.500 432.366 1.00 58.50 247 ASP D C 1
ATOM 12978 O O . ASP D 1 247 ? 71.949 -14.314 432.297 1.00 61.84 247 ASP D O 1
ATOM 12983 N N . PRO D 1 248 ? 73.559 -13.105 431.276 1.00 55.26 248 PRO D N 1
ATOM 12984 C CA . PRO D 1 248 ? 73.239 -13.793 430.020 1.00 55.30 248 PRO D CA 1
ATOM 12985 C C . PRO D 1 248 ? 73.542 -15.290 430.061 1.00 56.55 248 PRO D C 1
ATOM 12986 O O . PRO D 1 248 ? 72.845 -16.074 429.418 1.00 56.09 248 PRO D O 1
ATOM 12990 N N . LEU D 1 249 ? 74.564 -15.674 430.820 1.00 56.78 249 LEU D N 1
ATOM 12991 C CA . LEU D 1 249 ? 75.001 -17.065 430.877 1.00 52.19 249 LEU D CA 1
ATOM 12992 C C . LEU D 1 249 ? 74.086 -17.956 431.713 1.00 53.20 249 LEU D C 1
ATOM 12993 O O . LEU D 1 249 ? 73.851 -19.112 431.360 1.00 56.59 249 LEU D O 1
ATOM 12998 N N . PHE D 1 250 ? 73.571 -17.425 432.818 1.00 53.32 250 PHE D N 1
ATOM 12999 C CA . PHE D 1 250 ? 72.856 -18.255 433.782 1.00 54.28 250 PHE D CA 1
ATOM 13000 C C . PHE D 1 250 ? 71.405 -17.832 433.999 1.00 53.63 250 PHE D C 1
ATOM 13001 O O . PHE D 1 250 ? 70.587 -18.624 434.466 1.00 56.05 250 PHE D O 1
ATOM 13009 N N . LYS D 1 251 ? 71.087 -16.587 433.665 1.00 55.29 251 LYS D N 1
ATOM 13010 C CA . LYS D 1 251 ? 69.716 -16.104 433.773 1.00 59.46 251 LYS D CA 1
ATOM 13011 C C . LYS D 1 251 ? 69.086 -15.977 432.387 1.00 59.11 251 LYS D C 1
ATOM 13012 O O . LYS D 1 251 ? 67.871 -15.823 432.255 1.00 57.64 251 LYS D O 1
ATOM 13018 N N . GLY D 1 252 ? 69.926 -16.051 431.358 1.00 52.59 252 GLY D N 1
ATOM 13019 C CA . GLY D 1 252 ? 69.462 -16.039 429.983 1.00 51.41 252 GLY D CA 1
ATOM 13020 C C . GLY D 1 252 ? 68.987 -14.680 429.509 1.00 57.99 252 GLY D C 1
ATOM 13021 O O . GLY D 1 252 ? 68.141 -14.586 428.619 1.00 53.10 252 GLY D O 1
ATOM 13022 N N . GLU D 1 253 ? 69.538 -13.624 430.098 1.00 61.32 253 GLU D N 1
ATOM 13023 C CA . GLU D 1 253 ? 69.146 -12.261 429.756 1.00 56.38 253 GLU D CA 1
ATOM 13024 C C . GLU D 1 253 ? 70.165 -11.252 430.264 1.00 56.70 253 GLU D C 1
ATOM 13025 O O . GLU D 1 253 ? 70.819 -11.478 431.280 1.00 57.75 253 GLU D O 1
ATOM 13031 N N . TYR D 1 254 ? 70.303 -10.139 429.551 1.00 56.58 254 TYR D N 1
ATOM 13032 C CA . TYR D 1 254 ? 71.102 -9.027 430.047 1.00 53.62 254 TYR D CA 1
ATOM 13033 C C . TYR D 1 254 ? 70.333 -8.334 431.164 1.00 57.15 254 TYR D C 1
ATOM 13034 O O . TYR D 1 254 ? 69.102 -8.372 431.182 1.00 61.40 254 TYR D O 1
ATOM 13043 N N . PRO D 1 255 ? 71.054 -7.714 432.112 1.00 56.67 255 PRO D N 1
ATOM 13044 C CA . PRO D 1 255 ? 70.378 -6.984 433.188 1.00 57.66 255 PRO D CA 1
ATOM 13045 C C . PRO D 1 255 ? 69.506 -5.865 432.641 1.00 59.63 255 PRO D C 1
ATOM 13046 O O . PRO D 1 255 ? 69.969 -5.080 431.810 1.00 52.51 255 PRO D O 1
ATOM 13050 N N . ALA D 1 256 ? 68.255 -5.810 433.088 1.00 59.21 256 ALA D N 1
ATOM 13051 C CA . ALA D 1 256 ? 67.346 -4.754 432.671 1.00 54.60 256 ALA D CA 1
ATOM 13052 C C . ALA D 1 256 ? 67.979 -3.395 432.938 1.00 57.60 256 ALA D C 1
ATOM 13053 O O . ALA D 1 256 ? 68.101 -2.574 432.034 1.00 59.18 256 ALA D O 1
ATOM 13055 N N . ASP D 1 257 ? 68.424 -3.184 434.172 1.00 62.53 257 ASP D N 1
ATOM 13056 C CA . ASP D 1 257 ? 68.979 -1.897 434.579 1.00 56.84 257 ASP D CA 1
ATOM 13057 C C . ASP D 1 257 ? 70.236 -1.513 433.795 1.00 54.12 257 ASP D C 1
ATOM 13058 O O . ASP D 1 257 ? 70.570 -0.332 433.696 1.00 57.49 257 ASP D O 1
ATOM 13063 N N . MET D 1 258 ? 70.924 -2.502 433.230 1.00 53.83 258 MET D N 1
ATOM 13064 C CA . MET D 1 258 ? 72.198 -2.250 432.559 1.00 56.20 258 MET D CA 1
ATOM 13065 C C . MET D 1 258 ? 72.040 -2.055 431.051 1.00 56.86 258 MET D C 1
ATOM 13066 O O . MET D 1 258 ? 72.925 -1.505 430.393 1.00 55.91 258 MET D O 1
ATOM 13071 N N . ILE D 1 259 ? 70.919 -2.517 430.507 1.00 58.63 259 ILE D N 1
ATOM 13072 C CA . ILE D 1 259 ? 70.586 -2.260 429.109 1.00 53.42 259 ILE D CA 1
ATOM 13073 C C . ILE D 1 259 ? 70.163 -0.803 428.958 1.00 54.65 259 ILE D C 1
ATOM 13074 O O . ILE D 1 259 ? 70.512 -0.139 427.979 1.00 53.71 259 ILE D O 1
ATOM 13079 N N . GLU D 1 260 ? 69.424 -0.306 429.947 1.00 55.62 260 GLU D N 1
ATOM 13080 C CA . GLU D 1 260 ? 69.003 1.092 429.970 1.00 56.73 260 GLU D CA 1
ATOM 13081 C C . GLU D 1 260 ? 70.193 2.049 430.040 1.00 55.35 260 GLU D C 1
ATOM 13082 O O . GLU D 1 260 ? 70.117 3.176 429.552 1.00 56.95 260 GLU D O 1
ATOM 13088 N N . HIS D 1 261 ? 71.289 1.600 430.645 1.00 57.20 261 HIS D N 1
ATOM 13089 C CA . HIS D 1 261 ? 72.476 2.438 430.794 1.00 60.95 261 HIS D CA 1
ATOM 13090 C C . HIS D 1 261 ? 73.268 2.541 429.492 1.00 61.89 261 HIS D C 1
ATOM 13091 O O . HIS D 1 261 ? 73.859 3.581 429.195 1.00 59.06 261 HIS D O 1
ATOM 13098 N N . TYR D 1 262 ? 73.278 1.458 428.721 1.00 60.12 262 TYR D N 1
ATOM 13099 C CA . TYR D 1 262 ? 73.994 1.422 427.450 1.00 57.63 262 TYR D CA 1
ATOM 13100 C C . TYR D 1 262 ? 73.048 1.576 426.263 1.00 60.56 262 TYR D C 1
ATOM 13101 O O . TYR D 1 262 ? 73.357 1.140 425.154 1.00 63.25 262 TYR D O 1
ATOM 13110 N N . SER D 1 263 ? 71.899 2.198 426.499 1.00 61.55 263 SER D N 1
ATOM 13111 C CA . SER D 1 263 ? 70.870 2.314 425.471 1.00 61.51 263 SER D CA 1
ATOM 13112 C C . SER D 1 263 ? 71.229 3.329 424.389 1.00 61.80 263 SER D C 1
ATOM 13113 O O . SER D 1 263 ? 70.717 3.258 423.272 1.00 68.67 263 SER D O 1
ATOM 13116 N N . ARG D 1 264 ? 72.117 4.261 424.723 1.00 58.68 264 ARG D N 1
ATOM 13117 C CA . ARG D 1 264 ? 72.427 5.385 423.841 1.00 57.88 264 ARG D CA 1
ATOM 13118 C C . ARG D 1 264 ? 73.668 5.165 422.978 1.00 57.69 264 ARG D C 1
ATOM 13119 O O . ARG D 1 264 ? 73.913 5.916 422.030 1.00 53.87 264 ARG D O 1
ATOM 13127 N N . TRP D 1 265 ? 74.452 4.143 423.305 1.00 55.58 265 TRP D N 1
ATOM 13128 C CA . TRP D 1 265 ? 75.633 3.814 422.514 1.00 53.55 265 TRP D CA 1
ATOM 13129 C C . TRP D 1 265 ? 75.316 2.787 421.434 1.00 54.73 265 TRP D C 1
ATOM 13130 O O . TRP D 1 265 ? 74.616 1.805 421.683 1.00 56.52 265 TRP D O 1
ATOM 13141 N N . THR D 1 266 ? 75.836 3.025 420.234 1.00 56.65 266 THR D N 1
ATOM 13142 C CA . THR D 1 266 ? 75.710 2.077 419.133 1.00 55.21 266 THR D CA 1
ATOM 13143 C C . THR D 1 266 ? 77.098 1.662 418.645 1.00 56.88 266 THR D C 1
ATOM 13144 O O . THR D 1 266 ? 78.039 2.454 418.714 1.00 53.40 266 THR D O 1
ATOM 13148 N N . PRO D 1 267 ? 77.240 0.414 418.162 1.00 51.42 267 PRO D N 1
ATOM 13149 C CA . PRO D 1 267 ? 76.227 -0.646 418.069 1.00 50.08 267 PRO D CA 1
ATOM 13150 C C . PRO D 1 267 ? 75.735 -1.112 419.436 1.00 53.15 267 PRO D C 1
ATOM 13151 O O . PRO D 1 267 ? 74.529 -1.241 419.643 1.00 55.87 267 PRO D O 1
ATOM 13155 N N . GLY D 1 268 ? 76.667 -1.341 420.355 1.00 54.96 268 GLY D N 1
ATOM 13156 C CA . GLY D 1 268 ? 76.328 -1.695 421.719 1.00 51.43 268 GLY D CA 1
ATOM 13157 C C . GLY D 1 268 ? 75.498 -2.956 421.827 1.00 50.11 268 GLY D C 1
ATOM 13158 O O . GLY D 1 268 ? 75.764 -3.947 421.148 1.00 49.41 268 GLY D O 1
ATOM 13159 N N . PHE D 1 269 ? 74.481 -2.913 422.680 1.00 49.97 269 PHE D N 1
ATOM 13160 C CA . PHE D 1 269 ? 73.615 -4.064 422.891 1.00 52.62 269 PHE D CA 1
ATOM 13161 C C . PHE D 1 269 ? 72.374 -3.989 422.009 1.00 57.58 269 PHE D C 1
ATOM 13162 O O . PHE D 1 269 ? 71.378 -4.673 422.252 1.00 56.04 269 PHE D O 1
ATOM 13170 N N . HIS D 1 270 ? 72.444 -3.152 420.980 1.00 57.80 270 HIS D N 1
ATOM 13171 C CA . HIS D 1 270 ? 71.408 -3.110 419.960 1.00 56.52 270 HIS D CA 1
ATOM 13172 C C . HIS D 1 270 ? 71.700 -4.173 418.907 1.00 55.27 270 HIS D C 1
ATOM 13173 O O . HIS D 1 270 ? 70.922 -4.370 417.976 1.00 55.99 270 HIS D O 1
ATOM 13180 N N . THR D 1 271 ? 72.829 -4.857 419.069 1.00 51.59 271 THR D N 1
ATOM 13181 C CA . THR D 1 271 ? 73.214 -5.940 418.171 1.00 54.98 271 THR D CA 1
ATOM 13182 C C . THR D 1 271 ? 72.573 -7.259 418.582 1.00 55.49 271 THR D C 1
ATOM 13183 O O . THR D 1 271 ? 72.730 -8.272 417.900 1.00 55.43 271 THR D O 1
ATOM 13187 N N . VAL D 1 272 ? 71.856 -7.241 419.701 1.00 52.63 272 VAL D N 1
ATOM 13188 C CA . VAL D 1 272 ? 71.181 -8.436 420.192 1.00 53.43 272 VAL D CA 1
ATOM 13189 C C . VAL D 1 272 ? 70.075 -8.875 419.238 1.00 54.70 272 VAL D C 1
ATOM 13190 O O . VAL D 1 272 ? 69.034 -8.226 419.131 1.00 57.52 272 VAL D O 1
ATOM 13194 N N . GLN D 1 273 ? 70.315 -9.977 418.537 1.00 54.15 273 GLN D N 1
ATOM 13195 C CA . GLN D 1 273 ? 69.316 -10.553 417.650 1.00 54.81 273 GLN D CA 1
ATOM 13196 C C . GLN D 1 273 ? 68.445 -11.542 418.413 1.00 56.28 273 GLN D C 1
ATOM 13197 O O . GLN D 1 273 ? 68.669 -11.793 419.597 1.00 58.98 273 GLN D O 1
ATOM 13203 N N . ASN D 1 274 ? 67.448 -12.097 417.733 1.00 61.65 274 ASN D N 1
ATOM 13204 C CA . ASN D 1 274 ? 66.680 -13.196 418.296 1.00 58.17 274 ASN D CA 1
ATOM 13205 C C . ASN D 1 274 ? 67.525 -14.457 418.319 1.00 57.36 274 ASN D C 1
ATOM 13206 O O . ASN D 1 274 ? 68.391 -14.649 417.464 1.00 57.33 274 ASN D O 1
ATOM 13211 N N . GLY D 1 275 ? 67.277 -15.315 419.300 1.00 57.70 275 GLY D N 1
ATOM 13212 C CA . GLY D 1 275 ? 68.012 -16.559 419.412 1.00 61.10 275 GLY D CA 1
ATOM 13213 C C . GLY D 1 275 ? 69.468 -16.348 419.771 1.00 60.71 275 GLY D C 1
ATOM 13214 O O . GLY D 1 275 ? 70.306 -17.207 419.510 1.00 65.57 275 GLY D O 1
ATOM 13215 N N . ASP D 1 276 ? 69.775 -15.200 420.364 1.00 56.98 276 ASP D N 1
ATOM 13216 C CA . ASP D 1 276 ? 71.134 -14.919 420.808 1.00 56.14 276 ASP D CA 1
ATOM 13217 C C . ASP D 1 276 ? 71.307 -15.296 422.273 1.00 54.70 276 ASP D C 1
ATOM 13218 O O . ASP D 1 276 ? 72.270 -15.967 422.639 1.00 52.96 276 ASP D O 1
ATOM 13223 N N . LEU D 1 277 ? 70.361 -14.871 423.103 1.00 54.88 277 LEU D N 1
ATOM 13224 C CA . LEU D 1 277 ? 70.429 -15.124 424.538 1.00 56.72 277 LEU D CA 1
ATOM 13225 C C . LEU D 1 277 ? 70.336 -16.610 424.871 1.00 54.29 277 LEU D C 1
ATOM 13226 O O . LEU D 1 277 ? 71.005 -17.084 425.788 1.00 54.25 277 LEU D O 1
ATOM 13231 N N . GLU D 1 278 ? 69.513 -17.346 424.131 1.00 58.52 278 GLU D N 1
ATOM 13232 C CA . GLU D 1 278 ? 69.429 -18.790 424.322 1.00 58.63 278 GLU D CA 1
ATOM 13233 C C . GLU D 1 278 ? 70.722 -19.468 423.879 1.00 57.93 278 GLU D C 1
ATOM 13234 O O . GLU D 1 278 ? 71.119 -20.490 424.438 1.00 58.00 278 GLU D O 1
ATOM 13240 N N . ILE D 1 279 ? 71.376 -18.892 422.874 1.00 55.32 279 ILE D N 1
ATOM 13241 C CA . ILE D 1 279 ? 72.677 -19.380 422.431 1.00 51.59 279 ILE D CA 1
ATOM 13242 C C . ILE D 1 279 ? 73.734 -19.084 423.491 1.00 52.70 279 ILE D C 1
ATOM 13243 O O . ILE D 1 279 ? 74.562 -19.937 423.814 1.00 51.73 279 ILE D O 1
ATOM 13248 N N . ILE D 1 280 ? 73.688 -17.875 424.039 1.00 55.38 280 ILE D N 1
ATOM 13249 C CA . ILE D 1 280 ? 74.623 -17.461 425.079 1.00 54.11 280 ILE D CA 1
ATOM 13250 C C . ILE D 1 280 ? 74.419 -18.279 426.355 1.00 54.60 280 ILE D C 1
ATOM 13251 O O . ILE D 1 280 ? 75.380 -18.624 427.045 1.00 55.07 280 ILE D O 1
ATOM 13256 N N . SER D 1 281 ? 73.165 -18.606 426.651 1.00 54.27 281 SER D N 1
ATOM 13257 C CA . SER D 1 281 ? 72.830 -19.311 427.885 1.00 51.89 281 SER D CA 1
ATOM 13258 C C . SER D 1 281 ? 72.907 -20.827 427.738 1.00 57.21 281 SER D C 1
ATOM 13259 O O . SER D 1 281 ? 72.390 -21.557 428.585 1.00 58.88 281 SER D O 1
ATOM 13262 N N . SER D 1 282 ? 73.539 -21.294 426.664 1.00 55.62 282 SER D N 1
ATOM 13263 C CA . SER D 1 282 ? 73.752 -22.724 426.466 1.00 53.28 282 SER D CA 1
ATOM 13264 C C . SER D 1 282 ? 74.459 -23.318 427.676 1.00 54.50 282 SER D C 1
ATOM 13265 O O . SER D 1 282 ? 75.533 -22.851 428.054 1.00 52.87 282 SER D O 1
ATOM 13268 N N . PRO D 1 283 ? 73.844 -24.338 428.298 1.00 56.64 283 PRO D N 1
ATOM 13269 C CA . PRO D 1 283 ? 74.367 -24.970 429.515 1.00 54.82 283 PRO D CA 1
ATOM 13270 C C . PRO D 1 283 ? 75.827 -25.390 429.381 1.00 56.07 283 PRO D C 1
ATOM 13271 O O . PRO D 1 283 ? 76.196 -26.052 428.410 1.00 59.89 283 PRO D O 1
ATOM 13275 N N . ILE D 1 284 ? 76.646 -24.990 430.347 1.00 54.41 284 ILE D N 1
ATOM 13276 C CA . ILE D 1 284 ? 78.061 -25.340 430.350 1.00 52.35 284 ILE D CA 1
ATOM 13277 C C . ILE D 1 284 ? 78.382 -26.247 431.532 1.00 52.17 284 ILE D C 1
ATOM 13278 O O . ILE D 1 284 ? 77.647 -26.276 432.519 1.00 51.01 284 ILE D O 1
ATOM 13283 N N . ASP D 1 285 ? 79.482 -26.985 431.427 1.00 49.75 285 ASP D N 1
ATOM 13284 C CA . ASP D 1 285 ? 79.812 -27.999 432.421 1.00 51.62 285 ASP D CA 1
ATOM 13285 C C . ASP D 1 285 ? 80.692 -27.459 433.548 1.00 54.59 285 ASP D C 1
ATOM 13286 O O . ASP D 1 285 ? 80.819 -28.092 434.596 1.00 59.62 285 ASP D O 1
ATOM 13291 N N . PHE D 1 286 ? 81.299 -26.296 433.331 1.00 51.45 286 PHE D N 1
ATOM 13292 C CA . PHE D 1 286 ? 82.047 -25.624 434.389 1.00 50.31 286 PHE D CA 1
ATOM 13293 C C . PHE D 1 286 ? 82.245 -24.144 434.081 1.00 50.32 286 PHE D C 1
ATOM 13294 O O . PHE D 1 286 ? 82.055 -23.703 432.947 1.00 53.87 286 PHE D O 1
ATOM 13302 N N . LEU D 1 287 ? 82.621 -23.382 435.103 1.00 50.59 287 LEU D N 1
ATOM 13303 C CA . LEU D 1 287 ? 82.873 -21.954 434.950 1.00 48.66 287 LEU D CA 1
ATOM 13304 C C . LEU D 1 287 ? 84.256 -21.582 435.472 1.00 48.44 287 LEU D C 1
ATOM 13305 O O . LEU D 1 287 ? 84.574 -21.815 436.639 1.00 45.74 287 LEU D O 1
ATOM 13310 N N . GLY D 1 288 ? 85.075 -21.006 434.599 1.00 47.00 288 GLY D N 1
ATOM 13311 C CA . GLY D 1 288 ? 86.401 -20.560 434.980 1.00 45.56 288 GLY D CA 1
ATOM 13312 C C . GLY D 1 288 ? 86.362 -19.179 435.601 1.00 48.74 288 GLY D C 1
ATOM 13313 O O . GLY D 1 288 ? 85.806 -18.245 435.024 1.00 48.53 288 GLY D O 1
ATOM 13314 N N . VAL D 1 289 ? 86.955 -19.046 436.783 1.00 45.61 289 VAL D N 1
ATOM 13315 C CA . VAL D 1 289 ? 86.936 -17.780 437.502 1.00 44.41 289 VAL D CA 1
ATOM 13316 C C . VAL D 1 289 ? 88.335 -17.200 437.662 1.00 47.46 289 VAL D C 1
ATOM 13317 O O . VAL D 1 289 ? 89.238 -17.862 438.172 1.00 49.48 289 VAL D O 1
ATOM 13321 N N . ASN D 1 290 ? 88.505 -15.960 437.217 1.00 46.69 290 ASN D N 1
ATOM 13322 C CA . ASN D 1 290 ? 89.766 -15.250 437.380 1.00 44.61 290 ASN D CA 1
ATOM 13323 C C . ASN D 1 290 ? 89.629 -14.107 438.375 1.00 49.52 290 ASN D C 1
ATOM 13324 O O . ASN D 1 290 ? 88.731 -13.276 438.255 1.00 56.07 290 ASN D O 1
ATOM 13329 N N . PHE D 1 291 ? 90.519 -14.070 439.361 1.00 50.63 291 PHE D N 1
ATOM 13330 C CA . PHE D 1 291 ? 90.478 -13.026 440.376 1.00 47.64 291 PHE D CA 1
ATOM 13331 C C . PHE D 1 291 ? 91.874 -12.683 440.878 1.00 50.34 291 PHE D C 1
ATOM 13332 O O . PHE D 1 291 ? 92.753 -13.542 440.935 1.00 52.89 291 PHE D O 1
ATOM 13340 N N . TYR D 1 292 ? 92.071 -11.420 441.242 1.00 52.56 292 TYR D N 1
ATOM 13341 C CA . TYR D 1 292 ? 93.367 -10.956 441.724 1.00 49.05 292 TYR D CA 1
ATOM 13342 C C . TYR D 1 292 ? 93.221 -10.080 442.961 1.00 50.09 292 TYR D C 1
ATOM 13343 O O . TYR D 1 292 ? 93.932 -10.260 443.950 1.00 56.69 292 TYR D O 1
ATOM 13352 N N . GLY D 1 293 ? 92.295 -9.131 442.902 1.00 49.18 293 GLY D N 1
ATOM 13353 C CA . GLY D 1 293 ? 92.063 -8.230 444.014 1.00 55.14 293 GLY D CA 1
ATOM 13354 C C . GLY D 1 293 ? 90.826 -7.382 443.807 1.00 55.17 293 GLY D C 1
ATOM 13355 O O . GLY D 1 293 ? 90.503 -7.015 442.678 1.00 61.18 293 GLY D O 1
ATOM 13356 N N . PRO D 1 294 ? 90.122 -7.063 444.901 1.00 52.65 294 PRO D N 1
ATOM 13357 C CA . PRO D 1 294 ? 88.908 -6.252 444.808 1.00 51.85 294 PRO D CA 1
ATOM 13358 C C . PRO D 1 294 ? 89.225 -4.786 444.543 1.00 52.88 294 PRO D C 1
ATOM 13359 O O . PRO D 1 294 ? 90.392 -4.418 444.410 1.00 53.94 294 PRO D O 1
ATOM 13363 N N . GLY D 1 295 ? 88.187 -3.963 444.467 1.00 48.07 295 GLY D N 1
ATOM 13364 C CA . GLY D 1 295 ? 88.358 -2.537 444.277 1.00 48.16 295 GLY D CA 1
ATOM 13365 C C . GLY D 1 295 ? 87.242 -1.778 444.960 1.00 52.36 295 GLY D C 1
ATOM 13366 O O . GLY D 1 295 ? 86.098 -2.233 444.982 1.00 52.41 295 GLY D O 1
ATOM 13367 N N . THR D 1 296 ? 87.570 -0.623 445.529 1.00 55.08 296 THR D N 1
ATOM 13368 C CA . THR D 1 296 ? 86.564 0.193 446.193 1.00 54.43 296 THR D CA 1
ATOM 13369 C C . THR D 1 296 ? 85.991 1.222 445.220 1.00 53.11 296 THR D C 1
ATOM 13370 O O . THR D 1 296 ? 86.726 2.009 444.624 1.00 55.38 296 THR D O 1
ATOM 13374 N N . VAL D 1 297 ? 84.672 1.204 445.061 1.00 51.65 297 VAL D N 1
ATOM 13375 C CA . VAL D 1 297 ? 84.008 2.052 444.083 1.00 54.55 297 VAL D CA 1
ATOM 13376 C C . VAL D 1 297 ? 83.095 3.070 444.764 1.00 52.86 297 VAL D C 1
ATOM 13377 O O . VAL D 1 297 ? 82.445 2.766 445.759 1.00 54.17 297 VAL D O 1
ATOM 13381 N N . MET D 1 298 ? 83.075 4.285 444.226 1.00 50.49 298 MET D N 1
ATOM 13382 C CA . MET D 1 298 ? 82.152 5.327 444.663 1.00 55.30 298 MET D CA 1
ATOM 13383 C C . MET D 1 298 ? 81.598 6.051 443.442 1.00 56.89 298 MET D C 1
ATOM 13384 O O . MET D 1 298 ? 81.893 5.675 442.308 1.00 58.24 298 MET D O 1
ATOM 13389 N N . ASN D 1 299 ? 80.794 7.086 443.667 1.00 53.78 299 ASN D N 1
ATOM 13390 C CA . ASN D 1 299 ? 80.216 7.843 442.562 1.00 54.53 299 ASN D CA 1
ATOM 13391 C C . ASN D 1 299 ? 81.211 8.840 441.974 1.00 57.85 299 ASN D C 1
ATOM 13392 O O . ASN D 1 299 ? 82.177 9.227 442.632 1.00 62.84 299 ASN D O 1
ATOM 13397 N N . VAL D 1 300 ? 80.970 9.250 440.732 1.00 54.80 300 VAL D N 1
ATOM 13398 C CA . VAL D 1 300 ? 81.877 10.158 440.037 1.00 57.24 300 VAL D CA 1
ATOM 13399 C C . VAL D 1 300 ? 81.970 11.504 440.760 1.00 61.43 300 VAL D C 1
ATOM 13400 O O . VAL D 1 300 ? 80.981 12.005 441.299 1.00 63.70 300 VAL D O 1
ATOM 13404 N N . GLY D 1 301 ? 83.176 12.064 440.797 1.00 58.25 301 GLY D N 1
ATOM 13405 C CA . GLY D 1 301 ? 83.411 13.358 441.411 1.00 56.08 301 GLY D CA 1
ATOM 13406 C C . GLY D 1 301 ? 83.201 13.390 442.913 1.00 63.01 301 GLY D C 1
ATOM 13407 O O . GLY D 1 301 ? 82.781 14.408 443.457 1.00 66.17 301 GLY D O 1
ATOM 13408 N N . ARG D 1 302 ? 83.506 12.285 443.585 1.00 60.97 302 ARG D N 1
ATOM 13409 C CA . ARG D 1 302 ? 83.266 12.177 445.014 1.00 59.99 302 ARG D CA 1
ATOM 13410 C C . ARG D 1 302 ? 84.473 11.832 445.846 1.00 62.44 302 ARG D C 1
ATOM 13411 O O . ARG D 1 302 ? 84.320 11.244 446.910 1.00 65.14 302 ARG D O 1
ATOM 13419 N N . GLU D 1 303 ? 85.675 12.153 445.403 1.00 60.96 303 GLU D N 1
ATOM 13420 C CA . GLU D 1 303 ? 86.763 11.850 446.303 1.00 66.78 303 GLU D CA 1
ATOM 13421 C C . GLU D 1 303 ? 87.358 13.043 447.016 1.00 63.82 303 GLU D C 1
ATOM 13422 O O . GLU D 1 303 ? 88.445 12.937 447.574 1.00 69.82 303 GLU D O 1
ATOM 13428 N N . ASP D 1 304 ? 86.649 14.164 447.033 1.00 64.34 304 ASP D N 1
ATOM 13429 C CA . ASP D 1 304 ? 86.820 15.098 448.135 1.00 64.98 304 ASP D CA 1
ATOM 13430 C C . ASP D 1 304 ? 86.143 14.385 449.287 1.00 64.08 304 ASP D C 1
ATOM 13431 O O . ASP D 1 304 ? 86.609 14.404 450.430 1.00 69.67 304 ASP D O 1
ATOM 13436 N N . ALA D 1 305 ? 85.055 13.706 448.928 1.00 57.16 305 ALA D N 1
ATOM 13437 C CA . ALA D 1 305 ? 84.268 12.894 449.843 1.00 59.00 305 ALA D CA 1
ATOM 13438 C C . ALA D 1 305 ? 84.928 11.550 450.168 1.00 60.43 305 ALA D C 1
ATOM 13439 O O . ALA D 1 305 ? 84.710 11.005 451.249 1.00 59.23 305 ALA D O 1
ATOM 13441 N N . ALA D 1 306 ? 85.717 11.002 449.249 1.00 60.47 306 ALA D N 1
ATOM 13442 C CA . ALA D 1 306 ? 86.409 9.747 449.542 1.00 60.53 306 ALA D CA 1
ATOM 13443 C C . ALA D 1 306 ? 87.623 9.991 450.432 1.00 59.98 306 ALA D C 1
ATOM 13444 O O . ALA D 1 306 ? 87.996 9.135 451.236 1.00 59.50 306 ALA D O 1
ATOM 13446 N N . ARG D 1 307 ? 88.242 11.158 450.291 1.00 58.30 307 ARG D N 1
ATOM 13447 C CA . ARG D 1 307 ? 89.319 11.528 451.196 1.00 56.12 307 ARG D CA 1
ATOM 13448 C C . ARG D 1 307 ? 88.715 11.826 452.560 1.00 54.16 307 ARG D C 1
ATOM 13449 O O . ARG D 1 307 ? 89.310 11.525 453.593 1.00 52.80 307 ARG D O 1
ATOM 13457 N N . ALA D 1 308 ? 87.518 12.404 452.552 1.00 56.05 308 ALA D N 1
ATOM 13458 C CA . ALA D 1 308 ? 86.791 12.686 453.783 1.00 55.80 308 ALA D CA 1
ATOM 13459 C C . ALA D 1 308 ? 86.396 11.393 454.489 1.00 57.15 308 ALA D C 1
ATOM 13460 O O . ALA D 1 308 ? 86.314 11.345 455.716 1.00 57.95 308 ALA D O 1
ATOM 13462 N N . ALA D 1 309 ? 86.151 10.347 453.706 1.00 58.87 309 ALA D N 1
ATOM 13463 C CA . ALA D 1 309 ? 85.804 9.042 454.257 1.00 58.27 309 ALA D CA 1
ATOM 13464 C C . ALA D 1 309 ? 87.052 8.311 454.741 1.00 58.86 309 ALA D C 1
ATOM 13465 O O . ALA D 1 309 ? 86.982 7.475 455.642 1.00 57.80 309 ALA D O 1
ATOM 13467 N N . GLY D 1 310 ? 88.191 8.628 454.134 1.00 55.71 310 GLY D N 1
ATOM 13468 C CA . GLY D 1 310 ? 89.457 8.050 454.545 1.00 54.31 310 GLY D CA 1
ATOM 13469 C C . GLY D 1 310 ? 90.074 7.128 453.512 1.00 55.38 310 GLY D C 1
ATOM 13470 O O . GLY D 1 310 ? 90.469 6.006 453.827 1.00 62.27 310 GLY D O 1
ATOM 13471 N N . PHE D 1 311 ? 90.162 7.600 452.275 1.00 53.27 311 PHE D N 1
ATOM 13472 C CA . PHE D 1 311 ? 90.767 6.816 451.206 1.00 54.66 311 PHE D CA 1
ATOM 13473 C C . PHE D 1 311 ? 91.913 7.569 450.549 1.00 54.52 311 PHE D C 1
ATOM 13474 O O . PHE D 1 311 ? 92.062 8.775 450.733 1.00 59.32 311 PHE D O 1
ATOM 13482 N N . ASN D 1 312 ? 92.726 6.849 449.786 1.00 50.82 312 ASN D N 1
ATOM 13483 C CA . ASN D 1 312 ? 93.740 7.479 448.949 1.00 55.62 312 ASN D CA 1
ATOM 13484 C C . ASN D 1 312 ? 93.303 7.478 447.494 1.00 57.01 312 ASN D C 1
ATOM 13485 O O . ASN D 1 312 ? 92.835 6.458 446.995 1.00 58.71 312 ASN D O 1
ATOM 13490 N N . VAL D 1 313 ? 93.435 8.616 446.817 1.00 54.98 313 VAL D N 1
ATOM 13491 C CA . VAL D 1 313 ? 92.993 8.708 445.432 1.00 52.33 313 VAL D CA 1
ATOM 13492 C C . VAL D 1 313 ? 94.088 9.321 444.575 1.00 54.12 313 VAL D C 1
ATOM 13493 O O . VAL D 1 313 ? 94.926 10.086 445.059 1.00 56.61 313 VAL D O 1
ATOM 13497 N N . GLY D 1 314 ? 94.100 8.939 443.305 1.00 53.73 314 GLY D N 1
ATOM 13498 C CA . GLY D 1 314 ? 94.979 9.556 442.338 1.00 56.17 314 GLY D CA 1
ATOM 13499 C C . GLY D 1 314 ? 94.484 10.940 441.959 1.00 55.79 314 GLY D C 1
ATOM 13500 O O . GLY D 1 314 ? 93.546 11.465 442.560 1.00 56.54 314 GLY D O 1
ATOM 13501 N N . PRO D 1 315 ? 95.119 11.546 440.951 1.00 57.26 315 PRO D N 1
ATOM 13502 C CA . PRO D 1 315 ? 94.691 12.850 440.433 1.00 62.35 315 PRO D CA 1
ATOM 13503 C C . PRO D 1 315 ? 93.344 12.740 439.709 1.00 70.05 315 PRO D C 1
ATOM 13504 O O . PRO D 1 315 ? 92.929 11.628 439.398 1.00 67.87 315 PRO D O 1
ATOM 13508 N N . ARG D 1 316 ? 92.669 13.860 439.459 1.00 70.25 316 ARG D N 1
ATOM 13509 C CA . ARG D 1 316 ? 91.430 13.837 438.678 1.00 71.63 316 ARG D CA 1
ATOM 13510 C C . ARG D 1 316 ? 91.637 14.323 437.254 1.00 68.48 316 ARG D C 1
ATOM 13511 O O . ARG D 1 316 ? 90.688 14.308 436.468 1.00 65.21 316 ARG D O 1
ATOM 13519 N N . ASP D 1 322 ? 84.330 11.981 430.000 1.00 55.20 322 ASP D N 1
ATOM 13520 C CA . ASP D 1 322 ? 85.137 10.834 429.600 1.00 58.99 322 ASP D CA 1
ATOM 13521 C C . ASP D 1 322 ? 85.102 9.737 430.663 1.00 66.05 322 ASP D C 1
ATOM 13522 O O . ASP D 1 322 ? 86.122 9.122 430.977 1.00 62.46 322 ASP D O 1
ATOM 13527 N N . ASN D 1 323 ? 83.911 9.500 431.204 1.00 64.46 323 ASN D N 1
ATOM 13528 C CA . ASN D 1 323 ? 83.688 8.483 432.226 1.00 55.35 323 ASN D CA 1
ATOM 13529 C C . ASN D 1 323 ? 82.265 7.944 432.102 1.00 54.86 323 ASN D C 1
ATOM 13530 O O . ASN D 1 323 ? 81.347 8.451 432.745 1.00 53.35 323 ASN D O 1
ATOM 13535 N N . HIS D 1 324 ? 82.089 6.913 431.280 1.00 55.78 324 HIS D N 1
ATOM 13536 C CA . HIS D 1 324 ? 80.753 6.477 430.876 1.00 54.95 324 HIS D CA 1
ATOM 13537 C C . HIS D 1 324 ? 79.990 5.726 431.965 1.00 55.06 324 HIS D C 1
ATOM 13538 O O . HIS D 1 324 ? 78.761 5.669 431.933 1.00 51.76 324 HIS D O 1
ATOM 13545 N N . LEU D 1 325 ? 80.709 5.147 432.920 1.00 54.97 325 LEU D N 1
ATOM 13546 C CA . LEU D 1 325 ? 80.063 4.416 434.005 1.00 50.61 325 LEU D CA 1
ATOM 13547 C C . LEU D 1 325 ? 79.765 5.334 435.179 1.00 51.30 325 LEU D C 1
ATOM 13548 O O . LEU D 1 325 ? 79.025 4.965 436.094 1.00 48.41 325 LEU D O 1
ATOM 13553 N N . ARG D 1 326 ? 80.340 6.533 435.130 1.00 55.10 326 ARG D N 1
ATOM 13554 C CA . ARG D 1 326 ? 80.211 7.516 436.200 1.00 56.26 326 ARG D CA 1
ATOM 13555 C C . ARG D 1 326 ? 80.579 6.905 437.542 1.00 57.55 326 ARG D C 1
ATOM 13556 O O . ARG D 1 326 ? 79.819 6.977 438.507 1.00 56.54 326 ARG D O 1
ATOM 13564 N N . CYS D 1 327 ? 81.750 6.284 437.589 1.00 59.52 327 CYS D N 1
ATOM 13565 C CA . CYS D 1 327 ? 82.250 5.730 438.834 1.00 57.28 327 CYS D CA 1
ATOM 13566 C C . CYS D 1 327 ? 83.767 5.755 438.843 1.00 57.26 327 CYS D C 1
ATOM 13567 O O . CYS D 1 327 ? 84.413 6.008 437.815 1.00 53.90 327 CYS D O 1
ATOM 13570 N N . ILE D 1 328 ? 84.339 5.505 440.014 1.00 60.44 328 ILE D N 1
ATOM 13571 C CA . ILE D 1 328 ? 85.747 5.801 440.212 1.00 61.47 328 ILE D CA 1
ATOM 13572 C C . ILE D 1 328 ? 86.477 4.662 440.925 1.00 61.89 328 ILE D C 1
ATOM 13573 O O . ILE D 1 328 ? 85.927 3.572 441.110 1.00 65.71 328 ILE D O 1
ATOM 13578 N N . GLY D 1 329 ? 87.733 4.908 441.280 1.00 58.88 329 GLY D N 1
ATOM 13579 C CA . GLY D 1 329 ? 88.513 3.952 442.039 1.00 60.66 329 GLY D CA 1
ATOM 13580 C C . GLY D 1 329 ? 89.187 4.668 443.190 1.00 59.00 329 GLY D C 1
ATOM 13581 O O . GLY D 1 329 ? 89.844 5.690 442.989 1.00 56.33 329 GLY D O 1
ATOM 13582 N N . VAL D 1 330 ? 89.005 4.159 444.405 1.00 57.95 330 VAL D N 1
ATOM 13583 C CA . VAL D 1 330 ? 89.722 4.703 445.553 1.00 57.29 330 VAL D CA 1
ATOM 13584 C C . VAL D 1 330 ? 90.510 3.618 446.274 1.00 55.65 330 VAL D C 1
ATOM 13585 O O . VAL D 1 330 ? 90.111 2.451 446.312 1.00 58.66 330 VAL D O 1
ATOM 13589 N N . GLU D 1 331 ? 91.640 4.023 446.839 1.00 54.29 331 GLU D N 1
ATOM 13590 C CA . GLU D 1 331 ? 92.549 3.104 447.508 1.00 55.65 331 GLU D CA 1
ATOM 13591 C C . GLU D 1 331 ? 92.274 3.050 449.007 1.00 54.97 331 GLU D C 1
ATOM 13592 O O . GLU D 1 331 ? 91.983 4.074 449.627 1.00 54.30 331 GLU D O 1
ATOM 13598 N N . THR D 1 332 ? 92.364 1.858 449.590 1.00 55.82 332 THR D N 1
ATOM 13599 C CA . THR D 1 332 ? 92.376 1.728 451.043 1.00 52.72 332 THR D CA 1
ATOM 13600 C C . THR D 1 332 ? 93.813 1.893 451.531 1.00 53.94 332 THR D C 1
ATOM 13601 O O . THR D 1 332 ? 94.712 1.205 451.049 1.00 54.90 332 THR D O 1
ATOM 13605 N N . PRO D 1 333 ? 94.031 2.820 452.479 1.00 50.10 333 PRO D N 1
ATOM 13606 C CA . PRO D 1 333 ? 95.357 3.207 452.977 1.00 50.07 333 PRO D CA 1
ATOM 13607 C C . PRO D 1 333 ? 96.265 2.047 453.396 1.00 50.96 333 PRO D C 1
ATOM 13608 O O . PRO D 1 333 ? 97.400 1.971 452.925 1.00 48.70 333 PRO D O 1
ATOM 13612 N N . GLY D 1 334 ? 95.776 1.161 454.257 1.00 47.53 334 GLY D N 1
ATOM 13613 C CA . GLY D 1 334 ? 96.618 0.126 454.834 1.00 42.84 334 GLY D CA 1
ATOM 13614 C C . GLY D 1 334 ? 96.798 -1.128 454.001 1.00 46.72 334 GLY D C 1
ATOM 13615 O O . GLY D 1 334 ? 97.633 -1.975 454.317 1.00 47.02 334 GLY D O 1
ATOM 13616 N N . ARG D 1 335 ? 96.021 -1.246 452.930 1.00 52.20 335 ARG D N 1
ATOM 13617 C CA . ARG D 1 335 ? 95.997 -2.462 452.122 1.00 48.65 335 ARG D CA 1
ATOM 13618 C C . ARG D 1 335 ? 97.263 -2.624 451.277 1.00 48.19 335 ARG D C 1
ATOM 13619 O O . ARG D 1 335 ? 97.706 -1.676 450.629 1.00 47.23 335 ARG D O 1
ATOM 13627 N N . PRO D 1 336 ? 97.853 -3.833 451.292 1.00 47.05 336 PRO D N 1
ATOM 13628 C CA . PRO D 1 336 ? 99.051 -4.146 450.503 1.00 45.10 336 PRO D CA 1
ATOM 13629 C C . PRO D 1 336 ? 98.780 -4.117 449.003 1.00 47.64 336 PRO D C 1
ATOM 13630 O O . PRO D 1 336 ? 97.625 -4.206 448.589 1.00 48.88 336 PRO D O 1
ATOM 13634 N N . LYS D 1 337 ? 99.835 -3.992 448.202 1.00 43.54 337 LYS D N 1
ATOM 13635 C CA . LYS D 1 337 ? 99.700 -3.968 446.748 1.00 46.68 337 LYS D CA 1
ATOM 13636 C C . LYS D 1 337 ? 100.824 -4.748 446.073 1.00 48.65 337 LYS D C 1
ATOM 13637 O O . LYS D 1 337 ? 101.885 -4.957 446.660 1.00 48.52 337 LYS D O 1
ATOM 13643 N N . THR D 1 338 ? 100.585 -5.177 444.836 1.00 42.45 338 THR D N 1
ATOM 13644 C CA . THR D 1 338 ? 101.595 -5.898 444.069 1.00 42.52 338 THR D CA 1
ATOM 13645 C C . THR D 1 338 ? 102.348 -4.951 443.143 1.00 43.17 338 THR D C 1
ATOM 13646 O O . THR D 1 338 ? 102.215 -3.733 443.246 1.00 47.75 338 THR D O 1
ATOM 13650 N N . ALA D 1 339 ? 103.134 -5.519 442.233 1.00 42.35 339 ALA D N 1
ATOM 13651 C CA . ALA D 1 339 ? 103.902 -4.724 441.279 1.00 46.97 339 ALA D CA 1
ATOM 13652 C C . ALA D 1 339 ? 102.997 -4.101 440.221 1.00 51.25 339 ALA D C 1
ATOM 13653 O O . ALA D 1 339 ? 103.394 -3.168 439.523 1.00 49.95 339 ALA D O 1
ATOM 13655 N N . MET D 1 340 ? 101.784 -4.629 440.100 1.00 46.55 340 MET D N 1
ATOM 13656 C CA . MET D 1 340 ? 100.807 -4.083 439.170 1.00 46.13 340 MET D CA 1
ATOM 13657 C C . MET D 1 340 ? 100.117 -2.876 439.788 1.00 47.14 340 MET D C 1
ATOM 13658 O O . MET D 1 340 ? 99.509 -2.068 439.087 1.00 52.88 340 MET D O 1
ATOM 13663 N N . GLY D 1 341 ? 100.217 -2.760 441.109 1.00 41.78 341 GLY D N 1
ATOM 13664 C CA . GLY D 1 341 ? 99.556 -1.692 441.835 1.00 41.22 341 GLY D CA 1
ATOM 13665 C C . GLY D 1 341 ? 98.198 -2.132 442.343 1.00 39.58 341 GLY D C 1
ATOM 13666 O O . GLY D 1 341 ? 97.473 -1.357 442.967 1.00 38.52 341 GLY D O 1
ATOM 13667 N N . TRP D 1 342 ? 97.858 -3.387 442.073 1.00 42.17 342 TRP D N 1
ATOM 13668 C CA . TRP D 1 342 ? 96.578 -3.949 442.487 1.00 45.50 342 TRP D CA 1
ATOM 13669 C C . TRP D 1 342 ? 96.532 -4.188 443.991 1.00 44.79 342 TRP D C 1
ATOM 13670 O O . TRP D 1 342 ? 97.429 -4.815 444.553 1.00 43.93 342 TRP D O 1
ATOM 13681 N N . GLU D 1 343 ? 95.481 -3.692 444.637 1.00 43.00 343 GLU D N 1
ATOM 13682 C CA . GLU D 1 343 ? 95.280 -3.948 446.057 1.00 44.28 343 GLU D CA 1
ATOM 13683 C C . GLU D 1 343 ? 95.030 -5.433 446.292 1.00 47.00 343 GLU D C 1
ATOM 13684 O O . GLU D 1 343 ? 94.451 -6.115 445.447 1.00 50.86 343 GLU D O 1
ATOM 13690 N N . VAL D 1 344 ? 95.475 -5.930 447.442 1.00 47.04 344 VAL D N 1
ATOM 13691 C CA . VAL D 1 344 ? 95.379 -7.352 447.748 1.00 46.57 344 VAL D CA 1
ATOM 13692 C C . VAL D 1 344 ? 94.449 -7.623 448.928 1.00 47.85 344 VAL D C 1
ATOM 13693 O O . VAL D 1 344 ? 94.617 -7.056 450.007 1.00 48.11 344 VAL D O 1
ATOM 13697 N N . ASP D 1 345 ? 93.468 -8.493 448.710 1.00 51.90 345 ASP D N 1
ATOM 13698 C CA . ASP D 1 345 ? 92.550 -8.907 449.765 1.00 47.04 345 ASP D CA 1
ATOM 13699 C C . ASP D 1 345 ? 91.946 -10.266 449.423 1.00 51.40 345 ASP D C 1
ATOM 13700 O O . ASP D 1 345 ? 91.153 -10.387 448.489 1.00 50.68 345 ASP D O 1
ATOM 13705 N N . ALA D 1 346 ? 92.328 -11.283 450.188 1.00 51.47 346 ALA D N 1
ATOM 13706 C CA . ALA D 1 346 ? 91.933 -12.657 449.899 1.00 46.38 346 ALA D CA 1
ATOM 13707 C C . ALA D 1 346 ? 90.471 -12.929 450.237 1.00 47.83 346 ALA D C 1
ATOM 13708 O O . ALA D 1 346 ? 89.817 -13.723 449.563 1.00 53.41 346 ALA D O 1
ATOM 13710 N N . THR D 1 347 ? 89.963 -12.269 451.275 1.00 47.69 347 THR D N 1
ATOM 13711 C CA . THR D 1 347 ? 88.580 -12.463 451.709 1.00 50.80 347 THR D CA 1
ATOM 13712 C C . THR D 1 347 ? 87.583 -12.162 450.591 1.00 51.78 347 THR D C 1
ATOM 13713 O O . THR D 1 347 ? 86.471 -12.692 450.578 1.00 52.00 347 THR D O 1
ATOM 13717 N N . ALA D 1 348 ? 87.994 -11.313 449.653 1.00 51.36 348 ALA D N 1
ATOM 13718 C CA . ALA D 1 348 ? 87.167 -10.964 448.505 1.00 55.24 348 ALA D CA 1
ATOM 13719 C C . ALA D 1 348 ? 86.947 -12.165 447.592 1.00 52.99 348 ALA D C 1
ATOM 13720 O O . ALA D 1 348 ? 85.853 -12.354 447.060 1.00 53.29 348 ALA D O 1
ATOM 13722 N N . LEU D 1 349 ? 87.993 -12.966 447.413 1.00 51.06 349 LEU D N 1
ATOM 13723 C CA . LEU D 1 349 ? 87.921 -14.147 446.558 1.00 53.63 349 LEU D CA 1
ATOM 13724 C C . LEU D 1 349 ? 86.817 -15.095 447.012 1.00 51.59 349 LEU D C 1
ATOM 13725 O O . LEU D 1 349 ? 86.112 -15.680 446.190 1.00 51.00 349 LEU D O 1
ATOM 13730 N N . ARG D 1 350 ? 86.667 -15.232 448.325 1.00 54.14 350 ARG D N 1
ATOM 13731 C CA . ARG D 1 350 ? 85.654 -16.114 448.889 1.00 56.99 350 ARG D CA 1
ATOM 13732 C C . ARG D 1 350 ? 84.274 -15.468 448.742 1.00 49.95 350 ARG D C 1
ATOM 13733 O O . ARG D 1 350 ? 83.285 -16.163 448.516 1.00 52.25 350 ARG D O 1
ATOM 13741 N N . GLU D 1 351 ? 84.213 -14.140 448.838 1.00 52.83 351 GLU D N 1
ATOM 13742 C CA . GLU D 1 351 ? 82.960 -13.416 448.610 1.00 56.02 351 GLU D CA 1
ATOM 13743 C C . GLU D 1 351 ? 82.445 -13.631 447.189 1.00 52.00 351 GLU D C 1
ATOM 13744 O O . GLU D 1 351 ? 81.243 -13.792 446.971 1.00 49.63 351 GLU D O 1
ATOM 13750 N N . LEU D 1 352 ? 83.362 -13.629 446.226 1.00 48.77 352 LEU D N 1
ATOM 13751 C CA . LEU D 1 352 ? 83.011 -13.860 444.831 1.00 49.22 352 LEU D CA 1
ATOM 13752 C C . LEU D 1 352 ? 82.506 -15.281 444.616 1.00 52.79 352 LEU D C 1
ATOM 13753 O O . LEU D 1 352 ? 81.474 -15.493 443.979 1.00 53.28 352 LEU D O 1
ATOM 13758 N N . LEU D 1 353 ? 83.241 -16.251 445.150 1.00 52.04 353 LEU D N 1
ATOM 13759 C CA . LEU D 1 353 ? 82.890 -17.658 444.990 1.00 52.14 353 LEU D CA 1
ATOM 13760 C C . LEU D 1 353 ? 81.547 -17.983 445.638 1.00 50.64 353 LEU D C 1
ATOM 13761 O O . LEU D 1 353 ? 80.806 -18.835 445.150 1.00 56.74 353 LEU D O 1
ATOM 13766 N N . VAL D 1 354 ? 81.237 -17.300 446.735 1.00 49.62 354 VAL D N 1
ATOM 13767 C CA . VAL D 1 354 ? 79.950 -17.475 447.396 1.00 48.16 354 VAL D CA 1
ATOM 13768 C C . VAL D 1 354 ? 78.845 -16.804 446.580 1.00 51.77 354 VAL D C 1
ATOM 13769 O O . VAL D 1 354 ? 77.727 -17.317 446.494 1.00 55.89 354 VAL D O 1
ATOM 13773 N N . ARG D 1 355 ? 79.166 -15.670 445.962 1.00 49.12 355 ARG D N 1
ATOM 13774 C CA . ARG D 1 355 ? 78.199 -14.954 445.135 1.00 49.85 355 ARG D CA 1
ATOM 13775 C C . ARG D 1 355 ? 77.782 -15.788 443.927 1.00 54.80 355 ARG D C 1
ATOM 13776 O O . ARG D 1 355 ? 76.602 -15.850 443.580 1.00 55.92 355 ARG D O 1
ATOM 13784 N N . ILE D 1 356 ? 78.762 -16.421 443.290 1.00 51.39 356 ILE D N 1
ATOM 13785 C CA . ILE D 1 356 ? 78.509 -17.276 442.137 1.00 48.35 356 ILE D CA 1
ATOM 13786 C C . ILE D 1 356 ? 77.601 -18.441 442.519 1.00 53.08 356 ILE D C 1
ATOM 13787 O O . ILE D 1 356 ? 76.711 -18.826 441.758 1.00 50.98 356 ILE D O 1
ATOM 13792 N N . LYS D 1 357 ? 77.822 -18.990 443.709 1.00 52.63 357 LYS D N 1
ATOM 13793 C CA . LYS D 1 357 ? 76.994 -20.081 444.205 1.00 56.88 357 LYS D CA 1
ATOM 13794 C C . LYS D 1 357 ? 75.585 -19.598 444.543 1.00 56.60 357 LYS D C 1
ATOM 13795 O O . LYS D 1 357 ? 74.601 -20.269 444.235 1.00 56.26 357 LYS D O 1
ATOM 13801 N N . ASN D 1 358 ? 75.494 -18.429 445.169 1.00 55.31 358 ASN D N 1
ATOM 13802 C CA . ASN D 1 358 ? 74.216 -17.930 445.671 1.00 60.19 358 ASN D CA 1
ATOM 13803 C C . ASN D 1 358 ? 73.319 -17.284 444.618 1.00 58.65 358 ASN D C 1
ATOM 13804 O O . ASN D 1 358 ? 72.094 -17.345 444.726 1.00 58.56 358 ASN D O 1
ATOM 13809 N N . GLU D 1 359 ? 73.916 -16.665 443.606 1.00 52.57 359 GLU D N 1
ATOM 13810 C CA . GLU D 1 359 ? 73.136 -15.872 442.663 1.00 52.24 359 GLU D CA 1
ATOM 13811 C C . GLU D 1 359 ? 72.991 -16.491 441.273 1.00 57.76 359 GLU D C 1
ATOM 13812 O O . GLU D 1 359 ? 72.065 -16.147 440.538 1.00 57.79 359 GLU D O 1
ATOM 13818 N N . TYR D 1 360 ? 73.887 -17.402 440.904 1.00 54.99 360 TYR D N 1
ATOM 13819 C CA . TYR D 1 360 ? 73.922 -17.859 439.517 1.00 54.29 360 TYR D CA 1
ATOM 13820 C C . TYR D 1 360 ? 73.898 -19.374 439.315 1.00 57.32 360 TYR D C 1
ATOM 13821 O O . TYR D 1 360 ? 72.879 -19.928 438.904 1.00 58.45 360 TYR D O 1
ATOM 13830 N N . THR D 1 361 ? 75.014 -20.043 439.583 1.00 54.48 361 THR D N 1
ATOM 13831 C CA . THR D 1 361 ? 75.139 -21.443 439.194 1.00 51.50 361 THR D CA 1
ATOM 13832 C C . THR D 1 361 ? 75.707 -22.359 440.273 1.00 57.33 361 THR D C 1
ATOM 13833 O O . THR D 1 361 ? 76.316 -21.909 441.243 1.00 58.31 361 THR D O 1
ATOM 13837 N N . ASP D 1 362 ? 75.501 -23.658 440.078 1.00 60.57 362 ASP D N 1
ATOM 13838 C CA . ASP D 1 362 ? 75.977 -24.675 441.007 1.00 59.43 362 ASP D CA 1
ATOM 13839 C C . ASP D 1 362 ? 76.912 -25.657 440.307 1.00 53.72 362 ASP D C 1
ATOM 13840 O O . ASP D 1 362 ? 77.228 -26.718 440.844 1.00 60.97 362 ASP D O 1
ATOM 13845 N N . ILE D 1 363 ? 77.349 -25.297 439.104 1.00 52.95 363 ILE D N 1
ATOM 13846 C CA . ILE D 1 363 ? 78.242 -26.145 438.321 1.00 55.29 363 ILE D CA 1
ATOM 13847 C C . ILE D 1 363 ? 79.674 -26.030 438.848 1.00 51.98 363 ILE D C 1
ATOM 13848 O O . ILE D 1 363 ? 79.992 -25.070 439.551 1.00 51.69 363 ILE D O 1
ATOM 13853 N N . PRO D 1 364 ? 80.532 -27.020 438.532 1.00 51.87 364 PRO D N 1
ATOM 13854 C CA . PRO D 1 364 ? 81.942 -26.987 438.939 1.00 52.26 364 PRO D CA 1
ATOM 13855 C C . PRO D 1 364 ? 82.632 -25.654 438.660 1.00 56.57 364 PRO D C 1
ATOM 13856 O O . PRO D 1 364 ? 82.484 -25.091 437.575 1.00 55.78 364 PRO D O 1
ATOM 13860 N N . LEU D 1 365 ? 83.370 -25.154 439.646 1.00 54.19 365 LEU D N 1
ATOM 13861 C CA . LEU D 1 365 ? 84.121 -23.918 439.487 1.00 48.67 365 LEU D CA 1
ATOM 13862 C C . LEU D 1 365 ? 85.614 -24.194 439.573 1.00 47.37 365 LEU D C 1
ATOM 13863 O O . LEU D 1 365 ? 86.054 -25.037 440.353 1.00 49.40 365 LEU D O 1
ATOM 13868 N N . TYR D 1 366 ? 86.386 -23.484 438.759 1.00 49.33 366 TYR D N 1
ATOM 13869 C CA . TYR D 1 366 ? 87.840 -23.560 438.807 1.00 49.15 366 TYR D CA 1
ATOM 13870 C C . TYR D 1 366 ? 88.428 -22.155 438.841 1.00 51.99 366 TYR D C 1
ATOM 13871 O O . TYR D 1 366 ? 88.033 -21.295 438.053 1.00 51.20 366 TYR D O 1
ATOM 13880 N N . ILE D 1 367 ? 89.366 -21.915 439.752 1.00 49.09 367 ILE D N 1
ATOM 13881 C CA . ILE D 1 367 ? 90.119 -20.669 439.724 1.00 45.32 367 ILE D CA 1
ATOM 13882 C C . ILE D 1 367 ? 91.160 -20.782 438.618 1.00 46.90 367 ILE D C 1
ATOM 13883 O O . ILE D 1 367 ? 92.298 -21.182 438.860 1.00 50.73 367 ILE D O 1
ATOM 13888 N N . THR D 1 368 ? 90.755 -20.444 437.399 1.00 48.05 368 THR D N 1
ATOM 13889 C CA . THR D 1 368 ? 91.600 -20.636 436.226 1.00 49.82 368 THR D CA 1
ATOM 13890 C C . THR D 1 368 ? 92.825 -19.730 436.220 1.00 48.47 368 THR D C 1
ATOM 13891 O O . THR D 1 368 ? 93.825 -20.042 435.577 1.00 46.44 368 THR D O 1
ATOM 13895 N N . GLU D 1 369 ? 92.743 -18.607 436.925 1.00 48.75 369 GLU D N 1
ATOM 13896 C CA . GLU D 1 369 ? 93.892 -17.719 437.069 1.00 48.17 369 GLU D CA 1
ATOM 13897 C C . GLU D 1 369 ? 93.918 -17.040 438.431 1.00 49.51 369 GLU D C 1
ATOM 13898 O O . GLU D 1 369 ? 92.910 -16.506 438.898 1.00 50.53 369 GLU D O 1
ATOM 13904 N N . ASN D 1 370 ? 95.086 -17.080 439.060 1.00 51.91 370 ASN D N 1
ATOM 13905 C CA . ASN D 1 370 ? 95.344 -16.356 440.295 1.00 48.44 370 ASN D CA 1
ATOM 13906 C C . ASN D 1 370 ? 96.848 -16.280 440.501 1.00 46.81 370 ASN D C 1
ATOM 13907 O O . ASN D 1 370 ? 97.554 -17.274 440.338 1.00 51.18 370 ASN D O 1
ATOM 13912 N N . GLY D 1 371 ? 97.340 -15.095 440.836 1.00 47.92 371 GLY D N 1
ATOM 13913 C CA . GLY D 1 371 ? 98.767 -14.890 440.994 1.00 45.10 371 GLY D CA 1
ATOM 13914 C C . GLY D 1 371 ? 99.092 -13.431 441.222 1.00 44.15 371 GLY D C 1
ATOM 13915 O O . GLY D 1 371 ? 98.204 -12.620 441.479 1.00 49.36 371 GLY D O 1
ATOM 13916 N N . ALA D 1 372 ? 100.369 -13.087 441.117 1.00 39.69 372 ALA D N 1
ATOM 13917 C CA . ALA D 1 372 ? 100.791 -11.727 441.400 1.00 39.28 372 ALA D CA 1
ATOM 13918 C C . ALA D 1 372 ? 102.095 -11.374 440.707 1.00 42.17 372 ALA D C 1
ATOM 13919 O O . ALA D 1 372 ? 102.978 -12.215 440.545 1.00 43.28 372 ALA D O 1
ATOM 13921 N N . ALA D 1 373 ? 102.204 -10.118 440.293 1.00 49.03 373 ALA D N 1
ATOM 13922 C CA . ALA D 1 373 ? 103.466 -9.593 439.802 1.00 49.18 373 ALA D CA 1
ATOM 13923 C C . ALA D 1 373 ? 104.272 -9.056 440.976 1.00 45.71 373 ALA D C 1
ATOM 13924 O O . ALA D 1 373 ? 103.797 -8.209 441.732 1.00 42.25 373 ALA D O 1
ATOM 13926 N N . TYR D 1 374 ? 105.480 -9.580 441.142 1.00 41.50 374 TYR D N 1
ATOM 13927 C CA . TYR D 1 374 ? 106.408 -9.074 442.141 1.00 41.75 374 TYR D CA 1
ATOM 13928 C C . TYR D 1 374 ? 107.793 -8.982 441.518 1.00 45.19 374 TYR D C 1
ATOM 13929 O O . TYR D 1 374 ? 108.120 -9.731 440.599 1.00 43.36 374 TYR D O 1
ATOM 13938 N N . HIS D 1 375 ? 108.602 -8.056 442.018 1.00 49.11 375 HIS D N 1
ATOM 13939 C CA . HIS D 1 375 ? 109.877 -7.745 441.387 1.00 46.85 375 HIS D CA 1
ATOM 13940 C C . HIS D 1 375 ? 110.967 -8.731 441.788 1.00 52.02 375 HIS D C 1
ATOM 13941 O O . HIS D 1 375 ? 111.757 -8.482 442.700 1.00 53.05 375 HIS D O 1
ATOM 13948 N N . ASP D 1 376 ? 110.996 -9.853 441.078 1.00 47.15 376 ASP D N 1
ATOM 13949 C CA . ASP D 1 376 ? 111.921 -10.939 441.358 1.00 42.56 376 ASP D CA 1
ATOM 13950 C C . ASP D 1 376 ? 113.307 -10.664 440.787 1.00 42.91 376 ASP D C 1
ATOM 13951 O O . ASP D 1 376 ? 113.469 -9.846 439.882 1.00 42.62 376 ASP D O 1
ATOM 13956 N N . TYR D 1 377 ? 114.305 -11.362 441.320 1.00 44.68 377 TYR D N 1
ATOM 13957 C CA . TYR D 1 377 ? 115.685 -11.169 440.899 1.00 45.03 377 TYR D CA 1
ATOM 13958 C C . TYR D 1 377 ? 116.510 -12.426 441.132 1.00 47.86 377 TYR D C 1
ATOM 13959 O O . TYR D 1 377 ? 116.273 -13.169 442.085 1.00 47.17 377 TYR D O 1
ATOM 13968 N N . VAL D 1 378 ? 117.476 -12.662 440.252 1.00 49.31 378 VAL D N 1
ATOM 13969 C CA . VAL D 1 378 ? 118.397 -13.777 440.411 1.00 48.78 378 VAL D CA 1
ATOM 13970 C C . VAL D 1 378 ? 119.526 -13.371 441.348 1.00 50.05 378 VAL D C 1
ATOM 13971 O O . VAL D 1 378 ? 120.321 -12.492 441.019 1.00 50.71 378 VAL D O 1
ATOM 13975 N N . ASN D 1 379 ? 119.593 -13.999 442.518 1.00 48.19 379 ASN D N 1
ATOM 13976 C CA . ASN D 1 379 ? 120.644 -13.667 443.473 1.00 47.08 379 ASN D CA 1
ATOM 13977 C C . ASN D 1 379 ? 121.948 -14.392 443.153 1.00 52.58 379 ASN D C 1
ATOM 13978 O O . ASN D 1 379 ? 122.111 -14.945 442.065 1.00 52.80 379 ASN D O 1
ATOM 13983 N N . ALA D 1 380 ? 122.871 -14.389 444.108 1.00 55.22 380 ALA D N 1
ATOM 13984 C CA . ALA D 1 380 ? 124.191 -14.974 443.904 1.00 53.45 380 ALA D CA 1
ATOM 13985 C C . ALA D 1 380 ? 124.133 -16.492 443.755 1.00 54.01 380 ALA D C 1
ATOM 13986 O O . ALA D 1 380 ? 124.963 -17.087 443.067 1.00 54.99 380 ALA D O 1
ATOM 13988 N N . SER D 1 381 ? 123.148 -17.111 444.395 1.00 51.91 381 SER D N 1
ATOM 13989 C CA . SER D 1 381 ? 123.047 -18.567 444.424 1.00 53.19 381 SER D CA 1
ATOM 13990 C C . SER D 1 381 ? 122.344 -19.128 443.190 1.00 55.15 381 SER D C 1
ATOM 13991 O O . SER D 1 381 ? 122.167 -20.342 443.066 1.00 49.77 381 SER D O 1
ATOM 13994 N N . GLY D 1 382 ? 121.946 -18.244 442.281 1.00 53.51 382 GLY D N 1
ATOM 13995 C CA . GLY D 1 382 ? 121.195 -18.648 441.107 1.00 50.27 382 GLY D CA 1
ATOM 13996 C C . GLY D 1 382 ? 119.751 -18.937 441.466 1.00 52.10 382 GLY D C 1
ATOM 13997 O O . GLY D 1 382 ? 119.029 -19.599 440.719 1.00 57.80 382 GLY D O 1
ATOM 13998 N N . ASP D 1 383 ? 119.332 -18.434 442.623 1.00 47.71 383 ASP D N 1
ATOM 13999 C CA . ASP D 1 383 ? 117.976 -18.649 443.111 1.00 49.87 383 ASP D CA 1
ATOM 14000 C C . ASP D 1 383 ? 117.118 -17.405 442.926 1.00 53.21 383 ASP D C 1
ATOM 14001 O O . ASP D 1 383 ? 117.631 -16.288 442.840 1.00 51.17 383 ASP D O 1
ATOM 14006 N N . VAL D 1 384 ? 115.807 -17.609 442.861 1.00 48.87 384 VAL D N 1
ATOM 14007 C CA . VAL D 1 384 ? 114.860 -16.505 442.810 1.00 46.19 384 VAL D CA 1
ATOM 14008 C C . VAL D 1 384 ? 113.857 -16.657 443.950 1.00 46.20 384 VAL D C 1
ATOM 14009 O O . VAL D 1 384 ? 112.812 -17.288 443.797 1.00 48.52 384 VAL D O 1
ATOM 14013 N N . LYS D 1 385 ? 114.194 -16.085 445.101 1.00 48.99 385 LYS D N 1
ATOM 14014 C CA . LYS D 1 385 ? 113.358 -16.197 446.289 1.00 47.94 385 LYS D CA 1
ATOM 14015 C C . LYS D 1 385 ? 112.208 -15.188 446.215 1.00 44.57 385 LYS D C 1
ATOM 14016 O O . LYS D 1 385 ? 112.431 -13.984 446.141 1.00 46.86 385 LYS D O 1
ATOM 14022 N N . ASP D 1 386 ? 110.975 -15.685 446.192 1.00 43.72 386 ASP D N 1
ATOM 14023 C CA . ASP D 1 386 ? 109.811 -14.812 446.046 1.00 42.70 386 ASP D CA 1
ATOM 14024 C C . ASP D 1 386 ? 108.706 -15.129 447.056 1.00 41.45 386 ASP D C 1
ATOM 14025 O O . ASP D 1 386 ? 107.632 -15.606 446.686 1.00 44.04 386 ASP D O 1
ATOM 14030 N N . PRO D 1 387 ? 108.961 -14.830 448.340 1.00 43.02 387 PRO D N 1
ATOM 14031 C CA . PRO D 1 387 ? 108.026 -15.093 449.438 1.00 42.18 387 PRO D CA 1
ATOM 14032 C C . PRO D 1 387 ? 106.770 -14.238 449.325 1.00 42.68 387 PRO D C 1
ATOM 14033 O O . PRO D 1 387 ? 105.726 -14.578 449.883 1.00 39.38 387 PRO D O 1
ATOM 14037 N N . GLU D 1 388 ? 106.890 -13.127 448.606 1.00 45.28 388 GLU D N 1
ATOM 14038 C CA . GLU D 1 388 ? 105.766 -12.237 448.363 1.00 45.28 388 GLU D CA 1
ATOM 14039 C C . GLU D 1 388 ? 104.664 -12.963 447.602 1.00 44.66 388 GLU D C 1
ATOM 14040 O O . GLU D 1 388 ? 103.483 -12.835 447.926 1.00 41.84 388 GLU D O 1
ATOM 14046 N N . ARG D 1 389 ? 105.059 -13.730 446.591 1.00 39.73 389 ARG D N 1
ATOM 14047 C CA . ARG D 1 389 ? 104.105 -14.496 445.804 1.00 45.12 389 ARG D CA 1
ATOM 14048 C C . ARG D 1 389 ? 103.555 -15.660 446.623 1.00 46.00 389 ARG D C 1
ATOM 14049 O O . ARG D 1 389 ? 102.376 -15.994 446.519 1.00 40.93 389 ARG D O 1
ATOM 14057 N N . ILE D 1 390 ? 104.411 -16.264 447.442 1.00 40.70 390 ILE D N 1
ATOM 14058 C CA . ILE D 1 390 ? 103.999 -17.365 448.308 1.00 41.04 390 ILE D CA 1
ATOM 14059 C C . ILE D 1 390 ? 102.971 -16.895 449.333 1.00 42.40 390 ILE D C 1
ATOM 14060 O O . ILE D 1 390 ? 101.967 -17.566 449.569 1.00 42.12 390 ILE D O 1
ATOM 14065 N N . THR D 1 391 ? 103.226 -15.736 449.933 1.00 42.55 391 THR D N 1
ATOM 14066 C CA . THR D 1 391 ? 102.296 -15.145 450.888 1.00 44.53 391 THR D CA 1
ATOM 14067 C C . THR D 1 391 ? 100.961 -14.851 450.212 1.00 48.50 391 THR D C 1
ATOM 14068 O O . THR D 1 391 ? 99.894 -15.068 450.789 1.00 47.67 391 THR D O 1
ATOM 14072 N N . TYR D 1 392 ? 101.039 -14.360 448.980 1.00 51.01 392 TYR D N 1
ATOM 14073 C CA . TYR D 1 392 ? 99.859 -14.060 448.180 1.00 48.60 392 TYR D CA 1
ATOM 14074 C C . TYR D 1 392 ? 99.053 -15.321 447.892 1.00 49.38 392 TYR D C 1
ATOM 14075 O O . TYR D 1 392 ? 97.856 -15.386 448.175 1.00 53.80 392 TYR D O 1
ATOM 14084 N N . LEU D 1 393 ? 99.720 -16.319 447.321 1.00 43.58 393 LEU D N 1
ATOM 14085 C CA . LEU D 1 393 ? 99.067 -17.564 446.933 1.00 45.25 393 LEU D CA 1
ATOM 14086 C C . LEU D 1 393 ? 98.497 -18.304 448.141 1.00 46.95 393 LEU D C 1
ATOM 14087 O O . LEU D 1 393 ? 97.445 -18.935 448.049 1.00 44.96 393 LEU D O 1
ATOM 14092 N N . ASN D 1 394 ? 99.191 -18.214 449.271 1.00 46.41 394 ASN D N 1
ATOM 14093 C CA . ASN D 1 394 ? 98.745 -18.860 450.500 1.00 47.42 394 ASN D CA 1
ATOM 14094 C C . ASN D 1 394 ? 97.421 -18.295 451.004 1.00 50.04 394 ASN D C 1
ATOM 14095 O O . ASN D 1 394 ? 96.501 -19.045 451.331 1.00 50.95 394 ASN D O 1
ATOM 14100 N N . ASP D 1 395 ? 97.334 -16.970 451.065 1.00 50.80 395 ASP D N 1
ATOM 14101 C CA . ASP D 1 395 ? 96.149 -16.301 451.594 1.00 52.89 395 ASP D CA 1
ATOM 14102 C C . ASP D 1 395 ? 94.918 -16.527 450.723 1.00 49.93 395 ASP D C 1
ATOM 14103 O O . ASP D 1 395 ? 93.822 -16.754 451.235 1.00 49.09 395 ASP D O 1
ATOM 14108 N N . HIS D 1 396 ? 95.099 -16.465 449.409 1.00 47.32 396 HIS D N 1
ATOM 14109 C CA . HIS D 1 396 ? 93.987 -16.666 448.488 1.00 50.74 396 HIS D CA 1
ATOM 14110 C C . HIS D 1 396 ? 93.510 -18.114 448.504 1.00 50.61 396 HIS D C 1
ATOM 14111 O O . HIS D 1 396 ? 92.335 -18.389 448.262 1.00 50.35 396 HIS D O 1
ATOM 14118 N N . LEU D 1 397 ? 94.421 -19.037 448.797 1.00 50.41 397 LEU D N 1
ATOM 14119 C CA . LEU D 1 397 ? 94.060 -20.447 448.897 1.00 50.17 397 LEU D CA 1
ATOM 14120 C C . LEU D 1 397 ? 93.339 -20.741 450.209 1.00 51.03 397 LEU D C 1
ATOM 14121 O O . LEU D 1 397 ? 92.501 -21.640 450.272 1.00 50.11 397 LEU D O 1
ATOM 14126 N N . GLU D 1 398 ? 93.662 -19.981 451.252 1.00 51.68 398 GLU D N 1
ATOM 14127 C CA . GLU D 1 398 ? 92.928 -20.076 452.510 1.00 50.80 398 GLU D CA 1
ATOM 14128 C C . GLU D 1 398 ? 91.503 -19.575 452.311 1.00 50.65 398 GLU D C 1
ATOM 14129 O O . GLU D 1 398 ? 90.570 -20.037 452.968 1.00 47.51 398 GLU D O 1
ATOM 14135 N N . ALA D 1 399 ? 91.348 -18.622 451.397 1.00 52.61 399 ALA D N 1
ATOM 14136 C CA . ALA D 1 399 ? 90.037 -18.086 451.061 1.00 50.98 399 ALA D CA 1
ATOM 14137 C C . ALA D 1 399 ? 89.238 -19.099 450.249 1.00 53.00 399 ALA D C 1
ATOM 14138 O O . ALA D 1 399 ? 88.015 -19.177 450.368 1.00 56.88 399 ALA D O 1
ATOM 14140 N N . CYS D 1 400 ? 89.941 -19.866 449.420 1.00 49.69 400 CYS D N 1
ATOM 14141 C CA . CYS D 1 400 ? 89.321 -20.930 448.636 1.00 50.34 400 CYS D CA 1
ATOM 14142 C C . CYS D 1 400 ? 88.851 -22.057 449.543 1.00 49.21 400 CYS D C 1
ATOM 14143 O O . CYS D 1 400 ? 87.734 -22.552 449.404 1.00 46.36 400 CYS D O 1
ATOM 14146 N N . LEU D 1 401 ? 89.717 -22.463 450.467 1.00 50.05 401 LEU D N 1
ATOM 14147 C CA . LEU D 1 401 ? 89.360 -23.435 451.495 1.00 47.18 401 LEU D CA 1
ATOM 14148 C C . LEU D 1 401 ? 88.112 -23.001 452.246 1.00 48.14 401 LEU D C 1
ATOM 14149 O O . LEU D 1 401 ? 87.293 -23.824 452.666 1.00 50.69 401 LEU D O 1
ATOM 14154 N N . GLY D 1 402 ? 87.988 -21.689 452.414 1.00 52.58 402 GLY D N 1
ATOM 14155 C CA . GLY D 1 402 ? 86.882 -21.105 453.140 1.00 54.91 402 GLY D CA 1
ATOM 14156 C C . GLY D 1 402 ? 85.572 -21.148 452.383 1.00 54.59 402 GLY D C 1
ATOM 14157 O O . GLY D 1 402 ? 84.520 -21.401 452.968 1.00 54.66 402 GLY D O 1
ATOM 14158 N N . ALA D 1 403 ? 85.633 -20.892 451.081 1.00 56.35 403 ALA D N 1
ATOM 14159 C CA . ALA D 1 403 ? 84.444 -20.950 450.245 1.00 57.19 403 ALA D CA 1
ATOM 14160 C C . ALA D 1 403 ? 83.909 -22.376 450.199 1.00 55.34 403 ALA D C 1
ATOM 14161 O O . ALA D 1 403 ? 82.700 -22.598 450.157 1.00 59.66 403 ALA D O 1
ATOM 14163 N N . ILE D 1 404 ? 84.826 -23.337 450.224 1.00 52.06 404 ILE D N 1
ATOM 14164 C CA . ILE D 1 404 ? 84.474 -24.750 450.177 1.00 54.89 404 ILE D CA 1
ATOM 14165 C C . ILE D 1 404 ? 83.720 -25.164 451.443 1.00 56.29 404 ILE D C 1
ATOM 14166 O O . ILE D 1 404 ? 82.816 -26.000 451.394 1.00 58.92 404 ILE D O 1
ATOM 14171 N N . ASP D 1 405 ? 84.077 -24.559 452.572 1.00 52.81 405 ASP D N 1
ATOM 14172 C CA . ASP D 1 405 ? 83.347 -24.787 453.815 1.00 53.88 405 ASP D CA 1
ATOM 14173 C C . ASP D 1 405 ? 81.929 -24.228 453.732 1.00 58.42 405 ASP D C 1
ATOM 14174 O O . ASP D 1 405 ? 81.001 -24.776 454.328 1.00 59.68 405 ASP D O 1
ATOM 14179 N N . ASP D 1 406 ? 81.768 -23.138 452.988 1.00 59.92 406 ASP D N 1
ATOM 14180 C CA . ASP D 1 406 ? 80.467 -22.488 452.854 1.00 59.15 406 ASP D CA 1
ATOM 14181 C C . ASP D 1 406 ? 79.536 -23.257 451.918 1.00 57.90 406 ASP D C 1
ATOM 14182 O O . ASP D 1 406 ? 78.329 -23.014 451.896 1.00 56.07 406 ASP D O 1
ATOM 14187 N N . GLY D 1 407 ? 80.101 -24.181 451.146 1.00 53.53 407 GLY D N 1
ATOM 14188 C CA . GLY D 1 407 ? 79.311 -25.018 450.261 1.00 54.49 407 GLY D CA 1
ATOM 14189 C C . GLY D 1 407 ? 79.562 -24.766 448.786 1.00 55.49 407 GLY D C 1
ATOM 14190 O O . GLY D 1 407 ? 78.808 -25.234 447.934 1.00 54.97 407 GLY D O 1
ATOM 14191 N N . VAL D 1 408 ? 80.624 -24.026 448.482 1.00 55.17 408 VAL D N 1
ATOM 14192 C CA . VAL D 1 408 ? 80.969 -23.715 447.099 1.00 51.95 408 VAL D CA 1
ATOM 14193 C C . VAL D 1 408 ? 81.595 -24.922 446.405 1.00 48.92 408 VAL D C 1
ATOM 14194 O O . VAL D 1 408 ? 82.463 -25.591 446.965 1.00 51.68 408 VAL D O 1
ATOM 14198 N N . ASN D 1 409 ? 81.143 -25.198 445.185 1.00 50.03 409 ASN D N 1
ATOM 14199 C CA . ASN D 1 409 ? 81.635 -26.333 444.412 1.00 50.20 409 ASN D CA 1
ATOM 14200 C C . ASN D 1 409 ? 82.940 -26.013 443.684 1.00 49.47 409 ASN D C 1
ATOM 14201 O O . ASN D 1 409 ? 83.005 -26.056 442.454 1.00 48.74 409 ASN D O 1
ATOM 14206 N N . LEU D 1 410 ? 83.978 -25.689 444.448 1.00 46.56 410 LEU D N 1
ATOM 14207 C CA . LEU D 1 410 ? 85.281 -25.367 443.874 1.00 50.28 410 LEU D CA 1
ATOM 14208 C C . LEU D 1 410 ? 86.142 -26.619 443.752 1.00 46.36 410 LEU D C 1
ATOM 14209 O O . LEU D 1 410 ? 86.503 -27.232 444.756 1.00 48.23 410 LEU D O 1
ATOM 14214 N N . GLN D 1 411 ? 86.479 -26.991 442.521 1.00 48.46 411 GLN D N 1
ATOM 14215 C CA . GLN D 1 411 ? 87.178 -28.248 442.278 1.00 52.83 411 GLN D CA 1
ATOM 14216 C C . GLN D 1 411 ? 88.580 -28.073 441.698 1.00 54.58 411 GLN D C 1
ATOM 14217 O O . GLN D 1 411 ? 89.234 -29.056 441.350 1.00 55.91 411 GLN D O 1
ATOM 14223 N N . GLY D 1 412 ? 89.047 -26.833 441.595 1.00 50.29 412 GLY D N 1
ATOM 14224 C CA . GLY D 1 412 ? 90.349 -26.590 441.000 1.00 48.18 412 GLY D CA 1
ATOM 14225 C C . GLY D 1 412 ? 90.960 -25.226 441.249 1.00 52.11 412 GLY D C 1
ATOM 14226 O O . GLY D 1 412 ? 90.278 -24.284 441.654 1.00 53.25 412 GLY D O 1
ATOM 14227 N N . TYR D 1 413 ? 92.262 -25.129 440.994 1.00 47.01 413 TYR D N 1
ATOM 14228 C CA . TYR D 1 413 ? 93.006 -23.893 441.196 1.00 44.74 413 TYR D CA 1
ATOM 14229 C C . TYR D 1 413 ? 94.206 -23.832 440.257 1.00 46.82 413 TYR D C 1
ATOM 14230 O O . TYR D 1 413 ? 95.017 -24.756 440.210 1.00 46.51 413 TYR D O 1
ATOM 14239 N N . PHE D 1 414 ? 94.317 -22.735 439.514 1.00 46.95 414 PHE D N 1
ATOM 14240 C CA . PHE D 1 414 ? 95.405 -22.565 438.559 1.00 44.91 414 PHE D CA 1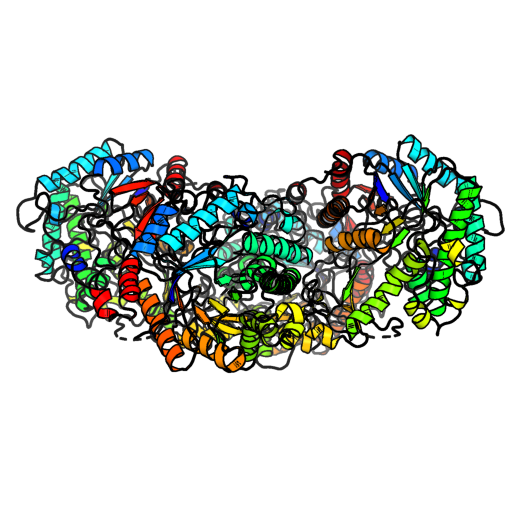
ATOM 14241 C C . PHE D 1 414 ? 96.198 -21.296 438.841 1.00 48.70 414 PHE D C 1
ATOM 14242 O O . PHE D 1 414 ? 95.639 -20.200 438.883 1.00 52.58 414 PHE D O 1
ATOM 14250 N N . ILE D 1 415 ? 97.504 -21.447 439.029 1.00 49.26 415 ILE D N 1
ATOM 14251 C CA . ILE D 1 415 ? 98.373 -20.302 439.261 1.00 47.67 415 ILE D CA 1
ATOM 14252 C C . ILE D 1 415 ? 98.733 -19.604 437.958 1.00 47.88 415 ILE D C 1
ATOM 14253 O O . ILE D 1 415 ? 99.177 -20.240 437.002 1.00 47.66 415 ILE D O 1
ATOM 14258 N N . TRP D 1 416 ? 98.531 -18.293 437.921 1.00 45.26 416 TRP D N 1
ATOM 14259 C CA . TRP D 1 416 ? 99.043 -17.486 436.827 1.00 46.07 416 TRP D CA 1
ATOM 14260 C C . TRP D 1 416 ? 100.369 -16.858 437.241 1.00 48.73 416 TRP D C 1
ATOM 14261 O O . TRP D 1 416 ? 100.411 -16.041 438.161 1.00 50.38 416 TRP D O 1
ATOM 14272 N N . SER D 1 417 ? 101.452 -17.249 436.576 1.00 48.67 417 SER D N 1
ATOM 14273 C CA . SER D 1 417 ? 101.405 -18.249 435.517 1.00 49.10 417 SER D CA 1
ATOM 14274 C C . SER D 1 417 ? 102.503 -19.289 435.723 1.00 47.86 417 SER D C 1
ATOM 14275 O O . SER D 1 417 ? 103.092 -19.372 436.800 1.00 46.86 417 SER D O 1
ATOM 14278 N N . LEU D 1 418 ? 102.775 -20.082 434.693 1.00 47.44 418 LEU D N 1
ATOM 14279 C CA . LEU D 1 418 ? 103.859 -21.055 434.756 1.00 46.40 418 LEU D CA 1
ATOM 14280 C C . LEU D 1 418 ? 105.205 -20.369 434.579 1.00 47.16 418 LEU D C 1
ATOM 14281 O O . LEU D 1 418 ? 106.128 -20.584 435.361 1.00 49.39 418 LEU D O 1
ATOM 14286 N N . LEU D 1 419 ? 105.306 -19.538 433.548 1.00 45.58 419 LEU D N 1
ATOM 14287 C CA . LEU D 1 419 ? 106.555 -18.858 433.224 1.00 49.54 419 LEU D CA 1
ATOM 14288 C C . LEU D 1 419 ? 106.383 -17.343 433.241 1.00 47.83 419 LEU D C 1
ATOM 14289 O O . LEU D 1 419 ? 105.297 -16.835 432.962 1.00 48.66 419 LEU D O 1
ATOM 14294 N N . ASP D 1 420 ? 107.453 -16.626 433.573 1.00 44.54 420 ASP D N 1
ATOM 14295 C CA . ASP D 1 420 ? 107.467 -15.174 433.430 1.00 46.54 420 ASP D CA 1
ATOM 14296 C C . ASP D 1 420 ? 107.234 -14.818 431.968 1.00 52.56 420 ASP D C 1
ATOM 14297 O O . ASP D 1 420 ? 108.096 -15.057 431.123 1.00 52.16 420 ASP D O 1
ATOM 14302 N N . ASN D 1 421 ? 106.070 -14.252 431.667 1.00 54.58 421 ASN D N 1
ATOM 14303 C CA . ASN D 1 421 ? 105.686 -14.025 430.278 1.00 52.68 421 ASN D CA 1
ATOM 14304 C C . ASN D 1 421 ? 105.494 -12.559 429.899 1.00 52.95 421 ASN D C 1
ATOM 14305 O O . ASN D 1 421 ? 105.647 -11.657 430.723 1.00 52.68 421 ASN D O 1
ATOM 14310 N N . PHE D 1 422 ? 105.159 -12.348 428.630 1.00 52.19 422 PHE D N 1
ATOM 14311 C CA . PHE D 1 422 ? 104.864 -11.027 428.091 1.00 51.03 422 PHE D CA 1
ATOM 14312 C C . PHE D 1 422 ? 103.563 -10.494 428.684 1.00 51.89 422 PHE D C 1
ATOM 14313 O O . PHE D 1 422 ? 102.476 -10.934 428.310 1.00 51.94 422 PHE D O 1
ATOM 14321 N N . GLU D 1 423 ? 103.678 -9.551 429.615 1.00 52.33 423 GLU D N 1
ATOM 14322 C CA . GLU D 1 423 ? 102.513 -9.040 430.332 1.00 51.51 423 GLU D CA 1
ATOM 14323 C C . GLU D 1 423 ? 101.844 -7.903 429.560 1.00 53.14 423 GLU D C 1
ATOM 14324 O O . GLU D 1 423 ? 101.706 -6.785 430.059 1.00 54.01 423 GLU D O 1
ATOM 14330 N N . TRP D 1 424 ? 101.449 -8.211 428.328 1.00 53.76 424 TRP D N 1
ATOM 14331 C CA . TRP D 1 424 ? 100.633 -7.322 427.505 1.00 52.19 424 TRP D CA 1
ATOM 14332 C C . TRP D 1 424 ? 101.155 -5.888 427.453 1.00 52.98 424 TRP D C 1
ATOM 14333 O O . TRP D 1 424 ? 102.256 -5.640 426.965 1.00 52.85 424 TRP D O 1
ATOM 14344 N N . GLY D 1 425 ? 100.361 -4.952 427.966 1.00 53.26 425 GLY D N 1
ATOM 14345 C CA . GLY D 1 425 ? 100.722 -3.546 427.948 1.00 53.57 425 GLY D CA 1
ATOM 14346 C C . GLY D 1 425 ? 102.016 -3.225 428.677 1.00 56.88 425 GLY D C 1
ATOM 14347 O O . GLY D 1 425 ? 102.708 -2.268 428.331 1.00 54.20 425 GLY D O 1
ATOM 14348 N N . PHE D 1 426 ? 102.349 -4.033 429.679 1.00 54.18 426 PHE D N 1
ATOM 14349 C CA . PHE D 1 426 ? 103.524 -3.781 430.507 1.00 52.14 426 PHE D CA 1
ATOM 14350 C C . PHE D 1 426 ? 104.788 -4.440 429.964 1.00 52.44 426 PHE D C 1
ATOM 14351 O O . PHE D 1 426 ? 105.875 -4.246 430.507 1.00 53.17 426 PHE D O 1
ATOM 14359 N N . GLY D 1 427 ? 104.647 -5.217 428.896 1.00 50.91 427 GLY D N 1
ATOM 14360 C CA . GLY D 1 427 ? 105.779 -5.921 428.322 1.00 50.07 427 GLY D CA 1
ATOM 14361 C C . GLY D 1 427 ? 106.316 -6.979 429.266 1.00 51.42 427 GLY D C 1
ATOM 14362 O O . GLY D 1 427 ? 105.552 -7.637 429.971 1.00 51.78 427 GLY D O 1
ATOM 14363 N N . TYR D 1 428 ? 107.635 -7.142 429.285 1.00 50.86 428 TYR D N 1
ATOM 14364 C CA . TYR D 1 428 ? 108.268 -8.117 430.166 1.00 52.50 428 TYR D CA 1
ATOM 14365 C C . TYR D 1 428 ? 108.611 -7.499 431.519 1.00 57.26 428 TYR D C 1
ATOM 14366 O O . TYR D 1 428 ? 109.240 -8.140 432.361 1.00 57.39 428 TYR D O 1
ATOM 14375 N N . SER D 1 429 ? 108.186 -6.255 431.725 1.00 56.62 429 SER D N 1
ATOM 14376 C CA . SER D 1 429 ? 108.524 -5.513 432.937 1.00 53.81 429 SER D CA 1
ATOM 14377 C C . SER D 1 429 ? 107.703 -5.951 434.148 1.00 52.17 429 SER D C 1
ATOM 14378 O O . SER D 1 429 ? 107.865 -5.411 435.242 1.00 52.69 429 SER D O 1
ATOM 14381 N N . ARG D 1 430 ? 106.818 -6.923 433.949 1.00 50.59 430 ARG D N 1
ATOM 14382 C CA . ARG D 1 430 ? 106.013 -7.466 435.038 1.00 47.75 430 ARG D CA 1
ATOM 14383 C C . ARG D 1 430 ? 106.008 -8.990 434.981 1.00 50.08 430 ARG D C 1
ATOM 14384 O O . ARG D 1 430 ? 105.626 -9.581 433.971 1.00 50.06 430 ARG D O 1
ATOM 14392 N N . ARG D 1 431 ? 106.433 -9.621 436.071 1.00 50.36 431 ARG D N 1
ATOM 14393 C CA . ARG D 1 431 ? 106.619 -11.068 436.094 1.00 44.27 431 ARG D CA 1
ATOM 14394 C C . ARG D 1 431 ? 105.629 -11.766 437.027 1.00 44.51 431 ARG D C 1
ATOM 14395 O O . ARG D 1 431 ? 105.583 -11.486 438.224 1.00 45.66 431 ARG D O 1
ATOM 14403 N N . PHE D 1 432 ? 104.844 -12.680 436.462 1.00 44.70 432 PHE D N 1
ATOM 14404 C CA . PHE D 1 432 ? 103.797 -13.383 437.201 1.00 43.64 432 PHE D CA 1
ATOM 14405 C C . PHE D 1 432 ? 104.147 -14.841 437.486 1.00 43.01 432 PHE D C 1
ATOM 14406 O O . PHE D 1 432 ? 103.548 -15.471 438.358 1.00 42.39 432 PHE D O 1
ATOM 14414 N N . GLY D 1 433 ? 105.111 -15.372 436.742 1.00 41.63 433 GLY D N 1
ATOM 14415 C CA . GLY D 1 433 ? 105.399 -16.794 436.766 1.00 42.94 433 GLY D CA 1
ATOM 14416 C C . GLY D 1 433 ? 106.016 -17.327 438.045 1.00 48.46 433 GLY D C 1
ATOM 14417 O O . GLY D 1 433 ? 106.669 -16.598 438.792 1.00 48.56 433 GLY D O 1
ATOM 14418 N N . ILE D 1 434 ? 105.796 -18.615 438.296 1.00 48.17 434 ILE D N 1
ATOM 14419 C CA . ILE D 1 434 ? 106.451 -19.315 439.393 1.00 41.91 434 ILE D CA 1
ATOM 14420 C C . ILE D 1 434 ? 107.778 -19.880 438.901 1.00 45.85 434 ILE D C 1
ATOM 14421 O O . ILE D 1 434 ? 108.526 -20.499 439.657 1.00 49.54 434 ILE D O 1
ATOM 14426 N N . VAL D 1 435 ? 108.055 -19.661 437.619 1.00 47.38 435 VAL D N 1
ATOM 14427 C CA . VAL D 1 435 ? 109.343 -19.999 437.027 1.00 48.73 435 VAL D CA 1
ATOM 14428 C C . VAL D 1 435 ? 109.966 -18.750 436.408 1.00 47.27 435 VAL D C 1
ATOM 14429 O O . VAL D 1 435 ? 109.337 -18.072 435.596 1.00 50.20 435 VAL D O 1
ATOM 14433 N N . TRP D 1 436 ? 111.199 -18.447 436.800 1.00 47.34 436 TRP D N 1
ATOM 14434 C CA . TRP D 1 436 ? 111.905 -17.275 436.292 1.00 47.83 436 TRP D CA 1
ATOM 14435 C C . TRP D 1 436 ? 112.385 -17.496 434.860 1.00 50.01 436 TRP D C 1
ATOM 14436 O O . TRP D 1 436 ? 112.703 -18.620 434.472 1.00 51.36 436 TRP D O 1
ATOM 14447 N N . ILE D 1 437 ? 112.433 -16.419 434.080 1.00 49.79 437 ILE D N 1
ATOM 14448 C CA . ILE D 1 437 ? 112.909 -16.490 432.702 1.00 47.18 437 ILE D CA 1
ATOM 14449 C C . ILE D 1 437 ? 113.990 -15.455 432.408 1.00 49.38 437 ILE D C 1
ATOM 14450 O O . ILE D 1 437 ? 113.777 -14.256 432.590 1.00 51.01 437 ILE D O 1
ATOM 14455 N N . ASP D 1 438 ? 115.150 -15.922 431.956 1.00 51.42 438 ASP D N 1
ATOM 14456 C CA . ASP D 1 438 ? 116.152 -15.038 431.370 1.00 50.87 438 ASP D CA 1
ATOM 14457 C C . ASP D 1 438 ? 115.855 -14.918 429.880 1.00 54.00 438 ASP D C 1
ATOM 14458 O O . ASP D 1 438 ? 116.097 -15.852 429.119 1.00 54.21 438 ASP D O 1
ATOM 14463 N N . TYR D 1 439 ? 115.326 -13.771 429.467 1.00 55.67 439 TYR D N 1
ATOM 14464 C CA . TYR D 1 439 ? 114.815 -13.619 428.108 1.00 51.70 439 TYR D CA 1
ATOM 14465 C C . TYR D 1 439 ? 115.905 -13.579 427.040 1.00 54.27 439 TYR D C 1
ATOM 14466 O O . TYR D 1 439 ? 115.657 -13.934 425.888 1.00 59.45 439 TYR D O 1
ATOM 14475 N N . ASP D 1 440 ? 117.107 -13.152 427.414 1.00 52.82 440 ASP D N 1
ATOM 14476 C CA . ASP D 1 440 ? 118.199 -13.056 426.450 1.00 54.71 440 ASP D CA 1
ATOM 14477 C C . ASP D 1 440 ? 118.728 -14.438 426.069 1.00 55.18 440 ASP D C 1
ATOM 14478 O O . ASP D 1 440 ? 119.316 -14.615 425.001 1.00 55.75 440 ASP D O 1
ATOM 14483 N N . THR D 1 441 ? 118.513 -15.415 426.944 1.00 50.76 441 THR D N 1
ATOM 14484 C CA . THR D 1 441 ? 118.963 -16.778 426.691 1.00 55.33 441 THR D CA 1
ATOM 14485 C C . THR D 1 441 ? 117.791 -17.741 426.512 1.00 52.81 441 THR D C 1
ATOM 14486 O O . THR D 1 441 ? 117.862 -18.673 425.711 1.00 53.33 441 THR D O 1
ATOM 14490 N N . GLY D 1 442 ? 116.715 -17.509 427.258 1.00 52.00 442 GLY D N 1
ATOM 14491 C CA . GLY D 1 442 ? 115.574 -18.408 427.258 1.00 51.40 442 GLY D CA 1
ATOM 14492 C C . GLY D 1 442 ? 115.680 -19.383 428.413 1.00 54.20 442 GLY D C 1
ATOM 14493 O O . GLY D 1 442 ? 114.995 -20.406 428.453 1.00 52.80 442 GLY D O 1
ATOM 14494 N N . ARG D 1 443 ? 116.548 -19.047 429.360 1.00 55.27 443 ARG D N 1
ATOM 14495 C CA . ARG D 1 443 ? 116.856 -19.901 430.501 1.00 50.36 443 ARG D CA 1
ATOM 14496 C C . ARG D 1 443 ? 115.759 -19.868 431.561 1.00 50.53 443 ARG D C 1
ATOM 14497 O O . ARG D 1 443 ? 115.249 -18.804 431.907 1.00 49.67 443 ARG D O 1
ATOM 14505 N N . ARG D 1 444 ? 115.405 -21.043 432.072 1.00 53.39 444 ARG D N 1
ATOM 14506 C CA . ARG D 1 444 ? 114.369 -21.160 433.091 1.00 49.60 444 ARG D CA 1
ATOM 14507 C C . ARG D 1 444 ? 114.943 -21.478 434.466 1.00 53.48 444 ARG D C 1
ATOM 14508 O O . ARG D 1 444 ? 115.825 -22.326 434.608 1.00 53.10 444 ARG D O 1
ATOM 14516 N N . ILE D 1 445 ? 114.435 -20.779 435.475 1.00 50.64 445 ILE D N 1
ATOM 14517 C CA . ILE D 1 445 ? 114.839 -20.995 436.858 1.00 47.15 445 ILE D CA 1
ATOM 14518 C C . ILE D 1 445 ? 113.605 -21.053 437.750 1.00 49.13 445 ILE D C 1
ATOM 14519 O O . ILE D 1 445 ? 112.956 -20.033 437.976 1.00 50.18 445 ILE D O 1
ATOM 14524 N N . PRO D 1 446 ? 113.261 -22.253 438.243 1.00 49.83 446 PRO D N 1
ATOM 14525 C CA . PRO D 1 446 ? 112.124 -22.390 439.160 1.00 46.26 446 PRO D CA 1
ATOM 14526 C C . PRO D 1 446 ? 112.313 -21.567 440.431 1.00 47.36 446 PRO D C 1
ATOM 14527 O O . PRO D 1 446 ? 113.377 -21.614 441.049 1.00 46.36 446 PRO D O 1
ATOM 14531 N N . LYS D 1 447 ? 111.284 -20.815 440.806 1.00 46.77 447 LYS D N 1
ATOM 14532 C CA . LYS D 1 447 ? 111.354 -19.941 441.970 1.00 50.57 447 LYS D CA 1
ATOM 14533 C C . LYS D 1 447 ? 111.014 -20.692 443.250 1.00 51.24 447 LYS D C 1
ATOM 14534 O O . LYS D 1 447 ? 110.789 -21.901 443.230 1.00 53.37 447 LYS D O 1
ATOM 14540 N N . ALA D 1 448 ? 110.980 -19.967 444.364 1.00 48.83 448 ALA D N 1
ATOM 14541 C CA . ALA D 1 448 ? 110.566 -20.542 445.636 1.00 46.71 448 ALA D CA 1
ATOM 14542 C C . ALA D 1 448 ? 109.082 -20.878 445.591 1.00 48.14 448 ALA D C 1
ATOM 14543 O O . ALA D 1 448 ? 108.619 -21.783 446.283 1.00 50.34 448 ALA D O 1
ATOM 14545 N N . SER D 1 449 ? 108.345 -20.137 444.768 1.00 47.78 449 SER D N 1
ATOM 14546 C CA . SER D 1 449 ? 106.929 -20.400 444.547 1.00 48.86 449 SER D CA 1
ATOM 14547 C C . SER D 1 449 ? 106.736 -21.776 443.926 1.00 47.95 449 SER D C 1
ATOM 14548 O O . SER D 1 449 ? 105.820 -22.511 444.296 1.00 46.06 449 SER D O 1
ATOM 14551 N N . TYR D 1 450 ? 107.605 -22.112 442.978 1.00 46.65 450 TYR D N 1
ATOM 14552 C CA . TYR D 1 450 ? 107.588 -23.420 442.341 1.00 46.36 450 TYR D CA 1
ATOM 14553 C C . TYR D 1 450 ? 107.733 -24.510 443.393 1.00 49.49 450 TYR D C 1
ATOM 14554 O O . TYR D 1 450 ? 106.903 -25.411 443.486 1.00 49.97 450 TYR D O 1
ATOM 14563 N N . ARG D 1 451 ? 108.789 -24.403 444.194 1.00 49.93 451 ARG D N 1
ATOM 14564 C CA . ARG D 1 451 ? 109.081 -25.382 445.235 1.00 46.43 451 ARG D CA 1
ATOM 14565 C C . ARG D 1 451 ? 108.009 -25.401 446.325 1.00 45.70 451 ARG D C 1
ATOM 14566 O O . ARG D 1 451 ? 107.753 -26.441 446.931 1.00 48.66 451 ARG D O 1
ATOM 14574 N N . TRP D 1 452 ? 107.383 -24.252 446.566 1.00 46.79 452 TRP D N 1
ATOM 14575 C CA . TRP D 1 452 ? 106.290 -24.158 447.532 1.00 45.94 452 TRP D CA 1
ATOM 14576 C C . TRP D 1 452 ? 105.034 -24.838 447.001 1.00 46.24 452 TRP D C 1
ATOM 14577 O O . TRP D 1 452 ? 104.391 -25.618 447.703 1.00 46.51 452 TRP D O 1
ATOM 14588 N N . TYR D 1 453 ? 104.693 -24.532 445.753 1.00 49.34 453 TYR D N 1
ATOM 14589 C CA . TYR D 1 453 ? 103.518 -25.097 445.103 1.00 47.38 453 TYR D CA 1
ATOM 14590 C C . TYR D 1 453 ? 103.704 -26.594 444.881 1.00 49.42 453 TYR D C 1
ATOM 14591 O O . TYR D 1 453 ? 102.760 -27.374 445.005 1.00 49.39 453 TYR D O 1
ATOM 14600 N N . GLN D 1 454 ? 104.937 -26.978 444.562 1.00 49.72 454 GLN D N 1
ATOM 14601 C CA . GLN D 1 454 ? 105.311 -28.376 444.369 1.00 47.51 454 GLN D CA 1
ATOM 14602 C C . GLN D 1 454 ? 104.955 -29.215 445.591 1.00 47.47 454 GLN D C 1
ATOM 14603 O O . GLN D 1 454 ? 104.538 -30.367 445.468 1.00 48.66 454 GLN D O 1
ATOM 14609 N N . GLY D 1 455 ? 105.116 -28.625 446.771 1.00 44.29 455 GLY D N 1
ATOM 14610 C CA . GLY D 1 455 ? 104.757 -29.287 448.010 1.00 46.32 455 GLY D CA 1
ATOM 14611 C C . GLY D 1 455 ? 103.259 -29.274 448.241 1.00 48.83 455 GLY D C 1
ATOM 14612 O O . GLY D 1 455 ? 102.672 -30.290 448.613 1.00 50.77 455 GLY D O 1
ATOM 14613 N N . VAL D 1 456 ? 102.642 -28.116 448.017 1.00 49.95 456 VAL D N 1
ATOM 14614 C CA . VAL D 1 456 ? 101.202 -27.949 448.192 1.00 49.22 456 VAL D CA 1
ATOM 14615 C C . VAL D 1 456 ? 100.417 -28.909 447.301 1.00 52.03 456 VAL D C 1
ATOM 14616 O O . VAL D 1 456 ? 99.407 -29.477 447.718 1.00 53.00 456 VAL D O 1
ATOM 14620 N N . VAL D 1 457 ? 100.895 -29.095 446.075 1.00 51.81 457 VAL D N 1
ATOM 14621 C CA . VAL D 1 457 ? 100.251 -30.002 445.133 1.00 52.44 457 VAL D CA 1
ATOM 14622 C C . VAL D 1 457 ? 100.345 -31.451 445.612 1.00 51.18 457 VAL D C 1
ATOM 14623 O O . VAL D 1 457 ? 99.376 -32.208 445.528 1.00 55.84 457 VAL D O 1
ATOM 14627 N N . ALA D 1 458 ? 101.510 -31.826 446.131 1.00 52.01 458 ALA D N 1
ATOM 14628 C CA . ALA D 1 458 ? 101.740 -33.192 446.590 1.00 51.45 458 ALA D CA 1
ATOM 14629 C C . ALA D 1 458 ? 101.070 -33.468 447.935 1.00 50.43 458 ALA D C 1
ATOM 14630 O O . ALA D 1 458 ? 100.589 -34.575 448.180 1.00 51.50 458 ALA D O 1
ATOM 14632 N N . THR D 1 459 ? 101.042 -32.463 448.805 1.00 46.17 459 THR D N 1
ATOM 14633 C CA . THR D 1 459 ? 100.459 -32.623 450.133 1.00 46.00 459 THR D CA 1
ATOM 14634 C C . THR D 1 459 ? 98.966 -32.309 450.142 1.00 50.02 459 THR D C 1
ATOM 14635 O O . THR D 1 459 ? 98.274 -32.588 451.122 1.00 49.11 459 THR D O 1
ATOM 14639 N N . ASN D 1 460 ? 98.484 -31.730 449.045 1.00 52.24 460 ASN D N 1
ATOM 14640 C CA . ASN D 1 460 ? 97.077 -31.365 448.893 1.00 54.04 460 ASN D CA 1
ATOM 14641 C C . ASN D 1 460 ? 96.585 -30.482 450.038 1.00 51.94 460 ASN D C 1
ATOM 14642 O O . ASN D 1 460 ? 95.493 -30.682 450.569 1.00 54.58 460 ASN D O 1
ATOM 14647 N N . GLY D 1 461 ? 97.405 -29.506 450.412 1.00 54.83 461 GLY D N 1
ATOM 14648 C CA . GLY D 1 461 ? 97.077 -28.599 451.497 1.00 55.38 461 GLY D CA 1
ATOM 14649 C C . GLY D 1 461 ? 98.169 -27.573 451.731 1.00 50.07 461 GLY D C 1
ATOM 14650 O O . GLY D 1 461 ? 99.278 -27.703 451.212 1.00 48.18 461 GLY D O 1
ATOM 14651 N N . LEU D 1 462 ? 97.855 -26.551 452.520 1.00 48.19 462 LEU D N 1
ATOM 14652 C CA . LEU D 1 462 ? 98.800 -25.473 452.789 1.00 48.04 462 LEU D CA 1
ATOM 14653 C C . LEU D 1 462 ? 99.631 -25.741 454.037 1.00 48.62 462 LEU D C 1
ATOM 14654 O O . LEU D 1 462 ? 99.081 -25.989 455.110 1.00 51.40 462 LEU D O 1
ATOM 14659 N N . PRO D 1 463 ? 100.964 -25.693 453.900 1.00 49.92 463 PRO D N 1
ATOM 14660 C CA . PRO D 1 463 ? 101.857 -25.766 455.060 1.00 48.23 463 PRO D CA 1
ATOM 14661 C C . PRO D 1 463 ? 101.864 -24.446 455.827 1.00 54.01 463 PRO D C 1
ATOM 14662 O O . PRO D 1 463 ? 101.317 -23.460 455.331 1.00 57.24 463 PRO D O 1
ATOM 14666 N N . ASP D 1 464 ? 102.465 -24.427 457.013 1.00 56.29 464 ASP D N 1
ATOM 14667 C CA . ASP D 1 464 ? 102.529 -23.205 457.809 1.00 53.74 464 ASP D CA 1
ATOM 14668 C C . ASP D 1 464 ? 103.342 -22.137 457.085 1.00 52.50 464 ASP D C 1
ATOM 14669 O O . ASP D 1 464 ? 104.497 -22.364 456.724 1.00 49.49 464 ASP D O 1
ATOM 14674 N N . LEU D 1 465 ? 102.732 -20.975 456.875 1.00 51.76 465 LEU D N 1
ATOM 14675 C CA . LEU D 1 465 ? 103.343 -19.922 456.068 1.00 53.95 465 LEU D CA 1
ATOM 14676 C C . LEU D 1 465 ? 104.666 -19.417 456.642 1.00 55.52 465 LEU D C 1
ATOM 14677 O O . LEU D 1 465 ? 105.679 -19.405 455.947 1.00 53.10 465 LEU D O 1
ATOM 14682 N N . ASP D 1 466 ? 104.648 -19.006 457.907 1.00 58.22 466 ASP D N 1
ATOM 14683 C CA . ASP D 1 466 ? 105.831 -18.448 458.564 1.00 57.50 466 ASP D CA 1
ATOM 14684 C C . ASP D 1 466 ? 106.937 -19.477 458.713 1.00 56.86 466 ASP D C 1
ATOM 14685 O O . ASP D 1 466 ? 108.125 -19.137 458.663 1.00 55.97 466 ASP D O 1
ATOM 14690 N N . GLY D 1 467 ? 106.543 -20.734 458.901 1.00 57.50 467 GLY D N 1
ATOM 14691 C CA . GLY D 1 467 ? 107.498 -21.825 458.963 1.00 55.81 467 GLY D CA 1
ATOM 14692 C C . GLY D 1 467 ? 108.251 -21.973 457.655 1.00 56.86 467 GLY D C 1
ATOM 14693 O O . GLY D 1 467 ? 109.476 -22.096 457.647 1.00 55.45 467 GLY D O 1
ATOM 14694 N N . HIS D 1 468 ? 107.515 -21.947 456.547 1.00 58.42 468 HIS D N 1
ATOM 14695 C CA . HIS D 1 468 ? 108.110 -22.095 455.222 1.00 53.85 468 HIS D CA 1
ATOM 14696 C C . HIS D 1 468 ? 108.975 -20.893 454.848 1.00 52.47 468 HIS D C 1
ATOM 14697 O O . HIS D 1 468 ? 110.015 -21.044 454.207 1.00 53.81 468 HIS D O 1
ATOM 14704 N N . LEU D 1 469 ? 108.539 -19.701 455.248 1.00 51.53 469 LEU D N 1
ATOM 14705 C CA . LEU D 1 469 ? 109.264 -18.475 454.927 1.00 53.40 469 LEU D CA 1
ATOM 14706 C C . LEU D 1 469 ? 110.602 -18.400 455.656 1.00 57.86 469 LEU D C 1
ATOM 14707 O O . LEU D 1 469 ? 111.531 -17.734 455.198 1.00 56.42 469 LEU D O 1
ATOM 14712 N N . ASP D 1 470 ? 110.695 -19.084 456.793 1.00 57.44 470 ASP D N 1
ATOM 14713 C CA . ASP D 1 470 ? 111.930 -19.112 457.570 1.00 58.70 470 ASP D CA 1
ATOM 14714 C C . ASP D 1 470 ? 113.011 -19.934 456.874 1.00 60.17 470 ASP D C 1
ATOM 14715 O O . ASP D 1 470 ? 114.199 -19.789 457.169 1.00 58.82 470 ASP D O 1
ATOM 14720 N N . THR D 1 471 ? 112.596 -20.797 455.953 1.00 57.94 471 THR D N 1
ATOM 14721 C CA . THR D 1 471 ? 113.538 -21.595 455.178 1.00 56.75 471 THR D CA 1
ATOM 14722 C C . THR D 1 471 ? 114.111 -20.760 454.041 1.00 56.79 471 THR D C 1
ATOM 14723 O O . THR D 1 471 ? 115.158 -21.084 453.480 1.00 59.63 471 THR D O 1
ATOM 14727 N N . LEU D 1 472 ? 113.409 -19.682 453.709 1.00 58.66 472 LEU D N 1
ATOM 14728 C CA . LEU D 1 472 ? 113.850 -18.754 452.675 1.00 59.09 472 LEU D CA 1
ATOM 14729 C C . LEU D 1 472 ? 114.353 -17.465 453.314 1.00 57.55 472 LEU D C 1
ATOM 14730 O O . LEU D 1 472 ? 114.427 -16.423 452.658 1.00 59.28 472 LEU D O 1
ATOM 14735 N N . ASN D 1 473 ? 114.691 -17.556 454.599 1.00 60.32 473 ASN D N 1
ATOM 14736 C CA . ASN D 1 473 ? 115.117 -16.413 455.406 1.00 53.67 473 ASN D CA 1
ATOM 14737 C C . ASN D 1 473 ? 114.053 -15.323 455.472 1.00 51.76 473 ASN D C 1
ATOM 14738 O O . ASN D 1 473 ? 113.350 -15.190 456.474 1.00 48.97 473 ASN D O 1
#

Secondary structure (DSSP, 8-state):
---TT-EEEEE--HHHH---TTSTTPPPBHHHHHHTSTTSSGGG--SSSTT-TTTSHHHHHHHHHHHT-SEEEEE--HHHH-SSTTS---HHHHHHHHHHHHHHHHTT-EEEEEEESS--BHHHHHTTGGGSSHHHHHHHHHHHHHHHH--S-SEEEEEE-HHIIIIIIIISSSSTT----HHHHHHHHHHHHHHHHHHHHHHHHH-TT-EEEEEE----EEESSSSHHHHHHHHHHHIIIIIHHHHHHHTSS--HHHHHHHTTSSSGGGG--TTHHHHHT---SEEEEE----EEEEETT-HHHHHHHT-B-----SS-EEEEB-SSS-B-SS-PBP-THHHHHHHHHHHHHT--S-EEEEEE---B-----TTS----HHHHHHHHHHHHHHHHHHHHT--EEEEEEE-SB----GGGTTSSB--SEEE-TTT--EEE-HHHHHHHHHHHHTSPPPHHHHHGGG-/---TT-EEEEE--STTT---SSGGGPPPBHHHHHHSSTTSSGGG--SSSTT-TTTTHHHHHHHHHHHT-SEEEEE--HHHH-SSSSS---HHHHHHHHHHHHHHHHTT-EEEEEEESS--BHHHHHTTGGGSHHHHHHHHHHHHHHHHH--S-SEEEEEE-HHIIIIIIIIISSSTT----HHHHHHHHHHHHHHHHHHHHHHHHH-TTSEEEEEE----EEESSSSHHHHHHHHHHHIIIIIHHHHHHHHSS--HHHHHHTSSSSSGGGG--TTHHHHHTPPPS-EEEE----EEEEETT-HHHHHHTT-B----SS-EEEEB-TTS-B-TT--B--THHHHHHHHHIIIII--S-EEEEEE---------TTS----HHHHHHHHHHHHHHHHHHHHT--EEEEEEE-SB----GGGTTSS---SEEEETTTTEEEE-HHHHHHHHHHHHTSPPP-/---TT-EEEEE--STTT---SSGGGPPPBHHHHHHSSTTSSGGG--SSSTT-TTTSHHHHHHHHHHHT-SEEEEE--HHHH-SSTTS---HHHHHHHHHHHHHHHHTT-EEEEEEESS--BHHHHHTTGGGSTHHHHHHHHHHHHHHHH--S-SEEEEEE-HHHHHIIIIIS-SSSS----HHHHHHHHHHHHHHHHHHHHHHHHH-SSSEEEEEE----EEESSSSHHHHHHHHHHHIIIIIHHHIIIIISS--HHHHHHTSSSSSGGGS--TTHHHHHT---SEEEEE----EEEEETT-HHHHHHTT-B----TT-EEEEB-SSS-B-TT--B--THHHHHHHHHHHHHT--SPEEEEEE---------TTS----HHHHHHHHHHHHHHHHHHHHT--EEEEEEE-SB----GGGGGGS---SEEEETTTTEEEE-HHHHHHHHHHHHTSPPPHHHHHTT--/---TT-EEEEE--HHHH---TTSTT---BHHHHHHTSTTTSGGG--SSSTT-TTTSHHHHHHHHHHHT-SEEEEE--HHHH-TTSSSPPPHHHHHHHHHHHHHHHHTT-EEEEEEESS--BHHHHHTTGGGSTHHHHHHHHHHHHHHHH--S-SEEEEEE-HHIIIIIIIIS-SSTT----HHHHHHHHHHHHHHHHHHHHHHHHH-TTSEEEEEE----EEESSSSHHHHHHHHHHHIIIIIHHHHHHHTSS--HHHHTTTSSSSSGGGG--TTSHHHHT---SEEEEE----EEE-BTT-HHHHHHHT-B------TT-B--BB-TT--B-TT--B--THHHHHHHHHHHHHT--S-EEEEEE---------TTS----HHHHHHHHHHHHHHHHHHHHT--EEEEEEE-SB----GGGGGGS---SEEEETTTTEEEE-HHHHHHHHHHHHTSPPPHHHHHGGG-

Radius of gyration: 39.81 Å; Cα contacts (8 Å, |Δi|>4): 4224; chains: 4; bounding box: 94×70×125 Å